Protein 6ZYG (pdb70)

Nearest PDB structures (foldseek):
  6zyg-assembly1_A  TM=9.357E-01  e=1.491E-21  Serratia proteamaculans
  4hx2-assembly1_D  TM=3.472E-01  e=1.015E+00  Streptomyces caespitosus
  4hx3-assembly1_D  TM=3.682E-01  e=3.840E+00  Streptomyces caespitosus
  1y8c-assembly1_A  TM=4.693E-01  e=6.792E+00  Clostridium acetobutylicum ATCC 824
  2gza-assembly1_C  TM=2.537E-01  e=3.840E+00  Brucella suis 1330

Structure (mmCIF, N/CA/C/O backbone):
data_6ZYG
#
_entry.id   6ZYG
#
loop_
_atom_site.group_PDB
_atom_site.id
_atom_site.type_symbol
_atom_site.label_atom_id
_atom_site.label_alt_id
_atom_site.label_comp_id
_atom_site.label_asym_id
_atom_site.label_entity_id
_atom_site.label_seq_id
_atom_site.pdbx_PDB_ins_code
_atom_site.Cartn_x
_atom_site.Cartn_y
_atom_site.Cartn_z
_atom_site.occupancy
_atom_site.B_iso_or_equiv
_atom_site.auth_seq_id
_atom_site.auth_comp_id
_atom_site.auth_asym_id
_atom_site.auth_atom_id
_atom_site.pdbx_PDB_model_num
ATOM 1 N N . MET A 1 1 ? 1.329 0.000 0.000 1.00 0.00 1 MET A N 1
ATOM 2 C CA . MET A 1 1 ? 2.093 -0.001 -1.242 1.00 52.33 1 MET A CA 1
ATOM 3 C C . MET A 1 1 ? 1.305 0.667 -2.365 1.00 4.50 1 MET A C 1
ATOM 4 O O . MET A 1 1 ? 0.113 0.412 -2.538 1.00 45.45 1 MET A O 1
ATOM 18 N N . LYS A 1 2 ? 1.979 1.524 -3.125 1.00 52.31 2 LYS A N 1
ATOM 19 C CA . LYS A 1 2 ? 1.343 2.229 -4.232 1.00 42.01 2 LYS A CA 1
ATOM 20 C C . LYS A 1 2 ? 2.217 2.181 -5.481 1.00 61.54 2 LYS A C 1
ATOM 21 O O . LYS A 1 2 ? 2.761 3.191 -5.927 1.00 40.02 2 LYS A O 1
ATOM 40 N N . PRO A 1 3 ? 2.355 0.979 -6.062 1.00 1.22 3 PRO A N 1
ATOM 41 C CA . PRO A 1 3 ? 3.160 0.771 -7.269 1.00 3.20 3 PRO A CA 1
ATOM 42 C C . PRO A 1 3 ? 2.854 1.798 -8.354 1.00 43.00 3 PRO A C 1
ATOM 43 O O . PRO A 1 3 ? 1.887 2.554 -8.253 1.00 3.24 3 PRO A O 1
ATOM 54 N N . LEU A 1 4 ? 3.683 1.820 -9.392 1.00 21.31 4 LEU A N 1
ATOM 55 C CA . LEU A 1 4 ? 3.501 2.754 -10.497 1.00 53.13 4 LEU A CA 1
ATOM 56 C C . LEU A 1 4 ? 2.071 2.699 -11.027 1.00 2.14 4 LEU A C 1
ATOM 57 O O . LEU A 1 4 ? 1.343 1.729 -10.817 1.00 55.12 4 LEU A O 1
ATOM 73 N N . PRO A 1 5 ? 1.659 3.764 -11.731 1.00 64.41 5 PRO A N 1
ATOM 74 C CA . PRO A 1 5 ? 0.315 3.859 -12.308 1.00 0.44 5 PRO A CA 1
ATOM 75 C C . PRO A 1 5 ? 0.111 2.890 -13.467 1.00 0.20 5 PRO A C 1
ATOM 76 O O . PRO A 1 5 ? 0.609 3.113 -14.571 1.00 23.25 5 PRO A O 1
ATOM 87 N N . VAL A 1 6 ? -0.625 1.814 -13.210 1.00 31.41 6 VAL A N 1
ATOM 88 C CA . VAL A 1 6 ? -0.896 0.811 -14.233 1.00 34.21 6 VAL A CA 1
ATOM 89 C C . VAL A 1 6 ? -1.415 1.457 -15.512 1.00 51.44 6 VAL A C 1
ATOM 90 O O . VAL A 1 6 ? -2.036 2.521 -15.476 1.00 61.33 6 VAL A O 1
ATOM 103 N N . LEU A 1 7 ? -1.157 0.809 -16.643 1.00 32.13 7 LEU A N 1
ATOM 104 C CA . LEU A 1 7 ? -1.599 1.320 -17.936 1.00 4.12 7 LEU A CA 1
ATOM 105 C C . LEU A 1 7 ? -3.121 1.328 -18.027 1.00 72.55 7 LEU A C 1
ATOM 106 O O . LEU A 1 7 ? -3.751 0.277 -18.136 1.00 72.42 7 LEU A O 1
ATOM 122 N N . ASN A 1 8 ? -3.706 2.520 -17.985 1.00 4.42 8 ASN A N 1
ATOM 123 C CA . ASN A 1 8 ? -5.155 2.665 -18.065 1.00 23.12 8 ASN A CA 1
ATOM 124 C C . ASN A 1 8 ? -5.545 3.617 -19.192 1.00 31.54 8 ASN A C 1
ATOM 125 O O . ASN A 1 8 ? -4.708 4.005 -20.006 1.00 55.01 8 ASN A O 1
ATOM 136 N N . GLN A 1 9 ? -6.821 3.988 -19.230 1.00 22.40 9 GLN A N 1
ATOM 137 C CA . GLN A 1 9 ? -7.322 4.894 -20.257 1.00 23.42 9 GLN A CA 1
ATOM 138 C C . GLN A 1 9 ? -6.816 6.313 -20.024 1.00 11.43 9 GLN A C 1
ATOM 139 O O . GLN A 1 9 ? -7.068 7.212 -20.827 1.00 1.15 9 GLN A O 1
ATOM 153 N N . ASP A 1 10 ? -6.102 6.508 -18.920 1.00 54.13 10 ASP A N 1
ATOM 154 C CA . ASP A 1 10 ? -5.561 7.819 -18.582 1.00 25.14 10 ASP A CA 1
ATOM 155 C C . ASP A 1 10 ? -4.065 7.731 -18.295 1.00 2.02 10 ASP A C 1
ATOM 156 O O . ASP A 1 10 ? -3.536 8.471 -17.465 1.00 3.03 10 ASP A O 1
ATOM 165 N N . THR A 1 11 ? -3.387 6.820 -18.987 1.00 12.05 11 THR A N 1
ATOM 166 C CA . THR A 1 11 ? -1.953 6.633 -18.805 1.00 12.31 11 THR A CA 1
ATOM 167 C C . THR A 1 11 ? -1.182 7.056 -20.050 1.00 23.11 11 THR A C 1
ATOM 168 O O . THR A 1 11 ? -1.620 6.817 -21.175 1.00 70.42 11 THR A O 1
ATOM 179 N N . VAL A 1 12 ? -0.030 7.685 -19.841 1.00 45.23 12 VAL A N 1
ATOM 180 C CA . VAL A 1 12 ? 0.805 8.140 -20.948 1.00 35.45 12 VAL A CA 1
ATOM 181 C C . VAL A 1 12 ? 2.285 8.000 -20.613 1.00 3.13 12 VAL A C 1
ATOM 182 O O . VAL A 1 12 ? 2.810 8.720 -19.762 1.00 61.53 12 VAL A O 1
ATOM 195 N N . ILE A 1 13 ? 2.954 7.070 -21.287 1.00 15.40 13 ILE A N 1
ATOM 196 C CA . ILE A 1 13 ? 4.375 6.838 -21.062 1.00 73.20 13 ILE A CA 1
ATOM 197 C C . ILE A 1 13 ? 5.212 7.401 -22.205 1.00 53.14 13 ILE A C 1
ATOM 198 O O . ILE A 1 13 ? 4.960 7.109 -23.374 1.00 14.41 13 ILE A O 1
ATOM 214 N N . GLU A 1 14 ? 6.210 8.208 -21.859 1.00 54.43 14 GLU A N 1
ATOM 215 C CA . GLU A 1 14 ? 7.085 8.812 -22.858 1.00 33.34 14 GLU A CA 1
ATOM 216 C C . GLU A 1 14 ? 8.538 8.788 -22.393 1.00 11.43 14 GLU A C 1
ATOM 217 O O . GLU A 1 14 ? 8.902 9.453 -21.421 1.00 73.24 14 GLU A O 1
ATOM 229 N N . LEU A 1 15 ? 9.364 8.019 -23.092 1.00 62.42 15 LEU A N 1
ATOM 230 C CA . LEU A 1 15 ? 10.778 7.907 -22.752 1.00 4.11 15 LEU A CA 1
ATOM 231 C C . LEU A 1 15 ? 11.655 8.379 -23.907 1.00 43.32 15 LEU A C 1
ATOM 232 O O . LEU A 1 15 ? 11.341 8.145 -25.074 1.00 24.23 15 LEU A O 1
ATOM 248 N N . ALA A 1 16 ? 12.757 9.044 -23.574 1.00 12.11 16 ALA A N 1
ATOM 249 C CA . ALA A 1 16 ? 13.681 9.545 -24.583 1.00 44.31 16 ALA A CA 1
ATOM 250 C C . ALA A 1 16 ? 15.118 9.518 -24.073 1.00 63.12 16 ALA A C 1
ATOM 251 O O . ALA A 1 16 ? 15.392 9.914 -22.940 1.00 44.02 16 ALA A O 1
ATOM 258 N N . ARG A 1 17 ? 16.032 9.048 -24.916 1.00 74.53 17 ARG A N 1
ATOM 259 C CA . ARG A 1 17 ? 17.440 8.967 -24.550 1.00 23.15 17 ARG A CA 1
ATOM 260 C C . ARG A 1 17 ? 18.261 10.003 -25.312 1.00 13.43 17 ARG A C 1
ATOM 261 O O . ARG A 1 17 ? 18.083 10.186 -26.516 1.00 22.44 17 ARG A O 1
ATOM 282 N N . GLU A 1 18 ? 19.158 10.679 -24.601 1.00 41.41 18 GLU A N 1
ATOM 283 C CA . GLU A 1 18 ? 20.004 11.698 -25.211 1.00 43.21 18 GLU A CA 1
ATOM 284 C C . GLU A 1 18 ? 21.380 11.729 -24.552 1.00 64.32 18 GLU A C 1
ATOM 285 O O . GLU A 1 18 ? 21.591 11.126 -23.501 1.00 35.15 18 GLU A O 1
ATOM 297 N N . GLY A 1 19 ? 22.315 12.435 -25.180 1.00 44.51 19 GLY A N 1
ATOM 298 C CA . GLY A 1 19 ? 23.660 12.531 -24.641 1.00 55.35 19 GLY A CA 1
ATOM 299 C C . GLY A 1 19 ? 24.723 12.250 -25.684 1.00 43.01 19 GLY A C 1
ATOM 300 O O . GLY A 1 19 ? 24.705 12.826 -26.771 1.00 72.10 19 GLY A O 1
ATOM 304 N N . GLY A 1 20 ? 25.656 11.362 -25.352 1.00 35.02 20 GLY A N 1
ATOM 305 C CA . GLY A 1 20 ? 26.720 11.023 -26.278 1.00 22.53 20 GLY A CA 1
ATOM 306 C C . GLY A 1 20 ? 27.760 12.120 -26.394 1.00 34.24 20 GLY A C 1
ATOM 307 O O . GLY A 1 20 ? 28.406 12.479 -25.409 1.00 62.24 20 GLY A O 1
ATOM 311 N N . PHE A 1 21 ? 27.922 12.653 -27.600 1.00 4.33 21 PHE A N 1
ATOM 312 C CA . PHE A 1 21 ? 28.893 13.715 -27.842 1.00 31.44 21 PHE A CA 1
ATOM 313 C C . PHE A 1 21 ? 28.411 14.652 -28.945 1.00 35.31 21 PHE A C 1
ATOM 314 O O . PHE A 1 21 ? 28.542 15.871 -28.840 1.00 64.33 21 PHE A O 1
ATOM 331 N N . ALA A 1 22 ? 27.851 14.072 -30.002 1.00 45.54 22 ALA A N 1
ATOM 332 C CA . ALA A 1 22 ? 27.348 14.855 -31.125 1.00 30.43 22 ALA A CA 1
ATOM 333 C C . ALA A 1 22 ? 25.852 14.634 -31.320 1.00 12.30 22 ALA A C 1
ATOM 334 O O . ALA A 1 22 ? 25.362 13.508 -31.226 1.00 45.45 22 ALA A O 1
ATOM 341 N N . PHE A 1 23 ? 25.130 15.716 -31.591 1.00 15.30 23 PHE A N 1
ATOM 342 C CA . PHE A 1 23 ? 23.688 15.641 -31.798 1.00 11.22 23 PHE A CA 1
ATOM 343 C C . PHE A 1 23 ? 23.363 14.934 -33.110 1.00 71.02 23 PHE A C 1
ATOM 344 O O . PHE A 1 23 ? 23.476 15.519 -34.188 1.00 5.45 23 PHE A O 1
ATOM 361 N N . ILE A 1 24 ? 22.959 13.672 -33.011 1.00 11.10 24 ILE A N 1
ATOM 362 C CA . ILE A 1 24 ? 22.617 12.885 -34.189 1.00 40.13 24 ILE A CA 1
ATOM 363 C C . ILE A 1 24 ? 21.250 12.227 -34.033 1.00 41.54 24 ILE A C 1
ATOM 364 O O . ILE A 1 24 ? 20.933 11.633 -33.003 1.00 2.54 24 ILE A O 1
ATOM 380 N N . PRO A 1 25 ? 20.420 12.333 -35.081 1.00 53.25 25 PRO A N 1
ATOM 381 C CA . PRO A 1 25 ? 19.074 11.753 -35.087 1.00 34.14 25 PRO A CA 1
ATOM 382 C C . PRO A 1 25 ? 19.065 10.305 -34.609 1.00 72.44 25 PRO A C 1
ATOM 383 O O . PRO A 1 25 ? 18.199 9.901 -33.833 1.00 74.22 25 PRO A O 1
ATOM 394 N N . LYS A 1 26 ? 20.034 9.526 -35.078 1.00 5.31 26 LYS A N 1
ATOM 395 C CA . LYS A 1 26 ? 20.140 8.123 -34.698 1.00 63.41 26 LYS A CA 1
ATOM 396 C C . LYS A 1 26 ? 20.254 7.976 -33.184 1.00 65.42 26 LYS A C 1
ATOM 397 O O . LYS A 1 26 ? 19.920 6.930 -32.625 1.00 11.53 26 LYS A O 1
ATOM 416 N N . LEU A 1 27 ? 20.727 9.028 -32.526 1.00 41.42 27 LEU A N 1
ATOM 417 C CA . LEU A 1 27 ? 20.884 9.017 -31.076 1.00 13.11 27 LEU A CA 1
ATOM 418 C C . LEU A 1 27 ? 19.618 9.518 -30.388 1.00 2.54 27 LEU A C 1
ATOM 419 O O . LEU A 1 27 ? 19.641 9.880 -29.211 1.00 61.35 27 LEU A O 1
ATOM 435 N N . ALA A 1 28 ? 18.515 9.536 -31.129 1.00 21.45 28 ALA A N 1
ATOM 436 C CA . ALA A 1 28 ? 17.239 9.988 -30.588 1.00 41.35 28 ALA A CA 1
ATOM 437 C C . ALA A 1 28 ? 16.624 8.933 -29.675 1.00 5.53 28 ALA A C 1
ATOM 438 O O . ALA A 1 28 ? 16.563 9.111 -28.459 1.00 25.31 28 ALA A O 1
ATOM 445 N N . GLY A 1 29 ? 16.169 7.835 -30.269 1.00 71.22 29 GLY A N 1
ATOM 446 C CA . GLY A 1 29 ? 15.564 6.768 -29.493 1.00 70.03 29 GLY A CA 1
ATOM 447 C C . GLY A 1 29 ? 14.436 7.262 -28.609 1.00 61.12 29 GLY A C 1
ATOM 448 O O . GLY A 1 29 ? 14.409 6.979 -27.412 1.00 2.22 29 GLY A O 1
ATOM 452 N N . GLN A 1 30 ? 13.504 8.003 -29.200 1.00 62.21 30 GLN A N 1
ATOM 453 C CA . GLN A 1 30 ? 12.370 8.539 -28.457 1.00 23.04 30 GLN A CA 1
ATOM 454 C C . GLN A 1 30 ? 11.140 7.654 -28.627 1.00 70.11 30 GLN A C 1
ATOM 455 O O . GLN A 1 30 ? 10.903 7.104 -29.703 1.00 25.23 30 GLN A O 1
ATOM 469 N N . ARG A 1 31 ? 10.360 7.521 -27.559 1.00 42.02 31 ARG A N 1
ATOM 470 C CA . ARG A 1 31 ? 9.155 6.701 -27.591 1.00 11.34 31 ARG A CA 1
ATOM 471 C C . ARG A 1 31 ? 8.065 7.303 -26.709 1.00 12.42 31 ARG A C 1
ATOM 472 O O . ARG A 1 31 ? 8.147 7.252 -25.481 1.00 74.05 31 ARG A O 1
ATOM 493 N N . ARG A 1 32 ? 7.046 7.874 -27.343 1.00 51.10 32 ARG A N 1
ATOM 494 C CA . ARG A 1 32 ? 5.941 8.487 -26.617 1.00 13.55 32 ARG A CA 1
ATOM 495 C C . ARG A 1 32 ? 4.623 7.790 -26.941 1.00 20.42 32 ARG A C 1
ATOM 496 O O . ARG A 1 32 ? 4.090 7.930 -28.042 1.00 14.13 32 ARG A O 1
ATOM 517 N N . ILE A 1 33 ? 4.105 7.038 -25.976 1.00 34.33 33 ILE A N 1
ATOM 518 C CA . ILE A 1 33 ? 2.850 6.319 -26.159 1.00 31.04 33 ILE A CA 1
ATOM 519 C C . ILE A 1 33 ? 1.778 6.833 -25.204 1.00 33.11 33 ILE A C 1
ATOM 520 O O . ILE A 1 33 ? 1.937 6.774 -23.985 1.00 64.21 33 ILE A O 1
ATOM 536 N N . ALA A 1 34 ? 0.684 7.336 -25.767 1.00 33.43 34 ALA A N 1
ATOM 537 C CA . ALA A 1 34 ? -0.417 7.856 -24.966 1.00 12.33 34 ALA A CA 1
ATOM 538 C C . ALA A 1 34 ? -1.675 7.013 -25.147 1.00 3.03 34 ALA A C 1
ATOM 539 O O . ALA A 1 34 ? -2.303 7.036 -26.206 1.00 63.32 34 ALA A O 1
ATOM 546 N N . LEU A 1 35 ? -2.037 6.269 -24.107 1.00 51.25 35 LEU A N 1
ATOM 547 C CA . LEU A 1 35 ? -3.220 5.417 -24.152 1.00 14.10 35 LEU A CA 1
ATOM 548 C C . LEU A 1 35 ? -4.483 6.249 -24.353 1.00 70.24 35 LEU A C 1
ATOM 549 O O . LEU A 1 35 ? -5.425 5.814 -25.015 1.00 15.23 35 LEU A O 1
ATOM 565 N N . ALA A 1 36 ? -4.493 7.448 -23.780 1.00 73.14 36 ALA A N 1
ATOM 566 C CA . ALA A 1 36 ? -5.638 8.342 -23.901 1.00 1.24 36 ALA A CA 1
ATOM 567 C C . ALA A 1 36 ? -5.764 8.885 -25.320 1.00 61.12 36 ALA A C 1
ATOM 568 O O . ALA A 1 36 ? -6.766 9.509 -25.670 1.00 30.23 36 ALA A O 1
ATOM 575 N N . ASP A 1 37 ? -4.741 8.644 -26.133 1.00 55.04 37 ASP A N 1
ATOM 576 C CA . ASP A 1 37 ? -4.738 9.109 -27.516 1.00 31.53 37 ASP A CA 1
ATOM 577 C C . ASP A 1 37 ? -5.088 7.972 -28.472 1.00 14.44 37 ASP A C 1
ATOM 578 O O . ASP A 1 37 ? -5.001 8.125 -29.690 1.00 61.44 37 ASP A O 1
ATOM 587 N N . ILE A 1 38 ? -5.484 6.835 -27.911 1.00 22.35 38 ILE A N 1
ATOM 588 C CA . ILE A 1 38 ? -5.847 5.674 -28.713 1.00 60.52 38 ILE A CA 1
ATOM 589 C C . ILE A 1 38 ? -7.127 5.026 -28.196 1.00 53.41 38 ILE A C 1
ATOM 590 O O . ILE A 1 38 ? -7.726 5.495 -27.227 1.00 72.13 38 ILE A O 1
ATOM 606 N N . THR A 1 39 ? -7.542 3.944 -28.848 1.00 12.42 39 THR A N 1
ATOM 607 C CA . THR A 1 39 ? -8.751 3.232 -28.454 1.00 62.41 39 THR A CA 1
ATOM 608 C C . THR A 1 39 ? -8.434 2.118 -27.463 1.00 31.04 39 THR A C 1
ATOM 609 O O . THR A 1 39 ? -7.309 1.623 -27.386 1.00 52.41 39 THR A O 1
ATOM 620 N N . PRO A 1 40 ? -9.448 1.712 -26.684 1.00 61.41 40 PRO A N 1
ATOM 621 C CA . PRO A 1 40 ? -9.302 0.650 -25.684 1.00 4.34 40 PRO A CA 1
ATOM 622 C C . PRO A 1 40 ? -8.601 -0.583 -26.244 1.00 51.45 40 PRO A C 1
ATOM 623 O O . PRO A 1 40 ? -7.622 -1.063 -25.675 1.00 61.42 40 PRO A O 1
ATOM 634 N N . GLU A 1 41 ? -9.109 -1.089 -27.364 1.00 13.42 41 GLU A N 1
ATOM 635 C CA . GLU A 1 41 ? -8.531 -2.266 -28.001 1.00 32.15 41 GLU A CA 1
ATOM 636 C C . GLU A 1 41 ? -7.092 -2.000 -28.432 1.00 50.34 41 GLU A C 1
ATOM 637 O O . GLU A 1 41 ? -6.227 -2.867 -28.312 1.00 11.23 41 GLU A O 1
ATOM 649 N N . GLN A 1 42 ? -6.845 -0.795 -28.936 1.00 50.13 42 GLN A N 1
ATOM 650 C CA . GLN A 1 42 ? -5.512 -0.415 -29.387 1.00 44.33 42 GLN A CA 1
ATOM 651 C C . GLN A 1 42 ? -4.507 -0.493 -28.243 1.00 23.52 42 GLN A C 1
ATOM 652 O O . GLN A 1 42 ? -3.378 -0.950 -28.425 1.00 42.43 42 GLN A O 1
ATOM 666 N N . ARG A 1 43 ? -4.925 -0.046 -27.063 1.00 45.12 43 ARG A N 1
ATOM 667 C CA . ARG A 1 43 ? -4.060 -0.064 -25.889 1.00 72.33 43 ARG A CA 1
ATOM 668 C C . ARG A 1 43 ? -3.721 -1.496 -25.486 1.00 61.45 43 ARG A C 1
ATOM 669 O O . ARG A 1 43 ? -2.550 -1.862 -25.387 1.00 1.20 43 ARG A O 1
ATOM 690 N N . GLN A 1 44 ? -4.753 -2.301 -25.256 1.00 32.22 44 GLN A N 1
ATOM 691 C CA . GLN A 1 44 ? -4.564 -3.692 -24.863 1.00 24.53 44 GLN A CA 1
ATOM 692 C C . GLN A 1 44 ? -3.660 -4.420 -25.853 1.00 54.21 44 GLN A C 1
ATOM 693 O O . GLN A 1 44 ? -2.703 -5.087 -25.461 1.00 3.43 44 GLN A O 1
ATOM 707 N N . ARG A 1 45 ? -3.972 -4.287 -27.138 1.00 61.12 45 ARG A N 1
ATOM 708 C CA . ARG A 1 45 ? -3.189 -4.933 -28.185 1.00 31.22 45 ARG A CA 1
ATOM 709 C C . ARG A 1 45 ? -1.753 -4.419 -28.185 1.00 45.22 45 ARG A C 1
ATOM 710 O O . ARG A 1 45 ? -0.812 -5.173 -28.435 1.00 25.41 45 ARG A O 1
ATOM 731 N N . LEU A 1 46 ? -1.591 -3.130 -27.905 1.00 20.54 46 LEU A N 1
ATOM 732 C CA . LEU A 1 46 ? -0.269 -2.514 -27.873 1.00 31.22 46 LEU A CA 1
ATOM 733 C C . LEU A 1 46 ? 0.592 -3.130 -26.775 1.00 4.33 46 LEU A C 1
ATOM 734 O O . LEU A 1 46 ? 1.685 -3.631 -27.037 1.00 11.30 46 LEU A O 1
ATOM 750 N N . ASN A 1 47 ? 0.091 -3.090 -25.544 1.00 43.24 47 ASN A N 1
ATOM 751 C CA . ASN A 1 47 ? 0.814 -3.645 -24.406 1.00 65.32 47 ASN A CA 1
ATOM 752 C C . ASN A 1 47 ? 1.155 -5.114 -24.642 1.00 42.42 47 ASN A C 1
ATOM 753 O O . ASN A 1 47 ? 2.301 -5.529 -24.472 1.00 71.44 47 ASN A O 1
ATOM 764 N N . GLN A 1 48 ? 0.152 -5.892 -25.035 1.00 23.31 48 GLN A N 1
ATOM 765 C CA . GLN A 1 48 ? 0.346 -7.314 -25.294 1.00 62.12 48 GLN A CA 1
ATOM 766 C C . GLN A 1 48 ? 1.325 -7.529 -26.444 1.00 23.35 48 GLN A C 1
ATOM 767 O O . GLN A 1 48 ? 2.103 -8.485 -26.440 1.00 10.51 48 GLN A O 1
ATOM 781 N N . LEU A 1 49 ? 1.282 -6.636 -27.426 1.00 72.30 49 LEU A N 1
ATOM 782 C CA . LEU A 1 49 ? 2.165 -6.728 -28.583 1.00 63.52 49 LEU A CA 1
ATOM 783 C C . LEU A 1 49 ? 3.627 -6.609 -28.163 1.00 52.44 49 LEU A C 1
ATOM 784 O O . LEU A 1 49 ? 4.419 -7.530 -28.364 1.00 62.10 49 LEU A O 1
ATOM 800 N N . LEU A 1 50 ? 3.977 -5.469 -27.578 1.00 42.31 50 LEU A N 1
ATOM 801 C CA . LEU A 1 50 ? 5.344 -5.229 -27.127 1.00 54.41 50 LEU A CA 1
ATOM 802 C C . LEU A 1 50 ? 5.810 -6.337 -26.188 1.00 53.41 50 LEU A C 1
ATOM 803 O O . LEU A 1 50 ? 6.906 -6.873 -26.341 1.00 60.14 50 LEU A O 1
ATOM 819 N N . ASN A 1 51 ? 4.968 -6.675 -25.217 1.00 32.30 51 ASN A N 1
ATOM 820 C CA . ASN A 1 51 ? 5.293 -7.721 -24.254 1.00 30.02 51 ASN A CA 1
ATOM 821 C C . ASN A 1 51 ? 5.537 -9.052 -24.958 1.00 33.41 51 ASN A C 1
ATOM 822 O O . ASN A 1 51 ? 6.495 -9.761 -24.652 1.00 3.35 51 ASN A O 1
ATOM 833 N N . GLN A 1 52 ? 4.663 -9.385 -25.902 1.00 53.35 52 GLN A N 1
ATOM 834 C CA . GLN A 1 52 ? 4.783 -10.631 -26.650 1.00 4.12 52 GLN A CA 1
ATOM 835 C C . GLN A 1 52 ? 6.033 -10.622 -27.525 1.00 35.22 52 GLN A C 1
ATOM 836 O O . GLN A 1 52 ? 6.449 -11.659 -28.042 1.00 70.23 52 GLN A O 1
ATOM 850 N N . THR A 1 53 ? 6.627 -9.444 -27.687 1.00 63.32 53 THR A N 1
ATOM 851 C CA . THR A 1 53 ? 7.828 -9.300 -28.501 1.00 12.13 53 THR A CA 1
ATOM 852 C C . THR A 1 53 ? 9.086 -9.525 -27.670 1.00 34.45 53 THR A C 1
ATOM 853 O O . THR A 1 53 ? 10.135 -9.892 -28.200 1.00 21.32 53 THR A O 1
ATOM 864 N N . LEU A 1 54 ? 8.974 -9.305 -26.364 1.00 51.44 54 LEU A N 1
ATOM 865 C CA . LEU A 1 54 ? 10.103 -9.485 -25.459 1.00 2.34 54 LEU A CA 1
ATOM 866 C C . LEU A 1 54 ? 10.724 -10.867 -25.631 1.00 20.35 54 LEU A C 1
ATOM 867 O O . LEU A 1 54 ? 11.910 -11.010 -25.929 1.00 51.52 54 LEU A O 1
ATOM 883 N N . PRO A 1 55 ? 9.905 -11.912 -25.440 1.00 73.10 55 PRO A N 1
ATOM 884 C CA . PRO A 1 55 ? 10.351 -13.302 -25.571 1.00 72.25 55 PRO A CA 1
ATOM 885 C C . PRO A 1 55 ? 10.655 -13.679 -27.017 1.00 70.24 55 PRO A C 1
ATOM 886 O O . PRO A 1 55 ? 11.159 -14.768 -27.292 1.00 61.33 55 PRO A O 1
ATOM 897 N N . TYR A 1 56 ? 10.346 -12.772 -27.938 1.00 21.44 56 TYR A N 1
ATOM 898 C CA . TYR A 1 56 ? 10.585 -13.011 -29.356 1.00 51.01 56 TYR A CA 1
ATOM 899 C C . TYR A 1 56 ? 11.638 -12.051 -29.900 1.00 50.44 56 TYR A C 1
ATOM 900 O O . TYR A 1 56 ? 11.831 -11.945 -31.111 1.00 51.41 56 TYR A O 1
ATOM 918 N N . ALA A 1 57 ? 12.317 -11.353 -28.996 1.00 21.13 57 ALA A N 1
ATOM 919 C CA . ALA A 1 57 ? 13.353 -10.403 -29.383 1.00 74.31 57 ALA A CA 1
ATOM 920 C C . ALA A 1 57 ? 14.709 -10.808 -28.816 1.00 60.31 57 ALA A C 1
ATOM 921 O O . ALA A 1 57 ? 14.803 -11.735 -28.012 1.00 23.11 57 ALA A O 1
ATOM 928 N N . GLN A 1 58 ? 15.756 -10.108 -29.241 1.00 71.31 58 GLN A N 1
ATOM 929 C CA . GLN A 1 58 ? 17.107 -10.397 -28.776 1.00 22.22 58 GLN A CA 1
ATOM 930 C C . GLN A 1 58 ? 17.229 -10.157 -27.275 1.00 30.04 58 GLN A C 1
ATOM 931 O O . GLN A 1 58 ? 16.282 -9.707 -26.630 1.00 61.42 58 GLN A O 1
ATOM 945 N N . GLU A 1 59 ? 18.401 -10.460 -26.725 1.00 33.42 59 GLU A N 1
ATOM 946 C CA . GLU A 1 59 ? 18.645 -10.278 -25.299 1.00 33.22 59 GLU A CA 1
ATOM 947 C C . GLU A 1 59 ? 19.212 -8.890 -25.017 1.00 3.00 59 GLU A C 1
ATOM 948 O O . GLU A 1 59 ? 19.791 -8.255 -25.898 1.00 10.12 59 GLU A O 1
ATOM 960 N N . GLU A 1 60 ? 19.041 -8.426 -23.783 1.00 31.31 60 GLU A N 1
ATOM 961 C CA . GLU A 1 60 ? 19.535 -7.113 -23.386 1.00 33.14 60 GLU A CA 1
ATOM 962 C C . GLU A 1 60 ? 21.035 -7.157 -23.108 1.00 34.04 60 GLU A C 1
ATOM 963 O O . GLU A 1 60 ? 21.590 -8.211 -22.801 1.00 75.43 60 GLU A O 1
ATOM 975 N N . GLY A 1 61 ? 21.685 -6.003 -23.218 1.00 2.42 61 GLY A N 1
ATOM 976 C CA . GLY A 1 61 ? 23.114 -5.931 -22.976 1.00 43.52 61 GLY A CA 1
ATOM 977 C C . GLY A 1 61 ? 23.448 -5.214 -21.683 1.00 22.55 61 GLY A C 1
ATOM 978 O O . GLY A 1 61 ? 24.130 -4.190 -21.692 1.00 20.03 61 GLY A O 1
ATOM 982 N N . GLN A 1 62 ? 22.965 -5.754 -20.568 1.00 4.22 62 GLN A N 1
ATOM 983 C CA . GLN A 1 62 ? 23.215 -5.157 -19.261 1.00 21.31 62 GLN A CA 1
ATOM 984 C C . GLN A 1 62 ? 22.584 -3.772 -19.165 1.00 33.40 62 GLN A C 1
ATOM 985 O O . GLN A 1 62 ? 22.318 -3.113 -20.170 1.00 64.35 62 GLN A O 1
ATOM 999 N N . PRO A 1 63 ? 22.336 -3.319 -17.927 1.00 41.22 63 PRO A N 1
ATOM 1000 C CA . PRO A 1 63 ? 21.733 -2.008 -17.670 1.00 51.35 63 PRO A CA 1
ATOM 1001 C C . PRO A 1 63 ? 22.406 -0.894 -18.466 1.00 31.22 63 PRO A C 1
ATOM 1002 O O . PRO A 1 63 ? 21.773 0.103 -18.813 1.00 3.43 63 PRO A O 1
ATOM 1013 N N . ASP A 1 64 ? 23.691 -1.071 -18.752 1.00 30.44 64 ASP A N 1
ATOM 1014 C CA . ASP A 1 64 ? 24.450 -0.082 -19.508 1.00 14.32 64 ASP A CA 1
ATOM 1015 C C . ASP A 1 64 ? 25.396 -0.760 -20.494 1.00 10.34 64 ASP A C 1
ATOM 1016 O O . ASP A 1 64 ? 26.460 -1.248 -20.113 1.00 11.35 64 ASP A O 1
ATOM 1025 N N . SER A 1 65 ? 25.001 -0.787 -21.762 1.00 75.13 65 SER A N 1
ATOM 1026 C CA . SER A 1 65 ? 25.811 -1.410 -22.802 1.00 41.34 65 SER A CA 1
ATOM 1027 C C . SER A 1 65 ? 26.821 -0.417 -23.371 1.00 71.40 65 SER A C 1
ATOM 1028 O O . SER A 1 65 ? 26.641 0.799 -23.302 1.00 23.41 65 SER A O 1
ATOM 1036 N N . PRO A 1 66 ? 27.910 -0.948 -23.947 1.00 52.55 66 PRO A N 1
ATOM 1037 C CA . PRO A 1 66 ? 28.970 -0.127 -24.540 1.00 64.32 66 PRO A CA 1
ATOM 1038 C C . PRO A 1 66 ? 28.516 0.574 -25.816 1.00 4.02 66 PRO A C 1
ATOM 1039 O O . PRO A 1 66 ? 27.421 0.325 -26.316 1.00 75.03 66 PRO A O 1
ATOM 1050 N N . GLY A 1 67 ? 29.367 1.453 -26.338 1.00 22.52 67 GLY A N 1
ATOM 1051 C CA . GLY A 1 67 ? 29.035 2.176 -27.551 1.00 51.01 67 GLY A CA 1
ATOM 1052 C C . GLY A 1 67 ? 29.649 3.562 -27.586 1.00 75.33 67 GLY A C 1
ATOM 1053 O O . GLY A 1 67 ? 30.348 3.962 -26.656 1.00 14.23 67 GLY A O 1
ATOM 1057 N N . SER A 1 68 ? 29.388 4.295 -28.664 1.00 2.32 68 SER A N 1
ATOM 1058 C CA . SER A 1 68 ? 29.925 5.642 -28.819 1.00 54.32 68 SER A CA 1
ATOM 1059 C C . SER A 1 68 ? 29.325 6.589 -27.784 1.00 33.33 68 SER A C 1
ATOM 1060 O O . SER A 1 68 ? 28.480 6.194 -26.981 1.00 41.01 68 SER A O 1
ATOM 1068 N N . GLY A 1 69 ? 29.769 7.842 -27.809 1.00 32.22 69 GLY A N 1
ATOM 1069 C CA . GLY A 1 69 ? 29.266 8.826 -26.868 1.00 61.02 69 GLY A CA 1
ATOM 1070 C C . GLY A 1 69 ? 30.139 8.948 -25.635 1.00 32.22 69 GLY A C 1
ATOM 1071 O O . GLY A 1 69 ? 30.957 8.071 -25.356 1.00 11.12 69 GLY A O 1
ATOM 1075 N N . ASP A 1 70 ? 29.966 10.038 -24.895 1.00 63.15 70 ASP A N 1
ATOM 1076 C CA . ASP A 1 70 ? 30.745 10.272 -23.685 1.00 43.01 70 ASP A CA 1
ATOM 1077 C C . ASP A 1 70 ? 29.834 10.397 -22.468 1.00 60.40 70 ASP A C 1
ATOM 1078 O O . ASP A 1 70 ? 30.117 9.835 -21.410 1.00 12.41 70 ASP A O 1
ATOM 1087 N N . GLN A 1 71 ? 28.741 11.136 -22.627 1.00 2.24 71 GLN A N 1
ATOM 1088 C CA . GLN A 1 71 ? 27.790 11.335 -21.540 1.00 11.44 71 GLN A CA 1
ATOM 1089 C C . GLN A 1 71 ? 26.367 11.039 -22.001 1.00 14.33 71 GLN A C 1
ATOM 1090 O O . GLN A 1 71 ? 25.737 11.859 -22.669 1.00 41.40 71 GLN A O 1
ATOM 1104 N N . ARG A 1 72 ? 25.866 9.862 -21.640 1.00 12.54 72 ARG A N 1
ATOM 1105 C CA . ARG A 1 72 ? 24.517 9.458 -22.018 1.00 22.42 72 ARG A CA 1
ATOM 1106 C C . ARG A 1 72 ? 23.578 9.505 -20.816 1.00 22.10 72 ARG A C 1
ATOM 1107 O O . ARG A 1 72 ? 23.990 9.251 -19.684 1.00 35.14 72 ARG A O 1
ATOM 1128 N N . TYR A 1 73 ? 22.316 9.832 -21.070 1.00 62.15 73 TYR A N 1
ATOM 1129 C CA . TYR A 1 73 ? 21.319 9.915 -20.010 1.00 5.44 73 TYR A CA 1
ATOM 1130 C C . TYR A 1 73 ? 19.938 9.527 -20.528 1.00 41.31 73 TYR A C 1
ATOM 1131 O O . TYR A 1 73 ? 19.622 9.733 -21.700 1.00 34.10 73 TYR A O 1
ATOM 1149 N N . PHE A 1 74 ? 19.119 8.965 -19.646 1.00 32.12 74 PHE A N 1
ATOM 1150 C CA . PHE A 1 74 ? 17.771 8.547 -20.013 1.00 32.14 74 PHE A CA 1
ATOM 1151 C C . PHE A 1 74 ? 16.725 9.425 -19.332 1.00 11.10 74 PHE A C 1
ATOM 1152 O O . PHE A 1 74 ? 16.878 9.805 -18.171 1.00 45.32 74 PHE A O 1
ATOM 1169 N N . ARG A 1 75 ? 15.662 9.744 -20.063 1.00 70.24 75 ARG A N 1
ATOM 1170 C CA . ARG A 1 75 ? 14.591 10.578 -19.532 1.00 3.50 75 ARG A CA 1
ATOM 1171 C C . ARG A 1 75 ? 13.241 9.882 -19.667 1.00 74.41 75 ARG A C 1
ATOM 1172 O O . ARG A 1 75 ? 12.725 9.713 -20.772 1.00 53.32 75 ARG A O 1
ATOM 1193 N N . VAL A 1 76 ? 12.673 9.478 -18.535 1.00 70.50 76 VAL A N 1
ATOM 1194 C CA . VAL A 1 76 ? 11.382 8.799 -18.527 1.00 3.45 76 VAL A CA 1
ATOM 1195 C C . VAL A 1 76 ? 10.295 9.695 -17.945 1.00 55.41 76 VAL A C 1
ATOM 1196 O O . VAL A 1 76 ? 10.362 10.096 -16.783 1.00 64.34 76 VAL A O 1
ATOM 1209 N N . GLN A 1 77 ? 9.292 10.006 -18.761 1.00 63.31 77 GLN A N 1
ATOM 1210 C CA . GLN A 1 77 ? 8.189 10.855 -18.327 1.00 45.11 77 GLN A CA 1
ATOM 1211 C C . GLN A 1 77 ? 6.883 10.069 -18.279 1.00 43.23 77 GLN A C 1
ATOM 1212 O O . GLN A 1 77 ? 6.273 9.798 -19.314 1.00 12.12 77 GLN A O 1
ATOM 1226 N N . ILE A 1 78 ? 6.461 9.706 -17.073 1.00 52.20 78 ILE A N 1
ATOM 1227 C CA . ILE A 1 78 ? 5.227 8.952 -16.891 1.00 53.13 78 ILE A CA 1
ATOM 1228 C C . ILE A 1 78 ? 4.074 9.870 -16.499 1.00 3.35 78 ILE A C 1
ATOM 1229 O O . ILE A 1 78 ? 4.005 10.347 -15.366 1.00 21.23 78 ILE A O 1
ATOM 1245 N N . SER A 1 79 ? 3.170 10.113 -17.442 1.00 61.22 79 SER A N 1
ATOM 1246 C CA . SER A 1 79 ? 2.021 10.976 -17.196 1.00 34.43 79 SER A CA 1
ATOM 1247 C C . SER A 1 79 ? 0.783 10.149 -16.859 1.00 62.13 79 SER A C 1
ATOM 1248 O O . SER A 1 79 ? 0.249 9.437 -17.710 1.00 33.34 79 SER A O 1
ATOM 1256 N N . TYR A 1 80 ? 0.333 10.249 -15.614 1.00 5.35 80 TYR A N 1
ATOM 1257 C CA . TYR A 1 80 ? -0.839 9.510 -15.162 1.00 73.34 80 TYR A CA 1
ATOM 1258 C C . TYR A 1 80 ? -1.892 10.454 -14.589 1.00 44.00 80 TYR A C 1
ATOM 1259 O O . TYR A 1 80 ? -1.596 11.280 -13.725 1.00 33.44 80 TYR A O 1
ATOM 1277 N N . TYR A 1 81 ? -3.121 10.325 -15.076 1.00 45.33 81 TYR A N 1
ATOM 1278 C CA . TYR A 1 81 ? -4.218 11.167 -14.615 1.00 3.41 81 TYR A CA 1
ATOM 1279 C C . TYR A 1 81 ? -5.317 10.327 -13.972 1.00 63.32 81 TYR A C 1
ATOM 1280 O O . TYR A 1 81 ? -6.019 9.578 -14.652 1.00 24.22 81 TYR A O 1
ATOM 1298 N N . SER A 1 82 ? -5.460 10.457 -12.657 1.00 41.12 82 SER A N 1
ATOM 1299 C CA . SER A 1 82 ? -6.471 9.708 -11.920 1.00 62.23 82 SER A CA 1
ATOM 1300 C C . SER A 1 82 ? -7.441 10.652 -11.217 1.00 32.23 82 SER A C 1
ATOM 1301 O O . SER A 1 82 ? -7.469 11.850 -11.495 1.00 42.22 82 SER A O 1
ATOM 1309 N N . GLN A 1 83 ? -8.235 10.101 -10.304 1.00 54.41 83 GLN A N 1
ATOM 1310 C CA . GLN A 1 83 ? -9.208 10.894 -9.561 1.00 20.41 83 GLN A CA 1
ATOM 1311 C C . GLN A 1 83 ? -8.562 11.546 -8.343 1.00 50.11 83 GLN A C 1
ATOM 1312 O O . GLN A 1 83 ? -8.807 12.717 -8.049 1.00 63.30 83 GLN A O 1
ATOM 1326 N N . THR A 1 84 ? -7.735 10.781 -7.637 1.00 15.25 84 THR A N 1
ATOM 1327 C CA . THR A 1 84 ? -7.055 11.284 -6.450 1.00 14.03 84 THR A CA 1
ATOM 1328 C C . THR A 1 84 ? -5.698 11.879 -6.805 1.00 4.23 84 THR A C 1
ATOM 1329 O O . THR A 1 84 ? -5.268 12.870 -6.211 1.00 71.45 84 THR A O 1
ATOM 1340 N N . LEU A 1 85 ? -5.026 11.270 -7.776 1.00 2.44 85 LEU A N 1
ATOM 1341 C CA . LEU A 1 85 ? -3.715 11.741 -8.211 1.00 14.22 85 LEU A CA 1
ATOM 1342 C C . LEU A 1 85 ? -3.701 11.999 -9.714 1.00 51.01 85 LEU A C 1
ATOM 1343 O O . LEU A 1 85 ? -3.804 11.069 -10.514 1.00 55.24 85 LEU A O 1
ATOM 1359 N N . ARG A 1 86 ? -3.570 13.267 -10.091 1.00 32.24 86 ARG A N 1
ATOM 1360 C CA . ARG A 1 86 ? -3.541 13.647 -11.498 1.00 31.22 86 ARG A CA 1
ATOM 1361 C C . ARG A 1 86 ? -2.339 14.539 -11.795 1.00 73.23 86 ARG A C 1
ATOM 1362 O O . ARG A 1 86 ? -2.371 15.744 -11.546 1.00 30.32 86 ARG A O 1
ATOM 1383 N N . SER A 1 87 ? -1.281 13.938 -12.330 1.00 23.05 87 SER A N 1
ATOM 1384 C CA . SER A 1 87 ? -0.067 14.677 -12.657 1.00 61.30 87 SER A CA 1
ATOM 1385 C C . SER A 1 87 ? 0.907 13.801 -13.440 1.00 3.34 87 SER A C 1
ATOM 1386 O O . SER A 1 87 ? 0.606 12.652 -13.758 1.00 71.34 87 SER A O 1
ATOM 1394 N N . GLU A 1 88 ? 2.076 14.355 -13.745 1.00 44.34 88 GLU A N 1
ATOM 1395 C CA . GLU A 1 88 ? 3.095 13.625 -14.491 1.00 52.54 88 GLU A CA 1
ATOM 1396 C C . GLU A 1 88 ? 4.355 13.438 -13.651 1.00 72.32 88 GLU A C 1
ATOM 1397 O O . GLU A 1 88 ? 4.599 14.186 -12.704 1.00 42.14 88 GLU A O 1
ATOM 1409 N N . ILE A 1 89 ? 5.150 12.434 -14.004 1.00 60.44 89 ILE A N 1
ATOM 1410 C CA . ILE A 1 89 ? 6.384 12.148 -13.284 1.00 24.41 89 ILE A CA 1
ATOM 1411 C C . ILE A 1 89 ? 7.557 11.988 -14.245 1.00 65.50 89 ILE A C 1
ATOM 1412 O O . ILE A 1 89 ? 7.637 11.008 -14.987 1.00 4.14 89 ILE A O 1
ATOM 1428 N N . VAL A 1 90 ? 8.468 12.956 -14.226 1.00 13.13 90 VAL A N 1
ATOM 1429 C CA . VAL A 1 90 ? 9.639 12.922 -15.093 1.00 61.21 90 VAL A CA 1
ATOM 1430 C C . VAL A 1 90 ? 10.891 12.542 -14.311 1.00 4.42 90 VAL A C 1
ATOM 1431 O O . VAL A 1 90 ? 11.093 12.994 -13.183 1.00 35.25 90 VAL A O 1
ATOM 1444 N N . LEU A 1 91 ? 11.731 11.711 -14.917 1.00 24.31 91 LEU A N 1
ATOM 1445 C CA . LEU A 1 91 ? 12.966 11.270 -14.277 1.00 44.05 91 LEU A CA 1
ATOM 1446 C C . LEU A 1 91 ? 14.121 11.258 -15.274 1.00 3.53 91 LEU A C 1
ATOM 1447 O O . LEU A 1 91 ? 14.034 10.639 -16.335 1.00 11.01 91 LEU A O 1
ATOM 1463 N N . LEU A 1 92 ? 15.204 11.945 -14.925 1.00 14.13 92 LEU A N 1
ATOM 1464 C CA . LEU A 1 92 ? 16.378 12.012 -15.787 1.00 42.32 92 LEU A CA 1
ATOM 1465 C C . LEU A 1 92 ? 17.634 11.591 -15.031 1.00 70.30 92 LEU A C 1
ATOM 1466 O O . LEU A 1 92 ? 18.049 12.253 -14.080 1.00 3.31 92 LEU A O 1
ATOM 1482 N N . ILE A 1 93 ? 18.235 10.486 -15.461 1.00 53.44 93 ILE A N 1
ATOM 1483 C CA . ILE A 1 93 ? 19.445 9.979 -14.827 1.00 32.11 93 ILE A CA 1
ATOM 1484 C C . ILE A 1 93 ? 20.392 9.372 -15.856 1.00 61.13 93 ILE A C 1
ATOM 1485 O O . ILE A 1 93 ? 19.993 8.587 -16.717 1.00 22.12 93 ILE A O 1
ATOM 1501 N N . PRO A 1 94 ? 21.678 9.741 -15.767 1.00 4.31 94 PRO A N 1
ATOM 1502 C CA . PRO A 1 94 ? 22.710 9.243 -16.681 1.00 44.21 94 PRO A CA 1
ATOM 1503 C C . PRO A 1 94 ? 22.655 7.729 -16.848 1.00 71.42 94 PRO A C 1
ATOM 1504 O O . PRO A 1 94 ? 22.256 7.009 -15.933 1.00 64.21 94 PRO A O 1
ATOM 1515 N N . GLU A 1 95 ? 23.057 7.252 -18.022 1.00 44.01 95 GLU A N 1
ATOM 1516 C CA . GLU A 1 95 ? 23.052 5.822 -18.308 1.00 4.13 95 GLU A CA 1
ATOM 1517 C C . GLU A 1 95 ? 23.968 5.072 -17.345 1.00 24.10 95 GLU A C 1
ATOM 1518 O O . GLU A 1 95 ? 23.685 3.938 -16.956 1.00 1.45 95 GLU A O 1
ATOM 1530 N N . THR A 1 96 ? 25.070 5.712 -16.965 1.00 14.43 96 THR A N 1
ATOM 1531 C CA . THR A 1 96 ? 26.029 5.107 -16.050 1.00 33.44 96 THR A CA 1
ATOM 1532 C C . THR A 1 96 ? 25.360 4.703 -14.740 1.00 42.05 96 THR A C 1
ATOM 1533 O O . THR A 1 96 ? 25.857 3.838 -14.020 1.00 21.24 96 THR A O 1
ATOM 1544 N N . SER A 1 97 ? 24.230 5.335 -14.439 1.00 61.40 97 SER A N 1
ATOM 1545 C CA . SER A 1 97 ? 23.495 5.043 -13.214 1.00 73.01 97 SER A CA 1
ATOM 1546 C C . SER A 1 97 ? 22.082 4.560 -13.530 1.00 44.12 97 SER A C 1
ATOM 1547 O O . SER A 1 97 ? 21.300 4.263 -12.628 1.00 52.12 97 SER A O 1
ATOM 1555 N N . ALA A 1 98 ? 21.764 4.485 -14.818 1.00 62.34 98 ALA A N 1
ATOM 1556 C CA . ALA A 1 98 ? 20.448 4.036 -15.255 1.00 52.40 98 ALA A CA 1
ATOM 1557 C C . ALA A 1 98 ? 20.071 2.715 -14.594 1.00 73.11 98 ALA A C 1
ATOM 1558 O O . ALA A 1 98 ? 20.620 1.658 -14.906 1.00 51.12 98 ALA A O 1
ATOM 1565 N N . PRO A 1 99 ? 19.112 2.773 -13.658 1.00 72.11 99 PRO A N 1
ATOM 1566 C CA . PRO A 1 99 ? 18.640 1.589 -12.934 1.00 3.05 99 PRO A CA 1
ATOM 1567 C C . PRO A 1 99 ? 17.848 0.640 -13.826 1.00 51.34 99 PRO A C 1
ATOM 1568 O O . PRO A 1 99 ? 17.389 1.025 -14.902 1.00 33.45 99 PRO A O 1
ATOM 1579 N N . GLN A 1 100 ? 17.692 -0.599 -13.373 1.00 73.43 100 GLN A N 1
ATOM 1580 C CA . GLN A 1 100 ? 16.954 -1.602 -14.133 1.00 25.54 100 GLN A CA 1
ATOM 1581 C C . GLN A 1 100 ? 15.593 -1.067 -14.562 1.00 74.45 100 GLN A C 1
ATOM 1582 O O . GLN A 1 100 ? 15.105 -1.384 -15.647 1.00 52.21 100 GLN A O 1
ATOM 1596 N N . ALA A 1 101 ? 14.984 -0.255 -13.705 1.00 34.55 101 ALA A N 1
ATOM 1597 C CA . ALA A 1 101 ? 13.679 0.325 -13.996 1.00 73.35 101 ALA A CA 1
ATOM 1598 C C . ALA A 1 101 ? 13.731 1.189 -15.252 1.00 13.24 101 ALA A C 1
ATOM 1599 O O . ALA A 1 101 ? 12.801 1.185 -16.060 1.00 22.11 101 ALA A O 1
ATOM 1606 N N . LEU A 1 102 ? 14.822 1.930 -15.409 1.00 12.52 102 LEU A N 1
ATOM 1607 C CA . LEU A 1 102 ? 14.995 2.802 -16.566 1.00 73.52 102 LEU A CA 1
ATOM 1608 C C . LEU A 1 102 ? 15.212 1.984 -17.835 1.00 75.15 102 LEU A C 1
ATOM 1609 O O . LEU A 1 102 ? 14.523 2.179 -18.837 1.00 62.23 102 LEU A O 1
ATOM 1625 N N . VAL A 1 103 ? 16.172 1.066 -17.785 1.00 52.03 103 VAL A N 1
ATOM 1626 C CA . VAL A 1 103 ? 16.477 0.216 -18.930 1.00 23.13 103 VAL A CA 1
ATOM 1627 C C . VAL A 1 103 ? 15.291 -0.673 -19.286 1.00 23.31 103 VAL A C 1
ATOM 1628 O O . VAL A 1 103 ? 15.125 -1.071 -20.439 1.00 54.21 103 VAL A O 1
ATOM 1641 N N . ASP A 1 104 ? 14.470 -0.981 -18.289 1.00 34.43 104 ASP A N 1
ATOM 1642 C CA . ASP A 1 104 ? 13.297 -1.823 -18.497 1.00 12.14 104 ASP A CA 1
ATOM 1643 C C . ASP A 1 104 ? 12.100 -0.987 -18.940 1.00 20.11 104 ASP A C 1
ATOM 1644 O O . ASP A 1 104 ? 11.208 -1.479 -19.632 1.00 71.12 104 ASP A O 1
ATOM 1653 N N . LEU A 1 105 ? 12.087 0.278 -18.536 1.00 14.32 105 LEU A N 1
ATOM 1654 C CA . LEU A 1 105 ? 10.999 1.183 -18.890 1.00 54.14 105 LEU A CA 1
ATOM 1655 C C . LEU A 1 105 ? 11.081 1.584 -20.360 1.00 10.43 105 LEU A C 1
ATOM 1656 O O . LEU A 1 105 ? 10.059 1.767 -21.022 1.00 22.44 105 LEU A O 1
ATOM 1672 N N . TRP A 1 106 ? 12.303 1.718 -20.863 1.00 54.11 106 TRP A N 1
ATOM 1673 C CA . TRP A 1 106 ? 12.518 2.096 -22.255 1.00 61.44 106 TRP A CA 1
ATOM 1674 C C . TRP A 1 106 ? 12.370 0.889 -23.176 1.00 13.22 106 TRP A C 1
ATOM 1675 O O . TRP A 1 106 ? 12.095 1.034 -24.367 1.00 54.30 106 TRP A O 1
ATOM 1696 N N . LYS A 1 107 ? 12.553 -0.302 -22.617 1.00 22.22 107 LYS A N 1
ATOM 1697 C CA . LYS A 1 107 ? 12.438 -1.535 -23.387 1.00 22.03 107 LYS A CA 1
ATOM 1698 C C . LYS A 1 107 ? 11.014 -2.079 -23.334 1.00 1.23 107 LYS A C 1
ATOM 1699 O O . LYS A 1 107 ? 10.359 -2.236 -24.365 1.00 22.22 107 LYS A O 1
ATOM 1718 N N . THR A 1 108 ? 10.539 -2.364 -22.125 1.00 54.52 108 THR A N 1
ATOM 1719 C CA . THR A 1 108 ? 9.192 -2.889 -21.938 1.00 22.11 108 THR A CA 1
ATOM 1720 C C . THR A 1 108 ? 8.218 -1.781 -21.556 1.00 55.04 108 THR A C 1
ATOM 1721 O O . THR A 1 108 ? 7.109 -1.706 -22.086 1.00 25.04 108 THR A O 1
ATOM 1732 N N . GLY A 1 109 ? 8.638 -0.921 -20.634 1.00 1.41 109 GLY A N 1
ATOM 1733 C CA . GLY A 1 109 ? 7.790 0.173 -20.198 1.00 13.12 109 GLY A CA 1
ATOM 1734 C C . GLY A 1 109 ? 6.748 -0.268 -19.189 1.00 21.02 109 GLY A C 1
ATOM 1735 O O . GLY A 1 109 ? 5.760 0.429 -18.963 1.00 54.55 109 GLY A O 1
ATOM 1739 N N . GLN A 1 110 ? 6.969 -1.430 -18.582 1.00 0.42 110 GLN A N 1
ATOM 1740 C CA . GLN A 1 110 ? 6.040 -1.963 -17.593 1.00 75.33 110 GLN A CA 1
ATOM 1741 C C . GLN A 1 110 ? 6.657 -1.942 -16.199 1.00 35.13 110 GLN A C 1
ATOM 1742 O O . GLN A 1 110 ? 7.878 -1.987 -16.048 1.00 35.20 110 GLN A O 1
ATOM 1756 N N . VAL A 1 111 ? 5.804 -1.873 -15.181 1.00 4.51 111 VAL A N 1
ATOM 1757 C CA . VAL A 1 111 ? 6.266 -1.846 -13.798 1.00 53.10 111 VAL A CA 1
ATOM 1758 C C . VAL A 1 111 ? 7.246 -2.981 -13.524 1.00 34.13 111 VAL A C 1
ATOM 1759 O O . VAL A 1 111 ? 6.982 -4.137 -13.857 1.00 0.42 111 VAL A O 1
ATOM 1772 N N . ASP A 1 112 ? 8.377 -2.644 -12.914 1.00 72.21 112 ASP A N 1
ATOM 1773 C CA . ASP A 1 112 ? 9.397 -3.636 -12.593 1.00 11.42 112 ASP A CA 1
ATOM 1774 C C . ASP A 1 112 ? 9.100 -4.306 -11.255 1.00 64.52 112 ASP A C 1
ATOM 1775 O O . ASP A 1 112 ? 8.755 -3.641 -10.280 1.00 13.31 112 ASP A O 1
ATOM 1784 N N . GLU A 1 113 ? 9.237 -5.628 -11.219 1.00 24.34 113 GLU A N 1
ATOM 1785 C CA . GLU A 1 113 ? 8.982 -6.389 -10.001 1.00 1.43 113 GLU A CA 1
ATOM 1786 C C . GLU A 1 113 ? 9.317 -7.864 -10.200 1.00 41.11 113 GLU A C 1
ATOM 1787 O O . GLU A 1 113 ? 9.521 -8.600 -9.235 1.00 41.23 113 GLU A O 1
ATOM 1799 N N . MET A 1 1 ? 2.044 1.103 -0.118 1.00 50.24 1 MET A N 2
ATOM 1800 C CA . MET A 1 1 ? 2.065 0.213 -1.273 1.00 50.14 1 MET A CA 2
ATOM 1801 C C . MET A 1 1 ? 1.385 0.864 -2.474 1.00 11.03 1 MET A C 2
ATOM 1802 O O . MET A 1 1 ? 0.199 0.645 -2.723 1.00 64.52 1 MET A O 2
ATOM 1816 N N . LYS A 1 2 ? 2.142 1.666 -3.214 1.00 44.02 2 LYS A N 2
ATOM 1817 C CA . LYS A 1 2 ? 1.614 2.349 -4.389 1.00 71.43 2 LYS A CA 2
ATOM 1818 C C . LYS A 1 2 ? 2.477 2.069 -5.615 1.00 45.22 2 LYS A C 2
ATOM 1819 O O . LYS A 1 2 ? 3.230 2.924 -6.082 1.00 51.42 2 LYS A O 2
ATOM 1838 N N . PRO A 1 3 ? 2.367 0.844 -6.151 1.00 5.41 3 PRO A N 2
ATOM 1839 C CA . PRO A 1 3 ? 3.130 0.425 -7.331 1.00 15.31 3 PRO A CA 2
ATOM 1840 C C . PRO A 1 3 ? 3.065 1.451 -8.457 1.00 40.23 3 PRO A C 2
ATOM 1841 O O . PRO A 1 3 ? 2.276 2.396 -8.406 1.00 62.10 3 PRO A O 2
ATOM 1852 N N . LEU A 1 4 ? 3.898 1.260 -9.474 1.00 25.22 4 LEU A N 2
ATOM 1853 C CA . LEU A 1 4 ? 3.936 2.169 -10.614 1.00 72.12 4 LEU A CA 2
ATOM 1854 C C . LEU A 1 4 ? 2.536 2.394 -11.177 1.00 61.01 4 LEU A C 2
ATOM 1855 O O . LEU A 1 4 ? 1.616 1.607 -10.953 1.00 62.11 4 LEU A O 2
ATOM 1871 N N . PRO A 1 5 ? 2.370 3.493 -11.928 1.00 33.11 5 PRO A N 2
ATOM 1872 C CA . PRO A 1 5 ? 1.086 3.846 -12.541 1.00 72.31 5 PRO A CA 2
ATOM 1873 C C . PRO A 1 5 ? 0.703 2.896 -13.671 1.00 52.43 5 PRO A C 2
ATOM 1874 O O . PRO A 1 5 ? 1.251 2.971 -14.771 1.00 3.01 5 PRO A O 2
ATOM 1885 N N . VAL A 1 6 ? -0.242 2.004 -13.394 1.00 34.02 6 VAL A N 2
ATOM 1886 C CA . VAL A 1 6 ? -0.700 1.041 -14.388 1.00 60.30 6 VAL A CA 2
ATOM 1887 C C . VAL A 1 6 ? -1.060 1.732 -15.698 1.00 52.21 6 VAL A C 2
ATOM 1888 O O . VAL A 1 6 ? -1.472 2.893 -15.707 1.00 75.14 6 VAL A O 2
ATOM 1901 N N . LEU A 1 7 ? -0.903 1.012 -16.803 1.00 44.33 7 LEU A N 2
ATOM 1902 C CA . LEU A 1 7 ? -1.212 1.556 -18.121 1.00 41.12 7 LEU A CA 2
ATOM 1903 C C . LEU A 1 7 ? -2.719 1.610 -18.348 1.00 13.42 7 LEU A C 2
ATOM 1904 O O . LEU A 1 7 ? -3.365 0.581 -18.540 1.00 53.31 7 LEU A O 2
ATOM 1920 N N . ASN A 1 8 ? -3.273 2.819 -18.326 1.00 23.43 8 ASN A N 2
ATOM 1921 C CA . ASN A 1 8 ? -4.704 3.007 -18.530 1.00 53.44 8 ASN A CA 2
ATOM 1922 C C . ASN A 1 8 ? -4.966 4.038 -19.624 1.00 51.41 8 ASN A C 2
ATOM 1923 O O . ASN A 1 8 ? -4.033 4.573 -20.222 1.00 62.01 8 ASN A O 2
ATOM 1934 N N . GLN A 1 9 ? -6.242 4.312 -19.879 1.00 5.24 9 GLN A N 2
ATOM 1935 C CA . GLN A 1 9 ? -6.626 5.279 -20.900 1.00 43.11 9 GLN A CA 2
ATOM 1936 C C . GLN A 1 9 ? -6.143 6.679 -20.534 1.00 64.41 9 GLN A C 2
ATOM 1937 O O . GLN A 1 9 ? -6.132 7.581 -21.372 1.00 22.04 9 GLN A O 2
ATOM 1951 N N . ASP A 1 10 ? -5.744 6.852 -19.279 1.00 33.02 10 ASP A N 2
ATOM 1952 C CA . ASP A 1 10 ? -5.259 8.142 -18.802 1.00 32.13 10 ASP A CA 2
ATOM 1953 C C . ASP A 1 10 ? -3.770 8.077 -18.480 1.00 25.03 10 ASP A C 2
ATOM 1954 O O . ASP A 1 10 ? -3.283 8.781 -17.594 1.00 41.23 10 ASP A O 2
ATOM 1963 N N . THR A 1 11 ? -3.049 7.226 -19.204 1.00 31.13 11 THR A N 2
ATOM 1964 C CA . THR A 1 11 ? -1.616 7.067 -18.994 1.00 63.20 11 THR A CA 2
ATOM 1965 C C . THR A 1 11 ? -0.826 7.539 -20.210 1.00 35.32 11 THR A C 2
ATOM 1966 O O . THR A 1 11 ? -1.161 7.206 -21.347 1.00 52.40 11 THR A O 2
ATOM 1977 N N . VAL A 1 12 ? 0.224 8.315 -19.963 1.00 30.00 12 VAL A N 2
ATOM 1978 C CA . VAL A 1 12 ? 1.063 8.831 -21.038 1.00 54.21 12 VAL A CA 2
ATOM 1979 C C . VAL A 1 12 ? 2.542 8.674 -20.705 1.00 11.53 12 VAL A C 2
ATOM 1980 O O . VAL A 1 12 ? 3.057 9.329 -19.797 1.00 73.33 12 VAL A O 2
ATOM 1993 N N . ILE A 1 13 ? 3.220 7.804 -21.444 1.00 64.15 13 ILE A N 2
ATOM 1994 C CA . ILE A 1 13 ? 4.642 7.563 -21.228 1.00 75.42 13 ILE A CA 2
ATOM 1995 C C . ILE A 1 13 ? 5.488 8.312 -22.251 1.00 43.40 13 ILE A C 2
ATOM 1996 O O . ILE A 1 13 ? 5.116 8.420 -23.419 1.00 4.30 13 ILE A O 2
ATOM 2012 N N . GLU A 1 14 ? 6.629 8.827 -21.803 1.00 64.14 14 GLU A N 2
ATOM 2013 C CA . GLU A 1 14 ? 7.530 9.566 -22.681 1.00 34.21 14 GLU A CA 2
ATOM 2014 C C . GLU A 1 14 ? 8.987 9.308 -22.308 1.00 34.24 14 GLU A C 2
ATOM 2015 O O . GLU A 1 14 ? 9.452 9.729 -21.248 1.00 12.23 14 GLU A O 2
ATOM 2027 N N . LEU A 1 15 ? 9.702 8.613 -23.185 1.00 74.50 15 LEU A N 2
ATOM 2028 C CA . LEU A 1 15 ? 11.106 8.297 -22.949 1.00 2.03 15 LEU A CA 2
ATOM 2029 C C . LEU A 1 15 ? 11.969 8.738 -24.127 1.00 20.12 15 LEU A C 2
ATOM 2030 O O . LEU A 1 15 ? 11.546 8.666 -25.280 1.00 14.50 15 LEU A O 2
ATOM 2046 N N . ALA A 1 16 ? 13.182 9.192 -23.828 1.00 71.31 16 ALA A N 2
ATOM 2047 C CA . ALA A 1 16 ? 14.106 9.640 -24.862 1.00 71.14 16 ALA A CA 2
ATOM 2048 C C . ALA A 1 16 ? 15.550 9.561 -24.380 1.00 3.33 16 ALA A C 2
ATOM 2049 O O . ALA A 1 16 ? 15.904 10.143 -23.354 1.00 23.31 16 ALA A O 2
ATOM 2056 N N . ARG A 1 17 ? 16.380 8.839 -25.125 1.00 71.41 17 ARG A N 2
ATOM 2057 C CA . ARG A 1 17 ? 17.786 8.683 -24.772 1.00 33.35 17 ARG A CA 2
ATOM 2058 C C . ARG A 1 17 ? 18.637 9.758 -25.441 1.00 21.33 17 ARG A C 2
ATOM 2059 O O . ARG A 1 17 ? 18.549 9.969 -26.650 1.00 34.04 17 ARG A O 2
ATOM 2080 N N . GLU A 1 18 ? 19.460 10.434 -24.645 1.00 63.43 18 GLU A N 2
ATOM 2081 C CA . GLU A 1 18 ? 20.326 11.487 -25.161 1.00 41.43 18 GLU A CA 2
ATOM 2082 C C . GLU A 1 18 ? 21.682 11.469 -24.461 1.00 51.32 18 GLU A C 2
ATOM 2083 O O . GLU A 1 18 ? 21.871 10.767 -23.469 1.00 11.33 18 GLU A O 2
ATOM 2095 N N . GLY A 1 19 ? 22.624 12.247 -24.987 1.00 75.01 19 GLY A N 2
ATOM 2096 C CA . GLY A 1 19 ? 23.950 12.305 -24.401 1.00 51.52 19 GLY A CA 2
ATOM 2097 C C . GLY A 1 19 ? 24.985 11.577 -25.236 1.00 10.53 19 GLY A C 2
ATOM 2098 O O . GLY A 1 19 ? 24.704 11.156 -26.357 1.00 1.31 19 GLY A O 2
ATOM 2102 N N . GLY A 1 20 ? 26.188 11.430 -24.688 1.00 13.20 20 GLY A N 2
ATOM 2103 C CA . GLY A 1 20 ? 27.251 10.750 -25.404 1.00 74.42 20 GLY A CA 2
ATOM 2104 C C . GLY A 1 20 ? 28.388 11.680 -25.775 1.00 41.31 20 GLY A C 2
ATOM 2105 O O . GLY A 1 20 ? 29.030 12.266 -24.903 1.00 51.40 20 GLY A O 2
ATOM 2109 N N . PHE A 1 21 ? 28.640 11.816 -27.073 1.00 25.13 21 PHE A N 2
ATOM 2110 C CA . PHE A 1 21 ? 29.711 12.680 -27.557 1.00 74.12 21 PHE A CA 2
ATOM 2111 C C . PHE A 1 21 ? 29.375 13.241 -28.936 1.00 34.20 21 PHE A C 2
ATOM 2112 O O . PHE A 1 21 ? 29.415 14.452 -29.152 1.00 33.32 21 PHE A O 2
ATOM 2129 N N . ALA A 1 22 ? 29.044 12.351 -29.866 1.00 21.32 22 ALA A N 2
ATOM 2130 C CA . ALA A 1 22 ? 28.700 12.756 -31.223 1.00 32.30 22 ALA A CA 2
ATOM 2131 C C . ALA A 1 22 ? 27.204 13.023 -31.353 1.00 61.24 22 ALA A C 2
ATOM 2132 O O . ALA A 1 22 ? 26.391 12.412 -30.659 1.00 4.22 22 ALA A O 2
ATOM 2139 N N . PHE A 1 23 ? 26.847 13.939 -32.247 1.00 42.22 23 PHE A N 2
ATOM 2140 C CA . PHE A 1 23 ? 25.449 14.288 -32.467 1.00 55.42 23 PHE A CA 2
ATOM 2141 C C . PHE A 1 23 ? 24.679 13.108 -33.052 1.00 34.34 23 PHE A C 2
ATOM 2142 O O . PHE A 1 23 ? 25.078 12.533 -34.065 1.00 10.20 23 PHE A O 2
ATOM 2159 N N . ILE A 1 24 ? 23.574 12.751 -32.405 1.00 51.32 24 ILE A N 2
ATOM 2160 C CA . ILE A 1 24 ? 22.748 11.640 -32.860 1.00 52.14 24 ILE A CA 2
ATOM 2161 C C . ILE A 1 24 ? 21.282 12.049 -32.959 1.00 30.13 24 ILE A C 2
ATOM 2162 O O . ILE A 1 24 ? 20.729 12.688 -32.064 1.00 13.14 24 ILE A O 2
ATOM 2178 N N . PRO A 1 25 ? 20.636 11.671 -34.071 1.00 74.34 25 PRO A N 2
ATOM 2179 C CA . PRO A 1 25 ? 19.224 11.985 -34.313 1.00 22.05 25 PRO A CA 2
ATOM 2180 C C . PRO A 1 25 ? 18.344 11.660 -33.110 1.00 63.33 25 PRO A C 2
ATOM 2181 O O . PRO A 1 25 ? 17.987 10.503 -32.883 1.00 44.44 25 PRO A O 2
ATOM 2192 N N . LYS A 1 26 ? 17.997 12.687 -32.342 1.00 72.23 26 LYS A N 2
ATOM 2193 C CA . LYS A 1 26 ? 17.157 12.512 -31.163 1.00 72.55 26 LYS A CA 2
ATOM 2194 C C . LYS A 1 26 ? 15.890 11.735 -31.509 1.00 11.33 26 LYS A C 2
ATOM 2195 O O . LYS A 1 26 ? 15.429 10.901 -30.728 1.00 54.34 26 LYS A O 2
ATOM 2214 N N . LEU A 1 27 ? 15.332 12.013 -32.682 1.00 5.40 27 LEU A N 2
ATOM 2215 C CA . LEU A 1 27 ? 14.119 11.340 -33.131 1.00 61.25 27 LEU A CA 2
ATOM 2216 C C . LEU A 1 27 ? 14.257 9.826 -33.002 1.00 51.23 27 LEU A C 2
ATOM 2217 O O . LEU A 1 27 ? 13.267 9.115 -32.835 1.00 73.12 27 LEU A O 2
ATOM 2233 N N . ALA A 1 28 ? 15.492 9.341 -33.079 1.00 32.02 28 ALA A N 2
ATOM 2234 C CA . ALA A 1 28 ? 15.760 7.913 -32.966 1.00 74.41 28 ALA A CA 2
ATOM 2235 C C . ALA A 1 28 ? 16.022 7.516 -31.517 1.00 73.22 28 ALA A C 2
ATOM 2236 O O . ALA A 1 28 ? 16.874 8.099 -30.848 1.00 73.21 28 ALA A O 2
ATOM 2243 N N . GLY A 1 29 ? 15.282 6.520 -31.038 1.00 64.10 29 GLY A N 2
ATOM 2244 C CA . GLY A 1 29 ? 15.450 6.063 -29.671 1.00 13.12 29 GLY A CA 2
ATOM 2245 C C . GLY A 1 29 ? 14.353 6.567 -28.753 1.00 65.40 29 GLY A C 2
ATOM 2246 O O . GLY A 1 29 ? 14.157 6.034 -27.661 1.00 50.21 29 GLY A O 2
ATOM 2250 N N . GLN A 1 30 ? 13.639 7.596 -29.196 1.00 43.22 30 GLN A N 2
ATOM 2251 C CA . GLN A 1 30 ? 12.559 8.173 -28.405 1.00 32.21 30 GLN A CA 2
ATOM 2252 C C . GLN A 1 30 ? 11.253 7.419 -28.635 1.00 41.04 30 GLN A C 2
ATOM 2253 O O . GLN A 1 30 ? 10.930 7.048 -29.764 1.00 41.41 30 GLN A O 2
ATOM 2267 N N . ARG A 1 31 ? 10.507 7.195 -27.559 1.00 12.22 31 ARG A N 2
ATOM 2268 C CA . ARG A 1 31 ? 9.237 6.484 -27.644 1.00 10.12 31 ARG A CA 2
ATOM 2269 C C . ARG A 1 31 ? 8.227 7.055 -26.653 1.00 55.44 31 ARG A C 2
ATOM 2270 O O . ARG A 1 31 ? 8.498 7.144 -25.456 1.00 3.41 31 ARG A O 2
ATOM 2291 N N . ARG A 1 32 ? 7.061 7.441 -27.162 1.00 12.34 32 ARG A N 2
ATOM 2292 C CA . ARG A 1 32 ? 6.011 8.006 -26.322 1.00 73.43 32 ARG A CA 2
ATOM 2293 C C . ARG A 1 32 ? 4.720 7.202 -26.453 1.00 52.51 32 ARG A C 2
ATOM 2294 O O . ARG A 1 32 ? 4.184 7.044 -27.551 1.00 3.34 32 ARG A O 2
ATOM 2315 N N . ILE A 1 33 ? 4.227 6.698 -25.327 1.00 75.23 33 ILE A N 2
ATOM 2316 C CA . ILE A 1 33 ? 2.999 5.912 -25.316 1.00 71.05 33 ILE A CA 2
ATOM 2317 C C . ILE A 1 33 ? 1.809 6.758 -24.876 1.00 32.51 33 ILE A C 2
ATOM 2318 O O . ILE A 1 33 ? 1.667 7.082 -23.697 1.00 64.03 33 ILE A O 2
ATOM 2334 N N . ALA A 1 34 ? 0.954 7.110 -25.831 1.00 23.21 34 ALA A N 2
ATOM 2335 C CA . ALA A 1 34 ? -0.226 7.914 -25.541 1.00 51.20 34 ALA A CA 2
ATOM 2336 C C . ALA A 1 34 ? -1.491 7.062 -25.566 1.00 43.31 34 ALA A C 2
ATOM 2337 O O . ALA A 1 34 ? -2.104 6.874 -26.618 1.00 22.33 34 ALA A O 2
ATOM 2344 N N . LEU A 1 35 ? -1.876 6.549 -24.403 1.00 2.21 35 LEU A N 2
ATOM 2345 C CA . LEU A 1 35 ? -3.068 5.716 -24.291 1.00 70.05 35 LEU A CA 2
ATOM 2346 C C . LEU A 1 35 ? -4.321 6.507 -24.652 1.00 12.41 35 LEU A C 2
ATOM 2347 O O . LEU A 1 35 ? -5.249 5.976 -25.262 1.00 4.41 35 LEU A O 2
ATOM 2363 N N . ALA A 1 36 ? -4.340 7.781 -24.272 1.00 71.11 36 ALA A N 2
ATOM 2364 C CA . ALA A 1 36 ? -5.477 8.647 -24.559 1.00 30.21 36 ALA A CA 2
ATOM 2365 C C . ALA A 1 36 ? -5.583 8.937 -26.052 1.00 72.22 36 ALA A C 2
ATOM 2366 O O . ALA A 1 36 ? -6.577 9.495 -26.517 1.00 11.54 36 ALA A O 2
ATOM 2373 N N . ASP A 1 37 ? -4.553 8.555 -26.799 1.00 31.40 37 ASP A N 2
ATOM 2374 C CA . ASP A 1 37 ? -4.531 8.773 -28.241 1.00 1.44 37 ASP A CA 2
ATOM 2375 C C . ASP A 1 37 ? -4.853 7.485 -28.991 1.00 21.21 37 ASP A C 2
ATOM 2376 O O . ASP A 1 37 ? -4.692 7.408 -30.209 1.00 62.13 37 ASP A O 2
ATOM 2385 N N . ILE A 1 38 ? -5.307 6.476 -28.255 1.00 60.34 38 ILE A N 2
ATOM 2386 C CA . ILE A 1 38 ? -5.651 5.191 -28.852 1.00 32.14 38 ILE A CA 2
ATOM 2387 C C . ILE A 1 38 ? -6.947 4.642 -28.264 1.00 60.14 38 ILE A C 2
ATOM 2388 O O . ILE A 1 38 ? -7.447 5.143 -27.257 1.00 21.15 38 ILE A O 2
ATOM 2404 N N . THR A 1 39 ? -7.487 3.607 -28.901 1.00 22.24 39 THR A N 2
ATOM 2405 C CA . THR A 1 39 ? -8.724 2.988 -28.442 1.00 11.34 39 THR A CA 2
ATOM 2406 C C . THR A 1 39 ? -8.440 1.828 -27.494 1.00 54.13 39 THR A C 2
ATOM 2407 O O . THR A 1 39 ? -7.359 1.239 -27.502 1.00 53.00 39 THR A O 2
ATOM 2418 N N . PRO A 1 40 ? -9.433 1.490 -26.658 1.00 60.42 40 PRO A N 2
ATOM 2419 C CA . PRO A 1 40 ? -9.314 0.396 -25.690 1.00 23.42 40 PRO A CA 2
ATOM 2420 C C . PRO A 1 40 ? -8.759 -0.878 -26.319 1.00 3.30 40 PRO A C 2
ATOM 2421 O O . PRO A 1 40 ? -7.936 -1.569 -25.719 1.00 40.14 40 PRO A O 2
ATOM 2432 N N . GLU A 1 41 ? -9.214 -1.181 -27.531 1.00 12.15 41 GLU A N 2
ATOM 2433 C CA . GLU A 1 41 ? -8.762 -2.372 -28.240 1.00 33.12 41 GLU A CA 2
ATOM 2434 C C . GLU A 1 41 ? -7.331 -2.198 -28.739 1.00 3.13 41 GLU A C 2
ATOM 2435 O O . GLU A 1 41 ? -6.536 -3.138 -28.715 1.00 54.44 41 GLU A O 2
ATOM 2447 N N . GLN A 1 42 ? -7.010 -0.989 -29.190 1.00 35.42 42 GLN A N 2
ATOM 2448 C CA . GLN A 1 42 ? -5.676 -0.692 -29.696 1.00 25.34 42 GLN A CA 2
ATOM 2449 C C . GLN A 1 42 ? -4.633 -0.823 -28.590 1.00 50.21 42 GLN A C 2
ATOM 2450 O O . GLN A 1 42 ? -3.560 -1.390 -28.799 1.00 14.31 42 GLN A O 2
ATOM 2464 N N . ARG A 1 43 ? -4.955 -0.294 -27.414 1.00 75.31 43 ARG A N 2
ATOM 2465 C CA . ARG A 1 43 ? -4.046 -0.350 -26.276 1.00 60.40 43 ARG A CA 2
ATOM 2466 C C . ARG A 1 43 ? -3.910 -1.780 -25.759 1.00 3.40 43 ARG A C 2
ATOM 2467 O O . ARG A 1 43 ? -2.812 -2.227 -25.427 1.00 74.12 43 ARG A O 2
ATOM 2488 N N . GLN A 1 44 ? -5.032 -2.489 -25.693 1.00 63.02 44 GLN A N 2
ATOM 2489 C CA . GLN A 1 44 ? -5.037 -3.867 -25.215 1.00 41.43 44 GLN A CA 2
ATOM 2490 C C . GLN A 1 44 ? -4.128 -4.743 -26.070 1.00 44.14 44 GLN A C 2
ATOM 2491 O O . GLN A 1 44 ? -3.300 -5.491 -25.549 1.00 14.22 44 GLN A O 2
ATOM 2505 N N . ARG A 1 45 ? -4.287 -4.646 -27.386 1.00 51.52 45 ARG A N 2
ATOM 2506 C CA . ARG A 1 45 ? -3.481 -5.431 -28.314 1.00 15.34 45 ARG A CA 2
ATOM 2507 C C . ARG A 1 45 ? -2.033 -4.952 -28.315 1.00 43.22 45 ARG A C 2
ATOM 2508 O O . ARG A 1 45 ? -1.103 -5.751 -28.439 1.00 35.04 45 ARG A O 2
ATOM 2529 N N . LEU A 1 46 ? -1.847 -3.644 -28.178 1.00 54.40 46 LEU A N 2
ATOM 2530 C CA . LEU A 1 46 ? -0.512 -3.057 -28.164 1.00 24.30 46 LEU A CA 2
ATOM 2531 C C . LEU A 1 46 ? 0.275 -3.525 -26.944 1.00 3.43 46 LEU A C 2
ATOM 2532 O O . LEU A 1 46 ? 1.421 -3.958 -27.060 1.00 53.04 46 LEU A O 2
ATOM 2548 N N . ASN A 1 47 ? -0.349 -3.435 -25.774 1.00 22.13 47 ASN A N 2
ATOM 2549 C CA . ASN A 1 47 ? 0.293 -3.850 -24.532 1.00 32.45 47 ASN A CA 2
ATOM 2550 C C . ASN A 1 47 ? 0.600 -5.345 -24.551 1.00 43.42 47 ASN A C 2
ATOM 2551 O O . ASN A 1 47 ? 1.720 -5.761 -24.255 1.00 33.23 47 ASN A O 2
ATOM 2562 N N . GLN A 1 48 ? -0.401 -6.145 -24.903 1.00 40.31 48 GLN A N 2
ATOM 2563 C CA . GLN A 1 48 ? -0.237 -7.592 -24.961 1.00 71.44 48 GLN A CA 2
ATOM 2564 C C . GLN A 1 48 ? 0.850 -7.977 -25.959 1.00 63.40 48 GLN A C 2
ATOM 2565 O O . GLN A 1 48 ? 1.774 -8.724 -25.630 1.00 55.51 48 GLN A O 2
ATOM 2579 N N . LEU A 1 49 ? 0.735 -7.464 -27.179 1.00 62.50 49 LEU A N 2
ATOM 2580 C CA . LEU A 1 49 ? 1.709 -7.755 -28.226 1.00 12.20 49 LEU A CA 2
ATOM 2581 C C . LEU A 1 49 ? 3.093 -7.243 -27.840 1.00 13.32 49 LEU A C 2
ATOM 2582 O O . LEU A 1 49 ? 4.108 -7.858 -28.168 1.00 21.23 49 LEU A O 2
ATOM 2598 N N . LEU A 1 50 ? 3.126 -6.114 -27.140 1.00 20.22 50 LEU A N 2
ATOM 2599 C CA . LEU A 1 50 ? 4.386 -5.520 -26.706 1.00 53.22 50 LEU A CA 2
ATOM 2600 C C . LEU A 1 50 ? 5.139 -6.461 -25.772 1.00 62.54 50 LEU A C 2
ATOM 2601 O O . LEU A 1 50 ? 6.274 -6.848 -26.048 1.00 42.21 50 LEU A O 2
ATOM 2617 N N . ASN A 1 51 ? 4.498 -6.829 -24.667 1.00 45.43 51 ASN A N 2
ATOM 2618 C CA . ASN A 1 51 ? 5.108 -7.727 -23.693 1.00 53.12 51 ASN A CA 2
ATOM 2619 C C . ASN A 1 51 ? 5.401 -9.088 -24.317 1.00 45.34 51 ASN A C 2
ATOM 2620 O O . ASN A 1 51 ? 6.381 -9.744 -23.965 1.00 33.24 51 ASN A O 2
ATOM 2631 N N . GLN A 1 52 ? 4.547 -9.503 -25.246 1.00 73.44 52 GLN A N 2
ATOM 2632 C CA . GLN A 1 52 ? 4.715 -10.786 -25.919 1.00 51.15 52 GLN A CA 2
ATOM 2633 C C . GLN A 1 52 ? 5.999 -10.805 -26.742 1.00 2.23 52 GLN A C 2
ATOM 2634 O O . GLN A 1 52 ? 6.466 -11.865 -27.161 1.00 0.35 52 GLN A O 2
ATOM 2648 N N . THR A 1 53 ? 6.567 -9.625 -26.970 1.00 42.35 53 THR A N 2
ATOM 2649 C CA . THR A 1 53 ? 7.797 -9.505 -27.744 1.00 33.31 53 THR A CA 2
ATOM 2650 C C . THR A 1 53 ? 9.019 -9.807 -26.884 1.00 13.51 53 THR A C 2
ATOM 2651 O O . THR A 1 53 ? 10.043 -10.273 -27.384 1.00 41.22 53 THR A O 2
ATOM 2662 N N . LEU A 1 54 ? 8.905 -9.538 -25.588 1.00 33.31 54 LEU A N 2
ATOM 2663 C CA . LEU A 1 54 ? 10.001 -9.782 -24.657 1.00 2.31 54 LEU A CA 2
ATOM 2664 C C . LEU A 1 54 ? 10.527 -11.207 -24.796 1.00 2.33 54 LEU A C 2
ATOM 2665 O O . LEU A 1 54 ? 11.705 -11.436 -25.071 1.00 2.33 54 LEU A O 2
ATOM 2681 N N . PRO A 1 55 ? 9.634 -12.189 -24.603 1.00 41.23 55 PRO A N 2
ATOM 2682 C CA . PRO A 1 55 ? 9.985 -13.609 -24.705 1.00 13.53 55 PRO A CA 2
ATOM 2683 C C . PRO A 1 55 ? 10.286 -14.030 -26.139 1.00 22.23 55 PRO A C 2
ATOM 2684 O O . PRO A 1 55 ? 10.717 -15.157 -26.387 1.00 51.43 55 PRO A O 2
ATOM 2695 N N . TYR A 1 56 ? 10.058 -13.120 -27.079 1.00 13.35 56 TYR A N 2
ATOM 2696 C CA . TYR A 1 56 ? 10.303 -13.398 -28.488 1.00 63.45 56 TYR A CA 2
ATOM 2697 C C . TYR A 1 56 ? 11.458 -12.553 -29.018 1.00 31.42 56 TYR A C 2
ATOM 2698 O O . TYR A 1 56 ? 11.720 -12.523 -30.220 1.00 34.31 56 TYR A O 2
ATOM 2716 N N . ALA A 1 57 ? 12.146 -11.868 -28.110 1.00 73.32 57 ALA A N 2
ATOM 2717 C CA . ALA A 1 57 ? 13.274 -11.025 -28.484 1.00 2.44 57 ALA A CA 2
ATOM 2718 C C . ALA A 1 57 ? 14.562 -11.507 -27.825 1.00 10.15 57 ALA A C 2
ATOM 2719 O O . ALA A 1 57 ? 14.538 -12.391 -26.969 1.00 71.42 57 ALA A O 2
ATOM 2726 N N . GLN A 1 58 ? 15.684 -10.920 -28.229 1.00 71.41 58 GLN A N 2
ATOM 2727 C CA . GLN A 1 58 ? 16.982 -11.292 -27.678 1.00 34.51 58 GLN A CA 2
ATOM 2728 C C . GLN A 1 58 ? 17.204 -10.637 -26.319 1.00 32.12 58 GLN A C 2
ATOM 2729 O O . GLN A 1 58 ? 16.368 -9.867 -25.847 1.00 43.43 58 GLN A O 2
ATOM 2743 N N . GLU A 1 59 ? 18.335 -10.949 -25.695 1.00 23.44 59 GLU A N 2
ATOM 2744 C CA . GLU A 1 59 ? 18.666 -10.391 -24.389 1.00 13.03 59 GLU A CA 2
ATOM 2745 C C . GLU A 1 59 ? 19.142 -8.947 -24.519 1.00 54.01 59 GLU A C 2
ATOM 2746 O O . GLU A 1 59 ? 19.619 -8.533 -25.575 1.00 74.43 59 GLU A O 2
ATOM 2758 N N . GLU A 1 60 ? 19.007 -8.186 -23.438 1.00 2.25 60 GLU A N 2
ATOM 2759 C CA . GLU A 1 60 ? 19.422 -6.788 -23.432 1.00 1.13 60 GLU A CA 2
ATOM 2760 C C . GLU A 1 60 ? 20.935 -6.670 -23.270 1.00 30.02 60 GLU A C 2
ATOM 2761 O O . GLU A 1 60 ? 21.586 -7.573 -22.747 1.00 4.04 60 GLU A O 2
ATOM 2773 N N . GLY A 1 61 ? 21.487 -5.549 -23.724 1.00 24.01 61 GLY A N 2
ATOM 2774 C CA . GLY A 1 61 ? 22.919 -5.333 -23.621 1.00 72.14 61 GLY A CA 2
ATOM 2775 C C . GLY A 1 61 ? 23.328 -4.791 -22.266 1.00 32.50 61 GLY A C 2
ATOM 2776 O O . GLY A 1 61 ? 23.956 -3.737 -22.176 1.00 64.34 61 GLY A O 2
ATOM 2780 N N . GLN A 1 62 ? 22.969 -5.513 -21.209 1.00 71.32 62 GLN A N 2
ATOM 2781 C CA . GLN A 1 62 ? 23.301 -5.097 -19.852 1.00 0.11 62 GLN A CA 2
ATOM 2782 C C . GLN A 1 62 ? 22.618 -3.778 -19.505 1.00 22.14 62 GLN A C 2
ATOM 2783 O O . GLN A 1 62 ? 22.240 -2.998 -20.379 1.00 13.13 62 GLN A O 2
ATOM 2797 N N . PRO A 1 63 ? 22.456 -3.521 -18.198 1.00 74.42 63 PRO A N 2
ATOM 2798 C CA . PRO A 1 63 ? 21.818 -2.297 -17.705 1.00 53.15 63 PRO A CA 2
ATOM 2799 C C . PRO A 1 63 ? 22.370 -1.045 -18.377 1.00 45.52 63 PRO A C 2
ATOM 2800 O O . PRO A 1 63 ? 21.675 -0.036 -18.501 1.00 33.42 63 PRO A O 2
ATOM 2811 N N . ASP A 1 64 ? 23.624 -1.115 -18.810 1.00 25.52 64 ASP A N 2
ATOM 2812 C CA . ASP A 1 64 ? 24.270 0.013 -19.471 1.00 22.42 64 ASP A CA 2
ATOM 2813 C C . ASP A 1 64 ? 24.769 -0.383 -20.857 1.00 42.11 64 ASP A C 2
ATOM 2814 O O . ASP A 1 64 ? 25.810 -1.026 -20.993 1.00 10.00 64 ASP A O 2
ATOM 2823 N N . SER A 1 65 ? 24.019 0.005 -21.884 1.00 1.25 65 SER A N 2
ATOM 2824 C CA . SER A 1 65 ? 24.382 -0.313 -23.259 1.00 65.14 65 SER A CA 2
ATOM 2825 C C . SER A 1 65 ? 25.832 0.071 -23.541 1.00 20.40 65 SER A C 2
ATOM 2826 O O . SER A 1 65 ? 26.441 0.866 -22.825 1.00 52.11 65 SER A O 2
ATOM 2834 N N . PRO A 1 66 ? 26.399 -0.508 -24.610 1.00 24.13 66 PRO A N 2
ATOM 2835 C CA . PRO A 1 66 ? 27.784 -0.242 -25.012 1.00 72.51 66 PRO A CA 2
ATOM 2836 C C . PRO A 1 66 ? 27.968 1.170 -25.556 1.00 64.14 66 PRO A C 2
ATOM 2837 O O . PRO A 1 66 ? 26.996 1.875 -25.822 1.00 1.41 66 PRO A O 2
ATOM 2848 N N . GLY A 1 67 ? 29.224 1.577 -25.721 1.00 34.31 67 GLY A N 2
ATOM 2849 C CA . GLY A 1 67 ? 29.512 2.903 -26.233 1.00 44.43 67 GLY A CA 2
ATOM 2850 C C . GLY A 1 67 ? 30.422 3.695 -25.314 1.00 70.54 67 GLY A C 2
ATOM 2851 O O . GLY A 1 67 ? 30.283 3.637 -24.093 1.00 0.44 67 GLY A O 2
ATOM 2855 N N . SER A 1 68 ? 31.357 4.434 -25.903 1.00 31.23 68 SER A N 2
ATOM 2856 C CA . SER A 1 68 ? 32.297 5.236 -25.128 1.00 71.32 68 SER A CA 2
ATOM 2857 C C . SER A 1 68 ? 31.739 6.633 -24.875 1.00 42.13 68 SER A C 2
ATOM 2858 O O . SER A 1 68 ? 31.359 6.968 -23.754 1.00 52.55 68 SER A O 2
ATOM 2866 N N . GLY A 1 69 ? 31.694 7.445 -25.927 1.00 70.14 69 GLY A N 2
ATOM 2867 C CA . GLY A 1 69 ? 31.182 8.797 -25.800 1.00 31.22 69 GLY A CA 2
ATOM 2868 C C . GLY A 1 69 ? 31.802 9.544 -24.636 1.00 13.12 69 GLY A C 2
ATOM 2869 O O . GLY A 1 69 ? 32.930 9.258 -24.236 1.00 24.01 69 GLY A O 2
ATOM 2873 N N . ASP A 1 70 ? 31.064 10.505 -24.092 1.00 14.15 70 ASP A N 2
ATOM 2874 C CA . ASP A 1 70 ? 31.548 11.297 -22.966 1.00 74.35 70 ASP A CA 2
ATOM 2875 C C . ASP A 1 70 ? 30.623 11.151 -21.762 1.00 22.12 70 ASP A C 2
ATOM 2876 O O . ASP A 1 70 ? 31.065 10.798 -20.669 1.00 33.33 70 ASP A O 2
ATOM 2885 N N . GLN A 1 71 ? 29.340 11.426 -21.970 1.00 52.33 71 GLN A N 2
ATOM 2886 C CA . GLN A 1 71 ? 28.354 11.327 -20.900 1.00 41.24 71 GLN A CA 2
ATOM 2887 C C . GLN A 1 71 ? 26.958 11.088 -21.467 1.00 3.45 71 GLN A C 2
ATOM 2888 O O . GLN A 1 71 ? 26.328 12.003 -21.998 1.00 4.34 71 GLN A O 2
ATOM 2902 N N . ARG A 1 72 ? 26.481 9.854 -21.350 1.00 21.42 72 ARG A N 2
ATOM 2903 C CA . ARG A 1 72 ? 25.160 9.494 -21.852 1.00 2.34 72 ARG A CA 2
ATOM 2904 C C . ARG A 1 72 ? 24.158 9.374 -20.707 1.00 41.12 72 ARG A C 2
ATOM 2905 O O . ARG A 1 72 ? 24.516 8.994 -19.592 1.00 63.43 72 ARG A O 2
ATOM 2926 N N . TYR A 1 73 ? 22.902 9.701 -20.991 1.00 3.33 73 TYR A N 2
ATOM 2927 C CA . TYR A 1 73 ? 21.849 9.633 -19.985 1.00 30.11 73 TYR A CA 2
ATOM 2928 C C . TYR A 1 73 ? 20.497 9.345 -20.631 1.00 21.25 73 TYR A C 2
ATOM 2929 O O . TYR A 1 73 ? 20.324 9.513 -21.838 1.00 12.32 73 TYR A O 2
ATOM 2947 N N . PHE A 1 74 ? 19.541 8.910 -19.817 1.00 31.53 74 PHE A N 2
ATOM 2948 C CA . PHE A 1 74 ? 18.203 8.597 -20.307 1.00 5.12 74 PHE A CA 2
ATOM 2949 C C . PHE A 1 74 ? 17.163 9.516 -19.672 1.00 63.51 74 PHE A C 2
ATOM 2950 O O . PHE A 1 74 ? 17.260 9.860 -18.494 1.00 43.32 74 PHE A O 2
ATOM 2967 N N . ARG A 1 75 ? 16.169 9.908 -20.462 1.00 1.33 75 ARG A N 2
ATOM 2968 C CA . ARG A 1 75 ? 15.112 10.788 -19.979 1.00 13.05 75 ARG A CA 2
ATOM 2969 C C . ARG A 1 75 ? 13.799 10.026 -19.823 1.00 71.22 75 ARG A C 2
ATOM 2970 O O . ARG A 1 75 ? 13.232 9.540 -20.802 1.00 35.34 75 ARG A O 2
ATOM 2991 N N . VAL A 1 76 ? 13.322 9.925 -18.587 1.00 31.15 76 VAL A N 2
ATOM 2992 C CA . VAL A 1 76 ? 12.076 9.223 -18.303 1.00 21.44 76 VAL A CA 2
ATOM 2993 C C . VAL A 1 76 ? 10.988 10.192 -17.855 1.00 42.40 76 VAL A C 2
ATOM 2994 O O . VAL A 1 76 ? 11.158 10.922 -16.878 1.00 75.34 76 VAL A O 2
ATOM 3007 N N . GLN A 1 77 ? 9.872 10.194 -18.576 1.00 14.20 77 GLN A N 2
ATOM 3008 C CA . GLN A 1 77 ? 8.756 11.075 -18.253 1.00 14.04 77 GLN A CA 2
ATOM 3009 C C . GLN A 1 77 ? 7.431 10.321 -18.314 1.00 43.04 77 GLN A C 2
ATOM 3010 O O . GLN A 1 77 ? 6.915 10.042 -19.397 1.00 21.11 77 GLN A O 2
ATOM 3024 N N . ILE A 1 78 ? 6.887 9.994 -17.147 1.00 64.01 78 ILE A N 2
ATOM 3025 C CA . ILE A 1 78 ? 5.623 9.273 -17.069 1.00 60.13 78 ILE A CA 2
ATOM 3026 C C . ILE A 1 78 ? 4.517 10.161 -16.510 1.00 50.32 78 ILE A C 2
ATOM 3027 O O . ILE A 1 78 ? 4.551 10.552 -15.343 1.00 52.04 78 ILE A O 2
ATOM 3043 N N . SER A 1 79 ? 3.536 10.475 -17.350 1.00 41.55 79 SER A N 2
ATOM 3044 C CA . SER A 1 79 ? 2.420 11.320 -16.941 1.00 72.30 79 SER A CA 2
ATOM 3045 C C . SER A 1 79 ? 1.148 10.494 -16.770 1.00 63.14 79 SER A C 2
ATOM 3046 O O . SER A 1 79 ? 0.645 9.904 -17.727 1.00 14.42 79 SER A O 2
ATOM 3054 N N . TYR A 1 80 ? 0.635 10.456 -15.546 1.00 11.40 80 TYR A N 2
ATOM 3055 C CA . TYR A 1 80 ? -0.576 9.701 -15.248 1.00 13.42 80 TYR A CA 2
ATOM 3056 C C . TYR A 1 80 ? -1.592 10.569 -14.511 1.00 3.34 80 TYR A C 2
ATOM 3057 O O . TYR A 1 80 ? -1.290 11.146 -13.465 1.00 62.15 80 TYR A O 2
ATOM 3075 N N . TYR A 1 81 ? -2.797 10.656 -15.063 1.00 3.54 81 TYR A N 2
ATOM 3076 C CA . TYR A 1 81 ? -3.858 11.455 -14.460 1.00 25.21 81 TYR A CA 2
ATOM 3077 C C . TYR A 1 81 ? -5.095 10.604 -14.194 1.00 35.22 81 TYR A C 2
ATOM 3078 O O . TYR A 1 81 ? -5.778 10.174 -15.123 1.00 74.31 81 TYR A O 2
ATOM 3096 N N . SER A 1 82 ? -5.378 10.366 -12.917 1.00 75.41 82 SER A N 2
ATOM 3097 C CA . SER A 1 82 ? -6.532 9.564 -12.527 1.00 30.35 82 SER A CA 2
ATOM 3098 C C . SER A 1 82 ? -7.717 10.455 -12.169 1.00 14.12 82 SER A C 2
ATOM 3099 O O . SER A 1 82 ? -7.742 11.638 -12.509 1.00 75.51 82 SER A O 2
ATOM 3107 N N . GLN A 1 83 ? -8.697 9.878 -11.480 1.00 51.25 83 GLN A N 2
ATOM 3108 C CA . GLN A 1 83 ? -9.886 10.620 -11.077 1.00 60.30 83 GLN A CA 2
ATOM 3109 C C . GLN A 1 83 ? -9.546 11.653 -10.008 1.00 52.44 83 GLN A C 2
ATOM 3110 O O . GLN A 1 83 ? -9.944 12.815 -10.103 1.00 73.04 83 GLN A O 2
ATOM 3124 N N . THR A 1 84 ? -8.808 11.224 -8.990 1.00 25.21 84 THR A N 2
ATOM 3125 C CA . THR A 1 84 ? -8.415 12.111 -7.902 1.00 54.13 84 THR A CA 2
ATOM 3126 C C . THR A 1 84 ? -6.904 12.305 -7.868 1.00 63.45 84 THR A C 2
ATOM 3127 O O . THR A 1 84 ? -6.413 13.394 -7.570 1.00 14.50 84 THR A O 2
ATOM 3138 N N . LEU A 1 85 ? -6.169 11.242 -8.177 1.00 20.45 85 LEU A N 2
ATOM 3139 C CA . LEU A 1 85 ? -4.711 11.295 -8.182 1.00 71.32 85 LEU A CA 2
ATOM 3140 C C . LEU A 1 85 ? -4.184 11.626 -9.575 1.00 3.35 85 LEU A C 2
ATOM 3141 O O . LEU A 1 85 ? -4.199 10.783 -10.472 1.00 4.43 85 LEU A O 2
ATOM 3157 N N . ARG A 1 86 ? -3.716 12.858 -9.747 1.00 14.54 86 ARG A N 2
ATOM 3158 C CA . ARG A 1 86 ? -3.183 13.301 -11.029 1.00 51.03 86 ARG A CA 2
ATOM 3159 C C . ARG A 1 86 ? -1.804 13.931 -10.857 1.00 20.24 86 ARG A C 2
ATOM 3160 O O . ARG A 1 86 ? -1.665 14.983 -10.232 1.00 64.53 86 ARG A O 2
ATOM 3181 N N . SER A 1 87 ? -0.788 13.280 -11.413 1.00 62.44 87 SER A N 2
ATOM 3182 C CA . SER A 1 87 ? 0.581 13.773 -11.317 1.00 40.24 87 SER A CA 2
ATOM 3183 C C . SER A 1 87 ? 1.454 13.170 -12.414 1.00 1.33 87 SER A C 2
ATOM 3184 O O . SER A 1 87 ? 0.990 12.360 -13.215 1.00 24.31 87 SER A O 2
ATOM 3192 N N . GLU A 1 88 ? 2.721 13.573 -12.442 1.00 13.35 88 GLU A N 2
ATOM 3193 C CA . GLU A 1 88 ? 3.659 13.074 -13.440 1.00 33.42 88 GLU A CA 2
ATOM 3194 C C . GLU A 1 88 ? 5.053 12.907 -12.841 1.00 54.34 88 GLU A C 2
ATOM 3195 O O . GLU A 1 88 ? 5.387 13.536 -11.837 1.00 3.10 88 GLU A O 2
ATOM 3207 N N . ILE A 1 89 ? 5.860 12.056 -13.465 1.00 41.23 89 ILE A N 2
ATOM 3208 C CA . ILE A 1 89 ? 7.217 11.807 -12.995 1.00 42.42 89 ILE A CA 2
ATOM 3209 C C . ILE A 1 89 ? 8.232 11.999 -14.118 1.00 15.54 89 ILE A C 2
ATOM 3210 O O . ILE A 1 89 ? 8.288 11.210 -15.060 1.00 71.51 89 ILE A O 2
ATOM 3226 N N . VAL A 1 90 ? 9.033 13.054 -14.009 1.00 5.10 90 VAL A N 2
ATOM 3227 C CA . VAL A 1 90 ? 10.049 13.349 -15.013 1.00 12.00 90 VAL A CA 2
ATOM 3228 C C . VAL A 1 90 ? 11.428 13.482 -14.377 1.00 60.13 90 VAL A C 2
ATOM 3229 O O . VAL A 1 90 ? 11.711 14.456 -13.679 1.00 13.32 90 VAL A O 2
ATOM 3242 N N . LEU A 1 91 ? 12.284 12.497 -14.624 1.00 22.42 91 LEU A N 2
ATOM 3243 C CA . LEU A 1 91 ? 13.636 12.503 -14.076 1.00 22.21 91 LEU A CA 2
ATOM 3244 C C . LEU A 1 91 ? 14.625 11.882 -15.058 1.00 34.01 91 LEU A C 2
ATOM 3245 O O . LEU A 1 91 ? 14.254 11.048 -15.885 1.00 54.44 91 LEU A O 2
ATOM 3261 N N . LEU A 1 92 ? 15.884 12.292 -14.960 1.00 24.45 92 LEU A N 2
ATOM 3262 C CA . LEU A 1 92 ? 16.928 11.774 -15.838 1.00 20.03 92 LEU A CA 2
ATOM 3263 C C . LEU A 1 92 ? 17.920 10.916 -15.058 1.00 53.32 92 LEU A C 2
ATOM 3264 O O . LEU A 1 92 ? 18.219 11.197 -13.897 1.00 62.22 92 LEU A O 2
ATOM 3280 N N . ILE A 1 93 ? 18.427 9.872 -15.705 1.00 10.22 93 ILE A N 2
ATOM 3281 C CA . ILE A 1 93 ? 19.387 8.976 -15.073 1.00 45.11 93 ILE A CA 2
ATOM 3282 C C . ILE A 1 93 ? 20.478 8.560 -16.054 1.00 22.40 93 ILE A C 2
ATOM 3283 O O . ILE A 1 93 ? 20.231 7.855 -17.033 1.00 42.10 93 ILE A O 2
ATOM 3299 N N . PRO A 1 94 ? 21.715 9.003 -15.786 1.00 65.12 94 PRO A N 2
ATOM 3300 C CA . PRO A 1 94 ? 22.870 8.686 -16.632 1.00 41.52 94 PRO A CA 2
ATOM 3301 C C . PRO A 1 94 ? 22.953 7.201 -16.969 1.00 12.55 94 PRO A C 2
ATOM 3302 O O . PRO A 1 94 ? 22.572 6.352 -16.164 1.00 75.01 94 PRO A O 2
ATOM 3313 N N . GLU A 1 95 ? 23.454 6.897 -18.162 1.00 34.54 95 GLU A N 2
ATOM 3314 C CA . GLU A 1 95 ? 23.585 5.513 -18.603 1.00 44.01 95 GLU A CA 2
ATOM 3315 C C . GLU A 1 95 ? 24.476 4.720 -17.650 1.00 54.32 95 GLU A C 2
ATOM 3316 O O . GLU A 1 95 ? 24.200 3.560 -17.344 1.00 74.23 95 GLU A O 2
ATOM 3328 N N . THR A 1 96 ? 25.547 5.355 -17.184 1.00 15.31 96 THR A N 2
ATOM 3329 C CA . THR A 1 96 ? 26.479 4.711 -16.268 1.00 33.42 96 THR A CA 2
ATOM 3330 C C . THR A 1 96 ? 25.773 4.255 -14.996 1.00 0.03 96 THR A C 2
ATOM 3331 O O . THR A 1 96 ? 26.260 3.375 -14.285 1.00 52.44 96 THR A O 2
ATOM 3342 N N . SER A 1 97 ? 24.623 4.859 -14.714 1.00 32.31 97 SER A N 2
ATOM 3343 C CA . SER A 1 97 ? 23.851 4.517 -13.525 1.00 23.33 97 SER A CA 2
ATOM 3344 C C . SER A 1 97 ? 22.447 4.054 -13.903 1.00 3.45 97 SER A C 2
ATOM 3345 O O . SER A 1 97 ? 21.584 3.888 -13.041 1.00 51.55 97 SER A O 2
ATOM 3353 N N . ALA A 1 98 ? 22.227 3.848 -15.197 1.00 3.41 98 ALA A N 2
ATOM 3354 C CA . ALA A 1 98 ? 20.930 3.404 -15.690 1.00 33.51 98 ALA A CA 2
ATOM 3355 C C . ALA A 1 98 ? 20.443 2.177 -14.925 1.00 51.33 98 ALA A C 2
ATOM 3356 O O . ALA A 1 98 ? 20.960 1.071 -15.084 1.00 3.44 98 ALA A O 2
ATOM 3363 N N . PRO A 1 99 ? 19.425 2.375 -14.075 1.00 75.10 99 PRO A N 2
ATOM 3364 C CA . PRO A 1 99 ? 18.846 1.296 -13.269 1.00 11.14 99 PRO A CA 2
ATOM 3365 C C . PRO A 1 99 ? 18.073 0.290 -14.115 1.00 12.52 99 PRO A C 2
ATOM 3366 O O . PRO A 1 99 ? 17.652 0.598 -15.229 1.00 53.34 99 PRO A O 2
ATOM 3377 N N . GLN A 1 100 ? 17.890 -0.911 -13.578 1.00 31.44 100 GLN A N 2
ATOM 3378 C CA . GLN A 1 100 ? 17.167 -1.962 -14.285 1.00 2.21 100 GLN A CA 2
ATOM 3379 C C . GLN A 1 100 ? 15.755 -1.507 -14.640 1.00 23.14 100 GLN A C 2
ATOM 3380 O O . GLN A 1 100 ? 15.199 -1.915 -15.659 1.00 2.02 100 GLN A O 2
ATOM 3394 N N . ALA A 1 101 ? 15.181 -0.660 -13.791 1.00 60.44 101 ALA A N 2
ATOM 3395 C CA . ALA A 1 101 ? 13.835 -0.149 -14.016 1.00 73.14 101 ALA A CA 2
ATOM 3396 C C . ALA A 1 101 ? 13.767 0.673 -15.299 1.00 71.10 101 ALA A C 2
ATOM 3397 O O . ALA A 1 101 ? 12.833 0.533 -16.090 1.00 14.14 101 ALA A O 2
ATOM 3404 N N . LEU A 1 102 ? 14.761 1.530 -15.500 1.00 3.53 102 LEU A N 2
ATOM 3405 C CA . LEU A 1 102 ? 14.814 2.376 -16.687 1.00 43.31 102 LEU A CA 2
ATOM 3406 C C . LEU A 1 102 ? 15.037 1.539 -17.943 1.00 14.14 102 LEU A C 2
ATOM 3407 O O . LEU A 1 102 ? 14.306 1.668 -18.925 1.00 41.31 102 LEU A O 2
ATOM 3423 N N . VAL A 1 103 ? 16.049 0.679 -17.902 1.00 61.24 103 VAL A N 2
ATOM 3424 C CA . VAL A 1 103 ? 16.366 -0.183 -19.035 1.00 51.43 103 VAL A CA 2
ATOM 3425 C C . VAL A 1 103 ? 15.162 -1.029 -19.436 1.00 5.42 103 VAL A C 2
ATOM 3426 O O . VAL A 1 103 ? 14.967 -1.331 -20.613 1.00 43.42 103 VAL A O 2
ATOM 3439 N N . ASP A 1 104 ? 14.358 -1.408 -18.449 1.00 2.42 104 ASP A N 2
ATOM 3440 C CA . ASP A 1 104 ? 13.172 -2.218 -18.698 1.00 33.11 104 ASP A CA 2
ATOM 3441 C C . ASP A 1 104 ? 11.977 -1.338 -19.054 1.00 24.24 104 ASP A C 2
ATOM 3442 O O . ASP A 1 104 ? 11.033 -1.788 -19.704 1.00 31.12 104 ASP A O 2
ATOM 3451 N N . LEU A 1 105 ? 12.025 -0.083 -18.622 1.00 40.44 105 LEU A N 2
ATOM 3452 C CA . LEU A 1 105 ? 10.946 0.861 -18.894 1.00 44.22 105 LEU A CA 2
ATOM 3453 C C . LEU A 1 105 ? 11.012 1.364 -20.333 1.00 21.40 105 LEU A C 2
ATOM 3454 O O . LEU A 1 105 ? 9.997 1.746 -20.914 1.00 75.12 105 LEU A O 2
ATOM 3470 N N . TRP A 1 106 ? 12.212 1.358 -20.902 1.00 22.24 106 TRP A N 2
ATOM 3471 C CA . TRP A 1 106 ? 12.410 1.811 -22.274 1.00 12.02 106 TRP A CA 2
ATOM 3472 C C . TRP A 1 106 ? 12.074 0.704 -23.267 1.00 21.45 106 TRP A C 2
ATOM 3473 O O . TRP A 1 106 ? 11.639 0.971 -24.387 1.00 24.10 106 TRP A O 2
ATOM 3494 N N . LYS A 1 107 ? 12.278 -0.541 -22.849 1.00 20.20 107 LYS A N 2
ATOM 3495 C CA . LYS A 1 107 ? 11.996 -1.690 -23.701 1.00 34.42 107 LYS A CA 2
ATOM 3496 C C . LYS A 1 107 ? 10.590 -2.225 -23.445 1.00 22.13 107 LYS A C 2
ATOM 3497 O O . LYS A 1 107 ? 9.758 -2.273 -24.351 1.00 72.11 107 LYS A O 2
ATOM 3516 N N . THR A 1 108 ? 10.331 -2.625 -22.204 1.00 30.43 108 THR A N 2
ATOM 3517 C CA . THR A 1 108 ? 9.027 -3.156 -21.829 1.00 35.05 108 THR A CA 2
ATOM 3518 C C . THR A 1 108 ? 8.066 -2.035 -21.447 1.00 21.51 108 THR A C 2
ATOM 3519 O O . THR A 1 108 ? 6.904 -2.037 -21.850 1.00 13.14 108 THR A O 2
ATOM 3530 N N . GLY A 1 109 ? 8.560 -1.078 -20.667 1.00 63.25 109 GLY A N 2
ATOM 3531 C CA . GLY A 1 109 ? 7.732 0.036 -20.245 1.00 70.01 109 GLY A CA 2
ATOM 3532 C C . GLY A 1 109 ? 6.628 -0.389 -19.297 1.00 42.20 109 GLY A C 2
ATOM 3533 O O . GLY A 1 109 ? 5.612 0.294 -19.173 1.00 73.43 109 GLY A O 2
ATOM 3537 N N . GLN A 1 110 ? 6.828 -1.520 -18.628 1.00 11.43 110 GLN A N 2
ATOM 3538 C CA . GLN A 1 110 ? 5.839 -2.035 -17.688 1.00 24.21 110 GLN A CA 2
ATOM 3539 C C . GLN A 1 110 ? 6.369 -1.986 -16.259 1.00 4.13 110 GLN A C 2
ATOM 3540 O O . GLN A 1 110 ? 7.576 -1.882 -16.036 1.00 52.42 110 GLN A O 2
ATOM 3554 N N . VAL A 1 111 ? 5.460 -2.061 -15.292 1.00 73.24 111 VAL A N 2
ATOM 3555 C CA . VAL A 1 111 ? 5.836 -2.026 -13.884 1.00 54.01 111 VAL A CA 2
ATOM 3556 C C . VAL A 1 111 ? 6.930 -3.044 -13.582 1.00 12.43 111 VAL A C 2
ATOM 3557 O O . VAL A 1 111 ? 6.766 -4.239 -13.829 1.00 12.54 111 VAL A O 2
ATOM 3570 N N . ASP A 1 112 ? 8.046 -2.562 -13.045 1.00 73.35 112 ASP A N 2
ATOM 3571 C CA . ASP A 1 112 ? 9.168 -3.430 -12.707 1.00 73.22 112 ASP A CA 2
ATOM 3572 C C . ASP A 1 112 ? 8.992 -4.028 -11.315 1.00 1.44 112 ASP A C 2
ATOM 3573 O O . ASP A 1 112 ? 8.183 -3.548 -10.521 1.00 42.21 112 ASP A O 2
ATOM 3582 N N . GLU A 1 113 ? 9.755 -5.078 -11.026 1.00 13.41 113 GLU A N 2
ATOM 3583 C CA . GLU A 1 113 ? 9.681 -5.741 -9.730 1.00 30.05 113 GLU A CA 2
ATOM 3584 C C . GLU A 1 113 ? 8.264 -6.233 -9.450 1.00 13.33 113 GLU A C 2
ATOM 3585 O O . GLU A 1 113 ? 7.597 -6.770 -10.333 1.00 62.24 113 GLU A O 2
ATOM 3597 N N . MET A 1 1 ? 1.865 -1.758 -1.753 1.00 1.03 1 MET A N 3
ATOM 3598 C CA . MET A 1 1 ? 2.681 -0.553 -1.657 1.00 22.20 1 MET A CA 3
ATOM 3599 C C . MET A 1 1 ? 2.288 0.456 -2.731 1.00 2.42 1 MET A C 3
ATOM 3600 O O . MET A 1 1 ? 3.099 1.285 -3.145 1.00 10.32 1 MET A O 3
ATOM 3614 N N . LYS A 1 2 ? 1.040 0.381 -3.179 1.00 15.35 2 LYS A N 3
ATOM 3615 C CA . LYS A 1 2 ? 0.538 1.289 -4.204 1.00 32.34 2 LYS A CA 3
ATOM 3616 C C . LYS A 1 2 ? 1.437 1.268 -5.436 1.00 10.34 2 LYS A C 3
ATOM 3617 O O . LYS A 1 2 ? 2.127 2.239 -5.746 1.00 4.30 2 LYS A O 3
ATOM 3636 N N . PRO A 1 3 ? 1.429 0.137 -6.156 1.00 41.24 3 PRO A N 3
ATOM 3637 C CA . PRO A 1 3 ? 2.237 -0.036 -7.367 1.00 41.42 3 PRO A CA 3
ATOM 3638 C C . PRO A 1 3 ? 2.109 1.146 -8.323 1.00 71.52 3 PRO A C 3
ATOM 3639 O O . PRO A 1 3 ? 1.235 1.998 -8.160 1.00 32.14 3 PRO A O 3
ATOM 3650 N N . LEU A 1 4 ? 2.984 1.190 -9.321 1.00 43.34 4 LEU A N 3
ATOM 3651 C CA . LEU A 1 4 ? 2.969 2.268 -10.305 1.00 34.40 4 LEU A CA 3
ATOM 3652 C C . LEU A 1 4 ? 1.575 2.441 -10.901 1.00 22.50 4 LEU A C 3
ATOM 3653 O O . LEU A 1 4 ? 0.727 1.551 -10.827 1.00 12.41 4 LEU A O 3
ATOM 3669 N N . PRO A 1 5 ? 1.332 3.611 -11.509 1.00 4.33 5 PRO A N 3
ATOM 3670 C CA . PRO A 1 5 ? 0.044 3.927 -12.132 1.00 51.41 5 PRO A CA 3
ATOM 3671 C C . PRO A 1 5 ? -0.206 3.109 -13.394 1.00 62.21 5 PRO A C 3
ATOM 3672 O O . PRO A 1 5 ? 0.372 3.380 -14.447 1.00 13.52 5 PRO A O 3
ATOM 3683 N N . VAL A 1 6 ? -1.070 2.105 -13.282 1.00 14.33 6 VAL A N 3
ATOM 3684 C CA . VAL A 1 6 ? -1.398 1.248 -14.415 1.00 22.25 6 VAL A CA 3
ATOM 3685 C C . VAL A 1 6 ? -1.795 2.074 -15.633 1.00 10.25 6 VAL A C 3
ATOM 3686 O O . VAL A 1 6 ? -2.295 3.192 -15.502 1.00 0.32 6 VAL A O 3
ATOM 3699 N N . LEU A 1 7 ? -1.570 1.517 -16.817 1.00 40.03 7 LEU A N 3
ATOM 3700 C CA . LEU A 1 7 ? -1.905 2.202 -18.061 1.00 10.11 7 LEU A CA 3
ATOM 3701 C C . LEU A 1 7 ? -3.414 2.215 -18.286 1.00 44.21 7 LEU A C 3
ATOM 3702 O O . LEU A 1 7 ? -4.012 1.190 -18.609 1.00 64.20 7 LEU A O 3
ATOM 3718 N N . ASN A 1 8 ? -4.022 3.384 -18.115 1.00 51.42 8 ASN A N 3
ATOM 3719 C CA . ASN A 1 8 ? -5.461 3.532 -18.301 1.00 71.55 8 ASN A CA 3
ATOM 3720 C C . ASN A 1 8 ? -5.768 4.593 -19.353 1.00 43.51 8 ASN A C 3
ATOM 3721 O O . ASN A 1 8 ? -4.862 5.126 -19.993 1.00 64.14 8 ASN A O 3
ATOM 3732 N N . GLN A 1 9 ? -7.051 4.896 -19.524 1.00 65.12 9 GLN A N 3
ATOM 3733 C CA . GLN A 1 9 ? -7.476 5.894 -20.498 1.00 52.11 9 GLN A CA 3
ATOM 3734 C C . GLN A 1 9 ? -6.976 7.282 -20.110 1.00 21.53 9 GLN A C 3
ATOM 3735 O O . GLN A 1 9 ? -7.052 8.223 -20.899 1.00 50.12 9 GLN A O 3
ATOM 3749 N N . ASP A 1 10 ? -6.465 7.400 -18.889 1.00 51.42 10 ASP A N 3
ATOM 3750 C CA . ASP A 1 10 ? -5.951 8.673 -18.396 1.00 14.00 10 ASP A CA 3
ATOM 3751 C C . ASP A 1 10 ? -4.461 8.574 -18.087 1.00 43.32 10 ASP A C 3
ATOM 3752 O O . ASP A 1 10 ? -3.958 9.238 -17.180 1.00 43.52 10 ASP A O 3
ATOM 3761 N N . THR A 1 11 ? -3.758 7.740 -18.847 1.00 20.21 11 THR A N 3
ATOM 3762 C CA . THR A 1 11 ? -2.326 7.552 -18.653 1.00 42.04 11 THR A CA 3
ATOM 3763 C C . THR A 1 11 ? -1.537 8.065 -19.853 1.00 30.40 11 THR A C 3
ATOM 3764 O O . THR A 1 11 ? -1.971 7.932 -20.997 1.00 74.42 11 THR A O 3
ATOM 3775 N N . VAL A 1 12 ? -0.375 8.651 -19.584 1.00 64.24 12 VAL A N 3
ATOM 3776 C CA . VAL A 1 12 ? 0.476 9.182 -20.643 1.00 23.04 12 VAL A CA 3
ATOM 3777 C C . VAL A 1 12 ? 1.948 8.914 -20.351 1.00 4.25 12 VAL A C 3
ATOM 3778 O O . VAL A 1 12 ? 2.518 9.477 -19.415 1.00 43.14 12 VAL A O 3
ATOM 3791 N N . ILE A 1 13 ? 2.558 8.052 -21.157 1.00 24.03 13 ILE A N 3
ATOM 3792 C CA . ILE A 1 13 ? 3.965 7.711 -20.986 1.00 22.15 13 ILE A CA 3
ATOM 3793 C C . ILE A 1 13 ? 4.839 8.467 -21.980 1.00 62.04 13 ILE A C 3
ATOM 3794 O O . ILE A 1 13 ? 4.506 8.570 -23.160 1.00 62.35 13 ILE A O 3
ATOM 3810 N N . GLU A 1 14 ? 5.960 8.993 -21.495 1.00 74.12 14 GLU A N 3
ATOM 3811 C CA . GLU A 1 14 ? 6.882 9.739 -22.343 1.00 61.11 14 GLU A CA 3
ATOM 3812 C C . GLU A 1 14 ? 8.329 9.483 -21.930 1.00 14.54 14 GLU A C 3
ATOM 3813 O O . GLU A 1 14 ? 8.745 9.846 -20.828 1.00 73.42 14 GLU A O 3
ATOM 3825 N N . LEU A 1 15 ? 9.090 8.857 -22.820 1.00 2.13 15 LEU A N 3
ATOM 3826 C CA . LEU A 1 15 ? 10.491 8.552 -22.548 1.00 73.15 15 LEU A CA 3
ATOM 3827 C C . LEU A 1 15 ? 11.385 9.042 -23.683 1.00 55.21 15 LEU A C 3
ATOM 3828 O O . LEU A 1 15 ? 10.974 9.069 -24.843 1.00 14.02 15 LEU A O 3
ATOM 3844 N N . ALA A 1 16 ? 12.609 9.427 -23.340 1.00 45.24 16 ALA A N 3
ATOM 3845 C CA . ALA A 1 16 ? 13.563 9.912 -24.331 1.00 11.25 16 ALA A CA 3
ATOM 3846 C C . ALA A 1 16 ? 14.995 9.787 -23.821 1.00 53.22 16 ALA A C 3
ATOM 3847 O O . ALA A 1 16 ? 15.297 10.169 -22.691 1.00 11.34 16 ALA A O 3
ATOM 3854 N N . ARG A 1 17 ? 15.872 9.250 -24.662 1.00 62.52 17 ARG A N 3
ATOM 3855 C CA . ARG A 1 17 ? 17.272 9.073 -24.296 1.00 22.43 17 ARG A CA 3
ATOM 3856 C C . ARG A 1 17 ? 18.174 9.961 -25.148 1.00 72.43 17 ARG A C 3
ATOM 3857 O O . ARG A 1 17 ? 18.270 9.780 -26.362 1.00 23.35 17 ARG A O 3
ATOM 3878 N N . GLU A 1 18 ? 18.831 10.920 -24.504 1.00 51.12 18 GLU A N 3
ATOM 3879 C CA . GLU A 1 18 ? 19.723 11.837 -25.204 1.00 61.54 18 GLU A CA 3
ATOM 3880 C C . GLU A 1 18 ? 20.875 12.270 -24.302 1.00 53.51 18 GLU A C 3
ATOM 3881 O O . GLU A 1 18 ? 20.933 11.900 -23.130 1.00 42.14 18 GLU A O 3
ATOM 3893 N N . GLY A 1 19 ? 21.790 13.058 -24.858 1.00 42.41 19 GLY A N 3
ATOM 3894 C CA . GLY A 1 19 ? 22.928 13.530 -24.091 1.00 23.52 19 GLY A CA 3
ATOM 3895 C C . GLY A 1 19 ? 24.074 13.984 -24.973 1.00 1.32 19 GLY A C 3
ATOM 3896 O O . GLY A 1 19 ? 23.897 14.196 -26.172 1.00 4.53 19 GLY A O 3
ATOM 3900 N N . GLY A 1 20 ? 25.253 14.136 -24.377 1.00 43.14 20 GLY A N 3
ATOM 3901 C CA . GLY A 1 20 ? 26.415 14.570 -25.132 1.00 32.32 20 GLY A CA 3
ATOM 3902 C C . GLY A 1 20 ? 26.879 13.528 -26.131 1.00 1.43 20 GLY A C 3
ATOM 3903 O O . GLY A 1 20 ? 27.753 12.715 -25.830 1.00 1.22 20 GLY A O 3
ATOM 3907 N N . PHE A 1 21 ? 26.292 13.551 -27.323 1.00 2.32 21 PHE A N 3
ATOM 3908 C CA . PHE A 1 21 ? 26.649 12.600 -28.369 1.00 0.01 21 PHE A CA 3
ATOM 3909 C C . PHE A 1 21 ? 26.580 13.254 -29.746 1.00 12.43 21 PHE A C 3
ATOM 3910 O O . PHE A 1 21 ? 26.284 14.443 -29.866 1.00 32.24 21 PHE A O 3
ATOM 3927 N N . ALA A 1 22 ? 26.856 12.469 -30.782 1.00 13.31 22 ALA A N 3
ATOM 3928 C CA . ALA A 1 22 ? 26.824 12.971 -32.150 1.00 74.21 22 ALA A CA 3
ATOM 3929 C C . ALA A 1 22 ? 25.420 12.874 -32.737 1.00 54.24 22 ALA A C 3
ATOM 3930 O O . ALA A 1 22 ? 24.451 12.624 -32.019 1.00 63.03 22 ALA A O 3
ATOM 3937 N N . PHE A 1 23 ? 25.316 13.075 -34.047 1.00 31.11 23 PHE A N 3
ATOM 3938 C CA . PHE A 1 23 ? 24.029 13.012 -34.731 1.00 4.15 23 PHE A CA 3
ATOM 3939 C C . PHE A 1 23 ? 23.756 11.603 -35.247 1.00 63.44 23 PHE A C 3
ATOM 3940 O O . PHE A 1 23 ? 24.198 11.233 -36.336 1.00 14.10 23 PHE A O 3
ATOM 3957 N N . ILE A 1 24 ? 23.027 10.821 -34.459 1.00 30.34 24 ILE A N 3
ATOM 3958 C CA . ILE A 1 24 ? 22.695 9.453 -34.836 1.00 74.31 24 ILE A CA 3
ATOM 3959 C C . ILE A 1 24 ? 21.190 9.214 -34.770 1.00 11.22 24 ILE A C 3
ATOM 3960 O O . ILE A 1 24 ? 20.516 9.602 -33.815 1.00 43.42 24 ILE A O 3
ATOM 3976 N N . PRO A 1 25 ? 20.649 8.559 -35.807 1.00 75.51 25 PRO A N 3
ATOM 3977 C CA . PRO A 1 25 ? 19.218 8.251 -35.889 1.00 74.14 25 PRO A CA 3
ATOM 3978 C C . PRO A 1 25 ? 18.681 7.639 -34.600 1.00 21.11 25 PRO A C 3
ATOM 3979 O O . PRO A 1 25 ? 17.488 7.727 -34.308 1.00 4.35 25 PRO A O 3
ATOM 3990 N N . LYS A 1 26 ? 19.569 7.018 -33.831 1.00 2.32 26 LYS A N 3
ATOM 3991 C CA . LYS A 1 26 ? 19.186 6.393 -32.571 1.00 22.43 26 LYS A CA 3
ATOM 3992 C C . LYS A 1 26 ? 18.598 7.421 -31.609 1.00 63.44 26 LYS A C 3
ATOM 3993 O O . LYS A 1 26 ? 17.935 7.065 -30.634 1.00 50.51 26 LYS A O 3
ATOM 4012 N N . LEU A 1 27 ? 18.844 8.695 -31.891 1.00 1.31 27 LEU A N 3
ATOM 4013 C CA . LEU A 1 27 ? 18.337 9.776 -31.052 1.00 25.34 27 LEU A CA 3
ATOM 4014 C C . LEU A 1 27 ? 16.814 9.833 -31.098 1.00 71.24 27 LEU A C 3
ATOM 4015 O O . LEU A 1 27 ? 16.184 10.521 -30.296 1.00 32.32 27 LEU A O 3
ATOM 4031 N N . ALA A 1 28 ? 16.228 9.103 -32.042 1.00 43.55 28 ALA A N 3
ATOM 4032 C CA . ALA A 1 28 ? 14.779 9.068 -32.191 1.00 73.20 28 ALA A CA 3
ATOM 4033 C C . ALA A 1 28 ? 14.171 7.933 -31.374 1.00 31.04 28 ALA A C 3
ATOM 4034 O O . ALA A 1 28 ? 13.093 7.433 -31.693 1.00 63.21 28 ALA A O 3
ATOM 4041 N N . GLY A 1 29 ? 14.870 7.530 -30.317 1.00 2.32 29 GLY A N 3
ATOM 4042 C CA . GLY A 1 29 ? 14.384 6.456 -29.471 1.00 15.44 29 GLY A CA 3
ATOM 4043 C C . GLY A 1 29 ? 13.294 6.914 -28.522 1.00 12.53 29 GLY A C 3
ATOM 4044 O O . GLY A 1 29 ? 12.757 6.117 -27.753 1.00 55.34 29 GLY A O 3
ATOM 4048 N N . GLN A 1 30 ? 12.968 8.202 -28.574 1.00 45.10 30 GLN A N 3
ATOM 4049 C CA . GLN A 1 30 ? 11.937 8.765 -27.710 1.00 63.41 30 GLN A CA 3
ATOM 4050 C C . GLN A 1 30 ? 10.617 8.021 -27.883 1.00 51.23 30 GLN A C 3
ATOM 4051 O O . GLN A 1 30 ? 10.025 8.031 -28.962 1.00 55.54 30 GLN A O 3
ATOM 4065 N N . ARG A 1 31 ? 10.162 7.377 -26.814 1.00 32.32 31 ARG A N 3
ATOM 4066 C CA . ARG A 1 31 ? 8.912 6.627 -26.848 1.00 61.43 31 ARG A CA 3
ATOM 4067 C C . ARG A 1 31 ? 7.835 7.327 -26.025 1.00 73.14 31 ARG A C 3
ATOM 4068 O O . ARG A 1 31 ? 7.868 7.306 -24.795 1.00 33.30 31 ARG A O 3
ATOM 4089 N N . ARG A 1 32 ? 6.882 7.947 -26.713 1.00 74.04 32 ARG A N 3
ATOM 4090 C CA . ARG A 1 32 ? 5.796 8.655 -26.047 1.00 14.15 32 ARG A CA 3
ATOM 4091 C C . ARG A 1 32 ? 4.439 8.132 -26.510 1.00 65.53 32 ARG A C 3
ATOM 4092 O O . ARG A 1 32 ? 4.050 8.323 -27.663 1.00 3.43 32 ARG A O 3
ATOM 4113 N N . ILE A 1 33 ? 3.726 7.470 -25.606 1.00 32.22 33 ILE A N 3
ATOM 4114 C CA . ILE A 1 33 ? 2.414 6.919 -25.922 1.00 53.53 33 ILE A CA 3
ATOM 4115 C C . ILE A 1 33 ? 1.332 7.538 -25.044 1.00 14.20 33 ILE A C 3
ATOM 4116 O O . ILE A 1 33 ? 1.423 7.511 -23.817 1.00 72.21 33 ILE A O 3
ATOM 4132 N N . ALA A 1 34 ? 0.306 8.095 -25.681 1.00 64.51 34 ALA A N 3
ATOM 4133 C CA . ALA A 1 34 ? -0.796 8.717 -24.958 1.00 23.30 34 ALA A CA 3
ATOM 4134 C C . ALA A 1 34 ? -2.073 7.895 -25.092 1.00 54.21 34 ALA A C 3
ATOM 4135 O O . ALA A 1 34 ? -2.679 7.840 -26.163 1.00 42.25 34 ALA A O 3
ATOM 4142 N N . LEU A 1 35 ? -2.479 7.258 -23.999 1.00 64.45 35 LEU A N 3
ATOM 4143 C CA . LEU A 1 35 ? -3.685 6.438 -23.995 1.00 72.42 35 LEU A CA 3
ATOM 4144 C C . LEU A 1 35 ? -4.897 7.250 -24.441 1.00 61.43 35 LEU A C 3
ATOM 4145 O O . LEU A 1 35 ? -5.781 6.738 -25.127 1.00 72.50 35 LEU A O 3
ATOM 4161 N N . ALA A 1 36 ? -4.929 8.519 -24.049 1.00 32.10 36 ALA A N 3
ATOM 4162 C CA . ALA A 1 36 ? -6.030 9.403 -24.412 1.00 22.10 36 ALA A CA 3
ATOM 4163 C C . ALA A 1 36 ? -6.053 9.662 -25.915 1.00 33.24 36 ALA A C 3
ATOM 4164 O O . ALA A 1 36 ? -7.034 10.180 -26.450 1.00 4.25 36 ALA A O 3
ATOM 4171 N N . ASP A 1 37 ? -4.968 9.299 -26.590 1.00 35.43 37 ASP A N 3
ATOM 4172 C CA . ASP A 1 37 ? -4.865 9.491 -28.032 1.00 1.45 37 ASP A CA 3
ATOM 4173 C C . ASP A 1 37 ? -5.197 8.203 -28.777 1.00 71.33 37 ASP A C 3
ATOM 4174 O O . ASP A 1 37 ? -5.335 8.200 -30.001 1.00 1.30 37 ASP A O 3
ATOM 4183 N N . ILE A 1 38 ? -5.323 7.110 -28.032 1.00 71.34 38 ILE A N 3
ATOM 4184 C CA . ILE A 1 38 ? -5.639 5.815 -28.623 1.00 41.34 38 ILE A CA 3
ATOM 4185 C C . ILE A 1 38 ? -6.872 5.199 -27.971 1.00 52.54 38 ILE A C 3
ATOM 4186 O O . ILE A 1 38 ? -7.326 5.655 -26.921 1.00 74.31 38 ILE A O 3
ATOM 4202 N N . THR A 1 39 ? -7.410 4.159 -28.600 1.00 53.13 39 THR A N 3
ATOM 4203 C CA . THR A 1 39 ? -8.591 3.479 -28.082 1.00 4.42 39 THR A CA 3
ATOM 4204 C C . THR A 1 39 ? -8.202 2.301 -27.197 1.00 30.51 39 THR A C 3
ATOM 4205 O O . THR A 1 39 ? -7.122 1.724 -27.329 1.00 32.05 39 THR A O 3
ATOM 4216 N N . PRO A 1 40 ? -9.102 1.931 -26.273 1.00 45.30 40 PRO A N 3
ATOM 4217 C CA . PRO A 1 40 ? -8.875 0.816 -25.349 1.00 1.22 40 PRO A CA 3
ATOM 4218 C C . PRO A 1 40 ? -8.375 -0.436 -26.062 1.00 54.41 40 PRO A C 3
ATOM 4219 O O . PRO A 1 40 ? -7.441 -1.091 -25.603 1.00 2.04 40 PRO A O 3
ATOM 4230 N N . GLU A 1 41 ? -9.004 -0.761 -27.187 1.00 55.02 41 GLU A N 3
ATOM 4231 C CA . GLU A 1 41 ? -8.623 -1.935 -27.963 1.00 23.21 41 GLU A CA 3
ATOM 4232 C C . GLU A 1 41 ? -7.193 -1.804 -28.481 1.00 13.12 41 GLU A C 3
ATOM 4233 O O . GLU A 1 41 ? -6.349 -2.663 -28.226 1.00 54.41 41 GLU A O 3
ATOM 4245 N N . GLN A 1 42 ? -6.931 -0.724 -29.209 1.00 40.51 42 GLN A N 3
ATOM 4246 C CA . GLN A 1 42 ? -5.605 -0.481 -29.764 1.00 4.50 42 GLN A CA 3
ATOM 4247 C C . GLN A 1 42 ? -4.535 -0.583 -28.682 1.00 63.40 42 GLN A C 3
ATOM 4248 O O . GLN A 1 42 ? -3.424 -1.051 -28.936 1.00 15.02 42 GLN A O 3
ATOM 4262 N N . ARG A 1 43 ? -4.876 -0.143 -27.475 1.00 71.24 43 ARG A N 3
ATOM 4263 C CA . ARG A 1 43 ? -3.944 -0.184 -26.355 1.00 70.42 43 ARG A CA 3
ATOM 4264 C C . ARG A 1 43 ? -3.646 -1.625 -25.948 1.00 55.41 43 ARG A C 3
ATOM 4265 O O . ARG A 1 43 ? -2.491 -2.049 -25.934 1.00 75.15 43 ARG A O 3
ATOM 4286 N N . GLN A 1 44 ? -4.696 -2.369 -25.617 1.00 73.40 44 GLN A N 3
ATOM 4287 C CA . GLN A 1 44 ? -4.547 -3.761 -25.208 1.00 65.15 44 GLN A CA 3
ATOM 4288 C C . GLN A 1 44 ? -3.682 -4.530 -26.202 1.00 75.24 44 GLN A C 3
ATOM 4289 O O . GLN A 1 44 ? -2.757 -5.243 -25.814 1.00 34.45 44 GLN A O 3
ATOM 4303 N N . ARG A 1 45 ? -3.991 -4.381 -27.486 1.00 43.35 45 ARG A N 3
ATOM 4304 C CA . ARG A 1 45 ? -3.243 -5.063 -28.536 1.00 52.30 45 ARG A CA 3
ATOM 4305 C C . ARG A 1 45 ? -1.781 -4.627 -28.533 1.00 2.11 45 ARG A C 3
ATOM 4306 O O . ARG A 1 45 ? -0.876 -5.451 -28.674 1.00 40.32 45 ARG A O 3
ATOM 4327 N N . LEU A 1 46 ? -1.557 -3.328 -28.371 1.00 44.44 46 LEU A N 3
ATOM 4328 C CA . LEU A 1 46 ? -0.204 -2.781 -28.350 1.00 70.42 46 LEU A CA 3
ATOM 4329 C C . LEU A 1 46 ? 0.607 -3.379 -27.205 1.00 14.04 46 LEU A C 3
ATOM 4330 O O . LEU A 1 46 ? 1.637 -4.014 -27.425 1.00 41.45 46 LEU A O 3
ATOM 4346 N N . ASN A 1 47 ? 0.132 -3.173 -25.980 1.00 42.13 47 ASN A N 3
ATOM 4347 C CA . ASN A 1 47 ? 0.812 -3.693 -24.800 1.00 2.25 47 ASN A CA 3
ATOM 4348 C C . ASN A 1 47 ? 1.095 -5.185 -24.947 1.00 51.24 47 ASN A C 3
ATOM 4349 O O . ASN A 1 47 ? 2.194 -5.650 -24.647 1.00 72.33 47 ASN A O 3
ATOM 4360 N N . GLN A 1 48 ? 0.096 -5.928 -25.412 1.00 54.42 48 GLN A N 3
ATOM 4361 C CA . GLN A 1 48 ? 0.237 -7.367 -25.600 1.00 2.42 48 GLN A CA 3
ATOM 4362 C C . GLN A 1 48 ? 1.300 -7.677 -26.648 1.00 44.02 48 GLN A C 3
ATOM 4363 O O . GLN A 1 48 ? 2.162 -8.532 -26.440 1.00 4.25 48 GLN A O 3
ATOM 4377 N N . LEU A 1 49 ? 1.234 -6.978 -27.776 1.00 33.01 49 LEU A N 3
ATOM 4378 C CA . LEU A 1 49 ? 2.191 -7.179 -28.858 1.00 51.03 49 LEU A CA 3
ATOM 4379 C C . LEU A 1 49 ? 3.616 -6.922 -28.380 1.00 2.14 49 LEU A C 3
ATOM 4380 O O . LEU A 1 49 ? 4.483 -7.791 -28.482 1.00 2.11 49 LEU A O 3
ATOM 4396 N N . LEU A 1 50 ? 3.851 -5.724 -27.855 1.00 24.40 50 LEU A N 3
ATOM 4397 C CA . LEU A 1 50 ? 5.172 -5.353 -27.357 1.00 55.05 50 LEU A CA 3
ATOM 4398 C C . LEU A 1 50 ? 5.711 -6.412 -26.402 1.00 21.14 50 LEU A C 3
ATOM 4399 O O . LEU A 1 50 ? 6.848 -6.863 -26.537 1.00 13.12 50 LEU A O 3
ATOM 4415 N N . ASN A 1 51 ? 4.886 -6.806 -25.437 1.00 24.23 51 ASN A N 3
ATOM 4416 C CA . ASN A 1 51 ? 5.280 -7.814 -24.459 1.00 22.11 51 ASN A CA 3
ATOM 4417 C C . ASN A 1 51 ? 5.655 -9.123 -25.148 1.00 12.14 51 ASN A C 3
ATOM 4418 O O . ASN A 1 51 ? 6.671 -9.737 -24.824 1.00 0.34 51 ASN A O 3
ATOM 4429 N N . GLN A 1 52 ? 4.827 -9.543 -26.099 1.00 41.30 52 GLN A N 3
ATOM 4430 C CA . GLN A 1 52 ? 5.072 -10.778 -26.833 1.00 72.52 52 GLN A CA 3
ATOM 4431 C C . GLN A 1 52 ? 6.321 -10.659 -27.699 1.00 45.11 52 GLN A C 3
ATOM 4432 O O . GLN A 1 52 ? 6.841 -11.657 -28.200 1.00 42.32 52 GLN A O 3
ATOM 4446 N N . THR A 1 53 ? 6.800 -9.431 -27.872 1.00 43.33 53 THR A N 3
ATOM 4447 C CA . THR A 1 53 ? 7.988 -9.180 -28.679 1.00 30.21 53 THR A CA 3
ATOM 4448 C C . THR A 1 53 ? 9.255 -9.277 -27.837 1.00 30.11 53 THR A C 3
ATOM 4449 O O . THR A 1 53 ? 10.339 -9.548 -28.356 1.00 74.21 53 THR A O 3
ATOM 4460 N N . LEU A 1 54 ? 9.113 -9.055 -26.535 1.00 12.10 54 LEU A N 3
ATOM 4461 C CA . LEU A 1 54 ? 10.247 -9.118 -25.620 1.00 31.24 54 LEU A CA 3
ATOM 4462 C C . LEU A 1 54 ? 10.999 -10.436 -25.775 1.00 31.24 54 LEU A C 3
ATOM 4463 O O . LEU A 1 54 ? 12.194 -10.467 -26.070 1.00 12.54 54 LEU A O 3
ATOM 4479 N N . PRO A 1 55 ? 10.284 -11.553 -25.573 1.00 53.04 55 PRO A N 3
ATOM 4480 C CA . PRO A 1 55 ? 10.862 -12.895 -25.688 1.00 44.11 55 PRO A CA 3
ATOM 4481 C C . PRO A 1 55 ? 11.206 -13.257 -27.129 1.00 74.01 55 PRO A C 3
ATOM 4482 O O . PRO A 1 55 ? 11.817 -14.293 -27.390 1.00 62.21 55 PRO A O 3
ATOM 4493 N N . TYR A 1 56 ? 10.809 -12.397 -28.061 1.00 33.34 56 TYR A N 3
ATOM 4494 C CA . TYR A 1 56 ? 11.073 -12.628 -29.476 1.00 31.11 56 TYR A CA 3
ATOM 4495 C C . TYR A 1 56 ? 12.111 -11.643 -30.004 1.00 2.10 56 TYR A C 3
ATOM 4496 O O . TYR A 1 56 ? 12.415 -11.623 -31.196 1.00 75.44 56 TYR A O 3
ATOM 4514 N N . ALA A 1 57 ? 12.653 -10.827 -29.106 1.00 40.51 57 ALA A N 3
ATOM 4515 C CA . ALA A 1 57 ? 13.659 -9.840 -29.479 1.00 63.23 57 ALA A CA 3
ATOM 4516 C C . ALA A 1 57 ? 15.016 -10.183 -28.873 1.00 33.22 57 ALA A C 3
ATOM 4517 O O . ALA A 1 57 ? 15.125 -11.089 -28.047 1.00 74.54 57 ALA A O 3
ATOM 4524 N N . GLN A 1 58 ? 16.046 -9.454 -29.288 1.00 40.42 58 GLN A N 3
ATOM 4525 C CA . GLN A 1 58 ? 17.396 -9.683 -28.786 1.00 14.21 58 GLN A CA 3
ATOM 4526 C C . GLN A 1 58 ? 17.591 -9.017 -27.428 1.00 23.12 58 GLN A C 3
ATOM 4527 O O . GLN A 1 58 ? 16.899 -8.057 -27.092 1.00 34.35 58 GLN A O 3
ATOM 4541 N N . GLU A 1 59 ? 18.539 -9.534 -26.652 1.00 1.21 59 GLU A N 3
ATOM 4542 C CA . GLU A 1 59 ? 18.824 -8.989 -25.330 1.00 21.14 59 GLU A CA 3
ATOM 4543 C C . GLU A 1 59 ? 20.074 -8.114 -25.359 1.00 62.55 59 GLU A C 3
ATOM 4544 O O . GLU A 1 59 ? 20.985 -8.343 -26.155 1.00 33.10 59 GLU A O 3
ATOM 4556 N N . GLU A 1 60 ? 20.109 -7.112 -24.487 1.00 20.10 60 GLU A N 3
ATOM 4557 C CA . GLU A 1 60 ? 21.246 -6.202 -24.415 1.00 24.44 60 GLU A CA 3
ATOM 4558 C C . GLU A 1 60 ? 22.406 -6.841 -23.655 1.00 40.43 60 GLU A C 3
ATOM 4559 O O . GLU A 1 60 ? 22.207 -7.733 -22.832 1.00 62.02 60 GLU A O 3
ATOM 4571 N N . GLY A 1 61 ? 23.619 -6.376 -23.939 1.00 41.23 61 GLY A N 3
ATOM 4572 C CA . GLY A 1 61 ? 24.793 -6.912 -23.276 1.00 61.20 61 GLY A CA 3
ATOM 4573 C C . GLY A 1 61 ? 24.746 -6.725 -21.773 1.00 32.35 61 GLY A C 3
ATOM 4574 O O . GLY A 1 61 ? 24.817 -7.695 -21.018 1.00 73.12 61 GLY A O 3
ATOM 4578 N N . GLN A 1 62 ? 24.627 -5.475 -21.337 1.00 24.34 62 GLN A N 3
ATOM 4579 C CA . GLN A 1 62 ? 24.573 -5.165 -19.913 1.00 25.21 62 GLN A CA 3
ATOM 4580 C C . GLN A 1 62 ? 23.724 -3.925 -19.658 1.00 12.42 62 GLN A C 3
ATOM 4581 O O . GLN A 1 62 ? 23.447 -3.135 -20.561 1.00 62.23 62 GLN A O 3
ATOM 4595 N N . PRO A 1 63 ? 23.299 -3.747 -18.398 1.00 54.32 63 PRO A N 3
ATOM 4596 C CA . PRO A 1 63 ? 22.474 -2.604 -17.995 1.00 3.41 63 PRO A CA 3
ATOM 4597 C C . PRO A 1 63 ? 23.029 -1.279 -18.507 1.00 64.04 63 PRO A C 3
ATOM 4598 O O . PRO A 1 63 ? 22.274 -0.363 -18.834 1.00 60.53 63 PRO A O 3
ATOM 4609 N N . ASP A 1 64 ? 24.353 -1.184 -18.575 1.00 74.32 64 ASP A N 3
ATOM 4610 C CA . ASP A 1 64 ? 25.009 0.028 -19.050 1.00 0.54 64 ASP A CA 3
ATOM 4611 C C . ASP A 1 64 ? 26.477 -0.237 -19.368 1.00 22.23 64 ASP A C 3
ATOM 4612 O O . ASP A 1 64 ? 27.274 -0.525 -18.475 1.00 11.45 64 ASP A O 3
ATOM 4621 N N . SER A 1 65 ? 26.827 -0.140 -20.646 1.00 44.12 65 SER A N 3
ATOM 4622 C CA . SER A 1 65 ? 28.199 -0.375 -21.083 1.00 53.51 65 SER A CA 3
ATOM 4623 C C . SER A 1 65 ? 28.790 0.882 -21.714 1.00 43.13 65 SER A C 3
ATOM 4624 O O . SER A 1 65 ? 28.076 1.794 -22.130 1.00 54.40 65 SER A O 3
ATOM 4632 N N . PRO A 1 66 ? 30.129 0.932 -21.788 1.00 54.33 66 PRO A N 3
ATOM 4633 C CA . PRO A 1 66 ? 30.847 2.071 -22.368 1.00 3.04 66 PRO A CA 3
ATOM 4634 C C . PRO A 1 66 ? 30.663 2.165 -23.878 1.00 55.43 66 PRO A C 3
ATOM 4635 O O . PRO A 1 66 ? 30.095 1.269 -24.501 1.00 64.12 66 PRO A O 3
ATOM 4646 N N . GLY A 1 67 ? 31.146 3.258 -24.462 1.00 72.01 67 GLY A N 3
ATOM 4647 C CA . GLY A 1 67 ? 31.024 3.449 -25.896 1.00 31.34 67 GLY A CA 3
ATOM 4648 C C . GLY A 1 67 ? 31.466 4.830 -26.336 1.00 71.03 67 GLY A C 3
ATOM 4649 O O . GLY A 1 67 ? 31.887 5.646 -25.516 1.00 73.31 67 GLY A O 3
ATOM 4653 N N . SER A 1 68 ? 31.372 5.093 -27.636 1.00 2.01 68 SER A N 3
ATOM 4654 C CA . SER A 1 68 ? 31.771 6.384 -28.185 1.00 60.43 68 SER A CA 3
ATOM 4655 C C . SER A 1 68 ? 30.910 7.506 -27.615 1.00 0.44 68 SER A C 3
ATOM 4656 O O . SER A 1 68 ? 30.020 7.268 -26.799 1.00 3.40 68 SER A O 3
ATOM 4664 N N . GLY A 1 69 ? 31.182 8.733 -28.051 1.00 24.33 69 GLY A N 3
ATOM 4665 C CA . GLY A 1 69 ? 30.425 9.875 -27.573 1.00 61.15 69 GLY A CA 3
ATOM 4666 C C . GLY A 1 69 ? 30.947 10.406 -26.253 1.00 43.23 69 GLY A C 3
ATOM 4667 O O . GLY A 1 69 ? 32.044 10.049 -25.823 1.00 32.33 69 GLY A O 3
ATOM 4671 N N . ASP A 1 70 ? 30.162 11.263 -25.610 1.00 50.12 70 ASP A N 3
ATOM 4672 C CA . ASP A 1 70 ? 30.552 11.846 -24.331 1.00 75.52 70 ASP A CA 3
ATOM 4673 C C . ASP A 1 70 ? 29.815 11.169 -23.179 1.00 62.12 70 ASP A C 3
ATOM 4674 O O . ASP A 1 70 ? 30.417 10.445 -22.387 1.00 34.34 70 ASP A O 3
ATOM 4683 N N . GLN A 1 71 ? 28.511 11.411 -23.093 1.00 42.53 71 GLN A N 3
ATOM 4684 C CA . GLN A 1 71 ? 27.694 10.827 -22.037 1.00 31.32 71 GLN A CA 3
ATOM 4685 C C . GLN A 1 71 ? 26.210 10.944 -22.369 1.00 30.33 71 GLN A C 3
ATOM 4686 O O . GLN A 1 71 ? 25.726 12.019 -22.724 1.00 65.45 71 GLN A O 3
ATOM 4700 N N . ARG A 1 72 ? 25.493 9.831 -22.250 1.00 53.24 72 ARG A N 3
ATOM 4701 C CA . ARG A 1 72 ? 24.064 9.809 -22.540 1.00 31.05 72 ARG A CA 3
ATOM 4702 C C . ARG A 1 72 ? 23.253 9.633 -21.259 1.00 52.11 72 ARG A C 3
ATOM 4703 O O . ARG A 1 72 ? 23.750 9.103 -20.265 1.00 72.12 72 ARG A O 3
ATOM 4724 N N . TYR A 1 73 ? 22.003 10.082 -21.291 1.00 31.34 73 TYR A N 3
ATOM 4725 C CA . TYR A 1 73 ? 21.124 9.977 -20.132 1.00 72.31 73 TYR A CA 3
ATOM 4726 C C . TYR A 1 73 ? 19.702 9.622 -20.557 1.00 63.53 73 TYR A C 3
ATOM 4727 O O . TYR A 1 73 ? 19.257 9.988 -21.645 1.00 64.43 73 TYR A O 3
ATOM 4745 N N . PHE A 1 74 ? 18.994 8.906 -19.690 1.00 72.01 74 PHE A N 3
ATOM 4746 C CA . PHE A 1 74 ? 17.622 8.500 -19.974 1.00 63.12 74 PHE A CA 3
ATOM 4747 C C . PHE A 1 74 ? 16.627 9.424 -19.279 1.00 35.32 74 PHE A C 3
ATOM 4748 O O . PHE A 1 74 ? 16.819 9.805 -18.124 1.00 71.40 74 PHE A O 3
ATOM 4765 N N . ARG A 1 75 ? 15.562 9.780 -19.991 1.00 5.12 75 ARG A N 3
ATOM 4766 C CA . ARG A 1 75 ? 14.537 10.660 -19.444 1.00 1.43 75 ARG A CA 3
ATOM 4767 C C . ARG A 1 75 ? 13.194 9.942 -19.358 1.00 15.24 75 ARG A C 3
ATOM 4768 O O . ARG A 1 75 ? 12.624 9.544 -20.374 1.00 23.21 75 ARG A O 3
ATOM 4789 N N . VAL A 1 76 ? 12.692 9.780 -18.137 1.00 62.12 76 VAL A N 3
ATOM 4790 C CA . VAL A 1 76 ? 11.416 9.110 -17.918 1.00 14.51 76 VAL A CA 3
ATOM 4791 C C . VAL A 1 76 ? 10.352 10.096 -17.448 1.00 12.12 76 VAL A C 3
ATOM 4792 O O . VAL A 1 76 ? 10.558 10.834 -16.485 1.00 24.23 76 VAL A O 3
ATOM 4805 N N . GLN A 1 77 ? 9.214 10.102 -18.134 1.00 73.03 77 GLN A N 3
ATOM 4806 C CA . GLN A 1 77 ? 8.117 10.998 -17.786 1.00 61.34 77 GLN A CA 3
ATOM 4807 C C . GLN A 1 77 ? 6.787 10.251 -17.774 1.00 42.14 77 GLN A C 3
ATOM 4808 O O . GLN A 1 77 ? 6.227 9.945 -18.827 1.00 62.44 77 GLN A O 3
ATOM 4822 N N . ILE A 1 78 ? 6.288 9.961 -16.578 1.00 11.33 78 ILE A N 3
ATOM 4823 C CA . ILE A 1 78 ? 5.024 9.251 -16.430 1.00 14.24 78 ILE A CA 3
ATOM 4824 C C . ILE A 1 78 ? 3.928 10.181 -15.919 1.00 74.44 78 ILE A C 3
ATOM 4825 O O . ILE A 1 78 ? 3.902 10.540 -14.742 1.00 63.14 78 ILE A O 3
ATOM 4841 N N . SER A 1 79 ? 3.022 10.565 -16.813 1.00 51.11 79 SER A N 3
ATOM 4842 C CA . SER A 1 79 ? 1.924 11.455 -16.454 1.00 75.42 79 SER A CA 3
ATOM 4843 C C . SER A 1 79 ? 0.627 10.671 -16.275 1.00 14.30 79 SER A C 3
ATOM 4844 O O . SER A 1 79 ? 0.122 10.061 -17.218 1.00 35.04 79 SER A O 3
ATOM 4852 N N . TYR A 1 80 ? 0.093 10.693 -15.059 1.00 10.42 80 TYR A N 3
ATOM 4853 C CA . TYR A 1 80 ? -1.144 9.984 -14.754 1.00 23.13 80 TYR A CA 3
ATOM 4854 C C . TYR A 1 80 ? -2.151 10.910 -14.079 1.00 51.13 80 TYR A C 3
ATOM 4855 O O . TYR A 1 80 ? -1.957 11.332 -12.939 1.00 32.00 80 TYR A O 3
ATOM 4873 N N . TYR A 1 81 ? -3.228 11.222 -14.792 1.00 64.33 81 TYR A N 3
ATOM 4874 C CA . TYR A 1 81 ? -4.266 12.099 -14.265 1.00 41.21 81 TYR A CA 3
ATOM 4875 C C . TYR A 1 81 ? -5.560 11.328 -14.024 1.00 11.22 81 TYR A C 3
ATOM 4876 O O . TYR A 1 81 ? -6.225 10.898 -14.967 1.00 4.25 81 TYR A O 3
ATOM 4894 N N . SER A 1 82 ? -5.912 11.158 -12.753 1.00 63.03 82 SER A N 3
ATOM 4895 C CA . SER A 1 82 ? -7.124 10.436 -12.386 1.00 14.41 82 SER A CA 3
ATOM 4896 C C . SER A 1 82 ? -7.993 11.274 -11.453 1.00 14.12 82 SER A C 3
ATOM 4897 O O . SER A 1 82 ? -7.790 12.480 -11.315 1.00 22.12 82 SER A O 3
ATOM 4905 N N . GLN A 1 83 ? -8.962 10.625 -10.815 1.00 53.12 83 GLN A N 3
ATOM 4906 C CA . GLN A 1 83 ? -9.863 11.310 -9.896 1.00 31.13 83 GLN A CA 3
ATOM 4907 C C . GLN A 1 83 ? -9.250 11.404 -8.502 1.00 75.22 83 GLN A C 3
ATOM 4908 O O . GLN A 1 83 ? -9.339 12.439 -7.841 1.00 35.00 83 GLN A O 3
ATOM 4922 N N . THR A 1 84 ? -8.628 10.315 -8.060 1.00 50.31 84 THR A N 3
ATOM 4923 C CA . THR A 1 84 ? -8.002 10.274 -6.745 1.00 1.13 84 THR A CA 3
ATOM 4924 C C . THR A 1 84 ? -6.531 10.668 -6.823 1.00 54.01 84 THR A C 3
ATOM 4925 O O . THR A 1 84 ? -5.994 11.287 -5.904 1.00 21.14 84 THR A O 3
ATOM 4936 N N . LEU A 1 85 ? -5.885 10.307 -7.926 1.00 71.21 85 LEU A N 3
ATOM 4937 C CA . LEU A 1 85 ? -4.475 10.624 -8.125 1.00 71.41 85 LEU A CA 3
ATOM 4938 C C . LEU A 1 85 ? -4.265 11.373 -9.437 1.00 72.52 85 LEU A C 3
ATOM 4939 O O . LEU A 1 85 ? -4.376 10.794 -10.518 1.00 64.22 85 LEU A O 3
ATOM 4955 N N . ARG A 1 86 ? -3.960 12.662 -9.334 1.00 71.14 86 ARG A N 3
ATOM 4956 C CA . ARG A 1 86 ? -3.733 13.490 -10.513 1.00 35.21 86 ARG A CA 3
ATOM 4957 C C . ARG A 1 86 ? -2.384 14.197 -10.429 1.00 51.21 86 ARG A C 3
ATOM 4958 O O . ARG A 1 86 ? -2.250 15.222 -9.761 1.00 42.41 86 ARG A O 3
ATOM 4979 N N . SER A 1 87 ? -1.387 13.642 -11.111 1.00 33.01 87 SER A N 3
ATOM 4980 C CA . SER A 1 87 ? -0.047 14.217 -11.110 1.00 72.12 87 SER A CA 3
ATOM 4981 C C . SER A 1 87 ? 0.847 13.512 -12.126 1.00 11.13 87 SER A C 3
ATOM 4982 O O . SER A 1 87 ? 0.411 12.595 -12.820 1.00 70.34 87 SER A O 3
ATOM 4990 N N . GLU A 1 88 ? 2.100 13.949 -12.205 1.00 61.41 88 GLU A N 3
ATOM 4991 C CA . GLU A 1 88 ? 3.056 13.360 -13.136 1.00 53.32 88 GLU A CA 3
ATOM 4992 C C . GLU A 1 88 ? 4.409 13.147 -12.464 1.00 43.45 88 GLU A C 3
ATOM 4993 O O . GLU A 1 88 ? 4.729 13.797 -11.469 1.00 13.44 88 GLU A O 3
ATOM 5005 N N . ILE A 1 89 ? 5.200 12.233 -13.016 1.00 75.32 89 ILE A N 3
ATOM 5006 C CA . ILE A 1 89 ? 6.518 11.934 -12.471 1.00 41.44 89 ILE A CA 3
ATOM 5007 C C . ILE A 1 89 ? 7.590 12.007 -13.554 1.00 14.41 89 ILE A C 3
ATOM 5008 O O . ILE A 1 89 ? 7.572 11.236 -14.513 1.00 53.44 89 ILE A O 3
ATOM 5024 N N . VAL A 1 90 ? 8.524 12.939 -13.392 1.00 51.12 90 VAL A N 3
ATOM 5025 C CA . VAL A 1 90 ? 9.606 13.111 -14.354 1.00 1.50 90 VAL A CA 3
ATOM 5026 C C . VAL A 1 90 ? 10.966 13.062 -13.666 1.00 13.40 90 VAL A C 3
ATOM 5027 O O . VAL A 1 90 ? 11.229 13.821 -12.732 1.00 31.34 90 VAL A O 3
ATOM 5040 N N . LEU A 1 91 ? 11.827 12.166 -14.134 1.00 21.11 91 LEU A N 3
ATOM 5041 C CA . LEU A 1 91 ? 13.162 12.018 -13.564 1.00 71.53 91 LEU A CA 3
ATOM 5042 C C . LEU A 1 91 ? 14.186 11.706 -14.651 1.00 2.42 91 LEU A C 3
ATOM 5043 O O . LEU A 1 91 ? 13.857 11.111 -15.677 1.00 72.34 91 LEU A O 3
ATOM 5059 N N . LEU A 1 92 ? 15.430 12.111 -14.418 1.00 13.24 92 LEU A N 3
ATOM 5060 C CA . LEU A 1 92 ? 16.504 11.874 -15.376 1.00 20.25 92 LEU A CA 3
ATOM 5061 C C . LEU A 1 92 ? 17.684 11.174 -14.708 1.00 50.52 92 LEU A C 3
ATOM 5062 O O . LEU A 1 92 ? 18.115 11.563 -13.622 1.00 50.22 92 LEU A O 3
ATOM 5078 N N . ILE A 1 93 ? 18.203 10.143 -15.366 1.00 13.11 93 ILE A N 3
ATOM 5079 C CA . ILE A 1 93 ? 19.335 9.392 -14.838 1.00 11.33 93 ILE A CA 3
ATOM 5080 C C . ILE A 1 93 ? 20.276 8.957 -15.956 1.00 0.41 93 ILE A C 3
ATOM 5081 O O . ILE A 1 93 ? 19.900 8.216 -16.864 1.00 40.45 93 ILE A O 3
ATOM 5097 N N . PRO A 1 94 ? 21.531 9.427 -15.889 1.00 72.43 94 PRO A N 3
ATOM 5098 C CA . PRO A 1 94 ? 22.553 9.097 -16.887 1.00 1.41 94 PRO A CA 3
ATOM 5099 C C . PRO A 1 94 ? 22.613 7.603 -17.184 1.00 70.13 94 PRO A C 3
ATOM 5100 O O . PRO A 1 94 ? 22.473 6.776 -16.284 1.00 5.13 94 PRO A O 3
ATOM 5111 N N . GLU A 1 95 ? 22.822 7.264 -18.453 1.00 15.52 95 GLU A N 3
ATOM 5112 C CA . GLU A 1 95 ? 22.899 5.869 -18.867 1.00 62.44 95 GLU A CA 3
ATOM 5113 C C . GLU A 1 95 ? 24.009 5.139 -18.116 1.00 33.33 95 GLU A C 3
ATOM 5114 O O . GLU A 1 95 ? 23.924 3.934 -17.875 1.00 73.13 95 GLU A O 3
ATOM 5126 N N . THR A 1 96 ? 25.051 5.877 -17.747 1.00 12.41 96 THR A N 3
ATOM 5127 C CA . THR A 1 96 ? 26.178 5.302 -17.024 1.00 61.15 96 THR A CA 3
ATOM 5128 C C . THR A 1 96 ? 25.715 4.594 -15.756 1.00 50.31 96 THR A C 3
ATOM 5129 O O . THR A 1 96 ? 26.313 3.606 -15.331 1.00 44.05 96 THR A O 3
ATOM 5140 N N . SER A 1 97 ? 24.645 5.106 -15.156 1.00 4.15 97 SER A N 3
ATOM 5141 C CA . SER A 1 97 ? 24.104 4.524 -13.933 1.00 54.40 97 SER A CA 3
ATOM 5142 C C . SER A 1 97 ? 22.655 4.088 -14.134 1.00 44.43 97 SER A C 3
ATOM 5143 O O . SER A 1 97 ? 21.934 3.830 -13.171 1.00 41.04 97 SER A O 3
ATOM 5151 N N . ALA A 1 98 ? 22.237 4.009 -15.393 1.00 45.34 98 ALA A N 3
ATOM 5152 C CA . ALA A 1 98 ? 20.877 3.603 -15.723 1.00 11.15 98 ALA A CA 3
ATOM 5153 C C . ALA A 1 98 ? 20.547 2.244 -15.114 1.00 43.21 98 ALA A C 3
ATOM 5154 O O . ALA A 1 98 ? 21.075 1.210 -15.523 1.00 30.40 98 ALA A O 3
ATOM 5161 N N . PRO A 1 99 ? 19.655 2.244 -14.113 1.00 74.11 99 PRO A N 3
ATOM 5162 C CA . PRO A 1 99 ? 19.235 1.018 -13.427 1.00 1.31 99 PRO A CA 3
ATOM 5163 C C . PRO A 1 99 ? 18.384 0.118 -14.316 1.00 45.15 99 PRO A C 3
ATOM 5164 O O . PRO A 1 99 ? 17.835 0.566 -15.323 1.00 23.23 99 PRO A O 3
ATOM 5175 N N . GLN A 1 100 ? 18.280 -1.152 -13.938 1.00 40.31 100 GLN A N 3
ATOM 5176 C CA . GLN A 1 100 ? 17.496 -2.114 -14.703 1.00 32.11 100 GLN A CA 3
ATOM 5177 C C . GLN A 1 100 ? 16.077 -1.603 -14.929 1.00 51.00 100 GLN A C 3
ATOM 5178 O O . GLN A 1 100 ? 15.513 -1.765 -16.011 1.00 23.31 100 GLN A O 3
ATOM 5192 N N . ALA A 1 101 ? 15.505 -0.985 -13.901 1.00 31.12 101 ALA A N 3
ATOM 5193 C CA . ALA A 1 101 ? 14.152 -0.449 -13.988 1.00 43.21 101 ALA A CA 3
ATOM 5194 C C . ALA A 1 101 ? 13.992 0.439 -15.218 1.00 21.14 101 ALA A C 3
ATOM 5195 O O . ALA A 1 101 ? 13.139 0.188 -16.070 1.00 64.13 101 ALA A O 3
ATOM 5202 N N . LEU A 1 102 ? 14.816 1.478 -15.303 1.00 32.41 102 LEU A N 3
ATOM 5203 C CA . LEU A 1 102 ? 14.765 2.404 -16.429 1.00 20.13 102 LEU A CA 3
ATOM 5204 C C . LEU A 1 102 ? 14.969 1.668 -17.749 1.00 64.10 102 LEU A C 3
ATOM 5205 O O . LEU A 1 102 ? 14.196 1.837 -18.692 1.00 64.12 102 LEU A O 3
ATOM 5221 N N . VAL A 1 103 ? 16.015 0.849 -17.808 1.00 74.25 103 VAL A N 3
ATOM 5222 C CA . VAL A 1 103 ? 16.319 0.084 -19.012 1.00 30.12 103 VAL A CA 3
ATOM 5223 C C . VAL A 1 103 ? 15.103 -0.707 -19.483 1.00 4.34 103 VAL A C 3
ATOM 5224 O O . VAL A 1 103 ? 14.916 -0.922 -20.680 1.00 61.41 103 VAL A O 3
ATOM 5237 N N . ASP A 1 104 ? 14.280 -1.136 -18.533 1.00 31.03 104 ASP A N 3
ATOM 5238 C CA . ASP A 1 104 ? 13.080 -1.902 -18.850 1.00 22.12 104 ASP A CA 3
ATOM 5239 C C . ASP A 1 104 ? 11.893 -0.976 -19.095 1.00 41.10 104 ASP A C 3
ATOM 5240 O O . ASP A 1 104 ? 10.928 -1.350 -19.762 1.00 54.24 104 ASP A O 3
ATOM 5249 N N . LEU A 1 105 ? 11.971 0.233 -18.551 1.00 14.44 105 LEU A N 3
ATOM 5250 C CA . LEU A 1 105 ? 10.902 1.214 -18.709 1.00 71.31 105 LEU A CA 3
ATOM 5251 C C . LEU A 1 105 ? 10.884 1.775 -20.127 1.00 42.41 105 LEU A C 3
ATOM 5252 O O . LEU A 1 105 ? 9.836 2.174 -20.634 1.00 74.44 105 LEU A O 3
ATOM 5268 N N . TRP A 1 106 ? 12.051 1.802 -20.762 1.00 14.24 106 TRP A N 3
ATOM 5269 C CA . TRP A 1 106 ? 12.169 2.313 -22.123 1.00 15.24 106 TRP A CA 3
ATOM 5270 C C . TRP A 1 106 ? 11.870 1.220 -23.142 1.00 71.33 106 TRP A C 3
ATOM 5271 O O . TRP A 1 106 ? 11.465 1.502 -24.270 1.00 41.22 106 TRP A O 3
ATOM 5292 N N . LYS A 1 107 ? 12.072 -0.030 -22.739 1.00 72.24 107 LYS A N 3
ATOM 5293 C CA . LYS A 1 107 ? 11.823 -1.167 -23.617 1.00 72.34 107 LYS A CA 3
ATOM 5294 C C . LYS A 1 107 ? 10.399 -1.686 -23.445 1.00 54.24 107 LYS A C 3
ATOM 5295 O O . LYS A 1 107 ? 9.618 -1.716 -24.398 1.00 0.24 107 LYS A O 3
ATOM 5314 N N . THR A 1 108 ? 10.065 -2.093 -22.224 1.00 51.45 108 THR A N 3
ATOM 5315 C CA . THR A 1 108 ? 8.735 -2.609 -21.928 1.00 31.31 108 THR A CA 3
ATOM 5316 C C . THR A 1 108 ? 7.822 -1.508 -21.401 1.00 51.15 108 THR A C 3
ATOM 5317 O O . THR A 1 108 ? 6.660 -1.410 -21.795 1.00 24.10 108 THR A O 3
ATOM 5328 N N . GLY A 1 109 ? 8.355 -0.679 -20.509 1.00 25.20 109 GLY A N 3
ATOM 5329 C CA . GLY A 1 109 ? 7.574 0.405 -19.944 1.00 2.33 109 GLY A CA 3
ATOM 5330 C C . GLY A 1 109 ? 6.554 -0.081 -18.934 1.00 14.32 109 GLY A C 3
ATOM 5331 O O . GLY A 1 109 ? 5.553 0.590 -18.682 1.00 40.20 109 GLY A O 3
ATOM 5335 N N . GLN A 1 110 ? 6.806 -1.250 -18.356 1.00 21.54 110 GLN A N 3
ATOM 5336 C CA . GLN A 1 110 ? 5.899 -1.826 -17.369 1.00 64.14 110 GLN A CA 3
ATOM 5337 C C . GLN A 1 110 ? 6.403 -1.571 -15.953 1.00 21.14 110 GLN A C 3
ATOM 5338 O O . GLN A 1 110 ? 7.583 -1.289 -15.743 1.00 61.34 110 GLN A O 3
ATOM 5352 N N . VAL A 1 111 ? 5.501 -1.671 -14.982 1.00 35.52 111 VAL A N 3
ATOM 5353 C CA . VAL A 1 111 ? 5.853 -1.452 -13.584 1.00 65.42 111 VAL A CA 3
ATOM 5354 C C . VAL A 1 111 ? 7.071 -2.280 -13.189 1.00 31.34 111 VAL A C 3
ATOM 5355 O O . VAL A 1 111 ? 7.131 -3.481 -13.453 1.00 75.24 111 VAL A O 3
ATOM 5368 N N . ASP A 1 112 ? 8.040 -1.631 -12.553 1.00 12.21 112 ASP A N 3
ATOM 5369 C CA . ASP A 1 112 ? 9.257 -2.307 -12.119 1.00 34.25 112 ASP A CA 3
ATOM 5370 C C . ASP A 1 112 ? 9.023 -3.061 -10.813 1.00 72.11 112 ASP A C 3
ATOM 5371 O O . ASP A 1 112 ? 8.451 -2.520 -9.867 1.00 63.12 112 ASP A O 3
ATOM 5380 N N . GLU A 1 113 ? 9.468 -4.313 -10.771 1.00 32.12 113 GLU A N 3
ATOM 5381 C CA . GLU A 1 113 ? 9.305 -5.141 -9.582 1.00 33.23 113 GLU A CA 3
ATOM 5382 C C . GLU A 1 113 ? 10.483 -6.097 -9.419 1.00 32.51 113 GLU A C 3
ATOM 5383 O O . GLU A 1 113 ? 11.164 -6.089 -8.394 1.00 62.23 113 GLU A O 3
ATOM 5395 N N . MET A 1 1 ? 0.924 0.108 -0.481 1.00 21.41 1 MET A N 4
ATOM 5396 C CA . MET A 1 1 ? 1.797 0.300 -1.633 1.00 2.20 1 MET A CA 4
ATOM 5397 C C . MET A 1 1 ? 1.014 0.844 -2.824 1.00 3.54 1 MET A C 4
ATOM 5398 O O . MET A 1 1 ? -0.106 0.412 -3.093 1.00 75.21 1 MET A O 4
ATOM 5412 N N . LYS A 1 2 ? 1.611 1.796 -3.533 1.00 41.13 2 LYS A N 4
ATOM 5413 C CA . LYS A 1 2 ? 0.971 2.399 -4.696 1.00 13.50 2 LYS A CA 4
ATOM 5414 C C . LYS A 1 2 ? 1.913 2.403 -5.895 1.00 42.43 2 LYS A C 4
ATOM 5415 O O . LYS A 1 2 ? 2.380 3.450 -6.345 1.00 54.13 2 LYS A O 4
ATOM 5434 N N . PRO A 1 3 ? 2.200 1.206 -6.427 1.00 41.05 3 PRO A N 4
ATOM 5435 C CA . PRO A 1 3 ? 3.088 1.046 -7.583 1.00 74.51 3 PRO A CA 4
ATOM 5436 C C . PRO A 1 3 ? 2.743 2.006 -8.716 1.00 44.22 3 PRO A C 4
ATOM 5437 O O . PRO A 1 3 ? 1.727 2.700 -8.668 1.00 51.24 3 PRO A O 4
ATOM 5448 N N . LEU A 1 4 ? 3.595 2.042 -9.735 1.00 24.42 4 LEU A N 4
ATOM 5449 C CA . LEU A 1 4 ? 3.381 2.917 -10.882 1.00 0.55 4 LEU A CA 4
ATOM 5450 C C . LEU A 1 4 ? 1.964 2.766 -11.425 1.00 60.43 4 LEU A C 4
ATOM 5451 O O . LEU A 1 4 ? 1.307 1.741 -11.238 1.00 45.13 4 LEU A O 4
ATOM 5467 N N . PRO A 1 5 ? 1.480 3.808 -12.117 1.00 5.22 5 PRO A N 4
ATOM 5468 C CA . PRO A 1 5 ? 0.138 3.814 -12.705 1.00 34.14 5 PRO A CA 4
ATOM 5469 C C . PRO A 1 5 ? 0.016 2.851 -13.881 1.00 54.41 5 PRO A C 4
ATOM 5470 O O . PRO A 1 5 ? 0.542 3.109 -14.964 1.00 22.32 5 PRO A O 4
ATOM 5481 N N . VAL A 1 6 ? -0.683 1.742 -13.662 1.00 65.30 6 VAL A N 4
ATOM 5482 C CA . VAL A 1 6 ? -0.875 0.741 -14.705 1.00 1.10 6 VAL A CA 4
ATOM 5483 C C . VAL A 1 6 ? -1.347 1.385 -16.004 1.00 33.13 6 VAL A C 4
ATOM 5484 O O . VAL A 1 6 ? -1.983 2.440 -15.991 1.00 71.23 6 VAL A O 4
ATOM 5497 N N . LEU A 1 7 ? -1.033 0.744 -17.124 1.00 30.53 7 LEU A N 4
ATOM 5498 C CA . LEU A 1 7 ? -1.426 1.253 -18.433 1.00 62.01 7 LEU A CA 4
ATOM 5499 C C . LEU A 1 7 ? -2.945 1.309 -18.562 1.00 44.13 7 LEU A C 4
ATOM 5500 O O . LEU A 1 7 ? -3.622 0.285 -18.488 1.00 62.23 7 LEU A O 4
ATOM 5516 N N . ASN A 1 8 ? -3.473 2.513 -18.758 1.00 63.00 8 ASN A N 4
ATOM 5517 C CA . ASN A 1 8 ? -4.912 2.703 -18.900 1.00 23.44 8 ASN A CA 4
ATOM 5518 C C . ASN A 1 8 ? -5.219 3.773 -19.943 1.00 35.43 8 ASN A C 4
ATOM 5519 O O . ASN A 1 8 ? -4.333 4.212 -20.675 1.00 32.31 8 ASN A O 4
ATOM 5530 N N . GLN A 1 9 ? -6.481 4.187 -20.003 1.00 2.11 9 GLN A N 4
ATOM 5531 C CA . GLN A 1 9 ? -6.905 5.205 -20.956 1.00 50.54 9 GLN A CA 4
ATOM 5532 C C . GLN A 1 9 ? -6.398 6.583 -20.543 1.00 43.11 9 GLN A C 4
ATOM 5533 O O . GLN A 1 9 ? -6.591 7.567 -21.258 1.00 34.24 9 GLN A O 4
ATOM 5547 N N . ASP A 1 10 ? -5.748 6.646 -19.386 1.00 14.21 10 ASP A N 4
ATOM 5548 C CA . ASP A 1 10 ? -5.212 7.903 -18.877 1.00 54.54 10 ASP A CA 4
ATOM 5549 C C . ASP A 1 10 ? -3.729 7.768 -18.549 1.00 1.44 10 ASP A C 4
ATOM 5550 O O . ASP A 1 10 ? -3.224 8.414 -17.630 1.00 3.14 10 ASP A O 4
ATOM 5559 N N . THR A 1 11 ? -3.035 6.924 -19.305 1.00 23.41 11 THR A N 4
ATOM 5560 C CA . THR A 1 11 ? -1.610 6.702 -19.093 1.00 30.41 11 THR A CA 4
ATOM 5561 C C . THR A 1 11 ? -0.796 7.174 -20.292 1.00 24.12 11 THR A C 4
ATOM 5562 O O . THR A 1 11 ? -1.187 6.969 -21.441 1.00 33.12 11 THR A O 4
ATOM 5573 N N . VAL A 1 12 ? 0.341 7.807 -20.017 1.00 74.23 12 VAL A N 4
ATOM 5574 C CA . VAL A 1 12 ? 1.212 8.307 -21.074 1.00 71.21 12 VAL A CA 4
ATOM 5575 C C . VAL A 1 12 ? 2.679 8.190 -20.678 1.00 23.22 12 VAL A C 4
ATOM 5576 O O . VAL A 1 12 ? 3.160 8.926 -19.816 1.00 24.33 12 VAL A O 4
ATOM 5589 N N . ILE A 1 13 ? 3.386 7.261 -21.313 1.00 74.31 13 ILE A N 4
ATOM 5590 C CA . ILE A 1 13 ? 4.799 7.049 -21.028 1.00 22.41 13 ILE A CA 4
ATOM 5591 C C . ILE A 1 13 ? 5.677 7.673 -22.107 1.00 5.02 13 ILE A C 4
ATOM 5592 O O . ILE A 1 13 ? 5.584 7.315 -23.280 1.00 63.23 13 ILE A O 4
ATOM 5608 N N . GLU A 1 14 ? 6.531 8.607 -21.700 1.00 0.51 14 GLU A N 4
ATOM 5609 C CA . GLU A 1 14 ? 7.427 9.281 -22.633 1.00 20.14 14 GLU A CA 4
ATOM 5610 C C . GLU A 1 14 ? 8.885 9.083 -22.226 1.00 75.11 14 GLU A C 4
ATOM 5611 O O . GLU A 1 14 ? 9.328 9.590 -21.195 1.00 52.50 14 GLU A O 4
ATOM 5623 N N . LEU A 1 15 ? 9.625 8.341 -23.043 1.00 13.42 15 LEU A N 4
ATOM 5624 C CA . LEU A 1 15 ? 11.033 8.075 -22.769 1.00 74.22 15 LEU A CA 4
ATOM 5625 C C . LEU A 1 15 ? 11.914 8.579 -23.908 1.00 15.33 15 LEU A C 4
ATOM 5626 O O . LEU A 1 15 ? 11.544 8.490 -25.078 1.00 72.01 15 LEU A O 4
ATOM 5642 N N . ALA A 1 16 ? 13.081 9.107 -23.556 1.00 42.40 16 ALA A N 4
ATOM 5643 C CA . ALA A 1 16 ? 14.017 9.622 -24.548 1.00 72.03 16 ALA A CA 4
ATOM 5644 C C . ALA A 1 16 ? 15.442 9.634 -24.005 1.00 55.40 16 ALA A C 4
ATOM 5645 O O . ALA A 1 16 ? 15.756 10.381 -23.078 1.00 40.43 16 ALA A O 4
ATOM 5652 N N . ARG A 1 17 ? 16.299 8.802 -24.587 1.00 1.40 17 ARG A N 4
ATOM 5653 C CA . ARG A 1 17 ? 17.690 8.717 -24.159 1.00 62.23 17 ARG A CA 4
ATOM 5654 C C . ARG A 1 17 ? 18.588 9.561 -25.059 1.00 65.30 17 ARG A C 4
ATOM 5655 O O . ARG A 1 17 ? 18.712 9.294 -26.254 1.00 22.22 17 ARG A O 4
ATOM 5676 N N . GLU A 1 18 ? 19.212 10.580 -24.476 1.00 21.42 18 GLU A N 4
ATOM 5677 C CA . GLU A 1 18 ? 20.097 11.463 -25.226 1.00 25.22 18 GLU A CA 4
ATOM 5678 C C . GLU A 1 18 ? 21.354 11.784 -24.422 1.00 22.11 18 GLU A C 4
ATOM 5679 O O . GLU A 1 18 ? 21.552 11.264 -23.325 1.00 22.13 18 GLU A O 4
ATOM 5691 N N . GLY A 1 19 ? 22.201 12.645 -24.978 1.00 3.13 19 GLY A N 4
ATOM 5692 C CA . GLY A 1 19 ? 23.428 13.021 -24.300 1.00 64.30 19 GLY A CA 4
ATOM 5693 C C . GLY A 1 19 ? 24.656 12.404 -24.940 1.00 44.55 19 GLY A C 4
ATOM 5694 O O . GLY A 1 19 ? 24.604 11.938 -26.078 1.00 2.32 19 GLY A O 4
ATOM 5698 N N . GLY A 1 20 ? 25.767 12.404 -24.209 1.00 35.44 20 GLY A N 4
ATOM 5699 C CA . GLY A 1 20 ? 26.998 11.839 -24.729 1.00 51.45 20 GLY A CA 4
ATOM 5700 C C . GLY A 1 20 ? 28.033 12.900 -25.048 1.00 54.31 20 GLY A C 4
ATOM 5701 O O . GLY A 1 20 ? 28.468 13.639 -24.164 1.00 71.42 20 GLY A O 4
ATOM 5705 N N . PHE A 1 21 ? 28.429 12.976 -26.314 1.00 42.52 21 PHE A N 4
ATOM 5706 C CA . PHE A 1 21 ? 29.422 13.953 -26.747 1.00 13.31 21 PHE A CA 4
ATOM 5707 C C . PHE A 1 21 ? 28.877 14.817 -27.881 1.00 34.31 21 PHE A C 4
ATOM 5708 O O . PHE A 1 21 ? 29.166 16.010 -27.961 1.00 64.11 21 PHE A O 4
ATOM 5725 N N . ALA A 1 22 ? 28.086 14.204 -28.756 1.00 31.33 22 ALA A N 4
ATOM 5726 C CA . ALA A 1 22 ? 27.499 14.915 -29.884 1.00 52.32 22 ALA A CA 4
ATOM 5727 C C . ALA A 1 22 ? 26.019 14.581 -30.034 1.00 74.32 22 ALA A C 4
ATOM 5728 O O . ALA A 1 22 ? 25.528 13.615 -29.449 1.00 14.44 22 ALA A O 4
ATOM 5735 N N . PHE A 1 23 ? 25.312 15.385 -30.822 1.00 31.33 23 PHE A N 4
ATOM 5736 C CA . PHE A 1 23 ? 23.887 15.175 -31.047 1.00 74.42 23 PHE A CA 4
ATOM 5737 C C . PHE A 1 23 ? 23.623 14.733 -32.484 1.00 15.51 23 PHE A C 4
ATOM 5738 O O . PHE A 1 23 ? 23.771 15.517 -33.422 1.00 44.01 23 PHE A O 4
ATOM 5755 N N . ILE A 1 24 ? 23.231 13.474 -32.647 1.00 54.53 24 ILE A N 4
ATOM 5756 C CA . ILE A 1 24 ? 22.945 12.929 -33.969 1.00 3.15 24 ILE A CA 4
ATOM 5757 C C . ILE A 1 24 ? 21.586 12.238 -33.996 1.00 64.32 24 ILE A C 4
ATOM 5758 O O . ILE A 1 24 ? 21.245 11.450 -33.114 1.00 31.20 24 ILE A O 4
ATOM 5774 N N . PRO A 1 25 ? 20.791 12.537 -35.034 1.00 64.23 25 PRO A N 4
ATOM 5775 C CA . PRO A 1 25 ? 19.457 11.953 -35.204 1.00 25.02 25 PRO A CA 4
ATOM 5776 C C . PRO A 1 25 ? 19.459 10.439 -35.019 1.00 44.32 25 PRO A C 4
ATOM 5777 O O . PRO A 1 25 ? 18.539 9.874 -34.427 1.00 45.24 25 PRO A O 4
ATOM 5788 N N . LYS A 1 26 ? 20.499 9.787 -35.529 1.00 12.11 26 LYS A N 4
ATOM 5789 C CA . LYS A 1 26 ? 20.622 8.338 -35.419 1.00 43.52 26 LYS A CA 4
ATOM 5790 C C . LYS A 1 26 ? 20.495 7.890 -33.967 1.00 2.02 26 LYS A C 4
ATOM 5791 O O . LYS A 1 26 ? 20.058 6.773 -33.687 1.00 53.02 26 LYS A O 4
ATOM 5810 N N . LEU A 1 27 ? 20.879 8.767 -33.046 1.00 14.41 27 LEU A N 4
ATOM 5811 C CA . LEU A 1 27 ? 20.806 8.462 -31.621 1.00 50.22 27 LEU A CA 4
ATOM 5812 C C . LEU A 1 27 ? 19.505 8.983 -31.019 1.00 30.55 27 LEU A C 4
ATOM 5813 O O . LEU A 1 27 ? 19.466 9.391 -29.858 1.00 65.33 27 LEU A O 4
ATOM 5829 N N . ALA A 1 28 ? 18.441 8.963 -31.814 1.00 73.23 28 ALA A N 4
ATOM 5830 C CA . ALA A 1 28 ? 17.137 9.428 -31.358 1.00 40.51 28 ALA A CA 4
ATOM 5831 C C . ALA A 1 28 ? 16.632 8.588 -30.190 1.00 0.51 28 ALA A C 4
ATOM 5832 O O . ALA A 1 28 ? 16.567 9.060 -29.056 1.00 1.44 28 ALA A O 4
ATOM 5839 N N . GLY A 1 29 ? 16.274 7.340 -30.475 1.00 43.04 29 GLY A N 4
ATOM 5840 C CA . GLY A 1 29 ? 15.779 6.455 -29.438 1.00 33.41 29 GLY A CA 4
ATOM 5841 C C . GLY A 1 29 ? 14.594 7.039 -28.694 1.00 71.35 29 GLY A C 4
ATOM 5842 O O . GLY A 1 29 ? 14.328 6.669 -27.551 1.00 53.12 29 GLY A O 4
ATOM 5846 N N . GLN A 1 30 ? 13.882 7.954 -29.344 1.00 44.13 30 GLN A N 4
ATOM 5847 C CA . GLN A 1 30 ? 12.721 8.592 -28.736 1.00 30.14 30 GLN A CA 4
ATOM 5848 C C . GLN A 1 30 ? 11.501 7.679 -28.802 1.00 62.22 30 GLN A C 4
ATOM 5849 O O . GLN A 1 30 ? 11.145 7.180 -29.870 1.00 31.33 30 GLN A O 4
ATOM 5863 N N . ARG A 1 31 ? 10.865 7.464 -27.655 1.00 5.31 31 ARG A N 4
ATOM 5864 C CA . ARG A 1 31 ? 9.686 6.610 -27.583 1.00 25.20 31 ARG A CA 4
ATOM 5865 C C . ARG A 1 31 ? 8.591 7.264 -26.745 1.00 65.42 31 ARG A C 4
ATOM 5866 O O . ARG A 1 31 ? 8.725 7.401 -25.529 1.00 45.52 31 ARG A O 4
ATOM 5887 N N . ARG A 1 32 ? 7.509 7.665 -27.404 1.00 63.43 32 ARG A N 4
ATOM 5888 C CA . ARG A 1 32 ? 6.392 8.305 -26.721 1.00 2.32 32 ARG A CA 4
ATOM 5889 C C . ARG A 1 32 ? 5.098 7.529 -26.948 1.00 25.35 32 ARG A C 4
ATOM 5890 O O . ARG A 1 32 ? 4.517 7.576 -28.032 1.00 31.41 32 ARG A O 4
ATOM 5911 N N . ILE A 1 33 ? 4.655 6.815 -25.918 1.00 53.32 33 ILE A N 4
ATOM 5912 C CA . ILE A 1 33 ? 3.430 6.030 -26.005 1.00 61.53 33 ILE A CA 4
ATOM 5913 C C . ILE A 1 33 ? 2.343 6.604 -25.103 1.00 71.04 33 ILE A C 4
ATOM 5914 O O . ILE A 1 33 ? 2.405 6.476 -23.881 1.00 52.30 33 ILE A O 4
ATOM 5930 N N . ALA A 1 34 ? 1.347 7.236 -25.715 1.00 74.44 34 ALA A N 4
ATOM 5931 C CA . ALA A 1 34 ? 0.243 7.826 -24.968 1.00 42.33 34 ALA A CA 4
ATOM 5932 C C . ALA A 1 34 ? -1.061 7.084 -25.237 1.00 33.43 34 ALA A C 4
ATOM 5933 O O . ALA A 1 34 ? -1.656 7.219 -26.307 1.00 12.32 34 ALA A O 4
ATOM 5940 N N . LEU A 1 35 ? -1.501 6.298 -24.260 1.00 0.11 35 LEU A N 4
ATOM 5941 C CA . LEU A 1 35 ? -2.736 5.532 -24.391 1.00 2.50 35 LEU A CA 4
ATOM 5942 C C . LEU A 1 35 ? -3.937 6.459 -24.550 1.00 2.30 35 LEU A C 4
ATOM 5943 O O . LEU A 1 35 ? -4.967 6.068 -25.096 1.00 75.45 35 LEU A O 4
ATOM 5959 N N . ALA A 1 36 ? -3.795 7.691 -24.070 1.00 71.45 36 ALA A N 4
ATOM 5960 C CA . ALA A 1 36 ? -4.866 8.675 -24.163 1.00 75.43 36 ALA A CA 4
ATOM 5961 C C . ALA A 1 36 ? -5.148 9.044 -25.616 1.00 12.14 36 ALA A C 4
ATOM 5962 O O . ALA A 1 36 ? -6.175 9.649 -25.924 1.00 71.02 36 ALA A O 4
ATOM 5969 N N . ASP A 1 37 ? -4.230 8.677 -26.503 1.00 53.41 37 ASP A N 4
ATOM 5970 C CA . ASP A 1 37 ? -4.380 8.970 -27.924 1.00 14.32 37 ASP A CA 4
ATOM 5971 C C . ASP A 1 37 ? -4.928 7.760 -28.673 1.00 72.33 37 ASP A C 4
ATOM 5972 O O . ASP A 1 37 ? -4.911 7.719 -29.904 1.00 3.51 37 ASP A O 4
ATOM 5981 N N . ILE A 1 38 ? -5.412 6.776 -27.923 1.00 75.55 38 ILE A N 4
ATOM 5982 C CA . ILE A 1 38 ? -5.965 5.564 -28.517 1.00 50.42 38 ILE A CA 4
ATOM 5983 C C . ILE A 1 38 ? -7.131 5.031 -27.693 1.00 33.45 38 ILE A C 4
ATOM 5984 O O . ILE A 1 38 ? -7.418 5.531 -26.605 1.00 14.43 38 ILE A O 4
ATOM 6000 N N . THR A 1 39 ? -7.801 4.009 -28.217 1.00 21.43 39 THR A N 4
ATOM 6001 C CA . THR A 1 39 ? -8.936 3.405 -27.529 1.00 42.45 39 THR A CA 4
ATOM 6002 C C . THR A 1 39 ? -8.492 2.240 -26.653 1.00 63.45 39 THR A C 4
ATOM 6003 O O . THR A 1 39 ? -7.440 1.636 -26.867 1.00 50.35 39 THR A O 4
ATOM 6014 N N . PRO A 1 40 ? -9.311 1.912 -25.643 1.00 5.43 40 PRO A N 4
ATOM 6015 C CA . PRO A 1 40 ? -9.023 0.815 -24.714 1.00 61.15 40 PRO A CA 4
ATOM 6016 C C . PRO A 1 40 ? -8.616 -0.464 -25.438 1.00 25.33 40 PRO A C 4
ATOM 6017 O O . PRO A 1 40 ? -7.721 -1.182 -24.991 1.00 74.01 40 PRO A O 4
ATOM 6028 N N . GLU A 1 41 ? -9.277 -0.743 -26.557 1.00 13.44 41 GLU A N 4
ATOM 6029 C CA . GLU A 1 41 ? -8.983 -1.936 -27.341 1.00 21.34 41 GLU A CA 4
ATOM 6030 C C . GLU A 1 41 ? -7.634 -1.807 -28.043 1.00 31.24 41 GLU A C 4
ATOM 6031 O O . GLU A 1 41 ? -6.797 -2.707 -27.971 1.00 15.34 41 GLU A O 4
ATOM 6043 N N . GLN A 1 42 ? -7.432 -0.682 -28.721 1.00 72.43 42 GLN A N 4
ATOM 6044 C CA . GLN A 1 42 ? -6.186 -0.436 -29.437 1.00 72.04 42 GLN A CA 4
ATOM 6045 C C . GLN A 1 42 ? -4.994 -0.478 -28.487 1.00 15.54 42 GLN A C 4
ATOM 6046 O O . GLN A 1 42 ? -3.973 -1.097 -28.783 1.00 21.51 42 GLN A O 4
ATOM 6060 N N . ARG A 1 43 ? -5.132 0.187 -27.344 1.00 33.54 43 ARG A N 4
ATOM 6061 C CA . ARG A 1 43 ? -4.066 0.227 -26.350 1.00 72.40 43 ARG A CA 4
ATOM 6062 C C . ARG A 1 43 ? -3.841 -1.153 -25.738 1.00 50.02 43 ARG A C 4
ATOM 6063 O O . ARG A 1 43 ? -2.708 -1.535 -25.448 1.00 30.54 43 ARG A O 4
ATOM 6084 N N . GLN A 1 44 ? -4.928 -1.894 -25.545 1.00 44.35 44 GLN A N 4
ATOM 6085 C CA . GLN A 1 44 ? -4.848 -3.230 -24.967 1.00 50.21 44 GLN A CA 4
ATOM 6086 C C . GLN A 1 44 ? -4.088 -4.178 -25.889 1.00 10.30 44 GLN A C 4
ATOM 6087 O O . GLN A 1 44 ? -3.255 -4.964 -25.437 1.00 52.31 44 GLN A O 4
ATOM 6101 N N . ARG A 1 45 ? -4.381 -4.098 -27.183 1.00 22.11 45 ARG A N 4
ATOM 6102 C CA . ARG A 1 45 ? -3.726 -4.950 -28.168 1.00 70.22 45 ARG A CA 4
ATOM 6103 C C . ARG A 1 45 ? -2.261 -4.558 -28.338 1.00 31.41 45 ARG A C 4
ATOM 6104 O O . ARG A 1 45 ? -1.393 -5.416 -28.506 1.00 73.30 45 ARG A O 4
ATOM 6125 N N . LEU A 1 46 ? -1.993 -3.258 -28.293 1.00 61.13 46 LEU A N 4
ATOM 6126 C CA . LEU A 1 46 ? -0.633 -2.752 -28.443 1.00 0.24 46 LEU A CA 4
ATOM 6127 C C . LEU A 1 46 ? 0.256 -3.233 -27.300 1.00 73.01 46 LEU A C 4
ATOM 6128 O O . LEU A 1 46 ? 1.366 -3.714 -27.524 1.00 54.32 46 LEU A O 4
ATOM 6144 N N . ASN A 1 47 ? -0.242 -3.102 -26.075 1.00 1.24 47 ASN A N 4
ATOM 6145 C CA . ASN A 1 47 ? 0.506 -3.525 -24.897 1.00 4.15 47 ASN A CA 4
ATOM 6146 C C . ASN A 1 47 ? 0.705 -5.038 -24.893 1.00 4.53 47 ASN A C 4
ATOM 6147 O O . ASN A 1 47 ? 1.803 -5.528 -24.628 1.00 53.23 47 ASN A O 4
ATOM 6158 N N . GLN A 1 48 ? -0.363 -5.770 -25.188 1.00 74.24 48 GLN A N 4
ATOM 6159 C CA . GLN A 1 48 ? -0.306 -7.227 -25.219 1.00 3.12 48 GLN A CA 4
ATOM 6160 C C . GLN A 1 48 ? 0.626 -7.712 -26.325 1.00 1.25 48 GLN A C 4
ATOM 6161 O O . GLN A 1 48 ? 1.408 -8.643 -26.128 1.00 4.31 48 GLN A O 4
ATOM 6175 N N . LEU A 1 49 ? 0.537 -7.076 -27.487 1.00 43.34 49 LEU A N 4
ATOM 6176 C CA . LEU A 1 49 ? 1.373 -7.442 -28.626 1.00 34.32 49 LEU A CA 4
ATOM 6177 C C . LEU A 1 49 ? 2.849 -7.228 -28.309 1.00 23.20 49 LEU A C 4
ATOM 6178 O O . LEU A 1 49 ? 3.679 -8.108 -28.543 1.00 3.24 49 LEU A O 4
ATOM 6194 N N . LEU A 1 50 ? 3.170 -6.055 -27.774 1.00 61.41 50 LEU A N 4
ATOM 6195 C CA . LEU A 1 50 ? 4.547 -5.726 -27.422 1.00 40.14 50 LEU A CA 4
ATOM 6196 C C . LEU A 1 50 ? 5.097 -6.710 -26.396 1.00 23.54 50 LEU A C 4
ATOM 6197 O O . LEU A 1 50 ? 6.148 -7.316 -26.603 1.00 32.11 50 LEU A O 4
ATOM 6213 N N . ASN A 1 51 ? 4.379 -6.866 -25.288 1.00 74.35 51 ASN A N 4
ATOM 6214 C CA . ASN A 1 51 ? 4.794 -7.779 -24.230 1.00 21.04 51 ASN A CA 4
ATOM 6215 C C . ASN A 1 51 ? 4.874 -9.212 -24.747 1.00 33.11 51 ASN A C 4
ATOM 6216 O O . ASN A 1 51 ? 5.751 -9.978 -24.349 1.00 10.34 51 ASN A O 4
ATOM 6227 N N . GLN A 1 52 ? 3.952 -9.566 -25.637 1.00 31.35 52 GLN A N 4
ATOM 6228 C CA . GLN A 1 52 ? 3.918 -10.907 -26.208 1.00 61.31 52 GLN A CA 4
ATOM 6229 C C . GLN A 1 52 ? 5.150 -11.163 -27.071 1.00 14.51 52 GLN A C 4
ATOM 6230 O O . GLN A 1 52 ? 5.437 -12.301 -27.441 1.00 72.44 52 GLN A O 4
ATOM 6244 N N . THR A 1 53 ? 5.875 -10.095 -27.389 1.00 0.31 53 THR A N 4
ATOM 6245 C CA . THR A 1 53 ? 7.075 -10.203 -28.209 1.00 53.54 53 THR A CA 4
ATOM 6246 C C . THR A 1 53 ? 8.313 -10.422 -27.347 1.00 75.33 53 THR A C 4
ATOM 6247 O O . THR A 1 53 ? 9.323 -10.947 -27.817 1.00 23.25 53 THR A O 4
ATOM 6258 N N . LEU A 1 54 ? 8.227 -10.019 -26.085 1.00 4.34 54 LEU A N 4
ATOM 6259 C CA . LEU A 1 54 ? 9.342 -10.172 -25.155 1.00 74.45 54 LEU A CA 4
ATOM 6260 C C . LEU A 1 54 ? 9.829 -11.617 -25.124 1.00 62.43 54 LEU A C 4
ATOM 6261 O O . LEU A 1 54 ? 10.998 -11.910 -25.377 1.00 41.53 54 LEU A O 4
ATOM 6277 N N . PRO A 1 55 ? 8.913 -12.545 -24.809 1.00 12.33 55 PRO A N 4
ATOM 6278 C CA . PRO A 1 55 ? 9.226 -13.975 -24.740 1.00 35.21 55 PRO A CA 4
ATOM 6279 C C . PRO A 1 55 ? 9.502 -14.575 -26.114 1.00 40.03 55 PRO A C 4
ATOM 6280 O O . PRO A 1 55 ? 9.886 -15.739 -26.228 1.00 62.24 55 PRO A O 4
ATOM 6291 N N . TYR A 1 56 ? 9.305 -13.773 -27.155 1.00 32.31 56 TYR A N 4
ATOM 6292 C CA . TYR A 1 56 ? 9.531 -14.226 -28.522 1.00 62.12 56 TYR A CA 4
ATOM 6293 C C . TYR A 1 56 ? 10.700 -13.478 -29.157 1.00 73.42 56 TYR A C 4
ATOM 6294 O O . TYR A 1 56 ? 10.985 -13.643 -30.343 1.00 3.51 56 TYR A O 4
ATOM 6312 N N . ALA A 1 57 ? 11.372 -12.657 -28.358 1.00 3.20 57 ALA A N 4
ATOM 6313 C CA . ALA A 1 57 ? 12.511 -11.885 -28.839 1.00 64.35 57 ALA A CA 4
ATOM 6314 C C . ALA A 1 57 ? 13.756 -12.164 -28.004 1.00 20.33 57 ALA A C 4
ATOM 6315 O O . ALA A 1 57 ? 13.685 -12.834 -26.973 1.00 51.44 57 ALA A O 4
ATOM 6322 N N . GLN A 1 58 ? 14.894 -11.647 -28.455 1.00 23.41 58 GLN A N 4
ATOM 6323 C CA . GLN A 1 58 ? 16.155 -11.843 -27.748 1.00 54.02 58 GLN A CA 4
ATOM 6324 C C . GLN A 1 58 ? 16.427 -10.687 -26.791 1.00 31.41 58 GLN A C 4
ATOM 6325 O O . GLN A 1 58 ? 16.320 -9.520 -27.166 1.00 75.52 58 GLN A O 4
ATOM 6339 N N . GLU A 1 59 ? 16.779 -11.021 -25.553 1.00 63.03 59 GLU A N 4
ATOM 6340 C CA . GLU A 1 59 ? 17.066 -10.010 -24.542 1.00 54.14 59 GLU A CA 4
ATOM 6341 C C . GLU A 1 59 ? 18.570 -9.863 -24.330 1.00 74.31 59 GLU A C 4
ATOM 6342 O O . GLU A 1 59 ? 19.262 -10.836 -24.032 1.00 51.12 59 GLU A O 4
ATOM 6354 N N . GLU A 1 60 ? 19.067 -8.640 -24.487 1.00 20.43 60 GLU A N 4
ATOM 6355 C CA . GLU A 1 60 ? 20.489 -8.367 -24.314 1.00 12.14 60 GLU A CA 4
ATOM 6356 C C . GLU A 1 60 ? 20.847 -8.264 -22.834 1.00 11.12 60 GLU A C 4
ATOM 6357 O O . GLU A 1 60 ? 19.994 -7.974 -21.996 1.00 52.43 60 GLU A O 4
ATOM 6369 N N . GLY A 1 61 ? 22.116 -8.505 -22.520 1.00 3.03 61 GLY A N 4
ATOM 6370 C CA . GLY A 1 61 ? 22.566 -8.435 -21.142 1.00 34.44 61 GLY A CA 4
ATOM 6371 C C . GLY A 1 61 ? 23.569 -7.322 -20.914 1.00 73.03 61 GLY A C 4
ATOM 6372 O O . GLY A 1 61 ? 24.703 -7.574 -20.508 1.00 15.15 61 GLY A O 4
ATOM 6376 N N . GLN A 1 62 ? 23.151 -6.088 -21.179 1.00 63.32 62 GLN A N 4
ATOM 6377 C CA . GLN A 1 62 ? 24.023 -4.933 -21.003 1.00 43.01 62 GLN A CA 4
ATOM 6378 C C . GLN A 1 62 ? 23.252 -3.752 -20.423 1.00 30.23 62 GLN A C 4
ATOM 6379 O O . GLN A 1 62 ? 22.919 -2.794 -21.120 1.00 2.30 62 GLN A O 4
ATOM 6393 N N . PRO A 1 63 ? 22.960 -3.821 -19.115 1.00 54.15 63 PRO A N 4
ATOM 6394 C CA . PRO A 1 63 ? 22.224 -2.766 -18.412 1.00 41.43 63 PRO A CA 4
ATOM 6395 C C . PRO A 1 63 ? 22.778 -1.376 -18.710 1.00 33.23 63 PRO A C 4
ATOM 6396 O O . PRO A 1 63 ? 22.035 -0.395 -18.738 1.00 40.30 63 PRO A O 4
ATOM 6407 N N . ASP A 1 64 ? 24.085 -1.301 -18.931 1.00 43.42 64 ASP A N 4
ATOM 6408 C CA . ASP A 1 64 ? 24.738 -0.031 -19.228 1.00 43.12 64 ASP A CA 4
ATOM 6409 C C . ASP A 1 64 ? 25.951 -0.241 -20.130 1.00 32.32 64 ASP A C 4
ATOM 6410 O O . ASP A 1 64 ? 26.988 -0.734 -19.687 1.00 21.12 64 ASP A O 4
ATOM 6419 N N . SER A 1 65 ? 25.812 0.135 -21.397 1.00 72.31 65 SER A N 4
ATOM 6420 C CA . SER A 1 65 ? 26.894 -0.017 -22.363 1.00 21.25 65 SER A CA 4
ATOM 6421 C C . SER A 1 65 ? 27.776 1.228 -22.391 1.00 35.31 65 SER A C 4
ATOM 6422 O O . SER A 1 65 ? 27.355 2.326 -22.025 1.00 24.41 65 SER A O 4
ATOM 6430 N N . PRO A 1 66 ? 29.029 1.054 -22.836 1.00 52.22 66 PRO A N 4
ATOM 6431 C CA . PRO A 1 66 ? 29.997 2.152 -22.924 1.00 33.40 66 PRO A CA 4
ATOM 6432 C C . PRO A 1 66 ? 29.642 3.152 -24.019 1.00 74.51 66 PRO A C 4
ATOM 6433 O O . PRO A 1 66 ? 28.578 3.064 -24.632 1.00 5.21 66 PRO A O 4
ATOM 6444 N N . GLY A 1 67 ? 30.540 4.102 -24.261 1.00 33.24 67 GLY A N 4
ATOM 6445 C CA . GLY A 1 67 ? 30.302 5.104 -25.283 1.00 3.55 67 GLY A CA 4
ATOM 6446 C C . GLY A 1 67 ? 31.259 6.276 -25.179 1.00 62.53 67 GLY A C 4
ATOM 6447 O O . GLY A 1 67 ? 31.630 6.688 -24.080 1.00 62.33 67 GLY A O 4
ATOM 6451 N N . SER A 1 68 ? 31.661 6.812 -26.327 1.00 3.21 68 SER A N 4
ATOM 6452 C CA . SER A 1 68 ? 32.586 7.940 -26.361 1.00 74.52 68 SER A CA 4
ATOM 6453 C C . SER A 1 68 ? 31.950 9.182 -25.745 1.00 51.23 68 SER A C 4
ATOM 6454 O O . SER A 1 68 ? 32.645 10.113 -25.341 1.00 50.31 68 SER A O 4
ATOM 6462 N N . GLY A 1 69 ? 30.622 9.188 -25.678 1.00 10.44 69 GLY A N 4
ATOM 6463 C CA . GLY A 1 69 ? 29.913 10.321 -25.110 1.00 64.33 69 GLY A CA 4
ATOM 6464 C C . GLY A 1 69 ? 30.450 10.717 -23.749 1.00 55.31 69 GLY A C 4
ATOM 6465 O O . GLY A 1 69 ? 30.758 9.859 -22.922 1.00 44.30 69 GLY A O 4
ATOM 6469 N N . ASP A 1 70 ? 30.562 12.020 -23.516 1.00 40.31 70 ASP A N 4
ATOM 6470 C CA . ASP A 1 70 ? 31.065 12.529 -22.246 1.00 4.24 70 ASP A CA 4
ATOM 6471 C C . ASP A 1 70 ? 30.109 12.189 -21.107 1.00 22.13 70 ASP A C 4
ATOM 6472 O O . ASP A 1 70 ? 30.527 11.693 -20.061 1.00 1.12 70 ASP A O 4
ATOM 6481 N N . GLN A 1 71 ? 28.825 12.460 -21.318 1.00 3.01 71 GLN A N 4
ATOM 6482 C CA . GLN A 1 71 ? 27.811 12.184 -20.308 1.00 34.02 71 GLN A CA 4
ATOM 6483 C C . GLN A 1 71 ? 26.434 12.033 -20.946 1.00 52.23 71 GLN A C 4
ATOM 6484 O O . GLN A 1 71 ? 25.905 12.977 -21.534 1.00 34.22 71 GLN A O 4
ATOM 6498 N N . ARG A 1 72 ? 25.859 10.841 -20.827 1.00 63.34 72 ARG A N 4
ATOM 6499 C CA . ARG A 1 72 ? 24.545 10.566 -21.394 1.00 54.04 72 ARG A CA 4
ATOM 6500 C C . ARG A 1 72 ? 23.461 10.654 -20.323 1.00 43.04 72 ARG A C 4
ATOM 6501 O O . ARG A 1 72 ? 23.658 10.216 -19.190 1.00 1.14 72 ARG A O 4
ATOM 6522 N N . TYR A 1 73 ? 22.319 11.223 -20.691 1.00 34.04 73 TYR A N 4
ATOM 6523 C CA . TYR A 1 73 ? 21.205 11.371 -19.761 1.00 2.22 73 TYR A CA 4
ATOM 6524 C C . TYR A 1 73 ? 19.950 10.694 -20.302 1.00 53.31 73 TYR A C 4
ATOM 6525 O O . TYR A 1 73 ? 19.680 10.729 -21.503 1.00 31.02 73 TYR A O 4
ATOM 6543 N N . PHE A 1 74 ? 19.184 10.079 -19.407 1.00 25.04 74 PHE A N 4
ATOM 6544 C CA . PHE A 1 74 ? 17.957 9.393 -19.792 1.00 52.04 74 PHE A CA 4
ATOM 6545 C C . PHE A 1 74 ? 16.731 10.143 -19.281 1.00 13.52 74 PHE A C 4
ATOM 6546 O O . PHE A 1 74 ? 16.603 10.402 -18.084 1.00 35.21 74 PHE A O 4
ATOM 6563 N N . ARG A 1 75 ? 15.832 10.491 -20.197 1.00 24.15 75 ARG A N 4
ATOM 6564 C CA . ARG A 1 75 ? 14.617 11.213 -19.839 1.00 44.23 75 ARG A CA 4
ATOM 6565 C C . ARG A 1 75 ? 13.458 10.248 -19.610 1.00 25.53 75 ARG A C 4
ATOM 6566 O O . ARG A 1 75 ? 13.049 9.525 -20.518 1.00 41.05 75 ARG A O 4
ATOM 6587 N N . VAL A 1 76 ? 12.934 10.240 -18.388 1.00 40.32 76 VAL A N 4
ATOM 6588 C CA . VAL A 1 76 ? 11.822 9.364 -18.039 1.00 2.32 76 VAL A CA 4
ATOM 6589 C C . VAL A 1 76 ? 10.608 10.170 -17.591 1.00 74.22 76 VAL A C 4
ATOM 6590 O O . VAL A 1 76 ? 10.595 10.736 -16.499 1.00 21.15 76 VAL A O 4
ATOM 6603 N N . GLN A 1 77 ? 9.588 10.216 -18.443 1.00 24.21 77 GLN A N 4
ATOM 6604 C CA . GLN A 1 77 ? 8.368 10.953 -18.135 1.00 25.45 77 GLN A CA 4
ATOM 6605 C C . GLN A 1 77 ? 7.165 10.017 -18.088 1.00 13.31 77 GLN A C 4
ATOM 6606 O O . GLN A 1 77 ? 6.931 9.244 -19.017 1.00 62.12 77 GLN A O 4
ATOM 6620 N N . ILE A 1 78 ? 6.404 10.093 -17.001 1.00 5.32 78 ILE A N 4
ATOM 6621 C CA . ILE A 1 78 ? 5.225 9.254 -16.834 1.00 74.22 78 ILE A CA 4
ATOM 6622 C C . ILE A 1 78 ? 4.011 10.085 -16.430 1.00 25.41 78 ILE A C 4
ATOM 6623 O O . ILE A 1 78 ? 3.882 10.492 -15.276 1.00 2.43 78 ILE A O 4
ATOM 6639 N N . SER A 1 79 ? 3.124 10.330 -17.388 1.00 15.40 79 SER A N 4
ATOM 6640 C CA . SER A 1 79 ? 1.921 11.114 -17.133 1.00 12.43 79 SER A CA 4
ATOM 6641 C C . SER A 1 79 ? 0.723 10.204 -16.878 1.00 50.43 79 SER A C 4
ATOM 6642 O O . SER A 1 79 ? 0.292 9.464 -17.763 1.00 42.51 79 SER A O 4
ATOM 6650 N N . TYR A 1 80 ? 0.190 10.265 -15.663 1.00 72.12 80 TYR A N 4
ATOM 6651 C CA . TYR A 1 80 ? -0.957 9.445 -15.290 1.00 3.11 80 TYR A CA 4
ATOM 6652 C C . TYR A 1 80 ? -2.040 10.292 -14.629 1.00 0.11 80 TYR A C 4
ATOM 6653 O O . TYR A 1 80 ? -1.749 11.167 -13.813 1.00 25.44 80 TYR A O 4
ATOM 6671 N N . TYR A 1 81 ? -3.291 10.025 -14.987 1.00 41.54 81 TYR A N 4
ATOM 6672 C CA . TYR A 1 81 ? -4.419 10.763 -14.432 1.00 0.34 81 TYR A CA 4
ATOM 6673 C C . TYR A 1 81 ? -5.340 9.837 -13.643 1.00 2.44 81 TYR A C 4
ATOM 6674 O O . TYR A 1 81 ? -6.029 8.994 -14.215 1.00 75.13 81 TYR A O 4
ATOM 6692 N N . SER A 1 82 ? -5.345 10.002 -12.324 1.00 12.53 82 SER A N 4
ATOM 6693 C CA . SER A 1 82 ? -6.178 9.180 -11.454 1.00 13.41 82 SER A CA 4
ATOM 6694 C C . SER A 1 82 ? -7.470 9.907 -11.093 1.00 52.44 82 SER A C 4
ATOM 6695 O O . SER A 1 82 ? -7.832 10.901 -11.723 1.00 63.24 82 SER A O 4
ATOM 6703 N N . GLN A 1 83 ? -8.161 9.404 -10.076 1.00 21.15 83 GLN A N 4
ATOM 6704 C CA . GLN A 1 83 ? -9.413 10.004 -9.631 1.00 50.52 83 GLN A CA 4
ATOM 6705 C C . GLN A 1 83 ? -9.163 11.353 -8.963 1.00 73.35 83 GLN A C 4
ATOM 6706 O O . GLN A 1 83 ? -9.823 12.345 -9.276 1.00 63.32 83 GLN A O 4
ATOM 6720 N N . THR A 1 84 ? -8.206 11.383 -8.041 1.00 35.41 84 THR A N 4
ATOM 6721 C CA . THR A 1 84 ? -7.871 12.608 -7.328 1.00 5.34 84 THR A CA 4
ATOM 6722 C C . THR A 1 84 ? -6.457 13.070 -7.664 1.00 13.32 84 THR A C 4
ATOM 6723 O O . THR A 1 84 ? -6.193 14.269 -7.769 1.00 34.10 84 THR A O 4
ATOM 6734 N N . LEU A 1 85 ? -5.551 12.113 -7.832 1.00 55.31 85 LEU A N 4
ATOM 6735 C CA . LEU A 1 85 ? -4.163 12.422 -8.158 1.00 15.42 85 LEU A CA 4
ATOM 6736 C C . LEU A 1 85 ? -3.938 12.393 -9.666 1.00 74.41 85 LEU A C 4
ATOM 6737 O O . LEU A 1 85 ? -3.888 11.324 -10.275 1.00 64.11 85 LEU A O 4
ATOM 6753 N N . ARG A 1 86 ? -3.802 13.573 -10.262 1.00 71.42 86 ARG A N 4
ATOM 6754 C CA . ARG A 1 86 ? -3.581 13.682 -11.699 1.00 72.42 86 ARG A CA 4
ATOM 6755 C C . ARG A 1 86 ? -2.351 14.534 -11.997 1.00 52.20 86 ARG A C 4
ATOM 6756 O O . ARG A 1 86 ? -2.368 15.751 -11.813 1.00 4.14 86 ARG A O 4
ATOM 6777 N N . SER A 1 87 ? -1.286 13.886 -12.458 1.00 51.30 87 SER A N 4
ATOM 6778 C CA . SER A 1 87 ? -0.046 14.584 -12.777 1.00 50.02 87 SER A CA 4
ATOM 6779 C C . SER A 1 87 ? 0.935 13.653 -13.484 1.00 13.13 87 SER A C 4
ATOM 6780 O O . SER A 1 87 ? 0.622 12.493 -13.751 1.00 42.54 87 SER A O 4
ATOM 6788 N N . GLU A 1 88 ? 2.122 14.171 -13.782 1.00 61.04 88 GLU A N 4
ATOM 6789 C CA . GLU A 1 88 ? 3.149 13.387 -14.459 1.00 34.45 88 GLU A CA 4
ATOM 6790 C C . GLU A 1 88 ? 4.453 13.400 -13.667 1.00 43.42 88 GLU A C 4
ATOM 6791 O O . GLU A 1 88 ? 4.693 14.300 -12.861 1.00 71.11 88 GLU A O 4
ATOM 6803 N N . ILE A 1 89 ? 5.292 12.397 -13.903 1.00 40.20 89 ILE A N 4
ATOM 6804 C CA . ILE A 1 89 ? 6.572 12.294 -13.213 1.00 71.03 89 ILE A CA 4
ATOM 6805 C C . ILE A 1 89 ? 7.732 12.312 -14.202 1.00 45.33 89 ILE A C 4
ATOM 6806 O O . ILE A 1 89 ? 7.944 11.354 -14.946 1.00 11.12 89 ILE A O 4
ATOM 6822 N N . VAL A 1 90 ? 8.484 13.409 -14.205 1.00 32.15 90 VAL A N 4
ATOM 6823 C CA . VAL A 1 90 ? 9.626 13.552 -15.100 1.00 34.41 90 VAL A CA 4
ATOM 6824 C C . VAL A 1 90 ? 10.931 13.637 -14.317 1.00 32.32 90 VAL A C 4
ATOM 6825 O O . VAL A 1 90 ? 11.095 14.501 -13.454 1.00 71.41 90 VAL A O 4
ATOM 6838 N N . LEU A 1 91 ? 11.858 12.736 -14.623 1.00 34.43 91 LEU A N 4
ATOM 6839 C CA . LEU A 1 91 ? 13.151 12.708 -13.948 1.00 14.42 91 LEU A CA 4
ATOM 6840 C C . LEU A 1 91 ? 14.263 12.323 -14.918 1.00 20.24 91 LEU A C 4
ATOM 6841 O O . LEU A 1 91 ? 14.034 11.596 -15.885 1.00 74.31 91 LEU A O 4
ATOM 6857 N N . LEU A 1 92 ? 15.469 12.812 -14.651 1.00 51.53 92 LEU A N 4
ATOM 6858 C CA . LEU A 1 92 ? 16.619 12.517 -15.499 1.00 52.41 92 LEU A CA 4
ATOM 6859 C C . LEU A 1 92 ? 17.560 11.531 -14.816 1.00 23.02 92 LEU A C 4
ATOM 6860 O O . LEU A 1 92 ? 17.938 11.718 -13.659 1.00 11.22 92 LEU A O 4
ATOM 6876 N N . ILE A 1 93 ? 17.937 10.482 -15.540 1.00 10.35 93 ILE A N 4
ATOM 6877 C CA . ILE A 1 93 ? 18.837 9.469 -15.004 1.00 21.41 93 ILE A CA 4
ATOM 6878 C C . ILE A 1 93 ? 19.965 9.162 -15.983 1.00 50.13 93 ILE A C 4
ATOM 6879 O O . ILE A 1 93 ? 19.759 8.558 -17.036 1.00 63.11 93 ILE A O 4
ATOM 6895 N N . PRO A 1 94 ? 21.187 9.586 -15.630 1.00 3.43 94 PRO A N 4
ATOM 6896 C CA . PRO A 1 94 ? 22.373 9.367 -16.463 1.00 23.52 94 PRO A CA 4
ATOM 6897 C C . PRO A 1 94 ? 22.485 7.924 -16.943 1.00 73.34 94 PRO A C 4
ATOM 6898 O O . PRO A 1 94 ? 22.519 6.993 -16.139 1.00 14.31 94 PRO A O 4
ATOM 6909 N N . GLU A 1 95 ? 22.542 7.746 -18.260 1.00 34.13 95 GLU A N 4
ATOM 6910 C CA . GLU A 1 95 ? 22.649 6.415 -18.846 1.00 51.21 95 GLU A CA 4
ATOM 6911 C C . GLU A 1 95 ? 23.836 5.656 -18.260 1.00 42.51 95 GLU A C 4
ATOM 6912 O O . GLU A 1 95 ? 23.847 4.425 -18.227 1.00 52.43 95 GLU A O 4
ATOM 6924 N N . THR A 1 96 ? 24.837 6.400 -17.798 1.00 53.21 96 THR A N 4
ATOM 6925 C CA . THR A 1 96 ? 26.030 5.800 -17.215 1.00 74.50 96 THR A CA 4
ATOM 6926 C C . THR A 1 96 ? 25.667 4.835 -16.092 1.00 74.31 96 THR A C 4
ATOM 6927 O O . THR A 1 96 ? 26.322 3.809 -15.906 1.00 11.54 96 THR A O 4
ATOM 6938 N N . SER A 1 97 ? 24.618 5.169 -15.347 1.00 1.03 97 SER A N 4
ATOM 6939 C CA . SER A 1 97 ? 24.170 4.333 -14.239 1.00 73.03 97 SER A CA 4
ATOM 6940 C C . SER A 1 97 ? 22.727 3.882 -14.448 1.00 63.05 97 SER A C 4
ATOM 6941 O O . SER A 1 97 ? 22.047 3.483 -13.504 1.00 22.51 97 SER A O 4
ATOM 6949 N N . ALA A 1 98 ? 22.268 3.949 -15.694 1.00 14.44 98 ALA A N 4
ATOM 6950 C CA . ALA A 1 98 ? 20.907 3.547 -16.029 1.00 24.44 98 ALA A CA 4
ATOM 6951 C C . ALA A 1 98 ? 20.587 2.169 -15.460 1.00 20.44 98 ALA A C 4
ATOM 6952 O O . ALA A 1 98 ? 21.089 1.146 -15.926 1.00 74.34 98 ALA A O 4
ATOM 6959 N N . PRO A 1 99 ? 19.732 2.138 -14.426 1.00 42.34 99 PRO A N 4
ATOM 6960 C CA . PRO A 1 99 ? 19.326 0.891 -13.771 1.00 41.34 99 PRO A CA 4
ATOM 6961 C C . PRO A 1 99 ? 18.434 0.033 -14.661 1.00 70.24 99 PRO A C 4
ATOM 6962 O O . PRO A 1 99 ? 17.844 0.525 -15.623 1.00 1.23 99 PRO A O 4
ATOM 6973 N N . GLN A 1 100 ? 18.340 -1.252 -14.334 1.00 41.11 100 GLN A N 4
ATOM 6974 C CA . GLN A 1 100 ? 17.519 -2.178 -15.105 1.00 64.22 100 GLN A CA 4
ATOM 6975 C C . GLN A 1 100 ? 16.076 -1.692 -15.183 1.00 1.41 100 GLN A C 4
ATOM 6976 O O . GLN A 1 100 ? 15.352 -2.014 -16.124 1.00 41.23 100 GLN A O 4
ATOM 6990 N N . ALA A 1 101 ? 15.664 -0.914 -14.187 1.00 25.34 101 ALA A N 4
ATOM 6991 C CA . ALA A 1 101 ? 14.308 -0.382 -14.143 1.00 42.02 101 ALA A CA 4
ATOM 6992 C C . ALA A 1 101 ? 14.032 0.516 -15.344 1.00 44.41 101 ALA A C 4
ATOM 6993 O O . ALA A 1 101 ? 13.081 0.294 -16.093 1.00 75.35 101 ALA A O 4
ATOM 7000 N N . LEU A 1 102 ? 14.870 1.532 -15.521 1.00 54.45 102 LEU A N 4
ATOM 7001 C CA . LEU A 1 102 ? 14.716 2.466 -16.632 1.00 34.11 102 LEU A CA 4
ATOM 7002 C C . LEU A 1 102 ? 14.860 1.749 -17.970 1.00 72.53 102 LEU A C 4
ATOM 7003 O O . LEU A 1 102 ? 14.039 1.922 -18.871 1.00 71.22 102 LEU A O 4
ATOM 7019 N N . VAL A 1 103 ? 15.908 0.940 -18.093 1.00 1.32 103 VAL A N 4
ATOM 7020 C CA . VAL A 1 103 ? 16.158 0.194 -19.320 1.00 24.53 103 VAL A CA 4
ATOM 7021 C C . VAL A 1 103 ? 15.004 -0.752 -19.632 1.00 64.45 103 VAL A C 4
ATOM 7022 O O . VAL A 1 103 ? 14.741 -1.064 -20.794 1.00 62.20 103 VAL A O 4
ATOM 7035 N N . ASP A 1 104 ? 14.319 -1.205 -18.589 1.00 32.42 104 ASP A N 4
ATOM 7036 C CA . ASP A 1 104 ? 13.191 -2.115 -18.752 1.00 32.25 104 ASP A CA 4
ATOM 7037 C C . ASP A 1 104 ? 11.942 -1.359 -19.195 1.00 3.02 104 ASP A C 4
ATOM 7038 O O . ASP A 1 104 ? 11.149 -1.862 -19.992 1.00 43.43 104 ASP A O 4
ATOM 7047 N N . LEU A 1 105 ? 11.773 -0.149 -18.672 1.00 71.44 105 LEU A N 4
ATOM 7048 C CA . LEU A 1 105 ? 10.620 0.677 -19.013 1.00 71.32 105 LEU A CA 4
ATOM 7049 C C . LEU A 1 105 ? 10.688 1.133 -20.467 1.00 11.50 105 LEU A C 4
ATOM 7050 O O . LEU A 1 105 ? 9.675 1.168 -21.165 1.00 35.10 105 LEU A O 4
ATOM 7066 N N . TRP A 1 106 ? 11.888 1.481 -20.917 1.00 22.14 106 TRP A N 4
ATOM 7067 C CA . TRP A 1 106 ? 12.089 1.933 -22.289 1.00 13.44 106 TRP A CA 4
ATOM 7068 C C . TRP A 1 106 ? 11.963 0.772 -23.269 1.00 12.33 106 TRP A C 4
ATOM 7069 O O . TRP A 1 106 ? 11.696 0.973 -24.454 1.00 34.23 106 TRP A O 4
ATOM 7090 N N . LYS A 1 107 ? 12.157 -0.443 -22.768 1.00 14.04 107 LYS A N 4
ATOM 7091 C CA . LYS A 1 107 ? 12.063 -1.638 -23.598 1.00 43.54 107 LYS A CA 4
ATOM 7092 C C . LYS A 1 107 ? 10.641 -2.190 -23.600 1.00 4.41 107 LYS A C 4
ATOM 7093 O O . LYS A 1 107 ? 9.996 -2.269 -24.646 1.00 33.04 107 LYS A O 4
ATOM 7112 N N . THR A 1 108 ? 10.157 -2.569 -22.421 1.00 64.22 108 THR A N 4
ATOM 7113 C CA . THR A 1 108 ? 8.812 -3.113 -22.287 1.00 20.23 108 THR A CA 4
ATOM 7114 C C . THR A 1 108 ? 7.839 -2.055 -21.778 1.00 64.33 108 THR A C 4
ATOM 7115 O O . THR A 1 108 ? 6.730 -1.920 -22.292 1.00 32.00 108 THR A O 4
ATOM 7126 N N . GLY A 1 109 ? 8.264 -1.306 -20.765 1.00 53.22 109 GLY A N 4
ATOM 7127 C CA . GLY A 1 109 ? 7.418 -0.269 -20.205 1.00 14.45 109 GLY A CA 4
ATOM 7128 C C . GLY A 1 109 ? 6.458 -0.804 -19.161 1.00 33.50 109 GLY A C 4
ATOM 7129 O O . GLY A 1 109 ? 5.403 -0.217 -18.920 1.00 23.54 109 GLY A O 4
ATOM 7133 N N . GLN A 1 110 ? 6.823 -1.923 -18.542 1.00 55.24 110 GLN A N 4
ATOM 7134 C CA . GLN A 1 110 ? 5.984 -2.539 -17.521 1.00 11.42 110 GLN A CA 4
ATOM 7135 C C . GLN A 1 110 ? 6.639 -2.440 -16.147 1.00 32.40 110 GLN A C 4
ATOM 7136 O O . GLN A 1 110 ? 7.779 -1.993 -16.022 1.00 12.13 110 GLN A O 4
ATOM 7150 N N . VAL A 1 111 ? 5.910 -2.861 -15.118 1.00 21.30 111 VAL A N 4
ATOM 7151 C CA . VAL A 1 111 ? 6.420 -2.821 -13.753 1.00 23.43 111 VAL A CA 4
ATOM 7152 C C . VAL A 1 111 ? 7.481 -3.893 -13.531 1.00 64.41 111 VAL A C 4
ATOM 7153 O O . VAL A 1 111 ? 7.260 -5.070 -13.819 1.00 52.33 111 VAL A O 4
ATOM 7166 N N . ASP A 1 112 ? 8.634 -3.479 -13.017 1.00 62.41 112 ASP A N 4
ATOM 7167 C CA . ASP A 1 112 ? 9.731 -4.405 -12.755 1.00 15.42 112 ASP A CA 4
ATOM 7168 C C . ASP A 1 112 ? 9.577 -5.054 -11.383 1.00 2.22 112 ASP A C 4
ATOM 7169 O O . ASP A 1 112 ? 9.071 -4.436 -10.447 1.00 11.10 112 ASP A O 4
ATOM 7178 N N . GLU A 1 113 ? 10.017 -6.303 -11.273 1.00 21.45 113 GLU A N 4
ATOM 7179 C CA . GLU A 1 113 ? 9.926 -7.036 -10.015 1.00 64.31 113 GLU A CA 4
ATOM 7180 C C . GLU A 1 113 ? 11.190 -6.845 -9.181 1.00 51.53 113 GLU A C 4
ATOM 7181 O O . GLU A 1 113 ? 12.285 -7.213 -9.603 1.00 64.51 113 GLU A O 4
ATOM 7193 N N . MET A 1 1 ? -2.445 -1.874 -4.638 1.00 1.32 1 MET A N 5
ATOM 7194 C CA . MET A 1 1 ? -2.220 -2.914 -5.635 1.00 4.22 1 MET A CA 5
ATOM 7195 C C . MET A 1 1 ? -1.777 -2.307 -6.963 1.00 35.32 1 MET A C 5
ATOM 7196 O O . MET A 1 1 ? -2.177 -1.197 -7.314 1.00 11.13 1 MET A O 5
ATOM 7210 N N . LYS A 1 2 ? -0.950 -3.043 -7.698 1.00 11.33 2 LYS A N 5
ATOM 7211 C CA . LYS A 1 2 ? -0.454 -2.578 -8.988 1.00 21.42 2 LYS A CA 5
ATOM 7212 C C . LYS A 1 2 ? 0.316 -1.270 -8.836 1.00 31.41 2 LYS A C 5
ATOM 7213 O O . LYS A 1 2 ? -0.158 -0.197 -9.208 1.00 43.34 2 LYS A O 5
ATOM 7232 N N . PRO A 1 3 ? 1.532 -1.360 -8.277 1.00 40.22 3 PRO A N 5
ATOM 7233 C CA . PRO A 1 3 ? 2.394 -0.193 -8.066 1.00 14.14 3 PRO A CA 5
ATOM 7234 C C . PRO A 1 3 ? 2.498 0.684 -9.309 1.00 21.21 3 PRO A C 5
ATOM 7235 O O . PRO A 1 3 ? 2.218 0.236 -10.422 1.00 3.41 3 PRO A O 5
ATOM 7246 N N . LEU A 1 4 ? 2.903 1.934 -9.113 1.00 74.12 4 LEU A N 5
ATOM 7247 C CA . LEU A 1 4 ? 3.045 2.874 -10.220 1.00 13.15 4 LEU A CA 5
ATOM 7248 C C . LEU A 1 4 ? 1.707 3.100 -10.917 1.00 64.04 4 LEU A C 5
ATOM 7249 O O . LEU A 1 4 ? 0.768 2.316 -10.781 1.00 60.14 4 LEU A O 5
ATOM 7265 N N . PRO A 1 5 ? 1.618 4.196 -11.685 1.00 51.30 5 PRO A N 5
ATOM 7266 C CA . PRO A 1 5 ? 0.401 4.549 -12.422 1.00 50.41 5 PRO A CA 5
ATOM 7267 C C . PRO A 1 5 ? 0.128 3.596 -13.581 1.00 11.43 5 PRO A C 5
ATOM 7268 O O . PRO A 1 5 ? 0.677 3.755 -14.671 1.00 3.01 5 PRO A O 5
ATOM 7279 N N . VAL A 1 6 ? -0.725 2.606 -13.338 1.00 21.00 6 VAL A N 5
ATOM 7280 C CA . VAL A 1 6 ? -1.072 1.628 -14.362 1.00 72.00 6 VAL A CA 5
ATOM 7281 C C . VAL A 1 6 ? -1.501 2.314 -15.654 1.00 51.02 6 VAL A C 5
ATOM 7282 O O . VAL A 1 6 ? -1.997 3.441 -15.636 1.00 55.25 6 VAL A O 5
ATOM 7295 N N . LEU A 1 7 ? -1.307 1.627 -16.775 1.00 13.15 7 LEU A N 5
ATOM 7296 C CA . LEU A 1 7 ? -1.675 2.170 -18.078 1.00 22.31 7 LEU A CA 5
ATOM 7297 C C . LEU A 1 7 ? -3.191 2.261 -18.222 1.00 5.41 7 LEU A C 5
ATOM 7298 O O . LEU A 1 7 ? -3.873 1.248 -18.364 1.00 23.43 7 LEU A O 5
ATOM 7314 N N . ASN A 1 8 ? -3.710 3.484 -18.186 1.00 52.24 8 ASN A N 5
ATOM 7315 C CA . ASN A 1 8 ? -5.146 3.709 -18.315 1.00 24.44 8 ASN A CA 5
ATOM 7316 C C . ASN A 1 8 ? -5.444 4.690 -19.444 1.00 1.11 8 ASN A C 5
ATOM 7317 O O . ASN A 1 8 ? -4.549 5.077 -20.195 1.00 11.01 8 ASN A O 5
ATOM 7328 N N . GLN A 1 9 ? -6.707 5.088 -19.556 1.00 40.41 9 GLN A N 5
ATOM 7329 C CA . GLN A 1 9 ? -7.123 6.025 -20.594 1.00 21.44 9 GLN A CA 5
ATOM 7330 C C . GLN A 1 9 ? -6.557 7.416 -20.330 1.00 12.12 9 GLN A C 5
ATOM 7331 O O . GLN A 1 9 ? -6.683 8.316 -21.161 1.00 23.22 9 GLN A O 5
ATOM 7345 N N . ASP A 1 10 ? -5.935 7.586 -19.169 1.00 22.35 10 ASP A N 5
ATOM 7346 C CA . ASP A 1 10 ? -5.349 8.868 -18.795 1.00 61.12 10 ASP A CA 5
ATOM 7347 C C . ASP A 1 10 ? -3.868 8.713 -18.464 1.00 62.22 10 ASP A C 5
ATOM 7348 O O . ASP A 1 10 ? -3.338 9.408 -17.597 1.00 23.24 10 ASP A O 5
ATOM 7357 N N . THR A 1 11 ? -3.204 7.795 -19.161 1.00 2.35 11 THR A N 5
ATOM 7358 C CA . THR A 1 11 ? -1.785 7.547 -18.939 1.00 61.25 11 THR A CA 5
ATOM 7359 C C . THR A 1 11 ? -0.950 8.048 -20.112 1.00 3.20 11 THR A C 5
ATOM 7360 O O . THR A 1 11 ? -1.350 7.926 -21.270 1.00 13.43 11 THR A O 5
ATOM 7371 N N . VAL A 1 12 ? 0.214 8.612 -19.805 1.00 42.32 12 VAL A N 5
ATOM 7372 C CA . VAL A 1 12 ? 1.107 9.131 -20.834 1.00 64.24 12 VAL A CA 5
ATOM 7373 C C . VAL A 1 12 ? 2.568 8.910 -20.457 1.00 12.03 12 VAL A C 5
ATOM 7374 O O . VAL A 1 12 ? 3.076 9.523 -19.517 1.00 71.13 12 VAL A O 5
ATOM 7387 N N . ILE A 1 13 ? 3.238 8.031 -21.195 1.00 13.51 13 ILE A N 5
ATOM 7388 C CA . ILE A 1 13 ? 4.641 7.731 -20.938 1.00 53.13 13 ILE A CA 5
ATOM 7389 C C . ILE A 1 13 ? 5.531 8.274 -22.051 1.00 25.42 13 ILE A C 5
ATOM 7390 O O . ILE A 1 13 ? 5.189 8.188 -23.230 1.00 4.43 13 ILE A O 5
ATOM 7406 N N . GLU A 1 14 ? 6.676 8.830 -21.667 1.00 22.22 14 GLU A N 5
ATOM 7407 C CA . GLU A 1 14 ? 7.617 9.385 -22.633 1.00 13.21 14 GLU A CA 5
ATOM 7408 C C . GLU A 1 14 ? 9.057 9.120 -22.204 1.00 41.04 14 GLU A C 5
ATOM 7409 O O . GLU A 1 14 ? 9.524 9.649 -21.195 1.00 31.04 14 GLU A O 5
ATOM 7421 N N . LEU A 1 15 ? 9.756 8.297 -22.978 1.00 42.22 15 LEU A N 5
ATOM 7422 C CA . LEU A 1 15 ? 11.144 7.960 -22.680 1.00 12.33 15 LEU A CA 5
ATOM 7423 C C . LEU A 1 15 ? 12.062 8.366 -23.828 1.00 71.34 15 LEU A C 5
ATOM 7424 O O . LEU A 1 15 ? 11.794 8.056 -24.989 1.00 2.11 15 LEU A O 5
ATOM 7440 N N . ALA A 1 16 ? 13.146 9.058 -23.496 1.00 43.51 16 ALA A N 5
ATOM 7441 C CA . ALA A 1 16 ? 14.106 9.502 -24.499 1.00 42.41 16 ALA A CA 5
ATOM 7442 C C . ALA A 1 16 ? 15.537 9.352 -23.994 1.00 1.52 16 ALA A C 5
ATOM 7443 O O . ALA A 1 16 ? 15.911 9.939 -22.978 1.00 64.11 16 ALA A O 5
ATOM 7450 N N . ARG A 1 17 ? 16.332 8.563 -24.708 1.00 45.25 17 ARG A N 5
ATOM 7451 C CA . ARG A 1 17 ? 17.722 8.335 -24.331 1.00 30.12 17 ARG A CA 5
ATOM 7452 C C . ARG A 1 17 ? 18.670 9.063 -25.279 1.00 51.03 17 ARG A C 5
ATOM 7453 O O . ARG A 1 17 ? 18.792 8.700 -26.449 1.00 14.52 17 ARG A O 5
ATOM 7474 N N . GLU A 1 18 ? 19.338 10.091 -24.766 1.00 51.52 18 GLU A N 5
ATOM 7475 C CA . GLU A 1 18 ? 20.273 10.871 -25.569 1.00 24.34 18 GLU A CA 5
ATOM 7476 C C . GLU A 1 18 ? 21.524 11.216 -24.765 1.00 33.24 18 GLU A C 5
ATOM 7477 O O . GLU A 1 18 ? 21.602 10.938 -23.569 1.00 23.13 18 GLU A O 5
ATOM 7489 N N . GLY A 1 19 ? 22.500 11.824 -25.432 1.00 23.44 19 GLY A N 5
ATOM 7490 C CA . GLY A 1 19 ? 23.734 12.196 -24.764 1.00 50.35 19 GLY A CA 5
ATOM 7491 C C . GLY A 1 19 ? 24.960 11.906 -25.608 1.00 14.31 19 GLY A C 5
ATOM 7492 O O . GLY A 1 19 ? 25.033 12.309 -26.768 1.00 72.42 19 GLY A O 5
ATOM 7496 N N . GLY A 1 20 ? 25.927 11.206 -25.023 1.00 0.53 20 GLY A N 5
ATOM 7497 C CA . GLY A 1 20 ? 27.143 10.877 -25.742 1.00 64.32 20 GLY A CA 5
ATOM 7498 C C . GLY A 1 20 ? 28.061 12.072 -25.909 1.00 35.01 20 GLY A C 5
ATOM 7499 O O . GLY A 1 20 ? 28.526 12.649 -24.926 1.00 33.23 20 GLY A O 5
ATOM 7503 N N . PHE A 1 21 ? 28.323 12.445 -27.157 1.00 62.32 21 PHE A N 5
ATOM 7504 C CA . PHE A 1 21 ? 29.193 13.578 -27.450 1.00 24.33 21 PHE A CA 5
ATOM 7505 C C . PHE A 1 21 ? 28.497 14.575 -28.371 1.00 32.02 21 PHE A C 5
ATOM 7506 O O . PHE A 1 21 ? 28.653 15.787 -28.223 1.00 31.42 21 PHE A O 5
ATOM 7523 N N . ALA A 1 22 ? 27.728 14.055 -29.322 1.00 50.42 22 ALA A N 5
ATOM 7524 C CA . ALA A 1 22 ? 27.006 14.899 -30.267 1.00 21.14 22 ALA A CA 5
ATOM 7525 C C . ALA A 1 22 ? 25.516 14.574 -30.265 1.00 1.41 22 ALA A C 5
ATOM 7526 O O . ALA A 1 22 ? 25.111 13.472 -29.895 1.00 41.04 22 ALA A O 5
ATOM 7533 N N . PHE A 1 23 ? 24.704 15.541 -30.679 1.00 43.43 23 PHE A N 5
ATOM 7534 C CA . PHE A 1 23 ? 23.258 15.359 -30.724 1.00 22.22 23 PHE A CA 5
ATOM 7535 C C . PHE A 1 23 ? 22.760 15.310 -32.165 1.00 42.54 23 PHE A C 5
ATOM 7536 O O . PHE A 1 23 ? 22.774 16.319 -32.872 1.00 21.10 23 PHE A O 5
ATOM 7553 N N . ILE A 1 24 ? 22.322 14.132 -32.594 1.00 74.12 24 ILE A N 5
ATOM 7554 C CA . ILE A 1 24 ? 21.819 13.952 -33.951 1.00 31.25 24 ILE A CA 5
ATOM 7555 C C . ILE A 1 24 ? 20.459 13.262 -33.946 1.00 30.13 24 ILE A C 5
ATOM 7556 O O . ILE A 1 24 ? 20.246 12.260 -33.262 1.00 52.15 24 ILE A O 5
ATOM 7572 N N . PRO A 1 25 ? 19.516 13.808 -34.727 1.00 53.13 25 PRO A N 5
ATOM 7573 C CA . PRO A 1 25 ? 18.160 13.260 -34.833 1.00 1.13 25 PRO A CA 5
ATOM 7574 C C . PRO A 1 25 ? 18.160 11.752 -35.060 1.00 45.33 25 PRO A C 5
ATOM 7575 O O . PRO A 1 25 ? 17.333 11.030 -34.504 1.00 60.44 25 PRO A O 5
ATOM 7586 N N . LYS A 1 26 ? 19.094 11.283 -35.881 1.00 22.32 26 LYS A N 5
ATOM 7587 C CA . LYS A 1 26 ? 19.204 9.860 -36.181 1.00 42.22 26 LYS A CA 5
ATOM 7588 C C . LYS A 1 26 ? 19.290 9.038 -34.899 1.00 55.21 26 LYS A C 5
ATOM 7589 O O . LYS A 1 26 ? 18.848 7.889 -34.856 1.00 1.13 26 LYS A O 5
ATOM 7608 N N . LEU A 1 27 ? 19.858 9.634 -33.857 1.00 20.02 27 LEU A N 5
ATOM 7609 C CA . LEU A 1 27 ? 20.000 8.957 -32.572 1.00 54.22 27 LEU A CA 5
ATOM 7610 C C . LEU A 1 27 ? 18.842 9.306 -31.642 1.00 41.52 27 LEU A C 5
ATOM 7611 O O . LEU A 1 27 ? 19.014 9.392 -30.427 1.00 13.43 27 LEU A O 5
ATOM 7627 N N . ALA A 1 28 ? 17.663 9.505 -32.222 1.00 71.43 28 ALA A N 5
ATOM 7628 C CA . ALA A 1 28 ? 16.476 9.840 -31.445 1.00 41.03 28 ALA A CA 5
ATOM 7629 C C . ALA A 1 28 ? 16.272 8.853 -30.301 1.00 3.23 28 ALA A C 5
ATOM 7630 O O . ALA A 1 28 ? 16.310 9.229 -29.130 1.00 4.11 28 ALA A O 5
ATOM 7637 N N . GLY A 1 29 ? 16.055 7.588 -30.647 1.00 40.15 29 GLY A N 5
ATOM 7638 C CA . GLY A 1 29 ? 15.847 6.567 -29.637 1.00 45.22 29 GLY A CA 5
ATOM 7639 C C . GLY A 1 29 ? 14.789 6.959 -28.625 1.00 41.44 29 GLY A C 5
ATOM 7640 O O . GLY A 1 29 ? 14.831 6.525 -27.475 1.00 21.12 29 GLY A O 5
ATOM 7644 N N . GLN A 1 30 ? 13.839 7.784 -29.054 1.00 42.15 30 GLN A N 5
ATOM 7645 C CA . GLN A 1 30 ? 12.767 8.236 -28.176 1.00 0.50 30 GLN A CA 5
ATOM 7646 C C . GLN A 1 30 ? 11.490 7.440 -28.421 1.00 72.12 30 GLN A C 5
ATOM 7647 O O . GLN A 1 30 ? 11.245 6.967 -29.531 1.00 63.41 30 GLN A O 5
ATOM 7661 N N . ARG A 1 31 ? 10.679 7.296 -27.378 1.00 71.42 31 ARG A N 5
ATOM 7662 C CA . ARG A 1 31 ? 9.427 6.555 -27.480 1.00 63.23 31 ARG A CA 5
ATOM 7663 C C . ARG A 1 31 ? 8.355 7.174 -26.589 1.00 31.13 31 ARG A C 5
ATOM 7664 O O . ARG A 1 31 ? 8.417 7.071 -25.363 1.00 41.34 31 ARG A O 5
ATOM 7685 N N . ARG A 1 32 ? 7.373 7.817 -27.212 1.00 71.42 32 ARG A N 5
ATOM 7686 C CA . ARG A 1 32 ? 6.288 8.454 -26.476 1.00 20.35 32 ARG A CA 5
ATOM 7687 C C . ARG A 1 32 ? 4.957 7.767 -26.766 1.00 73.02 32 ARG A C 5
ATOM 7688 O O . ARG A 1 32 ? 4.568 7.609 -27.924 1.00 43.51 32 ARG A O 5
ATOM 7709 N N . ILE A 1 33 ? 4.263 7.360 -25.708 1.00 42.43 33 ILE A N 5
ATOM 7710 C CA . ILE A 1 33 ? 2.976 6.692 -25.850 1.00 70.54 33 ILE A CA 5
ATOM 7711 C C . ILE A 1 33 ? 1.883 7.436 -25.092 1.00 12.32 33 ILE A C 5
ATOM 7712 O O . ILE A 1 33 ? 1.976 7.631 -23.880 1.00 44.44 33 ILE A O 5
ATOM 7728 N N . ALA A 1 34 ? 0.845 7.849 -25.813 1.00 64.40 34 ALA A N 5
ATOM 7729 C CA . ALA A 1 34 ? -0.268 8.568 -25.208 1.00 11.44 34 ALA A CA 5
ATOM 7730 C C . ALA A 1 34 ? -1.561 7.766 -25.309 1.00 62.05 34 ALA A C 5
ATOM 7731 O O . ALA A 1 34 ? -2.150 7.652 -26.385 1.00 40.43 34 ALA A O 5
ATOM 7738 N N . LEU A 1 35 ? -1.997 7.210 -24.184 1.00 41.44 35 LEU A N 5
ATOM 7739 C CA . LEU A 1 35 ? -3.221 6.417 -24.147 1.00 43.21 35 LEU A CA 5
ATOM 7740 C C . LEU A 1 35 ? -4.422 7.249 -24.583 1.00 15.32 35 LEU A C 5
ATOM 7741 O O . LEU A 1 35 ? -5.339 6.743 -25.229 1.00 71.11 35 LEU A O 5
ATOM 7757 N N . ALA A 1 36 ? -4.410 8.530 -24.226 1.00 61.50 36 ALA A N 5
ATOM 7758 C CA . ALA A 1 36 ? -5.496 9.433 -24.584 1.00 34.12 36 ALA A CA 5
ATOM 7759 C C . ALA A 1 36 ? -5.560 9.645 -26.093 1.00 21.15 36 ALA A C 5
ATOM 7760 O O . ALA A 1 36 ? -6.544 10.170 -26.614 1.00 61.44 36 ALA A O 5
ATOM 7767 N N . ASP A 1 37 ? -4.505 9.235 -26.788 1.00 21.53 37 ASP A N 5
ATOM 7768 C CA . ASP A 1 37 ? -4.441 9.379 -28.237 1.00 51.34 37 ASP A CA 5
ATOM 7769 C C . ASP A 1 37 ? -4.822 8.075 -28.931 1.00 64.00 37 ASP A C 5
ATOM 7770 O O . ASP A 1 37 ? -5.017 8.041 -30.146 1.00 41.14 37 ASP A O 5
ATOM 7779 N N . ILE A 1 38 ? -4.924 7.004 -28.151 1.00 41.11 38 ILE A N 5
ATOM 7780 C CA . ILE A 1 38 ? -5.281 5.698 -28.691 1.00 21.02 38 ILE A CA 5
ATOM 7781 C C . ILE A 1 38 ? -6.477 5.106 -27.953 1.00 11.51 38 ILE A C 5
ATOM 7782 O O . ILE A 1 38 ? -6.934 5.653 -26.949 1.00 13.34 38 ILE A O 5
ATOM 7798 N N . THR A 1 39 ? -6.980 3.983 -28.456 1.00 50.54 39 THR A N 5
ATOM 7799 C CA . THR A 1 39 ? -8.123 3.316 -27.845 1.00 44.44 39 THR A CA 5
ATOM 7800 C C . THR A 1 39 ? -7.671 2.248 -26.856 1.00 52.11 39 THR A C 5
ATOM 7801 O O . THR A 1 39 ? -6.579 1.690 -26.963 1.00 42.43 39 THR A O 5
ATOM 7812 N N . PRO A 1 40 ? -8.530 1.954 -25.869 1.00 31.12 40 PRO A N 5
ATOM 7813 C CA . PRO A 1 40 ? -8.241 0.949 -24.841 1.00 72.15 40 PRO A CA 5
ATOM 7814 C C . PRO A 1 40 ? -7.726 -0.357 -25.437 1.00 31.12 40 PRO A C 5
ATOM 7815 O O . PRO A 1 40 ? -6.744 -0.923 -24.958 1.00 2.42 40 PRO A O 5
ATOM 7826 N N . GLU A 1 41 ? -8.396 -0.830 -26.483 1.00 44.25 41 GLU A N 5
ATOM 7827 C CA . GLU A 1 41 ? -8.004 -2.070 -27.143 1.00 52.11 41 GLU A CA 5
ATOM 7828 C C . GLU A 1 41 ? -6.626 -1.934 -27.783 1.00 25.20 41 GLU A C 5
ATOM 7829 O O . GLU A 1 41 ? -5.781 -2.821 -27.655 1.00 54.52 41 GLU A O 5
ATOM 7841 N N . GLN A 1 42 ? -6.407 -0.819 -28.472 1.00 5.33 42 GLN A N 5
ATOM 7842 C CA . GLN A 1 42 ? -5.131 -0.568 -29.133 1.00 13.54 42 GLN A CA 5
ATOM 7843 C C . GLN A 1 42 ? -3.970 -0.750 -28.161 1.00 64.05 42 GLN A C 5
ATOM 7844 O O . GLN A 1 42 ? -3.006 -1.457 -28.457 1.00 71.10 42 GLN A O 5
ATOM 7858 N N . ARG A 1 43 ? -4.067 -0.108 -27.002 1.00 55.31 43 ARG A N 5
ATOM 7859 C CA . ARG A 1 43 ? -3.024 -0.198 -25.988 1.00 62.12 43 ARG A CA 5
ATOM 7860 C C . ARG A 1 43 ? -2.974 -1.598 -25.383 1.00 4.11 43 ARG A C 5
ATOM 7861 O O . ARG A 1 43 ? -1.900 -2.109 -25.066 1.00 42.41 43 ARG A O 5
ATOM 7882 N N . GLN A 1 44 ? -4.142 -2.211 -25.225 1.00 72.13 44 GLN A N 5
ATOM 7883 C CA . GLN A 1 44 ? -4.231 -3.551 -24.657 1.00 2.11 44 GLN A CA 5
ATOM 7884 C C . GLN A 1 44 ? -3.494 -4.562 -25.529 1.00 60.11 44 GLN A C 5
ATOM 7885 O O . GLN A 1 44 ? -2.711 -5.372 -25.032 1.00 12.44 44 GLN A O 5
ATOM 7899 N N . ARG A 1 45 ? -3.750 -4.510 -26.832 1.00 52.21 45 ARG A N 5
ATOM 7900 C CA . ARG A 1 45 ? -3.112 -5.422 -27.773 1.00 73.44 45 ARG A CA 5
ATOM 7901 C C . ARG A 1 45 ? -1.616 -5.142 -27.873 1.00 23.20 45 ARG A C 5
ATOM 7902 O O . ARG A 1 45 ? -0.803 -6.066 -27.933 1.00 41.34 45 ARG A O 5
ATOM 7923 N N . LEU A 1 46 ? -1.259 -3.863 -27.890 1.00 44.22 46 LEU A N 5
ATOM 7924 C CA . LEU A 1 46 ? 0.140 -3.460 -27.983 1.00 25.10 46 LEU A CA 5
ATOM 7925 C C . LEU A 1 46 ? 0.919 -3.909 -26.751 1.00 22.23 46 LEU A C 5
ATOM 7926 O O . LEU A 1 46 ? 2.045 -4.393 -26.858 1.00 71.54 46 LEU A O 5
ATOM 7942 N N . ASN A 1 47 ? 0.310 -3.747 -25.581 1.00 4.55 47 ASN A N 5
ATOM 7943 C CA . ASN A 1 47 ? 0.946 -4.137 -24.327 1.00 42.14 47 ASN A CA 5
ATOM 7944 C C . ASN A 1 47 ? 1.126 -5.650 -24.257 1.00 30.21 47 ASN A C 5
ATOM 7945 O O . ASN A 1 47 ? 2.220 -6.142 -23.981 1.00 73.42 47 ASN A O 5
ATOM 7956 N N . GLN A 1 48 ? 0.045 -6.381 -24.509 1.00 30.44 48 GLN A N 5
ATOM 7957 C CA . GLN A 1 48 ? 0.084 -7.839 -24.473 1.00 52.45 48 GLN A CA 5
ATOM 7958 C C . GLN A 1 48 ? 1.022 -8.384 -25.545 1.00 71.12 48 GLN A C 5
ATOM 7959 O O . GLN A 1 48 ? 1.795 -9.310 -25.296 1.00 32.23 48 GLN A O 5
ATOM 7973 N N . LEU A 1 49 ? 0.949 -7.805 -26.738 1.00 71.15 49 LEU A N 5
ATOM 7974 C CA . LEU A 1 49 ? 1.792 -8.233 -27.850 1.00 33.45 49 LEU A CA 5
ATOM 7975 C C . LEU A 1 49 ? 3.269 -8.113 -27.490 1.00 22.50 49 LEU A C 5
ATOM 7976 O O . LEU A 1 49 ? 4.007 -9.099 -27.515 1.00 23.31 49 LEU A O 5
ATOM 7992 N N . LEU A 1 50 ? 3.694 -6.901 -27.154 1.00 2.41 50 LEU A N 5
ATOM 7993 C CA . LEU A 1 50 ? 5.084 -6.652 -26.786 1.00 51.53 50 LEU A CA 5
ATOM 7994 C C . LEU A 1 50 ? 5.523 -7.578 -25.657 1.00 71.10 50 LEU A C 5
ATOM 7995 O O . LEU A 1 50 ? 6.585 -8.195 -25.725 1.00 32.31 50 LEU A O 5
ATOM 8011 N N . ASN A 1 51 ? 4.697 -7.672 -24.620 1.00 53.51 51 ASN A N 5
ATOM 8012 C CA . ASN A 1 51 ? 4.999 -8.524 -23.476 1.00 70.44 51 ASN A CA 5
ATOM 8013 C C . ASN A 1 51 ? 5.347 -9.939 -23.930 1.00 31.13 51 ASN A C 5
ATOM 8014 O O . ASN A 1 51 ? 6.421 -10.454 -23.619 1.00 52.43 51 ASN A O 5
ATOM 8025 N N . GLN A 1 52 ? 4.431 -10.561 -24.666 1.00 3.23 52 GLN A N 5
ATOM 8026 C CA . GLN A 1 52 ? 4.642 -11.916 -25.161 1.00 52.25 52 GLN A CA 5
ATOM 8027 C C . GLN A 1 52 ? 5.785 -11.955 -26.170 1.00 51.13 52 GLN A C 5
ATOM 8028 O O . GLN A 1 52 ? 6.281 -13.026 -26.522 1.00 51.22 52 GLN A O 5
ATOM 8042 N N . THR A 1 53 ? 6.199 -10.780 -26.634 1.00 4.34 53 THR A N 5
ATOM 8043 C CA . THR A 1 53 ? 7.283 -10.679 -27.603 1.00 71.51 53 THR A CA 5
ATOM 8044 C C . THR A 1 53 ? 8.633 -10.545 -26.907 1.00 74.54 53 THR A C 5
ATOM 8045 O O . THR A 1 53 ? 9.672 -10.883 -27.476 1.00 31.32 53 THR A O 5
ATOM 8056 N N . LEU A 1 54 ? 8.611 -10.051 -25.675 1.00 31.45 54 LEU A N 5
ATOM 8057 C CA . LEU A 1 54 ? 9.834 -9.873 -24.900 1.00 22.51 54 LEU A CA 5
ATOM 8058 C C . LEU A 1 54 ? 10.651 -11.161 -24.868 1.00 70.35 54 LEU A C 5
ATOM 8059 O O . LEU A 1 54 ? 11.812 -11.199 -25.278 1.00 35.42 54 LEU A O 5
ATOM 8075 N N . PRO A 1 55 ? 10.032 -12.243 -24.373 1.00 72.12 55 PRO A N 5
ATOM 8076 C CA . PRO A 1 55 ? 10.682 -13.554 -24.279 1.00 51.42 55 PRO A CA 5
ATOM 8077 C C . PRO A 1 55 ? 10.908 -14.188 -25.647 1.00 73.23 55 PRO A C 5
ATOM 8078 O O . PRO A 1 55 ? 11.559 -15.227 -25.761 1.00 12.03 55 PRO A O 5
ATOM 8089 N N . TYR A 1 56 ? 10.366 -13.557 -26.683 1.00 64.33 56 TYR A N 5
ATOM 8090 C CA . TYR A 1 56 ? 10.507 -14.062 -28.044 1.00 44.30 56 TYR A CA 5
ATOM 8091 C C . TYR A 1 56 ? 11.409 -13.151 -28.872 1.00 54.21 56 TYR A C 5
ATOM 8092 O O . TYR A 1 56 ? 11.576 -13.352 -30.075 1.00 2.54 56 TYR A O 5
ATOM 8110 N N . ALA A 1 57 ? 11.987 -12.149 -28.218 1.00 41.22 57 ALA A N 5
ATOM 8111 C CA . ALA A 1 57 ? 12.874 -11.208 -28.892 1.00 14.13 57 ALA A CA 5
ATOM 8112 C C . ALA A 1 57 ? 14.272 -11.240 -28.284 1.00 70.23 57 ALA A C 5
ATOM 8113 O O . ALA A 1 57 ? 14.496 -11.875 -27.254 1.00 12.20 57 ALA A O 5
ATOM 8120 N N . GLN A 1 58 ? 15.209 -10.553 -28.930 1.00 54.10 58 GLN A N 5
ATOM 8121 C CA . GLN A 1 58 ? 16.586 -10.505 -28.453 1.00 14.10 58 GLN A CA 5
ATOM 8122 C C . GLN A 1 58 ? 16.731 -9.507 -27.309 1.00 32.34 58 GLN A C 5
ATOM 8123 O O . GLN A 1 58 ? 16.441 -8.322 -27.466 1.00 43.24 58 GLN A O 5
ATOM 8137 N N . GLU A 1 59 ? 17.181 -9.996 -26.157 1.00 74.21 59 GLU A N 5
ATOM 8138 C CA . GLU A 1 59 ? 17.363 -9.146 -24.986 1.00 74.42 59 GLU A CA 5
ATOM 8139 C C . GLU A 1 59 ? 18.836 -8.801 -24.788 1.00 72.41 59 GLU A C 5
ATOM 8140 O O . GLU A 1 59 ? 19.717 -9.611 -25.075 1.00 51.13 59 GLU A O 5
ATOM 8152 N N . GLU A 1 60 ? 19.094 -7.594 -24.296 1.00 12.22 60 GLU A N 5
ATOM 8153 C CA . GLU A 1 60 ? 20.460 -7.141 -24.061 1.00 31.22 60 GLU A CA 5
ATOM 8154 C C . GLU A 1 60 ? 21.015 -7.735 -22.769 1.00 50.42 60 GLU A C 5
ATOM 8155 O O . GLU A 1 60 ? 20.262 -8.109 -21.871 1.00 51.22 60 GLU A O 5
ATOM 8167 N N . GLY A 1 61 ? 22.339 -7.818 -22.684 1.00 44.20 61 GLY A N 5
ATOM 8168 C CA . GLY A 1 61 ? 22.974 -8.367 -21.500 1.00 14.11 61 GLY A CA 5
ATOM 8169 C C . GLY A 1 61 ? 23.177 -7.327 -20.416 1.00 45.22 61 GLY A C 5
ATOM 8170 O O . GLY A 1 61 ? 22.684 -7.481 -19.299 1.00 42.14 61 GLY A O 5
ATOM 8174 N N . GLN A 1 62 ? 23.908 -6.266 -20.746 1.00 34.30 62 GLN A N 5
ATOM 8175 C CA . GLN A 1 62 ? 24.177 -5.198 -19.791 1.00 23.23 62 GLN A CA 5
ATOM 8176 C C . GLN A 1 62 ? 23.312 -3.976 -20.082 1.00 24.22 62 GLN A C 5
ATOM 8177 O O . GLN A 1 62 ? 23.135 -3.570 -21.231 1.00 25.15 62 GLN A O 5
ATOM 8191 N N . PRO A 1 63 ? 22.760 -3.375 -19.018 1.00 14.11 63 PRO A N 5
ATOM 8192 C CA . PRO A 1 63 ? 21.904 -2.190 -19.134 1.00 71.31 63 PRO A CA 5
ATOM 8193 C C . PRO A 1 63 ? 22.516 -1.118 -20.029 1.00 24.20 63 PRO A C 5
ATOM 8194 O O . PRO A 1 63 ? 21.905 -0.689 -21.007 1.00 73.14 63 PRO A O 5
ATOM 8205 N N . ASP A 1 64 ? 23.727 -0.690 -19.688 1.00 33.22 64 ASP A N 5
ATOM 8206 C CA . ASP A 1 64 ? 24.423 0.331 -20.462 1.00 11.14 64 ASP A CA 5
ATOM 8207 C C . ASP A 1 64 ? 25.923 0.057 -20.497 1.00 42.44 64 ASP A C 5
ATOM 8208 O O . ASP A 1 64 ? 26.633 0.303 -19.522 1.00 15.41 64 ASP A O 5
ATOM 8217 N N . SER A 1 65 ? 26.399 -0.454 -21.628 1.00 25.20 65 SER A N 5
ATOM 8218 C CA . SER A 1 65 ? 27.815 -0.766 -21.789 1.00 72.22 65 SER A CA 5
ATOM 8219 C C . SER A 1 65 ? 28.601 0.474 -22.205 1.00 35.31 65 SER A C 5
ATOM 8220 O O . SER A 1 65 ? 28.058 1.423 -22.770 1.00 12.50 65 SER A O 5
ATOM 8228 N N . PRO A 1 66 ? 29.911 0.466 -21.919 1.00 11.22 66 PRO A N 5
ATOM 8229 C CA . PRO A 1 66 ? 30.801 1.582 -22.254 1.00 72.10 66 PRO A CA 5
ATOM 8230 C C . PRO A 1 66 ? 31.030 1.710 -23.756 1.00 74.22 66 PRO A C 5
ATOM 8231 O O . PRO A 1 66 ? 30.409 1.004 -24.551 1.00 4.33 66 PRO A O 5
ATOM 8242 N N . GLY A 1 67 ? 31.925 2.615 -24.139 1.00 40.10 67 GLY A N 5
ATOM 8243 C CA . GLY A 1 67 ? 32.220 2.818 -25.545 1.00 52.44 67 GLY A CA 5
ATOM 8244 C C . GLY A 1 67 ? 32.172 4.281 -25.942 1.00 64.52 67 GLY A C 5
ATOM 8245 O O . GLY A 1 67 ? 32.695 5.140 -25.233 1.00 44.44 67 GLY A O 5
ATOM 8249 N N . SER A 1 68 ? 31.545 4.563 -27.080 1.00 2.45 68 SER A N 5
ATOM 8250 C CA . SER A 1 68 ? 31.436 5.931 -27.573 1.00 5.44 68 SER A CA 5
ATOM 8251 C C . SER A 1 68 ? 30.701 6.814 -26.569 1.00 20.13 68 SER A C 5
ATOM 8252 O O . SER A 1 68 ? 30.292 6.354 -25.504 1.00 34.23 68 SER A O 5
ATOM 8260 N N . GLY A 1 69 ? 30.537 8.087 -26.917 1.00 63.43 69 GLY A N 5
ATOM 8261 C CA . GLY A 1 69 ? 29.852 9.015 -26.037 1.00 32.40 69 GLY A CA 5
ATOM 8262 C C . GLY A 1 69 ? 30.601 9.244 -24.740 1.00 2.15 69 GLY A C 5
ATOM 8263 O O . GLY A 1 69 ? 31.404 8.409 -24.322 1.00 41.25 69 GLY A O 5
ATOM 8267 N N . ASP A 1 70 ? 30.341 10.379 -24.101 1.00 15.25 70 ASP A N 5
ATOM 8268 C CA . ASP A 1 70 ? 30.997 10.717 -22.843 1.00 30.22 70 ASP A CA 5
ATOM 8269 C C . ASP A 1 70 ? 29.972 10.904 -21.728 1.00 44.23 70 ASP A C 5
ATOM 8270 O O . ASP A 1 70 ? 30.174 10.446 -20.604 1.00 70.53 70 ASP A O 5
ATOM 8279 N N . GLN A 1 71 ? 28.875 11.582 -22.048 1.00 73.24 71 GLN A N 5
ATOM 8280 C CA . GLN A 1 71 ? 27.820 11.831 -21.073 1.00 11.10 71 GLN A CA 5
ATOM 8281 C C . GLN A 1 71 ? 26.460 11.416 -21.624 1.00 53.21 71 GLN A C 5
ATOM 8282 O O . GLN A 1 71 ? 25.878 12.112 -22.457 1.00 30.03 71 GLN A O 5
ATOM 8296 N N . ARG A 1 72 ? 25.959 10.278 -21.154 1.00 55.55 72 ARG A N 5
ATOM 8297 C CA . ARG A 1 72 ? 24.667 9.770 -21.602 1.00 3.23 72 ARG A CA 5
ATOM 8298 C C . ARG A 1 72 ? 23.594 10.004 -20.542 1.00 44.12 72 ARG A C 5
ATOM 8299 O O . ARG A 1 72 ? 23.723 9.553 -19.404 1.00 32.21 72 ARG A O 5
ATOM 8320 N N . TYR A 1 73 ? 22.538 10.712 -20.924 1.00 54.25 73 TYR A N 5
ATOM 8321 C CA . TYR A 1 73 ? 21.444 11.009 -20.007 1.00 72.20 73 TYR A CA 5
ATOM 8322 C C . TYR A 1 73 ? 20.134 10.407 -20.508 1.00 3.30 73 TYR A C 5
ATOM 8323 O O . TYR A 1 73 ? 19.820 10.476 -21.696 1.00 43.34 73 TYR A O 5
ATOM 8341 N N . PHE A 1 74 ? 19.373 9.818 -19.592 1.00 62.51 74 PHE A N 5
ATOM 8342 C CA . PHE A 1 74 ? 18.097 9.203 -19.939 1.00 61.10 74 PHE A CA 5
ATOM 8343 C C . PHE A 1 74 ? 16.932 10.017 -19.382 1.00 64.44 74 PHE A C 5
ATOM 8344 O O . PHE A 1 74 ? 16.850 10.258 -18.178 1.00 53.21 74 PHE A O 5
ATOM 8361 N N . ARG A 1 75 ? 16.035 10.437 -20.268 1.00 62.32 75 ARG A N 5
ATOM 8362 C CA . ARG A 1 75 ? 14.876 11.225 -19.867 1.00 21.42 75 ARG A CA 5
ATOM 8363 C C . ARG A 1 75 ? 13.662 10.329 -19.639 1.00 60.33 75 ARG A C 5
ATOM 8364 O O . ARG A 1 75 ? 13.246 9.590 -20.532 1.00 25.20 75 ARG A O 5
ATOM 8385 N N . VAL A 1 76 ? 13.098 10.399 -18.438 1.00 14.42 76 VAL A N 5
ATOM 8386 C CA . VAL A 1 76 ? 11.931 9.596 -18.093 1.00 21.33 76 VAL A CA 5
ATOM 8387 C C . VAL A 1 76 ? 10.756 10.478 -17.687 1.00 2.31 76 VAL A C 5
ATOM 8388 O O . VAL A 1 76 ? 10.785 11.122 -16.639 1.00 12.34 76 VAL A O 5
ATOM 8401 N N . GLN A 1 77 ? 9.724 10.502 -18.524 1.00 42.21 77 GLN A N 5
ATOM 8402 C CA . GLN A 1 77 ? 8.539 11.306 -18.252 1.00 52.50 77 GLN A CA 5
ATOM 8403 C C . GLN A 1 77 ? 7.295 10.429 -18.161 1.00 53.04 77 GLN A C 5
ATOM 8404 O O . GLN A 1 77 ? 6.963 9.707 -19.102 1.00 60.10 77 GLN A O 5
ATOM 8418 N N . ILE A 1 78 ? 6.611 10.496 -17.024 1.00 53.52 78 ILE A N 5
ATOM 8419 C CA . ILE A 1 78 ? 5.403 9.709 -16.812 1.00 30.41 78 ILE A CA 5
ATOM 8420 C C . ILE A 1 78 ? 4.265 10.577 -16.286 1.00 42.35 78 ILE A C 5
ATOM 8421 O O . ILE A 1 78 ? 4.243 10.945 -15.112 1.00 34.11 78 ILE A O 5
ATOM 8437 N N . SER A 1 79 ? 3.321 10.901 -17.164 1.00 71.33 79 SER A N 5
ATOM 8438 C CA . SER A 1 79 ? 2.180 11.728 -16.790 1.00 0.03 79 SER A CA 5
ATOM 8439 C C . SER A 1 79 ? 0.967 10.864 -16.461 1.00 74.51 79 SER A C 5
ATOM 8440 O O . SER A 1 79 ? 0.579 9.995 -17.243 1.00 40.11 79 SER A O 5
ATOM 8448 N N . TYR A 1 80 ? 0.372 11.108 -15.299 1.00 34.10 80 TYR A N 5
ATOM 8449 C CA . TYR A 1 80 ? -0.796 10.351 -14.864 1.00 54.13 80 TYR A CA 5
ATOM 8450 C C . TYR A 1 80 ? -1.924 11.286 -14.438 1.00 3.34 80 TYR A C 5
ATOM 8451 O O . TYR A 1 80 ? -1.786 12.046 -13.478 1.00 71.14 80 TYR A O 5
ATOM 8469 N N . TYR A 1 81 ? -3.039 11.224 -15.157 1.00 2.42 81 TYR A N 5
ATOM 8470 C CA . TYR A 1 81 ? -4.190 12.066 -14.855 1.00 55.22 81 TYR A CA 5
ATOM 8471 C C . TYR A 1 81 ? -5.303 11.253 -14.201 1.00 74.13 81 TYR A C 5
ATOM 8472 O O . TYR A 1 81 ? -5.936 10.416 -14.845 1.00 14.11 81 TYR A O 5
ATOM 8490 N N . SER A 1 82 ? -5.536 11.506 -12.917 1.00 52.14 82 SER A N 5
ATOM 8491 C CA . SER A 1 82 ? -6.570 10.796 -12.174 1.00 12.35 82 SER A CA 5
ATOM 8492 C C . SER A 1 82 ? -7.143 11.675 -11.065 1.00 45.14 82 SER A C 5
ATOM 8493 O O . SER A 1 82 ? -6.422 12.455 -10.444 1.00 1.13 82 SER A O 5
ATOM 8501 N N . GLN A 1 83 ? -8.443 11.542 -10.825 1.00 61.32 83 GLN A N 5
ATOM 8502 C CA . GLN A 1 83 ? -9.113 12.324 -9.793 1.00 23.11 83 GLN A CA 5
ATOM 8503 C C . GLN A 1 83 ? -8.361 12.235 -8.469 1.00 1.11 83 GLN A C 5
ATOM 8504 O O . GLN A 1 83 ? -8.173 13.239 -7.780 1.00 72.41 83 GLN A O 5
ATOM 8518 N N . THR A 1 84 ? -7.932 11.027 -8.117 1.00 71.22 84 THR A N 5
ATOM 8519 C CA . THR A 1 84 ? -7.202 10.806 -6.875 1.00 52.32 84 THR A CA 5
ATOM 8520 C C . THR A 1 84 ? -5.728 11.160 -7.034 1.00 10.34 84 THR A C 5
ATOM 8521 O O . THR A 1 84 ? -5.098 11.671 -6.106 1.00 54.02 84 THR A O 5
ATOM 8532 N N . LEU A 1 85 ? -5.182 10.887 -8.214 1.00 13.05 85 LEU A N 5
ATOM 8533 C CA . LEU A 1 85 ? -3.781 11.178 -8.494 1.00 25.30 85 LEU A CA 5
ATOM 8534 C C . LEU A 1 85 ? -3.639 11.988 -9.778 1.00 41.42 85 LEU A C 5
ATOM 8535 O O . LEU A 1 85 ? -3.791 11.458 -10.879 1.00 23.13 85 LEU A O 5
ATOM 8551 N N . ARG A 1 86 ? -3.345 13.276 -9.630 1.00 32.02 86 ARG A N 5
ATOM 8552 C CA . ARG A 1 86 ? -3.182 14.160 -10.778 1.00 22.32 86 ARG A CA 5
ATOM 8553 C C . ARG A 1 86 ? -1.817 14.841 -10.749 1.00 41.24 86 ARG A C 5
ATOM 8554 O O . ARG A 1 86 ? -1.629 15.849 -10.068 1.00 31.01 86 ARG A O 5
ATOM 8575 N N . SER A 1 87 ? -0.867 14.284 -11.494 1.00 32.43 87 SER A N 5
ATOM 8576 C CA . SER A 1 87 ? 0.482 14.835 -11.551 1.00 33.34 87 SER A CA 5
ATOM 8577 C C . SER A 1 87 ? 1.326 14.099 -12.587 1.00 12.11 87 SER A C 5
ATOM 8578 O O . SER A 1 87 ? 0.846 13.186 -13.257 1.00 64.45 87 SER A O 5
ATOM 8586 N N . GLU A 1 88 ? 2.586 14.505 -12.711 1.00 54.31 88 GLU A N 5
ATOM 8587 C CA . GLU A 1 88 ? 3.497 13.886 -13.666 1.00 74.52 88 GLU A CA 5
ATOM 8588 C C . GLU A 1 88 ? 4.886 13.713 -13.060 1.00 2.34 88 GLU A C 5
ATOM 8589 O O . GLU A 1 88 ? 5.264 14.431 -12.133 1.00 35.12 88 GLU A O 5
ATOM 8601 N N . ILE A 1 89 ? 5.642 12.757 -13.589 1.00 11.12 89 ILE A N 5
ATOM 8602 C CA . ILE A 1 89 ? 6.989 12.491 -13.100 1.00 61.34 89 ILE A CA 5
ATOM 8603 C C . ILE A 1 89 ? 8.015 12.614 -14.222 1.00 71.00 89 ILE A C 5
ATOM 8604 O O . ILE A 1 89 ? 8.078 11.770 -15.116 1.00 23.54 89 ILE A O 5
ATOM 8620 N N . VAL A 1 90 ? 8.818 13.672 -14.168 1.00 65.51 90 VAL A N 5
ATOM 8621 C CA . VAL A 1 90 ? 9.844 13.904 -15.178 1.00 2.53 90 VAL A CA 5
ATOM 8622 C C . VAL A 1 90 ? 11.213 14.100 -14.535 1.00 60.15 90 VAL A C 5
ATOM 8623 O O . VAL A 1 90 ? 11.473 15.124 -13.902 1.00 24.42 90 VAL A O 5
ATOM 8636 N N . LEU A 1 91 ? 12.085 13.112 -14.703 1.00 45.35 91 LEU A N 5
ATOM 8637 C CA . LEU A 1 91 ? 13.430 13.175 -14.141 1.00 11.14 91 LEU A CA 5
ATOM 8638 C C . LEU A 1 91 ? 14.443 12.523 -15.076 1.00 51.44 91 LEU A C 5
ATOM 8639 O O . LEU A 1 91 ? 14.100 11.635 -15.858 1.00 45.10 91 LEU A O 5
ATOM 8655 N N . LEU A 1 92 ? 15.692 12.969 -14.990 1.00 74.43 92 LEU A N 5
ATOM 8656 C CA . LEU A 1 92 ? 16.756 12.427 -15.828 1.00 3.22 92 LEU A CA 5
ATOM 8657 C C . LEU A 1 92 ? 17.621 11.446 -15.043 1.00 33.41 92 LEU A C 5
ATOM 8658 O O . LEU A 1 92 ? 17.858 11.630 -13.849 1.00 1.02 92 LEU A O 5
ATOM 8674 N N . ILE A 1 93 ? 18.090 10.404 -15.722 1.00 53.40 93 ILE A N 5
ATOM 8675 C CA . ILE A 1 93 ? 18.931 9.396 -15.089 1.00 14.01 93 ILE A CA 5
ATOM 8676 C C . ILE A 1 93 ? 20.013 8.904 -16.044 1.00 0.42 93 ILE A C 5
ATOM 8677 O O . ILE A 1 93 ? 19.754 8.145 -16.978 1.00 13.23 93 ILE A O 5
ATOM 8693 N N . PRO A 1 94 ? 21.257 9.345 -15.805 1.00 62.11 94 PRO A N 5
ATOM 8694 C CA . PRO A 1 94 ? 22.405 8.961 -16.632 1.00 23.54 94 PRO A CA 5
ATOM 8695 C C . PRO A 1 94 ? 22.466 7.457 -16.877 1.00 34.33 94 PRO A C 5
ATOM 8696 O O . PRO A 1 94 ? 22.328 6.662 -15.948 1.00 34.24 94 PRO A O 5
ATOM 8707 N N . GLU A 1 95 ? 22.673 7.074 -18.133 1.00 11.21 95 GLU A N 5
ATOM 8708 C CA . GLU A 1 95 ? 22.751 5.665 -18.499 1.00 31.24 95 GLU A CA 5
ATOM 8709 C C . GLU A 1 95 ? 23.813 4.946 -17.671 1.00 52.03 95 GLU A C 5
ATOM 8710 O O . GLU A 1 95 ? 23.672 3.766 -17.348 1.00 14.24 95 GLU A O 5
ATOM 8722 N N . THR A 1 96 ? 24.878 5.666 -17.332 1.00 71.21 96 THR A N 5
ATOM 8723 C CA . THR A 1 96 ? 25.965 5.098 -16.545 1.00 11.04 96 THR A CA 5
ATOM 8724 C C . THR A 1 96 ? 25.447 4.505 -15.239 1.00 52.52 96 THR A C 5
ATOM 8725 O O . THR A 1 96 ? 25.959 3.494 -14.759 1.00 53.21 96 THR A O 5
ATOM 8736 N N . SER A 1 97 ? 24.428 5.141 -14.669 1.00 51.14 97 SER A N 5
ATOM 8737 C CA . SER A 1 97 ? 23.842 4.678 -13.417 1.00 23.02 97 SER A CA 5
ATOM 8738 C C . SER A 1 97 ? 22.359 4.369 -13.592 1.00 55.14 97 SER A C 5
ATOM 8739 O O . SER A 1 97 ? 21.606 4.312 -12.620 1.00 40.14 97 SER A O 5
ATOM 8747 N N . ALA A 1 98 ? 21.946 4.171 -14.840 1.00 35.41 98 ALA A N 5
ATOM 8748 C CA . ALA A 1 98 ? 20.553 3.866 -15.144 1.00 61.51 98 ALA A CA 5
ATOM 8749 C C . ALA A 1 98 ? 20.225 2.413 -14.816 1.00 70.10 98 ALA A C 5
ATOM 8750 O O . ALA A 1 98 ? 20.714 1.481 -15.456 1.00 13.25 98 ALA A O 5
ATOM 8757 N N . PRO A 1 99 ? 19.378 2.213 -13.795 1.00 62.43 99 PRO A N 5
ATOM 8758 C CA . PRO A 1 99 ? 18.966 0.875 -13.359 1.00 42.12 99 PRO A CA 5
ATOM 8759 C C . PRO A 1 99 ? 18.059 0.188 -14.375 1.00 4.15 99 PRO A C 5
ATOM 8760 O O . PRO A 1 99 ? 17.502 0.836 -15.260 1.00 14.14 99 PRO A O 5
ATOM 8771 N N . GLN A 1 100 ? 17.917 -1.126 -14.240 1.00 30.53 100 GLN A N 5
ATOM 8772 C CA . GLN A 1 100 ? 17.077 -1.900 -15.146 1.00 64.45 100 GLN A CA 5
ATOM 8773 C C . GLN A 1 100 ? 15.663 -1.331 -15.198 1.00 63.41 100 GLN A C 5
ATOM 8774 O O . GLN A 1 100 ? 14.955 -1.493 -16.191 1.00 72.12 100 GLN A O 5
ATOM 8788 N N . ALA A 1 101 ? 15.259 -0.665 -14.122 1.00 22.14 101 ALA A N 5
ATOM 8789 C CA . ALA A 1 101 ? 13.930 -0.071 -14.045 1.00 45.21 101 ALA A CA 5
ATOM 8790 C C . ALA A 1 101 ? 13.647 0.799 -15.265 1.00 71.55 101 ALA A C 5
ATOM 8791 O O . ALA A 1 101 ? 12.707 0.542 -16.018 1.00 75.25 101 ALA A O 5
ATOM 8798 N N . LEU A 1 102 ? 14.465 1.828 -15.455 1.00 54.13 102 LEU A N 5
ATOM 8799 C CA . LEU A 1 102 ? 14.301 2.737 -16.585 1.00 22.31 102 LEU A CA 5
ATOM 8800 C C . LEU A 1 102 ? 14.545 2.013 -17.905 1.00 53.24 102 LEU A C 5
ATOM 8801 O O . LEU A 1 102 ? 13.777 2.160 -18.856 1.00 72.54 102 LEU A O 5
ATOM 8817 N N . VAL A 1 103 ? 15.618 1.230 -17.956 1.00 53.12 103 VAL A N 5
ATOM 8818 C CA . VAL A 1 103 ? 15.961 0.481 -19.159 1.00 31.43 103 VAL A CA 5
ATOM 8819 C C . VAL A 1 103 ? 14.807 -0.415 -19.596 1.00 24.21 103 VAL A C 5
ATOM 8820 O O . VAL A 1 103 ? 14.658 -0.719 -20.780 1.00 13.24 103 VAL A O 5
ATOM 8833 N N . ASP A 1 104 ? 13.994 -0.835 -18.633 1.00 40.01 104 ASP A N 5
ATOM 8834 C CA . ASP A 1 104 ? 12.852 -1.695 -18.918 1.00 73.42 104 ASP A CA 5
ATOM 8835 C C . ASP A 1 104 ? 11.612 -0.865 -19.236 1.00 61.24 104 ASP A C 5
ATOM 8836 O O . ASP A 1 104 ? 10.698 -1.331 -19.919 1.00 2.33 104 ASP A O 5
ATOM 8845 N N . LEU A 1 105 ? 11.587 0.366 -18.737 1.00 73.43 105 LEU A N 5
ATOM 8846 C CA . LEU A 1 105 ? 10.458 1.261 -18.967 1.00 44.43 105 LEU A CA 5
ATOM 8847 C C . LEU A 1 105 ? 10.451 1.769 -20.406 1.00 13.14 105 LEU A C 5
ATOM 8848 O O . LEU A 1 105 ? 9.391 2.021 -20.980 1.00 21.54 105 LEU A O 5
ATOM 8864 N N . TRP A 1 106 ? 11.638 1.915 -20.982 1.00 1.40 106 TRP A N 5
ATOM 8865 C CA . TRP A 1 106 ? 11.768 2.391 -22.355 1.00 12.13 106 TRP A CA 5
ATOM 8866 C C . TRP A 1 106 ? 11.474 1.273 -23.348 1.00 75.24 106 TRP A C 5
ATOM 8867 O O . TRP A 1 106 ? 11.052 1.526 -24.477 1.00 44.22 106 TRP A O 5
ATOM 8888 N N . LYS A 1 107 ? 11.697 0.034 -22.922 1.00 44.32 107 LYS A N 5
ATOM 8889 C CA . LYS A 1 107 ? 11.455 -1.124 -23.774 1.00 32.02 107 LYS A CA 5
ATOM 8890 C C . LYS A 1 107 ? 10.057 -1.689 -23.539 1.00 44.33 107 LYS A C 5
ATOM 8891 O O . LYS A 1 107 ? 9.227 -1.718 -24.449 1.00 22.15 107 LYS A O 5
ATOM 8910 N N . THR A 1 108 ? 9.802 -2.136 -22.313 1.00 45.54 108 THR A N 5
ATOM 8911 C CA . THR A 1 108 ? 8.506 -2.699 -21.959 1.00 53.25 108 THR A CA 5
ATOM 8912 C C . THR A 1 108 ? 7.545 -1.613 -21.489 1.00 32.24 108 THR A C 5
ATOM 8913 O O . THR A 1 108 ? 6.387 -1.572 -21.904 1.00 25.21 108 THR A O 5
ATOM 8924 N N . GLY A 1 109 ? 8.033 -0.734 -20.619 1.00 13.41 109 GLY A N 5
ATOM 8925 C CA . GLY A 1 109 ? 7.203 0.341 -20.106 1.00 43.35 109 GLY A CA 5
ATOM 8926 C C . GLY A 1 109 ? 6.242 -0.129 -19.033 1.00 25.33 109 GLY A C 5
ATOM 8927 O O . GLY A 1 109 ? 5.252 0.541 -18.741 1.00 24.23 109 GLY A O 5
ATOM 8931 N N . GLN A 1 110 ? 6.534 -1.285 -18.445 1.00 61.21 110 GLN A N 5
ATOM 8932 C CA . GLN A 1 110 ? 5.686 -1.845 -17.399 1.00 64.33 110 GLN A CA 5
ATOM 8933 C C . GLN A 1 110 ? 6.406 -1.841 -16.055 1.00 21.23 110 GLN A C 5
ATOM 8934 O O . GLN A 1 110 ? 7.630 -1.725 -15.994 1.00 42.14 110 GLN A O 5
ATOM 8948 N N . VAL A 1 111 ? 5.638 -1.968 -14.977 1.00 72.54 111 VAL A N 5
ATOM 8949 C CA . VAL A 1 111 ? 6.202 -1.980 -13.633 1.00 61.20 111 VAL A CA 5
ATOM 8950 C C . VAL A 1 111 ? 7.335 -2.994 -13.521 1.00 61.14 111 VAL A C 5
ATOM 8951 O O . VAL A 1 111 ? 7.282 -4.068 -14.120 1.00 72.44 111 VAL A O 5
ATOM 8964 N N . ASP A 1 112 ? 8.359 -2.646 -12.751 1.00 3.25 112 ASP A N 5
ATOM 8965 C CA . ASP A 1 112 ? 9.506 -3.526 -12.558 1.00 72.33 112 ASP A CA 5
ATOM 8966 C C . ASP A 1 112 ? 9.132 -4.724 -11.691 1.00 73.21 112 ASP A C 5
ATOM 8967 O O . ASP A 1 112 ? 8.314 -4.610 -10.779 1.00 74.20 112 ASP A O 5
ATOM 8976 N N . GLU A 1 113 ? 9.736 -5.872 -11.983 1.00 52.23 113 GLU A N 5
ATOM 8977 C CA . GLU A 1 113 ? 9.464 -7.091 -11.231 1.00 13.23 113 GLU A CA 5
ATOM 8978 C C . GLU A 1 113 ? 7.983 -7.453 -11.299 1.00 31.13 113 GLU A C 5
ATOM 8979 O O . GLU A 1 113 ? 7.583 -8.331 -12.063 1.00 24.14 113 GLU A O 5
ATOM 8991 N N . MET A 1 1 ? 1.309 -0.564 -0.134 1.00 72.12 1 MET A N 6
ATOM 8992 C CA . MET A 1 1 ? 2.132 -0.498 -1.336 1.00 73.53 1 MET A CA 6
ATOM 8993 C C . MET A 1 1 ? 1.429 0.294 -2.434 1.00 11.43 1 MET A C 6
ATOM 8994 O O . MET A 1 1 ? 0.226 0.146 -2.648 1.00 15.14 1 MET A O 6
ATOM 9008 N N . LYS A 1 2 ? 2.187 1.137 -3.127 1.00 2.13 2 LYS A N 6
ATOM 9009 C CA . LYS A 1 2 ? 1.638 1.953 -4.203 1.00 1.30 2 LYS A CA 6
ATOM 9010 C C . LYS A 1 2 ? 2.482 1.826 -5.467 1.00 40.02 2 LYS A C 6
ATOM 9011 O O . LYS A 1 2 ? 3.159 2.764 -5.887 1.00 43.44 2 LYS A O 6
ATOM 9030 N N . PRO A 1 3 ? 2.441 0.639 -6.090 1.00 61.21 3 PRO A N 6
ATOM 9031 C CA . PRO A 1 3 ? 3.195 0.362 -7.317 1.00 32.05 3 PRO A CA 6
ATOM 9032 C C . PRO A 1 3 ? 3.026 1.460 -8.361 1.00 60.01 3 PRO A C 6
ATOM 9033 O O . PRO A 1 3 ? 2.172 2.336 -8.223 1.00 14.50 3 PRO A O 6
ATOM 9044 N N . LEU A 1 4 ? 3.845 1.407 -9.406 1.00 34.21 4 LEU A N 6
ATOM 9045 C CA . LEU A 1 4 ? 3.785 2.397 -10.475 1.00 45.34 4 LEU A CA 6
ATOM 9046 C C . LEU A 1 4 ? 2.362 2.544 -11.004 1.00 21.04 4 LEU A C 6
ATOM 9047 O O . LEU A 1 4 ? 1.515 1.668 -10.829 1.00 23.45 4 LEU A O 6
ATOM 9063 N N . PRO A 1 5 ? 2.091 3.677 -11.668 1.00 41.21 5 PRO A N 6
ATOM 9064 C CA . PRO A 1 5 ? 0.771 3.964 -12.238 1.00 44.32 5 PRO A CA 6
ATOM 9065 C C . PRO A 1 5 ? 0.449 3.072 -13.432 1.00 20.22 5 PRO A C 6
ATOM 9066 O O . PRO A 1 5 ? 0.982 3.263 -14.525 1.00 2.12 5 PRO A O 6
ATOM 9077 N N . VAL A 1 6 ? -0.427 2.096 -13.216 1.00 15.03 6 VAL A N 6
ATOM 9078 C CA . VAL A 1 6 ? -0.822 1.175 -14.274 1.00 73.35 6 VAL A CA 6
ATOM 9079 C C . VAL A 1 6 ? -1.238 1.929 -15.533 1.00 21.15 6 VAL A C 6
ATOM 9080 O O . VAL A 1 6 ? -1.707 3.066 -15.462 1.00 33.52 6 VAL A O 6
ATOM 9093 N N . LEU A 1 7 ? -1.063 1.289 -16.684 1.00 11.43 7 LEU A N 6
ATOM 9094 C CA . LEU A 1 7 ? -1.421 1.899 -17.960 1.00 3.43 7 LEU A CA 6
ATOM 9095 C C . LEU A 1 7 ? -2.935 1.944 -18.137 1.00 31.04 7 LEU A C 6
ATOM 9096 O O . LEU A 1 7 ? -3.572 0.920 -18.381 1.00 44.02 7 LEU A O 6
ATOM 9112 N N . ASN A 1 8 ? -3.505 3.138 -18.013 1.00 52.21 8 ASN A N 6
ATOM 9113 C CA . ASN A 1 8 ? -4.945 3.317 -18.161 1.00 31.30 8 ASN A CA 6
ATOM 9114 C C . ASN A 1 8 ? -5.259 4.301 -19.284 1.00 23.40 8 ASN A C 6
ATOM 9115 O O . ASN A 1 8 ? -4.367 4.720 -20.022 1.00 32.54 8 ASN A O 6
ATOM 9126 N N . GLN A 1 9 ? -6.531 4.665 -19.406 1.00 31.10 9 GLN A N 6
ATOM 9127 C CA . GLN A 1 9 ? -6.962 5.599 -20.439 1.00 0.40 9 GLN A CA 6
ATOM 9128 C C . GLN A 1 9 ? -6.384 6.989 -20.191 1.00 15.00 9 GLN A C 6
ATOM 9129 O O . GLN A 1 9 ? -6.463 7.867 -21.051 1.00 21.05 9 GLN A O 6
ATOM 9143 N N . ASP A 1 10 ? -5.805 7.182 -19.011 1.00 72.51 10 ASP A N 6
ATOM 9144 C CA . ASP A 1 10 ? -5.214 8.465 -18.650 1.00 64.40 10 ASP A CA 6
ATOM 9145 C C . ASP A 1 10 ? -3.727 8.311 -18.346 1.00 23.15 10 ASP A C 6
ATOM 9146 O O . ASP A 1 10 ? -3.184 8.999 -17.480 1.00 51.45 10 ASP A O 6
ATOM 9155 N N . THR A 1 11 ? -3.072 7.402 -19.062 1.00 1.13 11 THR A N 6
ATOM 9156 C CA . THR A 1 11 ? -1.649 7.156 -18.867 1.00 3.11 11 THR A CA 6
ATOM 9157 C C . THR A 1 11 ? -0.848 7.553 -20.102 1.00 71.41 11 THR A C 6
ATOM 9158 O O . THR A 1 11 ? -1.299 7.367 -21.233 1.00 22.25 11 THR A O 6
ATOM 9169 N N . VAL A 1 12 ? 0.343 8.100 -19.879 1.00 72.53 12 VAL A N 6
ATOM 9170 C CA . VAL A 1 12 ? 1.208 8.521 -20.975 1.00 34.21 12 VAL A CA 6
ATOM 9171 C C . VAL A 1 12 ? 2.674 8.259 -20.650 1.00 31.05 12 VAL A C 6
ATOM 9172 O O . VAL A 1 12 ? 3.248 8.899 -19.768 1.00 62.21 12 VAL A O 6
ATOM 9185 N N . ILE A 1 13 ? 3.274 7.315 -21.367 1.00 11.21 13 ILE A N 6
ATOM 9186 C CA . ILE A 1 13 ? 4.674 6.970 -21.155 1.00 62.04 13 ILE A CA 6
ATOM 9187 C C . ILE A 1 13 ? 5.542 7.462 -22.309 1.00 11.02 13 ILE A C 6
ATOM 9188 O O . ILE A 1 13 ? 5.233 7.224 -23.476 1.00 32.13 13 ILE A O 6
ATOM 9204 N N . GLU A 1 14 ? 6.630 8.148 -21.973 1.00 30.01 14 GLU A N 6
ATOM 9205 C CA . GLU A 1 14 ? 7.543 8.672 -22.981 1.00 42.55 14 GLU A CA 6
ATOM 9206 C C . GLU A 1 14 ? 8.995 8.492 -22.547 1.00 70.05 14 GLU A C 6
ATOM 9207 O O . GLU A 1 14 ? 9.433 9.067 -21.550 1.00 32.22 14 GLU A O 6
ATOM 9219 N N . LEU A 1 15 ? 9.737 7.690 -23.303 1.00 75.40 15 LEU A N 6
ATOM 9220 C CA . LEU A 1 15 ? 11.140 7.432 -22.997 1.00 75.24 15 LEU A CA 6
ATOM 9221 C C . LEU A 1 15 ? 12.045 7.966 -24.103 1.00 34.30 15 LEU A C 6
ATOM 9222 O O . LEU A 1 15 ? 11.894 7.605 -25.270 1.00 3.40 15 LEU A O 6
ATOM 9238 N N . ALA A 1 16 ? 12.986 8.825 -23.727 1.00 11.24 16 ALA A N 6
ATOM 9239 C CA . ALA A 1 16 ? 13.918 9.405 -24.685 1.00 41.32 16 ALA A CA 6
ATOM 9240 C C . ALA A 1 16 ? 15.323 9.497 -24.099 1.00 33.33 16 ALA A C 6
ATOM 9241 O O . ALA A 1 16 ? 15.505 9.944 -22.966 1.00 52.33 16 ALA A O 6
ATOM 9248 N N . ARG A 1 17 ? 16.312 9.069 -24.876 1.00 5.32 17 ARG A N 6
ATOM 9249 C CA . ARG A 1 17 ? 17.701 9.101 -24.432 1.00 12.41 17 ARG A CA 6
ATOM 9250 C C . ARG A 1 17 ? 18.439 10.290 -25.041 1.00 30.02 17 ARG A C 6
ATOM 9251 O O . ARG A 1 17 ? 18.547 10.406 -26.261 1.00 53.20 17 ARG A O 6
ATOM 9272 N N . GLU A 1 18 ? 18.944 11.169 -24.182 1.00 5.54 18 GLU A N 6
ATOM 9273 C CA . GLU A 1 18 ? 19.671 12.349 -24.636 1.00 11.40 18 GLU A CA 6
ATOM 9274 C C . GLU A 1 18 ? 20.962 12.532 -23.844 1.00 23.23 18 GLU A C 6
ATOM 9275 O O . GLU A 1 18 ? 21.092 12.037 -22.725 1.00 10.33 18 GLU A O 6
ATOM 9287 N N . GLY A 1 19 ? 21.916 13.246 -24.434 1.00 22.30 19 GLY A N 6
ATOM 9288 C CA . GLY A 1 19 ? 23.185 13.481 -23.770 1.00 62.42 19 GLY A CA 6
ATOM 9289 C C . GLY A 1 19 ? 23.781 14.830 -24.119 1.00 61.14 19 GLY A C 6
ATOM 9290 O O . GLY A 1 19 ? 23.058 15.811 -24.288 1.00 61.23 19 GLY A O 6
ATOM 9294 N N . GLY A 1 20 ? 25.106 14.881 -24.226 1.00 75.44 20 GLY A N 6
ATOM 9295 C CA . GLY A 1 20 ? 25.776 16.125 -24.555 1.00 61.12 20 GLY A CA 6
ATOM 9296 C C . GLY A 1 20 ? 27.051 15.905 -25.345 1.00 41.31 20 GLY A C 6
ATOM 9297 O O . GLY A 1 20 ? 27.834 15.007 -25.037 1.00 22.34 20 GLY A O 6
ATOM 9301 N N . PHE A 1 21 ? 27.260 16.727 -26.368 1.00 61.25 21 PHE A N 6
ATOM 9302 C CA . PHE A 1 21 ? 28.448 16.616 -27.207 1.00 50.42 21 PHE A CA 6
ATOM 9303 C C . PHE A 1 21 ? 28.467 15.284 -27.951 1.00 30.04 21 PHE A C 6
ATOM 9304 O O . PHE A 1 21 ? 29.466 14.565 -27.932 1.00 54.14 21 PHE A O 6
ATOM 9321 N N . ALA A 1 22 ? 27.355 14.961 -28.603 1.00 41.52 22 ALA A N 6
ATOM 9322 C CA . ALA A 1 22 ? 27.244 13.717 -29.354 1.00 14.10 22 ALA A CA 6
ATOM 9323 C C . ALA A 1 22 ? 27.546 13.939 -30.832 1.00 74.22 22 ALA A C 6
ATOM 9324 O O . ALA A 1 22 ? 27.928 15.036 -31.240 1.00 65.52 22 ALA A O 6
ATOM 9331 N N . PHE A 1 23 ? 27.372 12.891 -31.630 1.00 72.25 23 PHE A N 6
ATOM 9332 C CA . PHE A 1 23 ? 27.628 12.971 -33.064 1.00 34.11 23 PHE A CA 6
ATOM 9333 C C . PHE A 1 23 ? 26.410 12.512 -33.860 1.00 74.12 23 PHE A C 6
ATOM 9334 O O . PHE A 1 23 ? 25.728 13.319 -34.493 1.00 1.44 23 PHE A O 6
ATOM 9351 N N . ILE A 1 24 ? 26.143 11.211 -33.824 1.00 71.35 24 ILE A N 6
ATOM 9352 C CA . ILE A 1 24 ? 25.008 10.644 -34.542 1.00 14.22 24 ILE A CA 6
ATOM 9353 C C . ILE A 1 24 ? 23.704 10.891 -33.790 1.00 52.24 24 ILE A C 6
ATOM 9354 O O . ILE A 1 24 ? 23.614 10.708 -32.576 1.00 51.42 24 ILE A O 6
ATOM 9370 N N . PRO A 1 25 ? 22.667 11.315 -34.528 1.00 50.31 25 PRO A N 6
ATOM 9371 C CA . PRO A 1 25 ? 21.348 11.594 -33.953 1.00 12.10 25 PRO A CA 6
ATOM 9372 C C . PRO A 1 25 ? 20.863 10.471 -33.042 1.00 4.31 25 PRO A C 6
ATOM 9373 O O . PRO A 1 25 ? 20.398 9.433 -33.512 1.00 61.12 25 PRO A O 6
ATOM 9384 N N . LYS A 1 26 ? 20.975 10.686 -31.735 1.00 40.05 26 LYS A N 6
ATOM 9385 C CA . LYS A 1 26 ? 20.547 9.693 -30.757 1.00 50.31 26 LYS A CA 6
ATOM 9386 C C . LYS A 1 26 ? 19.075 9.877 -30.404 1.00 15.00 26 LYS A C 6
ATOM 9387 O O . LYS A 1 26 ? 18.444 8.980 -29.842 1.00 54.44 26 LYS A O 6
ATOM 9406 N N . LEU A 1 27 ? 18.532 11.043 -30.737 1.00 61.13 27 LEU A N 6
ATOM 9407 C CA . LEU A 1 27 ? 17.132 11.344 -30.457 1.00 24.34 27 LEU A CA 6
ATOM 9408 C C . LEU A 1 27 ? 16.209 10.387 -31.204 1.00 64.14 27 LEU A C 6
ATOM 9409 O O . LEU A 1 27 ? 15.027 10.273 -30.884 1.00 74.15 27 LEU A O 6
ATOM 9425 N N . ALA A 1 28 ? 16.759 9.700 -32.200 1.00 60.23 28 ALA A N 6
ATOM 9426 C CA . ALA A 1 28 ? 15.986 8.750 -32.991 1.00 23.44 28 ALA A CA 6
ATOM 9427 C C . ALA A 1 28 ? 15.350 7.686 -32.102 1.00 50.01 28 ALA A C 6
ATOM 9428 O O . ALA A 1 28 ? 14.372 7.046 -32.487 1.00 25.43 28 ALA A O 6
ATOM 9435 N N . GLY A 1 29 ? 15.912 7.503 -30.911 1.00 70.51 29 GLY A N 6
ATOM 9436 C CA . GLY A 1 29 ? 15.386 6.515 -29.987 1.00 63.41 29 GLY A CA 6
ATOM 9437 C C . GLY A 1 29 ? 14.298 7.077 -29.095 1.00 33.13 29 GLY A C 6
ATOM 9438 O O . GLY A 1 29 ? 14.283 6.826 -27.890 1.00 64.30 29 GLY A O 6
ATOM 9442 N N . GLN A 1 30 ? 13.385 7.841 -29.687 1.00 22.34 30 GLN A N 6
ATOM 9443 C CA . GLN A 1 30 ? 12.289 8.442 -28.936 1.00 24.04 30 GLN A CA 6
ATOM 9444 C C . GLN A 1 30 ? 11.031 7.586 -29.030 1.00 33.11 30 GLN A C 6
ATOM 9445 O O . GLN A 1 30 ? 10.588 7.234 -30.123 1.00 65.44 30 GLN A O 6
ATOM 9459 N N . ARG A 1 31 ? 10.459 7.255 -27.877 1.00 33.51 31 ARG A N 6
ATOM 9460 C CA . ARG A 1 31 ? 9.252 6.438 -27.830 1.00 13.23 31 ARG A CA 6
ATOM 9461 C C . ARG A 1 31 ? 8.193 7.084 -26.941 1.00 10.23 31 ARG A C 6
ATOM 9462 O O . ARG A 1 31 ? 8.316 7.090 -25.716 1.00 20.52 31 ARG A O 6
ATOM 9483 N N . ARG A 1 32 ? 7.154 7.628 -27.566 1.00 61.12 32 ARG A N 6
ATOM 9484 C CA . ARG A 1 32 ? 6.075 8.278 -26.832 1.00 61.03 32 ARG A CA 6
ATOM 9485 C C . ARG A 1 32 ? 4.749 7.561 -27.067 1.00 32.21 32 ARG A C 6
ATOM 9486 O O . ARG A 1 32 ? 4.220 7.561 -28.179 1.00 64.12 32 ARG A O 6
ATOM 9507 N N . ILE A 1 33 ? 4.218 6.951 -26.013 1.00 35.31 33 ILE A N 6
ATOM 9508 C CA . ILE A 1 33 ? 2.953 6.231 -26.105 1.00 25.35 33 ILE A CA 6
ATOM 9509 C C . ILE A 1 33 ? 1.880 6.892 -25.247 1.00 5.54 33 ILE A C 6
ATOM 9510 O O . ILE A 1 33 ? 2.014 6.981 -24.026 1.00 61.15 33 ILE A O 6
ATOM 9526 N N . ALA A 1 34 ? 0.815 7.355 -25.893 1.00 63.52 34 ALA A N 6
ATOM 9527 C CA . ALA A 1 34 ? -0.283 8.005 -25.189 1.00 71.32 34 ALA A CA 6
ATOM 9528 C C . ALA A 1 34 ? -1.557 7.170 -25.269 1.00 2.01 34 ALA A C 6
ATOM 9529 O O . ALA A 1 34 ? -2.138 7.007 -26.342 1.00 55.13 34 ALA A O 6
ATOM 9536 N N . LEU A 1 35 ? -1.985 6.643 -24.127 1.00 71.44 35 LEU A N 6
ATOM 9537 C CA . LEU A 1 35 ? -3.191 5.823 -24.068 1.00 3.31 35 LEU A CA 6
ATOM 9538 C C . LEU A 1 35 ? -4.417 6.628 -24.485 1.00 52.23 35 LEU A C 6
ATOM 9539 O O . LEU A 1 35 ? -5.339 6.097 -25.103 1.00 54.33 35 LEU A O 6
ATOM 9555 N N . ALA A 1 36 ? -4.419 7.913 -24.145 1.00 34.12 36 ALA A N 6
ATOM 9556 C CA . ALA A 1 36 ? -5.530 8.792 -24.488 1.00 12.21 36 ALA A CA 6
ATOM 9557 C C . ALA A 1 36 ? -5.617 9.005 -25.995 1.00 61.55 36 ALA A C 6
ATOM 9558 O O . ALA A 1 36 ? -6.604 9.539 -26.501 1.00 31.01 36 ALA A O 6
ATOM 9565 N N . ASP A 1 37 ? -4.578 8.584 -26.708 1.00 61.41 37 ASP A N 6
ATOM 9566 C CA . ASP A 1 37 ? -4.537 8.727 -28.159 1.00 0.53 37 ASP A CA 6
ATOM 9567 C C . ASP A 1 37 ? -4.884 7.410 -28.845 1.00 43.25 37 ASP A C 6
ATOM 9568 O O . ASP A 1 37 ? -4.666 7.249 -30.047 1.00 2.23 37 ASP A O 6
ATOM 9577 N N . ILE A 1 38 ? -5.423 6.471 -28.075 1.00 50.43 38 ILE A N 6
ATOM 9578 C CA . ILE A 1 38 ? -5.799 5.169 -28.610 1.00 35.42 38 ILE A CA 6
ATOM 9579 C C . ILE A 1 38 ? -7.104 4.677 -27.992 1.00 21.13 38 ILE A C 6
ATOM 9580 O O . ILE A 1 38 ? -7.567 5.211 -26.983 1.00 51.35 38 ILE A O 6
ATOM 9596 N N . THR A 1 39 ? -7.693 3.653 -28.602 1.00 24.21 39 THR A N 6
ATOM 9597 C CA . THR A 1 39 ? -8.943 3.088 -28.112 1.00 33.42 39 THR A CA 6
ATOM 9598 C C . THR A 1 39 ? -8.686 1.926 -27.159 1.00 4.02 39 THR A C 6
ATOM 9599 O O . THR A 1 39 ? -7.626 1.300 -27.177 1.00 61.45 39 THR A O 6
ATOM 9610 N N . PRO A 1 40 ? -9.677 1.629 -26.305 1.00 44.10 40 PRO A N 6
ATOM 9611 C CA . PRO A 1 40 ? -9.581 0.540 -25.329 1.00 24.40 40 PRO A CA 6
ATOM 9612 C C . PRO A 1 40 ? -9.080 -0.757 -25.955 1.00 63.42 40 PRO A C 6
ATOM 9613 O O . PRO A 1 40 ? -8.095 -1.337 -25.499 1.00 31.32 40 PRO A O 6
ATOM 9624 N N . GLU A 1 41 ? -9.764 -1.206 -27.003 1.00 21.20 41 GLU A N 6
ATOM 9625 C CA . GLU A 1 41 ? -9.387 -2.436 -27.691 1.00 11.52 41 GLU A CA 6
ATOM 9626 C C . GLU A 1 41 ? -7.945 -2.363 -28.185 1.00 10.54 41 GLU A C 6
ATOM 9627 O O . GLU A 1 41 ? -7.181 -3.317 -28.043 1.00 33.01 41 GLU A O 6
ATOM 9639 N N . GLN A 1 42 ? -7.581 -1.223 -28.765 1.00 34.41 42 GLN A N 6
ATOM 9640 C CA . GLN A 1 42 ? -6.232 -1.026 -29.281 1.00 20.21 42 GLN A CA 6
ATOM 9641 C C . GLN A 1 42 ? -5.203 -1.103 -28.158 1.00 30.32 42 GLN A C 6
ATOM 9642 O O . GLN A 1 42 ? -4.070 -1.537 -28.369 1.00 75.12 42 GLN A O 6
ATOM 9656 N N . ARG A 1 43 ? -5.605 -0.679 -26.964 1.00 24.40 43 ARG A N 6
ATOM 9657 C CA . ARG A 1 43 ? -4.717 -0.699 -25.808 1.00 3.02 43 ARG A CA 6
ATOM 9658 C C . ARG A 1 43 ? -4.444 -2.131 -25.356 1.00 41.30 43 ARG A C 6
ATOM 9659 O O . ARG A 1 43 ? -3.331 -2.461 -24.949 1.00 24.02 43 ARG A O 6
ATOM 9680 N N . GLN A 1 44 ? -5.468 -2.975 -25.431 1.00 1.31 44 GLN A N 6
ATOM 9681 C CA . GLN A 1 44 ? -5.338 -4.370 -25.028 1.00 72.14 44 GLN A CA 6
ATOM 9682 C C . GLN A 1 44 ? -4.466 -5.142 -26.013 1.00 41.20 44 GLN A C 6
ATOM 9683 O O . GLN A 1 44 ? -3.540 -5.849 -25.615 1.00 32.20 44 GLN A O 6
ATOM 9697 N N . ARG A 1 45 ? -4.768 -5.001 -27.300 1.00 22.14 45 ARG A N 6
ATOM 9698 C CA . ARG A 1 45 ? -4.012 -5.687 -28.341 1.00 51.51 45 ARG A CA 6
ATOM 9699 C C . ARG A 1 45 ? -2.576 -5.175 -28.396 1.00 44.25 45 ARG A C 6
ATOM 9700 O O . ARG A 1 45 ? -1.645 -5.934 -28.672 1.00 10.43 45 ARG A O 6
ATOM 9721 N N . LEU A 1 46 ? -2.402 -3.884 -28.134 1.00 74.20 46 LEU A N 6
ATOM 9722 C CA . LEU A 1 46 ? -1.079 -3.270 -28.154 1.00 72.23 46 LEU A CA 6
ATOM 9723 C C . LEU A 1 46 ? -0.225 -3.779 -26.998 1.00 20.14 46 LEU A C 6
ATOM 9724 O O . LEU A 1 46 ? 0.844 -4.351 -27.207 1.00 50.33 46 LEU A O 6
ATOM 9740 N N . ASN A 1 47 ? -0.706 -3.569 -25.776 1.00 43.25 47 ASN A N 6
ATOM 9741 C CA . ASN A 1 47 ? 0.013 -4.008 -24.586 1.00 3.10 47 ASN A CA 6
ATOM 9742 C C . ASN A 1 47 ? 0.318 -5.501 -24.654 1.00 75.41 47 ASN A C 6
ATOM 9743 O O . ASN A 1 47 ? 1.404 -5.941 -24.278 1.00 52.31 47 ASN A O 6
ATOM 9754 N N . GLN A 1 48 ? -0.649 -6.275 -25.137 1.00 33.21 48 GLN A N 6
ATOM 9755 C CA . GLN A 1 48 ? -0.484 -7.719 -25.254 1.00 74.22 48 GLN A CA 6
ATOM 9756 C C . GLN A 1 48 ? 0.611 -8.062 -26.258 1.00 23.30 48 GLN A C 6
ATOM 9757 O O . GLN A 1 48 ? 1.506 -8.858 -25.969 1.00 31.22 48 GLN A O 6
ATOM 9771 N N . LEU A 1 49 ? 0.536 -7.458 -27.438 1.00 55.24 49 LEU A N 6
ATOM 9772 C CA . LEU A 1 49 ? 1.521 -7.699 -28.486 1.00 62.34 49 LEU A CA 6
ATOM 9773 C C . LEU A 1 49 ? 2.911 -7.260 -28.038 1.00 43.23 49 LEU A C 6
ATOM 9774 O O . LEU A 1 49 ? 3.867 -8.035 -28.093 1.00 41.12 49 LEU A O 6
ATOM 9790 N N . LEU A 1 50 ? 3.017 -6.013 -27.593 1.00 52.31 50 LEU A N 6
ATOM 9791 C CA . LEU A 1 50 ? 4.290 -5.470 -27.133 1.00 1.24 50 LEU A CA 6
ATOM 9792 C C . LEU A 1 50 ? 4.940 -6.397 -26.110 1.00 73.25 50 LEU A C 6
ATOM 9793 O O . LEU A 1 50 ? 6.073 -6.840 -26.292 1.00 1.23 50 LEU A O 6
ATOM 9809 N N . ASN A 1 51 ? 4.212 -6.688 -25.037 1.00 22.40 51 ASN A N 6
ATOM 9810 C CA . ASN A 1 51 ? 4.717 -7.565 -23.986 1.00 41.04 51 ASN A CA 6
ATOM 9811 C C . ASN A 1 51 ? 4.995 -8.963 -24.531 1.00 43.31 51 ASN A C 6
ATOM 9812 O O . ASN A 1 51 ? 5.956 -9.617 -24.126 1.00 53.10 51 ASN A O 6
ATOM 9823 N N . GLN A 1 52 ? 4.149 -9.412 -25.452 1.00 35.55 52 GLN A N 6
ATOM 9824 C CA . GLN A 1 52 ? 4.304 -10.732 -26.051 1.00 75.45 52 GLN A CA 6
ATOM 9825 C C . GLN A 1 52 ? 5.592 -10.814 -26.863 1.00 4.42 52 GLN A C 6
ATOM 9826 O O . GLN A 1 52 ? 6.048 -11.901 -27.218 1.00 60.13 52 GLN A O 6
ATOM 9840 N N . THR A 1 53 ? 6.177 -9.655 -27.154 1.00 31.43 53 THR A N 6
ATOM 9841 C CA . THR A 1 53 ? 7.412 -9.595 -27.924 1.00 63.14 53 THR A CA 6
ATOM 9842 C C . THR A 1 53 ? 8.628 -9.825 -27.034 1.00 32.33 53 THR A C 6
ATOM 9843 O O . THR A 1 53 ? 9.666 -10.303 -27.494 1.00 32.25 53 THR A O 6
ATOM 9854 N N . LEU A 1 54 ? 8.493 -9.484 -25.757 1.00 50.51 54 LEU A N 6
ATOM 9855 C CA . LEU A 1 54 ? 9.581 -9.654 -24.800 1.00 41.14 54 LEU A CA 6
ATOM 9856 C C . LEU A 1 54 ? 10.117 -11.082 -24.834 1.00 0.41 54 LEU A C 6
ATOM 9857 O O . LEU A 1 54 ? 11.301 -11.321 -25.074 1.00 74.01 54 LEU A O 6
ATOM 9873 N N . PRO A 1 55 ? 9.226 -12.054 -24.590 1.00 23.24 55 PRO A N 6
ATOM 9874 C CA . PRO A 1 55 ? 9.586 -13.475 -24.589 1.00 22.31 55 PRO A CA 6
ATOM 9875 C C . PRO A 1 55 ? 9.913 -13.991 -25.986 1.00 62.11 55 PRO A C 6
ATOM 9876 O O . PRO A 1 55 ? 10.356 -15.128 -26.151 1.00 34.32 55 PRO A O 6
ATOM 9887 N N . TYR A 1 56 ? 9.693 -13.148 -26.989 1.00 64.51 56 TYR A N 6
ATOM 9888 C CA . TYR A 1 56 ? 9.963 -13.520 -28.373 1.00 21.51 56 TYR A CA 6
ATOM 9889 C C . TYR A 1 56 ? 11.093 -12.676 -28.954 1.00 24.14 56 TYR A C 6
ATOM 9890 O O . TYR A 1 56 ? 11.338 -12.691 -30.160 1.00 32.24 56 TYR A O 6
ATOM 9908 N N . ALA A 1 57 ? 11.780 -11.941 -28.085 1.00 51.33 57 ALA A N 6
ATOM 9909 C CA . ALA A 1 57 ? 12.886 -11.092 -28.510 1.00 2.32 57 ALA A CA 6
ATOM 9910 C C . ALA A 1 57 ? 14.186 -11.501 -27.826 1.00 62.41 57 ALA A C 6
ATOM 9911 O O . ALA A 1 57 ? 14.185 -12.333 -26.919 1.00 61.44 57 ALA A O 6
ATOM 9918 N N . GLN A 1 58 ? 15.293 -10.912 -28.268 1.00 32.23 58 GLN A N 6
ATOM 9919 C CA . GLN A 1 58 ? 16.600 -11.218 -27.698 1.00 72.02 58 GLN A CA 6
ATOM 9920 C C . GLN A 1 58 ? 16.664 -10.808 -26.231 1.00 14.03 58 GLN A C 6
ATOM 9921 O O . GLN A 1 58 ? 15.942 -9.911 -25.796 1.00 22.13 58 GLN A O 6
ATOM 9935 N N . GLU A 1 59 ? 17.532 -11.471 -25.473 1.00 74.31 59 GLU A N 6
ATOM 9936 C CA . GLU A 1 59 ? 17.688 -11.176 -24.054 1.00 12.42 59 GLU A CA 6
ATOM 9937 C C . GLU A 1 59 ? 18.679 -10.035 -23.842 1.00 24.35 59 GLU A C 6
ATOM 9938 O O . GLU A 1 59 ? 19.581 -9.825 -24.652 1.00 51.11 59 GLU A O 6
ATOM 9950 N N . GLU A 1 60 ? 18.504 -9.303 -22.746 1.00 44.20 60 GLU A N 6
ATOM 9951 C CA . GLU A 1 60 ? 19.383 -8.183 -22.428 1.00 71.21 60 GLU A CA 6
ATOM 9952 C C . GLU A 1 60 ? 20.700 -8.676 -21.835 1.00 33.20 60 GLU A C 6
ATOM 9953 O O . GLU A 1 60 ? 20.725 -9.265 -20.755 1.00 73.53 60 GLU A O 6
ATOM 9965 N N . GLY A 1 61 ? 21.793 -8.431 -22.551 1.00 2.35 61 GLY A N 6
ATOM 9966 C CA . GLY A 1 61 ? 23.098 -8.856 -22.080 1.00 65.43 61 GLY A CA 6
ATOM 9967 C C . GLY A 1 61 ? 23.954 -7.695 -21.615 1.00 64.02 61 GLY A C 6
ATOM 9968 O O . GLY A 1 61 ? 24.935 -7.888 -20.898 1.00 4.23 61 GLY A O 6
ATOM 9972 N N . GLN A 1 62 ? 23.583 -6.487 -22.026 1.00 43.31 62 GLN A N 6
ATOM 9973 C CA . GLN A 1 62 ? 24.326 -5.290 -21.648 1.00 64.44 62 GLN A CA 6
ATOM 9974 C C . GLN A 1 62 ? 23.382 -4.188 -21.182 1.00 11.42 62 GLN A C 6
ATOM 9975 O O . GLN A 1 62 ? 23.122 -3.217 -21.893 1.00 72.14 62 GLN A O 6
ATOM 9989 N N . PRO A 1 63 ? 22.855 -4.338 -19.958 1.00 12.04 63 PRO A N 6
ATOM 9990 C CA . PRO A 1 63 ? 21.931 -3.364 -19.368 1.00 72.34 63 PRO A CA 6
ATOM 9991 C C . PRO A 1 63 ? 22.435 -1.932 -19.503 1.00 2.51 63 PRO A C 6
ATOM 9992 O O . PRO A 1 63 ? 21.646 -0.989 -19.571 1.00 32.24 63 PRO A O 6
ATOM 10003 N N . ASP A 1 64 ? 23.754 -1.775 -19.541 1.00 53.34 64 ASP A N 6
ATOM 10004 C CA . ASP A 1 64 ? 24.364 -0.456 -19.669 1.00 75.25 64 ASP A CA 6
ATOM 10005 C C . ASP A 1 64 ? 25.693 -0.542 -20.412 1.00 61.34 64 ASP A C 6
ATOM 10006 O O . ASP A 1 64 ? 26.688 -1.023 -19.871 1.00 23.14 64 ASP A O 6
ATOM 10015 N N . SER A 1 65 ? 25.701 -0.074 -21.656 1.00 65.04 65 SER A N 6
ATOM 10016 C CA . SER A 1 65 ? 26.907 -0.103 -22.476 1.00 3.52 65 SER A CA 6
ATOM 10017 C C . SER A 1 65 ? 27.365 1.312 -22.819 1.00 14.02 65 SER A C 6
ATOM 10018 O O . SER A 1 65 ? 26.573 2.254 -22.866 1.00 72.40 65 SER A O 6
ATOM 10026 N N . PRO A 1 66 ? 28.674 1.466 -23.064 1.00 42.42 66 PRO A N 6
ATOM 10027 C CA . PRO A 1 66 ? 29.268 2.762 -23.408 1.00 31.13 66 PRO A CA 6
ATOM 10028 C C . PRO A 1 66 ? 28.852 3.241 -24.794 1.00 74.02 66 PRO A C 6
ATOM 10029 O O . PRO A 1 66 ? 28.057 2.592 -25.473 1.00 53.30 66 PRO A O 6
ATOM 10040 N N . GLY A 1 67 ? 29.395 4.381 -25.209 1.00 50.44 67 GLY A N 6
ATOM 10041 C CA . GLY A 1 67 ? 29.068 4.927 -26.514 1.00 12.44 67 GLY A CA 6
ATOM 10042 C C . GLY A 1 67 ? 29.576 6.344 -26.693 1.00 40.11 67 GLY A C 6
ATOM 10043 O O . GLY A 1 67 ? 30.161 6.922 -25.777 1.00 20.31 67 GLY A O 6
ATOM 10047 N N . SER A 1 68 ? 29.354 6.905 -27.877 1.00 41.24 68 SER A N 6
ATOM 10048 C CA . SER A 1 68 ? 29.799 8.261 -28.176 1.00 52.51 68 SER A CA 6
ATOM 10049 C C . SER A 1 68 ? 29.111 9.272 -27.264 1.00 15.23 68 SER A C 6
ATOM 10050 O O . SER A 1 68 ? 28.309 8.906 -26.405 1.00 62.42 68 SER A O 6
ATOM 10058 N N . GLY A 1 69 ? 29.430 10.548 -27.457 1.00 2.41 69 GLY A N 6
ATOM 10059 C CA . GLY A 1 69 ? 28.835 11.593 -26.645 1.00 12.33 69 GLY A CA 6
ATOM 10060 C C . GLY A 1 69 ? 29.588 11.821 -25.349 1.00 62.12 69 GLY A C 6
ATOM 10061 O O . GLY A 1 69 ? 29.970 10.868 -24.670 1.00 21.13 69 GLY A O 6
ATOM 10065 N N . ASP A 1 70 ? 29.804 13.086 -25.007 1.00 1.12 70 ASP A N 6
ATOM 10066 C CA . ASP A 1 70 ? 30.518 13.436 -23.784 1.00 53.22 70 ASP A CA 6
ATOM 10067 C C . ASP A 1 70 ? 29.816 12.857 -22.560 1.00 75.52 70 ASP A C 6
ATOM 10068 O O . ASP A 1 70 ? 30.441 12.203 -21.726 1.00 63.54 70 ASP A O 6
ATOM 10077 N N . GLN A 1 71 ? 28.513 13.102 -22.460 1.00 2.34 71 GLN A N 6
ATOM 10078 C CA . GLN A 1 71 ? 27.727 12.606 -21.336 1.00 62.13 71 GLN A CA 6
ATOM 10079 C C . GLN A 1 71 ? 26.306 12.268 -21.774 1.00 13.23 71 GLN A C 6
ATOM 10080 O O . GLN A 1 71 ? 25.539 13.150 -22.161 1.00 50.10 71 GLN A O 6
ATOM 10094 N N . ARG A 1 72 ? 25.961 10.986 -21.709 1.00 51.34 72 ARG A N 6
ATOM 10095 C CA . ARG A 1 72 ? 24.632 10.532 -22.100 1.00 51.05 72 ARG A CA 6
ATOM 10096 C C . ARG A 1 72 ? 23.772 10.247 -20.873 1.00 13.12 72 ARG A C 6
ATOM 10097 O O . ARG A 1 72 ? 24.285 9.892 -19.811 1.00 51.53 72 ARG A O 6
ATOM 10118 N N . TYR A 1 73 ? 22.462 10.405 -21.025 1.00 53.23 73 TYR A N 6
ATOM 10119 C CA . TYR A 1 73 ? 21.530 10.168 -19.929 1.00 4.02 73 TYR A CA 6
ATOM 10120 C C . TYR A 1 73 ? 20.166 9.736 -20.457 1.00 32.22 73 TYR A C 6
ATOM 10121 O O . TYR A 1 73 ? 19.803 10.038 -21.594 1.00 12.23 73 TYR A O 6
ATOM 10139 N N . PHE A 1 74 ? 19.413 9.027 -19.622 1.00 63.31 74 PHE A N 6
ATOM 10140 C CA . PHE A 1 74 ? 18.088 8.552 -20.003 1.00 63.41 74 PHE A CA 6
ATOM 10141 C C . PHE A 1 74 ? 16.999 9.400 -19.354 1.00 12.12 74 PHE A C 6
ATOM 10142 O O . PHE A 1 74 ? 17.079 9.733 -18.171 1.00 53.13 74 PHE A O 6
ATOM 10159 N N . ARG A 1 75 ? 15.982 9.747 -20.136 1.00 70.53 75 ARG A N 6
ATOM 10160 C CA . ARG A 1 75 ? 14.877 10.557 -19.639 1.00 41.51 75 ARG A CA 6
ATOM 10161 C C . ARG A 1 75 ? 13.561 9.789 -19.715 1.00 23.53 75 ARG A C 6
ATOM 10162 O O . ARG A 1 75 ? 13.048 9.521 -20.801 1.00 61.31 75 ARG A O 6
ATOM 10183 N N . VAL A 1 76 ? 13.020 9.436 -18.553 1.00 25.42 76 VAL A N 6
ATOM 10184 C CA . VAL A 1 76 ? 11.765 8.698 -18.487 1.00 15.02 76 VAL A CA 6
ATOM 10185 C C . VAL A 1 76 ? 10.658 9.551 -17.878 1.00 14.13 76 VAL A C 6
ATOM 10186 O O . VAL A 1 76 ? 10.764 9.999 -16.736 1.00 55.24 76 VAL A O 6
ATOM 10199 N N . GLN A 1 77 ? 9.596 9.771 -18.647 1.00 22.22 77 GLN A N 6
ATOM 10200 C CA . GLN A 1 77 ? 8.469 10.571 -18.182 1.00 61.22 77 GLN A CA 6
ATOM 10201 C C . GLN A 1 77 ? 7.206 9.722 -18.076 1.00 4.25 77 GLN A C 6
ATOM 10202 O O . GLN A 1 77 ? 6.795 9.081 -19.043 1.00 32.54 77 GLN A O 6
ATOM 10216 N N . ILE A 1 78 ? 6.597 9.723 -16.895 1.00 11.31 78 ILE A N 6
ATOM 10217 C CA . ILE A 1 78 ? 5.381 8.954 -16.663 1.00 32.11 78 ILE A CA 6
ATOM 10218 C C . ILE A 1 78 ? 4.230 9.859 -16.237 1.00 2.51 78 ILE A C 6
ATOM 10219 O O . ILE A 1 78 ? 4.134 10.252 -15.074 1.00 53.44 78 ILE A O 6
ATOM 10235 N N . SER A 1 79 ? 3.358 10.186 -17.186 1.00 25.41 79 SER A N 6
ATOM 10236 C CA . SER A 1 79 ? 2.215 11.047 -16.910 1.00 35.33 79 SER A CA 6
ATOM 10237 C C . SER A 1 79 ? 0.992 10.219 -16.525 1.00 1.14 79 SER A C 6
ATOM 10238 O O . SER A 1 79 ? 0.345 9.613 -17.379 1.00 32.23 79 SER A O 6
ATOM 10246 N N . TYR A 1 80 ? 0.682 10.199 -15.233 1.00 43.01 80 TYR A N 6
ATOM 10247 C CA . TYR A 1 80 ? -0.461 9.444 -14.733 1.00 4.42 80 TYR A CA 6
ATOM 10248 C C . TYR A 1 80 ? -1.533 10.380 -14.183 1.00 40.14 80 TYR A C 6
ATOM 10249 O O . TYR A 1 80 ? -1.251 11.249 -13.357 1.00 73.34 80 TYR A O 6
ATOM 10267 N N . TYR A 1 81 ? -2.764 10.196 -14.648 1.00 23.32 81 TYR A N 6
ATOM 10268 C CA . TYR A 1 81 ? -3.880 11.023 -14.205 1.00 44.54 81 TYR A CA 6
ATOM 10269 C C . TYR A 1 81 ? -4.913 10.189 -13.455 1.00 71.00 81 TYR A C 6
ATOM 10270 O O . TYR A 1 81 ? -5.602 9.357 -14.045 1.00 14.02 81 TYR A O 6
ATOM 10288 N N . SER A 1 82 ? -5.015 10.419 -12.150 1.00 22.22 82 SER A N 6
ATOM 10289 C CA . SER A 1 82 ? -5.961 9.687 -11.316 1.00 74.13 82 SER A CA 6
ATOM 10290 C C . SER A 1 82 ? -7.211 10.521 -11.052 1.00 40.43 82 SER A C 6
ATOM 10291 O O . SER A 1 82 ? -7.441 11.537 -11.708 1.00 74.24 82 SER A O 6
ATOM 10299 N N . GLN A 1 83 ? -8.014 10.085 -10.087 1.00 64.42 83 GLN A N 6
ATOM 10300 C CA . GLN A 1 83 ? -9.240 10.791 -9.737 1.00 33.54 83 GLN A CA 6
ATOM 10301 C C . GLN A 1 83 ? -8.929 12.151 -9.122 1.00 2.11 83 GLN A C 6
ATOM 10302 O O . GLN A 1 83 ? -9.478 13.172 -9.536 1.00 14.51 83 GLN A O 6
ATOM 10316 N N . THR A 1 84 ? -8.043 12.158 -8.130 1.00 51.44 84 THR A N 6
ATOM 10317 C CA . THR A 1 84 ? -7.659 13.393 -7.457 1.00 74.14 84 THR A CA 6
ATOM 10318 C C . THR A 1 84 ? -6.197 13.731 -7.721 1.00 43.23 84 THR A C 6
ATOM 10319 O O . THR A 1 84 ? -5.826 14.902 -7.812 1.00 53.45 84 THR A O 6
ATOM 10330 N N . LEU A 1 85 ? -5.369 12.700 -7.844 1.00 24.32 85 LEU A N 6
ATOM 10331 C CA . LEU A 1 85 ? -3.945 12.888 -8.099 1.00 24.25 85 LEU A CA 6
ATOM 10332 C C . LEU A 1 85 ? -3.636 12.761 -9.587 1.00 31.41 85 LEU A C 6
ATOM 10333 O O . LEU A 1 85 ? -3.632 11.660 -10.138 1.00 62.12 85 LEU A O 6
ATOM 10349 N N . ARG A 1 86 ? -3.377 13.894 -10.231 1.00 65.20 86 ARG A N 6
ATOM 10350 C CA . ARG A 1 86 ? -3.066 13.909 -11.655 1.00 62.04 86 ARG A CA 6
ATOM 10351 C C . ARG A 1 86 ? -1.774 14.677 -11.922 1.00 34.11 86 ARG A C 6
ATOM 10352 O O . ARG A 1 86 ? -1.751 15.907 -11.875 1.00 62.31 86 ARG A O 6
ATOM 10373 N N . SER A 1 87 ? -0.702 13.943 -12.201 1.00 32.41 87 SER A N 6
ATOM 10374 C CA . SER A 1 87 ? 0.594 14.554 -12.471 1.00 31.04 87 SER A CA 6
ATOM 10375 C C . SER A 1 87 ? 1.496 13.596 -13.243 1.00 3.24 87 SER A C 6
ATOM 10376 O O . SER A 1 87 ? 1.086 12.492 -13.598 1.00 24.31 87 SER A O 6
ATOM 10384 N N . GLU A 1 88 ? 2.727 14.029 -13.498 1.00 60.12 88 GLU A N 6
ATOM 10385 C CA . GLU A 1 88 ? 3.687 13.210 -14.229 1.00 5.42 88 GLU A CA 6
ATOM 10386 C C . GLU A 1 88 ? 5.003 13.102 -13.463 1.00 62.24 88 GLU A C 6
ATOM 10387 O O . GLU A 1 88 ? 5.314 13.944 -12.621 1.00 4.12 88 GLU A O 6
ATOM 10399 N N . ILE A 1 89 ? 5.770 12.059 -13.763 1.00 5.13 89 ILE A N 6
ATOM 10400 C CA . ILE A 1 89 ? 7.052 11.840 -13.104 1.00 1.42 89 ILE A CA 6
ATOM 10401 C C . ILE A 1 89 ? 8.183 11.739 -14.121 1.00 42.25 89 ILE A C 6
ATOM 10402 O O . ILE A 1 89 ? 8.192 10.847 -14.970 1.00 31.03 89 ILE A O 6
ATOM 10418 N N . VAL A 1 90 ? 9.138 12.659 -14.030 1.00 43.30 90 VAL A N 6
ATOM 10419 C CA . VAL A 1 90 ? 10.277 12.673 -14.941 1.00 32.52 90 VAL A CA 6
ATOM 10420 C C . VAL A 1 90 ? 11.569 12.325 -14.210 1.00 71.33 90 VAL A C 6
ATOM 10421 O O . VAL A 1 90 ? 11.852 12.860 -13.137 1.00 60.25 90 VAL A O 6
ATOM 10434 N N . LEU A 1 91 ? 12.350 11.425 -14.798 1.00 4.51 91 LEU A N 6
ATOM 10435 C CA . LEU A 1 91 ? 13.615 11.006 -14.203 1.00 72.45 91 LEU A CA 6
ATOM 10436 C C . LEU A 1 91 ? 14.753 11.113 -15.213 1.00 22.51 91 LEU A C 6
ATOM 10437 O O . LEU A 1 91 ? 14.620 10.690 -16.362 1.00 61.22 91 LEU A O 6
ATOM 10453 N N . LEU A 1 92 ? 15.873 11.678 -14.776 1.00 51.31 92 LEU A N 6
ATOM 10454 C CA . LEU A 1 92 ? 17.037 11.839 -15.641 1.00 31.12 92 LEU A CA 6
ATOM 10455 C C . LEU A 1 92 ? 18.280 11.233 -14.998 1.00 44.01 92 LEU A C 6
ATOM 10456 O O . LEU A 1 92 ? 18.842 11.796 -14.058 1.00 42.21 92 LEU A O 6
ATOM 10472 N N . ILE A 1 93 ? 18.706 10.084 -15.513 1.00 11.25 93 ILE A N 6
ATOM 10473 C CA . ILE A 1 93 ? 19.885 9.404 -14.991 1.00 11.32 93 ILE A CA 6
ATOM 10474 C C . ILE A 1 93 ? 20.824 8.988 -16.118 1.00 54.32 93 ILE A C 6
ATOM 10475 O O . ILE A 1 93 ? 20.405 8.438 -17.137 1.00 11.20 93 ILE A O 6
ATOM 10491 N N . PRO A 1 94 ? 22.125 9.255 -15.933 1.00 61.22 94 PRO A N 6
ATOM 10492 C CA . PRO A 1 94 ? 23.151 8.914 -16.923 1.00 43.41 94 PRO A CA 6
ATOM 10493 C C . PRO A 1 94 ? 23.020 7.480 -17.425 1.00 11.43 94 PRO A C 6
ATOM 10494 O O . PRO A 1 94 ? 22.657 6.580 -16.669 1.00 23.05 94 PRO A O 6
ATOM 10505 N N . GLU A 1 95 ? 23.317 7.276 -18.704 1.00 44.22 95 GLU A N 6
ATOM 10506 C CA . GLU A 1 95 ? 23.232 5.951 -19.306 1.00 34.43 95 GLU A CA 6
ATOM 10507 C C . GLU A 1 95 ? 24.152 4.967 -18.589 1.00 0.25 95 GLU A C 6
ATOM 10508 O O . GLU A 1 95 ? 23.839 3.782 -18.465 1.00 1.53 95 GLU A O 6
ATOM 10520 N N . THR A 1 96 ? 25.290 5.467 -18.117 1.00 65.25 96 THR A N 6
ATOM 10521 C CA . THR A 1 96 ? 26.258 4.634 -17.415 1.00 32.35 96 THR A CA 6
ATOM 10522 C C . THR A 1 96 ? 25.680 4.105 -16.107 1.00 23.14 96 THR A C 6
ATOM 10523 O O . THR A 1 96 ? 26.222 3.175 -15.509 1.00 12.01 96 THR A O 6
ATOM 10534 N N . SER A 1 97 ? 24.577 4.703 -15.667 1.00 64.15 97 SER A N 6
ATOM 10535 C CA . SER A 1 97 ? 23.928 4.294 -14.428 1.00 32.43 97 SER A CA 6
ATOM 10536 C C . SER A 1 97 ? 22.495 3.841 -14.689 1.00 75.12 97 SER A C 6
ATOM 10537 O O . SER A 1 97 ? 21.731 3.592 -13.757 1.00 13.21 97 SER A O 6
ATOM 10545 N N . ALA A 1 98 ? 22.137 3.737 -15.965 1.00 21.40 98 ALA A N 6
ATOM 10546 C CA . ALA A 1 98 ? 20.797 3.312 -16.351 1.00 0.24 98 ALA A CA 6
ATOM 10547 C C . ALA A 1 98 ? 20.403 2.023 -15.638 1.00 62.21 98 ALA A C 6
ATOM 10548 O O . ALA A 1 98 ? 20.914 0.942 -15.933 1.00 35.35 98 ALA A O 6
ATOM 10555 N N . PRO A 1 99 ? 19.474 2.137 -14.677 1.00 61.44 99 PRO A N 6
ATOM 10556 C CA . PRO A 1 99 ? 18.992 0.989 -13.903 1.00 14.41 99 PRO A CA 6
ATOM 10557 C C . PRO A 1 99 ? 18.147 0.037 -14.743 1.00 24.24 99 PRO A C 6
ATOM 10558 O O . PRO A 1 99 ? 17.613 0.420 -15.783 1.00 1.43 99 PRO A O 6
ATOM 10569 N N . GLN A 1 100 ? 18.032 -1.205 -14.284 1.00 32.22 100 GLN A N 6
ATOM 10570 C CA . GLN A 1 100 ? 17.252 -2.212 -14.994 1.00 41.02 100 GLN A CA 6
ATOM 10571 C C . GLN A 1 100 ? 15.850 -1.697 -15.302 1.00 32.44 100 GLN A C 6
ATOM 10572 O O . GLN A 1 100 ? 15.295 -1.976 -16.364 1.00 41.23 100 GLN A O 6
ATOM 10586 N N . ALA A 1 101 ? 15.282 -0.946 -14.364 1.00 51.22 101 ALA A N 6
ATOM 10587 C CA . ALA A 1 101 ? 13.945 -0.391 -14.536 1.00 31.01 101 ALA A CA 6
ATOM 10588 C C . ALA A 1 101 ? 13.885 0.532 -15.748 1.00 41.12 101 ALA A C 6
ATOM 10589 O O . ALA A 1 101 ? 12.930 0.492 -16.525 1.00 50.51 101 ALA A O 6
ATOM 10596 N N . LEU A 1 102 ? 14.910 1.363 -15.904 1.00 71.24 102 LEU A N 6
ATOM 10597 C CA . LEU A 1 102 ? 14.974 2.297 -17.023 1.00 14.32 102 LEU A CA 6
ATOM 10598 C C . LEU A 1 102 ? 15.001 1.553 -18.354 1.00 33.33 102 LEU A C 6
ATOM 10599 O O . LEU A 1 102 ? 14.209 1.838 -19.253 1.00 25.22 102 LEU A O 6
ATOM 10615 N N . VAL A 1 103 ? 15.915 0.595 -18.472 1.00 3.31 103 VAL A N 6
ATOM 10616 C CA . VAL A 1 103 ? 16.043 -0.193 -19.692 1.00 24.14 103 VAL A CA 6
ATOM 10617 C C . VAL A 1 103 ? 14.765 -0.973 -19.979 1.00 24.25 103 VAL A C 6
ATOM 10618 O O . VAL A 1 103 ? 14.474 -1.307 -21.127 1.00 40.53 103 VAL A O 6
ATOM 10631 N N . ASP A 1 104 ? 14.006 -1.261 -18.927 1.00 40.13 104 ASP A N 6
ATOM 10632 C CA . ASP A 1 104 ? 12.757 -2.001 -19.066 1.00 1.12 104 ASP A CA 6
ATOM 10633 C C . ASP A 1 104 ? 11.598 -1.058 -19.375 1.00 64.23 104 ASP A C 6
ATOM 10634 O O . ASP A 1 104 ? 10.602 -1.459 -19.978 1.00 72.12 104 ASP A O 6
ATOM 10643 N N . LEU A 1 105 ? 11.735 0.196 -18.958 1.00 61.43 105 LEU A N 6
ATOM 10644 C CA . LEU A 1 105 ? 10.699 1.196 -19.190 1.00 0.20 105 LEU A CA 6
ATOM 10645 C C . LEU A 1 105 ? 10.727 1.685 -20.635 1.00 23.04 105 LEU A C 6
ATOM 10646 O O . LEU A 1 105 ? 9.694 2.043 -21.199 1.00 73.23 105 LEU A O 6
ATOM 10662 N N . TRP A 1 106 ? 11.916 1.695 -21.227 1.00 11.22 106 TRP A N 6
ATOM 10663 C CA . TRP A 1 106 ? 12.078 2.138 -22.607 1.00 62.10 106 TRP A CA 6
ATOM 10664 C C . TRP A 1 106 ? 11.754 1.011 -23.582 1.00 12.32 106 TRP A C 6
ATOM 10665 O O . TRP A 1 106 ? 11.352 1.257 -24.719 1.00 44.25 106 TRP A O 6
ATOM 10686 N N . LYS A 1 107 ? 11.930 -0.226 -23.129 1.00 54.45 107 LYS A N 6
ATOM 10687 C CA . LYS A 1 107 ? 11.654 -1.391 -23.961 1.00 20.20 107 LYS A CA 6
ATOM 10688 C C . LYS A 1 107 ? 10.232 -1.895 -23.738 1.00 14.23 107 LYS A C 6
ATOM 10689 O O . LYS A 1 107 ? 9.431 -1.961 -24.671 1.00 41.23 107 LYS A O 6
ATOM 10708 N N . THR A 1 108 ? 9.922 -2.248 -22.494 1.00 70.20 108 THR A N 6
ATOM 10709 C CA . THR A 1 108 ? 8.596 -2.745 -22.148 1.00 63.33 108 THR A CA 6
ATOM 10710 C C . THR A 1 108 ? 7.664 -1.603 -21.762 1.00 41.34 108 THR A C 6
ATOM 10711 O O . THR A 1 108 ? 6.511 -1.559 -22.188 1.00 54.21 108 THR A O 6
ATOM 10722 N N . GLY A 1 109 ? 8.172 -0.678 -20.953 1.00 41.23 109 GLY A N 6
ATOM 10723 C CA . GLY A 1 109 ? 7.371 0.453 -20.524 1.00 53.52 109 GLY A CA 6
ATOM 10724 C C . GLY A 1 109 ? 6.255 0.049 -19.581 1.00 4.23 109 GLY A C 6
ATOM 10725 O O . GLY A 1 109 ? 5.251 0.750 -19.462 1.00 75.31 109 GLY A O 6
ATOM 10729 N N . GLN A 1 110 ? 6.432 -1.084 -18.909 1.00 71.34 110 GLN A N 6
ATOM 10730 C CA . GLN A 1 110 ? 5.430 -1.581 -17.974 1.00 23.24 110 GLN A CA 6
ATOM 10731 C C . GLN A 1 110 ? 6.045 -1.831 -16.600 1.00 53.23 110 GLN A C 6
ATOM 10732 O O . GLN A 1 110 ? 7.253 -2.035 -16.477 1.00 15.12 110 GLN A O 6
ATOM 10746 N N . VAL A 1 111 ? 5.205 -1.813 -15.570 1.00 4.24 111 VAL A N 6
ATOM 10747 C CA . VAL A 1 111 ? 5.666 -2.038 -14.205 1.00 12.23 111 VAL A CA 6
ATOM 10748 C C . VAL A 1 111 ? 6.511 -3.303 -14.111 1.00 71.24 111 VAL A C 6
ATOM 10749 O O . VAL A 1 111 ? 6.061 -4.391 -14.473 1.00 41.43 111 VAL A O 6
ATOM 10762 N N . ASP A 1 112 ? 7.737 -3.154 -13.623 1.00 64.04 112 ASP A N 6
ATOM 10763 C CA . ASP A 1 112 ? 8.646 -4.285 -13.481 1.00 24.44 112 ASP A CA 6
ATOM 10764 C C . ASP A 1 112 ? 8.415 -5.004 -12.155 1.00 62.20 112 ASP A C 6
ATOM 10765 O O . ASP A 1 112 ? 8.042 -4.385 -11.159 1.00 45.44 112 ASP A O 6
ATOM 10774 N N . GLU A 1 113 ? 8.638 -6.315 -12.151 1.00 50.25 113 GLU A N 6
ATOM 10775 C CA . GLU A 1 113 ? 8.452 -7.117 -10.948 1.00 73.44 113 GLU A CA 6
ATOM 10776 C C . GLU A 1 113 ? 9.654 -8.026 -10.709 1.00 1.01 113 GLU A C 6
ATOM 10777 O O . GLU A 1 113 ? 9.892 -8.968 -11.463 1.00 61.44 113 GLU A O 6
ATOM 10789 N N . MET A 1 1 ? 9.195 -2.052 -4.790 1.00 42.01 1 MET A N 7
ATOM 10790 C CA . MET A 1 1 ? 10.135 -0.953 -4.983 1.00 31.45 1 MET A CA 7
ATOM 10791 C C . MET A 1 1 ? 9.465 0.217 -5.696 1.00 34.44 1 MET A C 7
ATOM 10792 O O . MET A 1 1 ? 9.801 0.537 -6.836 1.00 13.22 1 MET A O 7
ATOM 10806 N N . LYS A 1 2 ? 8.515 0.851 -5.017 1.00 54.33 2 LYS A N 7
ATOM 10807 C CA . LYS A 1 2 ? 7.797 1.987 -5.585 1.00 21.32 2 LYS A CA 7
ATOM 10808 C C . LYS A 1 2 ? 7.227 1.640 -6.957 1.00 24.24 2 LYS A C 7
ATOM 10809 O O . LYS A 1 2 ? 7.661 2.159 -7.985 1.00 1.50 2 LYS A O 7
ATOM 10828 N N . PRO A 1 3 ? 6.231 0.742 -6.975 1.00 24.43 3 PRO A N 7
ATOM 10829 C CA . PRO A 1 3 ? 5.580 0.307 -8.214 1.00 13.21 3 PRO A CA 7
ATOM 10830 C C . PRO A 1 3 ? 5.186 1.481 -9.104 1.00 62.03 3 PRO A C 7
ATOM 10831 O O . PRO A 1 3 ? 5.265 2.639 -8.693 1.00 12.32 3 PRO A O 7
ATOM 10842 N N . LEU A 1 4 ? 4.762 1.175 -10.325 1.00 62.14 4 LEU A N 7
ATOM 10843 C CA . LEU A 1 4 ? 4.355 2.205 -11.275 1.00 4.23 4 LEU A CA 7
ATOM 10844 C C . LEU A 1 4 ? 2.842 2.204 -11.464 1.00 71.12 4 LEU A C 7
ATOM 10845 O O . LEU A 1 4 ? 2.152 1.236 -11.143 1.00 62.10 4 LEU A O 7
ATOM 10861 N N . PRO A 1 5 ? 2.311 3.313 -12.000 1.00 44.14 5 PRO A N 7
ATOM 10862 C CA . PRO A 1 5 ? 0.874 3.464 -12.248 1.00 24.44 5 PRO A CA 7
ATOM 10863 C C . PRO A 1 5 ? 0.383 2.565 -13.377 1.00 62.32 5 PRO A C 7
ATOM 10864 O O . PRO A 1 5 ? 0.861 2.654 -14.508 1.00 43.41 5 PRO A O 7
ATOM 10875 N N . VAL A 1 6 ? -0.575 1.698 -13.064 1.00 2.13 6 VAL A N 7
ATOM 10876 C CA . VAL A 1 6 ? -1.132 0.784 -14.053 1.00 71.41 6 VAL A CA 7
ATOM 10877 C C . VAL A 1 6 ? -1.535 1.526 -15.322 1.00 53.11 6 VAL A C 7
ATOM 10878 O O . VAL A 1 6 ? -1.886 2.706 -15.279 1.00 51.13 6 VAL A O 7
ATOM 10891 N N . LEU A 1 7 ? -1.484 0.828 -16.451 1.00 21.20 7 LEU A N 7
ATOM 10892 C CA . LEU A 1 7 ? -1.845 1.420 -17.734 1.00 44.43 7 LEU A CA 7
ATOM 10893 C C . LEU A 1 7 ? -3.359 1.456 -17.911 1.00 72.21 7 LEU A C 7
ATOM 10894 O O . LEU A 1 7 ? -3.996 0.421 -18.102 1.00 30.44 7 LEU A O 7
ATOM 10910 N N . ASN A 1 8 ? -3.929 2.655 -17.849 1.00 33.23 8 ASN A N 7
ATOM 10911 C CA . ASN A 1 8 ? -5.369 2.825 -18.004 1.00 14.43 8 ASN A CA 7
ATOM 10912 C C . ASN A 1 8 ? -5.684 3.766 -19.163 1.00 71.53 8 ASN A C 7
ATOM 10913 O O . ASN A 1 8 ? -4.789 4.180 -19.899 1.00 62.21 8 ASN A O 7
ATOM 10924 N N . GLN A 1 9 ? -6.962 4.098 -19.319 1.00 24.23 9 GLN A N 7
ATOM 10925 C CA . GLN A 1 9 ? -7.394 4.989 -20.389 1.00 21.13 9 GLN A CA 7
ATOM 10926 C C . GLN A 1 9 ? -6.859 6.401 -20.171 1.00 34.50 9 GLN A C 7
ATOM 10927 O O . GLN A 1 9 ? -6.953 7.253 -21.054 1.00 45.21 9 GLN A O 7
ATOM 10941 N N . ASP A 1 10 ? -6.300 6.640 -18.990 1.00 51.21 10 ASP A N 7
ATOM 10942 C CA . ASP A 1 10 ? -5.750 7.949 -18.656 1.00 63.23 10 ASP A CA 7
ATOM 10943 C C . ASP A 1 10 ? -4.265 7.844 -18.320 1.00 54.42 10 ASP A C 7
ATOM 10944 O O . ASP A 1 10 ? -3.758 8.571 -17.465 1.00 51.44 10 ASP A O 7
ATOM 10953 N N . THR A 1 11 ? -3.573 6.934 -18.998 1.00 21.01 11 THR A N 7
ATOM 10954 C CA . THR A 1 11 ? -2.148 6.732 -18.770 1.00 44.40 11 THR A CA 7
ATOM 10955 C C . THR A 1 11 ? -1.330 7.177 -19.977 1.00 5.20 11 THR A C 7
ATOM 10956 O O . THR A 1 11 ? -1.698 6.912 -21.121 1.00 51.03 11 THR A O 7
ATOM 10967 N N . VAL A 1 12 ? -0.216 7.855 -19.714 1.00 74.35 12 VAL A N 7
ATOM 10968 C CA . VAL A 1 12 ? 0.655 8.335 -20.780 1.00 25.02 12 VAL A CA 7
ATOM 10969 C C . VAL A 1 12 ? 2.116 8.324 -20.342 1.00 33.11 12 VAL A C 7
ATOM 10970 O O . VAL A 1 12 ? 2.515 9.083 -19.459 1.00 10.53 12 VAL A O 7
ATOM 10983 N N . ILE A 1 13 ? 2.908 7.459 -20.965 1.00 60.53 13 ILE A N 7
ATOM 10984 C CA . ILE A 1 13 ? 4.325 7.350 -20.641 1.00 31.12 13 ILE A CA 7
ATOM 10985 C C . ILE A 1 13 ? 5.191 7.908 -21.765 1.00 73.23 13 ILE A C 7
ATOM 10986 O O . ILE A 1 13 ? 4.865 7.762 -22.943 1.00 14.32 13 ILE A O 7
ATOM 11002 N N . GLU A 1 14 ? 6.296 8.545 -21.393 1.00 43.30 14 GLU A N 7
ATOM 11003 C CA . GLU A 1 14 ? 7.210 9.124 -22.371 1.00 52.03 14 GLU A CA 7
ATOM 11004 C C . GLU A 1 14 ? 8.662 8.909 -21.954 1.00 33.02 14 GLU A C 7
ATOM 11005 O O . GLU A 1 14 ? 9.116 9.449 -20.944 1.00 40.44 14 GLU A O 7
ATOM 11017 N N . LEU A 1 15 ? 9.385 8.116 -22.737 1.00 32.14 15 LEU A N 7
ATOM 11018 C CA . LEU A 1 15 ? 10.786 7.828 -22.449 1.00 73.12 15 LEU A CA 7
ATOM 11019 C C . LEU A 1 15 ? 11.665 8.143 -23.655 1.00 71.01 15 LEU A C 7
ATOM 11020 O O . LEU A 1 15 ? 11.291 7.874 -24.796 1.00 35.40 15 LEU A O 7
ATOM 11036 N N . ALA A 1 16 ? 12.837 8.713 -23.394 1.00 14.22 16 ALA A N 7
ATOM 11037 C CA . ALA A 1 16 ? 13.771 9.061 -24.457 1.00 60.11 16 ALA A CA 7
ATOM 11038 C C . ALA A 1 16 ? 15.199 9.145 -23.928 1.00 34.54 16 ALA A C 7
ATOM 11039 O O . ALA A 1 16 ? 15.436 9.660 -22.835 1.00 23.50 16 ALA A O 7
ATOM 11046 N N . ARG A 1 17 ? 16.145 8.634 -24.709 1.00 3.44 17 ARG A N 7
ATOM 11047 C CA . ARG A 1 17 ? 17.549 8.650 -24.317 1.00 5.01 17 ARG A CA 7
ATOM 11048 C C . ARG A 1 17 ? 18.339 9.645 -25.163 1.00 31.22 17 ARG A C 7
ATOM 11049 O O . ARG A 1 17 ? 18.622 9.391 -26.333 1.00 61.20 17 ARG A O 7
ATOM 11070 N N . GLU A 1 18 ? 18.690 10.777 -24.562 1.00 0.33 18 GLU A N 7
ATOM 11071 C CA . GLU A 1 18 ? 19.445 11.810 -25.261 1.00 3.20 18 GLU A CA 7
ATOM 11072 C C . GLU A 1 18 ? 20.797 12.043 -24.592 1.00 12.23 18 GLU A C 7
ATOM 11073 O O . GLU A 1 18 ? 21.173 11.330 -23.662 1.00 54.13 18 GLU A O 7
ATOM 11085 N N . GLY A 1 19 ? 21.524 13.047 -25.073 1.00 14.44 19 GLY A N 7
ATOM 11086 C CA . GLY A 1 19 ? 22.825 13.357 -24.510 1.00 63.35 19 GLY A CA 7
ATOM 11087 C C . GLY A 1 19 ? 23.844 13.719 -25.573 1.00 2.45 19 GLY A C 7
ATOM 11088 O O . GLY A 1 19 ? 23.567 14.527 -26.458 1.00 5.40 19 GLY A O 7
ATOM 11092 N N . GLY A 1 20 ? 25.028 13.121 -25.483 1.00 44.25 20 GLY A N 7
ATOM 11093 C CA . GLY A 1 20 ? 26.075 13.400 -26.449 1.00 51.15 20 GLY A CA 7
ATOM 11094 C C . GLY A 1 20 ? 27.089 12.278 -26.546 1.00 71.40 20 GLY A C 7
ATOM 11095 O O . GLY A 1 20 ? 27.726 11.920 -25.555 1.00 44.22 20 GLY A O 7
ATOM 11099 N N . PHE A 1 21 ? 27.238 11.719 -27.742 1.00 62.53 21 PHE A N 7
ATOM 11100 C CA . PHE A 1 21 ? 28.180 10.628 -27.964 1.00 62.41 21 PHE A CA 7
ATOM 11101 C C . PHE A 1 21 ? 28.354 10.354 -29.455 1.00 73.42 21 PHE A C 7
ATOM 11102 O O . PHE A 1 21 ? 27.794 11.057 -30.296 1.00 33.24 21 PHE A O 7
ATOM 11119 N N . ALA A 1 22 ? 29.134 9.327 -29.775 1.00 22.40 22 ALA A N 7
ATOM 11120 C CA . ALA A 1 22 ? 29.381 8.958 -31.163 1.00 50.05 22 ALA A CA 7
ATOM 11121 C C . ALA A 1 22 ? 28.091 8.984 -31.976 1.00 33.31 22 ALA A C 7
ATOM 11122 O O . ALA A 1 22 ? 27.868 9.891 -32.778 1.00 22.11 22 ALA A O 7
ATOM 11129 N N . PHE A 1 23 ? 27.243 7.982 -31.764 1.00 5.12 23 PHE A N 7
ATOM 11130 C CA . PHE A 1 23 ? 25.976 7.889 -32.478 1.00 55.11 23 PHE A CA 7
ATOM 11131 C C . PHE A 1 23 ? 25.233 9.222 -32.445 1.00 24.13 23 PHE A C 7
ATOM 11132 O O . PHE A 1 23 ? 25.195 9.897 -31.416 1.00 3.42 23 PHE A O 7
ATOM 11149 N N . ILE A 1 24 ? 24.646 9.594 -33.577 1.00 30.40 24 ILE A N 7
ATOM 11150 C CA . ILE A 1 24 ? 23.905 10.845 -33.678 1.00 32.34 24 ILE A CA 7
ATOM 11151 C C . ILE A 1 24 ? 22.637 10.802 -32.831 1.00 41.22 24 ILE A C 7
ATOM 11152 O O . ILE A 1 24 ? 21.876 9.835 -32.857 1.00 73.00 24 ILE A O 7
ATOM 11168 N N . PRO A 1 25 ? 22.402 11.876 -32.063 1.00 42.40 25 PRO A N 7
ATOM 11169 C CA . PRO A 1 25 ? 21.226 11.987 -31.196 1.00 14.42 25 PRO A CA 7
ATOM 11170 C C . PRO A 1 25 ? 19.935 11.622 -31.921 1.00 14.05 25 PRO A C 7
ATOM 11171 O O . PRO A 1 25 ? 18.958 11.204 -31.298 1.00 70.45 25 PRO A O 7
ATOM 11182 N N . LYS A 1 26 ? 19.936 11.782 -33.240 1.00 5.25 26 LYS A N 7
ATOM 11183 C CA . LYS A 1 26 ? 18.766 11.468 -34.051 1.00 23.34 26 LYS A CA 7
ATOM 11184 C C . LYS A 1 26 ? 18.262 10.059 -33.754 1.00 55.13 26 LYS A C 7
ATOM 11185 O O . LYS A 1 26 ? 17.058 9.799 -33.791 1.00 40.35 26 LYS A O 7
ATOM 11204 N N . LEU A 1 27 ? 19.188 9.154 -33.459 1.00 34.21 27 LEU A N 7
ATOM 11205 C CA . LEU A 1 27 ? 18.836 7.771 -33.154 1.00 42.13 27 LEU A CA 7
ATOM 11206 C C . LEU A 1 27 ? 18.723 7.557 -31.648 1.00 53.23 27 LEU A C 7
ATOM 11207 O O . LEU A 1 27 ? 19.041 6.483 -31.138 1.00 53.42 27 LEU A O 7
ATOM 11223 N N . ALA A 1 28 ? 18.265 8.586 -30.942 1.00 44.35 28 ALA A N 7
ATOM 11224 C CA . ALA A 1 28 ? 18.106 8.510 -29.496 1.00 33.43 28 ALA A CA 7
ATOM 11225 C C . ALA A 1 28 ? 17.243 7.315 -29.101 1.00 43.42 28 ALA A C 7
ATOM 11226 O O . ALA A 1 28 ? 17.697 6.416 -28.395 1.00 62.23 28 ALA A O 7
ATOM 11233 N N . GLY A 1 29 ? 15.996 7.314 -29.561 1.00 52.04 29 GLY A N 7
ATOM 11234 C CA . GLY A 1 29 ? 15.090 6.226 -29.245 1.00 74.41 29 GLY A CA 7
ATOM 11235 C C . GLY A 1 29 ? 13.857 6.696 -28.498 1.00 24.41 29 GLY A C 7
ATOM 11236 O O . GLY A 1 29 ? 13.451 6.082 -27.512 1.00 32.13 29 GLY A O 7
ATOM 11240 N N . GLN A 1 30 ? 13.263 7.788 -28.968 1.00 22.25 30 GLN A N 7
ATOM 11241 C CA . GLN A 1 30 ? 12.071 8.341 -28.335 1.00 25.52 30 GLN A CA 7
ATOM 11242 C C . GLN A 1 30 ? 10.913 7.351 -28.399 1.00 14.23 30 GLN A C 7
ATOM 11243 O O . GLN A 1 30 ? 10.575 6.844 -29.469 1.00 12.34 30 GLN A O 7
ATOM 11257 N N . ARG A 1 31 ? 10.308 7.081 -27.247 1.00 33.43 31 ARG A N 7
ATOM 11258 C CA . ARG A 1 31 ? 9.188 6.150 -27.172 1.00 14.51 31 ARG A CA 7
ATOM 11259 C C . ARG A 1 31 ? 8.152 6.627 -26.157 1.00 24.40 31 ARG A C 7
ATOM 11260 O O . ARG A 1 31 ? 8.374 6.552 -24.948 1.00 74.22 31 ARG A O 7
ATOM 11281 N N . ARG A 1 32 ? 7.023 7.116 -26.657 1.00 53.52 32 ARG A N 7
ATOM 11282 C CA . ARG A 1 32 ? 5.954 7.606 -25.795 1.00 4.44 32 ARG A CA 7
ATOM 11283 C C . ARG A 1 32 ? 4.625 6.944 -26.145 1.00 64.04 32 ARG A C 7
ATOM 11284 O O . ARG A 1 32 ? 4.212 6.935 -27.305 1.00 42.34 32 ARG A O 7
ATOM 11305 N N . ILE A 1 33 ? 3.962 6.390 -25.136 1.00 53.13 33 ILE A N 7
ATOM 11306 C CA . ILE A 1 33 ? 2.680 5.726 -25.338 1.00 50.24 33 ILE A CA 7
ATOM 11307 C C . ILE A 1 33 ? 1.566 6.437 -24.577 1.00 44.31 33 ILE A C 7
ATOM 11308 O O . ILE A 1 33 ? 1.543 6.436 -23.347 1.00 3.53 33 ILE A O 7
ATOM 11324 N N . ALA A 1 34 ? 0.644 7.042 -25.318 1.00 15.23 34 ALA A N 7
ATOM 11325 C CA . ALA A 1 34 ? -0.476 7.754 -24.713 1.00 25.12 34 ALA A CA 7
ATOM 11326 C C . ALA A 1 34 ? -1.794 7.038 -24.986 1.00 23.43 34 ALA A C 7
ATOM 11327 O O . ALA A 1 34 ? -2.354 7.142 -26.077 1.00 74.25 34 ALA A O 7
ATOM 11334 N N . LEU A 1 35 ? -2.284 6.310 -23.988 1.00 64.21 35 LEU A N 7
ATOM 11335 C CA . LEU A 1 35 ? -3.537 5.575 -24.121 1.00 22.21 35 LEU A CA 7
ATOM 11336 C C . LEU A 1 35 ? -4.698 6.524 -24.400 1.00 22.03 35 LEU A C 7
ATOM 11337 O O . LEU A 1 35 ? -5.624 6.187 -25.136 1.00 53.44 35 LEU A O 7
ATOM 11353 N N . ALA A 1 36 ? -4.639 7.712 -23.807 1.00 53.23 36 ALA A N 7
ATOM 11354 C CA . ALA A 1 36 ? -5.684 8.712 -23.995 1.00 65.33 36 ALA A CA 7
ATOM 11355 C C . ALA A 1 36 ? -5.671 9.258 -25.419 1.00 22.10 36 ALA A C 7
ATOM 11356 O O . ALA A 1 36 ? -6.592 9.962 -25.832 1.00 74.12 36 ALA A O 7
ATOM 11363 N N . ASP A 1 37 ? -4.621 8.930 -26.164 1.00 71.30 37 ASP A N 7
ATOM 11364 C CA . ASP A 1 37 ? -4.489 9.387 -27.542 1.00 43.33 37 ASP A CA 7
ATOM 11365 C C . ASP A 1 37 ? -4.857 8.277 -28.521 1.00 62.14 37 ASP A C 7
ATOM 11366 O O . ASP A 1 37 ? -4.623 8.394 -29.725 1.00 1.34 37 ASP A O 7
ATOM 11375 N N . ILE A 1 38 ? -5.432 7.200 -27.997 1.00 73.04 38 ILE A N 7
ATOM 11376 C CA . ILE A 1 38 ? -5.832 6.069 -28.825 1.00 72.03 38 ILE A CA 7
ATOM 11377 C C . ILE A 1 38 ? -7.177 5.507 -28.376 1.00 23.00 38 ILE A C 7
ATOM 11378 O O . ILE A 1 38 ? -7.747 5.952 -27.379 1.00 51.24 38 ILE A O 7
ATOM 11394 N N . THR A 1 39 ? -7.679 4.524 -29.117 1.00 25.21 39 THR A N 7
ATOM 11395 C CA . THR A 1 39 ? -8.956 3.900 -28.795 1.00 65.40 39 THR A CA 7
ATOM 11396 C C . THR A 1 39 ? -8.761 2.676 -27.907 1.00 11.24 39 THR A C 7
ATOM 11397 O O . THR A 1 39 ? -7.684 2.083 -27.853 1.00 63.32 39 THR A O 7
ATOM 11408 N N . PRO A 1 40 ? -9.828 2.287 -27.192 1.00 5.40 40 PRO A N 7
ATOM 11409 C CA . PRO A 1 40 ? -9.799 1.130 -26.293 1.00 62.54 40 PRO A CA 7
ATOM 11410 C C . PRO A 1 40 ? -9.186 -0.101 -26.953 1.00 74.32 40 PRO A C 7
ATOM 11411 O O . PRO A 1 40 ? -8.359 -0.789 -26.356 1.00 60.12 40 PRO A O 7
ATOM 11422 N N . GLU A 1 41 ? -9.599 -0.372 -28.188 1.00 25.23 41 GLU A N 7
ATOM 11423 C CA . GLU A 1 41 ? -9.090 -1.521 -28.927 1.00 65.23 41 GLU A CA 7
ATOM 11424 C C . GLU A 1 41 ? -7.586 -1.397 -29.158 1.00 72.12 41 GLU A C 7
ATOM 11425 O O . GLU A 1 41 ? -6.828 -2.327 -28.886 1.00 61.30 41 GLU A O 7
ATOM 11437 N N . GLN A 1 42 ? -7.164 -0.242 -29.662 1.00 53.12 42 GLN A N 7
ATOM 11438 C CA . GLN A 1 42 ? -5.752 0.003 -29.931 1.00 53.40 42 GLN A CA 7
ATOM 11439 C C . GLN A 1 42 ? -4.943 -0.001 -28.638 1.00 53.21 42 GLN A C 7
ATOM 11440 O O . GLN A 1 42 ? -3.750 -0.303 -28.642 1.00 60.42 42 GLN A O 7
ATOM 11454 N N . ARG A 1 43 ? -5.601 0.337 -27.534 1.00 5.34 43 ARG A N 7
ATOM 11455 C CA . ARG A 1 43 ? -4.942 0.374 -26.234 1.00 23.04 43 ARG A CA 7
ATOM 11456 C C . ARG A 1 43 ? -4.534 -1.028 -25.791 1.00 20.31 43 ARG A C 7
ATOM 11457 O O . ARG A 1 43 ? -3.354 -1.301 -25.571 1.00 13.35 43 ARG A O 7
ATOM 11478 N N . GLN A 1 44 ? -5.518 -1.912 -25.663 1.00 31.32 44 GLN A N 7
ATOM 11479 C CA . GLN A 1 44 ? -5.261 -3.286 -25.245 1.00 52.53 44 GLN A CA 7
ATOM 11480 C C . GLN A 1 44 ? -4.326 -3.986 -26.225 1.00 60.51 44 GLN A C 7
ATOM 11481 O O . GLN A 1 44 ? -3.403 -4.693 -25.820 1.00 5.43 44 GLN A O 7
ATOM 11495 N N . ARG A 1 45 ? -4.572 -3.787 -27.516 1.00 22.02 45 ARG A N 7
ATOM 11496 C CA . ARG A 1 45 ? -3.753 -4.401 -28.553 1.00 65.45 45 ARG A CA 7
ATOM 11497 C C . ARG A 1 45 ? -2.315 -3.895 -28.482 1.00 22.21 45 ARG A C 7
ATOM 11498 O O . ARG A 1 45 ? -1.367 -4.651 -28.702 1.00 34.14 45 ARG A O 7
ATOM 11519 N N . LEU A 1 46 ? -2.160 -2.612 -28.174 1.00 24.30 46 LEU A N 7
ATOM 11520 C CA . LEU A 1 46 ? -0.837 -2.004 -28.074 1.00 34.12 46 LEU A CA 7
ATOM 11521 C C . LEU A 1 46 ? -0.043 -2.614 -26.923 1.00 72.13 46 LEU A C 7
ATOM 11522 O O . LEU A 1 46 ? 1.093 -3.049 -27.103 1.00 24.11 46 LEU A O 7
ATOM 11538 N N . ASN A 1 47 ? -0.651 -2.644 -25.742 1.00 31.22 47 ASN A N 7
ATOM 11539 C CA . ASN A 1 47 ? -0.001 -3.203 -24.562 1.00 12.22 47 ASN A CA 7
ATOM 11540 C C . ASN A 1 47 ? 0.386 -4.660 -24.793 1.00 22.32 47 ASN A C 7
ATOM 11541 O O . ASN A 1 47 ? 1.520 -5.060 -24.528 1.00 74.24 47 ASN A O 7
ATOM 11552 N N . GLN A 1 48 ? -0.563 -5.448 -25.288 1.00 10.20 48 GLN A N 7
ATOM 11553 C CA . GLN A 1 48 ? -0.321 -6.861 -25.554 1.00 43.35 48 GLN A CA 7
ATOM 11554 C C . GLN A 1 48 ? 0.748 -7.037 -26.628 1.00 42.31 48 GLN A C 7
ATOM 11555 O O . GLN A 1 48 ? 1.730 -7.754 -26.430 1.00 72.12 48 GLN A O 7
ATOM 11569 N N . LEU A 1 49 ? 0.551 -6.378 -27.765 1.00 25.40 49 LEU A N 7
ATOM 11570 C CA . LEU A 1 49 ? 1.499 -6.462 -28.871 1.00 73.13 49 LEU A CA 7
ATOM 11571 C C . LEU A 1 49 ? 2.890 -6.016 -28.432 1.00 73.30 49 LEU A C 7
ATOM 11572 O O . LEU A 1 49 ? 3.899 -6.541 -28.903 1.00 64.52 49 LEU A O 7
ATOM 11588 N N . LEU A 1 50 ? 2.936 -5.046 -27.526 1.00 35.34 50 LEU A N 7
ATOM 11589 C CA . LEU A 1 50 ? 4.203 -4.531 -27.020 1.00 41.30 50 LEU A CA 7
ATOM 11590 C C . LEU A 1 50 ? 4.937 -5.592 -26.206 1.00 52.12 50 LEU A C 7
ATOM 11591 O O . LEU A 1 50 ? 6.065 -5.963 -26.526 1.00 4.33 50 LEU A O 7
ATOM 11607 N N . ASN A 1 51 ? 4.286 -6.078 -25.154 1.00 42.01 51 ASN A N 7
ATOM 11608 C CA . ASN A 1 51 ? 4.876 -7.098 -24.295 1.00 63.21 51 ASN A CA 7
ATOM 11609 C C . ASN A 1 51 ? 5.148 -8.379 -25.079 1.00 0.40 51 ASN A C 7
ATOM 11610 O O . ASN A 1 51 ? 6.106 -9.098 -24.798 1.00 2.11 51 ASN A O 7
ATOM 11621 N N . GLN A 1 52 ? 4.298 -8.655 -26.063 1.00 23.22 52 GLN A N 7
ATOM 11622 C CA . GLN A 1 52 ? 4.447 -9.849 -26.887 1.00 41.21 52 GLN A CA 7
ATOM 11623 C C . GLN A 1 52 ? 5.742 -9.797 -27.691 1.00 61.11 52 GLN A C 7
ATOM 11624 O O . GLN A 1 52 ? 6.191 -10.808 -28.231 1.00 64.44 52 GLN A O 7
ATOM 11638 N N . THR A 1 53 ? 6.339 -8.611 -27.767 1.00 72.52 53 THR A N 7
ATOM 11639 C CA . THR A 1 53 ? 7.581 -8.427 -28.506 1.00 62.25 53 THR A CA 7
ATOM 11640 C C . THR A 1 53 ? 8.783 -8.875 -27.682 1.00 50.52 53 THR A C 7
ATOM 11641 O O . THR A 1 53 ? 9.810 -9.277 -28.231 1.00 0.44 53 THR A O 7
ATOM 11652 N N . LEU A 1 54 ? 8.649 -8.803 -26.362 1.00 52.05 54 LEU A N 7
ATOM 11653 C CA . LEU A 1 54 ? 9.724 -9.202 -25.461 1.00 45.23 54 LEU A CA 7
ATOM 11654 C C . LEU A 1 54 ? 10.228 -10.601 -25.801 1.00 4.14 54 LEU A C 7
ATOM 11655 O O . LEU A 1 54 ? 11.408 -10.811 -26.085 1.00 12.31 54 LEU A O 7
ATOM 11671 N N . PRO A 1 55 ? 9.314 -11.582 -25.773 1.00 25.34 55 PRO A N 7
ATOM 11672 C CA . PRO A 1 55 ? 9.642 -12.978 -26.077 1.00 63.22 55 PRO A CA 7
ATOM 11673 C C . PRO A 1 55 ? 9.967 -13.189 -27.552 1.00 54.12 55 PRO A C 7
ATOM 11674 O O . PRO A 1 55 ? 10.381 -14.275 -27.958 1.00 34.33 55 PRO A O 7
ATOM 11685 N N . TYR A 1 56 ? 9.776 -12.144 -28.350 1.00 24.01 56 TYR A N 7
ATOM 11686 C CA . TYR A 1 56 ? 10.047 -12.216 -29.781 1.00 1.41 56 TYR A CA 7
ATOM 11687 C C . TYR A 1 56 ? 11.207 -11.301 -30.162 1.00 64.43 56 TYR A C 7
ATOM 11688 O O . TYR A 1 56 ? 11.470 -11.073 -31.343 1.00 25.54 56 TYR A O 7
ATOM 11706 N N . ALA A 1 57 ? 11.898 -10.781 -29.153 1.00 64.04 57 ALA A N 7
ATOM 11707 C CA . ALA A 1 57 ? 13.032 -9.894 -29.381 1.00 43.13 57 ALA A CA 7
ATOM 11708 C C . ALA A 1 57 ? 14.297 -10.440 -28.727 1.00 71.34 57 ALA A C 7
ATOM 11709 O O . ALA A 1 57 ? 14.247 -11.417 -27.980 1.00 1.30 57 ALA A O 7
ATOM 11716 N N . GLN A 1 58 ? 15.428 -9.805 -29.015 1.00 2.42 58 GLN A N 7
ATOM 11717 C CA . GLN A 1 58 ? 16.706 -10.229 -28.455 1.00 72.20 58 GLN A CA 7
ATOM 11718 C C . GLN A 1 58 ? 16.887 -9.688 -27.041 1.00 5.41 58 GLN A C 7
ATOM 11719 O O . GLN A 1 58 ? 16.200 -8.752 -26.632 1.00 23.51 58 GLN A O 7
ATOM 11733 N N . GLU A 1 59 ? 17.817 -10.282 -26.300 1.00 30.35 59 GLU A N 7
ATOM 11734 C CA . GLU A 1 59 ? 18.087 -9.859 -24.930 1.00 61.34 59 GLU A CA 7
ATOM 11735 C C . GLU A 1 59 ? 19.270 -8.897 -24.882 1.00 4.12 59 GLU A C 7
ATOM 11736 O O . GLU A 1 59 ? 20.210 -9.013 -25.668 1.00 53.42 59 GLU A O 7
ATOM 11748 N N . GLU A 1 60 ? 19.216 -7.947 -23.953 1.00 33.51 60 GLU A N 7
ATOM 11749 C CA . GLU A 1 60 ? 20.282 -6.964 -23.803 1.00 21.32 60 GLU A CA 7
ATOM 11750 C C . GLU A 1 60 ? 21.472 -7.562 -23.057 1.00 51.30 60 GLU A C 7
ATOM 11751 O O . GLU A 1 60 ? 21.327 -8.523 -22.303 1.00 72.13 60 GLU A O 7
ATOM 11763 N N . GLY A 1 61 ? 22.650 -6.984 -23.274 1.00 73.12 61 GLY A N 7
ATOM 11764 C CA . GLY A 1 61 ? 23.848 -7.472 -22.617 1.00 32.42 61 GLY A CA 7
ATOM 11765 C C . GLY A 1 61 ? 23.980 -6.959 -21.197 1.00 3.21 61 GLY A C 7
ATOM 11766 O O . GLY A 1 61 ? 24.056 -7.743 -20.252 1.00 35.14 61 GLY A O 7
ATOM 11770 N N . GLN A 1 62 ? 24.011 -5.638 -21.047 1.00 74.52 62 GLN A N 7
ATOM 11771 C CA . GLN A 1 62 ? 24.138 -5.022 -19.732 1.00 13.00 62 GLN A CA 7
ATOM 11772 C C . GLN A 1 62 ? 23.396 -3.690 -19.681 1.00 71.30 62 GLN A C 7
ATOM 11773 O O . GLN A 1 62 ? 23.122 -3.065 -20.706 1.00 3.35 62 GLN A O 7
ATOM 11787 N N . PRO A 1 63 ? 23.062 -3.245 -18.461 1.00 35.02 63 PRO A N 7
ATOM 11788 C CA . PRO A 1 63 ? 22.347 -1.983 -18.247 1.00 71.01 63 PRO A CA 7
ATOM 11789 C C . PRO A 1 63 ? 22.963 -0.828 -19.029 1.00 63.10 63 PRO A C 7
ATOM 11790 O O . PRO A 1 63 ? 22.284 -0.163 -19.811 1.00 12.54 63 PRO A O 7
ATOM 11801 N N . ASP A 1 64 ? 24.253 -0.596 -18.814 1.00 25.13 64 ASP A N 7
ATOM 11802 C CA . ASP A 1 64 ? 24.962 0.478 -19.500 1.00 1.11 64 ASP A CA 7
ATOM 11803 C C . ASP A 1 64 ? 26.452 0.168 -19.601 1.00 43.02 64 ASP A C 7
ATOM 11804 O O . ASP A 1 64 ? 27.171 0.194 -18.602 1.00 61.42 64 ASP A O 7
ATOM 11813 N N . SER A 1 65 ? 26.909 -0.126 -20.814 1.00 43.33 65 SER A N 7
ATOM 11814 C CA . SER A 1 65 ? 28.313 -0.446 -21.045 1.00 41.25 65 SER A CA 7
ATOM 11815 C C . SER A 1 65 ? 29.120 0.819 -21.323 1.00 70.12 65 SER A C 7
ATOM 11816 O O . SER A 1 65 ? 28.579 1.865 -21.684 1.00 21.52 65 SER A O 7
ATOM 11824 N N . PRO A 1 66 ? 30.447 0.723 -21.152 1.00 32.24 66 PRO A N 7
ATOM 11825 C CA . PRO A 1 66 ? 31.358 1.849 -21.378 1.00 71.54 66 PRO A CA 7
ATOM 11826 C C . PRO A 1 66 ? 31.476 2.210 -22.855 1.00 65.11 66 PRO A C 7
ATOM 11827 O O . PRO A 1 66 ? 30.818 1.613 -23.705 1.00 73.42 66 PRO A O 7
ATOM 11838 N N . GLY A 1 67 ? 32.322 3.192 -23.153 1.00 53.15 67 GLY A N 7
ATOM 11839 C CA . GLY A 1 67 ? 32.511 3.616 -24.529 1.00 21.45 67 GLY A CA 7
ATOM 11840 C C . GLY A 1 67 ? 32.772 5.104 -24.646 1.00 41.20 67 GLY A C 7
ATOM 11841 O O . GLY A 1 67 ? 32.940 5.793 -23.640 1.00 14.22 67 GLY A O 7
ATOM 11845 N N . SER A 1 68 ? 32.808 5.602 -25.878 1.00 64.41 68 SER A N 7
ATOM 11846 C CA . SER A 1 68 ? 33.057 7.017 -26.124 1.00 14.42 68 SER A CA 7
ATOM 11847 C C . SER A 1 68 ? 31.804 7.844 -25.850 1.00 52.02 68 SER A C 7
ATOM 11848 O O . SER A 1 68 ? 31.205 8.407 -26.766 1.00 64.20 68 SER A O 7
ATOM 11856 N N . GLY A 1 69 ? 31.413 7.912 -24.581 1.00 54.12 69 GLY A N 7
ATOM 11857 C CA . GLY A 1 69 ? 30.233 8.671 -24.208 1.00 44.41 69 GLY A CA 7
ATOM 11858 C C . GLY A 1 69 ? 30.578 9.977 -23.520 1.00 24.04 69 GLY A C 7
ATOM 11859 O O . GLY A 1 69 ? 31.268 9.986 -22.500 1.00 63.40 69 GLY A O 7
ATOM 11863 N N . ASP A 1 70 ? 30.099 11.083 -24.078 1.00 62.11 70 ASP A N 7
ATOM 11864 C CA . ASP A 1 70 ? 30.361 12.401 -23.512 1.00 23.14 70 ASP A CA 7
ATOM 11865 C C . ASP A 1 70 ? 29.437 12.678 -22.330 1.00 50.21 70 ASP A C 7
ATOM 11866 O O . ASP A 1 70 ? 29.896 12.893 -21.209 1.00 0.13 70 ASP A O 7
ATOM 11875 N N . GLN A 1 71 ? 28.134 12.673 -22.591 1.00 33.52 71 GLN A N 7
ATOM 11876 C CA . GLN A 1 71 ? 27.146 12.925 -21.549 1.00 14.33 71 GLN A CA 7
ATOM 11877 C C . GLN A 1 71 ? 25.771 12.415 -21.967 1.00 33.01 71 GLN A C 7
ATOM 11878 O O . GLN A 1 71 ? 25.067 13.062 -22.743 1.00 64.01 71 GLN A O 7
ATOM 11892 N N . ARG A 1 72 ? 25.394 11.251 -21.448 1.00 30.01 72 ARG A N 7
ATOM 11893 C CA . ARG A 1 72 ? 24.104 10.653 -21.769 1.00 14.11 72 ARG A CA 7
ATOM 11894 C C . ARG A 1 72 ? 23.100 10.889 -20.644 1.00 22.33 72 ARG A C 7
ATOM 11895 O O . ARG A 1 72 ? 23.420 10.717 -19.467 1.00 71.11 72 ARG A O 7
ATOM 11916 N N . TYR A 1 73 ? 21.887 11.283 -21.013 1.00 51.22 73 TYR A N 7
ATOM 11917 C CA . TYR A 1 73 ? 20.838 11.545 -20.035 1.00 54.43 73 TYR A CA 7
ATOM 11918 C C . TYR A 1 73 ? 19.586 10.732 -20.348 1.00 75.25 73 TYR A C 7
ATOM 11919 O O . TYR A 1 73 ? 19.190 10.600 -21.507 1.00 10.21 73 TYR A O 7
ATOM 11937 N N . PHE A 1 74 ? 18.965 10.188 -19.306 1.00 44.05 74 PHE A N 7
ATOM 11938 C CA . PHE A 1 74 ? 17.758 9.387 -19.468 1.00 71.44 74 PHE A CA 7
ATOM 11939 C C . PHE A 1 74 ? 16.534 10.135 -18.947 1.00 45.02 74 PHE A C 7
ATOM 11940 O O . PHE A 1 74 ? 16.438 10.435 -17.757 1.00 75.02 74 PHE A O 7
ATOM 11957 N N . ARG A 1 75 ? 15.603 10.434 -19.847 1.00 63.32 75 ARG A N 7
ATOM 11958 C CA . ARG A 1 75 ? 14.387 11.148 -19.480 1.00 11.54 75 ARG A CA 7
ATOM 11959 C C . ARG A 1 75 ? 13.169 10.234 -19.576 1.00 1.25 75 ARG A C 7
ATOM 11960 O O . ARG A 1 75 ? 12.802 9.784 -20.661 1.00 33.32 75 ARG A O 7
ATOM 11981 N N . VAL A 1 76 ? 12.547 9.964 -18.432 1.00 60.43 76 VAL A N 7
ATOM 11982 C CA . VAL A 1 76 ? 11.370 9.104 -18.387 1.00 64.21 76 VAL A CA 7
ATOM 11983 C C . VAL A 1 76 ? 10.240 9.760 -17.602 1.00 61.11 76 VAL A C 7
ATOM 11984 O O . VAL A 1 76 ? 10.288 9.837 -16.375 1.00 12.02 76 VAL A O 7
ATOM 11997 N N . GLN A 1 77 ? 9.225 10.230 -18.319 1.00 13.50 77 GLN A N 7
ATOM 11998 C CA . GLN A 1 77 ? 8.082 10.881 -17.689 1.00 32.54 77 GLN A CA 7
ATOM 11999 C C . GLN A 1 77 ? 6.833 10.011 -17.796 1.00 44.04 77 GLN A C 7
ATOM 12000 O O . GLN A 1 77 ? 6.379 9.694 -18.896 1.00 63.12 77 GLN A O 7
ATOM 12014 N N . ILE A 1 78 ? 6.284 9.629 -16.649 1.00 31.24 78 ILE A N 7
ATOM 12015 C CA . ILE A 1 78 ? 5.088 8.797 -16.615 1.00 33.43 78 ILE A CA 7
ATOM 12016 C C . ILE A 1 78 ? 3.900 9.564 -16.044 1.00 21.04 78 ILE A C 7
ATOM 12017 O O . ILE A 1 78 ? 3.821 9.797 -14.838 1.00 13.54 78 ILE A O 7
ATOM 12033 N N . SER A 1 79 ? 2.978 9.952 -16.918 1.00 54.42 79 SER A N 7
ATOM 12034 C CA . SER A 1 79 ? 1.794 10.695 -16.502 1.00 1.44 79 SER A CA 7
ATOM 12035 C C . SER A 1 79 ? 0.649 9.747 -16.160 1.00 62.45 79 SER A C 7
ATOM 12036 O O . SER A 1 79 ? 0.270 8.897 -16.967 1.00 44.35 79 SER A O 7
ATOM 12044 N N . TYR A 1 80 ? 0.102 9.898 -14.959 1.00 63.54 80 TYR A N 7
ATOM 12045 C CA . TYR A 1 80 ? -0.998 9.053 -14.509 1.00 2.31 80 TYR A CA 7
ATOM 12046 C C . TYR A 1 80 ? -2.157 9.899 -13.991 1.00 1.23 80 TYR A C 7
ATOM 12047 O O . TYR A 1 80 ? -2.005 10.663 -13.037 1.00 32.12 80 TYR A O 7
ATOM 12065 N N . TYR A 1 81 ? -3.315 9.757 -14.626 1.00 23.21 81 TYR A N 7
ATOM 12066 C CA . TYR A 1 81 ? -4.500 10.508 -14.232 1.00 13.24 81 TYR A CA 7
ATOM 12067 C C . TYR A 1 81 ? -5.532 9.594 -13.577 1.00 4.55 81 TYR A C 7
ATOM 12068 O O . TYR A 1 81 ? -6.138 8.751 -14.236 1.00 61.44 81 TYR A O 7
ATOM 12086 N N . SER A 1 82 ? -5.725 9.770 -12.273 1.00 52.23 82 SER A N 7
ATOM 12087 C CA . SER A 1 82 ? -6.680 8.960 -11.526 1.00 54.34 82 SER A CA 7
ATOM 12088 C C . SER A 1 82 ? -8.104 9.210 -12.016 1.00 22.15 82 SER A C 7
ATOM 12089 O O . SER A 1 82 ? -8.312 9.784 -13.084 1.00 62.20 82 SER A O 7
ATOM 12097 N N . GLN A 1 83 ? -9.079 8.774 -11.225 1.00 74.11 83 GLN A N 7
ATOM 12098 C CA . GLN A 1 83 ? -10.483 8.949 -11.578 1.00 13.13 83 GLN A CA 7
ATOM 12099 C C . GLN A 1 83 ? -10.861 10.427 -11.589 1.00 75.40 83 GLN A C 7
ATOM 12100 O O . GLN A 1 83 ? -11.444 10.922 -12.554 1.00 52.50 83 GLN A O 7
ATOM 12114 N N . THR A 1 84 ? -10.527 11.127 -10.509 1.00 64.54 84 THR A N 7
ATOM 12115 C CA . THR A 1 84 ? -10.832 12.547 -10.394 1.00 72.13 84 THR A CA 7
ATOM 12116 C C . THR A 1 84 ? -9.558 13.376 -10.278 1.00 32.34 84 THR A C 7
ATOM 12117 O O . THR A 1 84 ? -9.492 14.504 -10.768 1.00 31.23 84 THR A O 7
ATOM 12128 N N . LEU A 1 85 ? -8.548 12.810 -9.627 1.00 2.15 85 LEU A N 7
ATOM 12129 C CA . LEU A 1 85 ? -7.274 13.497 -9.446 1.00 44.21 85 LEU A CA 7
ATOM 12130 C C . LEU A 1 85 ? -6.317 13.181 -10.591 1.00 71.53 85 LEU A C 7
ATOM 12131 O O . LEU A 1 85 ? -6.359 12.092 -11.165 1.00 51.22 85 LEU A O 7
ATOM 12147 N N . ARG A 1 86 ? -5.455 14.138 -10.917 1.00 23.20 86 ARG A N 7
ATOM 12148 C CA . ARG A 1 86 ? -4.487 13.961 -11.993 1.00 21.52 86 ARG A CA 7
ATOM 12149 C C . ARG A 1 86 ? -3.075 14.285 -11.513 1.00 52.31 86 ARG A C 7
ATOM 12150 O O . ARG A 1 86 ? -2.865 15.251 -10.779 1.00 70.03 86 ARG A O 7
ATOM 12171 N N . SER A 1 87 ? -2.111 13.472 -11.933 1.00 34.25 87 SER A N 7
ATOM 12172 C CA . SER A 1 87 ? -0.720 13.670 -11.542 1.00 73.34 87 SER A CA 7
ATOM 12173 C C . SER A 1 87 ? 0.226 13.104 -12.597 1.00 55.04 87 SER A C 7
ATOM 12174 O O . SER A 1 87 ? -0.204 12.431 -13.534 1.00 20.14 87 SER A O 7
ATOM 12182 N N . GLU A 1 88 ? 1.515 13.383 -12.438 1.00 4.35 88 GLU A N 7
ATOM 12183 C CA . GLU A 1 88 ? 2.522 12.903 -13.377 1.00 3.14 88 GLU A CA 7
ATOM 12184 C C . GLU A 1 88 ? 3.867 12.709 -12.681 1.00 15.12 88 GLU A C 7
ATOM 12185 O O . GLU A 1 88 ? 4.130 13.310 -11.639 1.00 44.21 88 GLU A O 7
ATOM 12197 N N . ILE A 1 89 ? 4.712 11.866 -13.264 1.00 35.30 89 ILE A N 7
ATOM 12198 C CA . ILE A 1 89 ? 6.028 11.593 -12.701 1.00 30.40 89 ILE A CA 7
ATOM 12199 C C . ILE A 1 89 ? 7.129 11.867 -13.720 1.00 21.33 89 ILE A C 7
ATOM 12200 O O . ILE A 1 89 ? 6.948 11.652 -14.918 1.00 42.44 89 ILE A O 7
ATOM 12216 N N . VAL A 1 90 ? 8.272 12.340 -13.234 1.00 44.42 90 VAL A N 7
ATOM 12217 C CA . VAL A 1 90 ? 9.405 12.641 -14.102 1.00 0.13 90 VAL A CA 7
ATOM 12218 C C . VAL A 1 90 ? 10.690 12.025 -13.561 1.00 23.13 90 VAL A C 7
ATOM 12219 O O . VAL A 1 90 ? 10.989 12.130 -12.370 1.00 70.43 90 VAL A O 7
ATOM 12232 N N . LEU A 1 91 ? 11.448 11.383 -14.442 1.00 64.53 91 LEU A N 7
ATOM 12233 C CA . LEU A 1 91 ? 12.704 10.749 -14.054 1.00 32.10 91 LEU A CA 7
ATOM 12234 C C . LEU A 1 91 ? 13.848 11.212 -14.950 1.00 53.33 91 LEU A C 7
ATOM 12235 O O . LEU A 1 91 ? 13.884 10.898 -16.141 1.00 25.23 91 LEU A O 7
ATOM 12251 N N . LEU A 1 92 ? 14.781 11.959 -14.371 1.00 11.31 92 LEU A N 7
ATOM 12252 C CA . LEU A 1 92 ? 15.928 12.465 -15.117 1.00 25.55 92 LEU A CA 7
ATOM 12253 C C . LEU A 1 92 ? 17.237 12.020 -14.470 1.00 75.53 92 LEU A C 7
ATOM 12254 O O . LEU A 1 92 ? 17.636 12.544 -13.430 1.00 71.30 92 LEU A O 7
ATOM 12270 N N . ILE A 1 93 ? 17.900 11.052 -15.094 1.00 75.23 93 ILE A N 7
ATOM 12271 C CA . ILE A 1 93 ? 19.164 10.539 -14.582 1.00 10.35 93 ILE A CA 7
ATOM 12272 C C . ILE A 1 93 ? 20.099 10.144 -15.719 1.00 41.35 93 ILE A C 7
ATOM 12273 O O . ILE A 1 93 ? 19.701 9.492 -16.685 1.00 43.10 93 ILE A O 7
ATOM 12289 N N . PRO A 1 94 ? 21.374 10.546 -15.605 1.00 15.43 94 PRO A N 7
ATOM 12290 C CA . PRO A 1 94 ? 22.393 10.244 -16.614 1.00 20.34 94 PRO A CA 7
ATOM 12291 C C . PRO A 1 94 ? 22.386 8.774 -17.022 1.00 5.52 94 PRO A C 7
ATOM 12292 O O . PRO A 1 94 ? 22.523 7.887 -16.180 1.00 51.15 94 PRO A O 7
ATOM 12303 N N . GLU A 1 95 ? 22.227 8.526 -18.318 1.00 64.10 95 GLU A N 7
ATOM 12304 C CA . GLU A 1 95 ? 22.203 7.163 -18.836 1.00 51.14 95 GLU A CA 7
ATOM 12305 C C . GLU A 1 95 ? 23.430 6.383 -18.374 1.00 44.13 95 GLU A C 7
ATOM 12306 O O . GLU A 1 95 ? 23.398 5.156 -18.270 1.00 45.40 95 GLU A O 7
ATOM 12318 N N . THR A 1 96 ? 24.513 7.104 -18.099 1.00 21.24 96 THR A N 7
ATOM 12319 C CA . THR A 1 96 ? 25.752 6.481 -17.650 1.00 32.04 96 THR A CA 7
ATOM 12320 C C . THR A 1 96 ? 25.510 5.585 -16.440 1.00 51.12 96 THR A C 7
ATOM 12321 O O . THR A 1 96 ? 26.149 4.544 -16.289 1.00 74.34 96 THR A O 7
ATOM 12332 N N . SER A 1 97 ? 24.583 5.996 -15.581 1.00 1.52 97 SER A N 7
ATOM 12333 C CA . SER A 1 97 ? 24.259 5.232 -14.382 1.00 71.11 97 SER A CA 7
ATOM 12334 C C . SER A 1 97 ? 22.806 4.766 -14.411 1.00 65.13 97 SER A C 7
ATOM 12335 O O . SER A 1 97 ? 22.255 4.354 -13.391 1.00 54.43 97 SER A O 7
ATOM 12343 N N . ALA A 1 98 ? 22.193 4.834 -15.588 1.00 43.04 98 ALA A N 7
ATOM 12344 C CA . ALA A 1 98 ? 20.806 4.418 -15.752 1.00 61.34 98 ALA A CA 7
ATOM 12345 C C . ALA A 1 98 ? 20.595 2.997 -15.240 1.00 40.10 98 ALA A C 7
ATOM 12346 O O . ALA A 1 98 ? 21.068 2.023 -15.826 1.00 44.30 98 ALA A O 7
ATOM 12353 N N . PRO A 1 99 ? 19.868 2.873 -14.120 1.00 2.25 99 PRO A N 7
ATOM 12354 C CA . PRO A 1 99 ? 19.578 1.575 -13.504 1.00 3.05 99 PRO A CA 7
ATOM 12355 C C . PRO A 1 99 ? 18.614 0.740 -14.338 1.00 73.34 99 PRO A C 7
ATOM 12356 O O . PRO A 1 99 ? 17.948 1.257 -15.235 1.00 32.50 99 PRO A O 7
ATOM 12367 N N . GLN A 1 100 ? 18.544 -0.553 -14.037 1.00 41.11 100 GLN A N 7
ATOM 12368 C CA . GLN A 1 100 ? 17.660 -1.459 -14.761 1.00 63.01 100 GLN A CA 7
ATOM 12369 C C . GLN A 1 100 ? 16.231 -0.926 -14.780 1.00 24.54 100 GLN A C 7
ATOM 12370 O O . GLN A 1 100 ? 15.446 -1.260 -15.666 1.00 52.02 100 GLN A O 7
ATOM 12384 N N . ALA A 1 101 ? 15.901 -0.097 -13.795 1.00 23.31 101 ALA A N 7
ATOM 12385 C CA . ALA A 1 101 ? 14.567 0.483 -13.699 1.00 65.42 101 ALA A CA 7
ATOM 12386 C C . ALA A 1 101 ? 14.185 1.195 -14.992 1.00 13.21 101 ALA A C 7
ATOM 12387 O O . ALA A 1 101 ? 13.180 0.862 -15.622 1.00 42.25 101 ALA A O 7
ATOM 12394 N N . LEU A 1 102 ? 14.990 2.177 -15.381 1.00 40.24 102 LEU A N 7
ATOM 12395 C CA . LEU A 1 102 ? 14.735 2.938 -16.600 1.00 22.03 102 LEU A CA 7
ATOM 12396 C C . LEU A 1 102 ? 14.917 2.063 -17.836 1.00 45.40 102 LEU A C 7
ATOM 12397 O O . LEU A 1 102 ? 14.111 2.108 -18.765 1.00 60.42 102 LEU A O 7
ATOM 12413 N N . VAL A 1 103 ? 15.982 1.267 -17.840 1.00 12.04 103 VAL A N 7
ATOM 12414 C CA . VAL A 1 103 ? 16.268 0.379 -18.960 1.00 5.11 103 VAL A CA 7
ATOM 12415 C C . VAL A 1 103 ? 15.146 -0.633 -19.160 1.00 24.43 103 VAL A C 7
ATOM 12416 O O . VAL A 1 103 ? 14.977 -1.180 -20.250 1.00 35.13 103 VAL A O 7
ATOM 12429 N N . ASP A 1 104 ? 14.383 -0.878 -18.101 1.00 33.32 104 ASP A N 7
ATOM 12430 C CA . ASP A 1 104 ? 13.275 -1.825 -18.160 1.00 14.53 104 ASP A CA 7
ATOM 12431 C C . ASP A 1 104 ? 12.002 -1.141 -18.650 1.00 60.25 104 ASP A C 7
ATOM 12432 O O . ASP A 1 104 ? 11.224 -1.724 -19.407 1.00 33.04 104 ASP A O 7
ATOM 12441 N N . LEU A 1 105 ? 11.796 0.097 -18.215 1.00 71.20 105 LEU A N 7
ATOM 12442 C CA . LEU A 1 105 ? 10.617 0.860 -18.609 1.00 52.01 105 LEU A CA 7
ATOM 12443 C C . LEU A 1 105 ? 10.661 1.203 -20.095 1.00 24.32 105 LEU A C 7
ATOM 12444 O O . LEU A 1 105 ? 9.657 1.092 -20.798 1.00 30.52 105 LEU A O 7
ATOM 12460 N N . TRP A 1 106 ? 11.832 1.617 -20.566 1.00 12.22 106 TRP A N 7
ATOM 12461 C CA . TRP A 1 106 ? 12.008 1.974 -21.969 1.00 73.11 106 TRP A CA 7
ATOM 12462 C C . TRP A 1 106 ? 11.902 0.742 -22.861 1.00 40.12 106 TRP A C 7
ATOM 12463 O O . TRP A 1 106 ? 11.626 0.850 -24.056 1.00 43.23 106 TRP A O 7
ATOM 12484 N N . LYS A 1 107 ? 12.123 -0.429 -22.274 1.00 34.21 107 LYS A N 7
ATOM 12485 C CA . LYS A 1 107 ? 12.051 -1.683 -23.015 1.00 54.20 107 LYS A CA 7
ATOM 12486 C C . LYS A 1 107 ? 10.636 -2.253 -22.983 1.00 64.41 107 LYS A C 7
ATOM 12487 O O . LYS A 1 107 ? 10.011 -2.450 -24.026 1.00 30.34 107 LYS A O 7
ATOM 12506 N N . THR A 1 108 ? 10.136 -2.516 -21.780 1.00 20.33 108 THR A N 7
ATOM 12507 C CA . THR A 1 108 ? 8.796 -3.064 -21.612 1.00 52.31 108 THR A CA 7
ATOM 12508 C C . THR A 1 108 ? 7.830 -2.005 -21.092 1.00 44.32 108 THR A C 7
ATOM 12509 O O . THR A 1 108 ? 6.703 -1.890 -21.571 1.00 41.42 108 THR A O 7
ATOM 12520 N N . GLY A 1 109 ? 8.281 -1.231 -20.109 1.00 32.54 109 GLY A N 7
ATOM 12521 C CA . GLY A 1 109 ? 7.444 -0.191 -19.540 1.00 73.04 109 GLY A CA 7
ATOM 12522 C C . GLY A 1 109 ? 6.598 -0.693 -18.387 1.00 54.12 109 GLY A C 7
ATOM 12523 O O . GLY A 1 109 ? 5.573 -0.097 -18.057 1.00 34.23 109 GLY A O 7
ATOM 12527 N N . GLN A 1 110 ? 7.026 -1.792 -17.775 1.00 4.10 110 GLN A N 7
ATOM 12528 C CA . GLN A 1 110 ? 6.299 -2.374 -16.654 1.00 33.53 110 GLN A CA 7
ATOM 12529 C C . GLN A 1 110 ? 7.081 -2.213 -15.354 1.00 71.24 110 GLN A C 7
ATOM 12530 O O . GLN A 1 110 ? 8.230 -1.771 -15.360 1.00 53.41 110 GLN A O 7
ATOM 12544 N N . VAL A 1 111 ? 6.451 -2.575 -14.241 1.00 52.22 111 VAL A N 7
ATOM 12545 C CA . VAL A 1 111 ? 7.088 -2.471 -12.934 1.00 11.01 111 VAL A CA 7
ATOM 12546 C C . VAL A 1 111 ? 8.230 -3.471 -12.798 1.00 64.24 111 VAL A C 7
ATOM 12547 O O . VAL A 1 111 ? 8.086 -4.645 -13.142 1.00 12.44 111 VAL A O 7
ATOM 12560 N N . ASP A 1 112 ? 9.366 -2.999 -12.295 1.00 72.35 112 ASP A N 7
ATOM 12561 C CA . ASP A 1 112 ? 10.534 -3.853 -12.113 1.00 1.35 112 ASP A CA 7
ATOM 12562 C C . ASP A 1 112 ? 10.407 -4.682 -10.838 1.00 41.14 112 ASP A C 7
ATOM 12563 O O . ASP A 1 112 ? 10.113 -4.151 -9.768 1.00 42.31 112 ASP A O 7
ATOM 12572 N N . GLU A 1 113 ? 10.630 -5.987 -10.963 1.00 13.32 113 GLU A N 7
ATOM 12573 C CA . GLU A 1 113 ? 10.538 -6.889 -9.821 1.00 11.22 113 GLU A CA 7
ATOM 12574 C C . GLU A 1 113 ? 11.917 -7.151 -9.223 1.00 20.43 113 GLU A C 7
ATOM 12575 O O . GLU A 1 113 ? 12.930 -6.694 -9.750 1.00 42.31 113 GLU A O 7
ATOM 12587 N N . MET A 1 1 ? 0.922 5.147 -1.876 1.00 22.31 1 MET A N 8
ATOM 12588 C CA . MET A 1 1 ? 1.943 5.068 -2.915 1.00 14.23 1 MET A CA 8
ATOM 12589 C C . MET A 1 1 ? 1.594 3.994 -3.940 1.00 33.45 1 MET A C 8
ATOM 12590 O O . MET A 1 1 ? 1.188 4.299 -5.061 1.00 63.13 1 MET A O 8
ATOM 12604 N N . LYS A 1 2 ? 1.754 2.734 -3.547 1.00 51.24 2 LYS A N 8
ATOM 12605 C CA . LYS A 1 2 ? 1.455 1.613 -4.431 1.00 1.41 2 LYS A CA 8
ATOM 12606 C C . LYS A 1 2 ? 2.378 1.617 -5.646 1.00 13.24 2 LYS A C 8
ATOM 12607 O O . LYS A 1 2 ? 2.941 2.644 -6.024 1.00 40.41 2 LYS A O 8
ATOM 12626 N N . PRO A 1 3 ? 2.536 0.442 -6.273 1.00 41.42 3 PRO A N 8
ATOM 12627 C CA . PRO A 1 3 ? 3.388 0.285 -7.456 1.00 10.13 3 PRO A CA 8
ATOM 12628 C C . PRO A 1 3 ? 3.127 1.360 -8.505 1.00 44.41 3 PRO A C 8
ATOM 12629 O O . PRO A 1 3 ? 2.180 2.139 -8.389 1.00 3.31 3 PRO A O 8
ATOM 12640 N N . LEU A 1 4 ? 3.973 1.398 -9.529 1.00 75.23 4 LEU A N 8
ATOM 12641 C CA . LEU A 1 4 ? 3.833 2.378 -10.601 1.00 2.13 4 LEU A CA 8
ATOM 12642 C C . LEU A 1 4 ? 2.400 2.417 -11.121 1.00 33.35 4 LEU A C 8
ATOM 12643 O O . LEU A 1 4 ? 1.610 1.497 -10.904 1.00 50.24 4 LEU A O 8
ATOM 12659 N N . PRO A 1 5 ? 2.054 3.505 -11.825 1.00 24.15 5 PRO A N 8
ATOM 12660 C CA . PRO A 1 5 ? 0.715 3.688 -12.392 1.00 44.34 5 PRO A CA 8
ATOM 12661 C C . PRO A 1 5 ? 0.440 2.733 -13.548 1.00 61.34 5 PRO A C 8
ATOM 12662 O O . PRO A 1 5 ? 0.937 2.925 -14.658 1.00 41.31 5 PRO A O 8
ATOM 12673 N N . VAL A 1 6 ? -0.355 1.702 -13.281 1.00 73.34 6 VAL A N 8
ATOM 12674 C CA . VAL A 1 6 ? -0.698 0.717 -14.300 1.00 71.42 6 VAL A CA 8
ATOM 12675 C C . VAL A 1 6 ? -1.180 1.393 -15.579 1.00 11.14 6 VAL A C 8
ATOM 12676 O O . VAL A 1 6 ? -1.811 2.450 -15.535 1.00 11.01 6 VAL A O 8
ATOM 12689 N N . LEU A 1 7 ? -0.879 0.777 -16.717 1.00 15.25 7 LEU A N 8
ATOM 12690 C CA . LEU A 1 7 ? -1.283 1.319 -18.010 1.00 4.35 7 LEU A CA 8
ATOM 12691 C C . LEU A 1 7 ? -2.801 1.307 -18.156 1.00 1.35 7 LEU A C 8
ATOM 12692 O O . LEU A 1 7 ? -3.412 0.250 -18.302 1.00 22.44 7 LEU A O 8
ATOM 12708 N N . ASN A 1 8 ? -3.403 2.491 -18.117 1.00 13.51 8 ASN A N 8
ATOM 12709 C CA . ASN A 1 8 ? -4.850 2.617 -18.247 1.00 14.44 8 ASN A CA 8
ATOM 12710 C C . ASN A 1 8 ? -5.214 3.590 -19.365 1.00 22.23 8 ASN A C 8
ATOM 12711 O O . ASN A 1 8 ? -4.352 4.017 -20.133 1.00 33.22 8 ASN A O 8
ATOM 12722 N N . GLN A 1 9 ? -6.495 3.935 -19.448 1.00 44.03 9 GLN A N 8
ATOM 12723 C CA . GLN A 1 9 ? -6.971 4.857 -20.472 1.00 75.14 9 GLN A CA 8
ATOM 12724 C C . GLN A 1 9 ? -6.514 6.282 -20.178 1.00 30.31 9 GLN A C 8
ATOM 12725 O O . GLN A 1 9 ? -6.754 7.197 -20.966 1.00 33.51 9 GLN A O 8
ATOM 12739 N N . ASP A 1 10 ? -5.854 6.462 -19.039 1.00 54.41 10 ASP A N 8
ATOM 12740 C CA . ASP A 1 10 ? -5.362 7.776 -18.641 1.00 14.13 10 ASP A CA 8
ATOM 12741 C C . ASP A 1 10 ? -3.873 7.722 -18.313 1.00 54.32 10 ASP A C 8
ATOM 12742 O O . ASP A 1 10 ? -3.388 8.461 -17.456 1.00 45.31 10 ASP A O 8
ATOM 12751 N N . THR A 1 11 ? -3.153 6.842 -19.001 1.00 23.32 11 THR A N 8
ATOM 12752 C CA . THR A 1 11 ? -1.720 6.690 -18.782 1.00 21.51 11 THR A CA 8
ATOM 12753 C C . THR A 1 11 ? -0.926 7.137 -20.004 1.00 14.50 11 THR A C 8
ATOM 12754 O O . THR A 1 11 ? -1.270 6.802 -21.137 1.00 73.34 11 THR A O 8
ATOM 12765 N N . VAL A 1 12 ? 0.138 7.898 -19.767 1.00 21.53 12 VAL A N 8
ATOM 12766 C CA . VAL A 1 12 ? 0.982 8.390 -20.849 1.00 2.24 12 VAL A CA 8
ATOM 12767 C C . VAL A 1 12 ? 2.460 8.251 -20.500 1.00 33.12 12 VAL A C 8
ATOM 12768 O O . VAL A 1 12 ? 2.966 8.938 -19.612 1.00 53.43 12 VAL A O 8
ATOM 12781 N N . ILE A 1 13 ? 3.146 7.358 -21.204 1.00 65.21 13 ILE A N 8
ATOM 12782 C CA . ILE A 1 13 ? 4.567 7.130 -20.970 1.00 31.41 13 ILE A CA 8
ATOM 12783 C C . ILE A 1 13 ? 5.416 7.806 -22.041 1.00 2.25 13 ILE A C 8
ATOM 12784 O O . ILE A 1 13 ? 5.244 7.556 -23.233 1.00 31.42 13 ILE A O 8
ATOM 12800 N N . GLU A 1 14 ? 6.335 8.663 -21.606 1.00 13.34 14 GLU A N 8
ATOM 12801 C CA . GLU A 1 14 ? 7.212 9.375 -22.528 1.00 12.13 14 GLU A CA 8
ATOM 12802 C C . GLU A 1 14 ? 8.665 9.292 -22.070 1.00 21.02 14 GLU A C 8
ATOM 12803 O O . GLU A 1 14 ? 9.033 9.844 -21.032 1.00 25.31 14 GLU A O 8
ATOM 12815 N N . LEU A 1 15 ? 9.486 8.598 -22.850 1.00 42.54 15 LEU A N 8
ATOM 12816 C CA . LEU A 1 15 ? 10.900 8.442 -22.526 1.00 71.31 15 LEU A CA 8
ATOM 12817 C C . LEU A 1 15 ? 11.779 9.028 -23.626 1.00 62.21 15 LEU A C 8
ATOM 12818 O O . LEU A 1 15 ? 11.577 8.753 -24.808 1.00 52.15 15 LEU A O 8
ATOM 12834 N N . ALA A 1 16 ? 12.757 9.835 -23.228 1.00 21.22 16 ALA A N 8
ATOM 12835 C CA . ALA A 1 16 ? 13.670 10.456 -24.179 1.00 41.02 16 ALA A CA 8
ATOM 12836 C C . ALA A 1 16 ? 15.103 10.439 -23.657 1.00 34.22 16 ALA A C 8
ATOM 12837 O O . ALA A 1 16 ? 15.362 10.824 -22.517 1.00 22.13 16 ALA A O 8
ATOM 12844 N N . ARG A 1 17 ? 16.029 9.989 -24.497 1.00 53.44 17 ARG A N 8
ATOM 12845 C CA . ARG A 1 17 ? 17.435 9.920 -24.119 1.00 40.41 17 ARG A CA 8
ATOM 12846 C C . ARG A 1 17 ? 18.245 10.995 -24.839 1.00 20.31 17 ARG A C 8
ATOM 12847 O O . ARG A 1 17 ? 18.090 11.200 -26.042 1.00 71.22 17 ARG A O 8
ATOM 12868 N N . GLU A 1 18 ? 19.108 11.677 -24.093 1.00 23.01 18 GLU A N 8
ATOM 12869 C CA . GLU A 1 18 ? 19.941 12.731 -24.660 1.00 61.14 18 GLU A CA 8
ATOM 12870 C C . GLU A 1 18 ? 21.332 12.723 -24.032 1.00 13.31 18 GLU A C 8
ATOM 12871 O O . GLU A 1 18 ? 21.616 11.927 -23.138 1.00 45.41 18 GLU A O 8
ATOM 12883 N N . GLY A 1 19 ? 22.195 13.616 -24.507 1.00 54.23 19 GLY A N 8
ATOM 12884 C CA . GLY A 1 19 ? 23.545 13.696 -23.982 1.00 30.42 19 GLY A CA 8
ATOM 12885 C C . GLY A 1 19 ? 24.521 12.835 -24.759 1.00 21.32 19 GLY A C 8
ATOM 12886 O O . GLY A 1 19 ? 24.116 11.946 -25.508 1.00 4.45 19 GLY A O 8
ATOM 12890 N N . GLY A 1 20 ? 25.812 13.099 -24.582 1.00 1.11 20 GLY A N 8
ATOM 12891 C CA . GLY A 1 20 ? 26.829 12.334 -25.280 1.00 55.24 20 GLY A CA 8
ATOM 12892 C C . GLY A 1 20 ? 28.019 13.182 -25.681 1.00 4.33 20 GLY A C 8
ATOM 12893 O O . GLY A 1 20 ? 28.705 13.746 -24.827 1.00 34.31 20 GLY A O 8
ATOM 12897 N N . PHE A 1 21 ? 28.269 13.273 -26.983 1.00 35.41 21 PHE A N 8
ATOM 12898 C CA . PHE A 1 21 ? 29.387 14.056 -27.495 1.00 31.02 21 PHE A CA 8
ATOM 12899 C C . PHE A 1 21 ? 29.095 14.564 -28.904 1.00 24.12 21 PHE A C 8
ATOM 12900 O O . PHE A 1 21 ? 28.941 15.765 -29.123 1.00 4.04 21 PHE A O 8
ATOM 12917 N N . ALA A 1 22 ? 29.022 13.640 -29.856 1.00 70.31 22 ALA A N 8
ATOM 12918 C CA . ALA A 1 22 ? 28.748 13.993 -31.243 1.00 72.55 22 ALA A CA 8
ATOM 12919 C C . ALA A 1 22 ? 27.308 13.659 -31.621 1.00 25.33 22 ALA A C 8
ATOM 12920 O O . ALA A 1 22 ? 26.486 13.350 -30.758 1.00 71.34 22 ALA A O 8
ATOM 12927 N N . PHE A 1 23 ? 27.010 13.724 -32.914 1.00 64.21 23 PHE A N 8
ATOM 12928 C CA . PHE A 1 23 ? 25.669 13.430 -33.405 1.00 41.03 23 PHE A CA 8
ATOM 12929 C C . PHE A 1 23 ? 25.557 11.972 -33.841 1.00 33.12 23 PHE A C 8
ATOM 12930 O O . PHE A 1 23 ? 26.314 11.508 -34.693 1.00 64.42 23 PHE A O 8
ATOM 12947 N N . ILE A 1 24 ? 24.607 11.256 -33.249 1.00 73.32 24 ILE A N 8
ATOM 12948 C CA . ILE A 1 24 ? 24.394 9.851 -33.576 1.00 5.11 24 ILE A CA 8
ATOM 12949 C C . ILE A 1 24 ? 22.916 9.558 -33.808 1.00 42.14 24 ILE A C 8
ATOM 12950 O O . ILE A 1 24 ? 22.048 9.968 -33.038 1.00 12.10 24 ILE A O 8
ATOM 12966 N N . PRO A 1 25 ? 22.621 8.830 -34.895 1.00 63.44 25 PRO A N 8
ATOM 12967 C CA . PRO A 1 25 ? 21.248 8.463 -35.254 1.00 30.22 25 PRO A CA 8
ATOM 12968 C C . PRO A 1 25 ? 20.471 7.897 -34.070 1.00 2.33 25 PRO A C 8
ATOM 12969 O O . PRO A 1 25 ? 19.251 8.041 -33.988 1.00 41.13 25 PRO A O 8
ATOM 12980 N N . LYS A 1 26 ? 21.185 7.254 -33.153 1.00 24.34 26 LYS A N 8
ATOM 12981 C CA . LYS A 1 26 ? 20.564 6.667 -31.971 1.00 41.30 26 LYS A CA 8
ATOM 12982 C C . LYS A 1 26 ? 19.807 7.724 -31.173 1.00 41.32 26 LYS A C 8
ATOM 12983 O O . LYS A 1 26 ? 18.922 7.402 -30.380 1.00 74.10 26 LYS A O 8
ATOM 13002 N N . LEU A 1 27 ? 20.160 8.987 -31.389 1.00 74.31 27 LEU A N 8
ATOM 13003 C CA . LEU A 1 27 ? 19.512 10.092 -30.691 1.00 71.10 27 LEU A CA 8
ATOM 13004 C C . LEU A 1 27 ? 17.995 10.009 -30.829 1.00 41.10 27 LEU A C 8
ATOM 13005 O O . LEU A 1 27 ? 17.257 10.504 -29.978 1.00 74.21 27 LEU A O 8
ATOM 13021 N N . ALA A 1 28 ? 17.538 9.378 -31.906 1.00 13.43 28 ALA A N 8
ATOM 13022 C CA . ALA A 1 28 ? 16.109 9.227 -32.153 1.00 22.31 28 ALA A CA 8
ATOM 13023 C C . ALA A 1 28 ? 15.511 8.141 -31.265 1.00 72.43 28 ALA A C 8
ATOM 13024 O O . ALA A 1 28 ? 14.968 7.153 -31.757 1.00 74.44 28 ALA A O 8
ATOM 13031 N N . GLY A 1 29 ? 15.615 8.331 -29.953 1.00 71.44 29 GLY A N 8
ATOM 13032 C CA . GLY A 1 29 ? 15.080 7.358 -29.018 1.00 41.23 29 GLY A CA 8
ATOM 13033 C C . GLY A 1 29 ? 13.898 7.895 -28.236 1.00 40.31 29 GLY A C 8
ATOM 13034 O O . GLY A 1 29 ? 13.485 7.303 -27.240 1.00 21.24 29 GLY A O 8
ATOM 13038 N N . GLN A 1 30 ? 13.354 9.021 -28.687 1.00 70.23 30 GLN A N 8
ATOM 13039 C CA . GLN A 1 30 ? 12.214 9.638 -28.021 1.00 12.55 30 GLN A CA 8
ATOM 13040 C C . GLN A 1 30 ? 10.914 8.942 -28.408 1.00 55.15 30 GLN A C 8
ATOM 13041 O O . GLN A 1 30 ? 10.613 8.782 -29.591 1.00 60.35 30 GLN A O 8
ATOM 13055 N N . ARG A 1 31 ? 10.146 8.530 -27.404 1.00 43.35 31 ARG A N 8
ATOM 13056 C CA . ARG A 1 31 ? 8.879 7.850 -27.641 1.00 31.41 31 ARG A CA 8
ATOM 13057 C C . ARG A 1 31 ? 7.855 8.221 -26.572 1.00 71.52 31 ARG A C 8
ATOM 13058 O O . ARG A 1 31 ? 8.091 8.030 -25.379 1.00 62.42 31 ARG A O 8
ATOM 13079 N N . ARG A 1 32 ? 6.718 8.752 -27.009 1.00 33.12 32 ARG A N 8
ATOM 13080 C CA . ARG A 1 32 ? 5.659 9.151 -26.090 1.00 13.32 32 ARG A CA 8
ATOM 13081 C C . ARG A 1 32 ? 4.343 8.466 -26.446 1.00 32.42 32 ARG A C 8
ATOM 13082 O O . ARG A 1 32 ? 3.689 8.826 -27.425 1.00 11.11 32 ARG A O 8
ATOM 13103 N N . ILE A 1 33 ? 3.962 7.476 -25.645 1.00 53.20 33 ILE A N 8
ATOM 13104 C CA . ILE A 1 33 ? 2.724 6.741 -25.876 1.00 3.15 33 ILE A CA 8
ATOM 13105 C C . ILE A 1 33 ? 1.593 7.285 -25.010 1.00 75.13 33 ILE A C 8
ATOM 13106 O O . ILE A 1 33 ? 1.721 7.381 -23.790 1.00 63.52 33 ILE A O 8
ATOM 13122 N N . ALA A 1 34 ? 0.483 7.638 -25.651 1.00 11.24 34 ALA A N 8
ATOM 13123 C CA . ALA A 1 34 ? -0.674 8.169 -24.939 1.00 64.34 34 ALA A CA 8
ATOM 13124 C C . ALA A 1 34 ? -1.868 7.227 -25.054 1.00 3.24 34 ALA A C 8
ATOM 13125 O O . ALA A 1 34 ? -2.576 7.225 -26.062 1.00 4.23 34 ALA A O 8
ATOM 13132 N N . LEU A 1 35 ? -2.086 6.428 -24.016 1.00 21.45 35 LEU A N 8
ATOM 13133 C CA . LEU A 1 35 ? -3.195 5.480 -24.000 1.00 21.14 35 LEU A CA 8
ATOM 13134 C C . LEU A 1 35 ? -4.533 6.207 -24.081 1.00 35.24 35 LEU A C 8
ATOM 13135 O O . LEU A 1 35 ? -5.529 5.646 -24.537 1.00 70.40 35 LEU A O 8
ATOM 13151 N N . ALA A 1 36 ? -4.549 7.459 -23.636 1.00 43.35 36 ALA A N 8
ATOM 13152 C CA . ALA A 1 36 ? -5.764 8.264 -23.663 1.00 5.42 36 ALA A CA 8
ATOM 13153 C C . ALA A 1 36 ? -6.123 8.670 -25.088 1.00 63.32 36 ALA A C 8
ATOM 13154 O O . ALA A 1 36 ? -7.193 9.227 -25.334 1.00 44.03 36 ALA A O 8
ATOM 13161 N N . ASP A 1 37 ? -5.222 8.387 -26.023 1.00 54.22 37 ASP A N 8
ATOM 13162 C CA . ASP A 1 37 ? -5.445 8.722 -27.425 1.00 2.30 37 ASP A CA 8
ATOM 13163 C C . ASP A 1 37 ? -5.849 7.486 -28.222 1.00 25.31 37 ASP A C 8
ATOM 13164 O O . ASP A 1 37 ? -5.999 7.544 -29.443 1.00 23.13 37 ASP A O 8
ATOM 13173 N N . ILE A 1 38 ? -6.021 6.369 -27.524 1.00 34.44 38 ILE A N 8
ATOM 13174 C CA . ILE A 1 38 ? -6.407 5.119 -28.166 1.00 74.42 38 ILE A CA 8
ATOM 13175 C C . ILE A 1 38 ? -7.640 4.516 -27.500 1.00 65.41 38 ILE A C 8
ATOM 13176 O O . ILE A 1 38 ? -8.094 4.993 -26.460 1.00 1.41 38 ILE A O 8
ATOM 13192 N N . THR A 1 39 ? -8.176 3.461 -28.106 1.00 34.35 39 THR A N 8
ATOM 13193 C CA . THR A 1 39 ? -9.356 2.791 -27.571 1.00 45.15 39 THR A CA 8
ATOM 13194 C C . THR A 1 39 ? -8.966 1.686 -26.596 1.00 1.40 39 THR A C 8
ATOM 13195 O O . THR A 1 39 ? -7.852 1.163 -26.626 1.00 71.44 39 THR A O 8
ATOM 13206 N N . PRO A 1 40 ? -9.903 1.321 -25.709 1.00 14.30 40 PRO A N 8
ATOM 13207 C CA . PRO A 1 40 ? -9.681 0.274 -24.708 1.00 60.40 40 PRO A CA 8
ATOM 13208 C C . PRO A 1 40 ? -9.074 -0.987 -25.314 1.00 21.33 40 PRO A C 8
ATOM 13209 O O . PRO A 1 40 ? -8.063 -1.495 -24.829 1.00 14.34 40 PRO A O 8
ATOM 13220 N N . GLU A 1 41 ? -9.697 -1.487 -26.376 1.00 72.22 41 GLU A N 8
ATOM 13221 C CA . GLU A 1 41 ? -9.217 -2.690 -27.047 1.00 11.40 41 GLU A CA 8
ATOM 13222 C C . GLU A 1 41 ? -7.825 -2.468 -27.631 1.00 41.30 41 GLU A C 8
ATOM 13223 O O . GLU A 1 41 ? -6.954 -3.331 -27.529 1.00 43.11 41 GLU A O 8
ATOM 13235 N N . GLN A 1 42 ? -7.625 -1.305 -28.243 1.00 42.01 42 GLN A N 8
ATOM 13236 C CA . GLN A 1 42 ? -6.339 -0.970 -28.845 1.00 35.14 42 GLN A CA 8
ATOM 13237 C C . GLN A 1 42 ? -5.233 -0.961 -27.795 1.00 30.41 42 GLN A C 8
ATOM 13238 O O . GLN A 1 42 ? -4.103 -1.367 -28.067 1.00 42.40 42 GLN A O 8
ATOM 13252 N N . ARG A 1 43 ? -5.566 -0.497 -26.595 1.00 50.42 43 ARG A N 8
ATOM 13253 C CA . ARG A 1 43 ? -4.600 -0.434 -25.505 1.00 41.31 43 ARG A CA 8
ATOM 13254 C C . ARG A 1 43 ? -4.236 -1.834 -25.020 1.00 44.20 43 ARG A C 8
ATOM 13255 O O . ARG A 1 43 ? -3.060 -2.156 -24.854 1.00 23.41 43 ARG A O 8
ATOM 13276 N N . GLN A 1 44 ? -5.252 -2.660 -24.795 1.00 14.43 44 GLN A N 8
ATOM 13277 C CA . GLN A 1 44 ? -5.039 -4.024 -24.328 1.00 25.25 44 GLN A CA 8
ATOM 13278 C C . GLN A 1 44 ? -4.282 -4.844 -25.368 1.00 52.40 44 GLN A C 8
ATOM 13279 O O . GLN A 1 44 ? -3.329 -5.551 -25.042 1.00 1.00 44 GLN A O 8
ATOM 13293 N N . ARG A 1 45 ? -4.714 -4.743 -26.621 1.00 31.31 45 ARG A N 8
ATOM 13294 C CA . ARG A 1 45 ? -4.079 -5.477 -27.709 1.00 44.50 45 ARG A CA 8
ATOM 13295 C C . ARG A 1 45 ? -2.653 -4.982 -27.938 1.00 72.40 45 ARG A C 8
ATOM 13296 O O . ARG A 1 45 ? -1.756 -5.766 -28.251 1.00 43.20 45 ARG A O 8
ATOM 13317 N N . LEU A 1 46 ? -2.452 -3.679 -27.781 1.00 12.35 46 LEU A N 8
ATOM 13318 C CA . LEU A 1 46 ? -1.136 -3.079 -27.970 1.00 60.14 46 LEU A CA 8
ATOM 13319 C C . LEU A 1 46 ? -0.136 -3.629 -26.958 1.00 61.15 46 LEU A C 8
ATOM 13320 O O . LEU A 1 46 ? 0.896 -4.186 -27.331 1.00 1.43 46 LEU A O 8
ATOM 13336 N N . ASN A 1 47 ? -0.451 -3.471 -25.677 1.00 2.20 47 ASN A N 8
ATOM 13337 C CA . ASN A 1 47 ? 0.420 -3.953 -24.611 1.00 34.22 47 ASN A CA 8
ATOM 13338 C C . ASN A 1 47 ? 0.666 -5.453 -24.747 1.00 4.44 47 ASN A C 8
ATOM 13339 O O . ASN A 1 47 ? 1.807 -5.911 -24.688 1.00 10.02 47 ASN A O 8
ATOM 13350 N N . GLN A 1 48 ? -0.411 -6.210 -24.929 1.00 5.11 48 GLN A N 8
ATOM 13351 C CA . GLN A 1 48 ? -0.310 -7.657 -25.073 1.00 73.40 48 GLN A CA 8
ATOM 13352 C C . GLN A 1 48 ? 0.523 -8.026 -26.296 1.00 20.41 48 GLN A C 8
ATOM 13353 O O . GLN A 1 48 ? 1.286 -8.993 -26.272 1.00 3.24 48 GLN A O 8
ATOM 13367 N N . LEU A 1 49 ? 0.372 -7.252 -27.364 1.00 52.53 49 LEU A N 8
ATOM 13368 C CA . LEU A 1 49 ? 1.110 -7.497 -28.598 1.00 45.21 49 LEU A CA 8
ATOM 13369 C C . LEU A 1 49 ? 2.613 -7.382 -28.365 1.00 25.52 49 LEU A C 8
ATOM 13370 O O . LEU A 1 49 ? 3.356 -8.348 -28.546 1.00 20.51 49 LEU A O 8
ATOM 13386 N N . LEU A 1 50 ? 3.055 -6.197 -27.960 1.00 45.12 50 LEU A N 8
ATOM 13387 C CA . LEU A 1 50 ? 4.470 -5.956 -27.699 1.00 65.22 50 LEU A CA 8
ATOM 13388 C C . LEU A 1 50 ? 5.033 -7.001 -26.740 1.00 14.50 50 LEU A C 8
ATOM 13389 O O . LEU A 1 50 ? 6.091 -7.578 -26.986 1.00 12.51 50 LEU A O 8
ATOM 13405 N N . ASN A 1 51 ? 4.315 -7.239 -25.647 1.00 23.41 51 ASN A N 8
ATOM 13406 C CA . ASN A 1 51 ? 4.742 -8.216 -24.651 1.00 52.11 51 ASN A CA 8
ATOM 13407 C C . ASN A 1 51 ? 4.945 -9.588 -25.287 1.00 2.22 51 ASN A C 8
ATOM 13408 O O . ASN A 1 51 ? 5.967 -10.238 -25.069 1.00 1.24 51 ASN A O 8
ATOM 13419 N N . GLN A 1 52 ? 3.965 -10.020 -26.074 1.00 24.42 52 GLN A N 8
ATOM 13420 C CA . GLN A 1 52 ? 4.037 -11.315 -26.741 1.00 3.10 52 GLN A CA 8
ATOM 13421 C C . GLN A 1 52 ? 5.155 -11.331 -27.778 1.00 62.33 52 GLN A C 8
ATOM 13422 O O . GLN A 1 52 ? 5.543 -12.390 -28.273 1.00 71.40 52 GLN A O 8
ATOM 13436 N N . THR A 1 53 ? 5.671 -10.150 -28.105 1.00 34.13 53 THR A N 8
ATOM 13437 C CA . THR A 1 53 ? 6.743 -10.028 -29.084 1.00 72.33 53 THR A CA 8
ATOM 13438 C C . THR A 1 53 ? 8.110 -10.094 -28.414 1.00 22.43 53 THR A C 8
ATOM 13439 O O . THR A 1 53 ? 9.110 -10.426 -29.051 1.00 64.34 53 THR A O 8
ATOM 13450 N N . LEU A 1 54 ? 8.147 -9.777 -27.124 1.00 64.33 54 LEU A N 8
ATOM 13451 C CA . LEU A 1 54 ? 9.394 -9.802 -26.366 1.00 55.41 54 LEU A CA 8
ATOM 13452 C C . LEU A 1 54 ? 10.094 -11.149 -26.512 1.00 54.20 54 LEU A C 8
ATOM 13453 O O . LEU A 1 54 ? 11.245 -11.235 -26.941 1.00 14.14 54 LEU A O 8
ATOM 13469 N N . PRO A 1 55 ? 9.383 -12.227 -26.150 1.00 24.44 55 PRO A N 8
ATOM 13470 C CA . PRO A 1 55 ? 9.916 -13.591 -26.234 1.00 14.32 55 PRO A CA 8
ATOM 13471 C C . PRO A 1 55 ? 10.079 -14.061 -27.675 1.00 70.11 55 PRO A C 8
ATOM 13472 O O . PRO A 1 55 ? 10.624 -15.136 -27.930 1.00 11.54 55 PRO A O 8
ATOM 13483 N N . TYR A 1 56 ? 9.604 -13.251 -28.614 1.00 44.43 56 TYR A N 8
ATOM 13484 C CA . TYR A 1 56 ? 9.696 -13.585 -30.030 1.00 63.45 56 TYR A CA 8
ATOM 13485 C C . TYR A 1 56 ? 10.635 -12.627 -30.757 1.00 25.31 56 TYR A C 8
ATOM 13486 O O . TYR A 1 56 ? 10.758 -12.669 -31.981 1.00 21.24 56 TYR A O 8
ATOM 13504 N N . ALA A 1 57 ? 11.297 -11.764 -29.993 1.00 31.44 57 ALA A N 8
ATOM 13505 C CA . ALA A 1 57 ? 12.227 -10.797 -30.561 1.00 63.24 57 ALA A CA 8
ATOM 13506 C C . ALA A 1 57 ? 13.615 -10.942 -29.945 1.00 73.35 57 ALA A C 8
ATOM 13507 O O . ALA A 1 57 ? 13.802 -11.689 -28.985 1.00 72.04 57 ALA A O 8
ATOM 13514 N N . GLN A 1 58 ? 14.583 -10.224 -30.505 1.00 24.33 58 GLN A N 8
ATOM 13515 C CA . GLN A 1 58 ? 15.954 -10.275 -30.010 1.00 61.32 58 GLN A CA 8
ATOM 13516 C C . GLN A 1 58 ? 16.038 -9.747 -28.582 1.00 54.41 58 GLN A C 8
ATOM 13517 O O . GLN A 1 58 ? 15.374 -8.771 -28.232 1.00 62.12 58 GLN A O 8
ATOM 13531 N N . GLU A 1 59 ? 16.857 -10.398 -27.762 1.00 53.30 59 GLU A N 8
ATOM 13532 C CA . GLU A 1 59 ? 17.025 -9.993 -26.371 1.00 41.24 59 GLU A CA 8
ATOM 13533 C C . GLU A 1 59 ? 18.281 -9.144 -26.200 1.00 44.32 59 GLU A C 8
ATOM 13534 O O . GLU A 1 59 ? 19.283 -9.355 -26.883 1.00 52.13 59 GLU A O 8
ATOM 13546 N N . GLU A 1 60 ? 18.219 -8.183 -25.284 1.00 11.23 60 GLU A N 8
ATOM 13547 C CA . GLU A 1 60 ? 19.351 -7.301 -25.024 1.00 31.11 60 GLU A CA 8
ATOM 13548 C C . GLU A 1 60 ? 20.394 -7.996 -24.153 1.00 74.44 60 GLU A C 8
ATOM 13549 O O . GLU A 1 60 ? 20.081 -8.935 -23.422 1.00 65.33 60 GLU A O 8
ATOM 13561 N N . GLY A 1 61 ? 21.635 -7.528 -24.239 1.00 1.34 61 GLY A N 8
ATOM 13562 C CA . GLY A 1 61 ? 22.705 -8.116 -23.455 1.00 4.23 61 GLY A CA 8
ATOM 13563 C C . GLY A 1 61 ? 22.854 -7.463 -22.095 1.00 21.23 61 GLY A C 8
ATOM 13564 O O . GLY A 1 61 ? 22.771 -8.133 -21.066 1.00 33.31 61 GLY A O 8
ATOM 13568 N N . GLN A 1 62 ? 23.076 -6.153 -22.090 1.00 3.21 62 GLN A N 8
ATOM 13569 C CA . GLN A 1 62 ? 23.239 -5.411 -20.845 1.00 44.45 62 GLN A CA 8
ATOM 13570 C C . GLN A 1 62 ? 22.390 -4.144 -20.852 1.00 34.35 62 GLN A C 8
ATOM 13571 O O . GLN A 1 62 ? 21.926 -3.683 -21.895 1.00 21.41 62 GLN A O 8
ATOM 13585 N N . PRO A 1 63 ? 22.179 -3.567 -19.659 1.00 55.03 63 PRO A N 8
ATOM 13586 C CA . PRO A 1 63 ? 21.383 -2.346 -19.501 1.00 4.32 63 PRO A CA 8
ATOM 13587 C C . PRO A 1 63 ? 21.781 -1.262 -20.497 1.00 53.12 63 PRO A C 8
ATOM 13588 O O . PRO A 1 63 ? 20.924 -0.631 -21.117 1.00 62.22 63 PRO A O 8
ATOM 13599 N N . ASP A 1 64 ? 23.084 -1.051 -20.646 1.00 53.12 64 ASP A N 8
ATOM 13600 C CA . ASP A 1 64 ? 23.595 -0.044 -21.569 1.00 14.21 64 ASP A CA 8
ATOM 13601 C C . ASP A 1 64 ? 25.084 -0.250 -21.828 1.00 53.03 64 ASP A C 8
ATOM 13602 O O . ASP A 1 64 ? 25.883 -0.315 -20.895 1.00 4.42 64 ASP A O 8
ATOM 13611 N N . SER A 1 65 ? 25.449 -0.354 -23.102 1.00 55.42 65 SER A N 8
ATOM 13612 C CA . SER A 1 65 ? 26.841 -0.558 -23.484 1.00 51.45 65 SER A CA 8
ATOM 13613 C C . SER A 1 65 ? 27.611 0.759 -23.455 1.00 53.35 65 SER A C 8
ATOM 13614 O O . SER A 1 65 ? 27.034 1.846 -23.504 1.00 42.14 65 SER A O 8
ATOM 13622 N N . PRO A 1 66 ? 28.946 0.661 -23.374 1.00 11.52 66 PRO A N 8
ATOM 13623 C CA . PRO A 1 66 ? 29.825 1.834 -23.337 1.00 12.12 66 PRO A CA 8
ATOM 13624 C C . PRO A 1 66 ? 29.862 2.573 -24.670 1.00 64.34 66 PRO A C 8
ATOM 13625 O O . PRO A 1 66 ? 29.095 2.267 -25.582 1.00 42.02 66 PRO A O 8
ATOM 13636 N N . GLY A 1 67 ? 30.761 3.547 -24.777 1.00 61.23 67 GLY A N 8
ATOM 13637 C CA . GLY A 1 67 ? 30.882 4.313 -26.004 1.00 11.45 67 GLY A CA 8
ATOM 13638 C C . GLY A 1 67 ? 31.961 5.375 -25.920 1.00 15.13 67 GLY A C 8
ATOM 13639 O O . GLY A 1 67 ? 32.965 5.196 -25.230 1.00 54.55 67 GLY A O 8
ATOM 13643 N N . SER A 1 68 ? 31.754 6.483 -26.625 1.00 3.04 68 SER A N 8
ATOM 13644 C CA . SER A 1 68 ? 32.720 7.576 -26.631 1.00 60.43 68 SER A CA 8
ATOM 13645 C C . SER A 1 68 ? 32.084 8.866 -26.124 1.00 11.04 68 SER A C 8
ATOM 13646 O O . SER A 1 68 ? 32.770 9.862 -25.896 1.00 73.30 68 SER A O 8
ATOM 13654 N N . GLY A 1 69 ? 30.766 8.840 -25.948 1.00 61.12 69 GLY A N 8
ATOM 13655 C CA . GLY A 1 69 ? 30.058 10.013 -25.469 1.00 22.51 69 GLY A CA 8
ATOM 13656 C C . GLY A 1 69 ? 30.683 10.596 -24.217 1.00 61.40 69 GLY A C 8
ATOM 13657 O O . GLY A 1 69 ? 31.223 9.865 -23.386 1.00 62.25 69 GLY A O 8
ATOM 13661 N N . ASP A 1 70 ? 30.611 11.915 -24.082 1.00 4.24 70 ASP A N 8
ATOM 13662 C CA . ASP A 1 70 ? 31.175 12.596 -22.922 1.00 43.51 70 ASP A CA 8
ATOM 13663 C C . ASP A 1 70 ? 30.256 12.462 -21.712 1.00 54.14 70 ASP A C 8
ATOM 13664 O O . ASP A 1 70 ? 30.681 12.026 -20.643 1.00 63.55 70 ASP A O 8
ATOM 13673 N N . GLN A 1 71 ? 28.994 12.841 -21.890 1.00 1.35 71 GLN A N 8
ATOM 13674 C CA . GLN A 1 71 ? 28.015 12.764 -20.811 1.00 44.54 71 GLN A CA 8
ATOM 13675 C C . GLN A 1 71 ? 26.617 12.509 -21.363 1.00 53.02 71 GLN A C 8
ATOM 13676 O O . GLN A 1 71 ? 25.964 13.420 -21.872 1.00 53.20 71 GLN A O 8
ATOM 13690 N N . ARG A 1 72 ? 26.163 11.264 -21.259 1.00 42.12 72 ARG A N 8
ATOM 13691 C CA . ARG A 1 72 ? 24.843 10.889 -21.749 1.00 75.44 72 ARG A CA 8
ATOM 13692 C C . ARG A 1 72 ? 23.901 10.576 -20.590 1.00 61.50 72 ARG A C 8
ATOM 13693 O O . ARG A 1 72 ? 24.310 9.994 -19.585 1.00 0.45 72 ARG A O 8
ATOM 13714 N N . TYR A 1 73 ? 22.640 10.965 -20.738 1.00 32.05 73 TYR A N 8
ATOM 13715 C CA . TYR A 1 73 ? 21.641 10.729 -19.702 1.00 31.31 73 TYR A CA 8
ATOM 13716 C C . TYR A 1 73 ? 20.275 10.441 -20.318 1.00 22.31 73 TYR A C 8
ATOM 13717 O O . TYR A 1 73 ? 20.071 10.625 -21.518 1.00 12.51 73 TYR A O 8
ATOM 13735 N N . PHE A 1 74 ? 19.342 9.987 -19.487 1.00 4.30 74 PHE A N 8
ATOM 13736 C CA . PHE A 1 74 ? 17.995 9.673 -19.948 1.00 62.21 74 PHE A CA 8
ATOM 13737 C C . PHE A 1 74 ? 16.951 10.433 -19.136 1.00 10.12 74 PHE A C 8
ATOM 13738 O O . PHE A 1 74 ? 17.131 10.672 -17.942 1.00 23.14 74 PHE A O 8
ATOM 13755 N N . ARG A 1 75 ? 15.859 10.811 -19.793 1.00 3.13 75 ARG A N 8
ATOM 13756 C CA . ARG A 1 75 ? 14.787 11.546 -19.133 1.00 73.21 75 ARG A CA 8
ATOM 13757 C C . ARG A 1 75 ? 13.469 10.781 -19.221 1.00 63.25 75 ARG A C 8
ATOM 13758 O O . ARG A 1 75 ? 12.809 10.779 -20.260 1.00 55.42 75 ARG A O 8
ATOM 13779 N N . VAL A 1 76 ? 13.094 10.131 -18.125 1.00 33.44 76 VAL A N 8
ATOM 13780 C CA . VAL A 1 76 ? 11.856 9.362 -18.078 1.00 15.25 76 VAL A CA 8
ATOM 13781 C C . VAL A 1 76 ? 10.725 10.179 -17.462 1.00 20.24 76 VAL A C 8
ATOM 13782 O O . VAL A 1 76 ? 10.867 10.727 -16.369 1.00 41.32 76 VAL A O 8
ATOM 13795 N N . GLN A 1 77 ? 9.603 10.254 -18.170 1.00 11.11 77 GLN A N 8
ATOM 13796 C CA . GLN A 1 77 ? 8.448 11.004 -17.692 1.00 55.42 77 GLN A CA 8
ATOM 13797 C C . GLN A 1 77 ? 7.184 10.151 -17.746 1.00 44.53 77 GLN A C 8
ATOM 13798 O O . GLN A 1 77 ? 6.876 9.546 -18.773 1.00 40.55 77 GLN A O 8
ATOM 13812 N N . ILE A 1 78 ? 6.458 10.108 -16.635 1.00 20.35 78 ILE A N 8
ATOM 13813 C CA . ILE A 1 78 ? 5.228 9.329 -16.556 1.00 41.33 78 ILE A CA 8
ATOM 13814 C C . ILE A 1 78 ? 4.031 10.222 -16.248 1.00 40.35 78 ILE A C 8
ATOM 13815 O O . ILE A 1 78 ? 3.877 10.707 -15.127 1.00 71.24 78 ILE A O 8
ATOM 13831 N N . SER A 1 79 ? 3.185 10.435 -17.251 1.00 74.42 79 SER A N 8
ATOM 13832 C CA . SER A 1 79 ? 2.001 11.271 -17.089 1.00 3.14 79 SER A CA 8
ATOM 13833 C C . SER A 1 79 ? 0.766 10.418 -16.815 1.00 64.01 79 SER A C 8
ATOM 13834 O O . SER A 1 79 ? 0.289 9.698 -17.692 1.00 72.02 79 SER A O 8
ATOM 13842 N N . TYR A 1 80 ? 0.255 10.504 -15.592 1.00 54.54 80 TYR A N 8
ATOM 13843 C CA . TYR A 1 80 ? -0.923 9.739 -15.201 1.00 12.21 80 TYR A CA 8
ATOM 13844 C C . TYR A 1 80 ? -1.965 10.641 -14.546 1.00 75.50 80 TYR A C 8
ATOM 13845 O O . TYR A 1 80 ? -1.679 11.331 -13.568 1.00 11.13 80 TYR A O 8
ATOM 13863 N N . TYR A 1 81 ? -3.176 10.628 -15.093 1.00 31.44 81 TYR A N 8
ATOM 13864 C CA . TYR A 1 81 ? -4.262 11.444 -14.564 1.00 51.30 81 TYR A CA 8
ATOM 13865 C C . TYR A 1 81 ? -5.448 10.576 -14.155 1.00 23.30 81 TYR A C 8
ATOM 13866 O O . TYR A 1 81 ? -6.152 10.028 -15.003 1.00 14.31 81 TYR A O 8
ATOM 13884 N N . SER A 1 82 ? -5.662 10.455 -12.849 1.00 23.03 82 SER A N 8
ATOM 13885 C CA . SER A 1 82 ? -6.760 9.651 -12.325 1.00 64.10 82 SER A CA 8
ATOM 13886 C C . SER A 1 82 ? -7.985 10.517 -12.052 1.00 55.22 82 SER A C 8
ATOM 13887 O O . SER A 1 82 ? -8.092 11.636 -12.555 1.00 23.44 82 SER A O 8
ATOM 13895 N N . GLN A 1 83 ? -8.908 9.991 -11.253 1.00 50.20 83 GLN A N 8
ATOM 13896 C CA . GLN A 1 83 ? -10.127 10.716 -10.914 1.00 31.33 83 GLN A CA 8
ATOM 13897 C C . GLN A 1 83 ? -9.825 11.879 -9.974 1.00 75.33 83 GLN A C 8
ATOM 13898 O O . GLN A 1 83 ? -10.290 12.999 -10.186 1.00 53.33 83 GLN A O 8
ATOM 13912 N N . THR A 1 84 ? -9.044 11.606 -8.934 1.00 31.50 84 THR A N 8
ATOM 13913 C CA . THR A 1 84 ? -8.682 12.628 -7.961 1.00 5.20 84 THR A CA 8
ATOM 13914 C C . THR A 1 84 ? -7.187 12.927 -8.008 1.00 75.11 84 THR A C 8
ATOM 13915 O O . THR A 1 84 ? -6.768 14.075 -7.854 1.00 72.12 84 THR A O 8
ATOM 13926 N N . LEU A 1 85 ? -6.388 11.888 -8.222 1.00 42.02 85 LEU A N 8
ATOM 13927 C CA . LEU A 1 85 ? -4.938 12.039 -8.291 1.00 14.54 85 LEU A CA 8
ATOM 13928 C C . LEU A 1 85 ? -4.476 12.210 -9.734 1.00 72.02 85 LEU A C 8
ATOM 13929 O O . LEU A 1 85 ? -4.455 11.252 -10.507 1.00 23.33 85 LEU A O 8
ATOM 13945 N N . ARG A 1 86 ? -4.105 13.435 -10.090 1.00 53.44 86 ARG A N 8
ATOM 13946 C CA . ARG A 1 86 ? -3.642 13.731 -11.441 1.00 13.22 86 ARG A CA 8
ATOM 13947 C C . ARG A 1 86 ? -2.310 14.475 -11.408 1.00 54.12 86 ARG A C 8
ATOM 13948 O O . ARG A 1 86 ? -2.222 15.589 -10.891 1.00 34.42 86 ARG A O 8
ATOM 13969 N N . SER A 1 87 ? -1.276 13.851 -11.964 1.00 13.44 87 SER A N 8
ATOM 13970 C CA . SER A 1 87 ? 0.052 14.452 -11.994 1.00 41.13 87 SER A CA 8
ATOM 13971 C C . SER A 1 87 ? 1.001 13.627 -12.858 1.00 5.21 87 SER A C 8
ATOM 13972 O O . SER A 1 87 ? 0.611 12.610 -13.429 1.00 62.32 87 SER A O 8
ATOM 13980 N N . GLU A 1 88 ? 2.250 14.075 -12.947 1.00 61.23 88 GLU A N 8
ATOM 13981 C CA . GLU A 1 88 ? 3.255 13.379 -13.742 1.00 23.32 88 GLU A CA 8
ATOM 13982 C C . GLU A 1 88 ? 4.543 13.188 -12.945 1.00 15.13 88 GLU A C 8
ATOM 13983 O O . GLU A 1 88 ? 4.800 13.909 -11.980 1.00 43.24 88 GLU A O 8
ATOM 13995 N N . ILE A 1 89 ? 5.346 12.212 -13.354 1.00 51.22 89 ILE A N 8
ATOM 13996 C CA . ILE A 1 89 ? 6.606 11.927 -12.679 1.00 71.12 89 ILE A CA 8
ATOM 13997 C C . ILE A 1 89 ? 7.771 11.934 -13.663 1.00 74.34 89 ILE A C 8
ATOM 13998 O O . ILE A 1 89 ? 7.889 11.046 -14.508 1.00 24.32 89 ILE A O 8
ATOM 14014 N N . VAL A 1 90 ? 8.630 12.941 -13.548 1.00 1.22 90 VAL A N 8
ATOM 14015 C CA . VAL A 1 90 ? 9.788 13.063 -14.425 1.00 61.24 90 VAL A CA 8
ATOM 14016 C C . VAL A 1 90 ? 11.085 12.829 -13.659 1.00 62.11 90 VAL A C 8
ATOM 14017 O O . VAL A 1 90 ? 11.249 13.303 -12.534 1.00 34.31 90 VAL A O 8
ATOM 14030 N N . LEU A 1 91 ? 12.006 12.096 -14.275 1.00 72.04 91 LEU A N 8
ATOM 14031 C CA . LEU A 1 91 ? 13.291 11.799 -13.652 1.00 32.12 91 LEU A CA 8
ATOM 14032 C C . LEU A 1 91 ? 14.410 11.794 -14.688 1.00 25.34 91 LEU A C 8
ATOM 14033 O O . LEU A 1 91 ? 14.244 11.281 -15.795 1.00 51.02 91 LEU A O 8
ATOM 14049 N N . LEU A 1 92 ? 15.552 12.365 -14.320 1.00 51.30 92 LEU A N 8
ATOM 14050 C CA . LEU A 1 92 ? 16.701 12.425 -15.217 1.00 22.25 92 LEU A CA 8
ATOM 14051 C C . LEU A 1 92 ? 17.945 11.849 -14.547 1.00 13.04 92 LEU A C 8
ATOM 14052 O O . LEU A 1 92 ? 18.385 12.340 -13.507 1.00 32.15 92 LEU A O 8
ATOM 14068 N N . ILE A 1 93 ? 18.507 10.808 -15.150 1.00 61.43 93 ILE A N 8
ATOM 14069 C CA . ILE A 1 93 ? 19.702 10.168 -14.614 1.00 32.33 93 ILE A CA 8
ATOM 14070 C C . ILE A 1 93 ? 20.601 9.656 -15.734 1.00 22.44 93 ILE A C 8
ATOM 14071 O O . ILE A 1 93 ? 20.142 9.067 -16.712 1.00 72.43 93 ILE A O 8
ATOM 14087 N N . PRO A 1 94 ? 21.915 9.883 -15.588 1.00 21.41 94 PRO A N 8
ATOM 14088 C CA . PRO A 1 94 ? 22.908 9.450 -16.576 1.00 54.12 94 PRO A CA 8
ATOM 14089 C C . PRO A 1 94 ? 22.714 7.997 -16.995 1.00 35.31 94 PRO A C 8
ATOM 14090 O O . PRO A 1 94 ? 22.350 7.150 -16.179 1.00 42.12 94 PRO A O 8
ATOM 14101 N N . GLU A 1 95 ? 22.959 7.715 -18.271 1.00 14.41 95 GLU A N 8
ATOM 14102 C CA . GLU A 1 95 ? 22.810 6.363 -18.797 1.00 11.45 95 GLU A CA 8
ATOM 14103 C C . GLU A 1 95 ? 23.784 5.405 -18.117 1.00 41.32 95 GLU A C 8
ATOM 14104 O O . GLU A 1 95 ? 23.551 4.197 -18.065 1.00 41.14 95 GLU A O 8
ATOM 14116 N N . THR A 1 96 ? 24.878 5.953 -17.597 1.00 1.20 96 THR A N 8
ATOM 14117 C CA . THR A 1 96 ? 25.889 5.149 -16.922 1.00 60.25 96 THR A CA 8
ATOM 14118 C C . THR A 1 96 ? 25.314 4.467 -15.686 1.00 62.23 96 THR A C 8
ATOM 14119 O O . THR A 1 96 ? 25.864 3.479 -15.199 1.00 14.15 96 THR A O 8
ATOM 14130 N N . SER A 1 97 ? 24.205 5.000 -15.184 1.00 72.41 97 SER A N 8
ATOM 14131 C CA . SER A 1 97 ? 23.557 4.443 -14.002 1.00 51.50 97 SER A CA 8
ATOM 14132 C C . SER A 1 97 ? 22.138 3.984 -14.325 1.00 44.44 97 SER A C 8
ATOM 14133 O O . SER A 1 97 ? 21.331 3.749 -13.427 1.00 74.13 97 SER A O 8
ATOM 14141 N N . ALA A 1 98 ? 21.843 3.860 -15.615 1.00 61.31 98 ALA A N 8
ATOM 14142 C CA . ALA A 1 98 ? 20.524 3.427 -16.058 1.00 54.14 98 ALA A CA 8
ATOM 14143 C C . ALA A 1 98 ? 20.149 2.085 -15.439 1.00 11.23 98 ALA A C 8
ATOM 14144 O O . ALA A 1 98 ? 20.716 1.043 -15.766 1.00 65.21 98 ALA A O 8
ATOM 14151 N N . PRO A 1 99 ? 19.171 2.109 -14.521 1.00 71.31 99 PRO A N 8
ATOM 14152 C CA . PRO A 1 99 ? 18.699 0.902 -13.836 1.00 71.31 99 PRO A CA 8
ATOM 14153 C C . PRO A 1 99 ? 17.936 -0.033 -14.768 1.00 55.14 99 PRO A C 8
ATOM 14154 O O . PRO A 1 99 ? 17.473 0.379 -15.832 1.00 3.21 99 PRO A O 8
ATOM 14165 N N . GLN A 1 100 ? 17.807 -1.292 -14.362 1.00 3.22 100 GLN A N 8
ATOM 14166 C CA . GLN A 1 100 ? 17.100 -2.284 -15.162 1.00 73.12 100 GLN A CA 8
ATOM 14167 C C . GLN A 1 100 ? 15.638 -1.890 -15.350 1.00 63.40 100 GLN A C 8
ATOM 14168 O O . GLN A 1 100 ? 15.064 -2.091 -16.420 1.00 31.13 100 GLN A O 8
ATOM 14182 N N . ALA A 1 101 ? 15.042 -1.329 -14.303 1.00 25.31 101 ALA A N 8
ATOM 14183 C CA . ALA A 1 101 ? 13.649 -0.906 -14.353 1.00 54.03 101 ALA A CA 8
ATOM 14184 C C . ALA A 1 101 ? 13.392 -0.004 -15.556 1.00 32.31 101 ALA A C 8
ATOM 14185 O O . ALA A 1 101 ? 12.582 -0.328 -16.426 1.00 12.43 101 ALA A O 8
ATOM 14192 N N . LEU A 1 102 ? 14.085 1.128 -15.599 1.00 64.12 102 LEU A N 8
ATOM 14193 C CA . LEU A 1 102 ? 13.932 2.078 -16.696 1.00 30.32 102 LEU A CA 8
ATOM 14194 C C . LEU A 1 102 ? 14.315 1.439 -18.027 1.00 3.10 102 LEU A C 8
ATOM 14195 O O . LEU A 1 102 ? 13.588 1.552 -19.014 1.00 43.10 102 LEU A O 8
ATOM 14211 N N . VAL A 1 103 ? 15.461 0.766 -18.046 1.00 64.13 103 VAL A N 8
ATOM 14212 C CA . VAL A 1 103 ? 15.940 0.106 -19.255 1.00 61.10 103 VAL A CA 8
ATOM 14213 C C . VAL A 1 103 ? 14.896 -0.859 -19.805 1.00 34.13 103 VAL A C 8
ATOM 14214 O O . VAL A 1 103 ? 14.844 -1.115 -21.008 1.00 12.41 103 VAL A O 8
ATOM 14227 N N . ASP A 1 104 ? 14.065 -1.392 -18.916 1.00 13.14 104 ASP A N 8
ATOM 14228 C CA . ASP A 1 104 ? 13.019 -2.328 -19.311 1.00 62.34 104 ASP A CA 8
ATOM 14229 C C . ASP A 1 104 ? 11.756 -1.585 -19.735 1.00 61.22 104 ASP A C 8
ATOM 14230 O O . ASP A 1 104 ? 10.962 -2.091 -20.529 1.00 71.51 104 ASP A O 8
ATOM 14239 N N . LEU A 1 105 ? 11.576 -0.383 -19.200 1.00 51.32 105 LEU A N 8
ATOM 14240 C CA . LEU A 1 105 ? 10.408 0.431 -19.522 1.00 23.40 105 LEU A CA 8
ATOM 14241 C C . LEU A 1 105 ? 10.503 0.982 -20.941 1.00 21.00 105 LEU A C 8
ATOM 14242 O O . LEU A 1 105 ? 9.517 1.001 -21.677 1.00 15.00 105 LEU A O 8
ATOM 14258 N N . TRP A 1 106 ? 11.696 1.427 -21.318 1.00 51.33 106 TRP A N 8
ATOM 14259 C CA . TRP A 1 106 ? 11.920 1.977 -22.651 1.00 12.14 106 TRP A CA 8
ATOM 14260 C C . TRP A 1 106 ? 11.729 0.907 -23.720 1.00 42.31 106 TRP A C 8
ATOM 14261 O O . TRP A 1 106 ? 11.431 1.215 -24.874 1.00 62.14 106 TRP A O 8
ATOM 14282 N N . LYS A 1 107 ? 11.903 -0.351 -23.330 1.00 15.12 107 LYS A N 8
ATOM 14283 C CA . LYS A 1 107 ? 11.748 -1.468 -24.255 1.00 1.45 107 LYS A CA 8
ATOM 14284 C C . LYS A 1 107 ? 10.332 -2.030 -24.197 1.00 35.25 107 LYS A C 8
ATOM 14285 O O . LYS A 1 107 ? 9.614 -2.039 -25.197 1.00 53.42 107 LYS A O 8
ATOM 14304 N N . THR A 1 108 ? 9.933 -2.499 -23.018 1.00 4.12 108 THR A N 8
ATOM 14305 C CA . THR A 1 108 ? 8.603 -3.063 -22.829 1.00 52.33 108 THR A CA 8
ATOM 14306 C C . THR A 1 108 ? 7.639 -2.022 -22.270 1.00 71.43 108 THR A C 8
ATOM 14307 O O . THR A 1 108 ? 6.518 -1.876 -22.756 1.00 30.34 108 THR A O 8
ATOM 14318 N N . GLY A 1 109 ? 8.083 -1.300 -21.246 1.00 64.21 109 GLY A N 8
ATOM 14319 C CA . GLY A 1 109 ? 7.247 -0.282 -20.638 1.00 42.34 109 GLY A CA 8
ATOM 14320 C C . GLY A 1 109 ? 6.362 -0.837 -19.540 1.00 65.31 109 GLY A C 8
ATOM 14321 O O . GLY A 1 109 ? 5.309 -0.276 -19.240 1.00 42.01 109 GLY A O 8
ATOM 14325 N N . GLN A 1 110 ? 6.790 -1.944 -18.941 1.00 2.23 110 GLN A N 8
ATOM 14326 C CA . GLN A 1 110 ? 6.027 -2.576 -17.871 1.00 62.43 110 GLN A CA 8
ATOM 14327 C C . GLN A 1 110 ? 6.738 -2.423 -16.531 1.00 4.21 110 GLN A C 8
ATOM 14328 O O . GLN A 1 110 ? 7.968 -2.401 -16.467 1.00 53.34 110 GLN A O 8
ATOM 14342 N N . VAL A 1 111 ? 5.957 -2.316 -15.461 1.00 21.43 111 VAL A N 8
ATOM 14343 C CA . VAL A 1 111 ? 6.512 -2.165 -14.121 1.00 20.41 111 VAL A CA 8
ATOM 14344 C C . VAL A 1 111 ? 7.493 -3.288 -13.803 1.00 21.23 111 VAL A C 8
ATOM 14345 O O . VAL A 1 111 ? 7.132 -4.465 -13.818 1.00 72.02 111 VAL A O 8
ATOM 14358 N N . ASP A 1 112 ? 8.735 -2.917 -13.514 1.00 3.50 112 ASP A N 8
ATOM 14359 C CA . ASP A 1 112 ? 9.770 -3.892 -13.190 1.00 75.31 112 ASP A CA 8
ATOM 14360 C C . ASP A 1 112 ? 9.745 -4.237 -11.704 1.00 70.33 112 ASP A C 8
ATOM 14361 O O . ASP A 1 112 ? 9.379 -3.409 -10.872 1.00 1.45 112 ASP A O 8
ATOM 14370 N N . GLU A 1 113 ? 10.136 -5.466 -11.381 1.00 11.14 113 GLU A N 8
ATOM 14371 C CA . GLU A 1 113 ? 10.156 -5.920 -9.995 1.00 64.21 113 GLU A CA 8
ATOM 14372 C C . GLU A 1 113 ? 11.209 -5.163 -9.190 1.00 32.21 113 GLU A C 8
ATOM 14373 O O . GLU A 1 113 ? 11.001 -4.851 -8.018 1.00 42.31 113 GLU A O 8
ATOM 14385 N N . MET A 1 1 ? 3.161 -0.250 0.126 1.00 65.34 1 MET A N 9
ATOM 14386 C CA . MET A 1 1 ? 1.941 -0.558 -0.611 1.00 21.52 1 MET A CA 9
ATOM 14387 C C . MET A 1 1 ? 1.806 0.337 -1.839 1.00 22.35 1 MET A C 9
ATOM 14388 O O . MET A 1 1 ? 2.657 1.189 -2.095 1.00 10.03 1 MET A O 9
ATOM 14402 N N . LYS A 1 2 ? 0.732 0.138 -2.595 1.00 63.22 2 LYS A N 9
ATOM 14403 C CA . LYS A 1 2 ? 0.485 0.927 -3.796 1.00 12.22 2 LYS A CA 9
ATOM 14404 C C . LYS A 1 2 ? 1.580 0.698 -4.833 1.00 11.43 2 LYS A C 9
ATOM 14405 O O . LYS A 1 2 ? 2.405 1.572 -5.103 1.00 31.54 2 LYS A O 9
ATOM 14424 N N . PRO A 1 3 ? 1.589 -0.503 -5.430 1.00 0.41 3 PRO A N 9
ATOM 14425 C CA . PRO A 1 3 ? 2.576 -0.873 -6.448 1.00 44.12 3 PRO A CA 9
ATOM 14426 C C . PRO A 1 3 ? 2.733 0.199 -7.521 1.00 11.41 3 PRO A C 9
ATOM 14427 O O . PRO A 1 3 ? 1.969 1.165 -7.564 1.00 44.11 3 PRO A O 9
ATOM 14438 N N . LEU A 1 4 ? 3.726 0.024 -8.386 1.00 0.05 4 LEU A N 9
ATOM 14439 C CA . LEU A 1 4 ? 3.983 0.977 -9.460 1.00 15.12 4 LEU A CA 9
ATOM 14440 C C . LEU A 1 4 ? 2.699 1.301 -10.218 1.00 3.51 4 LEU A C 9
ATOM 14441 O O . LEU A 1 4 ? 1.717 0.561 -10.169 1.00 54.43 4 LEU A O 9
ATOM 14457 N N . PRO A 1 5 ? 2.707 2.433 -10.938 1.00 11.34 5 PRO A N 9
ATOM 14458 C CA . PRO A 1 5 ? 1.552 2.880 -11.722 1.00 42.14 5 PRO A CA 9
ATOM 14459 C C . PRO A 1 5 ? 1.299 1.994 -12.937 1.00 33.30 5 PRO A C 9
ATOM 14460 O O . PRO A 1 5 ? 2.236 1.498 -13.563 1.00 32.13 5 PRO A O 9
ATOM 14471 N N . VAL A 1 6 ? 0.026 1.798 -13.266 1.00 54.40 6 VAL A N 9
ATOM 14472 C CA . VAL A 1 6 ? -0.351 0.973 -14.407 1.00 70.22 6 VAL A CA 9
ATOM 14473 C C . VAL A 1 6 ? -0.850 1.830 -15.565 1.00 1.11 6 VAL A C 9
ATOM 14474 O O . VAL A 1 6 ? -1.237 2.984 -15.376 1.00 3.23 6 VAL A O 9
ATOM 14487 N N . LEU A 1 7 ? -0.839 1.259 -16.764 1.00 73.11 7 LEU A N 9
ATOM 14488 C CA . LEU A 1 7 ? -1.292 1.970 -17.955 1.00 4.54 7 LEU A CA 9
ATOM 14489 C C . LEU A 1 7 ? -2.815 2.005 -18.023 1.00 30.34 7 LEU A C 9
ATOM 14490 O O . LEU A 1 7 ? -3.458 0.983 -18.260 1.00 55.53 7 LEU A O 9
ATOM 14506 N N . ASN A 1 8 ? -3.385 3.187 -17.814 1.00 51.13 8 ASN A N 9
ATOM 14507 C CA . ASN A 1 8 ? -4.833 3.355 -17.854 1.00 33.14 8 ASN A CA 9
ATOM 14508 C C . ASN A 1 8 ? -5.245 4.259 -19.012 1.00 21.14 8 ASN A C 9
ATOM 14509 O O . ASN A 1 8 ? -4.433 4.580 -19.879 1.00 13.41 8 ASN A O 9
ATOM 14520 N N . GLN A 1 9 ? -6.510 4.665 -19.017 1.00 55.01 9 GLN A N 9
ATOM 14521 C CA . GLN A 1 9 ? -7.029 5.532 -20.068 1.00 74.15 9 GLN A CA 9
ATOM 14522 C C . GLN A 1 9 ? -6.553 6.968 -19.875 1.00 22.31 9 GLN A C 9
ATOM 14523 O O . GLN A 1 9 ? -6.851 7.846 -20.685 1.00 33.33 9 GLN A O 9
ATOM 14537 N N . ASP A 1 10 ? -5.811 7.199 -18.797 1.00 53.33 10 ASP A N 9
ATOM 14538 C CA . ASP A 1 10 ? -5.293 8.529 -18.497 1.00 64.25 10 ASP A CA 9
ATOM 14539 C C . ASP A 1 10 ? -3.798 8.474 -18.196 1.00 71.22 10 ASP A C 9
ATOM 14540 O O . ASP A 1 10 ? -3.293 9.229 -17.365 1.00 24.32 10 ASP A O 9
ATOM 14549 N N . THR A 1 11 ? -3.095 7.574 -18.877 1.00 61.00 11 THR A N 9
ATOM 14550 C CA . THR A 1 11 ? -1.659 7.418 -18.681 1.00 52.40 11 THR A CA 9
ATOM 14551 C C . THR A 1 11 ? -0.888 7.800 -19.939 1.00 60.24 11 THR A C 9
ATOM 14552 O O . THR A 1 11 ? -1.274 7.437 -21.050 1.00 73.45 11 THR A O 9
ATOM 14563 N N . VAL A 1 12 ? 0.205 8.534 -19.758 1.00 63.12 12 VAL A N 9
ATOM 14564 C CA . VAL A 1 12 ? 1.032 8.963 -20.880 1.00 5.14 12 VAL A CA 9
ATOM 14565 C C . VAL A 1 12 ? 2.513 8.758 -20.580 1.00 42.14 12 VAL A C 9
ATOM 14566 O O . VAL A 1 12 ? 3.081 9.428 -19.717 1.00 33.43 12 VAL A O 9
ATOM 14579 N N . ILE A 1 13 ? 3.133 7.829 -21.300 1.00 4.11 13 ILE A N 9
ATOM 14580 C CA . ILE A 1 13 ? 4.549 7.537 -21.112 1.00 41.14 13 ILE A CA 9
ATOM 14581 C C . ILE A 1 13 ? 5.398 8.228 -22.174 1.00 62.01 13 ILE A C 9
ATOM 14582 O O . ILE A 1 13 ? 5.092 8.165 -23.364 1.00 65.04 13 ILE A O 9
ATOM 14598 N N . GLU A 1 14 ? 6.467 8.885 -21.734 1.00 54.32 14 GLU A N 9
ATOM 14599 C CA . GLU A 1 14 ? 7.361 9.587 -22.648 1.00 14.12 14 GLU A CA 9
ATOM 14600 C C . GLU A 1 14 ? 8.814 9.441 -22.206 1.00 60.12 14 GLU A C 9
ATOM 14601 O O . GLU A 1 14 ? 9.220 9.984 -21.178 1.00 41.20 14 GLU A O 9
ATOM 14613 N N . LEU A 1 15 ? 9.593 8.703 -22.990 1.00 13.21 15 LEU A N 9
ATOM 14614 C CA . LEU A 1 15 ? 11.001 8.484 -22.681 1.00 4.03 15 LEU A CA 9
ATOM 14615 C C . LEU A 1 15 ? 11.884 8.866 -23.864 1.00 65.45 15 LEU A C 9
ATOM 14616 O O . LEU A 1 15 ? 11.539 8.608 -25.017 1.00 42.53 15 LEU A O 9
ATOM 14632 N N . ALA A 1 16 ? 13.027 9.479 -23.571 1.00 35.52 16 ALA A N 9
ATOM 14633 C CA . ALA A 1 16 ? 13.961 9.891 -24.610 1.00 41.44 16 ALA A CA 9
ATOM 14634 C C . ALA A 1 16 ? 15.369 10.059 -24.048 1.00 73.22 16 ALA A C 9
ATOM 14635 O O . ALA A 1 16 ? 15.591 10.851 -23.133 1.00 5.32 16 ALA A O 9
ATOM 14642 N N . ARG A 1 17 ? 16.315 9.307 -24.601 1.00 50.23 17 ARG A N 9
ATOM 14643 C CA . ARG A 1 17 ? 17.701 9.371 -24.153 1.00 52.32 17 ARG A CA 9
ATOM 14644 C C . ARG A 1 17 ? 18.545 10.203 -25.114 1.00 40.31 17 ARG A C 9
ATOM 14645 O O . ARG A 1 17 ? 18.763 9.813 -26.261 1.00 14.14 17 ARG A O 9
ATOM 14666 N N . GLU A 1 18 ? 19.017 11.351 -24.638 1.00 13.34 18 GLU A N 9
ATOM 14667 C CA . GLU A 1 18 ? 19.835 12.238 -25.456 1.00 5.24 18 GLU A CA 9
ATOM 14668 C C . GLU A 1 18 ? 21.149 12.568 -24.753 1.00 1.44 18 GLU A C 9
ATOM 14669 O O . GLU A 1 18 ? 21.378 12.157 -23.616 1.00 61.21 18 GLU A O 9
ATOM 14681 N N . GLY A 1 19 ? 22.010 13.314 -25.439 1.00 13.42 19 GLY A N 9
ATOM 14682 C CA . GLY A 1 19 ? 23.290 13.687 -24.866 1.00 32.14 19 GLY A CA 9
ATOM 14683 C C . GLY A 1 19 ? 24.461 13.130 -25.651 1.00 53.31 19 GLY A C 9
ATOM 14684 O O . GLY A 1 19 ? 24.414 13.055 -26.878 1.00 63.22 19 GLY A O 9
ATOM 14688 N N . GLY A 1 20 ? 25.516 12.741 -24.942 1.00 33.52 20 GLY A N 9
ATOM 14689 C CA . GLY A 1 20 ? 26.690 12.195 -25.597 1.00 72.14 20 GLY A CA 9
ATOM 14690 C C . GLY A 1 20 ? 27.729 13.255 -25.902 1.00 2.32 20 GLY A C 9
ATOM 14691 O O . GLY A 1 20 ? 28.243 13.910 -24.995 1.00 12.25 20 GLY A O 9
ATOM 14695 N N . PHE A 1 21 ? 28.042 13.425 -27.182 1.00 71.33 21 PHE A N 9
ATOM 14696 C CA . PHE A 1 21 ? 29.029 14.411 -27.604 1.00 44.40 21 PHE A CA 9
ATOM 14697 C C . PHE A 1 21 ? 28.486 15.274 -28.739 1.00 72.14 21 PHE A C 9
ATOM 14698 O O . PHE A 1 21 ? 28.721 16.481 -28.784 1.00 22.14 21 PHE A O 9
ATOM 14715 N N . ALA A 1 22 ? 27.758 14.645 -29.656 1.00 71.41 22 ALA A N 9
ATOM 14716 C CA . ALA A 1 22 ? 27.179 15.353 -30.791 1.00 4.31 22 ALA A CA 9
ATOM 14717 C C . ALA A 1 22 ? 25.746 14.901 -31.048 1.00 0.01 22 ALA A C 9
ATOM 14718 O O . ALA A 1 22 ? 25.320 13.850 -30.568 1.00 5.22 22 ALA A O 9
ATOM 14725 N N . PHE A 1 23 ? 25.005 15.701 -31.807 1.00 42.24 23 PHE A N 9
ATOM 14726 C CA . PHE A 1 23 ? 23.618 15.384 -32.127 1.00 22.33 23 PHE A CA 9
ATOM 14727 C C . PHE A 1 23 ? 23.539 14.206 -33.094 1.00 34.14 23 PHE A C 9
ATOM 14728 O O . PHE A 1 23 ? 24.136 14.231 -34.170 1.00 3.41 23 PHE A O 9
ATOM 14745 N N . ILE A 1 24 ? 22.797 13.175 -32.701 1.00 44.33 24 ILE A N 9
ATOM 14746 C CA . ILE A 1 24 ? 22.639 11.989 -33.533 1.00 20.53 24 ILE A CA 9
ATOM 14747 C C . ILE A 1 24 ? 21.170 11.601 -33.664 1.00 10.13 24 ILE A C 9
ATOM 14748 O O . ILE A 1 24 ? 20.652 10.772 -32.915 1.00 53.42 24 ILE A O 9
ATOM 14764 N N . PRO A 1 25 ? 20.482 12.213 -34.639 1.00 35.21 25 PRO A N 9
ATOM 14765 C CA . PRO A 1 25 ? 19.063 11.946 -34.893 1.00 53.22 25 PRO A CA 9
ATOM 14766 C C . PRO A 1 25 ? 18.754 10.454 -34.949 1.00 21.10 25 PRO A C 9
ATOM 14767 O O . PRO A 1 25 ? 17.783 9.987 -34.354 1.00 13.34 25 PRO A O 9
ATOM 14778 N N . LYS A 1 26 ? 19.587 9.709 -35.668 1.00 20.34 26 LYS A N 9
ATOM 14779 C CA . LYS A 1 26 ? 19.405 8.268 -35.800 1.00 41.13 26 LYS A CA 9
ATOM 14780 C C . LYS A 1 26 ? 19.418 7.590 -34.434 1.00 55.00 26 LYS A C 9
ATOM 14781 O O . LYS A 1 26 ? 18.787 6.549 -34.240 1.00 44.53 26 LYS A O 9
ATOM 14800 N N . LEU A 1 27 ? 20.137 8.186 -33.490 1.00 32.15 27 LEU A N 9
ATOM 14801 C CA . LEU A 1 27 ? 20.230 7.640 -32.140 1.00 12.01 27 LEU A CA 9
ATOM 14802 C C . LEU A 1 27 ? 19.188 8.273 -31.223 1.00 50.43 27 LEU A C 9
ATOM 14803 O O . LEU A 1 27 ? 19.434 8.477 -30.035 1.00 2.11 27 LEU A O 9
ATOM 14819 N N . ALA A 1 28 ? 18.023 8.581 -31.784 1.00 32.31 28 ALA A N 9
ATOM 14820 C CA . ALA A 1 28 ? 16.942 9.187 -31.016 1.00 60.33 28 ALA A CA 9
ATOM 14821 C C . ALA A 1 28 ? 16.612 8.355 -29.782 1.00 31.43 28 ALA A C 9
ATOM 14822 O O . ALA A 1 28 ? 16.810 8.798 -28.651 1.00 60.33 28 ALA A O 9
ATOM 14829 N N . GLY A 1 29 ? 16.106 7.145 -30.006 1.00 43.53 29 GLY A N 9
ATOM 14830 C CA . GLY A 1 29 ? 15.756 6.271 -28.902 1.00 51.13 29 GLY A CA 9
ATOM 14831 C C . GLY A 1 29 ? 14.630 6.830 -28.055 1.00 22.11 29 GLY A C 9
ATOM 14832 O O . GLY A 1 29 ? 14.506 6.493 -26.878 1.00 14.12 29 GLY A O 9
ATOM 14836 N N . GLN A 1 30 ? 13.810 7.687 -28.654 1.00 72.01 30 GLN A N 9
ATOM 14837 C CA . GLN A 1 30 ? 12.690 8.295 -27.945 1.00 4.21 30 GLN A CA 9
ATOM 14838 C C . GLN A 1 30 ? 11.394 7.542 -28.225 1.00 63.14 30 GLN A C 9
ATOM 14839 O O . GLN A 1 30 ? 10.996 7.381 -29.379 1.00 54.30 30 GLN A O 9
ATOM 14853 N N . ARG A 1 31 ? 10.741 7.082 -27.163 1.00 64.32 31 ARG A N 9
ATOM 14854 C CA . ARG A 1 31 ? 9.491 6.344 -27.296 1.00 20.34 31 ARG A CA 9
ATOM 14855 C C . ARG A 1 31 ? 8.412 6.936 -26.394 1.00 50.30 31 ARG A C 9
ATOM 14856 O O . ARG A 1 31 ? 8.543 6.937 -25.170 1.00 23.30 31 ARG A O 9
ATOM 14877 N N . ARG A 1 32 ? 7.346 7.440 -27.008 1.00 4.21 32 ARG A N 9
ATOM 14878 C CA . ARG A 1 32 ? 6.246 8.037 -26.261 1.00 53.31 32 ARG A CA 9
ATOM 14879 C C . ARG A 1 32 ? 4.913 7.415 -26.666 1.00 71.25 32 ARG A C 9
ATOM 14880 O O . ARG A 1 32 ? 4.635 7.237 -27.853 1.00 22.22 32 ARG A O 9
ATOM 14901 N N . ILE A 1 33 ? 4.093 7.086 -25.674 1.00 23.22 33 ILE A N 9
ATOM 14902 C CA . ILE A 1 33 ? 2.790 6.484 -25.927 1.00 62.13 33 ILE A CA 9
ATOM 14903 C C . ILE A 1 33 ? 1.700 7.168 -25.110 1.00 1.35 33 ILE A C 9
ATOM 14904 O O . ILE A 1 33 ? 1.834 7.340 -23.898 1.00 42.24 33 ILE A O 9
ATOM 14920 N N . ALA A 1 34 ? 0.620 7.555 -25.780 1.00 51.30 34 ALA A N 9
ATOM 14921 C CA . ALA A 1 34 ? -0.496 8.217 -25.115 1.00 44.21 34 ALA A CA 9
ATOM 14922 C C . ALA A 1 34 ? -1.736 7.330 -25.109 1.00 41.22 34 ALA A C 9
ATOM 14923 O O . ALA A 1 34 ? -2.417 7.191 -26.126 1.00 13.32 34 ALA A O 9
ATOM 14930 N N . LEU A 1 35 ? -2.023 6.731 -23.959 1.00 14.01 35 LEU A N 9
ATOM 14931 C CA . LEU A 1 35 ? -3.182 5.856 -23.821 1.00 33.11 35 LEU A CA 9
ATOM 14932 C C . LEU A 1 35 ? -4.463 6.580 -24.224 1.00 43.13 35 LEU A C 9
ATOM 14933 O O . LEU A 1 35 ? -5.319 6.016 -24.904 1.00 61.44 35 LEU A O 9
ATOM 14949 N N . ALA A 1 36 ? -4.585 7.834 -23.802 1.00 12.21 36 ALA A N 9
ATOM 14950 C CA . ALA A 1 36 ? -5.759 8.637 -24.123 1.00 4.23 36 ALA A CA 9
ATOM 14951 C C . ALA A 1 36 ? -5.804 8.973 -25.610 1.00 35.34 36 ALA A C 9
ATOM 14952 O O . ALA A 1 36 ? -6.815 9.463 -26.114 1.00 62.11 36 ALA A O 9
ATOM 14959 N N . ASP A 1 37 ? -4.705 8.706 -26.305 1.00 43.44 37 ASP A N 9
ATOM 14960 C CA . ASP A 1 37 ? -4.620 8.980 -27.735 1.00 63.13 37 ASP A CA 9
ATOM 14961 C C . ASP A 1 37 ? -4.852 7.709 -28.546 1.00 53.05 37 ASP A C 9
ATOM 14962 O O . ASP A 1 37 ? -4.654 7.692 -29.762 1.00 21.34 37 ASP A O 9
ATOM 14971 N N . ILE A 1 38 ? -5.273 6.648 -27.866 1.00 63.13 38 ILE A N 9
ATOM 14972 C CA . ILE A 1 38 ? -5.532 5.373 -28.524 1.00 50.20 38 ILE A CA 9
ATOM 14973 C C . ILE A 1 38 ? -6.845 4.764 -28.045 1.00 15.52 38 ILE A C 9
ATOM 14974 O O . ILE A 1 38 ? -7.395 5.172 -27.021 1.00 20.13 38 ILE A O 9
ATOM 14990 N N . THR A 1 39 ? -7.344 3.784 -28.791 1.00 54.14 39 THR A N 9
ATOM 14991 C CA . THR A 1 39 ? -8.593 3.118 -28.443 1.00 61.21 39 THR A CA 9
ATOM 14992 C C . THR A 1 39 ? -8.339 1.896 -27.567 1.00 44.41 39 THR A C 9
ATOM 14993 O O . THR A 1 39 ? -7.275 1.279 -27.615 1.00 64.10 39 THR A O 9
ATOM 15004 N N . PRO A 1 40 ? -9.337 1.537 -26.747 1.00 53.01 40 PRO A N 9
ATOM 15005 C CA . PRO A 1 40 ? -9.245 0.385 -25.845 1.00 54.12 40 PRO A CA 9
ATOM 15006 C C . PRO A 1 40 ? -8.729 -0.864 -26.551 1.00 3.00 40 PRO A C 9
ATOM 15007 O O . PRO A 1 40 ? -7.815 -1.529 -26.064 1.00 74.50 40 PRO A O 9
ATOM 15018 N N . GLU A 1 41 ? -9.319 -1.175 -27.701 1.00 20.53 41 GLU A N 9
ATOM 15019 C CA . GLU A 1 41 ? -8.917 -2.346 -28.472 1.00 51.45 41 GLU A CA 9
ATOM 15020 C C . GLU A 1 41 ? -7.437 -2.274 -28.838 1.00 74.14 41 GLU A C 9
ATOM 15021 O O . GLU A 1 41 ? -6.692 -3.234 -28.642 1.00 14.44 41 GLU A O 9
ATOM 15033 N N . GLN A 1 42 ? -7.021 -1.131 -29.372 1.00 45.52 42 GLN A N 9
ATOM 15034 C CA . GLN A 1 42 ? -5.631 -0.934 -29.767 1.00 23.20 42 GLN A CA 9
ATOM 15035 C C . GLN A 1 42 ? -4.726 -0.838 -28.543 1.00 44.12 42 GLN A C 9
ATOM 15036 O O . GLN A 1 42 ? -3.524 -1.092 -28.626 1.00 61.24 42 GLN A O 9
ATOM 15050 N N . ARG A 1 43 ? -5.311 -0.469 -27.408 1.00 65.03 43 ARG A N 9
ATOM 15051 C CA . ARG A 1 43 ? -4.556 -0.338 -26.168 1.00 13.34 43 ARG A CA 9
ATOM 15052 C C . ARG A 1 43 ? -4.105 -1.704 -25.659 1.00 10.55 43 ARG A C 9
ATOM 15053 O O . ARG A 1 43 ? -2.909 -1.964 -25.530 1.00 11.31 43 ARG A O 9
ATOM 15074 N N . GLN A 1 44 ? -5.070 -2.570 -25.370 1.00 74.44 44 GLN A N 9
ATOM 15075 C CA . GLN A 1 44 ? -4.772 -3.909 -24.874 1.00 44.42 44 GLN A CA 9
ATOM 15076 C C . GLN A 1 44 ? -4.006 -4.717 -25.916 1.00 70.23 44 GLN A C 9
ATOM 15077 O O . GLN A 1 44 ? -3.051 -5.422 -25.590 1.00 71.50 44 GLN A O 9
ATOM 15091 N N . ARG A 1 45 ? -4.432 -4.610 -27.171 1.00 24.32 45 ARG A N 9
ATOM 15092 C CA . ARG A 1 45 ? -3.787 -5.333 -28.261 1.00 1.05 45 ARG A CA 9
ATOM 15093 C C . ARG A 1 45 ? -2.316 -4.945 -28.375 1.00 4.21 45 ARG A C 9
ATOM 15094 O O . ARG A 1 45 ? -1.441 -5.806 -28.473 1.00 61.42 45 ARG A O 9
ATOM 15115 N N . LEU A 1 46 ? -2.050 -3.643 -28.362 1.00 20.30 46 LEU A N 9
ATOM 15116 C CA . LEU A 1 46 ? -0.685 -3.140 -28.465 1.00 24.03 46 LEU A CA 9
ATOM 15117 C C . LEU A 1 46 ? 0.165 -3.627 -27.295 1.00 14.22 46 LEU A C 9
ATOM 15118 O O . LEU A 1 46 ? 1.249 -4.175 -27.488 1.00 72.11 46 LEU A O 9
ATOM 15134 N N . ASN A 1 47 ? -0.338 -3.424 -26.081 1.00 65.01 47 ASN A N 9
ATOM 15135 C CA . ASN A 1 47 ? 0.374 -3.844 -24.879 1.00 44.15 47 ASN A CA 9
ATOM 15136 C C . ASN A 1 47 ? 0.783 -5.311 -24.974 1.00 10.21 47 ASN A C 9
ATOM 15137 O O . ASN A 1 47 ? 1.941 -5.658 -24.743 1.00 34.35 47 ASN A O 9
ATOM 15148 N N . GLN A 1 48 ? -0.176 -6.166 -25.316 1.00 3.43 48 GLN A N 9
ATOM 15149 C CA . GLN A 1 48 ? 0.085 -7.595 -25.441 1.00 12.25 48 GLN A CA 9
ATOM 15150 C C . GLN A 1 48 ? 1.000 -7.880 -26.626 1.00 44.35 48 GLN A C 9
ATOM 15151 O O . GLN A 1 48 ? 1.825 -8.794 -26.582 1.00 53.14 48 GLN A O 9
ATOM 15165 N N . LEU A 1 49 ? 0.850 -7.092 -27.686 1.00 25.13 49 LEU A N 9
ATOM 15166 C CA . LEU A 1 49 ? 1.664 -7.260 -28.885 1.00 0.31 49 LEU A CA 9
ATOM 15167 C C . LEU A 1 49 ? 3.150 -7.164 -28.553 1.00 13.11 49 LEU A C 9
ATOM 15168 O O . LEU A 1 49 ? 3.940 -8.025 -28.941 1.00 23.35 49 LEU A O 9
ATOM 15184 N N . LEU A 1 50 ? 3.523 -6.113 -27.832 1.00 14.44 50 LEU A N 9
ATOM 15185 C CA . LEU A 1 50 ? 4.914 -5.905 -27.445 1.00 12.05 50 LEU A CA 9
ATOM 15186 C C . LEU A 1 50 ? 5.339 -6.911 -26.380 1.00 71.41 50 LEU A C 9
ATOM 15187 O O . LEU A 1 50 ? 6.443 -7.451 -26.428 1.00 44.11 50 LEU A O 9
ATOM 15203 N N . ASN A 1 51 ? 4.453 -7.160 -25.421 1.00 70.52 51 ASN A N 9
ATOM 15204 C CA . ASN A 1 51 ? 4.736 -8.104 -24.346 1.00 11.25 51 ASN A CA 9
ATOM 15205 C C . ASN A 1 51 ? 5.034 -9.492 -24.904 1.00 30.02 51 ASN A C 9
ATOM 15206 O O . ASN A 1 51 ? 5.980 -10.153 -24.476 1.00 72.13 51 ASN A O 9
ATOM 15217 N N . GLN A 1 52 ? 4.221 -9.926 -25.861 1.00 74.02 52 GLN A N 9
ATOM 15218 C CA . GLN A 1 52 ? 4.397 -11.235 -26.478 1.00 25.53 52 GLN A CA 9
ATOM 15219 C C . GLN A 1 52 ? 5.697 -11.291 -27.275 1.00 13.15 52 GLN A C 9
ATOM 15220 O O . GLN A 1 52 ? 6.154 -12.366 -27.664 1.00 72.11 52 GLN A O 9
ATOM 15234 N N . THR A 1 53 ? 6.288 -10.125 -27.515 1.00 4.24 53 THR A N 9
ATOM 15235 C CA . THR A 1 53 ? 7.534 -10.040 -28.266 1.00 61.22 53 THR A CA 9
ATOM 15236 C C . THR A 1 53 ? 8.742 -10.122 -27.340 1.00 31.52 53 THR A C 9
ATOM 15237 O O . THR A 1 53 ? 9.836 -10.501 -27.761 1.00 51.52 53 THR A O 9
ATOM 15248 N N . LEU A 1 54 ? 8.538 -9.767 -26.076 1.00 75.32 54 LEU A N 9
ATOM 15249 C CA . LEU A 1 54 ? 9.611 -9.802 -25.089 1.00 13.24 54 LEU A CA 9
ATOM 15250 C C . LEU A 1 54 ? 10.299 -11.163 -25.080 1.00 11.04 54 LEU A C 9
ATOM 15251 O O . LEU A 1 54 ? 11.506 -11.277 -25.294 1.00 31.21 54 LEU A O 9
ATOM 15267 N N . PRO A 1 55 ? 9.514 -12.221 -24.828 1.00 23.40 55 PRO A N 9
ATOM 15268 C CA . PRO A 1 55 ? 10.026 -13.594 -24.788 1.00 21.50 55 PRO A CA 9
ATOM 15269 C C . PRO A 1 55 ? 10.434 -14.101 -26.167 1.00 24.30 55 PRO A C 9
ATOM 15270 O O . PRO A 1 55 ? 11.006 -15.184 -26.297 1.00 4.12 55 PRO A O 9
ATOM 15281 N N . TYR A 1 56 ? 10.138 -13.313 -27.194 1.00 15.43 56 TYR A N 9
ATOM 15282 C CA . TYR A 1 56 ? 10.472 -13.683 -28.564 1.00 3.23 56 TYR A CA 9
ATOM 15283 C C . TYR A 1 56 ? 11.517 -12.735 -29.145 1.00 12.45 56 TYR A C 9
ATOM 15284 O O . TYR A 1 56 ? 11.774 -12.738 -30.348 1.00 73.30 56 TYR A O 9
ATOM 15302 N N . ALA A 1 57 ? 12.116 -11.923 -28.279 1.00 63.52 57 ALA A N 9
ATOM 15303 C CA . ALA A 1 57 ? 13.135 -10.971 -28.704 1.00 72.31 57 ALA A CA 9
ATOM 15304 C C . ALA A 1 57 ? 14.501 -11.337 -28.133 1.00 74.10 57 ALA A C 9
ATOM 15305 O O . ALA A 1 57 ? 14.612 -12.224 -27.287 1.00 52.11 57 ALA A O 9
ATOM 15312 N N . GLN A 1 58 ? 15.537 -10.649 -28.602 1.00 15.22 58 GLN A N 9
ATOM 15313 C CA . GLN A 1 58 ? 16.895 -10.903 -28.138 1.00 22.42 58 GLN A CA 9
ATOM 15314 C C . GLN A 1 58 ? 17.227 -10.040 -26.926 1.00 3.45 58 GLN A C 9
ATOM 15315 O O . GLN A 1 58 ? 16.710 -8.932 -26.781 1.00 65.31 58 GLN A O 9
ATOM 15329 N N . GLU A 1 59 ? 18.092 -10.554 -26.057 1.00 65.33 59 GLU A N 9
ATOM 15330 C CA . GLU A 1 59 ? 18.492 -9.829 -24.857 1.00 32.22 59 GLU A CA 9
ATOM 15331 C C . GLU A 1 59 ? 19.860 -9.180 -25.043 1.00 42.03 59 GLU A C 9
ATOM 15332 O O . GLU A 1 59 ? 20.772 -9.782 -25.610 1.00 34.13 59 GLU A O 9
ATOM 15344 N N . GLU A 1 60 ? 19.995 -7.948 -24.563 1.00 15.22 60 GLU A N 9
ATOM 15345 C CA . GLU A 1 60 ? 21.251 -7.216 -24.678 1.00 32.40 60 GLU A CA 9
ATOM 15346 C C . GLU A 1 60 ? 22.262 -7.706 -23.645 1.00 13.42 60 GLU A C 9
ATOM 15347 O O . GLU A 1 60 ? 21.890 -8.246 -22.604 1.00 60.53 60 GLU A O 9
ATOM 15359 N N . GLY A 1 61 ? 23.543 -7.511 -23.941 1.00 63.32 61 GLY A N 9
ATOM 15360 C CA . GLY A 1 61 ? 24.589 -7.939 -23.030 1.00 15.44 61 GLY A CA 9
ATOM 15361 C C . GLY A 1 61 ? 24.378 -7.419 -21.621 1.00 51.54 61 GLY A C 9
ATOM 15362 O O . GLY A 1 61 ? 24.331 -8.195 -20.668 1.00 5.45 61 GLY A O 9
ATOM 15366 N N . GLN A 1 62 ? 24.252 -6.102 -21.491 1.00 52.22 62 GLN A N 9
ATOM 15367 C CA . GLN A 1 62 ? 24.048 -5.480 -20.188 1.00 54.34 62 GLN A CA 9
ATOM 15368 C C . GLN A 1 62 ? 22.805 -4.596 -20.196 1.00 35.11 62 GLN A C 9
ATOM 15369 O O . GLN A 1 62 ? 22.292 -4.213 -21.248 1.00 35.43 62 GLN A O 9
ATOM 15383 N N . PRO A 1 63 ? 22.307 -4.264 -18.996 1.00 11.25 63 PRO A N 9
ATOM 15384 C CA . PRO A 1 63 ? 21.118 -3.421 -18.837 1.00 73.33 63 PRO A CA 9
ATOM 15385 C C . PRO A 1 63 ? 21.179 -2.164 -19.698 1.00 61.10 63 PRO A C 9
ATOM 15386 O O . PRO A 1 63 ? 20.149 -1.640 -20.122 1.00 41.31 63 PRO A O 9
ATOM 15397 N N . ASP A 1 64 ? 22.392 -1.686 -19.953 1.00 1.13 64 ASP A N 9
ATOM 15398 C CA . ASP A 1 64 ? 22.588 -0.490 -20.765 1.00 33.53 64 ASP A CA 9
ATOM 15399 C C . ASP A 1 64 ? 23.970 -0.493 -21.411 1.00 13.54 64 ASP A C 9
ATOM 15400 O O . ASP A 1 64 ? 24.982 -0.315 -20.734 1.00 24.13 64 ASP A O 9
ATOM 15409 N N . SER A 1 65 ? 24.003 -0.695 -22.724 1.00 23.42 65 SER A N 9
ATOM 15410 C CA . SER A 1 65 ? 25.261 -0.726 -23.461 1.00 3.43 65 SER A CA 9
ATOM 15411 C C . SER A 1 65 ? 26.094 0.518 -23.164 1.00 63.35 65 SER A C 9
ATOM 15412 O O . SER A 1 65 ? 25.588 1.539 -22.699 1.00 23.24 65 SER A O 9
ATOM 15420 N N . PRO A 1 66 ? 27.404 0.431 -23.441 1.00 10.02 66 PRO A N 9
ATOM 15421 C CA . PRO A 1 66 ? 28.336 1.539 -23.213 1.00 2.11 66 PRO A CA 9
ATOM 15422 C C . PRO A 1 66 ? 28.109 2.696 -24.180 1.00 12.23 66 PRO A C 9
ATOM 15423 O O . PRO A 1 66 ? 27.232 2.635 -25.041 1.00 4.21 66 PRO A O 9
ATOM 15434 N N . GLY A 1 67 ? 28.905 3.751 -24.031 1.00 70.23 67 GLY A N 9
ATOM 15435 C CA . GLY A 1 67 ? 28.774 4.907 -24.899 1.00 23.21 67 GLY A CA 9
ATOM 15436 C C . GLY A 1 67 ? 30.113 5.410 -25.400 1.00 64.44 67 GLY A C 9
ATOM 15437 O O . GLY A 1 67 ? 31.158 4.845 -25.075 1.00 14.01 67 GLY A O 9
ATOM 15441 N N . SER A 1 68 ? 30.084 6.474 -26.197 1.00 32.53 68 SER A N 9
ATOM 15442 C CA . SER A 1 68 ? 31.304 7.049 -26.749 1.00 44.10 68 SER A CA 9
ATOM 15443 C C . SER A 1 68 ? 31.361 8.552 -26.492 1.00 22.13 68 SER A C 9
ATOM 15444 O O . SER A 1 68 ? 32.409 9.094 -26.145 1.00 3.55 68 SER A O 9
ATOM 15452 N N . GLY A 1 69 ? 30.224 9.219 -26.665 1.00 42.12 69 GLY A N 9
ATOM 15453 C CA . GLY A 1 69 ? 30.165 10.653 -26.448 1.00 31.20 69 GLY A CA 9
ATOM 15454 C C . GLY A 1 69 ? 30.572 11.043 -25.041 1.00 50.41 69 GLY A C 9
ATOM 15455 O O . GLY A 1 69 ? 31.006 10.200 -24.256 1.00 62.15 69 GLY A O 9
ATOM 15459 N N . ASP A 1 70 ? 30.433 12.325 -24.721 1.00 44.33 70 ASP A N 9
ATOM 15460 C CA . ASP A 1 70 ? 30.791 12.826 -23.399 1.00 54.43 70 ASP A CA 9
ATOM 15461 C C . ASP A 1 70 ? 29.977 12.127 -22.315 1.00 11.12 70 ASP A C 9
ATOM 15462 O O . ASP A 1 70 ? 30.526 11.408 -21.481 1.00 3.02 70 ASP A O 9
ATOM 15471 N N . GLN A 1 71 ? 28.666 12.344 -22.333 1.00 51.51 71 GLN A N 9
ATOM 15472 C CA . GLN A 1 71 ? 27.777 11.736 -21.350 1.00 4.11 71 GLN A CA 9
ATOM 15473 C C . GLN A 1 71 ? 26.336 11.734 -21.847 1.00 15.12 71 GLN A C 9
ATOM 15474 O O . GLN A 1 71 ? 25.794 12.777 -22.215 1.00 22.21 71 GLN A O 9
ATOM 15488 N N . ARG A 1 72 ? 25.719 10.557 -21.855 1.00 22.32 72 ARG A N 9
ATOM 15489 C CA . ARG A 1 72 ? 24.340 10.419 -22.308 1.00 44.11 72 ARG A CA 9
ATOM 15490 C C . ARG A 1 72 ? 23.377 10.409 -21.125 1.00 4.45 72 ARG A C 9
ATOM 15491 O O . ARG A 1 72 ? 23.577 9.677 -20.155 1.00 13.00 72 ARG A O 9
ATOM 15512 N N . TYR A 1 73 ? 22.334 11.227 -21.211 1.00 2.02 73 TYR A N 9
ATOM 15513 C CA . TYR A 1 73 ? 21.342 11.315 -20.146 1.00 72.11 73 TYR A CA 9
ATOM 15514 C C . TYR A 1 73 ? 20.018 10.695 -20.583 1.00 21.44 73 TYR A C 9
ATOM 15515 O O . TYR A 1 73 ? 19.542 10.936 -21.692 1.00 70.41 73 TYR A O 9
ATOM 15533 N N . PHE A 1 74 ? 19.428 9.894 -19.701 1.00 0.42 74 PHE A N 9
ATOM 15534 C CA . PHE A 1 74 ? 18.159 9.238 -19.993 1.00 40.23 74 PHE A CA 9
ATOM 15535 C C . PHE A 1 74 ? 16.993 10.016 -19.390 1.00 71.32 74 PHE A C 9
ATOM 15536 O O . PHE A 1 74 ? 16.927 10.215 -18.177 1.00 71.31 74 PHE A O 9
ATOM 15553 N N . ARG A 1 75 ? 16.075 10.453 -20.246 1.00 44.24 75 ARG A N 9
ATOM 15554 C CA . ARG A 1 75 ? 14.913 11.210 -19.799 1.00 54.52 75 ARG A CA 9
ATOM 15555 C C . ARG A 1 75 ? 13.699 10.300 -19.641 1.00 33.44 75 ARG A C 9
ATOM 15556 O O . ARG A 1 75 ? 13.366 9.529 -20.541 1.00 30.42 75 ARG A O 9
ATOM 15577 N N . VAL A 1 76 ? 13.041 10.394 -18.489 1.00 70.23 76 VAL A N 9
ATOM 15578 C CA . VAL A 1 76 ? 11.864 9.579 -18.212 1.00 51.24 76 VAL A CA 9
ATOM 15579 C C . VAL A 1 76 ? 10.703 10.439 -17.725 1.00 20.33 76 VAL A C 9
ATOM 15580 O O . VAL A 1 76 ? 10.764 11.025 -16.644 1.00 52.14 76 VAL A O 9
ATOM 15593 N N . GLN A 1 77 ? 9.647 10.508 -18.528 1.00 53.04 77 GLN A N 9
ATOM 15594 C CA . GLN A 1 77 ? 8.471 11.297 -18.178 1.00 64.41 77 GLN A CA 9
ATOM 15595 C C . GLN A 1 77 ? 7.231 10.414 -18.089 1.00 13.15 77 GLN A C 9
ATOM 15596 O O . GLN A 1 77 ? 6.932 9.651 -19.008 1.00 4.21 77 GLN A O 9
ATOM 15610 N N . ILE A 1 78 ? 6.512 10.523 -16.976 1.00 42.31 78 ILE A N 9
ATOM 15611 C CA . ILE A 1 78 ? 5.304 9.736 -16.768 1.00 33.54 78 ILE A CA 9
ATOM 15612 C C . ILE A 1 78 ? 4.142 10.618 -16.324 1.00 10.10 78 ILE A C 9
ATOM 15613 O O . ILE A 1 78 ? 4.040 10.985 -15.154 1.00 12.54 78 ILE A O 9
ATOM 15629 N N . SER A 1 79 ? 3.267 10.954 -17.267 1.00 22.42 79 SER A N 9
ATOM 15630 C CA . SER A 1 79 ? 2.113 11.795 -16.974 1.00 33.01 79 SER A CA 9
ATOM 15631 C C . SER A 1 79 ? 0.916 10.948 -16.552 1.00 60.34 79 SER A C 9
ATOM 15632 O O . SER A 1 79 ? 0.454 10.089 -17.304 1.00 15.11 79 SER A O 9
ATOM 15640 N N . TYR A 1 80 ? 0.420 11.196 -15.346 1.00 33.45 80 TYR A N 9
ATOM 15641 C CA . TYR A 1 80 ? -0.722 10.455 -14.821 1.00 65.25 80 TYR A CA 9
ATOM 15642 C C . TYR A 1 80 ? -1.773 11.404 -14.254 1.00 70.52 80 TYR A C 9
ATOM 15643 O O . TYR A 1 80 ? -1.534 12.091 -13.261 1.00 52.22 80 TYR A O 9
ATOM 15661 N N . TYR A 1 81 ? -2.938 11.434 -14.892 1.00 2.30 81 TYR A N 9
ATOM 15662 C CA . TYR A 1 81 ? -4.027 12.299 -14.453 1.00 44.35 81 TYR A CA 9
ATOM 15663 C C . TYR A 1 81 ? -5.286 11.487 -14.167 1.00 2.15 81 TYR A C 9
ATOM 15664 O O . TYR A 1 81 ? -5.922 10.963 -15.081 1.00 22.11 81 TYR A O 9
ATOM 15682 N N . SER A 1 82 ? -5.640 11.388 -12.889 1.00 40.12 82 SER A N 9
ATOM 15683 C CA . SER A 1 82 ? -6.821 10.638 -12.479 1.00 71.44 82 SER A CA 9
ATOM 15684 C C . SER A 1 82 ? -7.831 11.549 -11.789 1.00 31.25 82 SER A C 9
ATOM 15685 O O . SER A 1 82 ? -7.730 12.773 -11.864 1.00 15.04 82 SER A O 9
ATOM 15693 N N . GLN A 1 83 ? -8.804 10.942 -11.116 1.00 64.53 83 GLN A N 9
ATOM 15694 C CA . GLN A 1 83 ? -9.833 11.698 -10.413 1.00 23.35 83 GLN A CA 9
ATOM 15695 C C . GLN A 1 83 ? -9.239 12.452 -9.228 1.00 11.44 83 GLN A C 9
ATOM 15696 O O . GLN A 1 83 ? -9.467 13.652 -9.064 1.00 23.52 83 GLN A O 9
ATOM 15710 N N . THR A 1 84 ? -8.476 11.742 -8.402 1.00 14.31 84 THR A N 9
ATOM 15711 C CA . THR A 1 84 ? -7.851 12.344 -7.231 1.00 52.21 84 THR A CA 9
ATOM 15712 C C . THR A 1 84 ? -6.334 12.380 -7.375 1.00 51.33 84 THR A C 9
ATOM 15713 O O . THR A 1 84 ? -5.677 13.309 -6.902 1.00 71.41 84 THR A O 9
ATOM 15724 N N . LEU A 1 85 ? -5.783 11.366 -8.032 1.00 23.43 85 LEU A N 9
ATOM 15725 C CA . LEU A 1 85 ? -4.341 11.282 -8.239 1.00 72.43 85 LEU A CA 9
ATOM 15726 C C . LEU A 1 85 ? -3.932 12.003 -9.519 1.00 54.44 85 LEU A C 9
ATOM 15727 O O . LEU A 1 85 ? -4.130 11.492 -10.622 1.00 4.41 85 LEU A O 9
ATOM 15743 N N . ARG A 1 86 ? -3.360 13.193 -9.365 1.00 33.02 86 ARG A N 9
ATOM 15744 C CA . ARG A 1 86 ? -2.923 13.985 -10.508 1.00 65.52 86 ARG A CA 9
ATOM 15745 C C . ARG A 1 86 ? -1.489 14.470 -10.317 1.00 25.44 86 ARG A C 9
ATOM 15746 O O . ARG A 1 86 ? -1.222 15.335 -9.483 1.00 44.43 86 ARG A O 9
ATOM 15767 N N . SER A 1 87 ? -0.569 13.905 -11.093 1.00 55.04 87 SER A N 9
ATOM 15768 C CA . SER A 1 87 ? 0.838 14.277 -11.006 1.00 71.44 87 SER A CA 9
ATOM 15769 C C . SER A 1 87 ? 1.630 13.680 -12.166 1.00 30.12 87 SER A C 9
ATOM 15770 O O . SER A 1 87 ? 1.074 12.991 -13.021 1.00 4.30 87 SER A O 9
ATOM 15778 N N . GLU A 1 88 ? 2.931 13.950 -12.186 1.00 45.13 88 GLU A N 9
ATOM 15779 C CA . GLU A 1 88 ? 3.800 13.441 -13.241 1.00 22.21 88 GLU A CA 9
ATOM 15780 C C . GLU A 1 88 ? 5.140 12.986 -12.670 1.00 20.43 88 GLU A C 9
ATOM 15781 O O . GLU A 1 88 ? 5.588 13.485 -11.637 1.00 42.02 88 GLU A O 9
ATOM 15793 N N . ILE A 1 89 ? 5.773 12.035 -13.348 1.00 63.32 89 ILE A N 9
ATOM 15794 C CA . ILE A 1 89 ? 7.061 11.512 -12.909 1.00 43.51 89 ILE A CA 9
ATOM 15795 C C . ILE A 1 89 ? 8.169 11.887 -13.888 1.00 71.41 89 ILE A C 9
ATOM 15796 O O . ILE A 1 89 ? 8.229 11.367 -15.003 1.00 11.04 89 ILE A O 9
ATOM 15812 N N . VAL A 1 90 ? 9.046 12.791 -13.464 1.00 20.34 90 VAL A N 9
ATOM 15813 C CA . VAL A 1 90 ? 10.154 13.233 -14.301 1.00 64.14 90 VAL A CA 9
ATOM 15814 C C . VAL A 1 90 ? 11.495 12.941 -13.637 1.00 44.54 90 VAL A C 9
ATOM 15815 O O . VAL A 1 90 ? 11.765 13.403 -12.528 1.00 13.43 90 VAL A O 9
ATOM 15828 N N . LEU A 1 91 ? 12.334 12.173 -14.323 1.00 61.13 91 LEU A N 9
ATOM 15829 C CA . LEU A 1 91 ? 13.649 11.819 -13.801 1.00 5.43 91 LEU A CA 9
ATOM 15830 C C . LEU A 1 91 ? 14.686 11.777 -14.919 1.00 21.53 91 LEU A C 9
ATOM 15831 O O . LEU A 1 91 ? 14.387 11.368 -16.042 1.00 3.02 91 LEU A O 9
ATOM 15847 N N . LEU A 1 92 ? 15.906 12.198 -14.604 1.00 12.40 92 LEU A N 9
ATOM 15848 C CA . LEU A 1 92 ? 16.989 12.206 -15.581 1.00 53.24 92 LEU A CA 9
ATOM 15849 C C . LEU A 1 92 ? 18.212 11.471 -15.044 1.00 45.12 92 LEU A C 9
ATOM 15850 O O . LEU A 1 92 ? 18.961 12.007 -14.226 1.00 34.31 92 LEU A O 9
ATOM 15866 N N . ILE A 1 93 ? 18.411 10.243 -15.511 1.00 51.23 93 ILE A N 9
ATOM 15867 C CA . ILE A 1 93 ? 19.546 9.436 -15.080 1.00 53.52 93 ILE A CA 9
ATOM 15868 C C . ILE A 1 93 ? 20.375 8.972 -16.273 1.00 13.02 93 ILE A C 9
ATOM 15869 O O . ILE A 1 93 ? 19.860 8.397 -17.232 1.00 60.10 93 ILE A O 9
ATOM 15885 N N . PRO A 1 94 ? 21.691 9.225 -16.213 1.00 74.20 94 PRO A N 9
ATOM 15886 C CA . PRO A 1 94 ? 22.620 8.839 -17.279 1.00 21.21 94 PRO A CA 9
ATOM 15887 C C . PRO A 1 94 ? 22.427 7.392 -17.721 1.00 1.14 94 PRO A 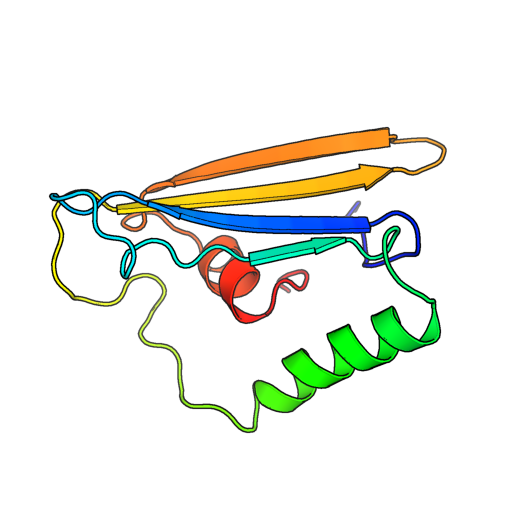C 9
ATOM 15888 O O . PRO A 1 94 ? 22.333 6.488 -16.891 1.00 41.20 94 PRO A O 9
ATOM 15899 N N . GLU A 1 95 ? 22.369 7.181 -19.032 1.00 5.02 95 GLU A N 9
ATOM 15900 C CA . GLU A 1 95 ? 22.187 5.843 -19.582 1.00 43.13 95 GLU A CA 9
ATOM 15901 C C . GLU A 1 95 ? 23.205 4.870 -18.994 1.00 74.40 95 GLU A C 9
ATOM 15902 O O . GLU A 1 95 ? 22.933 3.676 -18.857 1.00 13.34 95 GLU A O 9
ATOM 15914 N N . THR A 1 96 ? 24.379 5.387 -18.648 1.00 43.53 96 THR A N 9
ATOM 15915 C CA . THR A 1 96 ? 25.438 4.566 -18.077 1.00 25.42 96 THR A CA 9
ATOM 15916 C C . THR A 1 96 ? 24.992 3.926 -16.767 1.00 70.12 96 THR A C 9
ATOM 15917 O O . THR A 1 96 ? 25.362 2.793 -16.461 1.00 21.41 96 THR A O 9
ATOM 15928 N N . SER A 1 97 ? 24.194 4.659 -15.998 1.00 12.13 97 SER A N 9
ATOM 15929 C CA . SER A 1 97 ? 23.699 4.164 -14.719 1.00 20.15 97 SER A CA 9
ATOM 15930 C C . SER A 1 97 ? 22.227 3.775 -14.819 1.00 62.12 97 SER A C 9
ATOM 15931 O O . SER A 1 97 ? 21.551 3.594 -13.807 1.00 1.20 97 SER A O 9
ATOM 15939 N N . ALA A 1 98 ? 21.738 3.648 -16.048 1.00 60.13 98 ALA A N 9
ATOM 15940 C CA . ALA A 1 98 ? 20.348 3.279 -16.283 1.00 34.53 98 ALA A CA 9
ATOM 15941 C C . ALA A 1 98 ? 19.966 2.039 -15.481 1.00 63.41 98 ALA A C 9
ATOM 15942 O O . ALA A 1 98 ? 20.392 0.922 -15.778 1.00 44.44 98 ALA A O 9
ATOM 15949 N N . PRO A 1 99 ? 19.145 2.236 -14.439 1.00 70.02 99 PRO A N 9
ATOM 15950 C CA . PRO A 1 99 ? 18.689 1.145 -13.573 1.00 74.22 99 PRO A CA 9
ATOM 15951 C C . PRO A 1 99 ? 17.720 0.207 -14.285 1.00 32.52 99 PRO A C 9
ATOM 15952 O O . PRO A 1 99 ? 17.132 0.565 -15.305 1.00 20.31 99 PRO A O 9
ATOM 15963 N N . GLN A 1 100 ? 17.559 -0.995 -13.739 1.00 55.24 100 GLN A N 9
ATOM 15964 C CA . GLN A 1 100 ? 16.661 -1.984 -14.324 1.00 14.05 100 GLN A CA 9
ATOM 15965 C C . GLN A 1 100 ? 15.262 -1.405 -14.513 1.00 64.12 100 GLN A C 9
ATOM 15966 O O . GLN A 1 100 ? 14.550 -1.772 -15.447 1.00 51.42 100 GLN A O 9
ATOM 15980 N N . ALA A 1 101 ? 14.876 -0.499 -13.621 1.00 22.33 101 ALA A N 9
ATOM 15981 C CA . ALA A 1 101 ? 13.564 0.131 -13.691 1.00 50.30 101 ALA A CA 9
ATOM 15982 C C . ALA A 1 101 ? 13.434 0.989 -14.945 1.00 13.31 101 ALA A C 9
ATOM 15983 O O . ALA A 1 101 ? 12.499 0.822 -15.730 1.00 65.31 101 ALA A O 9
ATOM 15990 N N . LEU A 1 102 ? 14.375 1.909 -15.127 1.00 71.22 102 LEU A N 9
ATOM 15991 C CA . LEU A 1 102 ? 14.365 2.794 -16.286 1.00 41.54 102 LEU A CA 9
ATOM 15992 C C . LEU A 1 102 ? 14.375 1.993 -17.584 1.00 63.01 102 LEU A C 9
ATOM 15993 O O . LEU A 1 102 ? 13.561 2.227 -18.477 1.00 42.34 102 LEU A O 9
ATOM 16009 N N . VAL A 1 103 ? 15.302 1.044 -17.681 1.00 14.54 103 VAL A N 9
ATOM 16010 C CA . VAL A 1 103 ? 15.416 0.205 -18.867 1.00 40.45 103 VAL A CA 9
ATOM 16011 C C . VAL A 1 103 ? 14.160 -0.635 -19.069 1.00 65.51 103 VAL A C 9
ATOM 16012 O O . VAL A 1 103 ? 13.754 -0.902 -20.200 1.00 44.14 103 VAL A O 9
ATOM 16025 N N . ASP A 1 104 ? 13.550 -1.050 -17.965 1.00 35.31 104 ASP A N 9
ATOM 16026 C CA . ASP A 1 104 ? 12.338 -1.860 -18.020 1.00 21.34 104 ASP A CA 9
ATOM 16027 C C . ASP A 1 104 ? 11.181 -1.067 -18.619 1.00 71.52 104 ASP A C 9
ATOM 16028 O O . ASP A 1 104 ? 10.416 -1.585 -19.434 1.00 62.04 104 ASP A O 9
ATOM 16037 N N . LEU A 1 105 ? 11.057 0.190 -18.210 1.00 4.23 105 LEU A N 9
ATOM 16038 C CA . LEU A 1 105 ? 9.992 1.055 -18.705 1.00 44.24 105 LEU A CA 9
ATOM 16039 C C . LEU A 1 105 ? 10.185 1.362 -20.187 1.00 64.11 105 LEU A C 9
ATOM 16040 O O . LEU A 1 105 ? 9.222 1.403 -20.953 1.00 5.32 105 LEU A O 9
ATOM 16056 N N . TRP A 1 106 ? 11.435 1.574 -20.584 1.00 31.01 106 TRP A N 9
ATOM 16057 C CA . TRP A 1 106 ? 11.754 1.875 -21.975 1.00 22.31 106 TRP A CA 9
ATOM 16058 C C . TRP A 1 106 ? 11.669 0.620 -22.837 1.00 32.34 106 TRP A C 9
ATOM 16059 O O . TRP A 1 106 ? 11.518 0.700 -24.056 1.00 11.52 106 TRP A O 9
ATOM 16080 N N . LYS A 1 107 ? 11.766 -0.540 -22.196 1.00 71.30 107 LYS A N 9
ATOM 16081 C CA . LYS A 1 107 ? 11.698 -1.813 -22.903 1.00 60.54 107 LYS A CA 9
ATOM 16082 C C . LYS A 1 107 ? 10.255 -2.295 -23.020 1.00 43.34 107 LYS A C 9
ATOM 16083 O O . LYS A 1 107 ? 9.736 -2.472 -24.123 1.00 11.31 107 LYS A O 9
ATOM 16102 N N . THR A 1 108 ? 9.611 -2.504 -21.876 1.00 42.23 108 THR A N 9
ATOM 16103 C CA . THR A 1 108 ? 8.229 -2.964 -21.851 1.00 14.13 108 THR A CA 9
ATOM 16104 C C . THR A 1 108 ? 7.276 -1.824 -21.507 1.00 62.40 108 THR A C 9
ATOM 16105 O O . THR A 1 108 ? 6.225 -1.672 -22.128 1.00 31.53 108 THR A O 9
ATOM 16116 N N . GLY A 1 109 ? 7.652 -1.024 -20.514 1.00 32.23 109 GLY A N 9
ATOM 16117 C CA . GLY A 1 109 ? 6.819 0.092 -20.105 1.00 44.34 109 GLY A CA 9
ATOM 16118 C C . GLY A 1 109 ? 5.746 -0.316 -19.116 1.00 70.21 109 GLY A C 9
ATOM 16119 O O . GLY A 1 109 ? 4.712 0.342 -19.007 1.00 73.31 109 GLY A O 9
ATOM 16123 N N . GLN A 1 110 ? 5.991 -1.405 -18.395 1.00 64.52 110 GLN A N 9
ATOM 16124 C CA . GLN A 1 110 ? 5.036 -1.901 -17.412 1.00 33.50 110 GLN A CA 9
ATOM 16125 C C . GLN A 1 110 ? 5.708 -2.118 -16.060 1.00 62.24 110 GLN A C 9
ATOM 16126 O O . GLN A 1 110 ? 6.935 -2.122 -15.959 1.00 62.13 110 GLN A O 9
ATOM 16140 N N . VAL A 1 111 ? 4.897 -2.298 -15.023 1.00 74.01 111 VAL A N 9
ATOM 16141 C CA . VAL A 1 111 ? 5.413 -2.516 -13.677 1.00 70.21 111 VAL A CA 9
ATOM 16142 C C . VAL A 1 111 ? 6.437 -3.646 -13.658 1.00 13.34 111 VAL A C 9
ATOM 16143 O O . VAL A 1 111 ? 6.122 -4.788 -13.993 1.00 4.14 111 VAL A O 9
ATOM 16156 N N . ASP A 1 112 ? 7.662 -3.319 -13.263 1.00 2.02 112 ASP A N 9
ATOM 16157 C CA . ASP A 1 112 ? 8.733 -4.307 -13.198 1.00 3.43 112 ASP A CA 9
ATOM 16158 C C . ASP A 1 112 ? 8.594 -5.179 -11.954 1.00 15.52 112 ASP A C 9
ATOM 16159 O O . ASP A 1 112 ? 8.346 -4.677 -10.858 1.00 1.22 112 ASP A O 9
ATOM 16168 N N . GLU A 1 113 ? 8.753 -6.486 -12.133 1.00 32.12 113 GLU A N 9
ATOM 16169 C CA . GLU A 1 113 ? 8.642 -7.427 -11.025 1.00 22.35 113 GLU A CA 9
ATOM 16170 C C . GLU A 1 113 ? 9.784 -8.439 -11.054 1.00 4.23 113 GLU A C 9
ATOM 16171 O O . GLU A 1 113 ? 10.381 -8.685 -12.101 1.00 63.31 113 GLU A O 9
ATOM 16183 N N . MET A 1 1 ? 4.720 -2.413 -3.536 1.00 2.10 1 MET A N 10
ATOM 16184 C CA . MET A 1 1 ? 5.129 -1.078 -3.115 1.00 54.32 1 MET A CA 10
ATOM 16185 C C . MET A 1 1 ? 4.515 -0.012 -4.018 1.00 3.12 1 MET A C 10
ATOM 16186 O O . MET A 1 1 ? 5.229 0.748 -4.673 1.00 23.40 1 MET A O 10
ATOM 16200 N N . LYS A 1 2 ? 3.188 0.039 -4.048 1.00 51.10 2 LYS A N 10
ATOM 16201 C CA . LYS A 1 2 ? 2.478 1.012 -4.869 1.00 54.23 2 LYS A CA 10
ATOM 16202 C C . LYS A 1 2 ? 2.970 0.969 -6.312 1.00 43.32 2 LYS A C 10
ATOM 16203 O O . LYS A 1 2 ? 3.623 1.893 -6.798 1.00 54.45 2 LYS A O 10
ATOM 16222 N N . PRO A 1 3 ? 2.651 -0.128 -7.015 1.00 43.41 3 PRO A N 10
ATOM 16223 C CA . PRO A 1 3 ? 3.050 -0.316 -8.413 1.00 41.21 3 PRO A CA 10
ATOM 16224 C C . PRO A 1 3 ? 2.752 0.909 -9.271 1.00 3.31 3 PRO A C 10
ATOM 16225 O O . PRO A 1 3 ? 2.059 1.830 -8.837 1.00 1.33 3 PRO A O 10
ATOM 16236 N N . LEU A 1 4 ? 3.279 0.914 -10.490 1.00 45.32 4 LEU A N 10
ATOM 16237 C CA . LEU A 1 4 ? 3.069 2.027 -11.410 1.00 65.10 4 LEU A CA 10
ATOM 16238 C C . LEU A 1 4 ? 1.604 2.124 -11.822 1.00 11.15 4 LEU A C 10
ATOM 16239 O O . LEU A 1 4 ? 0.830 1.177 -11.682 1.00 23.51 4 LEU A O 10
ATOM 16255 N N . PRO A 1 5 ? 1.212 3.296 -12.343 1.00 71.13 5 PRO A N 10
ATOM 16256 C CA . PRO A 1 5 ? -0.162 3.544 -12.789 1.00 35.04 5 PRO A CA 10
ATOM 16257 C C . PRO A 1 5 ? -0.516 2.755 -14.044 1.00 73.25 5 PRO A C 10
ATOM 16258 O O . PRO A 1 5 ? -0.017 3.043 -15.132 1.00 64.31 5 PRO A O 10
ATOM 16269 N N . VAL A 1 6 ? -1.382 1.758 -13.887 1.00 64.04 6 VAL A N 10
ATOM 16270 C CA . VAL A 1 6 ? -1.804 0.928 -15.009 1.00 64.03 6 VAL A CA 10
ATOM 16271 C C . VAL A 1 6 ? -2.252 1.784 -16.188 1.00 41.23 6 VAL A C 10
ATOM 16272 O O . VAL A 1 6 ? -2.745 2.899 -16.009 1.00 32.55 6 VAL A O 10
ATOM 16285 N N . LEU A 1 7 ? -2.078 1.257 -17.395 1.00 71.11 7 LEU A N 10
ATOM 16286 C CA . LEU A 1 7 ? -2.466 1.973 -18.606 1.00 25.42 7 LEU A CA 10
ATOM 16287 C C . LEU A 1 7 ? -3.977 2.169 -18.662 1.00 71.12 7 LEU A C 10
ATOM 16288 O O . LEU A 1 7 ? -4.727 1.222 -18.894 1.00 35.02 7 LEU A O 10
ATOM 16304 N N . ASN A 1 8 ? -4.416 3.405 -18.451 1.00 14.32 8 ASN A N 10
ATOM 16305 C CA . ASN A 1 8 ? -5.839 3.726 -18.479 1.00 43.42 8 ASN A CA 10
ATOM 16306 C C . ASN A 1 8 ? -6.121 4.860 -19.461 1.00 20.13 8 ASN A C 10
ATOM 16307 O O . ASN A 1 8 ? -5.247 5.259 -20.230 1.00 12.22 8 ASN A O 10
ATOM 16318 N N . GLN A 1 9 ? -7.346 5.373 -19.427 1.00 15.22 9 GLN A N 10
ATOM 16319 C CA . GLN A 1 9 ? -7.743 6.461 -20.313 1.00 75.44 9 GLN A CA 10
ATOM 16320 C C . GLN A 1 9 ? -7.086 7.772 -19.895 1.00 60.42 9 GLN A C 10
ATOM 16321 O O . GLN A 1 9 ? -7.230 8.792 -20.569 1.00 1.13 9 GLN A O 10
ATOM 16335 N N . ASP A 1 10 ? -6.365 7.737 -18.780 1.00 61.41 10 ASP A N 10
ATOM 16336 C CA . ASP A 1 10 ? -5.684 8.922 -18.272 1.00 54.11 10 ASP A CA 10
ATOM 16337 C C . ASP A 1 10 ? -4.203 8.641 -18.042 1.00 2.34 10 ASP A C 10
ATOM 16338 O O . ASP A 1 10 ? -3.588 9.199 -17.132 1.00 23.32 10 ASP A O 10
ATOM 16347 N N . THR A 1 11 ? -3.634 7.772 -18.871 1.00 72.14 11 THR A N 10
ATOM 16348 C CA . THR A 1 11 ? -2.226 7.415 -18.757 1.00 42.01 11 THR A CA 10
ATOM 16349 C C . THR A 1 11 ? -1.445 7.857 -19.990 1.00 21.44 11 THR A C 10
ATOM 16350 O O . THR A 1 11 ? -1.902 7.688 -21.120 1.00 54.30 11 THR A O 10
ATOM 16361 N N . VAL A 1 12 ? -0.263 8.422 -19.765 1.00 12.25 12 VAL A N 10
ATOM 16362 C CA . VAL A 1 12 ? 0.583 8.886 -20.858 1.00 13.55 12 VAL A CA 10
ATOM 16363 C C . VAL A 1 12 ? 2.060 8.748 -20.506 1.00 72.13 12 VAL A C 10
ATOM 16364 O O . VAL A 1 12 ? 2.580 9.484 -19.668 1.00 3.04 12 VAL A O 10
ATOM 16377 N N . ILE A 1 13 ? 2.730 7.800 -21.153 1.00 54.35 13 ILE A N 10
ATOM 16378 C CA . ILE A 1 13 ? 4.148 7.566 -20.911 1.00 13.54 13 ILE A CA 10
ATOM 16379 C C . ILE A 1 13 ? 5.002 8.168 -22.021 1.00 62.54 13 ILE A C 10
ATOM 16380 O O . ILE A 1 13 ? 4.621 8.146 -23.191 1.00 51.01 13 ILE A O 10
ATOM 16396 N N . GLU A 1 14 ? 6.160 8.702 -21.646 1.00 64.45 14 GLU A N 10
ATOM 16397 C CA . GLU A 1 14 ? 7.070 9.308 -22.612 1.00 75.32 14 GLU A CA 10
ATOM 16398 C C . GLU A 1 14 ? 8.515 8.919 -22.317 1.00 22.13 14 GLU A C 10
ATOM 16399 O O . GLU A 1 14 ? 9.076 9.304 -21.290 1.00 44.10 14 GLU A O 10
ATOM 16411 N N . LEU A 1 15 ? 9.113 8.153 -23.223 1.00 35.01 15 LEU A N 10
ATOM 16412 C CA . LEU A 1 15 ? 10.493 7.711 -23.061 1.00 21.54 15 LEU A CA 10
ATOM 16413 C C . LEU A 1 15 ? 11.389 8.315 -24.137 1.00 52.01 15 LEU A C 10
ATOM 16414 O O . LEU A 1 15 ? 11.153 8.131 -25.331 1.00 34.44 15 LEU A O 10
ATOM 16430 N N . ALA A 1 16 ? 12.419 9.036 -23.706 1.00 70.24 16 ALA A N 10
ATOM 16431 C CA . ALA A 1 16 ? 13.353 9.664 -24.633 1.00 34.30 16 ALA A CA 10
ATOM 16432 C C . ALA A 1 16 ? 14.773 9.647 -24.077 1.00 55.11 16 ALA A C 10
ATOM 16433 O O . ALA A 1 16 ? 14.983 9.843 -22.880 1.00 32.41 16 ALA A O 10
ATOM 16440 N N . ARG A 1 17 ? 15.743 9.412 -24.954 1.00 5.04 17 ARG A N 10
ATOM 16441 C CA . ARG A 1 17 ? 17.144 9.368 -24.549 1.00 55.13 17 ARG A CA 10
ATOM 16442 C C . ARG A 1 17 ? 17.905 10.572 -25.096 1.00 23.12 17 ARG A C 10
ATOM 16443 O O . ARG A 1 17 ? 18.210 10.637 -26.286 1.00 55.03 17 ARG A O 10
ATOM 16464 N N . GLU A 1 18 ? 18.209 11.522 -24.217 1.00 42.23 18 GLU A N 10
ATOM 16465 C CA . GLU A 1 18 ? 18.934 12.724 -24.613 1.00 50.00 18 GLU A CA 10
ATOM 16466 C C . GLU A 1 18 ? 20.384 12.665 -24.142 1.00 21.24 18 GLU A C 10
ATOM 16467 O O . GLU A 1 18 ? 20.817 11.676 -23.552 1.00 34.33 18 GLU A O 10
ATOM 16479 N N . GLY A 1 19 ? 21.131 13.732 -24.407 1.00 51.54 19 GLY A N 10
ATOM 16480 C CA . GLY A 1 19 ? 22.524 13.782 -24.005 1.00 2.14 19 GLY A CA 10
ATOM 16481 C C . GLY A 1 19 ? 23.420 12.963 -24.913 1.00 13.11 19 GLY A C 10
ATOM 16482 O O . GLY A 1 19 ? 22.958 12.390 -25.899 1.00 22.44 19 GLY A O 10
ATOM 16486 N N . GLY A 1 20 ? 24.706 12.909 -24.581 1.00 43.22 20 GLY A N 10
ATOM 16487 C CA . GLY A 1 20 ? 25.649 12.154 -25.386 1.00 33.44 20 GLY A CA 10
ATOM 16488 C C . GLY A 1 20 ? 26.855 12.977 -25.791 1.00 63.40 20 GLY A C 10
ATOM 16489 O O . GLY A 1 20 ? 27.994 12.526 -25.664 1.00 2.54 20 GLY A O 10
ATOM 16493 N N . PHE A 1 21 ? 26.607 14.186 -26.283 1.00 34.13 21 PHE A N 10
ATOM 16494 C CA . PHE A 1 21 ? 27.682 15.073 -26.711 1.00 72.01 21 PHE A CA 10
ATOM 16495 C C . PHE A 1 21 ? 28.315 14.574 -28.007 1.00 12.12 21 PHE A C 10
ATOM 16496 O O . PHE A 1 21 ? 29.472 14.872 -28.299 1.00 64.23 21 PHE A O 10
ATOM 16513 N N . ALA A 1 22 ? 27.546 13.813 -28.779 1.00 23.42 22 ALA A N 10
ATOM 16514 C CA . ALA A 1 22 ? 28.030 13.273 -30.043 1.00 43.25 22 ALA A CA 10
ATOM 16515 C C . ALA A 1 22 ? 27.839 14.275 -31.177 1.00 12.21 22 ALA A C 10
ATOM 16516 O O . ALA A 1 22 ? 27.517 15.440 -30.941 1.00 75.14 22 ALA A O 10
ATOM 16523 N N . PHE A 1 23 ? 28.040 13.815 -32.407 1.00 51.33 23 PHE A N 10
ATOM 16524 C CA . PHE A 1 23 ? 27.891 14.672 -33.578 1.00 11.33 23 PHE A CA 10
ATOM 16525 C C . PHE A 1 23 ? 26.462 14.620 -34.112 1.00 5.33 23 PHE A C 10
ATOM 16526 O O . PHE A 1 23 ? 25.707 15.585 -33.989 1.00 21.15 23 PHE A O 10
ATOM 16543 N N . ILE A 1 24 ? 26.100 13.488 -34.705 1.00 41.02 24 ILE A N 10
ATOM 16544 C CA . ILE A 1 24 ? 24.763 13.310 -35.257 1.00 60.45 24 ILE A CA 10
ATOM 16545 C C . ILE A 1 24 ? 24.086 12.075 -34.671 1.00 42.40 24 ILE A C 10
ATOM 16546 O O . ILE A 1 24 ? 24.149 10.979 -35.227 1.00 64.23 24 ILE A O 10
ATOM 16562 N N . PRO A 1 25 ? 23.421 12.256 -33.521 1.00 34.03 25 PRO A N 10
ATOM 16563 C CA . PRO A 1 25 ? 22.716 11.169 -32.834 1.00 64.34 25 PRO A CA 10
ATOM 16564 C C . PRO A 1 25 ? 21.833 10.362 -33.780 1.00 64.03 25 PRO A C 10
ATOM 16565 O O . PRO A 1 25 ? 20.705 10.754 -34.079 1.00 42.03 25 PRO A O 10
ATOM 16576 N N . LYS A 1 26 ? 22.353 9.232 -34.248 1.00 42.45 26 LYS A N 10
ATOM 16577 C CA . LYS A 1 26 ? 21.612 8.368 -35.159 1.00 51.35 26 LYS A CA 10
ATOM 16578 C C . LYS A 1 26 ? 20.845 7.297 -34.390 1.00 40.35 26 LYS A C 10
ATOM 16579 O O . LYS A 1 26 ? 20.054 6.550 -34.968 1.00 12.50 26 LYS A O 10
ATOM 16598 N N . LEU A 1 27 ? 21.083 7.228 -33.085 1.00 52.23 27 LEU A N 10
ATOM 16599 C CA . LEU A 1 27 ? 20.413 6.249 -32.236 1.00 51.14 27 LEU A CA 10
ATOM 16600 C C . LEU A 1 27 ? 19.161 6.845 -31.602 1.00 14.15 27 LEU A C 10
ATOM 16601 O O . LEU A 1 27 ? 18.816 6.524 -30.464 1.00 44.44 27 LEU A O 10
ATOM 16617 N N . ALA A 1 28 ? 18.482 7.713 -32.345 1.00 70.32 28 ALA A N 10
ATOM 16618 C CA . ALA A 1 28 ? 17.266 8.350 -31.857 1.00 15.02 28 ALA A CA 10
ATOM 16619 C C . ALA A 1 28 ? 16.283 7.317 -31.316 1.00 24.51 28 ALA A C 10
ATOM 16620 O O . ALA A 1 28 ? 15.783 6.473 -32.059 1.00 13.32 28 ALA A O 10
ATOM 16627 N N . GLY A 1 29 ? 16.012 7.388 -30.016 1.00 64.41 29 GLY A N 10
ATOM 16628 C CA . GLY A 1 29 ? 15.092 6.452 -29.398 1.00 74.40 29 GLY A CA 10
ATOM 16629 C C . GLY A 1 29 ? 13.985 7.148 -28.631 1.00 71.21 29 GLY A C 10
ATOM 16630 O O . GLY A 1 29 ? 13.764 6.863 -27.454 1.00 54.54 29 GLY A O 10
ATOM 16634 N N . GLN A 1 30 ? 13.290 8.063 -29.299 1.00 13.04 30 GLN A N 10
ATOM 16635 C CA . GLN A 1 30 ? 12.202 8.803 -28.671 1.00 12.34 30 GLN A CA 10
ATOM 16636 C C . GLN A 1 30 ? 10.852 8.182 -29.013 1.00 33.33 30 GLN A C 10
ATOM 16637 O O . GLN A 1 30 ? 10.444 8.160 -30.174 1.00 53.41 30 GLN A O 10
ATOM 16651 N N . ARG A 1 31 ? 10.163 7.676 -27.994 1.00 44.43 31 ARG A N 10
ATOM 16652 C CA . ARG A 1 31 ? 8.860 7.053 -28.188 1.00 31.22 31 ARG A CA 10
ATOM 16653 C C . ARG A 1 31 ? 7.940 7.338 -27.005 1.00 13.15 31 ARG A C 10
ATOM 16654 O O . ARG A 1 31 ? 8.289 7.070 -25.855 1.00 3.11 31 ARG A O 10
ATOM 16675 N N . ARG A 1 32 ? 6.763 7.884 -27.295 1.00 20.53 32 ARG A N 10
ATOM 16676 C CA . ARG A 1 32 ? 5.794 8.207 -26.255 1.00 35.21 32 ARG A CA 10
ATOM 16677 C C . ARG A 1 32 ? 4.430 7.603 -26.576 1.00 73.24 32 ARG A C 10
ATOM 16678 O O . ARG A 1 32 ? 3.958 7.679 -27.712 1.00 24.45 32 ARG A O 10
ATOM 16699 N N . ILE A 1 33 ? 3.802 7.003 -25.570 1.00 51.44 33 ILE A N 10
ATOM 16700 C CA . ILE A 1 33 ? 2.493 6.387 -25.746 1.00 53.23 33 ILE A CA 10
ATOM 16701 C C . ILE A 1 33 ? 1.424 7.132 -24.953 1.00 72.34 33 ILE A C 10
ATOM 16702 O O . ILE A 1 33 ? 1.482 7.201 -23.726 1.00 45.02 33 ILE A O 10
ATOM 16718 N N . ALA A 1 34 ? 0.447 7.686 -25.664 1.00 35.35 34 ALA A N 10
ATOM 16719 C CA . ALA A 1 34 ? -0.638 8.422 -25.026 1.00 72.32 34 ALA A CA 10
ATOM 16720 C C . ALA A 1 34 ? -1.968 7.693 -25.192 1.00 4.11 34 ALA A C 10
ATOM 16721 O O . ALA A 1 34 ? -2.542 7.669 -26.281 1.00 73.41 34 ALA A O 10
ATOM 16728 N N . LEU A 1 35 ? -2.451 7.100 -24.106 1.00 11.10 35 LEU A N 10
ATOM 16729 C CA . LEU A 1 35 ? -3.714 6.370 -24.131 1.00 64.41 35 LEU A CA 10
ATOM 16730 C C . LEU A 1 35 ? -4.852 7.266 -24.609 1.00 22.42 35 LEU A C 10
ATOM 16731 O O . LEU A 1 35 ? -5.851 6.785 -25.143 1.00 42.21 35 LEU A O 10
ATOM 16747 N N . ALA A 1 36 ? -4.692 8.571 -24.414 1.00 71.43 36 ALA A N 10
ATOM 16748 C CA . ALA A 1 36 ? -5.704 9.534 -24.829 1.00 11.20 36 ALA A CA 10
ATOM 16749 C C . ALA A 1 36 ? -5.780 9.630 -26.349 1.00 14.30 36 ALA A C 10
ATOM 16750 O O . ALA A 1 36 ? -6.699 10.241 -26.897 1.00 24.15 36 ALA A O 10
ATOM 16757 N N . ASP A 1 37 ? -4.810 9.025 -27.025 1.00 32.33 37 ASP A N 10
ATOM 16758 C CA . ASP A 1 37 ? -4.768 9.042 -28.482 1.00 61.13 37 ASP A CA 10
ATOM 16759 C C . ASP A 1 37 ? -5.075 7.660 -29.051 1.00 53.22 37 ASP A C 10
ATOM 16760 O O . ASP A 1 37 ? -4.976 7.439 -30.259 1.00 14.54 37 ASP A O 10
ATOM 16769 N N . ILE A 1 38 ? -5.447 6.734 -28.174 1.00 0.21 38 ILE A N 10
ATOM 16770 C CA . ILE A 1 38 ? -5.769 5.374 -28.589 1.00 45.52 38 ILE A CA 10
ATOM 16771 C C . ILE A 1 38 ? -6.868 4.779 -27.717 1.00 31.33 38 ILE A C 10
ATOM 16772 O O . ILE A 1 38 ? -7.234 5.344 -26.686 1.00 4.34 38 ILE A O 10
ATOM 16788 N N . THR A 1 39 ? -7.392 3.631 -28.136 1.00 31.11 39 THR A N 10
ATOM 16789 C CA . THR A 1 39 ? -8.450 2.957 -27.393 1.00 45.10 39 THR A CA 10
ATOM 16790 C C . THR A 1 39 ? -7.877 1.887 -26.471 1.00 33.15 39 THR A C 10
ATOM 16791 O O . THR A 1 39 ? -6.848 1.274 -26.754 1.00 43.34 39 THR A O 10
ATOM 16802 N N . PRO A 1 40 ? -8.559 1.654 -25.339 1.00 23.10 40 PRO A N 10
ATOM 16803 C CA . PRO A 1 40 ? -8.137 0.656 -24.352 1.00 63.51 40 PRO A CA 10
ATOM 16804 C C . PRO A 1 40 ? -7.795 -0.685 -24.993 1.00 71.23 40 PRO A C 10
ATOM 16805 O O . PRO A 1 40 ? -6.818 -1.332 -24.617 1.00 13.11 40 PRO A O 10
ATOM 16816 N N . GLU A 1 41 ? -8.606 -1.096 -25.963 1.00 40.24 41 GLU A N 10
ATOM 16817 C CA . GLU A 1 41 ? -8.388 -2.360 -26.656 1.00 33.40 41 GLU A CA 10
ATOM 16818 C C . GLU A 1 41 ? -7.090 -2.326 -27.457 1.00 3.43 41 GLU A C 10
ATOM 16819 O O . GLU A 1 41 ? -6.235 -3.199 -27.310 1.00 10.25 41 GLU A O 10
ATOM 16831 N N . GLN A 1 42 ? -6.951 -1.311 -28.304 1.00 22.01 42 GLN A N 10
ATOM 16832 C CA . GLN A 1 42 ? -5.758 -1.163 -29.129 1.00 24.22 42 GLN A CA 10
ATOM 16833 C C . GLN A 1 42 ? -4.494 -1.271 -28.282 1.00 64.42 42 GLN A C 10
ATOM 16834 O O . GLN A 1 42 ? -3.580 -2.030 -28.608 1.00 0.34 42 GLN A O 10
ATOM 16848 N N . ARG A 1 43 ? -4.448 -0.508 -27.195 1.00 73.22 43 ARG A N 10
ATOM 16849 C CA . ARG A 1 43 ? -3.296 -0.517 -26.303 1.00 25.43 43 ARG A CA 10
ATOM 16850 C C . ARG A 1 43 ? -3.066 -1.911 -25.726 1.00 21.15 43 ARG A C 10
ATOM 16851 O O . ARG A 1 43 ? -1.958 -2.444 -25.789 1.00 14.04 43 ARG A O 10
ATOM 16872 N N . GLN A 1 44 ? -4.120 -2.494 -25.163 1.00 63.24 44 GLN A N 10
ATOM 16873 C CA . GLN A 1 44 ? -4.032 -3.825 -24.574 1.00 62.01 44 GLN A CA 10
ATOM 16874 C C . GLN A 1 44 ? -3.413 -4.815 -25.555 1.00 43.02 44 GLN A C 10
ATOM 16875 O O . GLN A 1 44 ? -2.391 -5.437 -25.263 1.00 52.20 44 GLN A O 10
ATOM 16889 N N . ARG A 1 45 ? -4.038 -4.956 -26.719 1.00 71.44 45 ARG A N 10
ATOM 16890 C CA . ARG A 1 45 ? -3.549 -5.872 -27.743 1.00 32.10 45 ARG A CA 10
ATOM 16891 C C . ARG A 1 45 ? -2.073 -5.621 -28.037 1.00 53.45 45 ARG A C 10
ATOM 16892 O O . ARG A 1 45 ? -1.288 -6.559 -28.175 1.00 62.33 45 ARG A O 10
ATOM 16913 N N . LEU A 1 46 ? -1.703 -4.348 -28.133 1.00 71.43 46 LEU A N 10
ATOM 16914 C CA . LEU A 1 46 ? -0.321 -3.973 -28.412 1.00 13.50 46 LEU A CA 10
ATOM 16915 C C . LEU A 1 46 ? 0.604 -4.428 -27.288 1.00 41.31 46 LEU A C 10
ATOM 16916 O O . LEU A 1 46 ? 1.687 -4.956 -27.538 1.00 14.01 46 LEU A O 10
ATOM 16932 N N . ASN A 1 47 ? 0.169 -4.220 -26.050 1.00 33.54 47 ASN A N 10
ATOM 16933 C CA . ASN A 1 47 ? 0.958 -4.611 -24.887 1.00 35.23 47 ASN A CA 10
ATOM 16934 C C . ASN A 1 47 ? 1.298 -6.098 -24.935 1.00 12.43 47 ASN A C 10
ATOM 16935 O O . ASN A 1 47 ? 2.456 -6.484 -24.783 1.00 44.30 47 ASN A O 10
ATOM 16946 N N . GLN A 1 48 ? 0.280 -6.926 -25.147 1.00 40.53 48 GLN A N 10
ATOM 16947 C CA . GLN A 1 48 ? 0.472 -8.369 -25.215 1.00 72.42 48 GLN A CA 10
ATOM 16948 C C . GLN A 1 48 ? 1.339 -8.748 -26.411 1.00 42.32 48 GLN A C 10
ATOM 16949 O O . GLN A 1 48 ? 2.187 -9.636 -26.320 1.00 64.22 48 GLN A O 10
ATOM 16963 N N . LEU A 1 49 ? 1.121 -8.069 -27.532 1.00 2.41 49 LEU A N 10
ATOM 16964 C CA . LEU A 1 49 ? 1.883 -8.334 -28.747 1.00 41.55 49 LEU A CA 10
ATOM 16965 C C . LEU A 1 49 ? 3.365 -8.044 -28.535 1.00 45.20 49 LEU A C 10
ATOM 16966 O O . LEU A 1 49 ? 4.213 -8.917 -28.726 1.00 43.31 49 LEU A O 10
ATOM 16982 N N . LEU A 1 50 ? 3.671 -6.814 -28.137 1.00 3.02 50 LEU A N 10
ATOM 16983 C CA . LEU A 1 50 ? 5.052 -6.409 -27.896 1.00 31.05 50 LEU A CA 10
ATOM 16984 C C . LEU A 1 50 ? 5.713 -7.316 -26.862 1.00 54.31 50 LEU A C 10
ATOM 16985 O O . LEU A 1 50 ? 6.769 -7.893 -27.114 1.00 22.31 50 LEU A O 10
ATOM 17001 N N . ASN A 1 51 ? 5.081 -7.437 -25.699 1.00 1.11 51 ASN A N 10
ATOM 17002 C CA . ASN A 1 51 ? 5.607 -8.275 -24.627 1.00 50.04 51 ASN A CA 10
ATOM 17003 C C . ASN A 1 51 ? 5.819 -9.706 -25.111 1.00 23.42 51 ASN A C 10
ATOM 17004 O O . ASN A 1 51 ? 6.766 -10.376 -24.699 1.00 33.42 51 ASN A O 10
ATOM 17015 N N . GLN A 1 52 ? 4.932 -10.167 -25.987 1.00 3.00 52 GLN A N 10
ATOM 17016 C CA . GLN A 1 52 ? 5.023 -11.519 -26.526 1.00 51.32 52 GLN A CA 10
ATOM 17017 C C . GLN A 1 52 ? 6.263 -11.674 -27.400 1.00 23.22 52 GLN A C 10
ATOM 17018 O O . GLN A 1 52 ? 6.649 -12.788 -27.758 1.00 14.31 52 GLN A O 10
ATOM 17032 N N . THR A 1 53 ? 6.886 -10.550 -27.741 1.00 32.01 53 THR A N 10
ATOM 17033 C CA . THR A 1 53 ? 8.082 -10.561 -28.574 1.00 33.02 53 THR A CA 10
ATOM 17034 C C . THR A 1 53 ? 9.342 -10.422 -27.728 1.00 22.31 53 THR A C 10
ATOM 17035 O O . THR A 1 53 ? 10.444 -10.737 -28.180 1.00 52.15 53 THR A O 10
ATOM 17046 N N . LEU A 1 54 ? 9.174 -9.950 -26.498 1.00 23.34 54 LEU A N 10
ATOM 17047 C CA . LEU A 1 54 ? 10.300 -9.771 -25.587 1.00 13.52 54 LEU A CA 10
ATOM 17048 C C . LEU A 1 54 ? 11.116 -11.054 -25.470 1.00 50.30 54 LEU A C 10
ATOM 17049 O O . LEU A 1 54 ? 12.316 -11.082 -25.743 1.00 22.01 54 LEU A O 10
ATOM 17065 N N . PRO A 1 55 ? 10.451 -12.143 -25.057 1.00 0.22 55 PRO A N 10
ATOM 17066 C CA . PRO A 1 55 ? 11.095 -13.450 -24.897 1.00 73.23 55 PRO A CA 10
ATOM 17067 C C . PRO A 1 55 ? 11.481 -14.073 -26.234 1.00 70.24 55 PRO A C 10
ATOM 17068 O O . PRO A 1 55 ? 12.129 -15.119 -26.279 1.00 22.13 55 PRO A O 10
ATOM 17079 N N . TYR A 1 56 ? 11.080 -13.424 -27.322 1.00 33.52 56 TYR A N 10
ATOM 17080 C CA . TYR A 1 56 ? 11.382 -13.916 -28.661 1.00 25.34 56 TYR A CA 10
ATOM 17081 C C . TYR A 1 56 ? 12.285 -12.940 -29.409 1.00 13.33 56 TYR A C 10
ATOM 17082 O O . TYR A 1 56 ? 12.496 -13.071 -30.614 1.00 13.21 56 TYR A O 10
ATOM 17100 N N . ALA A 1 57 ? 12.815 -11.960 -28.684 1.00 20.24 57 ALA A N 10
ATOM 17101 C CA . ALA A 1 57 ? 13.697 -10.962 -29.276 1.00 72.34 57 ALA A CA 10
ATOM 17102 C C . ALA A 1 57 ? 15.054 -10.947 -28.581 1.00 50.23 57 ALA A C 10
ATOM 17103 O O . ALA A 1 57 ? 15.243 -11.600 -27.555 1.00 52.44 57 ALA A O 10
ATOM 17110 N N . GLN A 1 58 ? 15.995 -10.198 -29.147 1.00 61.24 58 GLN A N 10
ATOM 17111 C CA . GLN A 1 58 ? 17.335 -10.100 -28.582 1.00 3.23 58 GLN A CA 10
ATOM 17112 C C . GLN A 1 58 ? 17.311 -9.356 -27.251 1.00 1.53 58 GLN A C 10
ATOM 17113 O O . GLN A 1 58 ? 16.625 -8.344 -27.107 1.00 73.43 58 GLN A O 10
ATOM 17127 N N . GLU A 1 59 ? 18.065 -9.863 -26.280 1.00 75.53 59 GLU A N 10
ATOM 17128 C CA . GLU A 1 59 ? 18.128 -9.246 -24.961 1.00 35.43 59 GLU A CA 10
ATOM 17129 C C . GLU A 1 59 ? 19.425 -8.461 -24.789 1.00 33.34 59 GLU A C 10
ATOM 17130 O O . GLU A 1 59 ? 20.490 -8.903 -25.217 1.00 43.43 59 GLU A O 10
ATOM 17142 N N . GLU A 1 60 ? 19.325 -7.295 -24.159 1.00 14.14 60 GLU A N 10
ATOM 17143 C CA . GLU A 1 60 ? 20.489 -6.448 -23.931 1.00 45.22 60 GLU A CA 10
ATOM 17144 C C . GLU A 1 60 ? 21.479 -7.126 -22.988 1.00 43.50 60 GLU A C 10
ATOM 17145 O O . GLU A 1 60 ? 21.108 -7.996 -22.202 1.00 11.44 60 GLU A O 10
ATOM 17157 N N . GLY A 1 61 ? 22.743 -6.720 -23.074 1.00 14.30 61 GLY A N 10
ATOM 17158 C CA . GLY A 1 61 ? 23.767 -7.298 -22.224 1.00 11.10 61 GLY A CA 10
ATOM 17159 C C . GLY A 1 61 ? 23.607 -6.899 -20.770 1.00 45.24 61 GLY A C 10
ATOM 17160 O O . GLY A 1 61 ? 23.480 -7.755 -19.896 1.00 73.41 61 GLY A O 10
ATOM 17164 N N . GLN A 1 62 ? 23.616 -5.595 -20.512 1.00 25.11 62 GLN A N 10
ATOM 17165 C CA . GLN A 1 62 ? 23.474 -5.085 -19.153 1.00 61.33 62 GLN A CA 10
ATOM 17166 C C . GLN A 1 62 ? 23.007 -3.634 -19.163 1.00 13.42 62 GLN A C 10
ATOM 17167 O O . GLN A 1 62 ? 23.093 -2.935 -20.173 1.00 4.43 62 GLN A O 10
ATOM 17181 N N . PRO A 1 63 ? 22.498 -3.167 -18.012 1.00 65.44 63 PRO A N 10
ATOM 17182 C CA . PRO A 1 63 ? 22.007 -1.794 -17.863 1.00 23.42 63 PRO A CA 10
ATOM 17183 C C . PRO A 1 63 ? 22.991 -0.764 -18.407 1.00 60.21 63 PRO A C 10
ATOM 17184 O O . PRO A 1 63 ? 22.591 0.291 -18.899 1.00 73.12 63 PRO A O 10
ATOM 17195 N N . ASP A 1 64 ? 24.279 -1.077 -18.316 1.00 32.11 64 ASP A N 10
ATOM 17196 C CA . ASP A 1 64 ? 25.320 -0.179 -18.801 1.00 2.21 64 ASP A CA 10
ATOM 17197 C C . ASP A 1 64 ? 25.061 0.221 -20.250 1.00 64.23 64 ASP A C 10
ATOM 17198 O O . ASP A 1 64 ? 25.456 1.302 -20.686 1.00 54.42 64 ASP A O 10
ATOM 17207 N N . SER A 1 65 ? 24.397 -0.660 -20.992 1.00 43.21 65 SER A N 10
ATOM 17208 C CA . SER A 1 65 ? 24.090 -0.401 -22.394 1.00 22.11 65 SER A CA 10
ATOM 17209 C C . SER A 1 65 ? 25.369 -0.291 -23.219 1.00 31.02 65 SER A C 10
ATOM 17210 O O . SER A 1 65 ? 26.447 0.005 -22.703 1.00 62.43 65 SER A O 10
ATOM 17218 N N . PRO A 1 66 ? 25.247 -0.535 -24.532 1.00 45.32 66 PRO A N 10
ATOM 17219 C CA . PRO A 1 66 ? 26.382 -0.469 -25.458 1.00 3.12 66 PRO A CA 10
ATOM 17220 C C . PRO A 1 66 ? 26.877 0.958 -25.668 1.00 55.25 66 PRO A C 10
ATOM 17221 O O . PRO A 1 66 ? 26.244 1.916 -25.227 1.00 13.32 66 PRO A O 10
ATOM 17232 N N . GLY A 1 67 ? 28.012 1.092 -26.347 1.00 41.52 67 GLY A N 10
ATOM 17233 C CA . GLY A 1 67 ? 28.571 2.407 -26.605 1.00 24.52 67 GLY A CA 10
ATOM 17234 C C . GLY A 1 67 ? 27.570 3.348 -27.245 1.00 21.43 67 GLY A C 10
ATOM 17235 O O . GLY A 1 67 ? 26.871 2.974 -28.186 1.00 74.10 67 GLY A O 10
ATOM 17239 N N . SER A 1 68 ? 27.500 4.572 -26.732 1.00 73.01 68 SER A N 10
ATOM 17240 C CA . SER A 1 68 ? 26.572 5.568 -27.256 1.00 64.12 68 SER A CA 10
ATOM 17241 C C . SER A 1 68 ? 26.782 6.917 -26.576 1.00 4.05 68 SER A C 10
ATOM 17242 O O . SER A 1 68 ? 26.353 7.127 -25.442 1.00 73.20 68 SER A O 10
ATOM 17250 N N . GLY A 1 69 ? 27.448 7.830 -27.277 1.00 74.23 69 GLY A N 10
ATOM 17251 C CA . GLY A 1 69 ? 27.704 9.147 -26.726 1.00 0.51 69 GLY A CA 10
ATOM 17252 C C . GLY A 1 69 ? 28.624 9.103 -25.522 1.00 11.20 69 GLY A C 10
ATOM 17253 O O . GLY A 1 69 ? 28.668 8.105 -24.802 1.00 51.42 69 GLY A O 10
ATOM 17257 N N . ASP A 1 70 ? 29.362 10.186 -25.303 1.00 54.01 70 ASP A N 10
ATOM 17258 C CA . ASP A 1 70 ? 30.286 10.267 -24.178 1.00 60.11 70 ASP A CA 10
ATOM 17259 C C . ASP A 1 70 ? 29.535 10.202 -22.852 1.00 31.01 70 ASP A C 10
ATOM 17260 O O . ASP A 1 70 ? 30.042 9.666 -21.867 1.00 1.42 70 ASP A O 10
ATOM 17269 N N . GLN A 1 71 ? 28.325 10.752 -22.835 1.00 70.34 71 GLN A N 10
ATOM 17270 C CA . GLN A 1 71 ? 27.505 10.757 -21.629 1.00 44.44 71 GLN A CA 10
ATOM 17271 C C . GLN A 1 71 ? 26.042 11.022 -21.967 1.00 71.00 71 GLN A C 10
ATOM 17272 O O . GLN A 1 71 ? 25.640 12.167 -22.176 1.00 62.22 71 GLN A O 10
ATOM 17286 N N . ARG A 1 72 ? 25.250 9.956 -22.019 1.00 13.22 72 ARG A N 10
ATOM 17287 C CA . ARG A 1 72 ? 23.831 10.073 -22.333 1.00 12.43 72 ARG A CA 10
ATOM 17288 C C . ARG A 1 72 ? 22.996 10.150 -21.058 1.00 23.35 72 ARG A C 10
ATOM 17289 O O . ARG A 1 72 ? 23.433 9.716 -19.991 1.00 11.30 72 ARG A O 10
ATOM 17310 N N . TYR A 1 73 ? 21.795 10.704 -21.175 1.00 72.44 73 TYR A N 10
ATOM 17311 C CA . TYR A 1 73 ? 20.900 10.839 -20.032 1.00 3.51 73 TYR A CA 10
ATOM 17312 C C . TYR A 1 73 ? 19.518 10.278 -20.352 1.00 2.33 73 TYR A C 10
ATOM 17313 O O . TYR A 1 73 ? 18.936 10.586 -21.392 1.00 15.33 73 TYR A O 10
ATOM 17331 N N . PHE A 1 74 ? 18.999 9.453 -19.449 1.00 73.21 74 PHE A N 10
ATOM 17332 C CA . PHE A 1 74 ? 17.685 8.847 -19.633 1.00 40.15 74 PHE A CA 10
ATOM 17333 C C . PHE A 1 74 ? 16.583 9.773 -19.127 1.00 2.31 74 PHE A C 10
ATOM 17334 O O . PHE A 1 74 ? 16.660 10.296 -18.015 1.00 53.31 74 PHE A O 10
ATOM 17351 N N . ARG A 1 75 ? 15.560 9.971 -19.951 1.00 53.42 75 ARG A N 10
ATOM 17352 C CA . ARG A 1 75 ? 14.443 10.836 -19.588 1.00 71.54 75 ARG A CA 10
ATOM 17353 C C . ARG A 1 75 ? 13.122 10.075 -19.661 1.00 13.54 75 ARG A C 10
ATOM 17354 O O . ARG A 1 75 ? 12.684 9.670 -20.738 1.00 3.43 75 ARG A O 10
ATOM 17375 N N . VAL A 1 76 ? 12.491 9.885 -18.506 1.00 74.03 76 VAL A N 10
ATOM 17376 C CA . VAL A 1 76 ? 11.219 9.174 -18.438 1.00 44.32 76 VAL A CA 10
ATOM 17377 C C . VAL A 1 76 ? 10.142 10.037 -17.791 1.00 34.31 76 VAL A C 10
ATOM 17378 O O . VAL A 1 76 ? 10.368 10.651 -16.749 1.00 0.01 76 VAL A O 10
ATOM 17391 N N . GLN A 1 77 ? 8.969 10.077 -18.416 1.00 22.23 77 GLN A N 10
ATOM 17392 C CA . GLN A 1 77 ? 7.856 10.865 -17.900 1.00 31.40 77 GLN A CA 10
ATOM 17393 C C . GLN A 1 77 ? 6.576 10.036 -17.857 1.00 24.31 77 GLN A C 10
ATOM 17394 O O . GLN A 1 77 ? 6.153 9.477 -18.869 1.00 40.13 77 GLN A O 10
ATOM 17408 N N . ILE A 1 78 ? 5.966 9.960 -16.679 1.00 52.12 78 ILE A N 10
ATOM 17409 C CA . ILE A 1 78 ? 4.734 9.200 -16.505 1.00 63.02 78 ILE A CA 10
ATOM 17410 C C . ILE A 1 78 ? 3.574 10.113 -16.122 1.00 63.32 78 ILE A C 10
ATOM 17411 O O . ILE A 1 78 ? 3.430 10.497 -14.962 1.00 21.34 78 ILE A O 10
ATOM 17427 N N . SER A 1 79 ? 2.748 10.455 -17.106 1.00 3.13 79 SER A N 10
ATOM 17428 C CA . SER A 1 79 ? 1.601 11.325 -16.873 1.00 21.54 79 SER A CA 10
ATOM 17429 C C . SER A 1 79 ? 0.365 10.507 -16.510 1.00 52.24 79 SER A C 10
ATOM 17430 O O . SER A 1 79 ? -0.164 9.762 -17.336 1.00 14.33 79 SER A O 10
ATOM 17438 N N . TYR A 1 80 ? -0.090 10.652 -15.271 1.00 11.41 80 TYR A N 10
ATOM 17439 C CA . TYR A 1 80 ? -1.263 9.926 -14.797 1.00 45.51 80 TYR A CA 10
ATOM 17440 C C . TYR A 1 80 ? -2.251 10.871 -14.120 1.00 73.15 80 TYR A C 10
ATOM 17441 O O . TYR A 1 80 ? -1.865 11.724 -13.322 1.00 1.44 80 TYR A O 10
ATOM 17459 N N . TYR A 1 81 ? -3.529 10.711 -14.446 1.00 72.00 81 TYR A N 10
ATOM 17460 C CA . TYR A 1 81 ? -4.575 11.550 -13.872 1.00 62.51 81 TYR A CA 10
ATOM 17461 C C . TYR A 1 81 ? -5.502 10.730 -12.980 1.00 74.24 81 TYR A C 10
ATOM 17462 O O . TYR A 1 81 ? -6.266 9.893 -13.462 1.00 41.14 81 TYR A O 10
ATOM 17480 N N . SER A 1 82 ? -5.430 10.977 -11.676 1.00 52.44 82 SER A N 10
ATOM 17481 C CA . SER A 1 82 ? -6.260 10.261 -10.715 1.00 54.02 82 SER A CA 10
ATOM 17482 C C . SER A 1 82 ? -7.528 11.049 -10.399 1.00 21.14 82 SER A C 10
ATOM 17483 O O . SER A 1 82 ? -7.868 12.003 -11.097 1.00 52.31 82 SER A O 10
ATOM 17491 N N . GLN A 1 83 ? -8.222 10.641 -9.341 1.00 3.43 83 GLN A N 10
ATOM 17492 C CA . GLN A 1 83 ? -9.452 11.308 -8.932 1.00 10.44 83 GLN A CA 10
ATOM 17493 C C . GLN A 1 83 ? -9.168 12.727 -8.450 1.00 41.55 83 GLN A C 10
ATOM 17494 O O . GLN A 1 83 ? -9.809 13.684 -8.888 1.00 61.54 83 GLN A O 10
ATOM 17508 N N . THR A 1 84 ? -8.203 12.858 -7.546 1.00 4.33 84 THR A N 10
ATOM 17509 C CA . THR A 1 84 ? -7.834 14.160 -7.004 1.00 14.13 84 THR A CA 10
ATOM 17510 C C . THR A 1 84 ? -6.416 14.543 -7.409 1.00 42.32 84 THR A C 10
ATOM 17511 O O . THR A 1 84 ? -6.115 15.719 -7.620 1.00 14.21 84 THR A O 10
ATOM 17522 N N . LEU A 1 85 ? -5.546 13.545 -7.518 1.00 35.34 85 LEU A N 10
ATOM 17523 C CA . LEU A 1 85 ? -4.158 13.777 -7.899 1.00 42.22 85 LEU A CA 10
ATOM 17524 C C . LEU A 1 85 ? -3.959 13.551 -9.395 1.00 2.35 85 LEU A C 10
ATOM 17525 O O . LEU A 1 85 ? -3.961 12.414 -9.866 1.00 53.23 85 LEU A O 10
ATOM 17541 N N . ARG A 1 86 ? -3.785 14.641 -10.134 1.00 43.54 86 ARG A N 10
ATOM 17542 C CA . ARG A 1 86 ? -3.583 14.562 -11.576 1.00 52.21 86 ARG A CA 10
ATOM 17543 C C . ARG A 1 86 ? -2.302 15.283 -11.986 1.00 54.15 86 ARG A C 10
ATOM 17544 O O . ARG A 1 86 ? -2.276 16.509 -12.095 1.00 22.00 86 ARG A O 10
ATOM 17565 N N . SER A 1 87 ? -1.243 14.513 -12.213 1.00 3.43 87 SER A N 10
ATOM 17566 C CA . SER A 1 87 ? 0.042 15.079 -12.607 1.00 25.42 87 SER A CA 10
ATOM 17567 C C . SER A 1 87 ? 0.928 14.017 -13.251 1.00 25.42 87 SER A C 10
ATOM 17568 O O . SER A 1 87 ? 0.509 12.875 -13.440 1.00 2.33 87 SER A O 10
ATOM 17576 N N . GLU A 1 88 ? 2.156 14.402 -13.586 1.00 12.44 88 GLU A N 10
ATOM 17577 C CA . GLU A 1 88 ? 3.101 13.484 -14.209 1.00 61.24 88 GLU A CA 10
ATOM 17578 C C . GLU A 1 88 ? 4.348 13.316 -13.345 1.00 53.24 88 GLU A C 10
ATOM 17579 O O . GLU A 1 88 ? 4.665 14.175 -12.522 1.00 41.22 88 GLU A O 10
ATOM 17591 N N . ILE A 1 89 ? 5.049 12.205 -13.539 1.00 23.41 89 ILE A N 10
ATOM 17592 C CA . ILE A 1 89 ? 6.261 11.924 -12.778 1.00 52.45 89 ILE A CA 10
ATOM 17593 C C . ILE A 1 89 ? 7.501 12.037 -13.659 1.00 32.12 89 ILE A C 10
ATOM 17594 O O . ILE A 1 89 ? 7.635 11.326 -14.655 1.00 11.11 89 ILE A O 10
ATOM 17610 N N . VAL A 1 90 ? 8.407 12.934 -13.283 1.00 50.24 90 VAL A N 10
ATOM 17611 C CA . VAL A 1 90 ? 9.638 13.138 -14.037 1.00 5.32 90 VAL A CA 10
ATOM 17612 C C . VAL A 1 90 ? 10.779 12.306 -13.462 1.00 11.15 90 VAL A C 10
ATOM 17613 O O . VAL A 1 90 ? 11.197 12.510 -12.321 1.00 43.11 90 VAL A O 10
ATOM 17626 N N . LEU A 1 91 ? 11.279 11.367 -14.258 1.00 11.54 91 LEU A N 10
ATOM 17627 C CA . LEU A 1 91 ? 12.373 10.503 -13.828 1.00 51.23 91 LEU A CA 10
ATOM 17628 C C . LEU A 1 91 ? 13.555 10.604 -14.787 1.00 73.43 91 LEU A C 10
ATOM 17629 O O . LEU A 1 91 ? 13.478 10.158 -15.933 1.00 21.31 91 LEU A O 10
ATOM 17645 N N . LEU A 1 92 ? 14.648 11.190 -14.311 1.00 73.05 92 LEU A N 10
ATOM 17646 C CA . LEU A 1 92 ? 15.848 11.347 -15.126 1.00 12.12 92 LEU A CA 10
ATOM 17647 C C . LEU A 1 92 ? 17.068 10.769 -14.415 1.00 54.31 92 LEU A C 10
ATOM 17648 O O . LEU A 1 92 ? 17.340 11.100 -13.261 1.00 0.42 92 LEU A O 10
ATOM 17664 N N . ILE A 1 93 ? 17.799 9.907 -15.113 1.00 33.44 93 ILE A N 10
ATOM 17665 C CA . ILE A 1 93 ? 18.991 9.286 -14.549 1.00 62.12 93 ILE A CA 10
ATOM 17666 C C . ILE A 1 93 ? 20.050 9.055 -15.622 1.00 40.30 93 ILE A C 10
ATOM 17667 O O . ILE A 1 93 ? 19.764 8.572 -16.718 1.00 24.55 93 ILE A O 10
ATOM 17683 N N . PRO A 1 94 ? 21.304 9.408 -15.301 1.00 72.42 94 PRO A N 10
ATOM 17684 C CA . PRO A 1 94 ? 22.432 9.246 -16.223 1.00 50.13 94 PRO A CA 10
ATOM 17685 C C . PRO A 1 94 ? 22.469 7.860 -16.857 1.00 75.24 94 PRO A C 10
ATOM 17686 O O . PRO A 1 94 ? 22.178 6.860 -16.202 1.00 1.04 94 PRO A O 10
ATOM 17697 N N . GLU A 1 95 ? 22.828 7.808 -18.136 1.00 55.44 95 GLU A N 10
ATOM 17698 C CA . GLU A 1 95 ? 22.901 6.543 -18.858 1.00 42.51 95 GLU A CA 10
ATOM 17699 C C . GLU A 1 95 ? 23.916 5.606 -18.210 1.00 71.33 95 GLU A C 10
ATOM 17700 O O . GLU A 1 95 ? 23.710 4.393 -18.152 1.00 72.11 95 GLU A O 10
ATOM 17712 N N . THR A 1 96 ? 25.014 6.176 -17.724 1.00 40.11 96 THR A N 10
ATOM 17713 C CA . THR A 1 96 ? 26.062 5.393 -17.082 1.00 60.22 96 THR A CA 10
ATOM 17714 C C . THR A 1 96 ? 25.528 4.660 -15.857 1.00 3.24 96 THR A C 10
ATOM 17715 O O . THR A 1 96 ? 26.093 3.653 -15.429 1.00 13.31 96 THR A O 10
ATOM 17726 N N . SER A 1 97 ? 24.437 5.171 -15.296 1.00 11.41 97 SER A N 10
ATOM 17727 C CA . SER A 1 97 ? 23.829 4.567 -14.117 1.00 35.33 97 SER A CA 10
ATOM 17728 C C . SER A 1 97 ? 22.384 4.164 -14.397 1.00 31.11 97 SER A C 10
ATOM 17729 O O . SER A 1 97 ? 21.606 3.921 -13.475 1.00 12.20 97 SER A O 10
ATOM 17737 N N . ALA A 1 98 ? 22.033 4.095 -15.677 1.00 1.11 98 ALA A N 10
ATOM 17738 C CA . ALA A 1 98 ? 20.683 3.720 -16.080 1.00 45.10 98 ALA A CA 10
ATOM 17739 C C . ALA A 1 98 ? 20.243 2.432 -15.392 1.00 40.33 98 ALA A C 10
ATOM 17740 O O . ALA A 1 98 ? 20.724 1.341 -15.698 1.00 73.13 98 ALA A O 10
ATOM 17747 N N . PRO A 1 99 ? 19.307 2.559 -14.440 1.00 3.43 99 PRO A N 10
ATOM 17748 C CA . PRO A 1 99 ? 18.782 1.416 -13.689 1.00 32.54 99 PRO A CA 10
ATOM 17749 C C . PRO A 1 99 ? 17.919 0.502 -14.552 1.00 55.22 99 PRO A C 10
ATOM 17750 O O . PRO A 1 99 ? 17.358 0.934 -15.559 1.00 64.24 99 PRO A O 10
ATOM 17761 N N . GLN A 1 100 ? 17.816 -0.761 -14.151 1.00 13.44 100 GLN A N 10
ATOM 17762 C CA . GLN A 1 100 ? 17.020 -1.734 -14.889 1.00 61.12 100 GLN A CA 10
ATOM 17763 C C . GLN A 1 100 ? 15.590 -1.239 -15.076 1.00 52.10 100 GLN A C 10
ATOM 17764 O O . GLN A 1 100 ? 14.936 -1.561 -16.067 1.00 74.22 100 GLN A O 10
ATOM 17778 N N . ALA A 1 101 ? 15.111 -0.454 -14.116 1.00 75.15 101 ALA A N 10
ATOM 17779 C CA . ALA A 1 101 ? 13.758 0.087 -14.176 1.00 63.23 101 ALA A CA 10
ATOM 17780 C C . ALA A 1 101 ? 13.560 0.933 -15.430 1.00 24.34 101 ALA A C 10
ATOM 17781 O O . ALA A 1 101 ? 12.654 0.680 -16.225 1.00 10.44 101 ALA A O 10
ATOM 17788 N N . LEU A 1 102 ? 14.413 1.937 -15.600 1.00 53.23 102 LEU A N 10
ATOM 17789 C CA . LEU A 1 102 ? 14.331 2.822 -16.758 1.00 21.44 102 LEU A CA 10
ATOM 17790 C C . LEU A 1 102 ? 14.547 2.045 -18.053 1.00 1.24 102 LEU A C 10
ATOM 17791 O O . LEU A 1 102 ? 13.779 2.180 -19.005 1.00 43.44 102 LEU A O 10
ATOM 17807 N N . VAL A 1 103 ? 15.596 1.230 -18.080 1.00 25.44 103 VAL A N 10
ATOM 17808 C CA . VAL A 1 103 ? 15.912 0.428 -19.256 1.00 51.42 103 VAL A CA 10
ATOM 17809 C C . VAL A 1 103 ? 14.772 -0.527 -19.592 1.00 25.21 103 VAL A C 10
ATOM 17810 O O . VAL A 1 103 ? 14.571 -0.885 -20.752 1.00 75.53 103 VAL A O 10
ATOM 17823 N N . ASP A 1 104 ? 14.030 -0.936 -18.569 1.00 61.20 104 ASP A N 10
ATOM 17824 C CA . ASP A 1 104 ? 12.909 -1.850 -18.755 1.00 53.21 104 ASP A CA 10
ATOM 17825 C C . ASP A 1 104 ? 11.694 -1.113 -19.312 1.00 23.14 104 ASP A C 10
ATOM 17826 O O . ASP A 1 104 ? 10.973 -1.637 -20.162 1.00 0.31 104 ASP A O 10
ATOM 17835 N N . LEU A 1 105 ? 11.473 0.103 -18.826 1.00 41.40 105 LEU A N 10
ATOM 17836 C CA . LEU A 1 105 ? 10.345 0.913 -19.274 1.00 31.51 105 LEU A CA 10
ATOM 17837 C C . LEU A 1 105 ? 10.545 1.377 -20.713 1.00 4.42 105 LEU A C 10
ATOM 17838 O O . LEU A 1 105 ? 9.586 1.503 -21.474 1.00 1.10 105 LEU A O 10
ATOM 17854 N N . TRP A 1 106 ? 11.797 1.629 -21.079 1.00 20.35 106 TRP A N 10
ATOM 17855 C CA . TRP A 1 106 ? 12.123 2.077 -22.427 1.00 44.54 106 TRP A CA 10
ATOM 17856 C C . TRP A 1 106 ? 12.096 0.912 -23.410 1.00 45.22 106 TRP A C 10
ATOM 17857 O O . TRP A 1 106 ? 11.919 1.105 -24.613 1.00 42.22 106 TRP A O 10
ATOM 17878 N N . LYS A 1 107 ? 12.273 -0.298 -22.891 1.00 62.12 107 LYS A N 10
ATOM 17879 C CA . LYS A 1 107 ? 12.268 -1.496 -23.723 1.00 13.14 107 LYS A CA 10
ATOM 17880 C C . LYS A 1 107 ? 10.865 -2.089 -23.813 1.00 24.33 107 LYS A C 10
ATOM 17881 O O . LYS A 1 107 ? 10.294 -2.198 -24.898 1.00 40.13 107 LYS A O 10
ATOM 17900 N N . THR A 1 108 ? 10.314 -2.471 -22.665 1.00 22.03 108 THR A N 10
ATOM 17901 C CA . THR A 1 108 ? 8.979 -3.053 -22.614 1.00 52.32 108 THR A CA 10
ATOM 17902 C C . THR A 1 108 ? 7.933 -2.000 -22.265 1.00 42.34 108 THR A C 10
ATOM 17903 O O . THR A 1 108 ? 6.874 -1.933 -22.887 1.00 34.42 108 THR A O 10
ATOM 17914 N N . GLY A 1 109 ? 8.239 -1.177 -21.267 1.00 11.42 109 GLY A N 10
ATOM 17915 C CA . GLY A 1 109 ? 7.315 -0.137 -20.853 1.00 51.22 109 GLY A CA 10
ATOM 17916 C C . GLY A 1 109 ? 6.209 -0.665 -19.961 1.00 71.25 109 GLY A C 10
ATOM 17917 O O . GLY A 1 109 ? 5.179 -0.015 -19.789 1.00 55.32 109 GLY A O 10
ATOM 17921 N N . GLN A 1 110 ? 6.422 -1.848 -19.395 1.00 21.51 110 GLN A N 10
ATOM 17922 C CA . GLN A 1 110 ? 5.433 -2.464 -18.518 1.00 61.42 110 GLN A CA 10
ATOM 17923 C C . GLN A 1 110 ? 5.977 -2.609 -17.101 1.00 11.54 110 GLN A C 10
ATOM 17924 O O . GLN A 1 110 ? 7.179 -2.781 -16.900 1.00 63.14 110 GLN A O 10
ATOM 17938 N N . VAL A 1 111 ? 5.083 -2.536 -16.119 1.00 64.11 111 VAL A N 10
ATOM 17939 C CA . VAL A 1 111 ? 5.473 -2.659 -14.720 1.00 25.24 111 VAL A CA 10
ATOM 17940 C C . VAL A 1 111 ? 6.326 -3.903 -14.494 1.00 44.52 111 VAL A C 10
ATOM 17941 O O . VAL A 1 111 ? 5.917 -5.016 -14.822 1.00 22.40 111 VAL A O 10
ATOM 17954 N N . ASP A 1 112 ? 7.514 -3.705 -13.932 1.00 53.41 112 ASP A N 10
ATOM 17955 C CA . ASP A 1 112 ? 8.425 -4.810 -13.661 1.00 21.32 112 ASP A CA 10
ATOM 17956 C C . ASP A 1 112 ? 8.112 -5.455 -12.314 1.00 11.51 112 ASP A C 10
ATOM 17957 O O . ASP A 1 112 ? 7.707 -4.776 -11.370 1.00 62.24 112 ASP A O 10
ATOM 17966 N N . GLU A 1 113 ? 8.301 -6.768 -12.233 1.00 43.14 113 GLU A N 10
ATOM 17967 C CA . GLU A 1 113 ? 8.037 -7.503 -11.002 1.00 72.13 113 GLU A CA 10
ATOM 17968 C C . GLU A 1 113 ? 6.792 -6.964 -10.304 1.00 32.34 113 GLU A C 10
ATOM 17969 O O . GLU A 1 113 ? 5.733 -6.833 -10.916 1.00 13.40 113 GLU A O 10
ATOM 17981 N N . MET A 1 1 ? 0.637 -2.105 -0.541 1.00 24.22 1 MET A N 11
ATOM 17982 C CA . MET A 1 1 ? 1.489 -1.802 -1.685 1.00 63.40 1 MET A CA 11
ATOM 17983 C C . MET A 1 1 ? 0.752 -0.929 -2.695 1.00 44.33 1 MET A C 11
ATOM 17984 O O . MET A 1 1 ? -0.448 -1.092 -2.914 1.00 71.11 1 MET A O 11
ATOM 17998 N N . LYS A 1 2 ? 1.479 0.000 -3.308 1.00 74.25 2 LYS A N 11
ATOM 17999 C CA . LYS A 1 2 ? 0.895 0.899 -4.297 1.00 10.35 2 LYS A CA 11
ATOM 18000 C C . LYS A 1 2 ? 1.738 0.933 -5.567 1.00 63.11 2 LYS A C 11
ATOM 18001 O O . LYS A 1 2 ? 2.369 1.938 -5.896 1.00 31.01 2 LYS A O 11
ATOM 18020 N N . PRO A 1 3 ? 1.750 -0.190 -6.300 1.00 64.23 3 PRO A N 11
ATOM 18021 C CA . PRO A 1 3 ? 2.511 -0.313 -7.547 1.00 72.15 3 PRO A CA 11
ATOM 18022 C C . PRO A 1 3 ? 2.286 0.870 -8.483 1.00 0.23 3 PRO A C 11
ATOM 18023 O O . PRO A 1 3 ? 1.397 1.693 -8.257 1.00 63.33 3 PRO A O 11
ATOM 18034 N N . LEU A 1 4 ? 3.096 0.950 -9.533 1.00 13.43 4 LEU A N 11
ATOM 18035 C CA . LEU A 1 4 ? 2.985 2.034 -10.503 1.00 72.34 4 LEU A CA 11
ATOM 18036 C C . LEU A 1 4 ? 1.549 2.178 -10.997 1.00 73.40 4 LEU A C 11
ATOM 18037 O O . LEU A 1 4 ? 0.736 1.258 -10.895 1.00 2.30 4 LEU A O 11
ATOM 18053 N N . PRO A 1 5 ? 1.227 3.358 -11.547 1.00 64.13 5 PRO A N 11
ATOM 18054 C CA . PRO A 1 5 ? -0.111 3.649 -12.071 1.00 4.24 5 PRO A CA 11
ATOM 18055 C C . PRO A 1 5 ? -0.421 2.862 -13.339 1.00 40.22 5 PRO A C 11
ATOM 18056 O O . PRO A 1 5 ? 0.085 3.177 -14.416 1.00 64.34 5 PRO A O 11
ATOM 18067 N N . VAL A 1 6 ? -1.257 1.837 -13.205 1.00 1.40 6 VAL A N 11
ATOM 18068 C CA . VAL A 1 6 ? -1.636 1.006 -14.341 1.00 51.22 6 VAL A CA 11
ATOM 18069 C C . VAL A 1 6 ? -2.113 1.859 -15.511 1.00 42.23 6 VAL A C 11
ATOM 18070 O O . VAL A 1 6 ? -2.619 2.966 -15.321 1.00 73.15 6 VAL A O 11
ATOM 18083 N N . LEU A 1 7 ? -1.948 1.338 -16.722 1.00 32.20 7 LEU A N 11
ATOM 18084 C CA . LEU A 1 7 ? -2.362 2.051 -17.925 1.00 55.21 7 LEU A CA 11
ATOM 18085 C C . LEU A 1 7 ? -3.871 2.273 -17.934 1.00 55.50 7 LEU A C 11
ATOM 18086 O O . LEU A 1 7 ? -4.644 1.345 -18.168 1.00 0.12 7 LEU A O 11
ATOM 18102 N N . ASN A 1 8 ? -4.284 3.511 -17.680 1.00 4.22 8 ASN A N 11
ATOM 18103 C CA . ASN A 1 8 ? -5.701 3.856 -17.660 1.00 44.11 8 ASN A CA 11
ATOM 18104 C C . ASN A 1 8 ? -6.010 4.942 -18.686 1.00 75.44 8 ASN A C 11
ATOM 18105 O O . ASN A 1 8 ? -5.173 5.272 -19.526 1.00 15.22 8 ASN A O 11
ATOM 18116 N N . GLN A 1 9 ? -7.218 5.492 -18.611 1.00 60.12 9 GLN A N 11
ATOM 18117 C CA . GLN A 1 9 ? -7.638 6.540 -19.534 1.00 0.13 9 GLN A CA 11
ATOM 18118 C C . GLN A 1 9 ? -6.944 7.859 -19.211 1.00 50.32 9 GLN A C 11
ATOM 18119 O O . GLN A 1 9 ? -7.126 8.855 -19.912 1.00 10.23 9 GLN A O 11
ATOM 18133 N N . ASP A 1 10 ? -6.149 7.859 -18.147 1.00 21.00 10 ASP A N 11
ATOM 18134 C CA . ASP A 1 10 ? -5.427 9.056 -17.732 1.00 22.13 10 ASP A CA 11
ATOM 18135 C C . ASP A 1 10 ? -3.952 8.746 -17.496 1.00 43.33 10 ASP A C 11
ATOM 18136 O O . ASP A 1 10 ? -3.318 9.323 -16.612 1.00 1.30 10 ASP A O 11
ATOM 18145 N N . THR A 1 11 ? -3.410 7.830 -18.293 1.00 41.42 11 THR A N 11
ATOM 18146 C CA . THR A 1 11 ? -2.011 7.442 -18.171 1.00 5.14 11 THR A CA 11
ATOM 18147 C C . THR A 1 11 ? -1.231 7.790 -19.434 1.00 22.45 11 THR A C 11
ATOM 18148 O O . THR A 1 11 ? -1.716 7.595 -20.548 1.00 52.51 11 THR A O 11
ATOM 18159 N N . VAL A 1 12 ? -0.019 8.304 -19.252 1.00 45.03 12 VAL A N 11
ATOM 18160 C CA . VAL A 1 12 ? 0.830 8.677 -20.378 1.00 13.10 12 VAL A CA 11
ATOM 18161 C C . VAL A 1 12 ? 2.299 8.412 -20.070 1.00 42.03 12 VAL A C 11
ATOM 18162 O O . VAL A 1 12 ? 2.911 9.112 -19.262 1.00 55.05 12 VAL A O 11
ATOM 18175 N N . ILE A 1 13 ? 2.860 7.398 -20.720 1.00 23.44 13 ILE A N 11
ATOM 18176 C CA . ILE A 1 13 ? 4.259 7.041 -20.516 1.00 51.34 13 ILE A CA 11
ATOM 18177 C C . ILE A 1 13 ? 5.086 7.326 -21.765 1.00 50.54 13 ILE A C 11
ATOM 18178 O O . ILE A 1 13 ? 4.685 6.986 -22.878 1.00 21.33 13 ILE A O 11
ATOM 18194 N N . GLU A 1 14 ? 6.243 7.952 -21.572 1.00 51.24 14 GLU A N 11
ATOM 18195 C CA . GLU A 1 14 ? 7.127 8.282 -22.684 1.00 51.01 14 GLU A CA 11
ATOM 18196 C C . GLU A 1 14 ? 8.591 8.170 -22.267 1.00 54.40 14 GLU A C 11
ATOM 18197 O O . GLU A 1 14 ? 9.062 8.918 -21.409 1.00 22.31 14 GLU A O 11
ATOM 18209 N N . LEU A 1 15 ? 9.304 7.232 -22.880 1.00 1.25 15 LEU A N 11
ATOM 18210 C CA . LEU A 1 15 ? 10.715 7.021 -22.572 1.00 55.15 15 LEU A CA 11
ATOM 18211 C C . LEU A 1 15 ? 11.599 7.491 -23.723 1.00 54.31 15 LEU A C 11
ATOM 18212 O O . LEU A 1 15 ? 11.443 7.046 -24.860 1.00 4.51 15 LEU A O 11
ATOM 18228 N N . ALA A 1 16 ? 12.528 8.392 -23.419 1.00 35.21 16 ALA A N 11
ATOM 18229 C CA . ALA A 1 16 ? 13.439 8.919 -24.427 1.00 23.14 16 ALA A CA 11
ATOM 18230 C C . ALA A 1 16 ? 14.849 9.070 -23.866 1.00 3.13 16 ALA A C 11
ATOM 18231 O O . ALA A 1 16 ? 15.029 9.389 -22.690 1.00 50.44 16 ALA A O 11
ATOM 18238 N N . ARG A 1 17 ? 15.846 8.838 -24.713 1.00 43.23 17 ARG A N 11
ATOM 18239 C CA . ARG A 1 17 ? 17.240 8.947 -24.301 1.00 25.10 17 ARG A CA 11
ATOM 18240 C C . ARG A 1 17 ? 17.929 10.108 -25.013 1.00 30.32 17 ARG A C 11
ATOM 18241 O O . ARG A 1 17 ? 17.841 10.239 -26.233 1.00 43.21 17 ARG A O 11
ATOM 18262 N N . GLU A 1 18 ? 18.613 10.947 -24.241 1.00 32.31 18 GLU A N 11
ATOM 18263 C CA . GLU A 1 18 ? 19.315 12.097 -24.798 1.00 74.13 18 GLU A CA 11
ATOM 18264 C C . GLU A 1 18 ? 20.690 12.258 -24.157 1.00 52.30 18 GLU A C 11
ATOM 18265 O O . GLU A 1 18 ? 20.963 11.696 -23.098 1.00 34.25 18 GLU A O 11
ATOM 18277 N N . GLY A 1 19 ? 21.553 13.031 -24.809 1.00 4.31 19 GLY A N 11
ATOM 18278 C CA . GLY A 1 19 ? 22.890 13.253 -24.289 1.00 30.23 19 GLY A CA 11
ATOM 18279 C C . GLY A 1 19 ? 23.962 12.634 -25.163 1.00 44.12 19 GLY A C 11
ATOM 18280 O O . GLY A 1 19 ? 23.709 12.284 -26.315 1.00 54.41 19 GLY A O 11
ATOM 18284 N N . GLY A 1 20 ? 25.166 12.500 -24.615 1.00 64.12 20 GLY A N 11
ATOM 18285 C CA . GLY A 1 20 ? 26.264 11.921 -25.368 1.00 73.11 20 GLY A CA 11
ATOM 18286 C C . GLY A 1 20 ? 27.298 12.953 -25.772 1.00 21.14 20 GLY A C 11
ATOM 18287 O O . GLY A 1 20 ? 27.907 13.598 -24.918 1.00 43.54 20 GLY A O 11
ATOM 18291 N N . PHE A 1 21 ? 27.499 13.108 -27.076 1.00 51.30 21 PHE A N 11
ATOM 18292 C CA . PHE A 1 21 ? 28.469 14.067 -27.591 1.00 41.42 21 PHE A CA 11
ATOM 18293 C C . PHE A 1 21 ? 27.891 14.847 -28.768 1.00 54.33 21 PHE A C 11
ATOM 18294 O O . PHE A 1 21 ? 28.091 16.056 -28.884 1.00 74.01 21 PHE A O 11
ATOM 18311 N N . ALA A 1 22 ? 27.173 14.146 -29.640 1.00 32.14 22 ALA A N 11
ATOM 18312 C CA . ALA A 1 22 ? 26.564 14.772 -30.807 1.00 31.52 22 ALA A CA 11
ATOM 18313 C C . ALA A 1 22 ? 25.062 14.511 -30.849 1.00 21.33 22 ALA A C 11
ATOM 18314 O O . ALA A 1 22 ? 24.505 13.883 -29.947 1.00 44.43 22 ALA A O 11
ATOM 18321 N N . PHE A 1 23 ? 24.411 14.997 -31.900 1.00 71.53 23 PHE A N 11
ATOM 18322 C CA . PHE A 1 23 ? 22.972 14.817 -32.059 1.00 4.25 23 PHE A CA 11
ATOM 18323 C C . PHE A 1 23 ? 22.661 13.995 -33.305 1.00 72.34 23 PHE A C 11
ATOM 18324 O O . PHE A 1 23 ? 22.887 14.443 -34.430 1.00 32.21 23 PHE A O 11
ATOM 18341 N N . ILE A 1 24 ? 22.141 12.790 -33.097 1.00 63.42 24 ILE A N 11
ATOM 18342 C CA . ILE A 1 24 ? 21.798 11.905 -34.203 1.00 62.44 24 ILE A CA 11
ATOM 18343 C C . ILE A 1 24 ? 20.375 11.375 -34.063 1.00 23.24 24 ILE A C 11
ATOM 18344 O O . ILE A 1 24 ? 20.140 10.290 -33.530 1.00 62.22 24 ILE A O 11
ATOM 18360 N N . PRO A 1 25 ? 19.402 12.157 -34.552 1.00 74.42 25 PRO A N 11
ATOM 18361 C CA . PRO A 1 25 ? 17.985 11.786 -34.495 1.00 75.30 25 PRO A CA 11
ATOM 18362 C C . PRO A 1 25 ? 17.740 10.357 -34.969 1.00 55.33 25 PRO A C 11
ATOM 18363 O O . PRO A 1 25 ? 16.879 9.654 -34.438 1.00 44.51 25 PRO A O 11
ATOM 18374 N N . LYS A 1 26 ? 18.501 9.933 -35.972 1.00 20.00 26 LYS A N 11
ATOM 18375 C CA . LYS A 1 26 ? 18.369 8.587 -36.518 1.00 15.34 26 LYS A CA 11
ATOM 18376 C C . LYS A 1 26 ? 18.435 7.542 -35.409 1.00 33.20 26 LYS A C 11
ATOM 18377 O O . LYS A 1 26 ? 17.670 6.576 -35.406 1.00 15.44 26 LYS A O 11
ATOM 18396 N N . LEU A 1 27 ? 19.352 7.740 -34.469 1.00 11.42 27 LEU A N 11
ATOM 18397 C CA . LEU A 1 27 ? 19.517 6.815 -33.353 1.00 53.11 27 LEU A CA 11
ATOM 18398 C C . LEU A 1 27 ? 18.770 7.312 -32.119 1.00 62.40 27 LEU A C 11
ATOM 18399 O O . LEU A 1 27 ? 19.211 7.104 -30.989 1.00 62.42 27 LEU A O 11
ATOM 18415 N N . ALA A 1 28 ? 17.636 7.967 -32.344 1.00 2.22 28 ALA A N 11
ATOM 18416 C CA . ALA A 1 28 ? 16.826 8.489 -31.250 1.00 42.43 28 ALA A CA 11
ATOM 18417 C C . ALA A 1 28 ? 15.688 7.535 -30.905 1.00 62.35 28 ALA A C 11
ATOM 18418 O O . ALA A 1 28 ? 14.638 7.549 -31.545 1.00 75.13 28 ALA A O 11
ATOM 18425 N N . GLY A 1 29 ? 15.905 6.705 -29.890 1.00 23.53 29 GLY A N 11
ATOM 18426 C CA . GLY A 1 29 ? 14.889 5.754 -29.478 1.00 71.24 29 GLY A CA 11
ATOM 18427 C C . GLY A 1 29 ? 13.782 6.401 -28.670 1.00 4.42 29 GLY A C 11
ATOM 18428 O O . GLY A 1 29 ? 13.556 6.040 -27.515 1.00 64.14 29 GLY A O 11
ATOM 18432 N N . GLN A 1 30 ? 13.093 7.362 -29.277 1.00 13.04 30 GLN A N 11
ATOM 18433 C CA . GLN A 1 30 ? 12.006 8.063 -28.604 1.00 35.25 30 GLN A CA 11
ATOM 18434 C C . GLN A 1 30 ? 10.705 7.273 -28.703 1.00 32.23 30 GLN A C 11
ATOM 18435 O O . GLN A 1 30 ? 10.181 7.056 -29.795 1.00 72.23 30 GLN A O 11
ATOM 18449 N N . ARG A 1 31 ? 10.189 6.845 -27.555 1.00 22.01 31 ARG A N 11
ATOM 18450 C CA . ARG A 1 31 ? 8.950 6.077 -27.513 1.00 4.52 31 ARG A CA 11
ATOM 18451 C C . ARG A 1 31 ? 7.954 6.706 -26.543 1.00 51.23 31 ARG A C 11
ATOM 18452 O O . ARG A 1 31 ? 8.147 6.669 -25.328 1.00 61.20 31 ARG A O 11
ATOM 18473 N N . ARG A 1 32 ? 6.889 7.284 -27.089 1.00 73.34 32 ARG A N 11
ATOM 18474 C CA . ARG A 1 32 ? 5.863 7.922 -26.273 1.00 41.13 32 ARG A CA 11
ATOM 18475 C C . ARG A 1 32 ? 4.495 7.297 -26.532 1.00 24.12 32 ARG A C 11
ATOM 18476 O O . ARG A 1 32 ? 3.989 7.330 -27.654 1.00 10.32 32 ARG A O 11
ATOM 18497 N N . ILE A 1 33 ? 3.904 6.727 -25.487 1.00 51.52 33 ILE A N 11
ATOM 18498 C CA . ILE A 1 33 ? 2.595 6.096 -25.601 1.00 64.45 33 ILE A CA 11
ATOM 18499 C C . ILE A 1 33 ? 1.572 6.785 -24.706 1.00 31.15 33 ILE A C 11
ATOM 18500 O O . ILE A 1 33 ? 1.719 6.811 -23.484 1.00 73.50 33 ILE A O 11
ATOM 18516 N N . ALA A 1 34 ? 0.534 7.341 -25.321 1.00 50.25 34 ALA A N 11
ATOM 18517 C CA . ALA A 1 34 ? -0.517 8.027 -24.580 1.00 5.43 34 ALA A CA 11
ATOM 18518 C C . ALA A 1 34 ? -1.838 7.273 -24.675 1.00 32.23 34 ALA A C 11
ATOM 18519 O O . ALA A 1 34 ? -2.388 7.098 -25.763 1.00 15.22 34 ALA A O 11
ATOM 18526 N N . LEU A 1 35 ? -2.343 6.827 -23.530 1.00 21.33 35 LEU A N 11
ATOM 18527 C CA . LEU A 1 35 ? -3.601 6.090 -23.484 1.00 21.53 35 LEU A CA 11
ATOM 18528 C C . LEU A 1 35 ? -4.739 6.918 -24.070 1.00 15.45 35 LEU A C 11
ATOM 18529 O O . LEU A 1 35 ? -5.550 6.416 -24.847 1.00 71.30 35 LEU A O 11
ATOM 18545 N N . ALA A 1 36 ? -4.792 8.192 -23.692 1.00 75.34 36 ALA A N 11
ATOM 18546 C CA . ALA A 1 36 ? -5.829 9.091 -24.184 1.00 3.45 36 ALA A CA 11
ATOM 18547 C C . ALA A 1 36 ? -5.617 9.420 -25.658 1.00 30.15 36 ALA A C 11
ATOM 18548 O O . ALA A 1 36 ? -6.468 10.043 -26.293 1.00 21.31 36 ALA A O 11
ATOM 18555 N N . ASP A 1 37 ? -4.478 8.998 -26.195 1.00 3.20 37 ASP A N 11
ATOM 18556 C CA . ASP A 1 37 ? -4.154 9.247 -27.595 1.00 14.50 37 ASP A CA 11
ATOM 18557 C C . ASP A 1 37 ? -4.514 8.042 -28.459 1.00 0.54 37 ASP A C 11
ATOM 18558 O O . ASP A 1 37 ? -4.402 8.089 -29.684 1.00 3.30 37 ASP A O 11
ATOM 18567 N N . ILE A 1 38 ? -4.945 6.965 -27.812 1.00 31.03 38 ILE A N 11
ATOM 18568 C CA . ILE A 1 38 ? -5.321 5.748 -28.521 1.00 2.21 38 ILE A CA 11
ATOM 18569 C C . ILE A 1 38 ? -6.546 5.098 -27.887 1.00 3.15 38 ILE A C 11
ATOM 18570 O O . ILE A 1 38 ? -6.920 5.420 -26.758 1.00 44.01 38 ILE A O 11
ATOM 18586 N N . THR A 1 39 ? -7.167 4.179 -28.619 1.00 32.12 39 THR A N 11
ATOM 18587 C CA . THR A 1 39 ? -8.350 3.482 -28.128 1.00 44.24 39 THR A CA 11
ATOM 18588 C C . THR A 1 39 ? -7.968 2.353 -27.178 1.00 42.10 39 THR A C 11
ATOM 18589 O O . THR A 1 39 ? -6.870 1.800 -27.242 1.00 62.11 39 THR A O 11
ATOM 18600 N N . PRO A 1 40 ? -8.894 2.001 -26.274 1.00 72.54 40 PRO A N 11
ATOM 18601 C CA . PRO A 1 40 ? -8.677 0.933 -25.294 1.00 34.32 40 PRO A CA 11
ATOM 18602 C C . PRO A 1 40 ? -8.119 -0.335 -25.931 1.00 74.22 40 PRO A C 11
ATOM 18603 O O . PRO A 1 40 ? -7.180 -0.938 -25.414 1.00 61.50 40 PRO A O 11
ATOM 18614 N N . GLU A 1 41 ? -8.704 -0.733 -27.057 1.00 11.10 41 GLU A N 11
ATOM 18615 C CA . GLU A 1 41 ? -8.264 -1.930 -27.764 1.00 10.11 41 GLU A CA 11
ATOM 18616 C C . GLU A 1 41 ? -6.799 -1.812 -28.174 1.00 22.02 41 GLU A C 11
ATOM 18617 O O . GLU A 1 41 ? -6.030 -2.764 -28.046 1.00 30.43 41 GLU A O 11
ATOM 18629 N N . GLN A 1 42 ? -6.421 -0.637 -28.667 1.00 73.13 42 GLN A N 11
ATOM 18630 C CA . GLN A 1 42 ? -5.049 -0.395 -29.097 1.00 72.13 42 GLN A CA 11
ATOM 18631 C C . GLN A 1 42 ? -4.083 -0.506 -27.922 1.00 50.14 42 GLN A C 11
ATOM 18632 O O . GLN A 1 42 ? -2.960 -0.987 -28.073 1.00 42.22 42 GLN A O 11
ATOM 18646 N N . ARG A 1 43 ? -4.527 -0.057 -26.753 1.00 34.41 43 ARG A N 11
ATOM 18647 C CA . ARG A 1 43 ? -3.701 -0.105 -25.553 1.00 12.24 43 ARG A CA 11
ATOM 18648 C C . ARG A 1 43 ? -3.297 -1.540 -25.228 1.00 5.35 43 ARG A C 11
ATOM 18649 O O . ARG A 1 43 ? -2.111 -1.867 -25.194 1.00 63.25 43 ARG A O 11
ATOM 18670 N N . GLN A 1 44 ? -4.290 -2.389 -24.988 1.00 30.50 44 GLN A N 11
ATOM 18671 C CA . GLN A 1 44 ? -4.037 -3.788 -24.664 1.00 63.43 44 GLN A CA 11
ATOM 18672 C C . GLN A 1 44 ? -3.312 -4.489 -25.808 1.00 63.35 44 GLN A C 11
ATOM 18673 O O . GLN A 1 44 ? -2.516 -5.402 -25.586 1.00 33.14 44 GLN A O 11
ATOM 18687 N N . ARG A 1 45 ? -3.592 -4.056 -27.033 1.00 60.43 45 ARG A N 11
ATOM 18688 C CA . ARG A 1 45 ? -2.968 -4.644 -28.213 1.00 4.43 45 ARG A CA 11
ATOM 18689 C C . ARG A 1 45 ? -1.472 -4.344 -28.242 1.00 43.10 45 ARG A C 11
ATOM 18690 O O . ARG A 1 45 ? -0.659 -5.217 -28.548 1.00 45.15 45 ARG A O 11
ATOM 18711 N N . LEU A 1 46 ? -1.116 -3.105 -27.922 1.00 44.21 46 LEU A N 11
ATOM 18712 C CA . LEU A 1 46 ? 0.283 -2.689 -27.912 1.00 54.00 46 LEU A CA 11
ATOM 18713 C C . LEU A 1 46 ? 1.036 -3.339 -26.756 1.00 71.51 46 LEU A C 11
ATOM 18714 O O . LEU A 1 46 ? 2.110 -3.909 -26.945 1.00 11.04 46 LEU A O 11
ATOM 18730 N N . ASN A 1 47 ? 0.463 -3.252 -25.560 1.00 25.02 47 ASN A N 11
ATOM 18731 C CA . ASN A 1 47 ? 1.080 -3.834 -24.373 1.00 41.31 47 ASN A CA 11
ATOM 18732 C C . ASN A 1 47 ? 1.288 -5.335 -24.548 1.00 51.04 47 ASN A C 11
ATOM 18733 O O . ASN A 1 47 ? 2.363 -5.860 -24.261 1.00 1.24 47 ASN A O 11
ATOM 18744 N N . GLN A 1 48 ? 0.252 -6.019 -25.023 1.00 14.23 48 GLN A N 11
ATOM 18745 C CA . GLN A 1 48 ? 0.321 -7.460 -25.236 1.00 50.52 48 GLN A CA 11
ATOM 18746 C C . GLN A 1 48 ? 1.352 -7.802 -26.307 1.00 34.21 48 GLN A C 11
ATOM 18747 O O . GLN A 1 48 ? 2.159 -8.717 -26.137 1.00 12.14 48 GLN A O 11
ATOM 18761 N N . LEU A 1 49 ? 1.319 -7.063 -27.410 1.00 72.24 49 LEU A N 11
ATOM 18762 C CA . LEU A 1 49 ? 2.250 -7.289 -28.510 1.00 42.22 49 LEU A CA 11
ATOM 18763 C C . LEU A 1 49 ? 3.694 -7.247 -28.019 1.00 14.23 49 LEU A C 11
ATOM 18764 O O . LEU A 1 49 ? 4.420 -8.238 -28.106 1.00 35.13 49 LEU A O 11
ATOM 18780 N N . LEU A 1 50 ? 4.103 -6.094 -27.500 1.00 61.34 50 LEU A N 11
ATOM 18781 C CA . LEU A 1 50 ? 5.460 -5.923 -26.992 1.00 72.11 50 LEU A CA 11
ATOM 18782 C C . LEU A 1 50 ? 5.817 -7.033 -26.008 1.00 54.31 50 LEU A C 11
ATOM 18783 O O . LEU A 1 50 ? 6.846 -7.692 -26.148 1.00 12.13 50 LEU A O 11
ATOM 18799 N N . ASN A 1 51 ? 4.957 -7.234 -25.014 1.00 64.23 51 ASN A N 11
ATOM 18800 C CA . ASN A 1 51 ? 5.181 -8.265 -24.008 1.00 23.53 51 ASN A CA 11
ATOM 18801 C C . ASN A 1 51 ? 5.439 -9.619 -24.663 1.00 42.34 51 ASN A C 11
ATOM 18802 O O . ASN A 1 51 ? 6.455 -10.262 -24.402 1.00 21.05 51 ASN A O 11
ATOM 18813 N N . GLN A 1 52 ? 4.513 -10.043 -25.516 1.00 55.15 52 GLN A N 11
ATOM 18814 C CA . GLN A 1 52 ? 4.640 -11.320 -26.209 1.00 51.44 52 GLN A CA 11
ATOM 18815 C C . GLN A 1 52 ? 5.817 -11.297 -27.180 1.00 35.35 52 GLN A C 11
ATOM 18816 O O . GLN A 1 52 ? 6.243 -12.339 -27.679 1.00 45.22 52 GLN A O 11
ATOM 18830 N N . THR A 1 53 ? 6.338 -10.103 -27.443 1.00 54.10 53 THR A N 11
ATOM 18831 C CA . THR A 1 53 ? 7.464 -9.945 -28.354 1.00 52.44 53 THR A CA 11
ATOM 18832 C C . THR A 1 53 ? 8.791 -10.035 -27.610 1.00 12.44 53 THR A C 11
ATOM 18833 O O . THR A 1 53 ? 9.821 -10.372 -28.194 1.00 61.22 53 THR A O 11
ATOM 18844 N N . LEU A 1 54 ? 8.760 -9.732 -26.317 1.00 13.44 54 LEU A N 11
ATOM 18845 C CA . LEU A 1 54 ? 9.961 -9.779 -25.490 1.00 62.15 54 LEU A CA 11
ATOM 18846 C C . LEU A 1 54 ? 10.671 -11.121 -25.638 1.00 72.32 54 LEU A C 11
ATOM 18847 O O . LEU A 1 54 ? 11.837 -11.195 -26.025 1.00 61.34 54 LEU A O 11
ATOM 18863 N N . PRO A 1 55 ? 9.951 -12.209 -25.325 1.00 2.01 55 PRO A N 11
ATOM 18864 C CA . PRO A 1 55 ? 10.491 -13.569 -25.418 1.00 11.24 55 PRO A CA 11
ATOM 18865 C C . PRO A 1 55 ? 10.709 -14.009 -26.861 1.00 42.32 55 PRO A C 11
ATOM 18866 O O . PRO A 1 55 ? 11.284 -15.067 -27.118 1.00 11.03 55 PRO A O 11
ATOM 18877 N N . TYR A 1 56 ? 10.248 -13.190 -27.800 1.00 72.32 56 TYR A N 11
ATOM 18878 C CA . TYR A 1 56 ? 10.391 -13.496 -29.219 1.00 21.45 56 TYR A CA 11
ATOM 18879 C C . TYR A 1 56 ? 11.431 -12.589 -29.869 1.00 71.33 56 TYR A C 11
ATOM 18880 O O . TYR A 1 56 ? 11.668 -12.663 -31.075 1.00 13.34 56 TYR A O 11
ATOM 18898 N N . ALA A 1 57 ? 12.049 -11.734 -29.061 1.00 62.32 57 ALA A N 11
ATOM 18899 C CA . ALA A 1 57 ? 13.066 -10.814 -29.556 1.00 73.21 57 ALA A CA 11
ATOM 18900 C C . ALA A 1 57 ? 14.460 -11.247 -29.115 1.00 73.42 57 ALA A C 11
ATOM 18901 O O . ALA A 1 57 ? 14.607 -12.163 -28.307 1.00 25.33 57 ALA A O 11
ATOM 18908 N N . GLN A 1 58 ? 15.478 -10.584 -29.653 1.00 2.35 58 GLN A N 11
ATOM 18909 C CA . GLN A 1 58 ? 16.860 -10.902 -29.315 1.00 23.34 58 GLN A CA 11
ATOM 18910 C C . GLN A 1 58 ? 17.143 -10.610 -27.845 1.00 14.24 58 GLN A C 11
ATOM 18911 O O . GLN A 1 58 ? 16.589 -9.672 -27.272 1.00 21.02 58 GLN A O 11
ATOM 18925 N N . GLU A 1 59 ? 18.007 -11.419 -27.241 1.00 30.34 59 GLU A N 11
ATOM 18926 C CA . GLU A 1 59 ? 18.361 -11.247 -25.837 1.00 1.14 59 GLU A CA 11
ATOM 18927 C C . GLU A 1 59 ? 19.466 -10.207 -25.678 1.00 2.30 59 GLU A C 11
ATOM 18928 O O . GLU A 1 59 ? 20.464 -10.232 -26.398 1.00 13.11 59 GLU A O 11
ATOM 18940 N N . GLU A 1 60 ? 19.279 -9.293 -24.730 1.00 64.15 60 GLU A N 11
ATOM 18941 C CA . GLU A 1 60 ? 20.260 -8.243 -24.478 1.00 74.45 60 GLU A CA 11
ATOM 18942 C C . GLU A 1 60 ? 21.437 -8.781 -23.671 1.00 23.33 60 GLU A C 11
ATOM 18943 O O . GLU A 1 60 ? 21.312 -9.775 -22.956 1.00 52.22 60 GLU A O 11
ATOM 18955 N N . GLY A 1 61 ? 22.583 -8.117 -23.791 1.00 13.42 61 GLY A N 11
ATOM 18956 C CA . GLY A 1 61 ? 23.767 -8.542 -23.068 1.00 33.35 61 GLY A CA 11
ATOM 18957 C C . GLY A 1 61 ? 23.863 -7.913 -21.692 1.00 21.12 61 GLY A C 11
ATOM 18958 O O . GLY A 1 61 ? 23.911 -8.617 -20.683 1.00 43.33 61 GLY A O 11
ATOM 18962 N N . GLN A 1 62 ? 23.893 -6.585 -21.651 1.00 11.00 62 GLN A N 11
ATOM 18963 C CA . GLN A 1 62 ? 23.987 -5.862 -20.388 1.00 51.02 62 GLN A CA 11
ATOM 18964 C C . GLN A 1 62 ? 22.954 -4.741 -20.324 1.00 64.34 62 GLN A C 11
ATOM 18965 O O . GLN A 1 62 ? 22.398 -4.319 -21.338 1.00 13.40 62 GLN A O 11
ATOM 18979 N N . PRO A 1 63 ? 22.691 -4.248 -19.105 1.00 52.45 63 PRO A N 11
ATOM 18980 C CA . PRO A 1 63 ? 21.724 -3.169 -18.880 1.00 73.14 63 PRO A CA 11
ATOM 18981 C C . PRO A 1 63 ? 21.924 -2.001 -19.840 1.00 71.21 63 PRO A C 11
ATOM 18982 O O . PRO A 1 63 ? 20.960 -1.455 -20.378 1.00 25.20 63 PRO A O 11
ATOM 18993 N N . ASP A 1 64 ? 23.180 -1.623 -20.051 1.00 31.33 64 ASP A N 11
ATOM 18994 C CA . ASP A 1 64 ? 23.507 -0.521 -20.947 1.00 54.43 64 ASP A CA 11
ATOM 18995 C C . ASP A 1 64 ? 24.955 -0.612 -21.416 1.00 64.31 64 ASP A C 11
ATOM 18996 O O . ASP A 1 64 ? 25.883 -0.350 -20.651 1.00 65.51 64 ASP A O 11
ATOM 19005 N N . SER A 1 65 ? 25.141 -0.987 -22.678 1.00 2.21 65 SER A N 11
ATOM 19006 C CA . SER A 1 65 ? 26.477 -1.118 -23.247 1.00 61.04 65 SER A CA 11
ATOM 19007 C C . SER A 1 65 ? 27.208 0.221 -23.231 1.00 65.14 65 SER A C 11
ATOM 19008 O O . SER A 1 65 ? 26.602 1.287 -23.123 1.00 44.14 65 SER A O 11
ATOM 19016 N N . PRO A 1 66 ? 28.544 0.166 -23.341 1.00 61.13 66 PRO A N 11
ATOM 19017 C CA . PRO A 1 66 ? 29.388 1.364 -23.343 1.00 3.34 66 PRO A CA 11
ATOM 19018 C C . PRO A 1 66 ? 29.220 2.191 -24.613 1.00 33.21 66 PRO A C 11
ATOM 19019 O O . PRO A 1 66 ? 29.185 1.650 -25.717 1.00 72.51 66 PRO A O 11
ATOM 19030 N N . GLY A 1 67 ? 29.116 3.506 -24.449 1.00 1.25 67 GLY A N 11
ATOM 19031 C CA . GLY A 1 67 ? 28.953 4.386 -25.591 1.00 72.10 67 GLY A CA 11
ATOM 19032 C C . GLY A 1 67 ? 30.208 5.178 -25.897 1.00 65.11 67 GLY A C 11
ATOM 19033 O O . GLY A 1 67 ? 31.286 4.867 -25.389 1.00 13.32 67 GLY A O 11
ATOM 19037 N N . SER A 1 68 ? 30.071 6.203 -26.732 1.00 11.23 68 SER A N 11
ATOM 19038 C CA . SER A 1 68 ? 31.205 7.039 -27.109 1.00 73.24 68 SER A CA 11
ATOM 19039 C C . SER A 1 68 ? 30.982 8.485 -26.677 1.00 30.24 68 SER A C 11
ATOM 19040 O O . SER A 1 68 ? 31.932 9.212 -26.389 1.00 52.05 68 SER A O 11
ATOM 19048 N N . GLY A 1 69 ? 29.718 8.895 -26.632 1.00 72.24 69 GLY A N 11
ATOM 19049 C CA . GLY A 1 69 ? 29.392 10.252 -26.234 1.00 75.41 69 GLY A CA 11
ATOM 19050 C C . GLY A 1 69 ? 30.036 10.641 -24.919 1.00 25.33 69 GLY A C 11
ATOM 19051 O O . GLY A 1 69 ? 30.516 9.783 -24.177 1.00 60.00 69 GLY A O 11
ATOM 19055 N N . ASP A 1 70 ? 30.050 11.937 -24.629 1.00 41.11 70 ASP A N 11
ATOM 19056 C CA . ASP A 1 70 ? 30.642 12.438 -23.394 1.00 51.41 70 ASP A CA 11
ATOM 19057 C C . ASP A 1 70 ? 29.844 11.971 -22.181 1.00 2.44 70 ASP A C 11
ATOM 19058 O O . ASP A 1 70 ? 30.393 11.362 -21.263 1.00 61.32 70 ASP A O 11
ATOM 19067 N N . GLN A 1 71 ? 28.548 12.263 -22.183 1.00 75.12 71 GLN A N 11
ATOM 19068 C CA . GLN A 1 71 ? 27.675 11.874 -21.081 1.00 44.03 71 GLN A CA 11
ATOM 19069 C C . GLN A 1 71 ? 26.219 11.821 -21.532 1.00 64.51 71 GLN A C 11
ATOM 19070 O O . GLN A 1 71 ? 25.648 12.832 -21.939 1.00 40.22 71 GLN A O 11
ATOM 19084 N N . ARG A 1 72 ? 25.625 10.634 -21.457 1.00 41.21 72 ARG A N 11
ATOM 19085 C CA . ARG A 1 72 ? 24.236 10.449 -21.859 1.00 70.21 72 ARG A CA 11
ATOM 19086 C C . ARG A 1 72 ? 23.334 10.284 -20.639 1.00 64.52 72 ARG A C 11
ATOM 19087 O O . ARG A 1 72 ? 23.789 9.878 -19.569 1.00 51.20 72 ARG A O 11
ATOM 19108 N N . TYR A 1 73 ? 22.056 10.600 -20.808 1.00 54.41 73 TYR A N 11
ATOM 19109 C CA . TYR A 1 73 ? 21.091 10.490 -19.720 1.00 53.05 73 TYR A CA 11
ATOM 19110 C C . TYR A 1 73 ? 19.733 10.028 -20.241 1.00 63.43 73 TYR A C 11
ATOM 19111 O O . TYR A 1 73 ? 19.337 10.362 -21.358 1.00 13.23 73 TYR A O 11
ATOM 19129 N N . PHE A 1 74 ? 19.025 9.256 -19.423 1.00 52.15 74 PHE A N 11
ATOM 19130 C CA . PHE A 1 74 ? 17.711 8.746 -19.800 1.00 5.21 74 PHE A CA 11
ATOM 19131 C C . PHE A 1 74 ? 16.602 9.583 -19.169 1.00 61.15 74 PHE A C 11
ATOM 19132 O O . PHE A 1 74 ? 16.682 9.959 -18.000 1.00 30.01 74 PHE A O 11
ATOM 19149 N N . ARG A 1 75 ? 15.568 9.871 -19.953 1.00 62.13 75 ARG A N 11
ATOM 19150 C CA . ARG A 1 75 ? 14.443 10.664 -19.473 1.00 42.44 75 ARG A CA 11
ATOM 19151 C C . ARG A 1 75 ? 13.162 9.836 -19.456 1.00 52.22 75 ARG A C 11
ATOM 19152 O O . ARG A 1 75 ? 12.699 9.367 -20.496 1.00 64.12 75 ARG A O 11
ATOM 19173 N N . VAL A 1 76 ? 12.593 9.660 -18.268 1.00 11.22 76 VAL A N 11
ATOM 19174 C CA . VAL A 1 76 ? 11.365 8.889 -18.115 1.00 12.33 76 VAL A CA 11
ATOM 19175 C C . VAL A 1 76 ? 10.225 9.766 -17.610 1.00 13.53 76 VAL A C 11
ATOM 19176 O O . VAL A 1 76 ? 10.185 10.134 -16.436 1.00 4.21 76 VAL A O 11
ATOM 19189 N N . GLN A 1 77 ? 9.299 10.097 -18.504 1.00 41.42 77 GLN A N 11
ATOM 19190 C CA . GLN A 1 77 ? 8.158 10.932 -18.149 1.00 34.05 77 GLN A CA 11
ATOM 19191 C C . GLN A 1 77 ? 6.885 10.098 -18.046 1.00 13.32 77 GLN A C 11
ATOM 19192 O O . GLN A 1 77 ? 6.432 9.515 -19.031 1.00 62.23 77 GLN A O 11
ATOM 19206 N N . ILE A 1 78 ? 6.312 10.047 -16.848 1.00 24.53 78 ILE A N 11
ATOM 19207 C CA . ILE A 1 78 ? 5.091 9.285 -16.617 1.00 63.43 78 ILE A CA 11
ATOM 19208 C C . ILE A 1 78 ? 3.983 10.176 -16.068 1.00 54.02 78 ILE A C 11
ATOM 19209 O O . ILE A 1 78 ? 3.985 10.533 -14.890 1.00 43.22 78 ILE A O 11
ATOM 19225 N N . SER A 1 79 ? 3.034 10.530 -16.930 1.00 5.53 79 SER A N 11
ATOM 19226 C CA . SER A 1 79 ? 1.920 11.382 -16.532 1.00 34.02 79 SER A CA 11
ATOM 19227 C C . SER A 1 79 ? 0.772 10.548 -15.970 1.00 62.34 79 SER A C 11
ATOM 19228 O O . SER A 1 79 ? 0.257 9.651 -16.639 1.00 13.32 79 SER A O 11
ATOM 19236 N N . TYR A 1 80 ? 0.378 10.849 -14.738 1.00 52.24 80 TYR A N 11
ATOM 19237 C CA . TYR A 1 80 ? -0.707 10.126 -14.085 1.00 2.43 80 TYR A CA 11
ATOM 19238 C C . TYR A 1 80 ? -1.719 11.094 -13.479 1.00 21.02 80 TYR A C 11
ATOM 19239 O O . TYR A 1 80 ? -1.394 11.864 -12.575 1.00 14.05 80 TYR A O 11
ATOM 19257 N N . TYR A 1 81 ? -2.947 11.048 -13.984 1.00 23.25 81 TYR A N 11
ATOM 19258 C CA . TYR A 1 81 ? -4.007 11.921 -13.495 1.00 33.34 81 TYR A CA 11
ATOM 19259 C C . TYR A 1 81 ? -4.997 11.145 -12.631 1.00 24.45 81 TYR A C 11
ATOM 19260 O O . TYR A 1 81 ? -5.728 10.286 -13.123 1.00 54.24 81 TYR A O 11
ATOM 19278 N N . SER A 1 82 ? -5.013 11.454 -11.338 1.00 23.01 82 SER A N 11
ATOM 19279 C CA . SER A 1 82 ? -5.909 10.784 -10.403 1.00 12.42 82 SER A CA 11
ATOM 19280 C C . SER A 1 82 ? -7.367 11.025 -10.781 1.00 54.23 82 SER A C 11
ATOM 19281 O O . SER A 1 82 ? -7.666 11.479 -11.886 1.00 24.32 82 SER A O 11
ATOM 19289 N N . GLN A 1 83 ? -8.271 10.718 -9.856 1.00 62.22 83 GLN A N 11
ATOM 19290 C CA . GLN A 1 83 ? -9.698 10.900 -10.093 1.00 31.24 83 GLN A CA 11
ATOM 19291 C C . GLN A 1 83 ? -10.032 12.374 -10.298 1.00 72.43 83 GLN A C 11
ATOM 19292 O O . GLN A 1 83 ? -10.692 12.742 -11.270 1.00 54.43 83 GLN A O 11
ATOM 19306 N N . THR A 1 84 ? -9.572 13.214 -9.376 1.00 74.13 84 THR A N 11
ATOM 19307 C CA . THR A 1 84 ? -9.824 14.647 -9.455 1.00 44.34 84 THR A CA 11
ATOM 19308 C C . THR A 1 84 ? -8.519 15.430 -9.553 1.00 22.42 84 THR A C 11
ATOM 19309 O O . THR A 1 84 ? -8.450 16.461 -10.223 1.00 63.31 84 THR A O 11
ATOM 19320 N N . LEU A 1 85 ? -7.486 14.934 -8.881 1.00 23.31 85 LEU A N 11
ATOM 19321 C CA . LEU A 1 85 ? -6.181 15.586 -8.892 1.00 51.44 85 LEU A CA 11
ATOM 19322 C C . LEU A 1 85 ? -5.324 15.071 -10.044 1.00 73.41 85 LEU A C 11
ATOM 19323 O O . LEU A 1 85 ? -5.468 13.926 -10.474 1.00 32.13 85 LEU A O 11
ATOM 19339 N N . ARG A 1 86 ? -4.432 15.922 -10.538 1.00 45.22 86 ARG A N 11
ATOM 19340 C CA . ARG A 1 86 ? -3.551 15.552 -11.639 1.00 44.13 86 ARG A CA 11
ATOM 19341 C C . ARG A 1 86 ? -2.089 15.790 -11.270 1.00 33.42 86 ARG A C 11
ATOM 19342 O O . ARG A 1 86 ? -1.749 16.807 -10.666 1.00 64.04 86 ARG A O 11
ATOM 19363 N N . SER A 1 87 ? -1.230 14.843 -11.636 1.00 14.43 87 SER A N 11
ATOM 19364 C CA . SER A 1 87 ? 0.194 14.947 -11.339 1.00 15.30 87 SER A CA 11
ATOM 19365 C C . SER A 1 87 ? 1.022 14.214 -12.390 1.00 2.54 87 SER A C 11
ATOM 19366 O O . SER A 1 87 ? 0.485 13.479 -13.216 1.00 74.24 87 SER A O 11
ATOM 19374 N N . GLU A 1 88 ? 2.335 14.422 -12.349 1.00 53.15 88 GLU A N 11
ATOM 19375 C CA . GLU A 1 88 ? 3.238 13.782 -13.298 1.00 40.05 88 GLU A CA 11
ATOM 19376 C C . GLU A 1 88 ? 4.517 13.320 -12.606 1.00 33.34 88 GLU A C 11
ATOM 19377 O O . GLU A 1 88 ? 5.169 14.093 -11.904 1.00 11.05 88 GLU A O 11
ATOM 19389 N N . ILE A 1 89 ? 4.868 12.054 -12.808 1.00 12.31 89 ILE A N 11
ATOM 19390 C CA . ILE A 1 89 ? 6.068 11.489 -12.204 1.00 13.14 89 ILE A CA 11
ATOM 19391 C C . ILE A 1 89 ? 7.172 11.308 -13.240 1.00 32.43 89 ILE A C 11
ATOM 19392 O O . ILE A 1 89 ? 7.073 10.459 -14.126 1.00 52.23 89 ILE A O 11
ATOM 19408 N N . VAL A 1 90 ? 8.225 12.110 -13.121 1.00 22.33 90 VAL A N 11
ATOM 19409 C CA . VAL A 1 90 ? 9.350 12.036 -14.045 1.00 4.11 90 VAL A CA 11
ATOM 19410 C C . VAL A 1 90 ? 10.594 11.487 -13.354 1.00 52.34 90 VAL A C 11
ATOM 19411 O O . VAL A 1 90 ? 10.784 11.676 -12.152 1.00 61.11 90 VAL A O 11
ATOM 19424 N N . LEU A 1 91 ? 11.439 10.808 -14.122 1.00 34.30 91 LEU A N 11
ATOM 19425 C CA . LEU A 1 91 ? 12.666 10.231 -13.585 1.00 21.04 91 LEU A CA 11
ATOM 19426 C C . LEU A 1 91 ? 13.805 10.336 -14.594 1.00 74.02 91 LEU A C 11
ATOM 19427 O O . LEU A 1 91 ? 13.792 9.672 -15.632 1.00 22.25 91 LEU A O 11
ATOM 19443 N N . LEU A 1 92 ? 14.789 11.172 -14.283 1.00 54.53 92 LEU A N 11
ATOM 19444 C CA . LEU A 1 92 ? 15.937 11.363 -15.162 1.00 42.04 92 LEU A CA 11
ATOM 19445 C C . LEU A 1 92 ? 17.227 10.923 -14.477 1.00 34.13 92 LEU A C 11
ATOM 19446 O O . LEU A 1 92 ? 17.596 11.453 -13.429 1.00 10.34 92 LEU A O 11
ATOM 19462 N N . ILE A 1 93 ? 17.908 9.952 -15.076 1.00 52.22 93 ILE A N 11
ATOM 19463 C CA . ILE A 1 93 ? 19.158 9.444 -14.525 1.00 34.32 93 ILE A CA 11
ATOM 19464 C C . ILE A 1 93 ? 20.144 9.092 -15.633 1.00 24.12 93 ILE A C 11
ATOM 19465 O O . ILE A 1 93 ? 19.798 8.455 -16.628 1.00 32.45 93 ILE A O 11
ATOM 19481 N N . PRO A 1 94 ? 21.405 9.515 -15.458 1.00 63.33 94 PRO A N 11
ATOM 19482 C CA . PRO A 1 94 ? 22.470 9.254 -16.432 1.00 74.30 94 PRO A CA 11
ATOM 19483 C C . PRO A 1 94 ? 22.508 7.794 -16.872 1.00 54.33 94 PRO A C 11
ATOM 19484 O O . PRO A 1 94 ? 22.390 6.886 -16.051 1.00 21.04 94 PRO A O 11
ATOM 19495 N N . GLU A 1 95 ? 22.673 7.577 -18.173 1.00 53.55 95 GLU A N 11
ATOM 19496 C CA . GLU A 1 95 ? 22.726 6.227 -18.722 1.00 15.35 95 GLU A CA 11
ATOM 19497 C C . GLU A 1 95 ? 23.864 5.429 -18.092 1.00 72.15 95 GLU A C 11
ATOM 19498 O O . GLU A 1 95 ? 23.791 4.205 -17.978 1.00 73.24 95 GLU A O 11
ATOM 19510 N N . THR A 1 96 ? 24.917 6.131 -17.686 1.00 31.15 96 THR A N 11
ATOM 19511 C CA . THR A 1 96 ? 26.072 5.489 -17.070 1.00 14.32 96 THR A CA 11
ATOM 19512 C C . THR A 1 96 ? 25.667 4.705 -15.827 1.00 31.10 96 THR A C 11
ATOM 19513 O O . THR A 1 96 ? 26.301 3.710 -15.475 1.00 43.40 96 THR A O 11
ATOM 19524 N N . SER A 1 97 ? 24.606 5.158 -15.166 1.00 5.10 97 SER A N 11
ATOM 19525 C CA . SER A 1 97 ? 24.119 4.500 -13.960 1.00 31.24 97 SER A CA 11
ATOM 19526 C C . SER A 1 97 ? 22.675 4.041 -14.137 1.00 14.41 97 SER A C 11
ATOM 19527 O O . SER A 1 97 ? 21.984 3.739 -13.164 1.00 61.12 97 SER A O 11
ATOM 19535 N N . ALA A 1 98 ? 22.225 3.993 -15.387 1.00 11.04 98 ALA A N 11
ATOM 19536 C CA . ALA A 1 98 ? 20.864 3.570 -15.693 1.00 1.10 98 ALA A CA 11
ATOM 19537 C C . ALA A 1 98 ? 20.539 2.239 -15.023 1.00 51.32 98 ALA A C 11
ATOM 19538 O O . ALA A 1 98 ? 21.043 1.184 -15.407 1.00 63.12 98 ALA A O 11
ATOM 19545 N N . PRO A 1 99 ? 19.677 2.288 -13.997 1.00 34.41 99 PRO A N 11
ATOM 19546 C CA . PRO A 1 99 ? 19.265 1.094 -13.252 1.00 2.01 99 PRO A CA 11
ATOM 19547 C C . PRO A 1 99 ? 18.379 0.170 -14.081 1.00 0.35 99 PRO A C 11
ATOM 19548 O O . PRO A 1 99 ? 17.841 0.573 -15.111 1.00 71.14 99 PRO A O 11
ATOM 19559 N N . GLN A 1 100 ? 18.232 -1.069 -13.623 1.00 0.34 100 GLN A N 11
ATOM 19560 C CA . GLN A 1 100 ? 17.411 -2.049 -14.323 1.00 73.00 100 GLN A CA 11
ATOM 19561 C C . GLN A 1 100 ? 16.039 -1.472 -14.655 1.00 15.02 100 GLN A C 11
ATOM 19562 O O . GLN A 1 100 ? 15.461 -1.779 -15.697 1.00 71.11 100 GLN A O 11
ATOM 19576 N N . ALA A 1 101 ? 15.522 -0.635 -13.761 1.00 43.21 101 ALA A N 11
ATOM 19577 C CA . ALA A 1 101 ? 14.219 -0.014 -13.960 1.00 53.40 101 ALA A CA 11
ATOM 19578 C C . ALA A 1 101 ? 14.202 0.832 -15.229 1.00 15.33 101 ALA A C 11
ATOM 19579 O O . ALA A 1 101 ? 13.317 0.686 -16.073 1.00 33.20 101 ALA A O 11
ATOM 19586 N N . LEU A 1 102 ? 15.183 1.718 -15.357 1.00 24.21 102 LEU A N 11
ATOM 19587 C CA . LEU A 1 102 ? 15.281 2.589 -16.523 1.00 71.42 102 LEU A CA 11
ATOM 19588 C C . LEU A 1 102 ? 15.384 1.771 -17.806 1.00 73.55 102 LEU A C 11
ATOM 19589 O O . LEU A 1 102 ? 14.627 1.984 -18.754 1.00 33.14 102 LEU A O 11
ATOM 19605 N N . VAL A 1 103 ? 16.324 0.831 -17.830 1.00 2.42 103 VAL A N 11
ATOM 19606 C CA . VAL A 1 103 ? 16.524 -0.022 -18.995 1.00 41.42 103 VAL A CA 11
ATOM 19607 C C . VAL A 1 103 ? 15.300 -0.893 -19.255 1.00 3.11 103 VAL A C 11
ATOM 19608 O O . VAL A 1 103 ? 15.046 -1.302 -20.388 1.00 22.42 103 VAL A O 11
ATOM 19621 N N . ASP A 1 104 ? 14.545 -1.172 -18.198 1.00 60.24 104 ASP A N 11
ATOM 19622 C CA . ASP A 1 104 ? 13.346 -1.994 -18.312 1.00 33.12 104 ASP A CA 11
ATOM 19623 C C . ASP A 1 104 ? 12.179 -1.180 -18.863 1.00 22.00 104 ASP A C 11
ATOM 19624 O O . ASP A 1 104 ? 11.360 -1.689 -19.629 1.00 31.20 104 ASP A O 11
ATOM 19633 N N . LEU A 1 105 ? 12.109 0.086 -18.468 1.00 4.32 105 LEU A N 11
ATOM 19634 C CA . LEU A 1 105 ? 11.042 0.972 -18.921 1.00 62.44 105 LEU A CA 11
ATOM 19635 C C . LEU A 1 105 ? 11.206 1.309 -20.400 1.00 4.43 105 LEU A C 11
ATOM 19636 O O . LEU A 1 105 ? 10.225 1.406 -21.137 1.00 3.00 105 LEU A O 11
ATOM 19652 N N . TRP A 1 106 ? 12.452 1.486 -20.826 1.00 33.40 106 TRP A N 11
ATOM 19653 C CA . TRP A 1 106 ? 12.744 1.810 -22.217 1.00 43.35 106 TRP A CA 11
ATOM 19654 C C . TRP A 1 106 ? 12.584 0.583 -23.108 1.00 53.32 106 TRP A C 11
ATOM 19655 O O . TRP A 1 106 ? 12.382 0.703 -24.317 1.00 33.02 106 TRP A O 11
ATOM 19676 N N . LYS A 1 107 ? 12.674 -0.597 -22.504 1.00 44.24 107 LYS A N 11
ATOM 19677 C CA . LYS A 1 107 ? 12.538 -1.847 -23.242 1.00 53.13 107 LYS A CA 11
ATOM 19678 C C . LYS A 1 107 ? 11.088 -2.320 -23.247 1.00 34.22 107 LYS A C 11
ATOM 19679 O O . LYS A 1 107 ? 10.471 -2.457 -24.304 1.00 41.11 107 LYS A O 11
ATOM 19698 N N . THR A 1 108 ? 10.547 -2.568 -22.058 1.00 31.02 108 THR A N 11
ATOM 19699 C CA . THR A 1 108 ? 9.170 -3.025 -21.925 1.00 35.50 108 THR A CA 11
ATOM 19700 C C . THR A 1 108 ? 8.233 -1.866 -21.605 1.00 5.32 108 THR A C 11
ATOM 19701 O O . THR A 1 108 ? 7.162 -1.738 -22.196 1.00 63.33 108 THR A O 11
ATOM 19712 N N . GLY A 1 109 ? 8.645 -1.021 -20.664 1.00 45.45 109 GLY A N 11
ATOM 19713 C CA . GLY A 1 109 ? 7.832 0.119 -20.283 1.00 34.43 109 GLY A CA 11
ATOM 19714 C C . GLY A 1 109 ? 6.722 -0.258 -19.321 1.00 0.10 109 GLY A C 11
ATOM 19715 O O . GLY A 1 109 ? 5.803 0.526 -19.087 1.00 1.40 109 GLY A O 11
ATOM 19719 N N . GLN A 1 110 ? 6.807 -1.462 -18.764 1.00 52.22 110 GLN A N 11
ATOM 19720 C CA . GLN A 1 110 ? 5.800 -1.941 -17.824 1.00 40.15 110 GLN A CA 11
ATOM 19721 C C . GLN A 1 110 ? 6.337 -1.926 -16.397 1.00 52.20 110 GLN A C 11
ATOM 19722 O O . GLN A 1 110 ? 7.542 -1.800 -16.177 1.00 35.20 110 GLN A O 11
ATOM 19736 N N . VAL A 1 111 ? 5.434 -2.054 -15.429 1.00 65.23 111 VAL A N 11
ATOM 19737 C CA . VAL A 1 111 ? 5.817 -2.056 -14.022 1.00 63.15 111 VAL A CA 11
ATOM 19738 C C . VAL A 1 111 ? 6.939 -3.054 -13.760 1.00 20.45 111 VAL A C 11
ATOM 19739 O O . VAL A 1 111 ? 6.991 -4.121 -14.372 1.00 35.44 111 VAL A O 11
ATOM 19752 N N . ASP A 1 112 ? 7.835 -2.701 -12.845 1.00 65.11 112 ASP A N 11
ATOM 19753 C CA . ASP A 1 112 ? 8.957 -3.567 -12.499 1.00 52.10 112 ASP A CA 11
ATOM 19754 C C . ASP A 1 112 ? 8.521 -4.656 -11.524 1.00 25.13 112 ASP A C 11
ATOM 19755 O O . ASP A 1 112 ? 7.574 -4.475 -10.759 1.00 45.12 112 ASP A O 11
ATOM 19764 N N . GLU A 1 113 ? 9.219 -5.787 -11.558 1.00 22.24 113 GLU A N 11
ATOM 19765 C CA . GLU A 1 113 ? 8.903 -6.906 -10.678 1.00 15.15 113 GLU A CA 11
ATOM 19766 C C . GLU A 1 113 ? 8.851 -6.454 -9.221 1.00 21.53 113 GLU A C 11
ATOM 19767 O O . GLU A 1 113 ? 9.873 -6.100 -8.634 1.00 41.45 113 GLU A O 11
ATOM 19779 N N . MET A 1 1 ? 3.130 0.003 -0.814 1.00 71.34 1 MET A N 12
ATOM 19780 C CA . MET A 1 1 ? 4.117 0.625 -1.690 1.00 34.24 1 MET A CA 12
ATOM 19781 C C . MET A 1 1 ? 3.435 1.405 -2.809 1.00 61.24 1 MET A C 12
ATOM 19782 O O . MET A 1 1 ? 2.209 1.507 -2.852 1.00 12.13 1 MET A O 12
ATOM 19796 N N . LYS A 1 2 ? 4.237 1.954 -3.715 1.00 63.11 2 LYS A N 12
ATOM 19797 C CA . LYS A 1 2 ? 3.712 2.724 -4.836 1.00 44.13 2 LYS A CA 12
ATOM 19798 C C . LYS A 1 2 ? 4.304 2.237 -6.155 1.00 75.04 2 LYS A C 12
ATOM 19799 O O . LYS A 1 2 ? 5.096 2.925 -6.800 1.00 32.43 2 LYS A O 12
ATOM 19818 N N . PRO A 1 3 ? 3.910 1.023 -6.569 1.00 12.31 3 PRO A N 12
ATOM 19819 C CA . PRO A 1 3 ? 4.387 0.419 -7.816 1.00 22.50 3 PRO A CA 12
ATOM 19820 C C . PRO A 1 3 ? 4.303 1.380 -8.996 1.00 53.43 3 PRO A C 12
ATOM 19821 O O . PRO A 1 3 ? 3.707 2.454 -8.894 1.00 72.44 3 PRO A O 12
ATOM 19832 N N . LEU A 1 4 ? 4.902 0.990 -10.116 1.00 32.33 4 LEU A N 12
ATOM 19833 C CA . LEU A 1 4 ? 4.894 1.818 -11.317 1.00 32.42 4 LEU A CA 12
ATOM 19834 C C . LEU A 1 4 ? 3.478 2.277 -11.652 1.00 64.44 4 LEU A C 12
ATOM 19835 O O . LEU A 1 4 ? 2.489 1.694 -11.208 1.00 12.42 4 LEU A O 12
ATOM 19851 N N . PRO A 1 5 ? 3.378 3.345 -12.458 1.00 33.44 5 PRO A N 12
ATOM 19852 C CA . PRO A 1 5 ? 2.088 3.904 -12.873 1.00 71.22 5 PRO A CA 12
ATOM 19853 C C . PRO A 1 5 ? 1.341 2.986 -13.835 1.00 31.23 5 PRO A C 12
ATOM 19854 O O . PRO A 1 5 ? 1.736 2.826 -14.990 1.00 13.52 5 PRO A O 12
ATOM 19865 N N . VAL A 1 6 ? 0.259 2.384 -13.351 1.00 30.12 6 VAL A N 12
ATOM 19866 C CA . VAL A 1 6 ? -0.545 1.483 -14.168 1.00 65.32 6 VAL A CA 12
ATOM 19867 C C . VAL A 1 6 ? -1.045 2.182 -15.427 1.00 64.45 6 VAL A C 12
ATOM 19868 O O . VAL A 1 6 ? -1.239 3.398 -15.440 1.00 73.12 6 VAL A O 12
ATOM 19881 N N . LEU A 1 7 ? -1.251 1.405 -16.486 1.00 13.55 7 LEU A N 12
ATOM 19882 C CA . LEU A 1 7 ? -1.730 1.950 -17.752 1.00 20.53 7 LEU A CA 12
ATOM 19883 C C . LEU A 1 7 ? -3.254 2.015 -17.775 1.00 63.51 7 LEU A C 12
ATOM 19884 O O . LEU A 1 7 ? -3.930 0.999 -17.620 1.00 34.00 7 LEU A O 12
ATOM 19900 N N . ASN A 1 8 ? -3.787 3.216 -17.972 1.00 43.04 8 ASN A N 12
ATOM 19901 C CA . ASN A 1 8 ? -5.231 3.413 -18.018 1.00 41.31 8 ASN A CA 12
ATOM 19902 C C . ASN A 1 8 ? -5.622 4.300 -19.197 1.00 22.51 8 ASN A C 12
ATOM 19903 O O . ASN A 1 8 ? -4.794 4.609 -20.054 1.00 15.13 8 ASN A O 12
ATOM 19914 N N . GLN A 1 9 ? -6.887 4.704 -19.232 1.00 14.11 9 GLN A N 12
ATOM 19915 C CA . GLN A 1 9 ? -7.388 5.555 -20.305 1.00 64.45 9 GLN A CA 12
ATOM 19916 C C . GLN A 1 9 ? -6.844 6.974 -20.174 1.00 34.43 9 GLN A C 12
ATOM 19917 O O . GLN A 1 9 ? -7.095 7.826 -21.026 1.00 4.11 9 GLN A O 12
ATOM 19931 N N . ASP A 1 10 ? -6.101 7.220 -19.101 1.00 24.40 10 ASP A N 12
ATOM 19932 C CA . ASP A 1 10 ? -5.521 8.536 -18.858 1.00 31.42 10 ASP A CA 12
ATOM 19933 C C . ASP A 1 10 ? -4.033 8.424 -18.543 1.00 45.23 10 ASP A C 12
ATOM 19934 O O . ASP A 1 10 ? -3.501 9.176 -17.726 1.00 11.43 10 ASP A O 12
ATOM 19943 N N . THR A 1 11 ? -3.364 7.479 -19.197 1.00 44.42 11 THR A N 12
ATOM 19944 C CA . THR A 1 11 ? -1.937 7.268 -18.986 1.00 73.40 11 THR A CA 12
ATOM 19945 C C . THR A 1 11 ? -1.137 7.635 -20.230 1.00 62.23 11 THR A C 12
ATOM 19946 O O . THR A 1 11 ? -1.499 7.262 -21.346 1.00 52.43 11 THR A O 12
ATOM 19957 N N . VAL A 1 12 ? -0.045 8.367 -20.031 1.00 54.24 12 VAL A N 12
ATOM 19958 C CA . VAL A 1 12 ? 0.808 8.783 -21.138 1.00 1.31 12 VAL A CA 12
ATOM 19959 C C . VAL A 1 12 ? 2.274 8.482 -20.845 1.00 35.00 12 VAL A C 12
ATOM 19960 O O . VAL A 1 12 ? 2.889 9.117 -19.988 1.00 33.54 12 VAL A O 12
ATOM 19973 N N . ILE A 1 13 ? 2.827 7.510 -21.563 1.00 11.42 13 ILE A N 12
ATOM 19974 C CA . ILE A 1 13 ? 4.221 7.126 -21.381 1.00 1.12 13 ILE A CA 12
ATOM 19975 C C . ILE A 1 13 ? 5.101 7.715 -22.478 1.00 4.22 13 ILE A C 12
ATOM 19976 O O . ILE A 1 13 ? 4.769 7.641 -23.660 1.00 51.21 13 ILE A O 12
ATOM 19992 N N . GLU A 1 14 ? 6.227 8.299 -22.077 1.00 33.43 14 GLU A N 12
ATOM 19993 C CA . GLU A 1 14 ? 7.155 8.899 -23.027 1.00 5.53 14 GLU A CA 12
ATOM 19994 C C . GLU A 1 14 ? 8.600 8.700 -22.576 1.00 13.53 14 GLU A C 12
ATOM 19995 O O . GLU A 1 14 ? 9.025 9.248 -21.558 1.00 4.41 14 GLU A O 12
ATOM 20007 N N . LEU A 1 15 ? 9.348 7.913 -23.339 1.00 63.45 15 LEU A N 12
ATOM 20008 C CA . LEU A 1 15 ? 10.745 7.640 -23.019 1.00 62.34 15 LEU A CA 12
ATOM 20009 C C . LEU A 1 15 ? 11.647 7.952 -24.209 1.00 64.52 15 LEU A C 12
ATOM 20010 O O . LEU A 1 15 ? 11.327 7.615 -25.349 1.00 22.44 15 LEU A O 12
ATOM 20026 N N . ALA A 1 16 ? 12.777 8.595 -23.936 1.00 5.24 16 ALA A N 12
ATOM 20027 C CA . ALA A 1 16 ? 13.728 8.948 -24.983 1.00 1.44 16 ALA A CA 12
ATOM 20028 C C . ALA A 1 16 ? 15.131 9.126 -24.413 1.00 24.31 16 ALA A C 12
ATOM 20029 O O . ALA A 1 16 ? 15.317 9.778 -23.386 1.00 14.44 16 ALA A O 12
ATOM 20036 N N . ARG A 1 17 ? 16.117 8.540 -25.086 1.00 14.22 17 ARG A N 12
ATOM 20037 C CA . ARG A 1 17 ? 17.503 8.632 -24.645 1.00 2.31 17 ARG A CA 12
ATOM 20038 C C . ARG A 1 17 ? 18.158 9.905 -25.173 1.00 42.30 17 ARG A C 12
ATOM 20039 O O . ARG A 1 17 ? 17.966 10.279 -26.329 1.00 40.24 17 ARG A O 12
ATOM 20060 N N . GLU A 1 18 ? 18.931 10.566 -24.317 1.00 25.21 18 GLU A N 12
ATOM 20061 C CA . GLU A 1 18 ? 19.613 11.797 -24.698 1.00 2.33 18 GLU A CA 12
ATOM 20062 C C . GLU A 1 18 ? 21.006 11.862 -24.078 1.00 64.24 18 GLU A C 12
ATOM 20063 O O . GLU A 1 18 ? 21.293 11.180 -23.095 1.00 53.21 18 GLU A O 12
ATOM 20075 N N . GLY A 1 19 ? 21.870 12.687 -24.663 1.00 31.02 19 GLY A N 12
ATOM 20076 C CA . GLY A 1 19 ? 23.223 12.825 -24.156 1.00 52.41 19 GLY A CA 12
ATOM 20077 C C . GLY A 1 19 ? 24.264 12.331 -25.141 1.00 10.04 19 GLY A C 12
ATOM 20078 O O . GLY A 1 19 ? 24.263 12.725 -26.306 1.00 2.21 19 GLY A O 12
ATOM 20082 N N . GLY A 1 20 ? 25.157 11.465 -24.670 1.00 40.35 20 GLY A N 12
ATOM 20083 C CA . GLY A 1 20 ? 26.197 10.932 -25.530 1.00 44.24 20 GLY A CA 12
ATOM 20084 C C . GLY A 1 20 ? 27.360 11.891 -25.696 1.00 70.34 20 GLY A C 12
ATOM 20085 O O . GLY A 1 20 ? 27.897 12.403 -24.714 1.00 22.51 20 GLY A O 12
ATOM 20089 N N . PHE A 1 21 ? 27.751 12.133 -26.943 1.00 3.50 21 PHE A N 12
ATOM 20090 C CA . PHE A 1 21 ? 28.860 13.035 -27.234 1.00 71.14 21 PHE A CA 12
ATOM 20091 C C . PHE A 1 21 ? 28.531 13.936 -28.421 1.00 73.11 21 PHE A C 12
ATOM 20092 O O . PHE A 1 21 ? 28.504 15.160 -28.296 1.00 60.11 21 PHE A O 12
ATOM 20109 N N . ALA A 1 22 ? 28.281 13.320 -29.572 1.00 42.53 22 ALA A N 12
ATOM 20110 C CA . ALA A 1 22 ? 27.952 14.066 -30.781 1.00 64.52 22 ALA A CA 12
ATOM 20111 C C . ALA A 1 22 ? 26.746 14.971 -30.557 1.00 3.20 22 ALA A C 12
ATOM 20112 O O . ALA A 1 22 ? 26.163 14.988 -29.473 1.00 1.32 22 ALA A O 12
ATOM 20119 N N . PHE A 1 23 ? 26.377 15.724 -31.588 1.00 63.44 23 PHE A N 12
ATOM 20120 C CA . PHE A 1 23 ? 25.241 16.634 -31.503 1.00 60.40 23 PHE A CA 12
ATOM 20121 C C . PHE A 1 23 ? 23.979 15.982 -32.062 1.00 4.20 23 PHE A C 12
ATOM 20122 O O . PHE A 1 23 ? 23.075 15.613 -31.313 1.00 31.44 23 PHE A O 12
ATOM 20139 N N . ILE A 1 24 ? 23.927 15.846 -33.383 1.00 34.14 24 ILE A N 12
ATOM 20140 C CA . ILE A 1 24 ? 22.777 15.239 -34.042 1.00 40.21 24 ILE A CA 12
ATOM 20141 C C . ILE A 1 24 ? 22.477 13.860 -33.465 1.00 62.34 24 ILE A C 12
ATOM 20142 O O . ILE A 1 24 ? 23.231 12.904 -33.652 1.00 50.30 24 ILE A O 12
ATOM 20158 N N . PRO A 1 25 ? 21.349 13.751 -32.749 1.00 32.44 25 PRO A N 12
ATOM 20159 C CA . PRO A 1 25 ? 20.921 12.491 -32.132 1.00 5.32 25 PRO A CA 12
ATOM 20160 C C . PRO A 1 25 ? 20.991 11.317 -33.103 1.00 12.44 25 PRO A C 12
ATOM 20161 O O . PRO A 1 25 ? 20.140 11.173 -33.981 1.00 11.23 25 PRO A O 12
ATOM 20172 N N . LYS A 1 26 ? 22.009 10.480 -32.939 1.00 61.20 26 LYS A N 12
ATOM 20173 C CA . LYS A 1 26 ? 22.189 9.317 -33.799 1.00 65.44 26 LYS A CA 12
ATOM 20174 C C . LYS A 1 26 ? 21.440 8.109 -33.246 1.00 23.23 26 LYS A C 12
ATOM 20175 O O . LYS A 1 26 ? 20.945 7.272 -34.002 1.00 53.51 26 LYS A O 12
ATOM 20194 N N . LEU A 1 27 ? 21.360 8.024 -31.922 1.00 51.14 27 LEU A N 12
ATOM 20195 C CA . LEU A 1 27 ? 20.669 6.919 -31.267 1.00 62.20 27 LEU A CA 12
ATOM 20196 C C . LEU A 1 27 ? 19.214 7.277 -30.985 1.00 75.02 27 LEU A C 12
ATOM 20197 O O . LEU A 1 27 ? 18.663 6.910 -29.947 1.00 65.14 27 LEU A O 12
ATOM 20213 N N . ALA A 1 28 ? 18.595 7.994 -31.917 1.00 51.34 28 ALA A N 12
ATOM 20214 C CA . ALA A 1 28 ? 17.202 8.398 -31.771 1.00 50.23 28 ALA A CA 12
ATOM 20215 C C . ALA A 1 28 ? 16.327 7.217 -31.366 1.00 25.45 28 ALA A C 12
ATOM 20216 O O . ALA A 1 28 ? 16.016 6.352 -32.184 1.00 3.22 28 ALA A O 12
ATOM 20223 N N . GLY A 1 29 ? 15.934 7.186 -30.096 1.00 22.43 29 GLY A N 12
ATOM 20224 C CA . GLY A 1 29 ? 15.100 6.105 -29.604 1.00 31.13 29 GLY A CA 12
ATOM 20225 C C . GLY A 1 29 ? 13.896 6.607 -28.832 1.00 0.34 29 GLY A C 12
ATOM 20226 O O . GLY A 1 29 ? 13.466 5.980 -27.865 1.00 32.45 29 GLY A O 12
ATOM 20230 N N . GLN A 1 30 ? 13.353 7.743 -29.259 1.00 31.34 30 GLN A N 12
ATOM 20231 C CA . GLN A 1 30 ? 12.193 8.330 -28.598 1.00 71.43 30 GLN A CA 12
ATOM 20232 C C . GLN A 1 30 ? 10.937 7.510 -28.874 1.00 32.31 30 GLN A C 12
ATOM 20233 O O . GLN A 1 30 ? 10.644 7.171 -30.021 1.00 0.32 30 GLN A O 12
ATOM 20247 N N . ARG A 1 31 ? 10.198 7.193 -27.815 1.00 45.31 31 ARG A N 12
ATOM 20248 C CA . ARG A 1 31 ? 8.975 6.411 -27.943 1.00 54.42 31 ARG A CA 12
ATOM 20249 C C . ARG A 1 31 ? 7.926 6.875 -26.937 1.00 34.14 31 ARG A C 12
ATOM 20250 O O . ARG A 1 31 ? 8.053 6.632 -25.736 1.00 51.34 31 ARG A O 12
ATOM 20271 N N . ARG A 1 32 ? 6.890 7.543 -27.434 1.00 41.02 32 ARG A N 12
ATOM 20272 C CA . ARG A 1 32 ? 5.820 8.042 -26.579 1.00 23.15 32 ARG A CA 12
ATOM 20273 C C . ARG A 1 32 ? 4.469 7.485 -27.017 1.00 21.43 32 ARG A C 12
ATOM 20274 O O . ARG A 1 32 ? 4.108 7.558 -28.192 1.00 11.24 32 ARG A O 12
ATOM 20295 N N . ILE A 1 33 ? 3.728 6.927 -26.065 1.00 1.31 33 ILE A N 12
ATOM 20296 C CA . ILE A 1 33 ? 2.417 6.358 -26.353 1.00 3.42 33 ILE A CA 12
ATOM 20297 C C . ILE A 1 33 ? 1.363 6.890 -25.387 1.00 63.34 33 ILE A C 12
ATOM 20298 O O . ILE A 1 33 ? 1.541 6.843 -24.171 1.00 24.53 33 ILE A O 12
ATOM 20314 N N . ALA A 1 34 ? 0.264 7.394 -25.939 1.00 22.22 34 ALA A N 12
ATOM 20315 C CA . ALA A 1 34 ? -0.821 7.930 -25.127 1.00 2.43 34 ALA A CA 12
ATOM 20316 C C . ALA A 1 34 ? -2.081 7.082 -25.264 1.00 5.13 34 ALA A C 12
ATOM 20317 O O . ALA A 1 34 ? -2.706 7.047 -26.325 1.00 4.35 34 ALA A O 12
ATOM 20324 N N . LEU A 1 35 ? -2.448 6.399 -24.185 1.00 60.25 35 LEU A N 12
ATOM 20325 C CA . LEU A 1 35 ? -3.634 5.549 -24.186 1.00 1.15 35 LEU A CA 12
ATOM 20326 C C . LEU A 1 35 ? -4.892 6.371 -24.446 1.00 34.33 35 LEU A C 12
ATOM 20327 O O . LEU A 1 35 ? -5.850 5.884 -25.046 1.00 51.20 35 LEU A O 12
ATOM 20343 N N . ALA A 1 36 ? -4.882 7.620 -23.991 1.00 61.35 36 ALA A N 12
ATOM 20344 C CA . ALA A 1 36 ? -6.020 8.510 -24.179 1.00 14.32 36 ALA A CA 12
ATOM 20345 C C . ALA A 1 36 ? -6.169 8.911 -25.643 1.00 32.43 36 ALA A C 12
ATOM 20346 O O . ALA A 1 36 ? -7.178 9.495 -26.037 1.00 14.43 36 ALA A O 12
ATOM 20353 N N . ASP A 1 37 ? -5.158 8.593 -26.444 1.00 32.13 37 ASP A N 12
ATOM 20354 C CA . ASP A 1 37 ? -5.177 8.919 -27.865 1.00 2.42 37 ASP A CA 12
ATOM 20355 C C . ASP A 1 37 ? -5.570 7.703 -28.697 1.00 34.32 37 ASP A C 12
ATOM 20356 O O . ASP A 1 37 ? -5.535 7.742 -29.927 1.00 1.20 37 ASP A O 12
ATOM 20365 N N . ILE A 1 38 ? -5.944 6.624 -28.017 1.00 60.34 38 ILE A N 12
ATOM 20366 C CA . ILE A 1 38 ? -6.344 5.396 -28.694 1.00 41.21 38 ILE A CA 12
ATOM 20367 C C . ILE A 1 38 ? -7.623 4.827 -28.089 1.00 63.33 38 ILE A C 12
ATOM 20368 O O . ILE A 1 38 ? -8.165 5.372 -27.127 1.00 63.31 38 ILE A O 12
ATOM 20384 N N . THR A 1 39 ? -8.101 3.724 -28.659 1.00 5.41 39 THR A N 12
ATOM 20385 C CA . THR A 1 39 ? -9.315 3.080 -28.176 1.00 71.32 39 THR A CA 12
ATOM 20386 C C . THR A 1 39 ? -8.994 2.003 -27.146 1.00 62.44 39 THR A C 12
ATOM 20387 O O . THR A 1 39 ? -7.883 1.474 -27.091 1.00 11.30 39 THR A O 12
ATOM 20398 N N . PRO A 1 40 ? -9.988 1.667 -26.310 1.00 64.25 40 PRO A N 12
ATOM 20399 C CA . PRO A 1 40 ? -9.834 0.648 -25.268 1.00 15.15 40 PRO A CA 12
ATOM 20400 C C . PRO A 1 40 ? -9.197 -0.632 -25.797 1.00 30.13 40 PRO A C 12
ATOM 20401 O O . PRO A 1 40 ? -8.222 -1.129 -25.234 1.00 0.31 40 PRO A O 12
ATOM 20412 N N . GLU A 1 41 ? -9.754 -1.161 -26.882 1.00 13.42 41 GLU A N 12
ATOM 20413 C CA . GLU A 1 41 ? -9.239 -2.384 -27.486 1.00 0.33 41 GLU A CA 12
ATOM 20414 C C . GLU A 1 41 ? -7.800 -2.193 -27.957 1.00 71.50 41 GLU A C 12
ATOM 20415 O O . GLU A 1 41 ? -6.957 -3.071 -27.777 1.00 23.31 41 GLU A O 12
ATOM 20427 N N . GLN A 1 42 ? -7.529 -1.041 -28.561 1.00 71.24 42 GLN A N 12
ATOM 20428 C CA . GLN A 1 42 ? -6.193 -0.736 -29.060 1.00 32.22 42 GLN A CA 12
ATOM 20429 C C . GLN A 1 42 ? -5.163 -0.813 -27.938 1.00 20.12 42 GLN A C 12
ATOM 20430 O O . GLN A 1 42 ? -4.073 -1.356 -28.119 1.00 41.21 42 GLN A O 12
ATOM 20444 N N . ARG A 1 43 ? -5.515 -0.266 -26.779 1.00 75.20 43 ARG A N 12
ATOM 20445 C CA . ARG A 1 43 ? -4.621 -0.272 -25.628 1.00 44.41 43 ARG A CA 12
ATOM 20446 C C . ARG A 1 43 ? -4.321 -1.699 -25.179 1.00 15.24 43 ARG A C 12
ATOM 20447 O O . ARG A 1 43 ? -3.165 -2.116 -25.137 1.00 25.14 43 ARG A O 12
ATOM 20468 N N . GLN A 1 44 ? -5.372 -2.441 -24.844 1.00 11.45 44 GLN A N 12
ATOM 20469 C CA . GLN A 1 44 ? -5.221 -3.820 -24.396 1.00 70.11 44 GLN A CA 12
ATOM 20470 C C . GLN A 1 44 ? -4.312 -4.602 -25.339 1.00 53.20 44 GLN A C 12
ATOM 20471 O O . GLN A 1 44 ? -3.376 -5.271 -24.902 1.00 34.45 44 GLN A O 12
ATOM 20485 N N . ARG A 1 45 ? -4.595 -4.512 -26.635 1.00 24.14 45 ARG A N 12
ATOM 20486 C CA . ARG A 1 45 ? -3.803 -5.212 -27.639 1.00 75.42 45 ARG A CA 12
ATOM 20487 C C . ARG A 1 45 ? -2.361 -4.715 -27.639 1.00 50.32 45 ARG A C 12
ATOM 20488 O O . ARG A 1 45 ? -1.426 -5.487 -27.858 1.00 15.23 45 ARG A O 12
ATOM 20509 N N . LEU A 1 46 ? -2.187 -3.421 -27.393 1.00 53.14 46 LEU A N 12
ATOM 20510 C CA . LEU A 1 46 ? -0.859 -2.819 -27.365 1.00 64.14 46 LEU A CA 12
ATOM 20511 C C . LEU A 1 46 ? 0.007 -3.461 -26.286 1.00 62.11 46 LEU A C 12
ATOM 20512 O O . LEU A 1 46 ? 1.131 -3.886 -26.550 1.00 2.03 46 LEU A O 12
ATOM 20528 N N . ASN A 1 47 ? -0.526 -3.530 -25.070 1.00 44.34 47 ASN A N 12
ATOM 20529 C CA . ASN A 1 47 ? 0.198 -4.122 -23.951 1.00 40.21 47 ASN A CA 12
ATOM 20530 C C . ASN A 1 47 ? 0.478 -5.600 -24.205 1.00 44.23 47 ASN A C 12
ATOM 20531 O O . ASN A 1 47 ? 1.606 -6.065 -24.039 1.00 53.44 47 ASN A O 12
ATOM 20542 N N . GLN A 1 48 ? -0.555 -6.332 -24.609 1.00 50.51 48 GLN A N 12
ATOM 20543 C CA . GLN A 1 48 ? -0.419 -7.757 -24.886 1.00 55.31 48 GLN A CA 12
ATOM 20544 C C . GLN A 1 48 ? 0.608 -8.002 -25.986 1.00 61.10 48 GLN A C 12
ATOM 20545 O O . GLN A 1 48 ? 1.424 -8.920 -25.894 1.00 72.55 48 GLN A O 12
ATOM 20559 N N . LEU A 1 49 ? 0.563 -7.176 -27.026 1.00 20.34 49 LEU A N 12
ATOM 20560 C CA . LEU A 1 49 ? 1.490 -7.304 -28.145 1.00 3.44 49 LEU A CA 12
ATOM 20561 C C . LEU A 1 49 ? 2.931 -7.115 -27.682 1.00 4.23 49 LEU A C 12
ATOM 20562 O O . LEU A 1 49 ? 3.754 -8.025 -27.791 1.00 2.02 49 LEU A O 12
ATOM 20578 N N . LEU A 1 50 ? 3.230 -5.929 -27.163 1.00 0.10 50 LEU A N 12
ATOM 20579 C CA . LEU A 1 50 ? 4.572 -5.621 -26.681 1.00 12.34 50 LEU A CA 12
ATOM 20580 C C . LEU A 1 50 ? 5.064 -6.695 -25.717 1.00 21.44 50 LEU A C 12
ATOM 20581 O O . LEU A 1 50 ? 6.174 -7.208 -25.857 1.00 13.40 50 LEU A O 12
ATOM 20597 N N . ASN A 1 51 ? 4.230 -7.033 -24.739 1.00 34.31 51 ASN A N 12
ATOM 20598 C CA . ASN A 1 51 ? 4.579 -8.049 -23.752 1.00 44.23 51 ASN A CA 12
ATOM 20599 C C . ASN A 1 51 ? 4.988 -9.351 -24.434 1.00 33.43 51 ASN A C 12
ATOM 20600 O O . ASN A 1 51 ? 6.005 -9.952 -24.087 1.00 53.52 51 ASN A O 12
ATOM 20611 N N . GLN A 1 52 ? 4.188 -9.781 -25.404 1.00 72.22 52 GLN A N 12
ATOM 20612 C CA . GLN A 1 52 ? 4.466 -11.012 -26.134 1.00 23.51 52 GLN A CA 12
ATOM 20613 C C . GLN A 1 52 ? 5.736 -10.876 -26.967 1.00 65.10 52 GLN A C 12
ATOM 20614 O O . GLN A 1 52 ? 6.281 -11.866 -27.456 1.00 73.55 52 GLN A O 12
ATOM 20628 N N . THR A 1 53 ?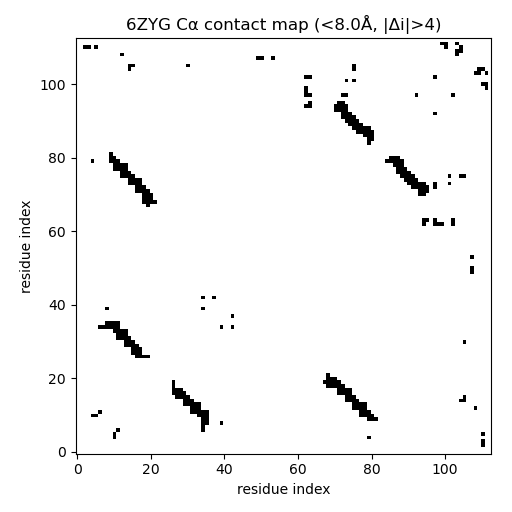 6.205 -9.642 -27.125 1.00 51.04 53 THR A N 12
ATOM 20629 C CA . THR A 1 53 ? 7.410 -9.375 -27.900 1.00 60.55 53 THR A CA 12
ATOM 20630 C C . THR A 1 53 ? 8.663 -9.583 -27.058 1.00 20.14 53 THR A C 12
ATOM 20631 O O . THR A 1 53 ? 9.772 -9.667 -27.586 1.00 64.42 53 THR A O 12
ATOM 20642 N N . LEU A 1 54 ? 8.480 -9.666 -25.744 1.00 50.54 54 LEU A N 12
ATOM 20643 C CA . LEU A 1 54 ? 9.597 -9.864 -24.827 1.00 72.52 54 LEU A CA 12
ATOM 20644 C C . LEU A 1 54 ? 10.442 -11.062 -25.250 1.00 11.11 54 LEU A C 12
ATOM 20645 O O . LEU A 1 54 ? 11.642 -10.949 -25.499 1.00 4.34 54 LEU A O 12
ATOM 20661 N N . PRO A 1 55 ? 9.802 -12.237 -25.336 1.00 32.53 55 PRO A N 12
ATOM 20662 C CA . PRO A 1 55 ? 10.475 -13.478 -25.731 1.00 71.22 55 PRO A CA 12
ATOM 20663 C C . PRO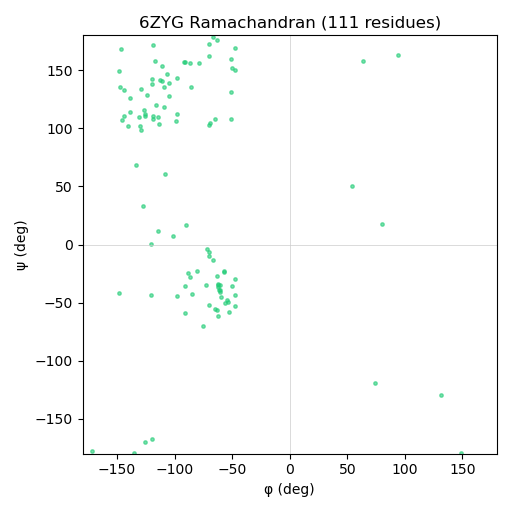 A 1 55 ? 10.875 -13.477 -27.203 1.00 33.13 55 PRO A C 12
ATOM 20664 O O . PRO A 1 55 ? 11.557 -14.389 -27.671 1.00 42.52 55 PRO A O 12
ATOM 20675 N N . TYR A 1 56 ? 10.446 -12.449 -27.927 1.00 22.15 56 TYR A N 12
ATOM 20676 C CA . TYR A 1 56 ? 10.758 -12.331 -29.346 1.00 1.21 56 TYR A CA 12
ATOM 20677 C C . TYR A 1 56 ? 11.644 -11.117 -29.610 1.00 13.22 56 TYR A C 12
ATOM 20678 O O . TYR A 1 56 ? 11.849 -10.722 -30.757 1.00 61.01 56 TYR A O 12
ATOM 20696 N N . ALA A 1 57 ? 12.166 -10.530 -28.538 1.00 41.41 57 ALA A N 12
ATOM 20697 C CA . ALA A 1 57 ? 13.032 -9.363 -28.652 1.00 52.52 57 ALA A CA 12
ATOM 20698 C C . ALA A 1 57 ? 14.468 -9.705 -28.269 1.00 53.43 57 ALA A C 12
ATOM 20699 O O . ALA A 1 57 ? 14.733 -10.769 -27.711 1.00 44.41 57 ALA A O 12
ATOM 20706 N N . GLN A 1 58 ? 15.389 -8.796 -28.574 1.00 32.13 58 GLN A N 12
ATOM 20707 C CA . GLN A 1 58 ? 16.798 -9.004 -28.262 1.00 40.41 58 GLN A CA 12
ATOM 20708 C C . GLN A 1 58 ? 17.214 -8.179 -27.048 1.00 63.15 58 GLN A C 12
ATOM 20709 O O . GLN A 1 58 ? 17.130 -6.952 -27.062 1.00 40.35 58 GLN A O 12
ATOM 20723 N N . GLU A 1 59 ? 17.663 -8.863 -26.000 1.00 42.24 59 GLU A N 12
ATOM 20724 C CA . GLU A 1 59 ? 18.091 -8.192 -24.778 1.00 62.33 59 GLU A CA 12
ATOM 20725 C C . GLU A 1 59 ? 19.604 -7.994 -24.768 1.00 23.22 59 GLU A C 12
ATOM 20726 O O . GLU A 1 59 ? 20.358 -8.874 -25.182 1.00 40.04 59 GLU A O 12
ATOM 20738 N N . GLU A 1 60 ? 20.040 -6.832 -24.291 1.00 71.12 60 GLU A N 12
ATOM 20739 C CA . GLU A 1 60 ? 21.462 -6.518 -24.228 1.00 64.11 60 GLU A CA 12
ATOM 20740 C C . GLU A 1 60 ? 22.124 -7.227 -23.050 1.00 3.32 60 GLU A C 12
ATOM 20741 O O . GLU A 1 60 ? 21.489 -7.479 -22.027 1.00 3.44 60 GLU A O 12
ATOM 20753 N N . GLY A 1 61 ? 23.406 -7.546 -23.203 1.00 31.32 61 GLY A N 12
ATOM 20754 C CA . GLY A 1 61 ? 24.133 -8.223 -22.145 1.00 20.31 61 GLY A CA 12
ATOM 20755 C C . GLY A 1 61 ? 24.019 -7.508 -20.813 1.00 73.13 61 GLY A C 12
ATOM 20756 O O . GLY A 1 61 ? 23.525 -8.074 -19.839 1.00 34.32 61 GLY A O 12
ATOM 20760 N N . GLN A 1 62 ? 24.478 -6.262 -20.771 1.00 41.34 62 GLN A N 12
ATOM 20761 C CA . GLN A 1 62 ? 24.427 -5.470 -19.548 1.00 52.11 62 GLN A CA 12
ATOM 20762 C C . GLN A 1 62 ? 23.446 -4.311 -19.691 1.00 10.34 62 GLN A C 12
ATOM 20763 O O . GLN A 1 62 ? 23.052 -3.931 -20.794 1.00 4.44 62 GLN A O 12
ATOM 20777 N N . PRO A 1 63 ? 23.040 -3.734 -18.549 1.00 63.44 63 PRO A N 12
ATOM 20778 C CA . PRO A 1 63 ? 22.100 -2.610 -18.521 1.00 3.11 63 PRO A CA 12
ATOM 20779 C C . PRO A 1 63 ? 22.481 -1.511 -19.507 1.00 4.44 63 PRO A C 12
ATOM 20780 O O . PRO A 1 63 ? 21.661 -1.078 -20.317 1.00 23.53 63 PRO A O 12
ATOM 20791 N N . ASP A 1 64 ? 23.730 -1.063 -19.432 1.00 51.14 64 ASP A N 12
ATOM 20792 C CA . ASP A 1 64 ? 24.220 -0.015 -20.320 1.00 2.53 64 ASP A CA 12
ATOM 20793 C C . ASP A 1 64 ? 25.745 0.030 -20.318 1.00 61.51 64 ASP A C 12
ATOM 20794 O O . ASP A 1 64 ? 26.360 0.548 -19.386 1.00 60.32 64 ASP A O 12
ATOM 20803 N N . SER A 1 65 ? 26.349 -0.519 -21.368 1.00 11.43 65 SER A N 12
ATOM 20804 C CA . SER A 1 65 ? 27.802 -0.546 -21.485 1.00 61.42 65 SER A CA 12
ATOM 20805 C C . SER A 1 65 ? 28.333 0.795 -21.982 1.00 73.15 65 SER A C 12
ATOM 20806 O O . SER A 1 65 ? 27.606 1.603 -22.560 1.00 52.25 65 SER A O 12
ATOM 20814 N N . PRO A 1 66 ? 29.632 1.038 -21.753 1.00 15.32 66 PRO A N 12
ATOM 20815 C CA . PRO A 1 66 ? 30.290 2.280 -22.169 1.00 51.03 66 PRO A CA 12
ATOM 20816 C C . PRO A 1 66 ? 30.439 2.378 -23.684 1.00 34.42 66 PRO A C 12
ATOM 20817 O O . PRO A 1 66 ? 30.379 1.372 -24.389 1.00 74.43 66 PRO A O 12
ATOM 20828 N N . GLY A 1 67 ? 30.633 3.597 -24.178 1.00 25.34 67 GLY A N 12
ATOM 20829 C CA . GLY A 1 67 ? 30.788 3.803 -25.606 1.00 21.42 67 GLY A CA 12
ATOM 20830 C C . GLY A 1 67 ? 31.500 5.101 -25.931 1.00 31.13 67 GLY A C 12
ATOM 20831 O O . GLY A 1 67 ? 32.390 5.529 -25.197 1.00 24.04 67 GLY A O 12
ATOM 20835 N N . SER A 1 68 ? 31.108 5.729 -27.035 1.00 30.41 68 SER A N 12
ATOM 20836 C CA . SER A 1 68 ? 31.719 6.983 -27.459 1.00 14.13 68 SER A CA 12
ATOM 20837 C C . SER A 1 68 ? 31.167 8.155 -26.653 1.00 1.32 68 SER A C 12
ATOM 20838 O O . SER A 1 68 ? 31.906 9.061 -26.268 1.00 74.11 68 SER A O 12
ATOM 20846 N N . GLY A 1 69 ? 29.862 8.130 -26.401 1.00 53.20 69 GLY A N 12
ATOM 20847 C CA . GLY A 1 69 ? 29.232 9.195 -25.643 1.00 11.33 69 GLY A CA 12
ATOM 20848 C C . GLY A 1 69 ? 29.924 9.452 -24.319 1.00 1.11 69 GLY A C 12
ATOM 20849 O O . GLY A 1 69 ? 30.509 8.543 -23.730 1.00 35.34 69 GLY A O 12
ATOM 20853 N N . ASP A 1 70 ? 29.860 10.694 -23.851 1.00 21.42 70 ASP A N 12
ATOM 20854 C CA . ASP A 1 70 ? 30.486 11.068 -22.588 1.00 64.11 70 ASP A CA 12
ATOM 20855 C C . ASP A 1 70 ? 29.460 11.096 -21.460 1.00 21.33 70 ASP A C 12
ATOM 20856 O O . ASP A 1 70 ? 29.705 10.572 -20.373 1.00 51.22 70 ASP A O 12
ATOM 20865 N N . GLN A 1 71 ? 28.312 11.711 -21.726 1.00 22.43 71 GLN A N 12
ATOM 20866 C CA . GLN A 1 71 ? 27.250 11.808 -20.732 1.00 21.15 71 GLN A CA 12
ATOM 20867 C C . GLN A 1 71 ? 25.927 11.301 -21.297 1.00 2.41 71 GLN A C 12
ATOM 20868 O O . GLN A 1 71 ? 25.222 12.028 -21.997 1.00 71.44 71 GLN A O 12
ATOM 20882 N N . ARG A 1 72 ? 25.597 10.052 -20.988 1.00 63.43 72 ARG A N 12
ATOM 20883 C CA . ARG A 1 72 ? 24.360 9.448 -21.467 1.00 72.42 72 ARG A CA 12
ATOM 20884 C C . ARG A 1 72 ? 23.344 9.318 -20.335 1.00 44.55 72 ARG A C 12
ATOM 20885 O O . ARG A 1 72 ? 23.678 8.874 -19.236 1.00 53.55 72 ARG A O 12
ATOM 20906 N N . TYR A 1 73 ? 22.106 9.710 -20.612 1.00 35.21 73 TYR A N 12
ATOM 20907 C CA . TYR A 1 73 ? 21.042 9.641 -19.617 1.00 22.34 73 TYR A CA 12
ATOM 20908 C C . TYR A 1 73 ? 19.706 9.300 -20.270 1.00 22.34 73 TYR A C 12
ATOM 20909 O O . TYR A 1 73 ? 19.436 9.697 -21.403 1.00 45.13 73 TYR A O 12
ATOM 20927 N N . PHE A 1 74 ? 18.872 8.561 -19.545 1.00 25.01 74 PHE A N 12
ATOM 20928 C CA . PHE A 1 74 ? 17.564 8.165 -20.052 1.00 52.11 74 PHE A CA 12
ATOM 20929 C C . PHE A 1 74 ? 16.482 9.132 -19.580 1.00 42.40 74 PHE A C 12
ATOM 20930 O O . PHE A 1 74 ? 16.392 9.448 -18.393 1.00 74.05 74 PHE A O 12
ATOM 20947 N N . ARG A 1 75 ? 15.665 9.600 -20.518 1.00 35.33 75 ARG A N 12
ATOM 20948 C CA . ARG A 1 75 ? 14.590 10.532 -20.199 1.00 2.30 75 ARG A CA 12
ATOM 20949 C C . ARG A 1 75 ? 13.265 9.796 -20.025 1.00 0.13 75 ARG A C 12
ATOM 20950 O O . ARG A 1 75 ? 12.618 9.421 -21.002 1.00 52.05 75 ARG A O 12
ATOM 20971 N N . VAL A 1 76 ? 12.867 9.592 -18.773 1.00 4.02 76 VAL A N 12
ATOM 20972 C CA . VAL A 1 76 ? 11.620 8.901 -18.470 1.00 14.41 76 VAL A CA 12
ATOM 20973 C C . VAL A 1 76 ? 10.519 9.891 -18.103 1.00 22.54 76 VAL A C 12
ATOM 20974 O O . VAL A 1 76 ? 10.586 10.551 -17.066 1.00 70.32 76 VAL A O 12
ATOM 20987 N N . GLN A 1 77 ? 9.508 9.987 -18.959 1.00 75.22 77 GLN A N 12
ATOM 20988 C CA . GLN A 1 77 ? 8.392 10.896 -18.724 1.00 42.13 77 GLN A CA 12
ATOM 20989 C C . GLN A 1 77 ? 7.064 10.148 -18.756 1.00 33.42 77 GLN A C 12
ATOM 20990 O O . GLN A 1 77 ? 6.558 9.807 -19.825 1.00 74.14 77 GLN A O 12
ATOM 21004 N N . ILE A 1 78 ? 6.505 9.895 -17.577 1.00 73.23 78 ILE A N 12
ATOM 21005 C CA . ILE A 1 78 ? 5.235 9.187 -17.471 1.00 12.33 78 ILE A CA 12
ATOM 21006 C C . ILE A 1 78 ? 4.160 10.076 -16.853 1.00 65.01 78 ILE A C 12
ATOM 21007 O O . ILE A 1 78 ? 4.210 10.392 -15.664 1.00 53.04 78 ILE A O 12
ATOM 21023 N N . SER A 1 79 ? 3.189 10.475 -17.668 1.00 62.43 79 SER A N 12
ATOM 21024 C CA . SER A 1 79 ? 2.103 11.329 -17.203 1.00 31.23 79 SER A CA 12
ATOM 21025 C C . SER A 1 79 ? 1.019 10.503 -16.515 1.00 44.54 79 SER A C 12
ATOM 21026 O O . SER A 1 79 ? 0.398 9.637 -17.132 1.00 1.42 79 SER A O 12
ATOM 21034 N N . TYR A 1 80 ? 0.798 10.778 -15.235 1.00 4.52 80 TYR A N 12
ATOM 21035 C CA . TYR A 1 80 ? -0.208 10.061 -14.461 1.00 61.35 80 TYR A CA 12
ATOM 21036 C C . TYR A 1 80 ? -1.470 10.902 -14.295 1.00 44.21 80 TYR A C 12
ATOM 21037 O O . TYR A 1 80 ? -1.565 11.726 -13.385 1.00 21.43 80 TYR A O 12
ATOM 21055 N N . TYR A 1 81 ? -2.436 10.688 -15.181 1.00 11.51 81 TYR A N 12
ATOM 21056 C CA . TYR A 1 81 ? -3.692 11.427 -15.135 1.00 12.51 81 TYR A CA 12
ATOM 21057 C C . TYR A 1 81 ? -4.851 10.509 -14.760 1.00 12.14 81 TYR A C 12
ATOM 21058 O O . TYR A 1 81 ? -4.897 9.350 -15.171 1.00 34.33 81 TYR A O 12
ATOM 21076 N N . SER A 1 82 ? -5.786 11.037 -13.976 1.00 72.02 82 SER A N 12
ATOM 21077 C CA . SER A 1 82 ? -6.945 10.265 -13.542 1.00 3.22 82 SER A CA 12
ATOM 21078 C C . SER A 1 82 ? -8.105 11.186 -13.176 1.00 2.01 82 SER A C 12
ATOM 21079 O O . SER A 1 82 ? -8.088 12.376 -13.489 1.00 73.02 82 SER A O 12
ATOM 21087 N N . GLN A 1 83 ? -9.110 10.626 -12.511 1.00 61.50 83 GLN A N 12
ATOM 21088 C CA . GLN A 1 83 ? -10.279 11.396 -12.103 1.00 22.42 83 GLN A CA 12
ATOM 21089 C C . GLN A 1 83 ? -9.901 12.451 -11.069 1.00 13.31 83 GLN A C 12
ATOM 21090 O O . GLN A 1 83 ? -10.264 13.621 -11.198 1.00 52.03 83 GLN A O 12
ATOM 21104 N N . THR A 1 84 ? -9.170 12.031 -10.041 1.00 51.20 84 THR A N 12
ATOM 21105 C CA . THR A 1 84 ? -8.745 12.940 -8.984 1.00 24.42 84 THR A CA 12
ATOM 21106 C C . THR A 1 84 ? -7.229 13.102 -8.976 1.00 1.24 84 THR A C 12
ATOM 21107 O O . THR A 1 84 ? -6.711 14.171 -8.650 1.00 44.21 84 THR A O 12
ATOM 21118 N N . LEU A 1 85 ? -6.522 12.037 -9.336 1.00 74.41 85 LEU A N 12
ATOM 21119 C CA . LEU A 1 85 ? -5.064 12.061 -9.371 1.00 52.41 85 LEU A CA 12
ATOM 21120 C C . LEU A 1 85 ? -4.561 12.716 -10.654 1.00 34.21 85 LEU A C 12
ATOM 21121 O O . LEU A 1 85 ? -4.701 12.158 -11.743 1.00 1.43 85 LEU A O 12
ATOM 21137 N N . ARG A 1 86 ? -3.975 13.900 -10.517 1.00 45.31 86 ARG A N 12
ATOM 21138 C CA . ARG A 1 86 ? -3.450 14.630 -11.665 1.00 2.11 86 ARG A CA 12
ATOM 21139 C C . ARG A 1 86 ? -2.000 15.044 -11.430 1.00 20.42 86 ARG A C 12
ATOM 21140 O O . ARG A 1 86 ? -1.729 16.039 -10.759 1.00 10.43 86 ARG A O 12
ATOM 21161 N N . SER A 1 87 ? -1.072 14.272 -11.986 1.00 70.34 87 SER A N 12
ATOM 21162 C CA . SER A 1 87 ? 0.350 14.555 -11.834 1.00 2.02 87 SER A CA 12
ATOM 21163 C C . SER A 1 87 ? 1.157 13.905 -12.954 1.00 11.12 87 SER A C 12
ATOM 21164 O O . SER A 1 87 ? 0.618 13.153 -13.765 1.00 33.02 87 SER A O 12
ATOM 21172 N N . GLU A 1 88 ? 2.452 14.202 -12.991 1.00 22.12 88 GLU A N 12
ATOM 21173 C CA . GLU A 1 88 ? 3.333 13.647 -14.012 1.00 4.33 88 GLU A CA 12
ATOM 21174 C C . GLU A 1 88 ? 4.695 13.294 -13.421 1.00 64.11 88 GLU A C 12
ATOM 21175 O O . GLU A 1 88 ? 5.257 14.054 -12.632 1.00 25.10 88 GLU A O 12
ATOM 21187 N N . ILE A 1 89 ? 5.219 12.136 -13.809 1.00 21.13 89 ILE A N 12
ATOM 21188 C CA . ILE A 1 89 ? 6.515 11.682 -13.319 1.00 34.25 89 ILE A CA 12
ATOM 21189 C C . ILE A 1 89 ? 7.588 11.822 -14.392 1.00 64.01 89 ILE A C 12
ATOM 21190 O O . ILE A 1 89 ? 7.603 11.077 -15.372 1.00 51.01 89 ILE A O 12
ATOM 21206 N N . VAL A 1 90 ? 8.488 12.781 -14.200 1.00 2.43 90 VAL A N 12
ATOM 21207 C CA . VAL A 1 90 ? 9.569 13.018 -15.150 1.00 34.12 90 VAL A CA 12
ATOM 21208 C C . VAL A 1 90 ? 10.920 13.066 -14.445 1.00 15.10 90 VAL A C 12
ATOM 21209 O O . VAL A 1 90 ? 11.191 13.976 -13.661 1.00 10.33 90 VAL A O 12
ATOM 21222 N N . LEU A 1 91 ? 11.764 12.081 -14.729 1.00 42.03 91 LEU A N 12
ATOM 21223 C CA . LEU A 1 91 ? 13.089 12.010 -14.123 1.00 42.40 91 LEU A CA 12
ATOM 21224 C C . LEU A 1 91 ? 14.104 11.423 -15.099 1.00 11.13 91 LEU A C 12
ATOM 21225 O O . LEU A 1 91 ? 13.749 10.653 -15.992 1.00 54.11 91 LEU A O 12
ATOM 21241 N N . LEU A 1 92 ? 15.368 11.789 -14.921 1.00 3.41 92 LEU A N 12
ATOM 21242 C CA . LEU A 1 92 ? 16.436 11.297 -15.784 1.00 42.02 92 LEU A CA 12
ATOM 21243 C C . LEU A 1 92 ? 17.301 10.276 -15.052 1.00 44.30 92 LEU A C 12
ATOM 21244 O O . LEU A 1 92 ? 17.533 10.394 -13.848 1.00 44.35 92 LEU A O 12
ATOM 21260 N N . ILE A 1 93 ? 17.777 9.276 -15.786 1.00 42.55 93 ILE A N 12
ATOM 21261 C CA . ILE A 1 93 ? 18.620 8.237 -15.207 1.00 55.43 93 ILE A CA 12
ATOM 21262 C C . ILE A 1 93 ? 19.838 7.966 -16.083 1.00 1.00 93 ILE A C 12
ATOM 21263 O O . ILE A 1 93 ? 19.749 7.335 -17.136 1.00 74.32 93 ILE A O 12
ATOM 21279 N N . PRO A 1 94 ? 21.006 8.452 -15.638 1.00 44.22 94 PRO A N 12
ATOM 21280 C CA . PRO A 1 94 ? 22.267 8.273 -16.365 1.00 73.40 94 PRO A CA 12
ATOM 21281 C C . PRO A 1 94 ? 22.482 6.828 -16.804 1.00 1.30 94 PRO A C 12
ATOM 21282 O O . PRO A 1 94 ? 22.549 5.922 -15.975 1.00 35.25 94 PRO A O 12
ATOM 21293 N N . GLU A 1 95 ? 22.591 6.622 -18.113 1.00 14.22 95 GLU A N 12
ATOM 21294 C CA . GLU A 1 95 ? 22.798 5.287 -18.661 1.00 22.14 95 GLU A CA 12
ATOM 21295 C C . GLU A 1 95 ? 23.963 4.588 -17.965 1.00 12.33 95 GLU A C 12
ATOM 21296 O O . GLU A 1 95 ? 23.947 3.372 -17.770 1.00 54.32 95 GLU A O 12
ATOM 21308 N N . THR A 1 96 ? 24.974 5.366 -17.592 1.00 3.35 96 THR A N 12
ATOM 21309 C CA . THR A 1 96 ? 26.148 4.824 -16.919 1.00 61.22 96 THR A CA 12
ATOM 21310 C C . THR A 1 96 ? 25.750 3.977 -15.716 1.00 60.41 96 THR A C 12
ATOM 21311 O O . THR A 1 96 ? 26.375 2.955 -15.430 1.00 1.41 96 THR A O 12
ATOM 21322 N N . SER A 1 97 ? 24.706 4.406 -15.015 1.00 11.42 97 SER A N 12
ATOM 21323 C CA . SER A 1 97 ? 24.226 3.688 -13.840 1.00 2.21 97 SER A CA 12
ATOM 21324 C C . SER A 1 97 ? 22.750 3.332 -13.986 1.00 51.10 97 SER A C 12
ATOM 21325 O O . SER A 1 97 ? 22.070 3.040 -13.003 1.00 24.15 97 SER A O 12
ATOM 21333 N N . ALA A 1 98 ? 22.261 3.359 -15.221 1.00 53.14 98 ALA A N 12
ATOM 21334 C CA . ALA A 1 98 ? 20.866 3.038 -15.498 1.00 22.40 98 ALA A CA 12
ATOM 21335 C C . ALA A 1 98 ? 20.549 1.596 -15.115 1.00 52.03 98 ALA A C 12
ATOM 21336 O O . ALA A 1 98 ? 21.023 0.645 -15.736 1.00 64.32 98 ALA A O 12
ATOM 21343 N N . PRO A 1 99 ? 19.728 1.428 -14.068 1.00 74.02 99 PRO A N 12
ATOM 21344 C CA . PRO A 1 99 ? 19.329 0.105 -13.579 1.00 71.23 99 PRO A CA 12
ATOM 21345 C C . PRO A 1 99 ? 18.399 -0.616 -14.549 1.00 53.43 99 PRO A C 12
ATOM 21346 O O . PRO A 1 99 ? 17.824 0.002 -15.446 1.00 22.34 99 PRO A O 12
ATOM 21357 N N . GLN A 1 100 ? 18.255 -1.924 -14.363 1.00 43.24 100 GLN A N 12
ATOM 21358 C CA . GLN A 1 100 ? 17.394 -2.727 -15.223 1.00 64.23 100 GLN A CA 12
ATOM 21359 C C . GLN A 1 100 ? 15.983 -2.151 -15.272 1.00 44.45 100 GLN A C 12
ATOM 21360 O O . GLN A 1 100 ? 15.251 -2.359 -16.239 1.00 33.01 100 GLN A O 12
ATOM 21374 N N . ALA A 1 101 ? 15.609 -1.425 -14.224 1.00 21.12 101 ALA A N 12
ATOM 21375 C CA . ALA A 1 101 ? 14.287 -0.817 -14.148 1.00 75.14 101 ALA A CA 12
ATOM 21376 C C . ALA A 1 101 ? 13.990 0.008 -15.396 1.00 13.00 101 ALA A C 12
ATOM 21377 O O . ALA A 1 101 ? 13.044 -0.278 -16.131 1.00 54.33 101 ALA A O 12
ATOM 21384 N N . LEU A 1 102 ? 14.802 1.033 -15.629 1.00 65.41 102 LEU A N 12
ATOM 21385 C CA . LEU A 1 102 ? 14.627 1.900 -16.788 1.00 55.44 102 LEU A CA 12
ATOM 21386 C C . LEU A 1 102 ? 14.849 1.129 -18.085 1.00 73.41 102 LEU A C 12
ATOM 21387 O O . LEU A 1 102 ? 14.078 1.257 -19.036 1.00 51.14 102 LEU A O 12
ATOM 21403 N N . VAL A 1 103 ? 15.907 0.325 -18.115 1.00 71.43 103 VAL A N 12
ATOM 21404 C CA . VAL A 1 103 ? 16.229 -0.471 -19.294 1.00 30.11 103 VAL A CA 12
ATOM 21405 C C . VAL A 1 103 ? 15.063 -1.372 -19.684 1.00 31.40 103 VAL A C 12
ATOM 21406 O O . VAL A 1 103 ? 14.885 -1.702 -20.857 1.00 10.12 103 VAL A O 12
ATOM 21419 N N . ASP A 1 104 ? 14.271 -1.767 -18.693 1.00 72.45 104 ASP A N 12
ATOM 21420 C CA . ASP A 1 104 ? 13.119 -2.630 -18.933 1.00 5.13 104 ASP A CA 12
ATOM 21421 C C . ASP A 1 104 ? 11.877 -1.803 -19.249 1.00 2.21 104 ASP A C 12
ATOM 21422 O O . ASP A 1 104 ? 10.949 -2.282 -19.901 1.00 73.01 104 ASP A O 12
ATOM 21431 N N . LEU A 1 105 ? 11.866 -0.559 -18.782 1.00 23.32 105 LEU A N 12
ATOM 21432 C CA . LEU A 1 105 ? 10.737 0.335 -19.014 1.00 3.14 105 LEU A CA 12
ATOM 21433 C C . LEU A 1 105 ? 10.738 0.853 -20.448 1.00 63.45 105 LEU A C 12
ATOM 21434 O O . LEU A 1 105 ? 9.685 1.143 -21.014 1.00 55.44 105 LEU A O 12
ATOM 21450 N N . TRP A 1 106 ? 11.927 0.963 -21.031 1.00 74.20 106 TRP A N 12
ATOM 21451 C CA . TRP A 1 106 ? 12.064 1.443 -22.401 1.00 42.13 106 TRP A CA 12
ATOM 21452 C C . TRP A 1 106 ? 11.809 0.320 -23.400 1.00 60.21 106 TRP A C 12
ATOM 21453 O O . TRP A 1 106 ? 11.348 0.560 -24.516 1.00 51.31 106 TRP A O 12
ATOM 21474 N N . LYS A 1 107 ? 12.111 -0.908 -22.993 1.00 23.32 107 LYS A N 12
ATOM 21475 C CA . LYS A 1 107 ? 11.913 -2.070 -23.851 1.00 63.13 107 LYS A CA 12
ATOM 21476 C C . LYS A 1 107 ? 10.547 -2.702 -23.606 1.00 13.53 107 LYS A C 12
ATOM 21477 O O . LYS A 1 107 ? 9.715 -2.780 -24.511 1.00 23.12 107 LYS A O 12
ATOM 21496 N N . THR A 1 108 ? 10.319 -3.150 -22.375 1.00 4.22 108 THR A N 12
ATOM 21497 C CA . THR A 1 108 ? 9.054 -3.774 -22.010 1.00 52.33 108 THR A CA 12
ATOM 21498 C C . THR A 1 108 ? 8.015 -2.726 -21.627 1.00 33.32 108 THR A C 12
ATOM 21499 O O . THR A 1 108 ? 6.858 -2.805 -22.039 1.00 21.45 108 THR A O 12
ATOM 21510 N N . GLY A 1 109 ? 8.435 -1.744 -20.836 1.00 3.23 109 GLY A N 12
ATOM 21511 C CA . GLY A 1 109 ? 7.528 -0.694 -20.411 1.00 1.14 109 GLY A CA 12
ATOM 21512 C C . GLY A 1 109 ? 6.420 -1.212 -19.516 1.00 33.40 109 GLY A C 12
ATOM 21513 O O . GLY A 1 109 ? 5.358 -0.598 -19.414 1.00 22.21 109 GLY A O 12
ATOM 21517 N N . GLN A 1 110 ? 6.666 -2.346 -18.868 1.00 60.51 110 GLN A N 12
ATOM 21518 C CA . GLN A 1 110 ? 5.679 -2.948 -17.980 1.00 34.12 110 GLN A CA 12
ATOM 21519 C C . GLN A 1 110 ? 6.216 -3.047 -16.556 1.00 63.50 110 GLN A C 12
ATOM 21520 O O . GLN A 1 110 ? 7.422 -3.173 -16.344 1.00 65.12 110 GLN A O 12
ATOM 21534 N N . VAL A 1 111 ? 5.313 -2.990 -15.582 1.00 62.03 111 VAL A N 12
ATOM 21535 C CA . VAL A 1 111 ? 5.697 -3.074 -14.178 1.00 74.31 111 VAL A CA 12
ATOM 21536 C C . VAL A 1 111 ? 6.593 -4.281 -13.925 1.00 3.13 111 VAL A C 12
ATOM 21537 O O . VAL A 1 111 ? 6.246 -5.409 -14.274 1.00 22.44 111 VAL A O 12
ATOM 21550 N N . ASP A 1 112 ? 7.748 -4.035 -13.315 1.00 72.32 112 ASP A N 12
ATOM 21551 C CA . ASP A 1 112 ? 8.695 -5.102 -13.013 1.00 30.10 112 ASP A CA 12
ATOM 21552 C C . ASP A 1 112 ? 8.354 -5.772 -11.686 1.00 14.14 112 ASP A C 12
ATOM 21553 O O . ASP A 1 112 ? 7.867 -5.123 -10.760 1.00 24.42 112 ASP A O 12
ATOM 21562 N N . GLU A 1 113 ? 8.611 -7.073 -11.602 1.00 21.52 113 GLU A N 12
ATOM 21563 C CA . GLU A 1 113 ? 8.329 -7.831 -10.388 1.00 52.30 113 GLU A CA 12
ATOM 21564 C C . GLU A 1 113 ? 6.854 -7.726 -10.012 1.00 14.41 113 GLU A C 12
ATOM 21565 O O . GLU A 1 113 ? 5.974 -7.951 -10.842 1.00 70.31 113 GLU A O 12
ATOM 21577 N N . MET A 1 1 ? 0.987 -2.299 -0.580 1.00 33.41 1 MET A N 13
ATOM 21578 C CA . MET A 1 1 ? 1.874 -1.915 -1.672 1.00 35.20 1 MET A CA 13
ATOM 21579 C C . MET A 1 1 ? 1.098 -1.210 -2.780 1.00 12.43 1 MET A C 13
ATOM 21580 O O . MET A 1 1 ? -0.028 -1.589 -3.102 1.00 71.33 1 MET A O 13
ATOM 21594 N N . LYS A 1 2 ? 1.707 -0.180 -3.359 1.00 74.51 2 LYS A N 13
ATOM 21595 C CA . LYS A 1 2 ? 1.074 0.578 -4.432 1.00 1.34 2 LYS A CA 13
ATOM 21596 C C . LYS A 1 2 ? 2.044 0.796 -5.589 1.00 12.43 2 LYS A C 13
ATOM 21597 O O . LYS A 1 2 ? 2.482 1.914 -5.860 1.00 44.33 2 LYS A O 13
ATOM 21616 N N . PRO A 1 3 ? 2.386 -0.295 -6.289 1.00 23.33 3 PRO A N 13
ATOM 21617 C CA . PRO A 1 3 ? 3.306 -0.248 -7.429 1.00 50.03 3 PRO A CA 13
ATOM 21618 C C . PRO A 1 3 ? 2.954 0.863 -8.412 1.00 51.52 3 PRO A C 13
ATOM 21619 O O . PRO A 1 3 ? 1.896 1.486 -8.309 1.00 20.15 3 PRO A O 13
ATOM 21630 N N . LEU A 1 4 ? 3.846 1.108 -9.366 1.00 31.03 4 LEU A N 13
ATOM 21631 C CA . LEU A 1 4 ? 3.629 2.145 -10.369 1.00 21.04 4 LEU A CA 13
ATOM 21632 C C . LEU A 1 4 ? 2.223 2.053 -10.952 1.00 34.13 4 LEU A C 13
ATOM 21633 O O . LEU A 1 4 ? 1.553 1.024 -10.861 1.00 15.11 4 LEU A O 13
ATOM 21649 N N . PRO A 1 5 ? 1.764 3.153 -11.567 1.00 72.22 5 PRO A N 13
ATOM 21650 C CA . PRO A 1 5 ? 0.434 3.220 -12.180 1.00 51.41 5 PRO A CA 13
ATOM 21651 C C . PRO A 1 5 ? 0.328 2.356 -13.432 1.00 50.52 5 PRO A C 13
ATOM 21652 O O . PRO A 1 5 ? 0.852 2.710 -14.489 1.00 21.24 5 PRO A O 13
ATOM 21663 N N . VAL A 1 6 ? -0.354 1.222 -13.307 1.00 41.21 6 VAL A N 13
ATOM 21664 C CA . VAL A 1 6 ? -0.530 0.308 -14.429 1.00 41.34 6 VAL A CA 13
ATOM 21665 C C . VAL A 1 6 ? -1.054 1.042 -15.659 1.00 4.22 6 VAL A C 13
ATOM 21666 O O . VAL A 1 6 ? -1.717 2.074 -15.544 1.00 71.30 6 VAL A O 13
ATOM 21679 N N . LEU A 1 7 ? -0.752 0.504 -16.835 1.00 60.02 7 LEU A N 13
ATOM 21680 C CA . LEU A 1 7 ? -1.193 1.107 -18.088 1.00 42.22 7 LEU A CA 13
ATOM 21681 C C . LEU A 1 7 ? -2.715 1.173 -18.155 1.00 33.02 7 LEU A C 13
ATOM 21682 O O . LEU A 1 7 ? -3.390 0.145 -18.180 1.00 72.25 7 LEU A O 13
ATOM 21698 N N . ASN A 1 8 ? -3.249 2.390 -18.185 1.00 31.25 8 ASN A N 13
ATOM 21699 C CA . ASN A 1 8 ? -4.692 2.590 -18.250 1.00 73.11 8 ASN A CA 13
ATOM 21700 C C . ASN A 1 8 ? -5.043 3.708 -19.227 1.00 44.11 8 ASN A C 13
ATOM 21701 O O . ASN A 1 8 ? -4.191 4.173 -19.984 1.00 61.44 8 ASN A O 13
ATOM 21712 N N . GLN A 1 9 ? -6.301 4.135 -19.203 1.00 30.01 9 GLN A N 13
ATOM 21713 C CA . GLN A 1 9 ? -6.764 5.199 -20.087 1.00 25.44 9 GLN A CA 13
ATOM 21714 C C . GLN A 1 9 ? -6.229 6.553 -19.634 1.00 41.31 9 GLN A C 13
ATOM 21715 O O . GLN A 1 9 ? -6.454 7.571 -20.289 1.00 72.15 9 GLN A O 13
ATOM 21729 N N . ASP A 1 10 ? -5.521 6.559 -18.510 1.00 64.23 10 ASP A N 13
ATOM 21730 C CA . ASP A 1 10 ? -4.953 7.789 -17.970 1.00 70.32 10 ASP A CA 13
ATOM 21731 C C . ASP A 1 10 ? -3.464 7.620 -17.685 1.00 1.52 10 ASP A C 13
ATOM 21732 O O . ASP A 1 10 ? -2.930 8.210 -16.745 1.00 2.23 10 ASP A O 13
ATOM 21741 N N . THR A 1 11 ? -2.798 6.811 -18.502 1.00 24.41 11 THR A N 13
ATOM 21742 C CA . THR A 1 11 ? -1.371 6.563 -18.336 1.00 70.43 11 THR A CA 13
ATOM 21743 C C . THR A 1 11 ? -0.576 7.125 -19.509 1.00 25.32 11 THR A C 13
ATOM 21744 O O . THR A 1 11 ? -0.949 6.945 -20.668 1.00 43.42 11 THR A O 13
ATOM 21755 N N . VAL A 1 12 ? 0.524 7.806 -19.200 1.00 73.41 12 VAL A N 13
ATOM 21756 C CA . VAL A 1 12 ? 1.374 8.393 -20.229 1.00 75.21 12 VAL A CA 13
ATOM 21757 C C . VAL A 1 12 ? 2.840 8.049 -19.993 1.00 31.11 12 VAL A C 13
ATOM 21758 O O . VAL A 1 12 ? 3.457 8.535 -19.045 1.00 11.42 12 VAL A O 13
ATOM 21771 N N . ILE A 1 13 ? 3.392 7.208 -20.861 1.00 51.22 13 ILE A N 13
ATOM 21772 C CA . ILE A 1 13 ? 4.787 6.801 -20.748 1.00 32.42 13 ILE A CA 13
ATOM 21773 C C . ILE A 1 13 ? 5.619 7.364 -21.895 1.00 20.12 13 ILE A C 13
ATOM 21774 O O . ILE A 1 13 ? 5.302 7.154 -23.065 1.00 42.31 13 ILE A O 13
ATOM 21790 N N . GLU A 1 14 ? 6.686 8.078 -21.550 1.00 13.24 14 GLU A N 13
ATOM 21791 C CA . GLU A 1 14 ? 7.564 8.671 -22.551 1.00 63.33 14 GLU A CA 13
ATOM 21792 C C . GLU A 1 14 ? 9.021 8.611 -22.101 1.00 0.32 14 GLU A C 13
ATOM 21793 O O . GLU A 1 14 ? 9.402 9.235 -21.110 1.00 2.45 14 GLU A O 13
ATOM 21805 N N . LEU A 1 15 ? 9.831 7.856 -22.835 1.00 52.50 15 LEU A N 13
ATOM 21806 C CA . LEU A 1 15 ? 11.246 7.714 -22.512 1.00 2.10 15 LEU A CA 13
ATOM 21807 C C . LEU A 1 15 ? 12.119 8.194 -23.667 1.00 3.01 15 LEU A C 13
ATOM 21808 O O . LEU A 1 15 ? 12.046 7.664 -24.775 1.00 50.22 15 LEU A O 13
ATOM 21824 N N . ALA A 1 16 ? 12.947 9.199 -23.399 1.00 34.14 16 ALA A N 13
ATOM 21825 C CA . ALA A 1 16 ? 13.837 9.747 -24.414 1.00 41.21 16 ALA A CA 13
ATOM 21826 C C . ALA A 1 16 ? 15.255 9.903 -23.875 1.00 30.32 16 ALA A C 13
ATOM 21827 O O . ALA A 1 16 ? 15.452 10.246 -22.709 1.00 54.21 16 ALA A O 13
ATOM 21834 N N . ARG A 1 17 ? 16.240 9.647 -24.730 1.00 34.10 17 ARG A N 13
ATOM 21835 C CA . ARG A 1 17 ? 17.640 9.757 -24.338 1.00 74.31 17 ARG A CA 13
ATOM 21836 C C . ARG A 1 17 ? 18.349 10.834 -25.153 1.00 2.33 17 ARG A C 13
ATOM 21837 O O . ARG A 1 17 ? 18.252 10.863 -26.379 1.00 61.10 17 ARG A O 13
ATOM 21858 N N . GLU A 1 18 ? 19.062 11.719 -24.461 1.00 74.44 18 GLU A N 13
ATOM 21859 C CA . GLU A 1 18 ? 19.786 12.798 -25.121 1.00 51.44 18 GLU A CA 13
ATOM 21860 C C . GLU A 1 18 ? 21.019 13.198 -24.316 1.00 40.22 18 GLU A C 13
ATOM 21861 O O . GLU A 1 18 ? 21.207 12.752 -23.185 1.00 53.21 18 GLU A O 13
ATOM 21873 N N . GLY A 1 19 ? 21.858 14.043 -24.909 1.00 72.51 19 GLY A N 13
ATOM 21874 C CA . GLY A 1 19 ? 23.063 14.488 -24.234 1.00 14.11 19 GLY A CA 13
ATOM 21875 C C . GLY A 1 19 ? 24.295 14.372 -25.109 1.00 55.24 19 GLY A C 13
ATOM 21876 O O . GLY A 1 19 ? 24.198 14.400 -26.336 1.00 21.04 19 GLY A O 13
ATOM 21880 N N . GLY A 1 20 ? 25.458 14.243 -24.478 1.00 53.41 20 GLY A N 13
ATOM 21881 C CA . GLY A 1 20 ? 26.697 14.127 -25.223 1.00 64.04 20 GLY A CA 13
ATOM 21882 C C . GLY A 1 20 ? 26.882 12.750 -25.830 1.00 2.12 20 GLY A C 13
ATOM 21883 O O . GLY A 1 20 ? 27.639 11.931 -25.309 1.00 23.22 20 GLY A O 13
ATOM 21887 N N . PHE A 1 21 ? 26.188 12.493 -26.933 1.00 54.12 21 PHE A N 13
ATOM 21888 C CA . PHE A 1 21 ? 26.277 11.204 -27.610 1.00 14.42 21 PHE A CA 13
ATOM 21889 C C . PHE A 1 21 ? 25.754 11.304 -29.040 1.00 63.21 21 PHE A C 13
ATOM 21890 O O . PHE A 1 21 ? 25.475 12.395 -29.536 1.00 35.05 21 PHE A O 13
ATOM 21907 N N . ALA A 1 22 ? 25.626 10.156 -29.698 1.00 44.31 22 ALA A N 13
ATOM 21908 C CA . ALA A 1 22 ? 25.137 10.113 -31.070 1.00 71.13 22 ALA A CA 13
ATOM 21909 C C . ALA A 1 22 ? 23.716 10.659 -31.164 1.00 3.41 22 ALA A C 13
ATOM 21910 O O . ALA A 1 22 ? 22.746 9.934 -30.946 1.00 73.00 22 ALA A O 13
ATOM 21917 N N . PHE A 1 23 ? 23.601 11.943 -31.489 1.00 23.14 23 PHE A N 13
ATOM 21918 C CA . PHE A 1 23 ? 22.299 12.587 -31.609 1.00 53.22 23 PHE A CA 13
ATOM 21919 C C . PHE A 1 23 ? 21.498 11.985 -32.760 1.00 63.51 23 PHE A C 13
ATOM 21920 O O . PHE A 1 23 ? 20.316 11.674 -32.612 1.00 51.11 23 PHE A O 13
ATOM 21937 N N . ILE A 1 24 ? 22.151 11.823 -33.906 1.00 24.21 24 ILE A N 13
ATOM 21938 C CA . ILE A 1 24 ? 21.502 11.257 -35.082 1.00 15.23 24 ILE A CA 13
ATOM 21939 C C . ILE A 1 24 ? 20.835 9.926 -34.754 1.00 72.52 24 ILE A C 13
ATOM 21940 O O . ILE A 1 24 ? 21.495 8.921 -34.490 1.00 62.54 24 ILE A O 13
ATOM 21956 N N . PRO A 1 25 ? 19.494 9.915 -34.772 1.00 54.04 25 PRO A N 13
ATOM 21957 C CA . PRO A 1 25 ? 18.707 8.712 -34.482 1.00 44.40 25 PRO A CA 13
ATOM 21958 C C . PRO A 1 25 ? 19.209 7.493 -35.248 1.00 30.12 25 PRO A C 13
ATOM 21959 O O . PRO A 1 25 ? 19.128 7.441 -36.475 1.00 62.13 25 PRO A O 13
ATOM 21970 N N . LYS A 1 26 ? 19.727 6.512 -34.516 1.00 1.41 26 LYS A N 13
ATOM 21971 C CA . LYS A 1 26 ? 20.241 5.291 -35.125 1.00 53.43 26 LYS A CA 13
ATOM 21972 C C . LYS A 1 26 ? 19.121 4.278 -35.340 1.00 23.23 26 LYS A C 13
ATOM 21973 O O . LYS A 1 26 ? 18.952 3.747 -36.438 1.00 43.24 26 LYS A O 13
ATOM 21992 N N . LEU A 1 27 ? 18.358 4.014 -34.285 1.00 2.13 27 LEU A N 13
ATOM 21993 C CA . LEU A 1 27 ? 17.253 3.065 -34.358 1.00 70.30 27 LEU A CA 13
ATOM 21994 C C . LEU A 1 27 ? 15.952 3.706 -33.885 1.00 23.20 27 LEU A C 13
ATOM 21995 O O . LEU A 1 27 ? 15.011 3.869 -34.661 1.00 30.52 27 LEU A O 13
ATOM 22011 N N . ALA A 1 28 ? 15.908 4.070 -32.608 1.00 23.45 28 ALA A N 13
ATOM 22012 C CA . ALA A 1 28 ? 14.725 4.697 -32.032 1.00 60.12 28 ALA A CA 13
ATOM 22013 C C . ALA A 1 28 ? 14.949 5.051 -30.566 1.00 22.20 28 ALA A C 13
ATOM 22014 O O . ALA A 1 28 ? 14.383 4.423 -29.672 1.00 50.12 28 ALA A O 13
ATOM 22021 N N . GLY A 1 29 ? 15.780 6.061 -30.326 1.00 23.31 29 GLY A N 13
ATOM 22022 C CA . GLY A 1 29 ? 16.065 6.480 -28.966 1.00 22.40 29 GLY A CA 13
ATOM 22023 C C . GLY A 1 29 ? 14.881 7.160 -28.309 1.00 33.23 29 GLY A C 13
ATOM 22024 O O . GLY A 1 29 ? 14.709 7.082 -27.093 1.00 23.25 29 GLY A O 13
ATOM 22028 N N . GLN A 1 30 ? 14.063 7.830 -29.114 1.00 71.53 30 GLN A N 13
ATOM 22029 C CA . GLN A 1 30 ? 12.890 8.528 -28.602 1.00 51.13 30 GLN A CA 13
ATOM 22030 C C . GLN A 1 30 ? 11.651 7.642 -28.681 1.00 21.01 30 GLN A C 13
ATOM 22031 O O . GLN A 1 30 ? 11.277 7.175 -29.757 1.00 3.21 30 GLN A O 13
ATOM 22045 N N . ARG A 1 31 ? 11.019 7.414 -27.534 1.00 50.13 31 ARG A N 13
ATOM 22046 C CA . ARG A 1 31 ? 9.823 6.582 -27.473 1.00 41.54 31 ARG A CA 13
ATOM 22047 C C . ARG A 1 31 ? 8.766 7.216 -26.574 1.00 74.11 31 ARG A C 13
ATOM 22048 O O . ARG A 1 31 ? 8.923 7.267 -25.354 1.00 64.42 31 ARG A O 13
ATOM 22069 N N . ARG A 1 32 ? 7.688 7.698 -27.185 1.00 44.11 32 ARG A N 13
ATOM 22070 C CA . ARG A 1 32 ? 6.606 8.330 -26.440 1.00 70.22 32 ARG A CA 13
ATOM 22071 C C . ARG A 1 32 ? 5.271 7.658 -26.746 1.00 73.34 32 ARG A C 13
ATOM 22072 O O . ARG A 1 32 ? 4.819 7.646 -27.892 1.00 10.01 32 ARG A O 13
ATOM 22093 N N . ILE A 1 33 ? 4.645 7.099 -25.716 1.00 4.13 33 ILE A N 13
ATOM 22094 C CA . ILE A 1 33 ? 3.362 6.426 -25.875 1.00 24.11 33 ILE A CA 13
ATOM 22095 C C . ILE A 1 33 ? 2.355 6.910 -24.838 1.00 10.34 33 ILE A C 13
ATOM 22096 O O . ILE A 1 33 ? 2.560 6.748 -23.635 1.00 60.32 33 ILE A O 13
ATOM 22112 N N . ALA A 1 34 ? 1.265 7.505 -25.312 1.00 20.31 34 ALA A N 13
ATOM 22113 C CA . ALA A 1 34 ? 0.223 8.009 -24.426 1.00 43.30 34 ALA A CA 13
ATOM 22114 C C . ALA A 1 34 ? -1.088 7.260 -24.637 1.00 63.33 34 ALA A C 13
ATOM 22115 O O . ALA A 1 34 ? -1.718 7.375 -25.689 1.00 61.54 34 ALA A O 13
ATOM 22122 N N . LEU A 1 35 ? -1.493 6.492 -23.632 1.00 71.41 35 LEU A N 13
ATOM 22123 C CA . LEU A 1 35 ? -2.730 5.722 -23.708 1.00 61.21 35 LEU A CA 13
ATOM 22124 C C . LEU A 1 35 ? -3.940 6.644 -23.816 1.00 2.30 35 LEU A C 13
ATOM 22125 O O . LEU A 1 35 ? -4.951 6.290 -24.421 1.00 32.31 35 LEU A O 13
ATOM 22141 N N . ALA A 1 36 ? -3.827 7.830 -23.227 1.00 15.40 36 ALA A N 13
ATOM 22142 C CA . ALA A 1 36 ? -4.910 8.806 -23.261 1.00 33.44 36 ALA A CA 13
ATOM 22143 C C . ALA A 1 36 ? -5.107 9.359 -24.668 1.00 33.12 36 ALA A C 13
ATOM 22144 O O . ALA A 1 36 ? -6.097 10.037 -24.946 1.00 23.24 36 ALA A O 13
ATOM 22151 N N . ASP A 1 37 ? -4.160 9.066 -25.552 1.00 3.15 37 ASP A N 13
ATOM 22152 C CA . ASP A 1 37 ? -4.230 9.534 -26.931 1.00 5.31 37 ASP A CA 13
ATOM 22153 C C . ASP A 1 37 ? -4.705 8.421 -27.859 1.00 53.11 37 ASP A C 13
ATOM 22154 O O . ASP A 1 37 ? -4.692 8.571 -29.081 1.00 61.23 37 ASP A O 13
ATOM 22163 N N . ILE A 1 38 ? -5.124 7.306 -27.271 1.00 22.31 38 ILE A N 13
ATOM 22164 C CA . ILE A 1 38 ? -5.603 6.168 -28.045 1.00 74.24 38 ILE A CA 13
ATOM 22165 C C . ILE A 1 38 ? -6.801 5.509 -27.370 1.00 31.42 38 ILE A C 13
ATOM 22166 O O . ILE A 1 38 ? -7.151 5.842 -26.237 1.00 51.01 38 ILE A O 13
ATOM 22182 N N . THR A 1 39 ? -7.427 4.569 -28.072 1.00 24.30 39 THR A N 13
ATOM 22183 C CA . THR A 1 39 ? -8.585 3.861 -27.541 1.00 2.43 39 THR A CA 13
ATOM 22184 C C . THR A 1 39 ? -8.159 2.690 -26.663 1.00 3.54 39 THR A C 13
ATOM 22185 O O . THR A 1 39 ? -7.050 2.167 -26.779 1.00 75.00 39 THR A O 13
ATOM 22196 N N . PRO A 1 40 ? -9.058 2.267 -25.762 1.00 11.31 40 PRO A N 13
ATOM 22197 C CA . PRO A 1 40 ? -8.798 1.152 -24.847 1.00 24.00 40 PRO A CA 13
ATOM 22198 C C . PRO A 1 40 ? -8.226 -0.066 -25.565 1.00 44.51 40 PRO A C 13
ATOM 22199 O O . PRO A 1 40 ? -7.284 -0.695 -25.084 1.00 44.54 40 PRO A O 13
ATOM 22210 N N . GLU A 1 41 ? -8.801 -0.391 -26.718 1.00 72.43 41 GLU A N 13
ATOM 22211 C CA . GLU A 1 41 ? -8.347 -1.535 -27.502 1.00 14.54 41 GLU A CA 13
ATOM 22212 C C . GLU A 1 41 ? -6.991 -1.252 -28.141 1.00 50.11 41 GLU A C 13
ATOM 22213 O O . GLU A 1 41 ? -6.136 -2.134 -28.222 1.00 12.55 41 GLU A O 13
ATOM 22225 N N . GLN A 1 42 ? -6.803 -0.017 -28.595 1.00 11.35 42 GLN A N 13
ATOM 22226 C CA . GLN A 1 42 ? -5.552 0.382 -29.228 1.00 63.31 42 GLN A CA 13
ATOM 22227 C C . GLN A 1 42 ? -4.397 0.330 -28.233 1.00 31.20 42 GLN A C 13
ATOM 22228 O O . GLN A 1 42 ? -3.314 -0.162 -28.550 1.00 3.44 42 GLN A O 13
ATOM 22242 N N . ARG A 1 43 ? -4.636 0.840 -27.029 1.00 53.24 43 ARG A N 13
ATOM 22243 C CA . ARG A 1 43 ? -3.616 0.853 -25.989 1.00 4.45 43 ARG A CA 13
ATOM 22244 C C . ARG A 1 43 ? -3.341 -0.558 -25.479 1.00 24.41 43 ARG A C 13
ATOM 22245 O O . ARG A 1 43 ? -2.197 -0.914 -25.197 1.00 22.21 43 ARG A O 13
ATOM 22266 N N . GLN A 1 44 ? -4.397 -1.357 -25.363 1.00 51.54 44 GLN A N 13
ATOM 22267 C CA . GLN A 1 44 ? -4.269 -2.729 -24.887 1.00 1.54 44 GLN A CA 13
ATOM 22268 C C . GLN A 1 44 ? -3.530 -3.592 -25.904 1.00 40.40 44 GLN A C 13
ATOM 22269 O O . GLN A 1 44 ? -2.661 -4.386 -25.544 1.00 35.40 44 GLN A O 13
ATOM 22283 N N . ARG A 1 45 ? -3.881 -3.430 -27.176 1.00 1.04 45 ARG A N 13
ATOM 22284 C CA . ARG A 1 45 ? -3.252 -4.196 -28.245 1.00 50.30 45 ARG A CA 13
ATOM 22285 C C . ARG A 1 45 ? -1.785 -3.807 -28.402 1.00 1.40 45 ARG A C 13
ATOM 22286 O O . ARG A 1 45 ? -0.920 -4.664 -28.586 1.00 32.43 45 ARG A O 13
ATOM 22307 N N . LEU A 1 46 ? -1.512 -2.509 -28.329 1.00 5.31 46 LEU A N 13
ATOM 22308 C CA . LEU A 1 46 ? -0.149 -2.005 -28.463 1.00 60.13 46 LEU A CA 13
ATOM 22309 C C . LEU A 1 46 ? 0.727 -2.491 -27.313 1.00 10.21 46 LEU A C 13
ATOM 22310 O O . LEU A 1 46 ? 1.855 -2.934 -27.523 1.00 60.22 46 LEU A O 13
ATOM 22326 N N . ASN A 1 47 ? 0.198 -2.405 -26.096 1.00 62.55 47 ASN A N 13
ATOM 22327 C CA . ASN A 1 47 ? 0.932 -2.838 -24.912 1.00 55.13 47 ASN A CA 13
ATOM 22328 C C . ASN A 1 47 ? 1.265 -4.325 -24.992 1.00 14.45 47 ASN A C 13
ATOM 22329 O O . ASN A 1 47 ? 2.419 -4.721 -24.833 1.00 11.22 47 ASN A O 13
ATOM 22340 N N . GLN A 1 48 ? 0.246 -5.141 -25.238 1.00 74.45 48 GLN A N 13
ATOM 22341 C CA . GLN A 1 48 ? 0.431 -6.584 -25.339 1.00 34.33 48 GLN A CA 13
ATOM 22342 C C . GLN A 1 48 ? 1.332 -6.937 -26.517 1.00 51.15 48 GLN A C 13
ATOM 22343 O O . GLN A 1 48 ? 2.207 -7.797 -26.408 1.00 2.31 48 GLN A O 13
ATOM 22357 N N . LEU A 1 49 ? 1.112 -6.269 -27.644 1.00 42.52 49 LEU A N 13
ATOM 22358 C CA . LEU A 1 49 ? 1.905 -6.511 -28.845 1.00 34.42 49 LEU A CA 13
ATOM 22359 C C . LEU A 1 49 ? 3.390 -6.303 -28.568 1.00 41.32 49 LEU A C 13
ATOM 22360 O O . LEU A 1 49 ? 4.208 -7.191 -28.810 1.00 45.13 49 LEU A O 13
ATOM 22376 N N . LEU A 1 50 ? 3.732 -5.125 -28.058 1.00 53.31 50 LEU A N 13
ATOM 22377 C CA . LEU A 1 50 ? 5.119 -4.799 -27.746 1.00 21.53 50 LEU A CA 13
ATOM 22378 C C . LEU A 1 50 ? 5.687 -5.770 -26.715 1.00 11.44 50 LEU A C 13
ATOM 22379 O O . LEU A 1 50 ? 6.836 -6.196 -26.816 1.00 44.31 50 LEU A O 13
ATOM 22395 N N . ASN A 1 51 ? 4.872 -6.116 -25.724 1.00 13.24 51 ASN A N 13
ATOM 22396 C CA . ASN A 1 51 ? 5.292 -7.037 -24.675 1.00 24.45 51 ASN A CA 13
ATOM 22397 C C . ASN A 1 51 ? 5.727 -8.374 -25.267 1.00 61.41 51 ASN A C 13
ATOM 22398 O O . ASN A 1 51 ? 6.753 -8.932 -24.878 1.00 72.01 51 ASN A O 13
ATOM 22409 N N . GLN A 1 52 ? 4.940 -8.881 -26.210 1.00 73.52 52 GLN A N 13
ATOM 22410 C CA . GLN A 1 52 ? 5.244 -10.153 -26.856 1.00 55.12 52 GLN A CA 13
ATOM 22411 C C . GLN A 1 52 ? 6.507 -10.045 -27.703 1.00 43.22 52 GLN A C 13
ATOM 22412 O O . GLN A 1 52 ? 7.064 -11.053 -28.139 1.00 23.01 52 GLN A O 13
ATOM 22426 N N . THR A 1 53 ? 6.956 -8.815 -27.934 1.00 11.31 53 THR A N 13
ATOM 22427 C CA . THR A 1 53 ? 8.153 -8.574 -28.730 1.00 32.41 53 THR A CA 13
ATOM 22428 C C . THR A 1 53 ? 9.413 -8.709 -27.882 1.00 52.25 53 THR A C 13
ATOM 22429 O O . THR A 1 53 ? 10.513 -8.877 -28.410 1.00 21.31 53 THR A O 13
ATOM 22440 N N . LEU A 1 54 ? 9.246 -8.634 -26.567 1.00 32.13 54 LEU A N 13
ATOM 22441 C CA . LEU A 1 54 ? 10.371 -8.748 -25.645 1.00 72.40 54 LEU A CA 13
ATOM 22442 C C . LEU A 1 54 ? 11.188 -10.003 -25.936 1.00 40.01 54 LEU A C 13
ATOM 22443 O O . LEU A 1 54 ? 12.389 -9.944 -26.203 1.00 15.33 54 LEU A O 13
ATOM 22459 N N . PRO A 1 55 ? 10.523 -11.167 -25.887 1.00 25.04 55 PRO A N 13
ATOM 22460 C CA . PRO A 1 55 ? 11.168 -12.458 -26.145 1.00 30.10 55 PRO A CA 13
ATOM 22461 C C . PRO A 1 55 ? 11.556 -12.629 -27.610 1.00 21.54 55 PRO A C 13
ATOM 22462 O O . PRO A 1 55 ? 12.211 -13.605 -27.978 1.00 41.32 55 PRO A O 13
ATOM 22473 N N . TYR A 1 56 ? 11.149 -11.676 -28.440 1.00 74.21 56 TYR A N 13
ATOM 22474 C CA . TYR A 1 56 ? 11.452 -11.723 -29.865 1.00 64.14 56 TYR A CA 13
ATOM 22475 C C . TYR A 1 56 ? 12.362 -10.566 -30.267 1.00 55.31 56 TYR A C 13
ATOM 22476 O O . TYR A 1 56 ? 12.570 -10.308 -31.452 1.00 53.31 56 TYR A O 13
ATOM 22494 N N . ALA A 1 57 ? 12.901 -9.872 -29.270 1.00 31.11 57 ALA A N 13
ATOM 22495 C CA . ALA A 1 57 ? 13.790 -8.744 -29.517 1.00 50.15 57 ALA A CA 13
ATOM 22496 C C . ALA A 1 57 ? 15.158 -8.973 -28.883 1.00 73.34 57 ALA A C 13
ATOM 22497 O O . ALA A 1 57 ? 15.351 -9.929 -28.133 1.00 33.31 57 ALA A O 13
ATOM 22504 N N . GLN A 1 58 ? 16.103 -8.091 -29.191 1.00 70.11 58 GLN A N 13
ATOM 22505 C CA . GLN A 1 58 ? 17.453 -8.200 -28.652 1.00 2.44 58 GLN A CA 13
ATOM 22506 C C . GLN A 1 58 ? 17.539 -7.565 -27.268 1.00 1.24 58 GLN A C 13
ATOM 22507 O O . GLN A 1 58 ? 16.998 -6.484 -27.036 1.00 64.01 58 GLN A O 13
ATOM 22521 N N . GLU A 1 59 ? 18.222 -8.244 -26.351 1.00 72.44 59 GLU A N 13
ATOM 22522 C CA . GLU A 1 59 ? 18.377 -7.746 -24.990 1.00 33.12 59 GLU A CA 13
ATOM 22523 C C . GLU A 1 59 ? 19.773 -7.168 -24.777 1.00 52.25 59 GLU A C 13
ATOM 22524 O O . GLU A 1 59 ? 20.748 -7.647 -25.354 1.00 62.52 59 GLU A O 13
ATOM 22536 N N . GLU A 1 60 ? 19.859 -6.134 -23.946 1.00 54.12 60 GLU A N 13
ATOM 22537 C CA . GLU A 1 60 ? 21.135 -5.489 -23.659 1.00 73.31 60 GLU A CA 13
ATOM 22538 C C . GLU A 1 60 ? 21.935 -6.296 -22.640 1.00 54.02 60 GLU A C 13
ATOM 22539 O O . GLU A 1 60 ? 21.373 -7.068 -21.865 1.00 31.42 60 GLU A O 13
ATOM 22551 N N . GLY A 1 61 ? 23.251 -6.110 -22.649 1.00 63.31 61 GLY A N 13
ATOM 22552 C CA . GLY A 1 61 ? 24.108 -6.827 -21.723 1.00 33.43 61 GLY A CA 13
ATOM 22553 C C . GLY A 1 61 ? 23.828 -6.467 -20.277 1.00 43.11 61 GLY A C 13
ATOM 22554 O O . GLY A 1 61 ? 23.531 -7.338 -19.461 1.00 33.14 61 GLY A O 13
ATOM 22558 N N . GLN A 1 62 ? 23.926 -5.180 -19.960 1.00 50.24 62 GLN A N 13
ATOM 22559 C CA . GLN A 1 62 ? 23.684 -4.707 -18.602 1.00 73.34 62 GLN A CA 13
ATOM 22560 C C . GLN A 1 62 ? 23.224 -3.253 -18.606 1.00 3.02 62 GLN A C 13
ATOM 22561 O O . GLN A 1 62 ? 23.391 -2.526 -19.586 1.00 33.33 62 GLN A O 13
ATOM 22575 N N . PRO A 1 63 ? 22.632 -2.816 -17.485 1.00 33.44 63 PRO A N 13
ATOM 22576 C CA . PRO A 1 63 ? 22.136 -1.445 -17.333 1.00 62.14 63 PRO A CA 13
ATOM 22577 C C . PRO A 1 63 ? 23.163 -0.406 -17.771 1.00 72.14 63 PRO A C 13
ATOM 22578 O O . PRO A 1 63 ? 22.805 0.674 -18.241 1.00 42.21 63 PRO A O 13
ATOM 22589 N N . ASP A 1 64 ? 24.439 -0.740 -17.615 1.00 0.00 64 ASP A N 13
ATOM 22590 C CA . ASP A 1 64 ? 25.518 0.164 -17.996 1.00 1.01 64 ASP A CA 13
ATOM 22591 C C . ASP A 1 64 ? 25.335 0.656 -19.428 1.00 72.44 64 ASP A C 13
ATOM 22592 O O . ASP A 1 64 ? 25.032 1.826 -19.660 1.00 3.25 64 ASP A O 13
ATOM 22601 N N . SER A 1 65 ? 25.521 -0.246 -20.387 1.00 23.43 65 SER A N 13
ATOM 22602 C CA . SER A 1 65 ? 25.381 0.097 -21.797 1.00 65.40 65 SER A CA 13
ATOM 22603 C C . SER A 1 65 ? 26.395 1.164 -22.200 1.00 34.14 65 SER A C 13
ATOM 22604 O O . SER A 1 65 ? 26.046 2.305 -22.501 1.00 54.34 65 SER A O 13
ATOM 22612 N N . PRO A 1 66 ? 27.681 0.785 -22.204 1.00 43.15 66 PRO A N 13
ATOM 22613 C CA . PRO A 1 66 ? 28.773 1.694 -22.568 1.00 74.22 66 PRO A CA 13
ATOM 22614 C C . PRO A 1 66 ? 28.767 2.041 -24.053 1.00 64.10 66 PRO A C 13
ATOM 22615 O O . PRO A 1 66 ? 27.838 1.690 -24.779 1.00 43.32 66 PRO A O 13
ATOM 22626 N N . GLY A 1 67 ? 29.812 2.732 -24.498 1.00 44.04 67 GLY A N 13
ATOM 22627 C CA . GLY A 1 67 ? 29.908 3.114 -25.895 1.00 41.51 67 GLY A CA 13
ATOM 22628 C C . GLY A 1 67 ? 31.068 4.054 -26.161 1.00 34.12 67 GLY A C 13
ATOM 22629 O O . GLY A 1 67 ? 32.028 4.099 -25.392 1.00 15.25 67 GLY A O 13
ATOM 22633 N N . SER A 1 68 ? 30.980 4.805 -27.254 1.00 63.11 68 SER A N 13
ATOM 22634 C CA . SER A 1 68 ? 32.033 5.744 -27.623 1.00 23.15 68 SER A CA 13
ATOM 22635 C C . SER A 1 68 ? 31.628 7.175 -27.284 1.00 54.21 68 SER A C 13
ATOM 22636 O O . SER A 1 68 ? 32.430 8.101 -27.390 1.00 4.44 68 SER A O 13
ATOM 22644 N N . GLY A 1 69 ? 30.374 7.348 -26.876 1.00 72.33 69 GLY A N 13
ATOM 22645 C CA . GLY A 1 69 ? 29.882 8.668 -26.528 1.00 71.05 69 GLY A CA 13
ATOM 22646 C C . GLY A 1 69 ? 30.680 9.308 -25.410 1.00 60.00 69 GLY A C 13
ATOM 22647 O O . GLY A 1 69 ? 31.708 8.777 -24.989 1.00 60.04 69 GLY A O 13
ATOM 22651 N N . ASP A 1 70 ? 30.208 10.452 -24.928 1.00 53.33 70 ASP A N 13
ATOM 22652 C CA . ASP A 1 70 ? 30.885 11.166 -23.852 1.00 12.30 70 ASP A CA 13
ATOM 22653 C C . ASP A 1 70 ? 30.075 11.098 -22.561 1.00 51.20 70 ASP A C 13
ATOM 22654 O O . ASP A 1 70 ? 30.516 10.515 -21.571 1.00 73.44 70 ASP A O 13
ATOM 22663 N N . GLN A 1 71 ? 28.890 11.700 -22.580 1.00 33.44 71 GLN A N 13
ATOM 22664 C CA . GLN A 1 71 ? 28.020 11.708 -21.410 1.00 13.35 71 GLN A CA 13
ATOM 22665 C C . GLN A 1 71 ? 26.582 12.031 -21.803 1.00 11.13 71 GLN A C 13
ATOM 22666 O O . GLN A 1 71 ? 26.250 13.181 -22.089 1.00 51.43 71 GLN A O 13
ATOM 22680 N N . ARG A 1 72 ? 25.733 11.009 -21.814 1.00 61.43 72 ARG A N 13
ATOM 22681 C CA . ARG A 1 72 ? 24.331 11.183 -22.174 1.00 41.50 72 ARG A CA 13
ATOM 22682 C C . ARG A 1 72 ? 23.433 11.038 -20.949 1.00 23.41 72 ARG A C 13
ATOM 22683 O O . ARG A 1 72 ? 23.741 10.280 -20.028 1.00 14.40 72 ARG A O 13
ATOM 22704 N N . TYR A 1 73 ? 22.324 11.768 -20.945 1.00 74.30 73 TYR A N 13
ATOM 22705 C CA . TYR A 1 73 ? 21.383 11.722 -19.832 1.00 54.02 73 TYR A CA 13
ATOM 22706 C C . TYR A 1 73 ? 20.092 11.018 -20.239 1.00 15.30 73 TYR A C 13
ATOM 22707 O O . TYR A 1 73 ? 19.683 11.067 -21.399 1.00 62.25 73 TYR A O 13
ATOM 22725 N N . PHE A 1 74 ? 19.453 10.365 -19.274 1.00 74.54 74 PHE A N 13
ATOM 22726 C CA . PHE A 1 74 ? 18.208 9.650 -19.530 1.00 74.33 74 PHE A CA 13
ATOM 22727 C C . PHE A 1 74 ? 17.009 10.449 -19.028 1.00 74.11 74 PHE A C 13
ATOM 22728 O O . PHE A 1 74 ? 16.969 10.868 -17.871 1.00 73.51 74 PHE A O 13
ATOM 22745 N N . ARG A 1 75 ? 16.034 10.657 -19.907 1.00 73.21 75 ARG A N 13
ATOM 22746 C CA . ARG A 1 75 ? 14.834 11.407 -19.554 1.00 43.05 75 ARG A CA 13
ATOM 22747 C C . ARG A 1 75 ? 13.613 10.493 -19.516 1.00 50.14 75 ARG A C 13
ATOM 22748 O O . ARG A 1 75 ? 13.313 9.799 -20.488 1.00 25.21 75 ARG A O 13
ATOM 22769 N N . VAL A 1 76 ? 12.911 10.498 -18.387 1.00 44.14 76 VAL A N 13
ATOM 22770 C CA . VAL A 1 76 ? 11.722 9.670 -18.222 1.00 44.54 76 VAL A CA 13
ATOM 22771 C C . VAL A 1 76 ? 10.515 10.515 -17.832 1.00 53.14 76 VAL A C 13
ATOM 22772 O O . VAL A 1 76 ? 10.610 11.392 -16.975 1.00 1.33 76 VAL A O 13
ATOM 22785 N N . GLN A 1 77 ? 9.379 10.244 -18.468 1.00 65.41 77 GLN A N 13
ATOM 22786 C CA . GLN A 1 77 ? 8.152 10.979 -18.187 1.00 44.43 77 GLN A CA 13
ATOM 22787 C C . GLN A 1 77 ? 6.984 10.025 -17.965 1.00 71.33 77 GLN A C 13
ATOM 22788 O O . GLN A 1 77 ? 6.559 9.324 -18.884 1.00 64.15 77 GLN A O 13
ATOM 22802 N N . ILE A 1 78 ? 6.469 10.002 -16.741 1.00 0.54 78 ILE A N 13
ATOM 22803 C CA . ILE A 1 78 ? 5.349 9.134 -16.399 1.00 2.21 78 ILE A CA 13
ATOM 22804 C C . ILE A 1 78 ? 4.191 9.935 -15.815 1.00 12.34 78 ILE A C 13
ATOM 22805 O O . ILE A 1 78 ? 4.217 10.322 -14.646 1.00 41.44 78 ILE A O 13
ATOM 22821 N N . SER A 1 79 ? 3.174 10.179 -16.635 1.00 52.10 79 SER A N 13
ATOM 22822 C CA . SER A 1 79 ? 2.006 10.936 -16.200 1.00 54.05 79 SER A CA 13
ATOM 22823 C C . SER A 1 79 ? 0.843 10.003 -15.878 1.00 74.43 79 SER A C 13
ATOM 22824 O O . SER A 1 79 ? 0.457 9.168 -16.697 1.00 73.11 79 SER A O 13
ATOM 22832 N N . TYR A 1 80 ? 0.288 10.150 -14.680 1.00 45.22 80 TYR A N 13
ATOM 22833 C CA . TYR A 1 80 ? -0.829 9.320 -14.247 1.00 60.43 80 TYR A CA 13
ATOM 22834 C C . TYR A 1 80 ? -1.973 10.179 -13.718 1.00 32.44 80 TYR A C 13
ATOM 22835 O O . TYR A 1 80 ? -1.761 11.091 -12.919 1.00 12.04 80 TYR A O 13
ATOM 22853 N N . TYR A 1 81 ? -3.186 9.879 -14.168 1.00 53.23 81 TYR A N 13
ATOM 22854 C CA . TYR A 1 81 ? -4.365 10.624 -13.742 1.00 72.12 81 TYR A CA 13
ATOM 22855 C C . TYR A 1 81 ? -5.296 9.743 -12.914 1.00 2.52 81 TYR A C 13
ATOM 22856 O O . TYR A 1 81 ? -5.908 8.809 -13.431 1.00 21.12 81 TYR A O 13
ATOM 22874 N N . SER A 1 82 ? -5.397 10.050 -11.624 1.00 73.14 82 SER A N 13
ATOM 22875 C CA . SER A 1 82 ? -6.250 9.286 -10.722 1.00 34.41 82 SER A CA 13
ATOM 22876 C C . SER A 1 82 ? -7.710 9.363 -11.159 1.00 32.33 82 SER A C 13
ATOM 22877 O O . SER A 1 82 ? -8.013 9.779 -12.277 1.00 23.43 82 SER A O 13
ATOM 22885 N N . GLN A 1 83 ? -8.610 8.959 -10.268 1.00 21.31 83 GLN A N 13
ATOM 22886 C CA . GLN A 1 83 ? -10.038 8.981 -10.561 1.00 51.12 83 GLN A CA 13
ATOM 22887 C C . GLN A 1 83 ? -10.514 10.403 -10.842 1.00 21.32 83 GLN A C 13
ATOM 22888 O O . GLN A 1 83 ? -11.164 10.663 -11.855 1.00 44.21 83 GLN A O 13
ATOM 22902 N N . THR A 1 84 ? -10.187 11.321 -9.937 1.00 63.54 84 THR A N 13
ATOM 22903 C CA . THR A 1 84 ? -10.582 12.715 -10.087 1.00 3.44 84 THR A CA 13
ATOM 22904 C C . THR A 1 84 ? -9.364 13.632 -10.115 1.00 22.24 84 THR A C 13
ATOM 22905 O O . THR A 1 84 ? -9.354 14.647 -10.812 1.00 0.22 84 THR A O 13
ATOM 22916 N N . LEU A 1 85 ? -8.338 13.268 -9.354 1.00 22.45 85 LEU A N 13
ATOM 22917 C CA . LEU A 1 85 ? -7.113 14.057 -9.292 1.00 3.33 85 LEU A CA 13
ATOM 22918 C C . LEU A 1 85 ? -6.101 13.575 -10.327 1.00 12.24 85 LEU A C 13
ATOM 22919 O O . LEU A 1 85 ? -6.075 12.397 -10.681 1.00 71.44 85 LEU A O 13
ATOM 22935 N N . ARG A 1 86 ? -5.269 14.494 -10.805 1.00 63.24 86 ARG A N 13
ATOM 22936 C CA . ARG A 1 86 ? -4.254 14.162 -11.799 1.00 14.12 86 ARG A CA 13
ATOM 22937 C C . ARG A 1 86 ? -2.870 14.601 -11.330 1.00 32.43 86 ARG A C 13
ATOM 22938 O O . ARG A 1 86 ? -2.738 15.539 -10.545 1.00 14.54 86 ARG A O 13
ATOM 22959 N N . SER A 1 87 ? -1.841 13.914 -11.816 1.00 12.00 87 SER A N 13
ATOM 22960 C CA . SER A 1 87 ? -0.467 14.230 -11.443 1.00 71.53 87 SER A CA 13
ATOM 22961 C C . SER A 1 87 ? 0.515 13.672 -12.469 1.00 25.25 87 SER A C 13
ATOM 22962 O O . SER A 1 87 ? 0.195 12.743 -13.209 1.00 71.01 87 SER A O 13
ATOM 22970 N N . GLU A 1 88 ? 1.714 14.247 -12.504 1.00 74.33 88 GLU A N 13
ATOM 22971 C CA . GLU A 1 88 ? 2.743 13.808 -13.439 1.00 61.20 88 GLU A CA 13
ATOM 22972 C C . GLU A 1 88 ? 4.034 13.461 -12.703 1.00 42.21 88 GLU A C 13
ATOM 22973 O O . GLU A 1 88 ? 4.274 13.936 -11.592 1.00 63.44 88 GLU A O 13
ATOM 22985 N N . ILE A 1 89 ? 4.861 12.631 -13.330 1.00 32.11 89 ILE A N 13
ATOM 22986 C CA . ILE A 1 89 ? 6.127 12.221 -12.735 1.00 41.14 89 ILE A CA 13
ATOM 22987 C C . ILE A 1 89 ? 7.267 12.325 -13.743 1.00 53.13 89 ILE A C 13
ATOM 22988 O O . ILE A 1 89 ? 7.126 11.926 -14.899 1.00 71.23 89 ILE A O 13
ATOM 23004 N N . VAL A 1 90 ? 8.397 12.863 -13.297 1.00 23.24 90 VAL A N 13
ATOM 23005 C CA . VAL A 1 90 ? 9.563 13.017 -14.158 1.00 64.32 90 VAL A CA 13
ATOM 23006 C C . VAL A 1 90 ? 10.820 12.476 -13.485 1.00 34.13 90 VAL A C 13
ATOM 23007 O O . VAL A 1 90 ? 10.989 12.601 -12.271 1.00 65.40 90 VAL A O 13
ATOM 23020 N N . LEU A 1 91 ? 11.698 11.875 -14.280 1.00 2.15 91 LEU A N 13
ATOM 23021 C CA . LEU A 1 91 ? 12.941 11.315 -13.761 1.00 22.23 91 LEU A CA 13
ATOM 23022 C C . LEU A 1 91 ? 14.103 11.597 -14.708 1.00 10.11 91 LEU A C 13
ATOM 23023 O O . LEU A 1 91 ? 14.021 11.324 -15.906 1.00 44.13 91 LEU A O 13
ATOM 23039 N N . LEU A 1 92 ? 15.184 12.143 -14.163 1.00 44.30 92 LEU A N 13
ATOM 23040 C CA . LEU A 1 92 ? 16.365 12.461 -14.959 1.00 30.30 92 LEU A CA 13
ATOM 23041 C C . LEU A 1 92 ? 17.617 11.840 -14.348 1.00 30.05 92 LEU A C 13
ATOM 23042 O O . LEU A 1 92 ? 18.065 12.249 -13.276 1.00 15.51 92 LEU A O 13
ATOM 23058 N N . ILE A 1 93 ? 18.178 10.852 -15.036 1.00 42.14 93 ILE A N 13
ATOM 23059 C CA . ILE A 1 93 ? 19.380 10.178 -14.563 1.00 24.25 93 ILE A CA 13
ATOM 23060 C C . ILE A 1 93 ? 20.312 9.836 -15.721 1.00 12.24 93 ILE A C 13
ATOM 23061 O O . ILE A 1 93 ? 19.888 9.346 -16.767 1.00 74.41 93 ILE A O 13
ATOM 23077 N N . PRO A 1 94 ? 21.613 10.099 -15.531 1.00 2.25 94 PRO A N 13
ATOM 23078 C CA . PRO A 1 94 ? 22.633 9.825 -16.547 1.00 51.34 94 PRO A CA 13
ATOM 23079 C C . PRO A 1 94 ? 22.506 8.423 -17.133 1.00 55.22 94 PRO A C 13
ATOM 23080 O O . PRO A 1 94 ? 22.398 7.442 -16.399 1.00 22.22 94 PRO A O 13
ATOM 23091 N N . GLU A 1 95 ? 22.519 8.338 -18.460 1.00 34.42 95 GLU A N 13
ATOM 23092 C CA . GLU A 1 95 ? 22.404 7.054 -19.143 1.00 10.41 95 GLU A CA 13
ATOM 23093 C C . GLU A 1 95 ? 23.469 6.079 -18.650 1.00 61.25 95 GLU A C 13
ATOM 23094 O O . GLU A 1 95 ? 23.244 4.869 -18.598 1.00 15.35 95 GLU A O 13
ATOM 23106 N N . THR A 1 96 ? 24.632 6.613 -18.291 1.00 41.31 96 THR A N 13
ATOM 23107 C CA . THR A 1 96 ? 25.733 5.792 -17.805 1.00 22.42 96 THR A CA 13
ATOM 23108 C C . THR A 1 96 ? 25.351 5.065 -16.520 1.00 63.13 96 THR A C 13
ATOM 23109 O O . THR A 1 96 ? 25.968 4.064 -16.155 1.00 41.22 96 THR A O 13
ATOM 23120 N N . SER A 1 97 ? 24.330 5.574 -15.839 1.00 2.42 97 SER A N 13
ATOM 23121 C CA . SER A 1 97 ? 23.868 4.975 -14.592 1.00 71.15 97 SER A CA 13
ATOM 23122 C C . SER A 1 97 ? 22.410 4.540 -14.707 1.00 20.12 97 SER A C 13
ATOM 23123 O O . SER A 1 97 ? 21.752 4.266 -13.704 1.00 22.34 97 SER A O 13
ATOM 23131 N N . ALA A 1 98 ? 21.912 4.479 -15.938 1.00 0.35 98 ALA A N 13
ATOM 23132 C CA . ALA A 1 98 ? 20.533 4.076 -16.185 1.00 3.13 98 ALA A CA 13
ATOM 23133 C C . ALA A 1 98 ? 20.214 2.757 -15.489 1.00 40.03 98 ALA A C 13
ATOM 23134 O O . ALA A 1 98 ? 20.689 1.691 -15.880 1.00 25.42 98 ALA A O 13
ATOM 23141 N N . PRO A 1 99 ? 19.390 2.828 -14.433 1.00 42.22 99 PRO A N 13
ATOM 23142 C CA . PRO A 1 99 ? 18.989 1.648 -13.661 1.00 3.40 99 PRO A CA 13
ATOM 23143 C C . PRO A 1 99 ? 18.061 0.729 -14.447 1.00 60.01 99 PRO A C 13
ATOM 23144 O O . PRO A 1 99 ? 17.459 1.141 -15.438 1.00 51.11 99 PRO A O 13
ATOM 23155 N N . GLN A 1 100 ? 17.950 -0.517 -13.998 1.00 64.00 100 GLN A N 13
ATOM 23156 C CA . GLN A 1 100 ? 17.095 -1.494 -14.661 1.00 31.21 100 GLN A CA 13
ATOM 23157 C C . GLN A 1 100 ? 15.682 -0.949 -14.838 1.00 74.01 100 GLN A C 13
ATOM 23158 O O . GLN A 1 100 ? 15.007 -1.254 -15.821 1.00 41.12 100 GLN A O 13
ATOM 23172 N N . ALA A 1 101 ? 15.240 -0.141 -13.880 1.00 33.44 101 ALA A N 13
ATOM 23173 C CA . ALA A 1 101 ? 13.907 0.447 -13.931 1.00 3.51 101 ALA A CA 13
ATOM 23174 C C . ALA A 1 101 ? 13.718 1.268 -15.202 1.00 44.12 101 ALA A C 13
ATOM 23175 O O . ALA A 1 101 ? 12.770 1.052 -15.958 1.00 31.12 101 ALA A O 13
ATOM 23182 N N . LEU A 1 102 ? 14.626 2.211 -15.433 1.00 32.54 102 LEU A N 13
ATOM 23183 C CA . LEU A 1 102 ? 14.559 3.065 -16.613 1.00 73.12 102 LEU A CA 13
ATOM 23184 C C . LEU A 1 102 ? 14.704 2.242 -17.890 1.00 14.45 102 LEU A C 13
ATOM 23185 O O . LEU A 1 102 ? 13.965 2.439 -18.854 1.00 74.34 102 LEU A O 13
ATOM 23201 N N . VAL A 1 103 ? 15.660 1.319 -17.887 1.00 34.20 103 VAL A N 13
ATOM 23202 C CA . VAL A 1 103 ? 15.899 0.464 -19.043 1.00 65.42 103 VAL A CA 13
ATOM 23203 C C . VAL A 1 103 ? 14.673 -0.384 -19.364 1.00 25.15 103 VAL A C 13
ATOM 23204 O O . VAL A 1 103 ? 14.369 -0.638 -20.529 1.00 53.31 103 VAL A O 13
ATOM 23217 N N . ASP A 1 104 ? 13.973 -0.819 -18.322 1.00 24.13 104 ASP A N 13
ATOM 23218 C CA . ASP A 1 104 ? 12.778 -1.638 -18.492 1.00 5.45 104 ASP A CA 13
ATOM 23219 C C . ASP A 1 104 ? 11.605 -0.792 -18.977 1.00 21.14 104 ASP A C 13
ATOM 23220 O O . ASP A 1 104 ? 10.761 -1.262 -19.741 1.00 31.45 104 ASP A O 13
ATOM 23229 N N . LEU A 1 105 ? 11.557 0.457 -18.528 1.00 4.24 105 LEU A N 13
ATOM 23230 C CA . LEU A 1 105 ? 10.487 1.369 -18.915 1.00 15.11 105 LEU A CA 13
ATOM 23231 C C . LEU A 1 105 ? 10.706 1.897 -20.329 1.00 11.31 105 LEU A C 13
ATOM 23232 O O . LEU A 1 105 ? 9.757 2.286 -21.011 1.00 25.41 105 LEU A O 13
ATOM 23248 N N . TRP A 1 106 ? 11.961 1.907 -20.763 1.00 31.30 106 TRP A N 13
ATOM 23249 C CA . TRP A 1 106 ? 12.304 2.385 -22.097 1.00 43.13 106 TRP A CA 13
ATOM 23250 C C . TRP A 1 106 ? 12.104 1.288 -23.137 1.00 41.22 106 TRP A C 13
ATOM 23251 O O . TRP A 1 106 ? 11.779 1.565 -24.292 1.00 15.11 106 TRP A O 13
ATOM 23272 N N . LYS A 1 107 ? 12.300 0.042 -22.721 1.00 63.43 107 LYS A N 13
ATOM 23273 C CA . LYS A 1 107 ? 12.140 -1.098 -23.616 1.00 71.32 107 LYS A CA 13
ATOM 23274 C C . LYS A 1 107 ? 10.728 -1.668 -23.524 1.00 11.11 107 LYS A C 13
ATOM 23275 O O . LYS A 1 107 ? 10.005 -1.729 -24.519 1.00 51.40 107 LYS A O 13
ATOM 23294 N N . THR A 1 108 ? 10.340 -2.084 -22.322 1.00 54.33 108 THR A N 13
ATOM 23295 C CA . THR A 1 108 ? 9.014 -2.648 -22.100 1.00 43.21 108 THR A CA 13
ATOM 23296 C C . THR A 1 108 ? 7.990 -1.553 -21.821 1.00 65.43 108 THR A C 13
ATOM 23297 O O . THR A 1 108 ? 6.874 -1.588 -22.338 1.00 4.43 108 THR A O 13
ATOM 23308 N N . GLY A 1 109 ? 8.378 -0.581 -21.001 1.00 24.40 109 GLY A N 13
ATOM 23309 C CA . GLY A 1 109 ? 7.482 0.510 -20.668 1.00 40.44 109 GLY A CA 13
ATOM 23310 C C . GLY A 1 109 ? 6.267 0.046 -19.891 1.00 14.34 109 GLY A C 13
ATOM 23311 O O . GLY A 1 109 ? 5.186 0.623 -20.014 1.00 5.13 109 GLY A O 13
ATOM 23315 N N . GLN A 1 110 ? 6.443 -0.999 -19.089 1.00 74.33 110 GLN A N 13
ATOM 23316 C CA . GLN A 1 110 ? 5.350 -1.542 -18.291 1.00 12.44 110 GLN A CA 13
ATOM 23317 C C . GLN A 1 110 ? 5.876 -2.177 -17.008 1.00 1.11 110 GLN A C 13
ATOM 23318 O O . GLN A 1 110 ? 7.066 -2.470 -16.891 1.00 70.41 110 GLN A O 13
ATOM 23332 N N . VAL A 1 111 ? 4.982 -2.386 -16.047 1.00 31.41 111 VAL A N 13
ATOM 23333 C CA . VAL A 1 111 ? 5.356 -2.988 -14.772 1.00 50.44 111 VAL A CA 13
ATOM 23334 C C . VAL A 1 111 ? 6.143 -4.276 -14.983 1.00 23.14 111 VAL A C 13
ATOM 23335 O O . VAL A 1 111 ? 5.666 -5.209 -15.628 1.00 74.22 111 VAL A O 13
ATOM 23348 N N . ASP A 1 112 ? 7.352 -4.321 -14.433 1.00 51.51 112 ASP A N 13
ATOM 23349 C CA . ASP A 1 112 ? 8.206 -5.496 -14.559 1.00 2.33 112 ASP A CA 13
ATOM 23350 C C . ASP A 1 112 ? 7.875 -6.526 -13.484 1.00 13.15 112 ASP A C 13
ATOM 23351 O O . ASP A 1 112 ? 7.310 -6.190 -12.443 1.00 23.51 112 ASP A O 13
ATOM 23360 N N . GLU A 1 113 ? 8.229 -7.781 -13.744 1.00 13.51 113 GLU A N 13
ATOM 23361 C CA . GLU A 1 113 ? 7.967 -8.859 -12.799 1.00 34.45 113 GLU A CA 13
ATOM 23362 C C . GLU A 1 113 ? 6.499 -8.870 -12.379 1.00 25.33 113 GLU A C 13
ATOM 23363 O O . GLU A 1 113 ? 6.148 -9.410 -11.330 1.00 60.44 113 GLU A O 13
ATOM 23375 N N . MET A 1 1 ? 5.715 -0.213 -1.336 1.00 43.11 1 MET A N 14
ATOM 23376 C CA . MET A 1 1 ? 4.315 -0.271 -1.740 1.00 22.34 1 MET A CA 14
ATOM 23377 C C . MET A 1 1 ? 4.038 0.699 -2.884 1.00 23.31 1 MET A C 14
ATOM 23378 O O . MET A 1 1 ? 4.935 1.407 -3.342 1.00 1.23 1 MET A O 14
ATOM 23392 N N . LYS A 1 2 ? 2.791 0.725 -3.342 1.00 44.52 2 LYS A N 14
ATOM 23393 C CA . LYS A 1 2 ? 2.395 1.609 -4.432 1.00 64.15 2 LYS A CA 14
ATOM 23394 C C . LYS A 1 2 ? 3.197 1.308 -5.695 1.00 0.41 2 LYS A C 14
ATOM 23395 O O . LYS A 1 2 ? 4.022 2.107 -6.140 1.00 72.32 2 LYS A O 14
ATOM 23414 N N . PRO A 1 3 ? 2.950 0.131 -6.287 1.00 71.35 3 PRO A N 14
ATOM 23415 C CA . PRO A 1 3 ? 3.637 -0.301 -7.508 1.00 44.22 3 PRO A CA 14
ATOM 23416 C C . PRO A 1 3 ? 3.652 0.784 -8.580 1.00 33.12 3 PRO A C 14
ATOM 23417 O O . PRO A 1 3 ? 2.959 1.796 -8.463 1.00 72.30 3 PRO A O 14
ATOM 23428 N N . LEU A 1 4 ? 4.444 0.567 -9.624 1.00 2.24 4 LEU A N 14
ATOM 23429 C CA . LEU A 1 4 ? 4.548 1.527 -10.718 1.00 24.25 4 LEU A CA 14
ATOM 23430 C C . LEU A 1 4 ? 3.167 1.919 -11.231 1.00 72.13 4 LEU A C 14
ATOM 23431 O O . LEU A 1 4 ? 2.178 1.214 -11.026 1.00 41.41 4 LEU A O 14
ATOM 23447 N N . PRO A 1 5 ? 3.095 3.069 -11.918 1.00 12.15 5 PRO A N 14
ATOM 23448 C CA . PRO A 1 5 ? 1.840 3.580 -12.478 1.00 30.44 5 PRO A CA 14
ATOM 23449 C C . PRO A 1 5 ? 1.342 2.737 -13.647 1.00 12.02 5 PRO A C 14
ATOM 23450 O O . PRO A 1 5 ? 1.949 2.722 -14.718 1.00 1.24 5 PRO A O 14
ATOM 23461 N N . VAL A 1 6 ? 0.232 2.036 -13.435 1.00 42.41 6 VAL A N 14
ATOM 23462 C CA . VAL A 1 6 ? -0.349 1.192 -14.472 1.00 44.33 6 VAL A CA 14
ATOM 23463 C C . VAL A 1 6 ? -0.803 2.024 -15.667 1.00 33.43 6 VAL A C 14
ATOM 23464 O O . VAL A 1 6 ? -1.138 3.201 -15.527 1.00 22.34 6 VAL A O 14
ATOM 23477 N N . LEU A 1 7 ? -0.814 1.404 -16.842 1.00 2.12 7 LEU A N 14
ATOM 23478 C CA . LEU A 1 7 ? -1.228 2.086 -18.063 1.00 14.53 7 LEU A CA 14
ATOM 23479 C C . LEU A 1 7 ? -2.743 2.027 -18.232 1.00 52.21 7 LEU A C 14
ATOM 23480 O O . LEU A 1 7 ? -3.303 0.974 -18.534 1.00 41.35 7 LEU A O 14
ATOM 23496 N N . ASN A 1 8 ? -3.400 3.166 -18.037 1.00 33.11 8 ASN A N 14
ATOM 23497 C CA . ASN A 1 8 ? -4.851 3.244 -18.170 1.00 25.13 8 ASN A CA 14
ATOM 23498 C C . ASN A 1 8 ? -5.243 4.201 -19.291 1.00 74.32 8 ASN A C 14
ATOM 23499 O O . ASN A 1 8 ? -4.390 4.687 -20.032 1.00 44.11 8 ASN A O 14
ATOM 23510 N N . GLN A 1 9 ? -6.541 4.466 -19.408 1.00 64.43 9 GLN A N 14
ATOM 23511 C CA . GLN A 1 9 ? -7.046 5.364 -20.439 1.00 51.14 9 GLN A CA 14
ATOM 23512 C C . GLN A 1 9 ? -6.618 6.802 -20.166 1.00 41.11 9 GLN A C 14
ATOM 23513 O O . GLN A 1 9 ? -6.806 7.686 -21.002 1.00 71.24 9 GLN A O 14
ATOM 23527 N N . ASP A 1 10 ? -6.042 7.029 -18.991 1.00 1.32 10 ASP A N 14
ATOM 23528 C CA . ASP A 1 10 ? -5.586 8.360 -18.607 1.00 51.42 10 ASP A CA 14
ATOM 23529 C C . ASP A 1 10 ? -4.099 8.348 -18.267 1.00 11.50 10 ASP A C 14
ATOM 23530 O O . ASP A 1 10 ? -3.644 9.088 -17.394 1.00 15.24 10 ASP A O 14
ATOM 23539 N N . THR A 1 11 ? -3.345 7.503 -18.962 1.00 22.51 11 THR A N 14
ATOM 23540 C CA . THR A 1 11 ? -1.910 7.392 -18.732 1.00 41.23 11 THR A CA 14
ATOM 23541 C C . THR A 1 11 ? -1.121 7.867 -19.947 1.00 64.20 11 THR A C 14
ATOM 23542 O O . THR A 1 11 ? -1.472 7.561 -21.087 1.00 11.24 11 THR A O 14
ATOM 23553 N N . VAL A 1 12 ? -0.051 8.615 -19.697 1.00 11.45 12 VAL A N 14
ATOM 23554 C CA . VAL A 1 12 ? 0.790 9.131 -20.770 1.00 72.03 12 VAL A CA 14
ATOM 23555 C C . VAL A 1 12 ? 2.266 9.050 -20.399 1.00 62.23 12 VAL A C 14
ATOM 23556 O O . VAL A 1 12 ? 2.744 9.796 -19.544 1.00 14.00 12 VAL A O 14
ATOM 23569 N N . ILE A 1 13 ? 2.984 8.140 -21.048 1.00 64.43 13 ILE A N 14
ATOM 23570 C CA . ILE A 1 13 ? 4.408 7.962 -20.788 1.00 15.23 13 ILE A CA 14
ATOM 23571 C C . ILE A 1 13 ? 5.242 8.351 -22.003 1.00 52.24 13 ILE A C 14
ATOM 23572 O O . ILE A 1 13 ? 4.898 8.016 -23.136 1.00 42.45 13 ILE A O 14
ATOM 23588 N N . GLU A 1 14 ? 6.340 9.059 -21.759 1.00 24.34 14 GLU A N 14
ATOM 23589 C CA . GLU A 1 14 ? 7.224 9.492 -22.834 1.00 44.22 14 GLU A CA 14
ATOM 23590 C C . GLU A 1 14 ? 8.685 9.430 -22.396 1.00 71.25 14 GLU A C 14
ATOM 23591 O O . GLU A 1 14 ? 9.083 10.078 -21.427 1.00 72.24 14 GLU A O 14
ATOM 23603 N N . LEU A 1 15 ? 9.479 8.645 -23.117 1.00 1.53 15 LEU A N 14
ATOM 23604 C CA . LEU A 1 15 ? 10.896 8.497 -22.804 1.00 21.13 15 LEU A CA 14
ATOM 23605 C C . LEU A 1 15 ? 11.763 9.091 -23.909 1.00 62.32 15 LEU A C 14
ATOM 23606 O O . LEU A 1 15 ? 11.548 8.824 -25.091 1.00 61.11 15 LEU A O 14
ATOM 23622 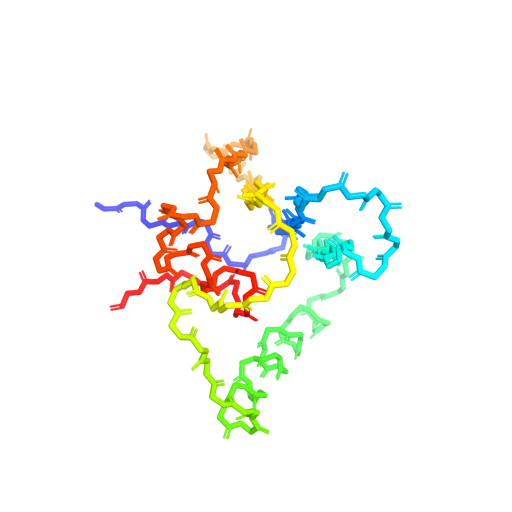N N . ALA A 1 16 ? 12.745 9.895 -23.516 1.00 41.42 16 ALA A N 14
ATOM 23623 C CA . ALA A 1 16 ? 13.648 10.523 -24.473 1.00 55.43 16 ALA A CA 14
ATOM 23624 C C . ALA A 1 16 ? 15.100 10.381 -24.033 1.00 5.01 16 ALA A C 14
ATOM 23625 O O . ALA A 1 16 ? 15.482 10.845 -22.958 1.00 54.53 16 ALA A O 14
ATOM 23632 N N . ARG A 1 17 ? 15.907 9.736 -24.869 1.00 71.42 17 ARG A N 14
ATOM 23633 C CA . ARG A 1 17 ? 17.318 9.531 -24.565 1.00 32.45 17 ARG A CA 14
ATOM 23634 C C . ARG A 1 17 ? 18.200 10.362 -25.491 1.00 65.32 17 ARG A C 14
ATOM 23635 O O . ARG A 1 17 ? 17.999 10.379 -26.705 1.00 31.41 17 ARG A O 14
ATOM 23656 N N . GLU A 1 18 ? 19.178 11.050 -24.909 1.00 70.43 18 GLU A N 14
ATOM 23657 C CA . GLU A 1 18 ? 20.090 11.884 -25.684 1.00 32.55 18 GLU A CA 14
ATOM 23658 C C . GLU A 1 18 ? 21.416 12.066 -24.950 1.00 73.23 18 GLU A C 14
ATOM 23659 O O . GLU A 1 18 ? 21.618 11.520 -23.866 1.00 41.53 18 GLU A O 14
ATOM 23671 N N . GLY A 1 19 ? 22.317 12.837 -25.551 1.00 53.14 19 GLY A N 14
ATOM 23672 C CA . GLY A 1 19 ? 23.612 13.077 -24.943 1.00 11.44 19 GLY A CA 14
ATOM 23673 C C . GLY A 1 19 ? 24.744 12.423 -25.710 1.00 54.41 19 GLY A C 14
ATOM 23674 O O . GLY A 1 19 ? 24.587 12.066 -26.877 1.00 11.41 19 GLY A O 14
ATOM 23678 N N . GLY A 1 20 ? 25.889 12.267 -25.054 1.00 23.04 20 GLY A N 14
ATOM 23679 C CA . GLY A 1 20 ? 27.036 11.653 -25.698 1.00 12.50 20 GLY A CA 14
ATOM 23680 C C . GLY A 1 20 ? 28.063 12.674 -26.147 1.00 23.52 20 GLY A C 14
ATOM 23681 O O . GLY A 1 20 ? 28.656 13.372 -25.324 1.00 60.21 20 GLY A O 14
ATOM 23685 N N . PHE A 1 21 ? 28.277 12.760 -27.456 1.00 33.44 21 PHE A N 14
ATOM 23686 C CA . PHE A 1 21 ? 29.242 13.700 -28.013 1.00 0.04 21 PHE A CA 14
ATOM 23687 C C . PHE A 1 21 ? 28.661 14.422 -29.225 1.00 61.41 21 PHE A C 14
ATOM 23688 O O . PHE A 1 21 ? 28.854 15.625 -29.396 1.00 21.10 21 PHE A O 14
ATOM 23705 N N . ALA A 1 22 ? 27.949 13.677 -30.064 1.00 62.45 22 ALA A N 14
ATOM 23706 C CA . ALA A 1 22 ? 27.339 14.244 -31.260 1.00 52.32 22 ALA A CA 14
ATOM 23707 C C . ALA A 1 22 ? 25.831 14.018 -31.267 1.00 12.10 22 ALA A C 14
ATOM 23708 O O . ALA A 1 22 ? 25.330 13.084 -30.640 1.00 2.21 22 ALA A O 14
ATOM 23715 N N . PHE A 1 23 ? 25.111 14.879 -31.979 1.00 62.23 23 PHE A N 14
ATOM 23716 C CA . PHE A 1 23 ? 23.659 14.774 -32.066 1.00 64.51 23 PHE A CA 14
ATOM 23717 C C . PHE A 1 23 ? 23.227 14.360 -33.470 1.00 10.22 23 PHE A C 14
ATOM 23718 O O . PHE A 1 23 ? 23.350 15.132 -34.421 1.00 51.41 23 PHE A O 14
ATOM 23735 N N . ILE A 1 24 ? 22.721 13.137 -33.590 1.00 42.55 24 ILE A N 14
ATOM 23736 C CA . ILE A 1 24 ? 22.270 12.621 -34.877 1.00 2.41 24 ILE A CA 14
ATOM 23737 C C . ILE A 1 24 ? 20.867 12.034 -34.772 1.00 52.23 24 ILE A C 14
ATOM 23738 O O . ILE A 1 24 ? 20.555 11.264 -33.863 1.00 42.43 24 ILE A O 14
ATOM 23754 N N . PRO A 1 25 ? 19.998 12.403 -35.725 1.00 43.54 25 PRO A N 14
ATOM 23755 C CA . PRO A 1 25 ? 18.614 11.923 -35.764 1.00 11.20 25 PRO A CA 14
ATOM 23756 C C . PRO A 1 25 ? 18.519 10.412 -35.586 1.00 24.32 25 PRO A C 14
ATOM 23757 O O . PRO A 1 25 ? 17.623 9.911 -34.907 1.00 32.31 25 PRO A O 14
ATOM 23768 N N . LYS A 1 26 ? 19.450 9.689 -36.199 1.00 65.03 26 LYS A N 14
ATOM 23769 C CA . LYS A 1 26 ? 19.474 8.234 -36.108 1.00 1.05 26 LYS A CA 14
ATOM 23770 C C . LYS A 1 26 ? 19.460 7.780 -34.651 1.00 53.33 26 LYS A C 14
ATOM 23771 O O . LYS A 1 26 ? 18.935 6.714 -34.328 1.00 31.02 26 LYS A O 14
ATOM 23790 N N . LEU A 1 27 ? 20.037 8.596 -33.777 1.00 3.34 27 LEU A N 14
ATOM 23791 C CA . LEU A 1 27 ? 20.089 8.279 -32.354 1.00 4.55 27 LEU A CA 14
ATOM 23792 C C . LEU A 1 27 ? 18.930 8.932 -31.608 1.00 33.34 27 LEU A C 14
ATOM 23793 O O . LEU A 1 27 ? 19.068 9.330 -30.452 1.00 0.24 27 LEU A O 14
ATOM 23809 N N . ALA A 1 28 ? 17.786 9.035 -32.277 1.00 1.23 28 ALA A N 14
ATOM 23810 C CA . ALA A 1 28 ? 16.601 9.635 -31.676 1.00 21.31 28 ALA A CA 14
ATOM 23811 C C . ALA A 1 28 ? 16.253 8.957 -30.355 1.00 10.43 28 ALA A C 14
ATOM 23812 O O . ALA A 1 28 ? 16.390 9.551 -29.286 1.00 44.52 28 ALA A O 14
ATOM 23819 N N . GLY A 1 29 ? 15.800 7.710 -30.436 1.00 24.24 29 GLY A N 14
ATOM 23820 C CA . GLY A 1 29 ? 15.439 6.973 -29.239 1.00 33.21 29 GLY A CA 14
ATOM 23821 C C . GLY A 1 29 ? 14.319 7.639 -28.464 1.00 71.32 29 GLY A C 14
ATOM 23822 O O . GLY A 1 29 ? 14.104 7.338 -27.291 1.00 31.45 29 GLY A O 14
ATOM 23826 N N . GLN A 1 30 ? 13.605 8.547 -29.122 1.00 3.13 30 GLN A N 14
ATOM 23827 C CA . GLN A 1 30 ? 12.503 9.259 -28.485 1.00 62.14 30 GLN A CA 14
ATOM 23828 C C . GLN A 1 30 ? 11.165 8.615 -28.835 1.00 5.31 30 GLN A C 14
ATOM 23829 O O . GLN A 1 30 ? 10.786 8.545 -30.004 1.00 11.41 30 GLN A O 14
ATOM 23843 N N . ARG A 1 31 ? 10.455 8.146 -27.814 1.00 45.20 31 ARG A N 14
ATOM 23844 C CA . ARG A 1 31 ? 9.161 7.507 -28.014 1.00 34.22 31 ARG A CA 14
ATOM 23845 C C . ARG A 1 31 ? 8.162 7.957 -26.951 1.00 64.40 31 ARG A C 14
ATOM 23846 O O . ARG A 1 31 ? 8.458 7.929 -25.756 1.00 60.13 31 ARG A O 14
ATOM 23867 N N . ARG A 1 32 ? 6.980 8.371 -27.395 1.00 21.13 32 ARG A N 14
ATOM 23868 C CA . ARG A 1 32 ? 5.939 8.828 -26.482 1.00 41.32 32 ARG A CA 14
ATOM 23869 C C . ARG A 1 32 ? 4.626 8.098 -26.746 1.00 54.00 32 ARG A C 14
ATOM 23870 O O . ARG A 1 32 ? 4.144 8.057 -27.878 1.00 71.55 32 ARG A O 14
ATOM 23891 N N . ILE A 1 33 ? 4.052 7.524 -25.694 1.00 24.41 33 ILE A N 14
ATOM 23892 C CA . ILE A 1 33 ? 2.795 6.796 -25.812 1.00 60.11 33 ILE A CA 14
ATOM 23893 C C . ILE A 1 33 ? 1.696 7.460 -24.990 1.00 11.02 33 ILE A C 14
ATOM 23894 O O . ILE A 1 33 ? 1.809 7.587 -23.771 1.00 44.11 33 ILE A O 14
ATOM 23910 N N . ALA A 1 34 ? 0.631 7.881 -25.665 1.00 64.51 34 ALA A N 14
ATOM 23911 C CA . ALA A 1 34 ? -0.490 8.528 -24.997 1.00 15.12 34 ALA A CA 14
ATOM 23912 C C . ALA A 1 34 ? -1.757 7.686 -25.109 1.00 41.14 34 ALA A C 14
ATOM 23913 O O . ALA A 1 34 ? -2.383 7.626 -26.169 1.00 1.44 34 ALA A O 14
ATOM 23920 N N . LEU A 1 35 ? -2.129 7.036 -24.012 1.00 51.32 35 LEU A N 14
ATOM 23921 C CA . LEU A 1 35 ? -3.322 6.196 -23.988 1.00 5.21 35 LEU A CA 14
ATOM 23922 C C . LEU A 1 35 ? -4.567 7.008 -24.330 1.00 44.14 35 LEU A C 14
ATOM 23923 O O . LEU A 1 35 ? -5.448 6.538 -25.049 1.00 61.11 35 LEU A O 14
ATOM 23939 N N . ALA A 1 36 ? -4.631 8.230 -23.813 1.00 4.43 36 ALA A N 14
ATOM 23940 C CA . ALA A 1 36 ? -5.765 9.109 -24.067 1.00 52.41 36 ALA A CA 14
ATOM 23941 C C . ALA A 1 36 ? -5.789 9.568 -25.521 1.00 74.43 36 ALA A C 14
ATOM 23942 O O . ALA A 1 36 ? -6.775 10.141 -25.985 1.00 52.01 36 ALA A O 14
ATOM 23949 N N . ASP A 1 37 ? -4.699 9.312 -26.235 1.00 62.14 37 ASP A N 14
ATOM 23950 C CA . ASP A 1 37 ? -4.595 9.698 -27.638 1.00 12.02 37 ASP A CA 14
ATOM 23951 C C . ASP A 1 37 ? -4.938 8.525 -28.551 1.00 43.12 37 ASP A C 14
ATOM 23952 O O . ASP A 1 37 ? -4.896 8.647 -29.776 1.00 22.22 37 ASP A O 14
ATOM 23961 N N . ILE A 1 38 ? -5.275 7.391 -27.947 1.00 71.34 38 ILE A N 14
ATOM 23962 C CA . ILE A 1 38 ? -5.625 6.196 -28.707 1.00 4.55 38 ILE A CA 14
ATOM 23963 C C . ILE A 1 38 ? -6.814 5.476 -28.081 1.00 54.23 38 ILE A C 14
ATOM 23964 O O . ILE A 1 38 ? -7.334 5.894 -27.046 1.00 22.03 38 ILE A O 14
ATOM 23980 N N . THR A 1 39 ? -7.242 4.389 -28.716 1.00 43.24 39 THR A N 14
ATOM 23981 C CA . THR A 1 39 ? -8.370 3.609 -28.223 1.00 3.42 39 THR A CA 14
ATOM 23982 C C . THR A 1 39 ? -7.896 2.412 -27.407 1.00 4.20 39 THR A C 14
ATOM 23983 O O . THR A 1 39 ? -6.796 1.893 -27.603 1.00 13.35 39 THR A O 14
ATOM 23994 N N . PRO A 1 40 ? -8.743 1.961 -26.470 1.00 64.31 40 PRO A N 14
ATOM 23995 C CA . PRO A 1 40 ? -8.432 0.818 -25.606 1.00 64.24 40 PRO A CA 14
ATOM 23996 C C . PRO A 1 40 ? -7.903 -0.377 -26.393 1.00 43.53 40 PRO A C 14
ATOM 23997 O O . PRO A 1 40 ? -6.997 -1.076 -25.942 1.00 21.23 40 PRO A O 14
ATOM 24008 N N . GLU A 1 41 ? -8.474 -0.603 -27.572 1.00 52.10 41 GLU A N 14
ATOM 24009 C CA . GLU A 1 41 ? -8.059 -1.714 -28.421 1.00 12.42 41 GLU A CA 14
ATOM 24010 C C . GLU A 1 41 ? -6.638 -1.503 -28.936 1.00 74.02 41 GLU A C 14
ATOM 24011 O O . GLU A 1 41 ? -5.825 -2.427 -28.938 1.00 54.22 41 GLU A O 14
ATOM 24023 N N . GLN A 1 42 ? -6.349 -0.282 -29.373 1.00 5.43 42 GLN A N 14
ATOM 24024 C CA . GLN A 1 42 ? -5.027 0.050 -29.892 1.00 21.11 42 GLN A CA 14
ATOM 24025 C C . GLN A 1 42 ? -3.940 -0.308 -28.883 1.00 73.55 42 GLN A C 14
ATOM 24026 O O . GLN A 1 42 ? -3.042 -1.098 -29.178 1.00 54.51 42 GLN A O 14
ATOM 24040 N N . ARG A 1 43 ? -4.028 0.277 -27.693 1.00 71.44 43 ARG A N 14
ATOM 24041 C CA . ARG A 1 43 ? -3.051 0.020 -26.642 1.00 34.11 43 ARG A CA 14
ATOM 24042 C C . ARG A 1 43 ? -3.065 -1.450 -26.234 1.00 34.30 43 ARG A C 14
ATOM 24043 O O . ARG A 1 43 ? -2.033 -2.013 -25.870 1.00 41.43 43 ARG A O 14
ATOM 24064 N N . GLN A 1 44 ? -4.242 -2.065 -26.297 1.00 21.41 44 GLN A N 14
ATOM 24065 C CA . GLN A 1 44 ? -4.390 -3.470 -25.933 1.00 2.53 44 GLN A CA 14
ATOM 24066 C C . GLN A 1 44 ? -3.524 -4.356 -26.822 1.00 31.55 44 GLN A C 14
ATOM 24067 O O . GLN A 1 44 ? -2.771 -5.198 -26.330 1.00 53.24 44 GLN A O 14
ATOM 24081 N N . ARG A 1 45 ? -3.637 -4.163 -28.131 1.00 43.35 45 ARG A N 14
ATOM 24082 C CA . ARG A 1 45 ? -2.865 -4.946 -29.089 1.00 34.42 45 ARG A CA 14
ATOM 24083 C C . ARG A 1 45 ? -1.387 -4.573 -29.032 1.00 11.53 45 ARG A C 14
ATOM 24084 O O . ARG A 1 45 ? -0.513 -5.425 -29.195 1.00 73.14 45 ARG A O 14
ATOM 24105 N N . LEU A 1 46 ? -1.114 -3.293 -28.799 1.00 74.42 46 LEU A N 14
ATOM 24106 C CA . LEU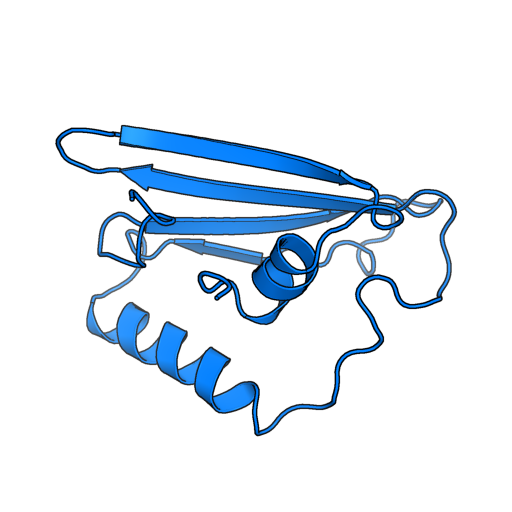 A 1 46 ? 0.258 -2.806 -28.721 1.00 3.31 46 LEU A CA 14
ATOM 24107 C C . LEU A 1 46 ? 0.977 -3.393 -27.510 1.00 74.12 46 LEU A C 14
ATOM 24108 O O . LEU A 1 46 ? 2.051 -3.979 -27.638 1.00 33.23 46 LEU A O 14
ATOM 24124 N N . ASN A 1 47 ? 0.374 -3.233 -26.336 1.00 63.33 47 ASN A N 14
ATOM 24125 C CA . ASN A 1 47 ? 0.956 -3.749 -25.102 1.00 71.44 47 ASN A CA 14
ATOM 24126 C C . ASN A 1 47 ? 1.122 -5.264 -25.172 1.00 24.44 47 ASN A C 14
ATOM 24127 O O . ASN A 1 47 ? 2.153 -5.804 -24.769 1.00 52.33 47 ASN A O 14
ATOM 24138 N N . GLN A 1 48 ? 0.102 -5.944 -25.685 1.00 12.42 48 GLN A N 14
ATOM 24139 C CA . GLN A 1 48 ? 0.136 -7.396 -25.807 1.00 35.25 48 GLN A CA 14
ATOM 24140 C C . GLN A 1 48 ? 1.181 -7.833 -26.828 1.00 12.33 48 GLN A C 14
ATOM 24141 O O . GLN A 1 48 ? 1.902 -8.808 -26.615 1.00 63.22 48 GLN A O 14
ATOM 24155 N N . LEU A 1 49 ? 1.257 -7.105 -27.937 1.00 20.34 49 LEU A N 14
ATOM 24156 C CA . LEU A 1 49 ? 2.214 -7.417 -28.992 1.00 64.51 49 LEU A CA 14
ATOM 24157 C C . LEU A 1 49 ? 3.642 -7.397 -28.456 1.00 22.23 49 LEU A C 14
ATOM 24158 O O . LEU A 1 49 ? 4.395 -8.357 -28.627 1.00 41.24 49 LEU A O 14
ATOM 24174 N N . LEU A 1 50 ? 4.008 -6.299 -27.804 1.00 20.13 50 LEU A N 14
ATOM 24175 C CA . LEU A 1 50 ? 5.345 -6.154 -27.239 1.00 64.22 50 LEU A CA 14
ATOM 24176 C C . LEU A 1 50 ? 5.607 -7.219 -26.179 1.00 10.24 50 LEU A C 14
ATOM 24177 O O . LEU A 1 50 ? 6.569 -7.979 -26.273 1.00 23.32 50 LEU A O 14
ATOM 24193 N N . ASN A 1 51 ? 4.742 -7.268 -25.171 1.00 0.44 51 ASN A N 14
ATOM 24194 C CA . ASN A 1 51 ? 4.879 -8.240 -24.093 1.00 33.33 51 ASN A CA 14
ATOM 24195 C C . ASN A 1 51 ? 4.937 -9.661 -24.646 1.00 50.11 51 ASN A C 14
ATOM 24196 O O . ASN A 1 51 ? 5.567 -10.540 -24.059 1.00 35.32 51 ASN A O 14
ATOM 24207 N N . GLN A 1 52 ? 4.277 -9.876 -25.779 1.00 72.23 52 GLN A N 14
ATOM 24208 C CA . GLN A 1 52 ? 4.254 -11.190 -26.412 1.00 13.14 52 GLN A CA 14
ATOM 24209 C C . GLN A 1 52 ? 5.637 -11.568 -26.931 1.00 31.52 52 GLN A C 14
ATOM 24210 O O . GLN A 1 52 ? 5.916 -12.740 -27.190 1.00 52.43 52 GLN A O 14
ATOM 24224 N N . THR A 1 53 ? 6.501 -10.570 -27.081 1.00 42.50 53 THR A N 14
ATOM 24225 C CA . THR A 1 53 ? 7.855 -10.797 -27.571 1.00 31.24 53 THR A CA 14
ATOM 24226 C C . THR A 1 53 ? 8.870 -10.718 -26.436 1.00 63.45 53 THR A C 14
ATOM 24227 O O . THR A 1 53 ? 10.037 -11.075 -26.608 1.00 12.01 53 THR A O 14
ATOM 24238 N N . LEU A 1 54 ? 8.420 -10.250 -25.277 1.00 65.35 54 LEU A N 14
ATOM 24239 C CA . LEU A 1 54 ? 9.291 -10.126 -24.113 1.00 54.42 54 LEU A CA 14
ATOM 24240 C C . LEU A 1 54 ? 9.960 -11.457 -23.789 1.00 21.15 54 LEU A C 14
ATOM 24241 O O . LEU A 1 54 ? 11.185 -11.572 -23.757 1.00 24.43 54 LEU A O 14
ATOM 24257 N N . PRO A 1 55 ? 9.138 -12.489 -23.544 1.00 4.45 55 PRO A N 14
ATOM 24258 C CA . PRO A 1 55 ? 9.629 -13.832 -23.220 1.00 12.42 55 PRO A CA 14
ATOM 24259 C C . PRO A 1 55 ? 10.286 -14.512 -24.415 1.00 63.43 55 PRO A C 14
ATOM 24260 O O . PRO A 1 55 ? 10.842 -15.604 -24.292 1.00 72.41 55 PRO A O 14
ATOM 24271 N N . TYR A 1 56 ? 10.220 -13.861 -25.571 1.00 62.11 56 TYR A N 14
ATOM 24272 C CA . TYR A 1 56 ? 10.808 -14.405 -26.790 1.00 32.13 56 TYR A CA 14
ATOM 24273 C C . TYR A 1 56 ? 11.952 -13.524 -27.283 1.00 75.22 56 TYR A C 14
ATOM 24274 O O . TYR A 1 56 ? 12.475 -13.723 -28.379 1.00 72.41 56 TYR A O 14
ATOM 24292 N N . ALA A 1 57 ? 12.335 -12.550 -26.465 1.00 15.50 57 ALA A N 14
ATOM 24293 C CA . ALA A 1 57 ? 13.418 -11.639 -26.816 1.00 34.25 57 ALA A CA 14
ATOM 24294 C C . ALA A 1 57 ? 14.757 -12.155 -26.300 1.00 71.24 57 ALA A C 14
ATOM 24295 O O . ALA A 1 57 ? 14.809 -13.130 -25.551 1.00 64.34 57 ALA A O 14
ATOM 24302 N N . GLN A 1 58 ? 15.836 -11.495 -26.708 1.00 23.25 58 GLN A N 14
ATOM 24303 C CA . GLN A 1 58 ? 17.176 -11.889 -26.287 1.00 73.34 58 GLN A CA 14
ATOM 24304 C C . GLN A 1 58 ? 17.338 -11.742 -24.778 1.00 62.31 58 GLN A C 14
ATOM 24305 O O . GLN A 1 58 ? 16.424 -11.295 -24.087 1.00 53.42 58 GLN A O 14
ATOM 24319 N N . GLU A 1 59 ? 18.508 -12.123 -24.274 1.00 11.22 59 GLU A N 14
ATOM 24320 C CA . GLU A 1 59 ? 18.789 -12.034 -22.846 1.00 15.14 59 GLU A CA 14
ATOM 24321 C C . GLU A 1 59 ? 19.405 -10.683 -22.495 1.00 43.34 59 GLU A C 14
ATOM 24322 O O . GLU A 1 59 ? 19.633 -9.848 -23.370 1.00 53.12 59 GLU A O 14
ATOM 24334 N N . GLU A 1 60 ? 19.672 -10.476 -21.210 1.00 25.24 60 GLU A N 14
ATOM 24335 C CA . GLU A 1 60 ? 20.261 -9.226 -20.744 1.00 23.23 60 GLU A CA 14
ATOM 24336 C C . GLU A 1 60 ? 21.510 -8.879 -21.550 1.00 55.00 60 GLU A C 14
ATOM 24337 O O . GLU A 1 60 ? 22.346 -9.739 -21.821 1.00 71.42 60 GLU A O 14
ATOM 24349 N N . GLY A 1 61 ? 21.627 -7.610 -21.931 1.00 21.50 61 GLY A N 14
ATOM 24350 C CA . GLY A 1 61 ? 22.775 -7.171 -22.703 1.00 33.10 61 GLY A CA 14
ATOM 24351 C C . GLY A 1 61 ? 23.559 -6.078 -22.004 1.00 64.44 61 GLY A C 14
ATOM 24352 O O . GLY A 1 61 ? 23.691 -4.971 -22.525 1.00 60.21 61 GLY A O 14
ATOM 24356 N N . GLN A 1 62 ? 24.080 -6.390 -20.822 1.00 2.32 62 GLN A N 14
ATOM 24357 C CA . GLN A 1 62 ? 24.854 -5.424 -20.050 1.00 73.03 62 GLN A CA 14
ATOM 24358 C C . GLN A 1 62 ? 23.992 -4.230 -19.653 1.00 5.15 62 GLN A C 14
ATOM 24359 O O . GLN A 1 62 ? 24.047 -3.163 -20.264 1.00 52.14 62 GLN A O 14
ATOM 24373 N N . PRO A 1 63 ? 23.177 -4.411 -18.603 1.00 22.21 63 PRO A N 14
ATOM 24374 C CA . PRO A 1 63 ? 22.289 -3.359 -18.100 1.00 33.42 63 PRO A CA 14
ATOM 24375 C C . PRO A 1 63 ? 23.009 -2.026 -17.926 1.00 35.41 63 PRO A C 14
ATOM 24376 O O . PRO A 1 63 ? 22.406 -0.962 -18.065 1.00 11.12 63 PRO A O 14
ATOM 24387 N N . ASP A 1 64 ? 24.300 -2.092 -17.622 1.00 30.22 64 ASP A N 14
ATOM 24388 C CA . ASP A 1 64 ? 25.103 -0.890 -17.430 1.00 54.25 64 ASP A CA 14
ATOM 24389 C C . ASP A 1 64 ? 26.564 -1.150 -17.783 1.00 72.01 64 ASP A C 14
ATOM 24390 O O . ASP A 1 64 ? 27.293 -1.784 -17.021 1.00 3.02 64 ASP A O 14
ATOM 24399 N N . SER A 1 65 ? 26.984 -0.657 -18.944 1.00 30.21 65 SER A N 14
ATOM 24400 C CA . SER A 1 65 ? 28.357 -0.841 -19.400 1.00 52.41 65 SER A CA 14
ATOM 24401 C C . SER A 1 65 ? 28.865 0.410 -20.111 1.00 12.33 65 SER A C 14
ATOM 24402 O O . SER A 1 65 ? 28.092 1.259 -20.557 1.00 23.21 65 SER A O 14
ATOM 24410 N N . PRO A 1 66 ? 30.196 0.529 -20.219 1.00 25.32 66 PRO A N 14
ATOM 24411 C CA . PRO A 1 66 ? 30.839 1.672 -20.874 1.00 70.33 66 PRO A CA 14
ATOM 24412 C C . PRO A 1 66 ? 30.618 1.674 -22.383 1.00 51.21 66 PRO A C 14
ATOM 24413 O O . PRO A 1 66 ? 31.072 0.774 -23.088 1.00 43.43 66 PRO A O 14
ATOM 24424 N N . GLY A 1 67 ? 29.917 2.693 -22.872 1.00 73.54 67 GLY A N 14
ATOM 24425 C CA . GLY A 1 67 ? 29.648 2.793 -24.295 1.00 22.30 67 GLY A CA 14
ATOM 24426 C C . GLY A 1 67 ? 30.332 3.987 -24.931 1.00 72.44 67 GLY A C 14
ATOM 24427 O O . GLY A 1 67 ? 31.482 4.292 -24.617 1.00 11.52 67 GLY A O 14
ATOM 24431 N N . SER A 1 68 ? 29.623 4.662 -25.830 1.00 44.35 68 SER A N 14
ATOM 24432 C CA . SER A 1 68 ? 30.171 5.826 -26.517 1.00 41.32 68 SER A CA 14
ATOM 24433 C C . SER A 1 68 ? 29.526 7.111 -26.007 1.00 4.44 68 SER A C 14
ATOM 24434 O O . SER A 1 68 ? 28.672 7.082 -25.122 1.00 22.42 68 SER A O 14
ATOM 24442 N N . GLY A 1 69 ? 29.943 8.240 -26.572 1.00 40.41 69 GLY A N 14
ATOM 24443 C CA . GLY A 1 69 ? 29.397 9.521 -26.162 1.00 72.12 69 GLY A CA 14
ATOM 24444 C C . GLY A 1 69 ? 30.005 10.023 -24.868 1.00 33.04 69 GLY A C 14
ATOM 24445 O O . GLY A 1 69 ? 30.136 9.270 -23.902 1.00 73.04 69 GLY A O 14
ATOM 24449 N N . ASP A 1 70 ? 30.378 11.298 -24.847 1.00 24.53 70 ASP A N 14
ATOM 24450 C CA . ASP A 1 70 ? 30.977 11.899 -23.661 1.00 12.52 70 ASP A CA 14
ATOM 24451 C C . ASP A 1 70 ? 30.117 11.642 -22.428 1.00 35.13 70 ASP A C 14
ATOM 24452 O O . ASP A 1 70 ? 30.577 11.051 -21.451 1.00 51.02 70 ASP A O 14
ATOM 24461 N N . GLN A 1 71 ? 28.866 12.090 -22.480 1.00 45.34 71 GLN A N 14
ATOM 24462 C CA . GLN A 1 71 ? 27.943 11.909 -21.367 1.00 10.55 71 GLN A CA 14
ATOM 24463 C C . GLN A 1 71 ? 26.505 11.807 -21.863 1.00 74.01 71 GLN A C 14
ATOM 24464 O O . GLN A 1 71 ? 25.936 12.782 -22.355 1.00 4.35 71 GLN A O 14
ATOM 24478 N N . ARG A 1 72 ? 25.922 10.620 -21.732 1.00 33.13 72 ARG A N 14
ATOM 24479 C CA . ARG A 1 72 ? 24.550 10.390 -22.169 1.00 31.24 72 ARG A CA 14
ATOM 24480 C C . ARG A 1 72 ? 23.578 10.519 -20.999 1.00 50.45 72 ARG A C 14
ATOM 24481 O O . ARG A 1 72 ? 23.889 10.127 -19.874 1.00 53.54 72 ARG A O 14
ATOM 24502 N N . TYR A 1 73 ? 22.402 11.072 -21.274 1.00 35.24 73 TYR A N 14
ATOM 24503 C CA . TYR A 1 73 ? 21.385 11.256 -20.244 1.00 62.14 73 TYR A CA 14
ATOM 24504 C C . TYR A 1 73 ? 20.075 10.586 -20.647 1.00 11.13 73 TYR A C 14
ATOM 24505 O O . TYR A 1 73 ? 19.680 10.618 -21.812 1.00 52.34 73 TYR A O 14
ATOM 24523 N N . PHE A 1 74 ? 19.405 9.980 -19.673 1.00 35.34 74 PHE A N 14
ATOM 24524 C CA . PHE A 1 74 ? 18.138 9.301 -19.923 1.00 43.23 74 PHE A CA 14
ATOM 24525 C C . PHE A 1 74 ? 16.981 10.052 -19.271 1.00 73.32 74 PHE A C 14
ATOM 24526 O O . PHE A 1 74 ? 17.000 10.322 -18.070 1.00 62.22 74 PHE A O 14
ATOM 24543 N N . ARG A 1 75 ? 15.974 10.386 -20.072 1.00 21.20 75 ARG A N 14
ATOM 24544 C CA . ARG A 1 75 ? 14.809 11.107 -19.574 1.00 73.52 75 ARG A CA 14
ATOM 24545 C C . ARG A 1 75 ? 13.563 10.226 -19.623 1.00 4.04 75 ARG A C 14
ATOM 24546 O O . ARG A 1 75 ? 13.222 9.673 -20.668 1.00 34.21 75 ARG A O 14
ATOM 24567 N N . VAL A 1 76 ? 12.889 10.100 -18.484 1.00 2.31 76 VAL A N 14
ATOM 24568 C CA . VAL A 1 76 ? 11.682 9.288 -18.396 1.00 73.21 76 VAL A CA 14
ATOM 24569 C C . VAL A 1 76 ? 10.559 10.045 -17.696 1.00 3.43 76 VAL A C 14
ATOM 24570 O O . VAL A 1 76 ? 10.593 10.239 -16.481 1.00 34.02 76 VAL A O 14
ATOM 24583 N N . GLN A 1 77 ? 9.567 10.471 -18.470 1.00 72.15 77 GLN A N 14
ATOM 24584 C CA . GLN A 1 77 ? 8.434 11.208 -17.924 1.00 34.14 77 GLN A CA 14
ATOM 24585 C C . GLN A 1 77 ? 7.175 10.347 -17.921 1.00 33.04 77 GLN A C 14
ATOM 24586 O O . GLN A 1 77 ? 6.865 9.680 -18.908 1.00 64.51 77 GLN A O 14
ATOM 24600 N N . ILE A 1 78 ? 6.453 10.367 -16.805 1.00 61.21 78 ILE A N 14
ATOM 24601 C CA . ILE A 1 78 ? 5.228 9.588 -16.675 1.00 14.53 78 ILE A CA 14
ATOM 24602 C C . ILE A 1 78 ? 4.081 10.451 -16.157 1.00 23.40 78 ILE A C 14
ATOM 24603 O O . ILE A 1 78 ? 4.041 10.806 -14.979 1.00 61.21 78 ILE A O 14
ATOM 24619 N N . SER A 1 79 ? 3.150 10.782 -17.045 1.00 53.41 79 SER A N 14
ATOM 24620 C CA . SER A 1 79 ? 2.003 11.605 -16.679 1.00 34.33 79 SER A CA 14
ATOM 24621 C C . SER A 1 79 ? 0.879 10.746 -16.107 1.00 73.44 79 SER A C 14
ATOM 24622 O O . SER A 1 79 ? 0.331 9.883 -16.794 1.00 60.13 79 SER A O 14
ATOM 24630 N N . TYR A 1 80 ? 0.540 10.988 -14.846 1.00 23.00 80 TYR A N 14
ATOM 24631 C CA . TYR A 1 80 ? -0.516 10.236 -14.180 1.00 34.20 80 TYR A CA 14
ATOM 24632 C C . TYR A 1 80 ? -1.780 11.079 -14.039 1.00 4.42 80 TYR A C 14
ATOM 24633 O O . TYR A 1 80 ? -1.866 11.949 -13.171 1.00 64.30 80 TYR A O 14
ATOM 24651 N N . TYR A 1 81 ? -2.758 10.816 -14.898 1.00 20.23 81 TYR A N 14
ATOM 24652 C CA . TYR A 1 81 ? -4.017 11.551 -14.871 1.00 61.13 81 TYR A CA 14
ATOM 24653 C C . TYR A 1 81 ? -5.124 10.712 -14.240 1.00 12.51 81 TYR A C 14
ATOM 24654 O O . TYR A 1 81 ? -5.535 9.690 -14.790 1.00 3.53 81 TYR A O 14
ATOM 24672 N N . SER A 1 82 ? -5.604 11.153 -13.081 1.00 42.54 82 SER A N 14
ATOM 24673 C CA . SER A 1 82 ? -6.662 10.443 -12.372 1.00 5.31 82 SER A CA 14
ATOM 24674 C C . SER A 1 82 ? -7.378 11.371 -11.396 1.00 35.03 82 SER A C 14
ATOM 24675 O O . SER A 1 82 ? -6.743 12.140 -10.674 1.00 75.52 82 SER A O 14
ATOM 24683 N N . GLN A 1 83 ? -8.705 11.292 -11.380 1.00 52.12 83 GLN A N 14
ATOM 24684 C CA . GLN A 1 83 ? -9.509 12.125 -10.493 1.00 71.15 83 GLN A CA 14
ATOM 24685 C C . GLN A 1 83 ? -8.966 12.086 -9.069 1.00 21.41 83 GLN A C 14
ATOM 24686 O O . GLN A 1 83 ? -8.886 13.113 -8.394 1.00 60.13 83 GLN A O 14
ATOM 24700 N N . THR A 1 84 ? -8.593 10.893 -8.615 1.00 74.44 84 THR A N 14
ATOM 24701 C CA . THR A 1 84 ? -8.059 10.719 -7.271 1.00 33.24 84 THR A CA 14
ATOM 24702 C C . THR A 1 84 ? -6.571 11.047 -7.223 1.00 55.13 84 THR A C 14
ATOM 24703 O O . THR A 1 84 ? -6.065 11.538 -6.213 1.00 54.34 84 THR A O 14
ATOM 24714 N N . LEU A 1 85 ? -5.875 10.774 -8.321 1.00 20.31 85 LEU A N 14
ATOM 24715 C CA . LEU A 1 85 ? -4.443 11.041 -8.405 1.00 53.10 85 LEU A CA 14
ATOM 24716 C C . LEU A 1 85 ? -4.120 11.894 -9.627 1.00 44.04 85 LEU A C 14
ATOM 24717 O O . LEU A 1 85 ? -4.250 11.441 -10.765 1.00 15.32 85 LEU A O 14
ATOM 24733 N N . ARG A 1 86 ? -3.695 13.130 -9.385 1.00 25.43 86 ARG A N 14
ATOM 24734 C CA . ARG A 1 86 ? -3.351 14.045 -10.466 1.00 2.53 86 ARG A CA 14
ATOM 24735 C C . ARG A 1 86 ? -1.938 14.594 -10.285 1.00 15.10 86 ARG A C 14
ATOM 24736 O O . ARG A 1 86 ? -1.729 15.573 -9.569 1.00 0.03 86 ARG A O 14
ATOM 24757 N N . SER A 1 87 ? -0.973 13.956 -10.939 1.00 11.10 87 SER A N 14
ATOM 24758 C CA . SER A 1 87 ? 0.420 14.377 -10.847 1.00 51.22 87 SER A CA 14
ATOM 24759 C C . SER A 1 87 ? 1.245 13.775 -11.980 1.00 24.40 87 SER A C 14
ATOM 24760 O O . SER A 1 87 ? 0.714 13.086 -12.850 1.00 61.41 87 SER A O 14
ATOM 24768 N N . GLU A 1 88 ? 2.548 14.040 -11.961 1.00 12.31 88 GLU A N 14
ATOM 24769 C CA . GLU A 1 88 ? 3.447 13.525 -12.987 1.00 10.12 88 GLU A CA 14
ATOM 24770 C C . GLU A 1 88 ? 4.766 13.064 -12.373 1.00 12.22 88 GLU A C 14
ATOM 24771 O O . GLU A 1 88 ? 5.362 13.768 -11.557 1.00 43.13 88 GLU A O 14
ATOM 24783 N N . ILE A 1 89 ? 5.214 11.878 -12.770 1.00 51.11 89 ILE A N 14
ATOM 24784 C CA . ILE A 1 89 ? 6.462 11.323 -12.260 1.00 15.42 89 ILE A CA 14
ATOM 24785 C C . ILE A 1 89 ? 7.563 11.388 -13.312 1.00 40.14 89 ILE A C 14
ATOM 24786 O O . ILE A 1 89 ? 7.529 10.665 -14.308 1.00 74.10 89 ILE A O 14
ATOM 24802 N N . VAL A 1 90 ? 8.542 12.258 -13.084 1.00 55.54 90 VAL A N 14
ATOM 24803 C CA . VAL A 1 90 ? 9.656 12.416 -14.011 1.00 51.02 90 VAL A CA 14
ATOM 24804 C C . VAL A 1 90 ? 10.981 12.068 -13.342 1.00 73.41 90 VAL A C 14
ATOM 24805 O O . VAL A 1 90 ? 11.208 12.403 -12.179 1.00 25.32 90 VAL A O 14
ATOM 24818 N N . LEU A 1 91 ? 11.852 11.394 -14.084 1.00 25.40 91 LEU A N 14
ATOM 24819 C CA . LEU A 1 91 ? 13.157 10.999 -13.563 1.00 51.40 91 LEU A CA 14
ATOM 24820 C C . LEU A 1 91 ? 14.225 11.084 -14.649 1.00 0.14 91 LEU A C 14
ATOM 24821 O O . LEU A 1 91 ? 14.027 10.608 -15.768 1.00 5.54 91 LEU A O 14
ATOM 24837 N N . LEU A 1 92 ? 15.358 11.691 -14.311 1.00 34.43 92 LEU A N 14
ATOM 24838 C CA . LEU A 1 92 ? 16.459 11.836 -15.256 1.00 22.20 92 LEU A CA 14
ATOM 24839 C C . LEU A 1 92 ? 17.759 11.301 -14.663 1.00 41.25 92 LEU A C 14
ATOM 24840 O O . LEU A 1 92 ? 18.219 11.774 -13.624 1.00 23.13 92 LEU A O 14
ATOM 24856 N N . ILE A 1 93 ? 18.347 10.315 -15.333 1.00 11.23 93 ILE A N 14
ATOM 24857 C CA . ILE A 1 93 ? 19.595 9.719 -14.874 1.00 4.31 93 ILE A CA 14
ATOM 24858 C C . ILE A 1 93 ? 20.494 9.352 -16.050 1.00 20.11 93 ILE A C 14
ATOM 24859 O O . ILE A 1 93 ? 20.051 8.781 -17.047 1.00 24.12 93 ILE A O 14
ATOM 24875 N N . PRO A 1 94 ? 21.788 9.685 -15.932 1.00 70.04 94 PRO A N 14
ATOM 24876 C CA . PRO A 1 94 ? 22.777 9.398 -16.975 1.00 62.44 94 PRO A CA 14
ATOM 24877 C C . PRO A 1 94 ? 22.694 7.959 -17.473 1.00 75.31 94 PRO A C 14
ATOM 24878 O O . PRO A 1 94 ? 22.670 7.019 -16.679 1.00 70.34 94 PRO A O 14
ATOM 24889 N N . GLU A 1 95 ? 22.649 7.795 -18.792 1.00 23.04 95 GLU A N 14
ATOM 24890 C CA . GLU A 1 95 ? 22.568 6.469 -19.394 1.00 11.52 95 GLU A CA 14
ATOM 24891 C C . GLU A 1 95 ? 23.698 5.575 -18.894 1.00 64.52 95 GLU A C 14
ATOM 24892 O O . GLU A 1 95 ? 23.574 4.349 -18.874 1.00 42.43 95 GLU A O 14
ATOM 24904 N N . THR A 1 96 ? 24.803 6.195 -18.491 1.00 51.33 96 THR A N 14
ATOM 24905 C CA . THR A 1 96 ? 25.956 5.457 -17.993 1.00 64.24 96 THR A CA 14
ATOM 24906 C C . THR A 1 96 ? 25.571 4.560 -16.823 1.00 24.43 96 THR A C 14
ATOM 24907 O O . THR A 1 96 ? 26.109 3.464 -16.665 1.00 24.20 96 THR A O 14
ATOM 24918 N N . SER A 1 97 ? 24.636 5.031 -16.004 1.00 43.32 97 SER A N 14
ATOM 24919 C CA . SER A 1 97 ? 24.181 4.272 -14.845 1.00 43.23 97 SER A CA 14
ATOM 24920 C C . SER A 1 97 ? 22.707 3.902 -14.983 1.00 5.33 97 SER A C 14
ATOM 24921 O O . SER A 1 97 ? 22.049 3.556 -14.002 1.00 63.23 97 SER A O 14
ATOM 24929 N N . ALA A 1 98 ? 22.196 3.979 -16.207 1.00 64.11 98 ALA A N 14
ATOM 24930 C CA . ALA A 1 98 ? 20.802 3.651 -16.475 1.00 34.45 98 ALA A CA 14
ATOM 24931 C C . ALA A 1 98 ? 20.432 2.296 -15.879 1.00 3.55 98 ALA A C 14
ATOM 24932 O O . ALA A 1 98 ? 20.856 1.244 -16.357 1.00 5.23 98 ALA A O 14
ATOM 24939 N N . PRO A 1 99 ? 19.624 2.321 -14.809 1.00 34.32 99 PRO A N 14
ATOM 24940 C CA . PRO A 1 99 ? 19.180 1.103 -14.124 1.00 74.33 99 PRO A CA 14
ATOM 24941 C C . PRO A 1 99 ? 18.204 0.288 -14.966 1.00 73.30 99 PRO A C 14
ATOM 24942 O O . PRO A 1 99 ? 17.605 0.802 -15.910 1.00 43.42 99 PRO A O 14
ATOM 24953 N N . GLN A 1 100 ? 18.048 -0.985 -14.617 1.00 64.30 100 GLN A N 14
ATOM 24954 C CA . GLN A 1 100 ? 17.145 -1.871 -15.342 1.00 14.33 100 GLN A CA 14
ATOM 24955 C C . GLN A 1 100 ? 15.745 -1.271 -15.425 1.00 0.51 100 GLN A C 14
ATOM 24956 O O . GLN A 1 100 ? 15.012 -1.510 -16.384 1.00 45.13 100 GLN A O 14
ATOM 24970 N N . ALA A 1 101 ? 15.380 -0.490 -14.413 1.00 42.11 101 ALA A N 14
ATOM 24971 C CA . ALA A 1 101 ? 14.069 0.146 -14.373 1.00 22.11 101 ALA A CA 14
ATOM 24972 C C . ALA A 1 101 ? 13.833 0.997 -15.616 1.00 62.53 101 ALA A C 14
ATOM 24973 O O . ALA A 1 101 ? 12.858 0.797 -16.341 1.00 54.34 101 ALA A O 14
ATOM 24980 N N . LEU A 1 102 ? 14.731 1.945 -15.857 1.00 41.42 102 LEU A N 14
ATOM 24981 C CA . LEU A 1 102 ? 14.620 2.828 -17.014 1.00 22.24 102 LEU A CA 14
ATOM 24982 C C . LEU A 1 102 ? 14.731 2.038 -18.314 1.00 4.12 102 LEU A C 14
ATOM 24983 O O . LEU A 1 102 ? 13.913 2.196 -19.220 1.00 63.32 102 LEU A O 14
ATOM 24999 N N . VAL A 1 103 ? 15.748 1.186 -18.398 1.00 3.14 103 VAL A N 14
ATOM 25000 C CA . VAL A 1 103 ? 15.965 0.369 -19.585 1.00 70.33 103 VAL A CA 14
ATOM 25001 C C . VAL A 1 103 ? 14.760 -0.522 -19.867 1.00 22.35 103 VAL A C 14
ATOM 25002 O O . VAL A 1 103 ? 14.522 -0.920 -21.007 1.00 22.20 103 VAL A O 14
ATOM 25015 N N . ASP A 1 104 ? 14.003 -0.831 -18.820 1.00 30.42 104 ASP A N 14
ATOM 25016 C CA . ASP A 1 104 ? 12.821 -1.675 -18.954 1.00 13.43 104 ASP A CA 14
ATOM 25017 C C . ASP A 1 104 ? 11.594 -0.839 -19.307 1.00 3.33 104 ASP A C 14
ATOM 25018 O O . ASP A 1 104 ? 10.669 -1.320 -19.962 1.00 64.14 104 ASP A O 14
ATOM 25027 N N . LEU A 1 105 ? 11.593 0.415 -18.867 1.00 72.20 105 LEU A N 14
ATOM 25028 C CA . LEU A 1 105 ? 10.479 1.318 -19.135 1.00 43.34 105 LEU A CA 14
ATOM 25029 C C . LEU A 1 105 ? 10.515 1.813 -20.578 1.00 31.11 105 LEU A C 14
ATOM 25030 O O . LEU A 1 105 ? 9.484 2.171 -21.147 1.00 71.12 105 LEU A O 14
ATOM 25046 N N . TRP A 1 106 ? 11.707 1.828 -21.163 1.00 50.01 106 TRP A N 14
ATOM 25047 C CA . TRP A 1 106 ? 11.876 2.277 -22.541 1.00 23.44 106 TRP A CA 14
ATOM 25048 C C . TRP A 1 106 ? 11.583 1.147 -23.521 1.00 73.41 106 TRP A C 14
ATOM 25049 O O . TRP A 1 106 ? 11.099 1.382 -24.629 1.00 23.23 106 TRP A O 14
ATOM 25070 N N . LYS A 1 107 ? 11.877 -0.081 -23.108 1.00 25.34 107 LYS A N 14
ATOM 25071 C CA . LYS A 1 107 ? 11.644 -1.249 -23.949 1.00 32.13 107 LYS A CA 14
ATOM 25072 C C . LYS A 1 107 ? 10.269 -1.850 -23.676 1.00 14.04 107 LYS A C 14
ATOM 25073 O O . LYS A 1 107 ? 9.429 -1.940 -24.572 1.00 65.55 107 LYS A O 14
ATOM 25092 N N . THR A 1 108 ? 10.043 -2.259 -22.431 1.00 12.42 108 THR A N 14
ATOM 25093 C CA . THR A 1 108 ? 8.770 -2.850 -22.040 1.00 34.23 108 THR A CA 14
ATOM 25094 C C . THR A 1 108 ? 7.745 -1.774 -21.697 1.00 64.24 108 THR A C 14
ATOM 25095 O O . THR A 1 108 ? 6.585 -1.858 -22.098 1.00 44.55 108 THR A O 14
ATOM 25106 N N . GLY A 1 109 ? 8.183 -0.763 -20.953 1.00 54.31 109 GLY A N 14
ATOM 25107 C CA . GLY A 1 109 ? 7.291 0.316 -20.570 1.00 34.01 109 GLY A CA 14
ATOM 25108 C C . GLY A 1 109 ? 6.168 -0.153 -19.665 1.00 65.34 109 GLY A C 14
ATOM 25109 O O . GLY A 1 109 ? 5.123 0.489 -19.580 1.00 15.51 109 GLY A O 14
ATOM 25113 N N . GLN A 1 110 ? 6.385 -1.277 -18.990 1.00 64.54 110 GLN A N 14
ATOM 25114 C CA . GLN A 1 110 ? 5.382 -1.833 -18.090 1.00 1.11 110 GLN A CA 14
ATOM 25115 C C . GLN A 1 110 ? 5.985 -2.131 -16.721 1.00 14.42 110 GLN A C 14
ATOM 25116 O O . GLN A 1 110 ? 7.188 -2.358 -16.597 1.00 21.32 110 GLN A O 14
ATOM 25130 N N . VAL A 1 111 ? 5.140 -2.127 -15.694 1.00 51.34 111 VAL A N 14
ATOM 25131 C CA . VAL A 1 111 ? 5.589 -2.397 -14.334 1.00 32.02 111 VAL A CA 14
ATOM 25132 C C . VAL A 1 111 ? 6.424 -3.671 -14.274 1.00 3.24 111 VAL A C 14
ATOM 25133 O O . VAL A 1 111 ? 5.940 -4.759 -14.587 1.00 11.54 111 VAL A O 14
ATOM 25146 N N . ASP A 1 112 ? 7.682 -3.528 -13.869 1.00 35.30 112 ASP A N 14
ATOM 25147 C CA . ASP A 1 112 ? 8.585 -4.668 -13.766 1.00 23.22 112 ASP A CA 14
ATOM 25148 C C . ASP A 1 112 ? 8.426 -5.368 -12.420 1.00 32.12 112 ASP A C 14
ATOM 25149 O O . ASP A 1 112 ? 8.304 -4.718 -11.382 1.00 43.44 112 ASP A O 14
ATOM 25158 N N . GLU A 1 113 ? 8.426 -6.697 -12.446 1.00 22.22 113 GLU A N 14
ATOM 25159 C CA . GLU A 1 113 ? 8.279 -7.484 -11.227 1.00 64.52 113 GLU A CA 14
ATOM 25160 C C . GLU A 1 113 ? 9.240 -8.670 -11.226 1.00 61.14 113 GLU A C 14
ATOM 25161 O O . GLU A 1 113 ? 10.093 -8.791 -12.105 1.00 74.04 113 GLU A O 14
ATOM 25173 N N . MET A 1 1 ? 6.655 0.383 -2.192 1.00 3.22 1 MET A N 15
ATOM 25174 C CA . MET A 1 1 ? 5.377 1.067 -2.036 1.00 34.11 1 MET A CA 15
ATOM 25175 C C . MET A 1 1 ? 5.039 1.880 -3.282 1.00 24.13 1 MET A C 15
ATOM 25176 O O . MET A 1 1 ? 5.897 2.113 -4.134 1.00 54.42 1 MET A O 15
ATOM 25190 N N . LYS A 1 2 ? 3.786 2.309 -3.382 1.00 32.34 2 LYS A N 15
ATOM 25191 C CA . LYS A 1 2 ? 3.335 3.097 -4.522 1.00 73.45 2 LYS A CA 15
ATOM 25192 C C . LYS A 1 2 ? 3.987 2.609 -5.812 1.00 50.23 2 LYS A C 15
ATOM 25193 O O . LYS A 1 2 ? 4.804 3.299 -6.422 1.00 51.34 2 LYS A O 15
ATOM 25212 N N . PRO A 1 3 ? 3.618 1.392 -6.240 1.00 3.52 3 PRO A N 15
ATOM 25213 C CA . PRO A 1 3 ? 4.154 0.787 -7.463 1.00 23.05 3 PRO A CA 15
ATOM 25214 C C . PRO A 1 3 ? 4.118 1.745 -8.648 1.00 41.40 3 PRO A C 15
ATOM 25215 O O . PRO A 1 3 ? 3.488 2.802 -8.586 1.00 72.14 3 PRO A O 15
ATOM 25226 N N . LEU A 1 4 ? 4.797 1.371 -9.727 1.00 31.44 4 LEU A N 15
ATOM 25227 C CA . LEU A 1 4 ? 4.842 2.197 -10.928 1.00 10.12 4 LEU A CA 15
ATOM 25228 C C . LEU A 1 4 ? 3.437 2.592 -11.370 1.00 14.20 4 LEU A C 15
ATOM 25229 O O . LEU A 1 4 ? 2.444 1.960 -11.007 1.00 3.34 4 LEU A O 15
ATOM 25245 N N . PRO A 1 5 ? 3.348 3.661 -12.175 1.00 51.31 5 PRO A N 15
ATOM 25246 C CA . PRO A 1 5 ? 2.069 4.163 -12.687 1.00 1.02 5 PRO A CA 15
ATOM 25247 C C . PRO A 1 5 ? 1.443 3.220 -13.708 1.00 61.51 5 PRO A C 15
ATOM 25248 O O . PRO A 1 5 ? 1.925 3.100 -14.835 1.00 31.23 5 PRO A O 15
ATOM 25259 N N . VAL A 1 6 ? 0.366 2.551 -13.307 1.00 42.25 6 VAL A N 15
ATOM 25260 C CA . VAL A 1 6 ? -0.327 1.619 -14.189 1.00 1.12 6 VAL A CA 15
ATOM 25261 C C . VAL A 1 6 ? -0.783 2.309 -15.469 1.00 53.51 6 VAL A C 15
ATOM 25262 O O . VAL A 1 6 ? -1.061 3.509 -15.475 1.00 53.54 6 VAL A O 15
ATOM 25275 N N . LEU A 1 7 ? -0.859 1.544 -16.552 1.00 42.44 7 LEU A N 15
ATOM 25276 C CA . LEU A 1 7 ? -1.283 2.082 -17.841 1.00 25.13 7 LEU A CA 15
ATOM 25277 C C . LEU A 1 7 ? -2.799 2.014 -17.987 1.00 13.43 7 LEU A C 15
ATOM 25278 O O . LEU A 1 7 ? -3.370 0.936 -18.142 1.00 33.11 7 LEU A O 15
ATOM 25294 N N . ASN A 1 8 ? -3.446 3.175 -17.938 1.00 24.22 8 ASN A N 15
ATOM 25295 C CA . ASN A 1 8 ? -4.897 3.248 -18.066 1.00 65.42 8 ASN A CA 15
ATOM 25296 C C . ASN A 1 8 ? -5.293 4.012 -19.326 1.00 35.43 8 ASN A C 15
ATOM 25297 O O . ASN A 1 8 ? -4.448 4.330 -20.162 1.00 14.44 8 ASN A O 15
ATOM 25308 N N . GLN A 1 9 ? -6.584 4.302 -19.453 1.00 12.01 9 GLN A N 15
ATOM 25309 C CA . GLN A 1 9 ? -7.093 5.029 -20.610 1.00 63.43 9 GLN A CA 15
ATOM 25310 C C . GLN A 1 9 ? -6.654 6.489 -20.573 1.00 25.45 9 GLN A C 15
ATOM 25311 O O . GLN A 1 9 ? -6.904 7.247 -21.509 1.00 73.15 9 GLN A O 15
ATOM 25325 N N . ASP A 1 10 ? -5.998 6.876 -19.484 1.00 63.12 10 ASP A N 15
ATOM 25326 C CA . ASP A 1 10 ? -5.523 8.245 -19.324 1.00 43.44 10 ASP A CA 15
ATOM 25327 C C . ASP A 1 10 ? -4.053 8.267 -18.917 1.00 63.34 10 ASP A C 15
ATOM 25328 O O . ASP A 1 10 ? -3.630 9.104 -18.119 1.00 62.03 10 ASP A O 15
ATOM 25337 N N . THR A 1 11 ? -3.277 7.339 -19.470 1.00 51.23 11 THR A N 15
ATOM 25338 C CA . THR A 1 11 ? -1.855 7.250 -19.164 1.00 32.35 11 THR A CA 15
ATOM 25339 C C . THR A 1 11 ? -1.007 7.598 -20.381 1.00 40.23 11 THR A C 15
ATOM 25340 O O . THR A 1 11 ? -1.259 7.114 -21.485 1.00 4.02 11 THR A O 15
ATOM 25351 N N . VAL A 1 12 ? 0.000 8.441 -20.174 1.00 30.21 12 VAL A N 15
ATOM 25352 C CA . VAL A 1 12 ? 0.887 8.853 -21.255 1.00 61.21 12 VAL A CA 15
ATOM 25353 C C . VAL A 1 12 ? 2.345 8.571 -20.907 1.00 54.45 12 VAL A C 15
ATOM 25354 O O . VAL A 1 12 ? 2.910 9.195 -20.009 1.00 23.34 12 VAL A O 15
ATOM 25367 N N . ILE A 1 13 ? 2.947 7.630 -21.625 1.00 60.44 13 ILE A N 15
ATOM 25368 C CA . ILE A 1 13 ? 4.340 7.267 -21.394 1.00 33.12 13 ILE A CA 15
ATOM 25369 C C . ILE A 1 13 ? 5.257 7.926 -22.418 1.00 1.31 13 ILE A C 15
ATOM 25370 O O . ILE A 1 13 ? 5.006 7.864 -23.621 1.00 1.11 13 ILE A O 15
ATOM 25386 N N . GLU A 1 14 ? 6.322 8.556 -21.931 1.00 40.24 14 GLU A N 15
ATOM 25387 C CA . GLU A 1 14 ? 7.278 9.226 -22.805 1.00 53.35 14 GLU A CA 15
ATOM 25388 C C . GLU A 1 14 ? 8.707 9.011 -22.315 1.00 52.25 14 GLU A C 15
ATOM 25389 O O . GLU A 1 14 ? 9.090 9.498 -21.251 1.00 43.41 14 GLU A O 15
ATOM 25401 N N . LEU A 1 15 ? 9.490 8.278 -23.099 1.00 2.04 15 LEU A N 15
ATOM 25402 C CA . LEU A 1 15 ? 10.877 7.997 -22.746 1.00 25.15 15 LEU A CA 15
ATOM 25403 C C . LEU A 1 15 ? 11.812 8.328 -23.905 1.00 2.05 15 LEU A C 15
ATOM 25404 O O . LEU A 1 15 ? 11.517 8.024 -25.060 1.00 34.33 15 LEU A O 15
ATOM 25420 N N . ALA A 1 16 ? 12.942 8.951 -23.587 1.00 42.31 16 ALA A N 15
ATOM 25421 C CA . ALA A 1 16 ? 13.922 9.320 -24.601 1.00 63.32 16 ALA A CA 15
ATOM 25422 C C . ALA A 1 16 ? 15.308 9.491 -23.989 1.00 23.24 16 ALA A C 15
ATOM 25423 O O . ALA A 1 16 ? 15.478 10.211 -23.005 1.00 33.15 16 ALA A O 15
ATOM 25430 N N . ARG A 1 17 ? 16.296 8.824 -24.576 1.00 44.13 17 ARG A N 15
ATOM 25431 C CA . ARG A 1 17 ? 17.667 8.901 -24.087 1.00 4.34 17 ARG A CA 15
ATOM 25432 C C . ARG A 1 17 ? 18.457 9.964 -24.846 1.00 31.32 17 ARG A C 15
ATOM 25433 O O . ARG A 1 17 ? 18.448 9.995 -26.076 1.00 4.31 17 ARG A O 15
ATOM 25454 N N . GLU A 1 18 ? 19.137 10.832 -24.103 1.00 61.43 18 GLU A N 15
ATOM 25455 C CA . GLU A 1 18 ? 19.930 11.896 -24.707 1.00 62.23 18 GLU A CA 15
ATOM 25456 C C . GLU A 1 18 ? 21.317 11.966 -24.075 1.00 44.23 18 GLU A C 15
ATOM 25457 O O . GLU A 1 18 ? 21.640 11.194 -23.173 1.00 45.44 18 GLU A O 15
ATOM 25469 N N . GLY A 1 19 ? 22.134 12.898 -24.557 1.00 2.42 19 GLY A N 15
ATOM 25470 C CA . GLY A 1 19 ? 23.477 13.053 -24.029 1.00 20.33 19 GLY A CA 15
ATOM 25471 C C . GLY A 1 19 ? 24.507 12.283 -24.830 1.00 64.54 19 GLY A C 15
ATOM 25472 O O . GLY A 1 19 ? 24.288 11.971 -26.000 1.00 41.32 19 GLY A O 15
ATOM 25476 N N . GLY A 1 20 ? 25.637 11.975 -24.200 1.00 0.22 20 GLY A N 15
ATOM 25477 C CA . GLY A 1 20 ? 26.689 11.241 -24.878 1.00 21.10 20 GLY A CA 15
ATOM 25478 C C . GLY A 1 20 ? 27.830 12.136 -25.318 1.00 40.53 20 GLY A C 15
ATOM 25479 O O . GLY A 1 20 ? 28.458 12.804 -24.496 1.00 12.00 20 GLY A O 15
ATOM 25483 N N . PHE A 1 21 ? 28.101 12.150 -26.619 1.00 40.52 21 PHE A N 15
ATOM 25484 C CA . PHE A 1 21 ? 29.176 12.969 -27.167 1.00 64.23 21 PHE A CA 15
ATOM 25485 C C . PHE A 1 21 ? 28.695 13.758 -28.381 1.00 73.12 21 PHE A C 15
ATOM 25486 O O . PHE A 1 21 ? 29.044 14.925 -28.555 1.00 1.13 21 PHE A O 15
ATOM 25503 N N . ALA A 1 22 ? 27.891 13.111 -29.219 1.00 14.33 22 ALA A N 15
ATOM 25504 C CA . ALA A 1 22 ? 27.359 13.752 -30.415 1.00 64.25 22 ALA A CA 15
ATOM 25505 C C . ALA A 1 22 ? 26.513 14.969 -30.057 1.00 63.22 22 ALA A C 15
ATOM 25506 O O . ALA A 1 22 ? 26.522 15.429 -28.915 1.00 51.03 22 ALA A O 15
ATOM 25513 N N . PHE A 1 23 ? 25.784 15.487 -31.040 1.00 32.40 23 PHE A N 15
ATOM 25514 C CA . PHE A 1 23 ? 24.933 16.652 -30.828 1.00 62.14 23 PHE A CA 15
ATOM 25515 C C . PHE A 1 23 ? 23.458 16.276 -30.937 1.00 24.30 23 PHE A C 15
ATOM 25516 O O . PHE A 1 23 ? 22.730 16.283 -29.944 1.00 25.32 23 PHE A O 15
ATOM 25533 N N . ILE A 1 24 ? 23.025 15.949 -32.150 1.00 23.53 24 ILE A N 15
ATOM 25534 C CA . ILE A 1 24 ? 21.638 15.569 -32.388 1.00 44.15 24 ILE A CA 15
ATOM 25535 C C . ILE A 1 24 ? 21.536 14.116 -32.838 1.00 74.41 24 ILE A C 15
ATOM 25536 O O . ILE A 1 24 ? 21.519 13.808 -34.030 1.00 51.31 24 ILE A O 15
ATOM 25552 N N . PRO A 1 25 ? 21.463 13.198 -31.862 1.00 43.23 25 PRO A N 15
ATOM 25553 C CA . PRO A 1 25 ? 21.358 11.761 -32.133 1.00 3.31 25 PRO A CA 15
ATOM 25554 C C . PRO A 1 25 ? 20.289 11.444 -33.173 1.00 31.24 25 PRO A C 15
ATOM 25555 O O . PRO A 1 25 ? 19.093 11.556 -32.903 1.00 11.30 25 PRO A O 15
ATOM 25566 N N . LYS A 1 26 ? 20.727 11.046 -34.362 1.00 52.14 26 LYS A N 15
ATOM 25567 C CA . LYS A 1 26 ? 19.808 10.710 -35.443 1.00 52.24 26 LYS A CA 15
ATOM 25568 C C . LYS A 1 26 ? 18.935 9.518 -35.065 1.00 24.41 26 LYS A C 15
ATOM 25569 O O . LYS A 1 26 ? 17.749 9.473 -35.395 1.00 4.43 26 LYS A O 15
ATOM 25588 N N . LEU A 1 27 ? 19.529 8.553 -34.370 1.00 51.24 27 LEU A N 15
ATOM 25589 C CA . LEU A 1 27 ? 18.805 7.360 -33.945 1.00 41.03 27 LEU A CA 15
ATOM 25590 C C . LEU A 1 27 ? 18.273 7.523 -32.525 1.00 53.22 27 LEU A C 15
ATOM 25591 O O . LEU A 1 27 ? 18.222 6.563 -31.757 1.00 12.32 27 LEU A O 15
ATOM 25607 N N . ALA A 1 28 ? 17.875 8.745 -32.185 1.00 20.34 28 ALA A N 15
ATOM 25608 C CA . ALA A 1 28 ? 17.342 9.033 -30.859 1.00 23.43 28 ALA A CA 15
ATOM 25609 C C . ALA A 1 28 ? 16.250 8.039 -30.478 1.00 52.04 28 ALA A C 15
ATOM 25610 O O . ALA A 1 28 ? 15.198 7.984 -31.115 1.00 23.12 28 ALA A O 15
ATOM 25617 N N . GLY A 1 29 ? 16.506 7.254 -29.436 1.00 45.12 29 GLY A N 15
ATOM 25618 C CA . GLY A 1 29 ? 15.535 6.272 -28.990 1.00 44.31 29 GLY A CA 15
ATOM 25619 C C . GLY A 1 29 ? 14.399 6.896 -28.205 1.00 54.33 29 GLY A C 15
ATOM 25620 O O . GLY A 1 29 ? 14.174 6.551 -27.046 1.00 22.33 29 GLY A O 15
ATOM 25624 N N . GLN A 1 30 ? 13.681 7.819 -28.838 1.00 61.12 30 GLN A N 15
ATOM 25625 C CA . GLN A 1 30 ? 12.563 8.494 -28.190 1.00 20.01 30 GLN A CA 15
ATOM 25626 C C . GLN A 1 30 ? 11.238 7.845 -28.575 1.00 32.30 30 GLN A C 15
ATOM 25627 O O . GLN A 1 30 ? 10.895 7.764 -29.755 1.00 14.15 30 GLN A O 15
ATOM 25641 N N . ARG A 1 31 ? 10.498 7.383 -27.573 1.00 35.05 31 ARG A N 15
ATOM 25642 C CA . ARG A 1 31 ? 9.211 6.739 -27.807 1.00 15.24 31 ARG A CA 15
ATOM 25643 C C . ARG A 1 31 ? 8.154 7.271 -26.843 1.00 35.41 31 ARG A C 15
ATOM 25644 O O . ARG A 1 31 ? 8.305 7.174 -25.625 1.00 3.50 31 ARG A O 15
ATOM 25665 N N . ARG A 1 32 ? 7.084 7.832 -27.397 1.00 34.51 32 ARG A N 15
ATOM 25666 C CA . ARG A 1 32 ? 6.003 8.380 -26.587 1.00 35.32 32 ARG A CA 15
ATOM 25667 C C . ARG A 1 32 ? 4.656 7.804 -27.016 1.00 40.41 32 ARG A C 15
ATOM 25668 O O . ARG A 1 32 ? 4.293 7.858 -28.192 1.00 4.34 32 ARG A O 15
ATOM 25689 N N . ILE A 1 33 ? 3.921 7.254 -26.056 1.00 15.20 33 ILE A N 15
ATOM 25690 C CA . ILE A 1 33 ? 2.615 6.670 -26.335 1.00 33.32 33 ILE A CA 15
ATOM 25691 C C . ILE A 1 33 ? 1.533 7.301 -25.465 1.00 52.01 33 ILE A C 15
ATOM 25692 O O . ILE A 1 33 ? 1.686 7.412 -24.249 1.00 40.22 33 ILE A O 15
ATOM 25708 N N . ALA A 1 34 ? 0.438 7.711 -26.097 1.00 0.40 34 ALA A N 15
ATOM 25709 C CA . ALA A 1 34 ? -0.672 8.328 -25.381 1.00 24.04 34 ALA A CA 15
ATOM 25710 C C . ALA A 1 34 ? -1.907 7.434 -25.408 1.00 50.41 34 ALA A C 15
ATOM 25711 O O . ALA A 1 34 ? -2.673 7.446 -26.373 1.00 10.03 34 ALA A O 15
ATOM 25718 N N . LEU A 1 35 ? -2.095 6.660 -24.345 1.00 50.21 35 LEU A N 15
ATOM 25719 C CA . LEU A 1 35 ? -3.238 5.759 -24.248 1.00 31.04 35 LEU A CA 15
ATOM 25720 C C . LEU A 1 35 ? -4.550 6.532 -24.337 1.00 30.15 35 LEU A C 15
ATOM 25721 O O . LEU A 1 35 ? -5.588 5.974 -24.691 1.00 61.31 35 LEU A O 15
ATOM 25737 N N . ALA A 1 36 ? -4.495 7.820 -24.014 1.00 50.02 36 ALA A N 15
ATOM 25738 C CA . ALA A 1 36 ? -5.678 8.671 -24.062 1.00 23.41 36 ALA A CA 15
ATOM 25739 C C . ALA A 1 36 ? -6.076 8.977 -25.502 1.00 32.44 36 ALA A C 15
ATOM 25740 O O . ALA A 1 36 ? -7.117 9.585 -25.752 1.00 3.42 36 ALA A O 15
ATOM 25747 N N . ASP A 1 37 ? -5.242 8.551 -26.444 1.00 54.43 37 ASP A N 15
ATOM 25748 C CA . ASP A 1 37 ? -5.508 8.780 -27.860 1.00 32.11 37 ASP A CA 15
ATOM 25749 C C . ASP A 1 37 ? -5.916 7.483 -28.552 1.00 43.14 37 ASP A C 15
ATOM 25750 O O . ASP A 1 37 ? -6.144 7.460 -29.762 1.00 73.42 37 ASP A O 15
ATOM 25759 N N . ILE A 1 38 ? -6.003 6.407 -27.778 1.00 14.11 38 ILE A N 15
ATOM 25760 C CA . ILE A 1 38 ? -6.383 5.107 -28.317 1.00 51.22 38 ILE A CA 15
ATOM 25761 C C . ILE A 1 38 ? -7.577 4.528 -27.566 1.00 21.21 38 ILE A C 15
ATOM 25762 O O . ILE A 1 38 ? -7.986 5.051 -26.529 1.00 31.12 38 ILE A O 15
ATOM 25778 N N . THR A 1 39 ? -8.132 3.442 -28.095 1.00 70.13 39 THR A N 15
ATOM 25779 C CA . THR A 1 39 ? -9.279 2.790 -27.475 1.00 45.01 39 THR A CA 15
ATOM 25780 C C . THR A 1 39 ? -8.834 1.694 -26.514 1.00 31.42 39 THR A C 15
ATOM 25781 O O . THR A 1 39 ? -7.732 1.155 -26.615 1.00 44.12 39 THR A O 15
ATOM 25792 N N . PRO A 1 40 ? -9.711 1.353 -25.558 1.00 22.33 40 PRO A N 15
ATOM 25793 C CA . PRO A 1 40 ? -9.431 0.316 -24.560 1.00 23.11 40 PRO A CA 15
ATOM 25794 C C . PRO A 1 40 ? -8.883 -0.961 -25.189 1.00 12.13 40 PRO A C 15
ATOM 25795 O O . PRO A 1 40 ? -7.857 -1.485 -24.757 1.00 42.32 40 PRO A O 15
ATOM 25806 N N . GLU A 1 41 ? -9.575 -1.456 -26.210 1.00 41.34 41 GLU A N 15
ATOM 25807 C CA . GLU A 1 41 ? -9.157 -2.672 -26.898 1.00 4.14 41 GLU A CA 15
ATOM 25808 C C . GLU A 1 41 ? -7.779 -2.493 -27.529 1.00 71.54 41 GLU A C 15
ATOM 25809 O O . GLU A 1 41 ? -6.900 -3.340 -27.374 1.00 22.24 41 GLU A O 15
ATOM 25821 N N . GLN A 1 42 ? -7.601 -1.386 -28.243 1.00 22.41 42 GLN A N 15
ATOM 25822 C CA . GLN A 1 42 ? -6.331 -1.097 -28.899 1.00 73.44 42 GLN A CA 15
ATOM 25823 C C . GLN A 1 42 ? -5.180 -1.137 -27.900 1.00 31.01 42 GLN A C 15
ATOM 25824 O O . GLN A 1 42 ? -4.118 -1.691 -28.183 1.00 71.42 42 GLN A O 15
ATOM 25838 N N . ARG A 1 43 ? -5.398 -0.545 -26.730 1.00 72.30 43 ARG A N 15
ATOM 25839 C CA . ARG A 1 43 ? -4.378 -0.512 -25.689 1.00 11.31 43 ARG A CA 15
ATOM 25840 C C . ARG A 1 43 ? -4.021 -1.923 -25.232 1.00 65.14 43 ARG A C 15
ATOM 25841 O O . ARG A 1 43 ? -2.849 -2.300 -25.212 1.00 33.24 43 ARG A O 15
ATOM 25862 N N . GLN A 1 44 ? -5.038 -2.697 -24.867 1.00 44.15 44 GLN A N 15
ATOM 25863 C CA . GLN A 1 44 ? -4.830 -4.066 -24.410 1.00 43.22 44 GLN A CA 15
ATOM 25864 C C . GLN A 1 44 ? -3.977 -4.848 -25.404 1.00 2.14 44 GLN A C 15
ATOM 25865 O O . GLN A 1 44 ? -3.019 -5.520 -25.020 1.00 41.52 44 GLN A O 15
ATOM 25879 N N . ARG A 1 45 ? -4.332 -4.756 -26.681 1.00 64.41 45 ARG A N 15
ATOM 25880 C CA . ARG A 1 45 ? -3.600 -5.457 -27.729 1.00 44.14 45 ARG A CA 15
ATOM 25881 C C . ARG A 1 45 ? -2.151 -4.982 -27.791 1.00 41.35 45 ARG A C 15
ATOM 25882 O O . ARG A 1 45 ? -1.235 -5.775 -28.009 1.00 65.52 45 ARG A O 15
ATOM 25903 N N . LEU A 1 46 ? -1.951 -3.682 -27.599 1.00 74.54 46 LEU A N 15
ATOM 25904 C CA . LEU A 1 46 ? -0.614 -3.100 -27.634 1.00 31.51 46 LEU A CA 15
ATOM 25905 C C . LEU A 1 46 ? 0.280 -3.727 -26.569 1.00 22.30 46 LEU A C 15
ATOM 25906 O O . LEU A 1 46 ? 1.378 -4.198 -26.865 1.00 14.13 46 LEU A O 15
ATOM 25922 N N . ASN A 1 47 ? -0.199 -3.731 -25.329 1.00 64.31 47 ASN A N 15
ATOM 25923 C CA . ASN A 1 47 ? 0.557 -4.302 -24.220 1.00 20.11 47 ASN A CA 15
ATOM 25924 C C . ASN A 1 47 ? 0.874 -5.772 -24.477 1.00 63.12 47 ASN A C 15
ATOM 25925 O O . ASN A 1 47 ? 2.024 -6.196 -24.370 1.00 65.30 47 ASN A O 15
ATOM 25936 N N . GLN A 1 48 ? -0.154 -6.543 -24.817 1.00 43.24 48 GLN A N 15
ATOM 25937 C CA . GLN A 1 48 ? 0.016 -7.965 -25.090 1.00 30.21 48 GLN A CA 15
ATOM 25938 C C . GLN A 1 48 ? 0.966 -8.185 -26.262 1.00 61.35 48 GLN A C 15
ATOM 25939 O O . GLN A 1 48 ? 1.722 -9.157 -26.288 1.00 64.25 48 GLN A O 15
ATOM 25953 N N . LEU A 1 49 ? 0.922 -7.277 -27.231 1.00 62.53 49 LEU A N 15
ATOM 25954 C CA . LEU A 1 49 ? 1.779 -7.372 -28.408 1.00 24.30 49 LEU A CA 15
ATOM 25955 C C . LEU A 1 49 ? 3.249 -7.242 -28.023 1.00 5.13 49 LEU A C 15
ATOM 25956 O O . LEU A 1 49 ? 4.038 -8.168 -28.218 1.00 41.41 49 LEU A O 15
ATOM 25972 N N . LEU A 1 50 ? 3.611 -6.088 -27.473 1.00 23.14 50 LEU A N 15
ATOM 25973 C CA . LEU A 1 50 ? 4.987 -5.837 -27.057 1.00 11.21 50 LEU A CA 15
ATOM 25974 C C . LEU A 1 50 ? 5.497 -6.957 -26.156 1.00 12.00 50 LEU A C 15
ATOM 25975 O O . LEU A 1 50 ? 6.598 -7.470 -26.350 1.00 72.21 50 LEU A O 15
ATOM 25991 N N . ASN A 1 51 ? 4.687 -7.332 -25.171 1.00 70.43 51 ASN A N 15
ATOM 25992 C CA . ASN A 1 51 ? 5.056 -8.393 -24.241 1.00 74.51 51 ASN A CA 15
ATOM 25993 C C . ASN A 1 51 ? 5.366 -9.688 -24.987 1.00 54.43 51 ASN A C 15
ATOM 25994 O O . ASN A 1 51 ? 6.392 -10.322 -24.748 1.00 24.33 51 ASN A O 15
ATOM 26005 N N . GLN A 1 52 ? 4.471 -10.071 -25.892 1.00 60.32 52 GLN A N 15
ATOM 26006 C CA . GLN A 1 52 ? 4.649 -11.290 -26.673 1.00 44.42 52 GLN A CA 15
ATOM 26007 C C . GLN A 1 52 ? 5.842 -11.163 -27.615 1.00 43.30 52 GLN A C 15
ATOM 26008 O O . GLN A 1 52 ? 6.309 -12.152 -28.181 1.00 74.03 52 GLN A O 15
ATOM 26022 N N . THR A 1 53 ? 6.333 -9.938 -27.779 1.00 72.03 53 THR A N 15
ATOM 26023 C CA . THR A 1 53 ? 7.470 -9.681 -28.654 1.00 22.24 53 THR A CA 15
ATOM 26024 C C . THR A 1 53 ? 8.786 -9.793 -27.892 1.00 33.05 53 THR A C 15
ATOM 26025 O O . THR A 1 53 ? 9.836 -10.054 -28.480 1.00 52.22 53 THR A O 15
ATOM 26036 N N . LEU A 1 54 ? 8.723 -9.595 -26.579 1.00 75.25 54 LEU A N 15
ATOM 26037 C CA . LEU A 1 54 ? 9.910 -9.675 -25.736 1.00 11.23 54 LEU A CA 15
ATOM 26038 C C . LEU A 1 54 ? 10.653 -10.987 -25.964 1.00 44.12 54 LEU A C 15
ATOM 26039 O O . LEU A 1 54 ? 11.830 -11.007 -26.325 1.00 63.21 54 LEU A O 15
ATOM 26055 N N . PRO A 1 55 ? 9.951 -12.110 -25.752 1.00 4.13 55 PRO A N 15
ATOM 26056 C CA . PRO A 1 55 ? 10.524 -13.447 -25.931 1.00 61.31 55 PRO A CA 15
ATOM 26057 C C . PRO A 1 55 ? 10.788 -13.773 -27.397 1.00 72.12 55 PRO A C 15
ATOM 26058 O O . PRO A 1 55 ? 11.384 -14.802 -27.717 1.00 51.21 55 PRO A O 15
ATOM 26069 N N . TYR A 1 56 ? 10.341 -12.891 -28.284 1.00 11.10 56 TYR A N 15
ATOM 26070 C CA . TYR A 1 56 ? 10.527 -13.086 -29.717 1.00 1.01 56 TYR A CA 15
ATOM 26071 C C . TYR A 1 56 ? 11.555 -12.105 -30.271 1.00 44.32 56 TYR A C 15
ATOM 26072 O O . TYR A 1 56 ? 11.819 -12.077 -31.473 1.00 31.40 56 TYR A O 15
ATOM 26090 N N . ALA A 1 57 ? 12.134 -11.300 -29.385 1.00 73.42 57 ALA A N 15
ATOM 26091 C CA . ALA A 1 57 ? 13.135 -10.319 -29.784 1.00 20.13 57 ALA A CA 15
ATOM 26092 C C . ALA A 1 57 ? 14.500 -10.658 -29.196 1.00 25.24 57 ALA A C 15
ATOM 26093 O O . ALA A 1 57 ? 14.624 -11.568 -28.376 1.00 1.31 57 ALA A O 15
ATOM 26100 N N . GLN A 1 58 ? 15.522 -9.922 -29.620 1.00 40.42 58 GLN A N 15
ATOM 26101 C CA . GLN A 1 58 ? 16.879 -10.146 -29.136 1.00 32.43 58 GLN A CA 15
ATOM 26102 C C . GLN A 1 58 ? 16.972 -9.884 -27.636 1.00 51.43 58 GLN A C 15
ATOM 26103 O O . GLN A 1 58 ? 16.019 -9.407 -27.020 1.00 42.04 58 GLN A O 15
ATOM 26117 N N . GLU A 1 59 ? 18.126 -10.198 -27.056 1.00 33.33 59 GLU A N 15
ATOM 26118 C CA . GLU A 1 59 ? 18.341 -9.997 -25.628 1.00 5.22 59 GLU A CA 15
ATOM 26119 C C . GLU A 1 59 ? 18.889 -8.599 -25.352 1.00 63.51 59 GLU A C 15
ATOM 26120 O O . GLU A 1 59 ? 19.384 -7.927 -26.256 1.00 0.21 59 GLU A O 15
ATOM 26132 N N . GLU A 1 60 ? 18.796 -8.170 -24.097 1.00 71.53 60 GLU A N 15
ATOM 26133 C CA . GLU A 1 60 ? 19.281 -6.853 -23.703 1.00 53.12 60 GLU A CA 15
ATOM 26134 C C . GLU A 1 60 ? 20.797 -6.859 -23.536 1.00 5.11 60 GLU A C 15
ATOM 26135 O O . GLU A 1 60 ? 21.402 -7.903 -23.297 1.00 65.21 60 GLU A O 15
ATOM 26147 N N . GLY A 1 61 ? 21.406 -5.684 -23.664 1.00 11.41 61 GLY A N 15
ATOM 26148 C CA . GLY A 1 61 ? 22.846 -5.575 -23.525 1.00 3.12 61 GLY A CA 15
ATOM 26149 C C . GLY A 1 61 ? 23.260 -5.060 -22.160 1.00 51.15 61 GLY A C 15
ATOM 26150 O O . GLY A 1 61 ? 23.895 -4.012 -22.053 1.00 4.41 61 GLY A O 15
ATOM 26154 N N . GLN A 1 62 ? 22.897 -5.798 -21.116 1.00 40.23 62 GLN A N 15
ATOM 26155 C CA . GLN A 1 62 ? 23.233 -5.407 -19.752 1.00 72.41 62 GLN A CA 15
ATOM 26156 C C . GLN A 1 62 ? 22.556 -4.092 -19.380 1.00 64.21 62 GLN A C 15
ATOM 26157 O O . GLN A 1 62 ? 22.180 -3.295 -20.239 1.00 54.13 62 GLN A O 15
ATOM 26171 N N . PRO A 1 63 ? 22.397 -3.858 -18.069 1.00 23.10 63 PRO A N 15
ATOM 26172 C CA . PRO A 1 63 ? 21.766 -2.640 -17.553 1.00 53.12 63 PRO A CA 15
ATOM 26173 C C . PRO A 1 63 ? 22.323 -1.378 -18.204 1.00 34.13 63 PRO A C 15
ATOM 26174 O O . PRO A 1 63 ? 21.584 -0.432 -18.479 1.00 70.40 63 PRO A O 15
ATOM 26185 N N . ASP A 1 64 ? 23.629 -1.371 -18.447 1.00 15.30 64 ASP A N 15
ATOM 26186 C CA . ASP A 1 64 ? 24.284 -0.225 -19.067 1.00 23.11 64 ASP A CA 15
ATOM 26187 C C . ASP A 1 64 ? 25.351 -0.680 -20.058 1.00 31.30 64 ASP A C 15
ATOM 26188 O O . ASP A 1 64 ? 26.484 -0.972 -19.675 1.00 40.44 64 ASP A O 15
ATOM 26197 N N . SER A 1 65 ? 24.980 -0.740 -21.333 1.00 11.10 65 SER A N 15
ATOM 26198 C CA . SER A 1 65 ? 25.903 -1.164 -22.379 1.00 22.43 65 SER A CA 15
ATOM 26199 C C . SER A 1 65 ? 27.129 -0.257 -22.422 1.00 61.21 65 SER A C 15
ATOM 26200 O O . SER A 1 65 ? 27.120 0.866 -21.919 1.00 12.41 65 SER A O 15
ATOM 26208 N N . PRO A 1 66 ? 28.211 -0.756 -23.038 1.00 43.52 66 PRO A N 15
ATOM 26209 C CA . PRO A 1 66 ? 29.466 -0.007 -23.163 1.00 73.43 66 PRO A CA 15
ATOM 26210 C C . PRO A 1 66 ? 29.343 1.173 -24.120 1.00 45.44 66 PRO A C 15
ATOM 26211 O O . PRO A 1 66 ? 29.695 1.072 -25.295 1.00 74.31 66 PRO A O 15
ATOM 26222 N N . GLY A 1 67 ? 28.843 2.294 -23.609 1.00 43.55 67 GLY A N 15
ATOM 26223 C CA . GLY A 1 67 ? 28.684 3.479 -24.433 1.00 62.31 67 GLY A CA 15
ATOM 26224 C C . GLY A 1 67 ? 30.009 4.135 -24.767 1.00 62.34 67 GLY A C 15
ATOM 26225 O O . GLY A 1 67 ? 31.053 3.741 -24.248 1.00 62.50 67 GLY A O 15
ATOM 26229 N N . SER A 1 68 ? 29.968 5.138 -25.639 1.00 20.33 68 SER A N 15
ATOM 26230 C CA . SER A 1 68 ? 31.176 5.846 -26.046 1.00 54.22 68 SER A CA 15
ATOM 26231 C C . SER A 1 68 ? 31.076 7.330 -25.706 1.00 55.24 68 SER A C 15
ATOM 26232 O O . SER A 1 68 ? 32.075 7.976 -25.394 1.00 20.21 68 SER A O 15
ATOM 26240 N N . GLY A 1 69 ? 29.860 7.865 -25.770 1.00 52.03 69 GLY A N 15
ATOM 26241 C CA . GLY A 1 69 ? 29.650 9.269 -25.467 1.00 60.33 69 GLY A CA 15
ATOM 26242 C C . GLY A 1 69 ? 30.261 9.673 -24.140 1.00 71.03 69 GLY A C 15
ATOM 26243 O O . GLY A 1 69 ? 30.602 8.820 -23.321 1.00 20.03 69 GLY A O 15
ATOM 26247 N N . ASP A 1 70 ? 30.401 10.977 -23.928 1.00 62.23 70 ASP A N 15
ATOM 26248 C CA . ASP A 1 70 ? 30.976 11.493 -22.691 1.00 61.24 70 ASP A CA 15
ATOM 26249 C C . ASP A 1 70 ? 30.082 11.167 -21.499 1.00 70.11 70 ASP A C 15
ATOM 26250 O O . ASP A 1 70 ? 30.526 10.555 -20.528 1.00 71.43 70 ASP A O 15
ATOM 26259 N N . GLN A 1 71 ? 28.822 11.581 -21.580 1.00 52.32 71 GLN A N 15
ATOM 26260 C CA . GLN A 1 71 ? 27.866 11.335 -20.507 1.00 24.44 71 GLN A CA 15
ATOM 26261 C C . GLN A 1 71 ? 26.440 11.299 -21.045 1.00 11.42 71 GLN A C 15
ATOM 26262 O O . GLN A 1 71 ? 25.912 12.315 -21.498 1.00 11.11 71 GLN A O 15
ATOM 26276 N N . ARG A 1 72 ? 25.822 10.124 -20.992 1.00 54.22 72 ARG A N 15
ATOM 26277 C CA . ARG A 1 72 ? 24.457 9.957 -21.476 1.00 34.41 72 ARG A CA 15
ATOM 26278 C C . ARG A 1 72 ? 23.476 9.854 -20.311 1.00 52.15 72 ARG A C 15
ATOM 26279 O O . ARG A 1 72 ? 23.845 9.445 -19.210 1.00 55.41 72 ARG A O 15
ATOM 26300 N N . TYR A 1 73 ? 22.226 10.228 -20.563 1.00 3.23 73 TYR A N 15
ATOM 26301 C CA . TYR A 1 73 ? 21.193 10.181 -19.535 1.00 1.41 73 TYR A CA 15
ATOM 26302 C C . TYR A 1 73 ? 19.865 9.707 -20.118 1.00 45.43 73 TYR A C 15
ATOM 26303 O O . TYR A 1 73 ? 19.602 9.875 -21.309 1.00 52.51 73 TYR A O 15
ATOM 26321 N N . PHE A 1 74 ? 19.032 9.114 -19.270 1.00 1.31 74 PHE A N 15
ATOM 26322 C CA . PHE A 1 74 ? 17.731 8.615 -19.699 1.00 61.04 74 PHE A CA 15
ATOM 26323 C C . PHE A 1 74 ? 16.609 9.520 -19.199 1.00 70.13 74 PHE A C 15
ATOM 26324 O O . PHE A 1 74 ? 16.515 9.808 -18.006 1.00 74.10 74 PHE A O 15
ATOM 26341 N N . ARG A 1 75 ? 15.761 9.965 -20.121 1.00 1.54 75 ARG A N 15
ATOM 26342 C CA . ARG A 1 75 ? 14.646 10.839 -19.774 1.00 45.15 75 ARG A CA 15
ATOM 26343 C C . ARG A 1 75 ? 13.346 10.047 -19.672 1.00 23.00 75 ARG A C 15
ATOM 26344 O O . ARG A 1 75 ? 12.732 9.708 -20.684 1.00 23.34 75 ARG A O 15
ATOM 26365 N N . VAL A 1 76 ? 12.933 9.755 -18.443 1.00 34.11 76 VAL A N 15
ATOM 26366 C CA . VAL A 1 76 ? 11.706 9.003 -18.208 1.00 14.43 76 VAL A CA 15
ATOM 26367 C C . VAL A 1 76 ? 10.569 9.926 -17.782 1.00 1.00 76 VAL A C 15
ATOM 26368 O O . VAL A 1 76 ? 10.665 10.617 -16.768 1.00 33.31 76 VAL A O 15
ATOM 26381 N N . GLN A 1 77 ? 9.494 9.931 -18.564 1.00 1.43 77 GLN A N 15
ATOM 26382 C CA . GLN A 1 77 ? 8.339 10.770 -18.267 1.00 73.11 77 GLN A CA 15
ATOM 26383 C C . GLN A 1 77 ? 7.049 9.959 -18.323 1.00 75.54 77 GLN A C 15
ATOM 26384 O O . GLN A 1 77 ? 6.764 9.296 -19.321 1.00 71.25 77 GLN A O 15
ATOM 26398 N N . ILE A 1 78 ? 6.272 10.015 -17.246 1.00 44.25 78 ILE A N 15
ATOM 26399 C CA . ILE A 1 78 ? 5.012 9.286 -17.174 1.00 43.14 78 ILE A CA 15
ATOM 26400 C C . ILE A 1 78 ? 3.883 10.187 -16.688 1.00 13.43 78 ILE A C 15
ATOM 26401 O O . ILE A 1 78 ? 3.859 10.600 -15.528 1.00 24.40 78 ILE A O 15
ATOM 26417 N N . SER A 1 79 ? 2.946 10.488 -17.582 1.00 2.44 79 SER A N 15
ATOM 26418 C CA . SER A 1 79 ? 1.814 11.343 -17.244 1.00 73.31 79 SER A CA 15
ATOM 26419 C C . SER A 1 79 ? 0.683 10.527 -16.625 1.00 71.53 79 SER A C 15
ATOM 26420 O O . SER A 1 79 ? 0.007 9.760 -17.313 1.00 1.45 79 SER A O 15
ATOM 26428 N N . TYR A 1 80 ? 0.483 10.697 -15.323 1.00 63.41 80 TYR A N 15
ATOM 26429 C CA . TYR A 1 80 ? -0.563 9.975 -14.610 1.00 34.34 80 TYR A CA 15
ATOM 26430 C C . TYR A 1 80 ? -1.833 10.815 -14.508 1.00 43.11 80 TYR A C 15
ATOM 26431 O O . TYR A 1 80 ? -1.974 11.640 -13.605 1.00 35.53 80 TYR A O 15
ATOM 26449 N N . TYR A 1 81 ? -2.753 10.599 -15.441 1.00 51.21 81 TYR A N 15
ATOM 26450 C CA . TYR A 1 81 ? -4.011 11.337 -15.459 1.00 44.03 81 TYR A CA 15
ATOM 26451 C C . TYR A 1 81 ? -5.181 10.428 -15.097 1.00 21.14 81 TYR A C 15
ATOM 26452 O O . TYR A 1 81 ? -5.312 9.324 -15.626 1.00 5.31 81 TYR A O 15
ATOM 26470 N N . SER A 1 82 ? -6.030 10.901 -14.190 1.00 73.12 82 SER A N 15
ATOM 26471 C CA . SER A 1 82 ? -7.189 10.131 -13.753 1.00 22.10 82 SER A CA 15
ATOM 26472 C C . SER A 1 82 ? -8.371 11.049 -13.457 1.00 70.30 82 SER A C 15
ATOM 26473 O O . SER A 1 82 ? -8.357 12.228 -13.808 1.00 1.21 82 SER A O 15
ATOM 26481 N N . GLN A 1 83 ? -9.392 10.498 -12.809 1.00 73.52 83 GLN A N 15
ATOM 26482 C CA . GLN A 1 83 ? -10.583 11.266 -12.466 1.00 51.04 83 GLN A CA 15
ATOM 26483 C C . GLN A 1 83 ? -10.250 12.370 -11.469 1.00 1.33 83 GLN A C 15
ATOM 26484 O O . GLN A 1 83 ? -10.603 13.533 -11.671 1.00 71.40 83 GLN A O 15
ATOM 26498 N N . THR A 1 84 ? -9.567 12.000 -10.390 1.00 34.05 84 THR A N 15
ATOM 26499 C CA . THR A 1 84 ? -9.188 12.958 -9.359 1.00 43.33 84 THR A CA 15
ATOM 26500 C C . THR A 1 84 ? -7.673 13.114 -9.284 1.00 71.41 84 THR A C 15
ATOM 26501 O O . THR A 1 84 ? -7.164 14.194 -8.985 1.00 45.53 84 THR A O 15
ATOM 26512 N N . LEU A 1 85 ? -6.958 12.028 -9.558 1.00 4.25 85 LEU A N 15
ATOM 26513 C CA . LEU A 1 85 ? -5.499 12.044 -9.522 1.00 13.13 85 LEU A CA 15
ATOM 26514 C C . LEU A 1 85 ? -4.928 12.583 -10.830 1.00 33.44 85 LEU A C 15
ATOM 26515 O O . LEU A 1 85 ? -4.975 11.912 -11.861 1.00 50.53 85 LEU A O 15
ATOM 26531 N N . ARG A 1 86 ? -4.388 13.796 -10.778 1.00 70.33 86 ARG A N 15
ATOM 26532 C CA . ARG A 1 86 ? -3.807 14.424 -11.959 1.00 22.24 86 ARG A CA 15
ATOM 26533 C C . ARG A 1 86 ? -2.394 14.923 -11.669 1.00 15.52 86 ARG A C 15
ATOM 26534 O O . ARG A 1 86 ? -2.211 15.991 -11.084 1.00 22.35 86 ARG A O 15
ATOM 26555 N N . SER A 1 87 ? -1.400 14.144 -12.082 1.00 51.21 87 SER A N 15
ATOM 26556 C CA . SER A 1 87 ? -0.004 14.505 -11.863 1.00 54.32 87 SER A CA 15
ATOM 26557 C C . SER A 1 87 ? 0.892 13.877 -12.926 1.00 3.03 87 SER A C 15
ATOM 26558 O O . SER A 1 87 ? 0.452 13.031 -13.703 1.00 31.45 87 SER A O 15
ATOM 26566 N N . GLU A 1 88 ? 2.153 14.299 -12.952 1.00 72.21 88 GLU A N 15
ATOM 26567 C CA . GLU A 1 88 ? 3.112 13.778 -13.920 1.00 14.35 88 GLU A CA 15
ATOM 26568 C C . GLU A 1 88 ? 4.413 13.375 -13.233 1.00 21.35 88 GLU A C 15
ATOM 26569 O O . GLU A 1 88 ? 5.001 14.157 -12.485 1.00 60.11 88 GLU A O 15
ATOM 26581 N N . ILE A 1 89 ? 4.856 12.149 -13.491 1.00 61.10 89 ILE A N 15
ATOM 26582 C CA . ILE A 1 89 ? 6.087 11.641 -12.899 1.00 3.55 89 ILE A CA 15
ATOM 26583 C C . ILE A 1 89 ? 7.217 11.609 -13.922 1.00 62.01 89 ILE A C 15
ATOM 26584 O O . ILE A 1 89 ? 7.223 10.779 -14.831 1.00 34.51 89 ILE A O 15
ATOM 26600 N N . VAL A 1 90 ? 8.175 12.518 -13.767 1.00 70.33 90 VAL A N 15
ATOM 26601 C CA . VAL A 1 90 ? 9.313 12.592 -14.676 1.00 73.20 90 VAL A CA 15
ATOM 26602 C C . VAL A 1 90 ? 10.629 12.612 -13.908 1.00 23.23 90 VAL A C 15
ATOM 26603 O O . VAL A 1 90 ? 10.805 13.397 -12.975 1.00 33.11 90 VAL A O 15
ATOM 26616 N N . LEU A 1 91 ? 11.553 11.744 -14.306 1.00 1.15 91 LEU A N 15
ATOM 26617 C CA . LEU A 1 91 ? 12.856 11.662 -13.655 1.00 22.32 91 LEU A CA 15
ATOM 26618 C C . LEU A 1 91 ? 13.948 11.319 -14.663 1.00 72.53 91 LEU A C 15
ATOM 26619 O O . LEU A 1 91 ? 13.693 10.653 -15.668 1.00 30.53 91 LEU A O 15
ATOM 26635 N N . LEU A 1 92 ? 15.165 11.775 -14.389 1.00 15.44 92 LEU A N 15
ATOM 26636 C CA . LEU A 1 92 ? 16.297 11.515 -15.271 1.00 32.03 92 LEU A CA 15
ATOM 26637 C C . LEU A 1 92 ? 17.320 10.612 -14.591 1.00 25.54 92 LEU A C 15
ATOM 26638 O O . LEU A 1 92 ? 17.794 10.909 -13.493 1.00 54.44 92 LEU A O 15
ATOM 26654 N N . ILE A 1 93 ? 17.659 9.509 -15.250 1.00 21.21 93 ILE A N 15
ATOM 26655 C CA . ILE A 1 93 ? 18.629 8.564 -14.710 1.00 42.22 93 ILE A CA 15
ATOM 26656 C C . ILE A 1 93 ? 19.780 8.341 -15.685 1.00 61.43 93 ILE A C 15
ATOM 26657 O O . ILE A 1 93 ? 19.609 7.780 -16.768 1.00 40.42 93 ILE A O 15
ATOM 26673 N N . PRO A 1 94 ? 20.983 8.787 -15.294 1.00 33.05 94 PRO A N 15
ATOM 26674 C CA . PRO A 1 94 ? 22.187 8.645 -16.118 1.00 32.25 94 PRO A CA 15
ATOM 26675 C C . PRO A 1 94 ? 22.352 7.231 -16.663 1.00 62.42 94 PRO A C 15
ATOM 26676 O O . PRO A 1 94 ? 22.257 6.254 -15.920 1.00 52.43 94 PRO A O 15
ATOM 26687 N N . GLU A 1 95 ? 22.601 7.129 -17.965 1.00 61.21 95 GLU A N 15
ATOM 26688 C CA . GLU A 1 95 ? 22.779 5.833 -18.609 1.00 64.30 95 GLU A CA 15
ATOM 26689 C C . GLU A 1 95 ? 23.846 5.011 -17.891 1.00 63.24 95 GLU A C 15
ATOM 26690 O O . GLU A 1 95 ? 23.726 3.792 -17.763 1.00 63.11 95 GLU A O 15
ATOM 26702 N N . THR A 1 96 ? 24.892 5.687 -17.425 1.00 73.01 96 THR A N 15
ATOM 26703 C CA . THR A 1 96 ? 25.981 5.021 -16.722 1.00 71.02 96 THR A CA 15
ATOM 26704 C C . THR A 1 96 ? 25.475 4.306 -15.475 1.00 15.44 96 THR A C 15
ATOM 26705 O O . THR A 1 96 ? 26.078 3.336 -15.015 1.00 55.44 96 THR A O 15
ATOM 26716 N N . SER A 1 97 ? 24.363 4.791 -14.930 1.00 40.54 97 SER A N 15
ATOM 26717 C CA . SER A 1 97 ? 23.777 4.200 -13.733 1.00 41.31 97 SER A CA 15
ATOM 26718 C C . SER A 1 97 ? 22.354 3.722 -14.004 1.00 53.50 97 SER A C 15
ATOM 26719 O O . SER A 1 97 ? 21.581 3.483 -13.077 1.00 33.01 97 SER A O 15
ATOM 26727 N N . ALA A 1 98 ? 22.015 3.586 -15.282 1.00 1.41 98 ALA A N 15
ATOM 26728 C CA . ALA A 1 98 ? 20.686 3.136 -15.676 1.00 63.43 98 ALA A CA 15
ATOM 26729 C C . ALA A 1 98 ? 20.302 1.854 -14.944 1.00 55.43 98 ALA A C 15
ATOM 26730 O O . ALA A 1 98 ? 20.833 0.776 -15.209 1.00 4.00 98 ALA A O 15
ATOM 26737 N N . PRO A 1 99 ? 19.356 1.972 -14.001 1.00 13.44 99 PRO A N 15
ATOM 26738 C CA . PRO A 1 99 ? 18.879 0.833 -13.211 1.00 1.12 99 PRO A CA 15
ATOM 26739 C C . PRO A 1 99 ? 18.063 -0.149 -14.044 1.00 63.32 99 PRO A C 15
ATOM 26740 O O . PRO A 1 99 ? 17.580 0.191 -15.124 1.00 5.12 99 PRO A O 15
ATOM 26751 N N . GLN A 1 100 ? 17.914 -1.368 -13.536 1.00 32.14 100 GLN A N 15
ATOM 26752 C CA . GLN A 1 100 ? 17.156 -2.399 -14.235 1.00 21.34 100 GLN A CA 15
ATOM 26753 C C . GLN A 1 100 ? 15.728 -1.937 -14.505 1.00 43.30 100 GLN A C 15
ATOM 26754 O O . GLN A 1 100 ? 15.178 -2.185 -15.577 1.00 53.12 100 GLN A O 15
ATOM 26768 N N . ALA A 1 101 ? 15.134 -1.263 -13.525 1.00 62.24 101 ALA A N 15
ATOM 26769 C CA . ALA A 1 101 ? 13.771 -0.765 -13.659 1.00 0.54 101 ALA A CA 15
ATOM 26770 C C . ALA A 1 101 ? 13.621 0.098 -14.907 1.00 64.55 101 ALA A C 15
ATOM 26771 O O . ALA A 1 101 ? 12.793 -0.185 -15.774 1.00 32.11 101 ALA A O 15
ATOM 26778 N N . LEU A 1 102 ? 14.427 1.150 -14.994 1.00 2.10 102 LEU A N 15
ATOM 26779 C CA . LEU A 1 102 ? 14.384 2.055 -16.138 1.00 20.24 102 LEU A CA 15
ATOM 26780 C C . LEU A 1 102 ? 14.612 1.296 -17.441 1.00 74.01 102 LEU A C 15
ATOM 26781 O O . LEU A 1 102 ? 13.862 1.456 -18.404 1.00 75.01 102 LEU A O 15
ATOM 26797 N N . VAL A 1 103 ? 15.651 0.467 -17.464 1.00 11.42 103 VAL A N 15
ATOM 26798 C CA . VAL A 1 103 ? 15.976 -0.319 -18.648 1.00 34.34 103 VAL A CA 15
ATOM 26799 C C . VAL A 1 103 ? 14.779 -1.146 -19.103 1.00 73.32 103 VAL A C 15
ATOM 26800 O O . VAL A 1 103 ? 14.610 -1.409 -20.294 1.00 71.30 103 VAL A O 15
ATOM 26813 N N . ASP A 1 104 ? 13.950 -1.553 -18.148 1.00 61.30 104 ASP A N 15
ATOM 26814 C CA . ASP A 1 104 ? 12.767 -2.350 -18.451 1.00 14.12 104 ASP A CA 15
ATOM 26815 C C . ASP A 1 104 ? 11.605 -1.457 -18.876 1.00 30.20 104 ASP A C 15
ATOM 26816 O O . ASP A 1 104 ? 10.744 -1.869 -19.654 1.00 72.33 104 ASP A O 15
ATOM 26825 N N . LEU A 1 105 ? 11.586 -0.233 -18.360 1.00 24.44 105 LEU A N 15
ATOM 26826 C CA . LEU A 1 105 ? 10.530 0.718 -18.685 1.00 14.32 105 LEU A CA 15
ATOM 26827 C C . LEU A 1 105 ? 10.645 1.186 -20.132 1.00 55.20 105 LEU A C 15
ATOM 26828 O O . LEU A 1 105 ? 9.641 1.482 -20.780 1.00 72.25 105 LEU A O 15
ATOM 26844 N N . TRP A 1 106 ? 11.873 1.249 -20.632 1.00 22.20 106 TRP A N 15
ATOM 26845 C CA . TRP A 1 106 ? 12.119 1.679 -22.004 1.00 30.41 106 TRP A CA 15
ATOM 26846 C C . TRP A 1 106 ? 12.012 0.504 -22.970 1.00 33.11 106 TRP A C 15
ATOM 26847 O O . TRP A 1 106 ? 11.774 0.688 -24.164 1.00 15.23 106 TRP A O 15
ATOM 26868 N N . LYS A 1 107 ? 12.189 -0.705 -22.447 1.00 14.31 107 LYS A N 15
ATOM 26869 C CA . LYS A 1 107 ? 12.110 -1.911 -23.262 1.00 42.24 107 LYS A CA 15
ATOM 26870 C C . LYS A 1 107 ? 10.682 -2.443 -23.311 1.00 15.10 107 LYS A C 15
ATOM 26871 O O . LYS A 1 107 ? 10.085 -2.553 -24.383 1.00 33.34 107 LYS A O 15
ATOM 26890 N N . THR A 1 108 ? 10.137 -2.771 -22.143 1.00 53.54 108 THR A N 15
ATOM 26891 C CA . THR A 1 108 ? 8.778 -3.290 -22.053 1.00 22.41 108 THR A CA 15
ATOM 26892 C C . THR A 1 108 ? 7.799 -2.200 -21.633 1.00 20.21 108 THR A C 15
ATOM 26893 O O . THR A 1 108 ? 6.702 -2.093 -22.180 1.00 21.24 108 THR A O 15
ATOM 26904 N N . GLY A 1 109 ? 8.203 -1.391 -20.658 1.00 64.31 109 GLY A N 15
ATOM 26905 C CA . GLY A 1 109 ? 7.349 -0.319 -20.182 1.00 4.11 109 GLY A CA 15
ATOM 26906 C C . GLY A 1 109 ? 6.299 -0.805 -19.203 1.00 22.30 109 GLY A C 15
ATOM 26907 O O . GLY A 1 109 ? 5.240 -0.194 -19.065 1.00 42.24 109 GLY A O 15
ATOM 26911 N N . GLN A 1 110 ? 6.592 -1.909 -18.523 1.00 4.11 110 GLN A N 15
ATOM 26912 C CA . GLN A 1 110 ? 5.663 -2.478 -17.554 1.00 4.13 110 GLN A CA 15
ATOM 26913 C C . GLN A 1 110 ? 6.310 -2.582 -16.176 1.00 71.44 110 GLN A C 15
ATOM 26914 O O . GLN A 1 110 ? 7.531 -2.684 -16.058 1.00 42.34 110 GLN A O 15
ATOM 26928 N N . VAL A 1 111 ? 5.483 -2.557 -15.136 1.00 53.52 111 VAL A N 15
ATOM 26929 C CA . VAL A 1 111 ? 5.974 -2.649 -13.766 1.00 74.14 111 VAL A CA 15
ATOM 26930 C C . VAL A 1 111 ? 6.860 -3.876 -13.582 1.00 51.30 111 VAL A C 15
ATOM 26931 O O . VAL A 1 111 ? 6.443 -5.002 -13.853 1.00 12.04 111 VAL A O 15
ATOM 26944 N N . ASP A 1 112 ? 8.084 -3.650 -13.119 1.00 45.44 112 ASP A N 15
ATOM 26945 C CA . ASP A 1 112 ? 9.031 -4.737 -12.897 1.00 15.12 112 ASP A CA 15
ATOM 26946 C C . ASP A 1 112 ? 8.821 -5.367 -11.524 1.00 34.25 112 ASP A C 15
ATOM 26947 O O . ASP A 1 112 ? 8.661 -4.665 -10.526 1.00 52.31 112 ASP A O 15
ATOM 26956 N N . GLU A 1 113 ? 8.821 -6.696 -11.481 1.00 42.15 113 GLU A N 15
ATOM 26957 C CA . GLU A 1 113 ? 8.629 -7.420 -10.231 1.00 33.05 113 GLU A CA 15
ATOM 26958 C C . GLU A 1 113 ? 9.630 -8.565 -10.105 1.00 12.11 113 GLU A C 15
ATOM 26959 O O . GLU A 1 113 ? 10.004 -8.956 -9.000 1.00 64.11 113 GLU A O 15
ATOM 26971 N N . MET A 1 1 ? 5.463 4.003 -1.357 1.00 73.12 1 MET A N 16
ATOM 26972 C CA . MET A 1 1 ? 6.114 2.786 -1.829 1.00 10.15 1 MET A CA 16
ATOM 26973 C C . MET A 1 1 ? 5.090 1.801 -2.383 1.00 13.01 1 MET A C 16
ATOM 26974 O O . MET A 1 1 ? 4.732 0.825 -1.724 1.00 20.43 1 MET A O 16
ATOM 26988 N N . LYS A 1 2 ? 4.621 2.063 -3.598 1.00 14.40 2 LYS A N 16
ATOM 26989 C CA . LYS A 1 2 ? 3.638 1.200 -4.242 1.00 60.02 2 LYS A CA 16
ATOM 26990 C C . LYS A 1 2 ? 3.943 1.043 -5.729 1.00 13.44 2 LYS A C 16
ATOM 26991 O O . LYS A 1 2 ? 4.622 1.870 -6.338 1.00 72.00 2 LYS A O 16
ATOM 27010 N N . PRO A 1 3 ? 3.429 -0.041 -6.328 1.00 14.20 3 PRO A N 16
ATOM 27011 C CA . PRO A 1 3 ? 3.631 -0.330 -7.751 1.00 1.42 3 PRO A CA 16
ATOM 27012 C C . PRO A 1 3 ? 3.358 0.884 -8.633 1.00 72.32 3 PRO A C 16
ATOM 27013 O O . PRO A 1 3 ? 2.824 1.893 -8.171 1.00 4.12 3 PRO A O 16
ATOM 27024 N N . LEU A 1 4 ? 3.726 0.779 -9.905 1.00 73.13 4 LEU A N 16
ATOM 27025 C CA . LEU A 1 4 ? 3.519 1.868 -10.854 1.00 5.14 4 LEU A CA 16
ATOM 27026 C C . LEU A 1 4 ? 2.048 1.983 -11.239 1.00 1.52 4 LEU A C 16
ATOM 27027 O O . LEU A 1 4 ? 1.258 1.057 -11.055 1.00 24.00 4 LEU A O 16
ATOM 27043 N N . PRO A 1 5 ? 1.670 3.147 -11.788 1.00 75.04 5 PRO A N 16
ATOM 27044 C CA . PRO A 1 5 ? 0.292 3.410 -12.214 1.00 14.21 5 PRO A CA 16
ATOM 27045 C C . PRO A 1 5 ? -0.104 2.591 -13.438 1.00 23.12 5 PRO A C 16
ATOM 27046 O O . PRO A 1 5 ? 0.406 2.812 -14.536 1.00 61.14 5 PRO A O 16
ATOM 27057 N N . VAL A 1 6 ? -1.016 1.644 -13.241 1.00 43.11 6 VAL A N 16
ATOM 27058 C CA . VAL A 1 6 ? -1.481 0.793 -14.329 1.00 63.44 6 VAL A CA 16
ATOM 27059 C C . VAL A 1 6 ? -1.889 1.623 -15.541 1.00 1.10 6 VAL A C 16
ATOM 27060 O O . VAL A 1 6 ? -2.308 2.774 -15.406 1.00 60.43 6 VAL A O 16
ATOM 27073 N N . LEU A 1 7 ? -1.764 1.033 -16.725 1.00 14.14 7 LEU A N 16
ATOM 27074 C CA . LEU A 1 7 ? -2.121 1.718 -17.962 1.00 51.23 7 LEU A CA 16
ATOM 27075 C C . LEU A 1 7 ? -3.636 1.808 -18.118 1.00 22.11 7 LEU A C 16
ATOM 27076 O O . LEU A 1 7 ? -4.302 0.809 -18.385 1.00 13.01 7 LEU A O 16
ATOM 27092 N N . ASN A 1 8 ? -4.172 3.012 -17.951 1.00 53.42 8 ASN A N 16
ATOM 27093 C CA . ASN A 1 8 ? -5.609 3.233 -18.075 1.00 4.11 8 ASN A CA 16
ATOM 27094 C C . ASN A 1 8 ? -5.909 4.267 -19.156 1.00 0.23 8 ASN A C 16
ATOM 27095 O O . ASN A 1 8 ? -5.011 4.709 -19.872 1.00 60.51 8 ASN A O 16
ATOM 27106 N N . GLN A 1 9 ? -7.177 4.649 -19.266 1.00 34.23 9 GLN A N 16
ATOM 27107 C CA . GLN A 1 9 ? -7.596 5.631 -20.259 1.00 63.20 9 GLN A CA 16
ATOM 27108 C C . GLN A 1 9 ? -7.012 7.005 -19.946 1.00 31.42 9 GLN A C 16
ATOM 27109 O O . GLN A 1 9 ? -7.097 7.926 -20.758 1.00 34.02 9 GLN A O 16
ATOM 27123 N N . ASP A 1 10 ? -6.420 7.135 -18.764 1.00 22.42 10 ASP A N 16
ATOM 27124 C CA . ASP A 1 10 ? -5.821 8.396 -18.343 1.00 51.03 10 ASP A CA 16
ATOM 27125 C C . ASP A 1 10 ? -4.341 8.215 -18.022 1.00 21.52 10 ASP A C 16
ATOM 27126 O O . ASP A 1 10 ? -3.810 8.848 -17.109 1.00 31.45 10 ASP A O 16
ATOM 27135 N N . THR A 1 11 ? -3.679 7.344 -18.778 1.00 5.41 11 THR A N 16
ATOM 27136 C CA . THR A 1 11 ? -2.261 7.077 -18.573 1.00 4.55 11 THR A CA 16
ATOM 27137 C C . THR A 1 11 ? -1.430 7.584 -19.746 1.00 71.23 11 THR A C 16
ATOM 27138 O O . THR A 1 11 ? -1.850 7.497 -20.900 1.00 53.32 11 THR A O 16
ATOM 27149 N N . VAL A 1 12 ? -0.248 8.112 -19.445 1.00 12.12 12 VAL A N 16
ATOM 27150 C CA . VAL A 1 12 ? 0.643 8.631 -20.476 1.00 33.02 12 VAL A CA 16
ATOM 27151 C C . VAL A 1 12 ? 2.096 8.284 -20.172 1.00 12.33 12 VAL A C 16
ATOM 27152 O O . VAL A 1 12 ? 2.682 8.803 -19.221 1.00 43.13 12 VAL A O 16
ATOM 27165 N N . ILE A 1 13 ? 2.671 7.405 -20.985 1.00 21.23 13 ILE A N 16
ATOM 27166 C CA . ILE A 1 13 ? 4.057 6.990 -20.803 1.00 54.24 13 ILE A CA 16
ATOM 27167 C C . ILE A 1 13 ? 4.946 7.546 -21.910 1.00 42.31 13 ILE A C 16
ATOM 27168 O O . ILE A 1 13 ? 4.860 7.121 -23.061 1.00 71.44 13 ILE A O 16
ATOM 27184 N N . GLU A 1 14 ? 5.802 8.499 -21.552 1.00 34.21 14 GLU A N 16
ATOM 27185 C CA . GLU A 1 14 ? 6.708 9.112 -22.515 1.00 41.24 14 GLU A CA 16
ATOM 27186 C C . GLU A 1 14 ? 8.163 8.893 -22.110 1.00 12.34 14 GLU A C 16
ATOM 27187 O O . GLU A 1 14 ? 8.568 9.236 -20.998 1.00 15.31 14 GLU A O 16
ATOM 27199 N N . LEU A 1 15 ? 8.944 8.320 -23.018 1.00 21.41 15 LEU A N 16
ATOM 27200 C CA . LEU A 1 15 ? 10.354 8.054 -22.756 1.00 23.31 15 LEU A CA 16
ATOM 27201 C C . LEU A 1 15 ? 11.217 8.471 -23.943 1.00 32.23 15 LEU A C 16
ATOM 27202 O O . LEU A 1 15 ? 10.818 8.317 -25.097 1.00 24.42 15 LEU A O 16
ATOM 27218 N N . ALA A 1 16 ? 12.401 8.998 -23.651 1.00 24.34 16 ALA A N 16
ATOM 27219 C CA . ALA A 1 16 ? 13.322 9.433 -24.693 1.00 61.14 16 ALA A CA 16
ATOM 27220 C C . ALA A 1 16 ? 14.759 9.457 -24.182 1.00 73.24 16 ALA A C 16
ATOM 27221 O O . ALA A 1 16 ? 15.024 9.911 -23.069 1.00 71.51 16 ALA A O 16
ATOM 27228 N N . ARG A 1 17 ? 15.682 8.965 -25.002 1.00 52.24 17 ARG A N 16
ATOM 27229 C CA . ARG A 1 17 ? 17.091 8.929 -24.632 1.00 24.30 17 ARG A CA 16
ATOM 27230 C C . ARG A 1 17 ? 17.867 10.040 -25.333 1.00 53.21 17 ARG A C 16
ATOM 27231 O O . ARG A 1 17 ? 17.707 10.259 -26.534 1.00 23.45 17 ARG A O 16
ATOM 27252 N N . GLU A 1 18 ? 18.705 10.739 -24.575 1.00 4.24 18 GLU A N 16
ATOM 27253 C CA . GLU A 1 18 ? 19.504 11.829 -25.124 1.00 32.22 18 GLU A CA 16
ATOM 27254 C C . GLU A 1 18 ? 20.831 11.958 -24.382 1.00 1.21 18 GLU A C 16
ATOM 27255 O O . GLU A 1 18 ? 21.120 11.191 -23.465 1.00 35.42 18 GLU A O 16
ATOM 27267 N N . GLY A 1 19 ? 21.636 12.936 -24.787 1.00 61.11 19 GLY A N 16
ATOM 27268 C CA . GLY A 1 19 ? 22.923 13.148 -24.151 1.00 43.35 19 GLY A CA 16
ATOM 27269 C C . GLY A 1 19 ? 24.077 13.044 -25.129 1.00 70.21 19 GLY A C 16
ATOM 27270 O O . GLY A 1 19 ? 23.910 12.561 -26.248 1.00 73.41 19 GLY A O 16
ATOM 27274 N N . GLY A 1 20 ? 25.252 13.500 -24.706 1.00 63.25 20 GLY A N 16
ATOM 27275 C CA . GLY A 1 20 ? 26.421 13.448 -25.566 1.00 34.03 20 GLY A CA 16
ATOM 27276 C C . GLY A 1 20 ? 26.947 12.038 -25.744 1.00 61.30 20 GLY A C 16
ATOM 27277 O O . GLY A 1 20 ? 27.767 11.569 -24.954 1.00 73.31 20 GLY A O 16
ATOM 27281 N N . PHE A 1 21 ? 26.474 11.358 -26.784 1.00 4.42 21 PHE A N 16
ATOM 27282 C CA . PHE A 1 21 ? 26.901 9.992 -27.062 1.00 34.12 21 PHE A CA 16
ATOM 27283 C C . PHE A 1 21 ? 27.539 9.892 -28.444 1.00 75.24 21 PHE A C 16
ATOM 27284 O O . PHE A 1 21 ? 28.257 8.938 -28.740 1.00 62.25 21 PHE A O 16
ATOM 27301 N N . ALA A 1 22 ? 27.269 10.884 -29.287 1.00 23.21 22 ALA A N 16
ATOM 27302 C CA . ALA A 1 22 ? 27.817 10.909 -30.637 1.00 43.03 22 ALA A CA 16
ATOM 27303 C C . ALA A 1 22 ? 27.452 12.205 -31.354 1.00 31.41 22 ALA A C 16
ATOM 27304 O O . ALA A 1 22 ? 26.954 13.147 -30.738 1.00 3.40 22 ALA A O 16
ATOM 27311 N N . PHE A 1 23 ? 27.703 12.245 -32.658 1.00 75.23 23 PHE A N 16
ATOM 27312 C CA . PHE A 1 23 ? 27.401 13.426 -33.459 1.00 23.04 23 PHE A CA 16
ATOM 27313 C C . PHE A 1 23 ? 26.088 13.250 -34.216 1.00 25.50 23 PHE A C 16
ATOM 27314 O O . PHE A 1 23 ? 25.127 13.986 -33.992 1.00 60.43 23 PHE A O 16
ATOM 27331 N N . ILE A 1 24 ? 26.057 12.269 -35.113 1.00 11.54 24 ILE A N 16
ATOM 27332 C CA . ILE A 1 24 ? 24.863 11.996 -35.903 1.00 31.24 24 ILE A CA 16
ATOM 27333 C C . ILE A 1 24 ? 23.622 11.929 -35.019 1.00 22.35 24 ILE A C 16
ATOM 27334 O O . ILE A 1 24 ? 23.622 11.313 -33.952 1.00 73.04 24 ILE A O 16
ATOM 27350 N N . PRO A 1 25 ? 22.538 12.576 -35.471 1.00 32.32 25 PRO A N 16
ATOM 27351 C CA . PRO A 1 25 ? 21.269 12.603 -34.737 1.00 72.53 25 PRO A CA 16
ATOM 27352 C C . PRO A 1 25 ? 20.841 11.216 -34.267 1.00 45.33 25 PRO A C 16
ATOM 27353 O O . PRO A 1 25 ? 20.245 10.449 -35.023 1.00 42.14 25 PRO A O 16
ATOM 27364 N N . LYS A 1 26 ? 21.149 10.901 -33.014 1.00 25.31 26 LYS A N 16
ATOM 27365 C CA . LYS A 1 26 ? 20.796 9.607 -32.441 1.00 41.21 26 LYS A CA 16
ATOM 27366 C C . LYS A 1 26 ? 19.503 9.703 -31.638 1.00 73.21 26 LYS A C 16
ATOM 27367 O O . LYS A 1 26 ? 19.108 8.752 -30.961 1.00 44.14 26 LYS A O 16
ATOM 27386 N N . LEU A 1 27 ? 18.846 10.855 -31.718 1.00 71.32 27 LEU A N 16
ATOM 27387 C CA . LEU A 1 27 ? 17.595 11.074 -31.000 1.00 22.21 27 LEU A CA 16
ATOM 27388 C C . LEU A 1 27 ? 16.656 9.884 -31.167 1.00 33.23 27 LEU A C 16
ATOM 27389 O O . LEU A 1 27 ? 15.847 9.591 -30.287 1.00 30.23 27 LEU A O 16
ATOM 27405 N N . ALA A 1 28 ? 16.770 9.201 -32.301 1.00 21.41 28 ALA A N 16
ATOM 27406 C CA . ALA A 1 28 ? 15.934 8.040 -32.581 1.00 62.12 28 ALA A CA 16
ATOM 27407 C C . ALA A 1 28 ? 15.895 7.091 -31.389 1.00 22.45 28 ALA A C 16
ATOM 27408 O O . ALA A 1 28 ? 16.923 6.805 -30.776 1.00 63.12 28 ALA A O 16
ATOM 27415 N N . GLY A 1 29 ? 14.701 6.605 -31.063 1.00 71.22 29 GLY A N 16
ATOM 27416 C CA . GLY A 1 29 ? 14.551 5.693 -29.944 1.00 14.30 29 GLY A CA 16
ATOM 27417 C C . GLY A 1 29 ? 13.540 6.185 -28.927 1.00 41.51 29 GLY A C 16
ATOM 27418 O O . GLY A 1 29 ? 13.358 5.571 -27.877 1.00 21.33 29 GLY A O 16
ATOM 27422 N N . GLN A 1 30 ? 12.883 7.298 -29.239 1.00 32.12 30 GLN A N 16
ATOM 27423 C CA . GLN A 1 30 ? 11.887 7.873 -28.342 1.00 42.02 30 GLN A CA 16
ATOM 27424 C C . GLN A 1 30 ? 10.561 7.128 -28.451 1.00 61.42 30 GLN A C 16
ATOM 27425 O O . GLN A 1 30 ? 10.118 6.786 -29.548 1.00 2.20 30 GLN A O 16
ATOM 27439 N N . ARG A 1 31 ? 9.933 6.878 -27.307 1.00 74.12 31 ARG A N 16
ATOM 27440 C CA . ARG A 1 31 ? 8.658 6.171 -27.274 1.00 53.33 31 ARG A CA 16
ATOM 27441 C C . ARG A 1 31 ? 7.629 6.944 -26.454 1.00 53.25 31 ARG A C 16
ATOM 27442 O O . ARG A 1 31 ? 7.727 7.021 -25.230 1.00 4.42 31 ARG A O 16
ATOM 27463 N N . ARG A 1 32 ? 6.643 7.515 -27.139 1.00 14.04 32 ARG A N 16
ATOM 27464 C CA . ARG A 1 32 ? 5.597 8.283 -26.474 1.00 53.22 32 ARG A CA 16
ATOM 27465 C C . ARG A 1 32 ? 4.223 7.674 -26.739 1.00 61.11 32 ARG A C 16
ATOM 27466 O O . ARG A 1 32 ? 3.690 7.778 -27.844 1.00 60.53 32 ARG A O 16
ATOM 27487 N N . ILE A 1 33 ? 3.657 7.039 -25.719 1.00 34.23 33 ILE A N 16
ATOM 27488 C CA . ILE A 1 33 ? 2.346 6.414 -25.842 1.00 34.35 33 ILE A CA 16
ATOM 27489 C C . ILE A 1 33 ? 1.320 7.109 -24.953 1.00 55.45 33 ILE A C 16
ATOM 27490 O O . ILE A 1 33 ? 1.472 7.160 -23.733 1.00 63.04 33 ILE A O 16
ATOM 27506 N N . ALA A 1 34 ? 0.273 7.643 -25.574 1.00 53.04 34 ALA A N 16
ATOM 27507 C CA . ALA A 1 34 ? -0.781 8.332 -24.840 1.00 51.32 34 ALA A CA 16
ATOM 27508 C C . ALA A 1 34 ? -2.104 7.581 -24.944 1.00 31.03 34 ALA A C 16
ATOM 27509 O O . ALA A 1 34 ? -2.744 7.572 -25.996 1.00 52.20 34 ALA A O 16
ATOM 27516 N N . LEU A 1 35 ? -2.508 6.951 -23.846 1.00 74.24 35 LEU A N 16
ATOM 27517 C CA . LEU A 1 35 ? -3.756 6.195 -23.814 1.00 0.32 35 LEU A CA 16
ATOM 27518 C C . LEU A 1 35 ? -4.937 7.077 -24.207 1.00 61.25 35 LEU A C 16
ATOM 27519 O O . LEU A 1 35 ? -5.868 6.624 -24.872 1.00 61.43 35 LEU A O 16
ATOM 27535 N N . ALA A 1 36 ? -4.890 8.339 -23.794 1.00 12.01 36 ALA A N 16
ATOM 27536 C CA . ALA A 1 36 ? -5.954 9.285 -24.107 1.00 2.21 36 ALA A CA 16
ATOM 27537 C C . ALA A 1 36 ? -5.990 9.596 -25.599 1.00 51.43 36 ALA A C 16
ATOM 27538 O O . ALA A 1 36 ? -6.942 10.201 -26.094 1.00 4.20 36 ALA A O 16
ATOM 27545 N N . ASP A 1 37 ? -4.949 9.180 -26.311 1.00 44.21 37 ASP A N 16
ATOM 27546 C CA . ASP A 1 37 ? -4.862 9.414 -27.748 1.00 3.32 37 ASP A CA 16
ATOM 27547 C C . ASP A 1 37 ? -5.136 8.131 -28.525 1.00 73.22 37 ASP A C 16
ATOM 27548 O O . ASP A 1 37 ? -4.898 8.061 -29.731 1.00 40.23 37 ASP A O 16
ATOM 27557 N N . ILE A 1 38 ? -5.637 7.118 -27.826 1.00 73.35 38 ILE A N 16
ATOM 27558 C CA . ILE A 1 38 ? -5.944 5.837 -28.451 1.00 41.14 38 ILE A CA 16
ATOM 27559 C C . ILE A 1 38 ? -7.170 5.193 -27.813 1.00 1.31 38 ILE A C 16
ATOM 27560 O O . ILE A 1 38 ? -7.644 5.637 -26.766 1.00 73.54 38 ILE A O 16
ATOM 27576 N N . THR A 1 39 ? -7.679 4.143 -28.449 1.00 60.30 39 THR A N 16
ATOM 27577 C CA . THR A 1 39 ? -8.849 3.437 -27.944 1.00 34.45 39 THR A CA 16
ATOM 27578 C C . THR A 1 39 ? -8.444 2.262 -27.061 1.00 60.41 39 THR A C 16
ATOM 27579 O O . THR A 1 39 ? -7.342 1.724 -27.170 1.00 23.15 39 THR A O 16
ATOM 27590 N N . PRO A 1 40 ? -9.355 1.851 -26.166 1.00 24.11 40 PRO A N 16
ATOM 27591 C CA . PRO A 1 40 ? -9.114 0.734 -25.248 1.00 33.31 40 PRO A CA 16
ATOM 27592 C C . PRO A 1 40 ? -8.553 -0.492 -25.961 1.00 1.14 40 PRO A C 16
ATOM 27593 O O . PRO A 1 40 ? -7.540 -1.053 -25.545 1.00 4.43 40 PRO A O 16
ATOM 27604 N N . GLU A 1 41 ? -9.218 -0.902 -27.036 1.00 50.22 41 GLU A N 16
ATOM 27605 C CA . GLU A 1 41 ? -8.784 -2.062 -27.806 1.00 11.22 41 GLU A CA 16
ATOM 27606 C C . GLU A 1 41 ? -7.389 -1.841 -28.382 1.00 64.24 41 GLU A C 16
ATOM 27607 O O . GLU A 1 41 ? -6.519 -2.706 -28.277 1.00 54.04 41 GLU A O 16
ATOM 27619 N N . GLN A 1 42 ? -7.184 -0.678 -28.992 1.00 4.24 42 GLN A N 16
ATOM 27620 C CA . GLN A 1 42 ? -5.895 -0.344 -29.586 1.00 63.10 42 GLN A CA 16
ATOM 27621 C C . GLN A 1 42 ? -4.764 -0.548 -28.583 1.00 63.14 42 GLN A C 16
ATOM 27622 O O . GLN A 1 42 ? -3.694 -1.048 -28.933 1.00 12.03 42 GLN A O 16
ATOM 27636 N N . ARG A 1 43 ? -5.007 -0.158 -27.337 1.00 12.43 43 ARG A N 16
ATOM 27637 C CA . ARG A 1 43 ? -4.008 -0.296 -26.284 1.00 33.32 43 ARG A CA 16
ATOM 27638 C C . ARG A 1 43 ? -3.761 -1.767 -25.959 1.00 14.41 43 ARG A C 16
ATOM 27639 O O . ARG A 1 43 ? -2.623 -2.233 -25.980 1.00 20.43 43 ARG A O 16
ATOM 27660 N N . GLN A 1 44 ? -4.836 -2.489 -25.659 1.00 24.53 44 GLN A N 16
ATOM 27661 C CA . GLN A 1 44 ? -4.735 -3.906 -25.328 1.00 64.03 44 GLN A CA 16
ATOM 27662 C C . GLN A 1 44 ? -3.894 -4.648 -26.362 1.00 41.43 44 GLN A C 16
ATOM 27663 O O . GLN A 1 44 ? -3.088 -5.512 -26.017 1.00 3.41 44 GLN A O 16
ATOM 27677 N N . ARG A 1 45 ? -4.088 -4.305 -27.632 1.00 1.35 45 ARG A N 16
ATOM 27678 C CA . ARG A 1 45 ? -3.348 -4.939 -28.716 1.00 75.20 45 ARG A CA 16
ATOM 27679 C C . ARG A 1 45 ? -1.892 -4.484 -28.720 1.00 21.51 45 ARG A C 16
ATOM 27680 O O . ARG A 1 45 ? -0.981 -5.284 -28.939 1.00 72.33 45 ARG A O 16
ATOM 27701 N N . LEU A 1 46 ? -1.679 -3.196 -28.476 1.00 54.05 46 LEU A N 16
ATOM 27702 C CA . LEU A 1 46 ? -0.333 -2.634 -28.452 1.00 54.22 46 LEU A CA 16
ATOM 27703 C C . LEU A 1 46 ? 0.489 -3.238 -27.319 1.00 32.44 46 LEU A C 16
ATOM 27704 O O . LEU A 1 46 ? 1.587 -3.747 -27.538 1.00 70.44 46 LEU A O 16
ATOM 27720 N N . ASN A 1 47 ? -0.052 -3.180 -26.106 1.00 30.11 47 ASN A N 16
ATOM 27721 C CA . ASN A 1 47 ? 0.631 -3.723 -24.937 1.00 60.55 47 ASN A CA 16
ATOM 27722 C C . ASN A 1 47 ? 0.866 -5.223 -25.093 1.00 53.10 47 ASN A C 16
ATOM 27723 O O . ASN A 1 47 ? 1.972 -5.713 -24.872 1.00 65.52 47 ASN A O 16
ATOM 27734 N N . GLN A 1 48 ? -0.184 -5.944 -25.475 1.00 25.02 48 GLN A N 16
ATOM 27735 C CA . GLN A 1 48 ? -0.091 -7.387 -25.660 1.00 32.43 48 GLN A CA 16
ATOM 27736 C C . GLN A 1 48 ? 0.931 -7.734 -26.737 1.00 51.02 48 GLN A C 16
ATOM 27737 O O . GLN A 1 48 ? 1.856 -8.513 -26.503 1.00 32.10 48 GLN A O 16
ATOM 27751 N N . LEU A 1 49 ? 0.758 -7.151 -27.918 1.00 65.25 49 LEU A N 16
ATOM 27752 C CA . LEU A 1 49 ? 1.666 -7.398 -29.033 1.00 62.54 49 LEU A CA 16
ATOM 27753 C C . LEU A 1 49 ? 3.098 -7.023 -28.664 1.00 14.11 49 LEU A C 16
ATOM 27754 O O . LEU A 1 49 ? 4.037 -7.772 -28.935 1.00 21.14 49 LEU A O 16
ATOM 27770 N N . LEU A 1 50 ? 3.257 -5.860 -28.042 1.00 53.44 50 LEU A N 16
ATOM 27771 C CA . LEU A 1 50 ? 4.574 -5.385 -27.633 1.00 11.12 50 LEU A CA 16
ATOM 27772 C C . LEU A 1 50 ? 5.294 -6.434 -26.792 1.00 72.41 50 LEU A C 16
ATOM 27773 O O . LEU A 1 50 ? 6.375 -6.898 -27.153 1.00 12.23 50 LEU A O 16
ATOM 27789 N N . ASN A 1 51 ? 4.685 -6.806 -25.671 1.00 22.15 51 ASN A N 16
ATOM 27790 C CA . ASN A 1 51 ? 5.267 -7.803 -24.779 1.00 45.41 51 ASN A CA 16
ATOM 27791 C C . ASN A 1 51 ? 5.309 -9.173 -25.448 1.00 63.04 51 ASN A C 16
ATOM 27792 O O . ASN A 1 51 ? 6.117 -10.027 -25.085 1.00 20.25 51 ASN A O 16
ATOM 27803 N N . GLN A 1 52 ? 4.434 -9.374 -26.428 1.00 41.12 52 GLN A N 16
ATOM 27804 C CA . GLN A 1 52 ? 4.371 -10.640 -27.148 1.00 64.40 52 GLN A CA 16
ATOM 27805 C C . GLN A 1 52 ? 5.633 -10.859 -27.976 1.00 43.22 52 GLN A C 16
ATOM 27806 O O . GLN A 1 52 ? 5.910 -11.972 -28.424 1.00 65.01 52 GLN A O 16
ATOM 27820 N N . THR A 1 53 ? 6.396 -9.789 -28.177 1.00 41.32 53 THR A N 16
ATOM 27821 C CA . THR A 1 53 ? 7.628 -9.863 -28.953 1.00 13.32 53 THR A CA 16
ATOM 27822 C C . THR A 1 53 ? 8.852 -9.845 -28.044 1.00 75.32 53 THR A C 16
ATOM 27823 O O . THR A 1 53 ? 9.967 -10.130 -28.482 1.00 71.52 53 THR A O 16
ATOM 27834 N N . LEU A 1 54 ? 8.637 -9.510 -26.777 1.00 12.31 54 LEU A N 16
ATOM 27835 C CA . LEU A 1 54 ? 9.723 -9.456 -25.805 1.00 44.10 54 LEU A CA 16
ATOM 27836 C C . LEU A 1 54 ? 10.485 -10.777 -25.766 1.00 33.13 54 LEU A C 16
ATOM 27837 O O . LEU A 1 54 ? 11.695 -10.831 -25.983 1.00 5.14 54 LEU A O 16
ATOM 27853 N N . PRO A 1 55 ? 9.760 -11.870 -25.485 1.00 13.04 55 PRO A N 16
ATOM 27854 C CA . PRO A 1 55 ? 10.346 -13.212 -25.413 1.00 54.21 55 PRO A CA 16
ATOM 27855 C C . PRO A 1 55 ? 10.776 -13.730 -26.781 1.00 45.20 55 PRO A C 16
ATOM 27856 O O . PRO A 1 55 ? 11.381 -14.797 -26.889 1.00 72.13 55 PRO A O 16
ATOM 27867 N N . TYR A 1 56 ? 10.462 -12.968 -27.823 1.00 5.33 56 TYR A N 16
ATOM 27868 C CA . TYR A 1 56 ? 10.816 -13.351 -29.184 1.00 73.23 56 TYR A CA 16
ATOM 27869 C C . TYR A 1 56 ? 11.840 -12.386 -29.774 1.00 21.34 56 TYR A C 16
ATOM 27870 O O . TYR A 1 56 ? 12.196 -12.482 -30.948 1.00 30.23 56 TYR A O 16
ATOM 27888 N N . ALA A 1 57 ? 12.311 -11.457 -28.949 1.00 12.25 57 ALA A N 16
ATOM 27889 C CA . ALA A 1 57 ? 13.296 -10.476 -29.385 1.00 41.45 57 ALA A CA 16
ATOM 27890 C C . ALA A 1 57 ? 14.708 -10.911 -29.010 1.00 24.21 57 ALA A C 16
ATOM 27891 O O . ALA A 1 57 ? 14.894 -11.894 -28.293 1.00 11.24 57 ALA A O 16
ATOM 27898 N N . GLN A 1 58 ? 15.700 -10.174 -29.500 1.00 30.20 58 GLN A N 16
ATOM 27899 C CA . GLN A 1 58 ? 17.096 -10.486 -29.216 1.00 73.41 58 GLN A CA 16
ATOM 27900 C C . GLN A 1 58 ? 17.389 -10.362 -27.725 1.00 11.34 58 GLN A C 16
ATOM 27901 O O . GLN A 1 58 ? 16.518 -9.985 -26.941 1.00 71.51 58 GLN A O 16
ATOM 27915 N N . GLU A 1 59 ? 18.621 -10.681 -27.340 1.00 12.41 59 GLU A N 16
ATOM 27916 C CA . GLU A 1 59 ? 19.027 -10.605 -25.942 1.00 24.04 59 GLU A CA 16
ATOM 27917 C C . GLU A 1 59 ? 19.498 -9.197 -25.587 1.00 74.21 59 GLU A C 16
ATOM 27918 O O . GLU A 1 59 ? 19.951 -8.448 -26.451 1.00 44.01 59 GLU A O 16
ATOM 27930 N N . GLU A 1 60 ? 19.384 -8.846 -24.310 1.00 4.11 60 GLU A N 16
ATOM 27931 C CA . GLU A 1 60 ? 19.797 -7.528 -23.842 1.00 14.14 60 GLU A CA 16
ATOM 27932 C C . GLU A 1 60 ? 21.312 -7.458 -23.677 1.00 20.53 60 GLU A C 16
ATOM 27933 O O . GLU A 1 60 ? 21.975 -8.479 -23.497 1.00 2.11 60 GLU A O 16
ATOM 27945 N N . GLY A 1 61 ? 21.854 -6.246 -23.740 1.00 55.31 61 GLY A N 16
ATOM 27946 C CA . GLY A 1 61 ? 23.286 -6.065 -23.597 1.00 3.41 61 GLY A CA 16
ATOM 27947 C C . GLY A 1 61 ? 23.653 -5.330 -22.323 1.00 3.21 61 GLY A C 16
ATOM 27948 O O . GLY A 1 61 ? 24.257 -4.259 -22.370 1.00 2.45 61 GLY A O 16
ATOM 27952 N N . GLN A 1 62 ? 23.286 -5.906 -21.183 1.00 3.23 62 GLN A N 16
ATOM 27953 C CA . GLN A 1 62 ? 23.579 -5.297 -19.891 1.00 1.52 62 GLN A CA 16
ATOM 27954 C C . GLN A 1 62 ? 22.861 -3.959 -19.745 1.00 3.14 62 GLN A C 16
ATOM 27955 O O . GLN A 1 62 ? 22.486 -3.317 -20.726 1.00 64.32 62 GLN A O 16
ATOM 27969 N N . PRO A 1 63 ? 22.664 -3.527 -18.490 1.00 40.43 63 PRO A N 16
ATOM 27970 C CA . PRO A 1 63 ? 21.990 -2.261 -18.186 1.00 11.00 63 PRO A CA 16
ATOM 27971 C C . PRO A 1 63 ? 22.531 -1.102 -19.015 1.00 44.44 63 PRO A C 16
ATOM 27972 O O . PRO A 1 63 ? 21.778 -0.229 -19.446 1.00 55.22 63 PRO A O 16
ATOM 27983 N N . ASP A 1 64 ? 23.841 -1.099 -19.236 1.00 24.23 64 ASP A N 16
ATOM 27984 C CA . ASP A 1 64 ? 24.484 -0.047 -20.015 1.00 73.42 64 ASP A CA 16
ATOM 27985 C C . ASP A 1 64 ? 25.933 -0.409 -20.326 1.00 74.44 64 ASP A C 16
ATOM 27986 O O . ASP A 1 64 ? 26.765 -0.509 -19.425 1.00 43.43 64 ASP A O 16
ATOM 27995 N N . SER A 1 65 ? 26.226 -0.607 -21.608 1.00 11.43 65 SER A N 16
ATOM 27996 C CA . SER A 1 65 ? 27.573 -0.963 -22.038 1.00 1.45 65 SER A CA 16
ATOM 27997 C C . SER A 1 65 ? 28.381 0.285 -22.383 1.00 34.12 65 SER A C 16
ATOM 27998 O O . SER A 1 65 ? 27.836 1.325 -22.754 1.00 63.25 65 SER A O 16
ATOM 28006 N N . PRO A 1 66 ? 29.712 0.180 -22.257 1.00 50.43 66 PRO A N 16
ATOM 28007 C CA . PRO A 1 66 ? 30.624 1.289 -22.551 1.00 43.44 66 PRO A CA 16
ATOM 28008 C C . PRO A 1 66 ? 30.691 1.606 -24.042 1.00 22.54 66 PRO A C 16
ATOM 28009 O O . PRO A 1 66 ? 29.926 1.062 -24.836 1.00 74.24 66 PRO A O 16
ATOM 28020 N N . GLY A 1 67 ? 31.613 2.488 -24.414 1.00 40.51 67 GLY A N 16
ATOM 28021 C CA . GLY A 1 67 ? 31.763 2.861 -25.809 1.00 13.14 67 GLY A CA 16
ATOM 28022 C C . GLY A 1 67 ? 31.963 4.352 -25.992 1.00 11.40 67 GLY A C 16
ATOM 28023 O O . GLY A 1 67 ? 32.317 5.059 -25.048 1.00 72.30 67 GLY A O 16
ATOM 28027 N N . SER A 1 68 ? 31.738 4.833 -27.211 1.00 32.33 68 SER A N 16
ATOM 28028 C CA . SER A 1 68 ? 31.901 6.249 -27.516 1.00 50.23 68 SER A CA 16
ATOM 28029 C C . SER A 1 68 ? 30.970 7.101 -26.658 1.00 60.25 68 SER A C 16
ATOM 28030 O O . SER A 1 68 ? 30.217 6.581 -25.836 1.00 3.33 68 SER A O 16
ATOM 28038 N N . GLY A 1 69 ? 31.028 8.414 -26.858 1.00 11.22 69 GLY A N 16
ATOM 28039 C CA . GLY A 1 69 ? 30.186 9.318 -26.096 1.00 20.11 69 GLY A CA 16
ATOM 28040 C C . GLY A 1 69 ? 30.896 9.890 -24.885 1.00 22.41 69 GLY A C 16
ATOM 28041 O O . GLY A 1 69 ? 31.917 9.358 -24.447 1.00 53.10 69 GLY A O 16
ATOM 28045 N N . ASP A 1 70 ? 30.357 10.976 -24.343 1.00 41.24 70 ASP A N 16
ATOM 28046 C CA . ASP A 1 70 ? 30.946 11.621 -23.176 1.00 2.33 70 ASP A CA 16
ATOM 28047 C C . ASP A 1 70 ? 30.040 11.473 -21.958 1.00 32.13 70 ASP A C 16
ATOM 28048 O O . ASP A 1 70 ? 30.498 11.119 -20.872 1.00 13.24 70 ASP A O 16
ATOM 28057 N N . GLN A 1 71 ? 28.753 11.747 -22.147 1.00 60.31 71 GLN A N 16
ATOM 28058 C CA . GLN A 1 71 ? 27.783 11.645 -21.063 1.00 43.10 71 GLN A CA 16
ATOM 28059 C C . GLN A 1 71 ? 26.364 11.533 -21.611 1.00 3.24 71 GLN A C 16
ATOM 28060 O O . GLN A 1 71 ? 25.858 12.460 -22.243 1.00 14.22 71 GLN A O 16
ATOM 28074 N N . ARG A 1 72 ? 25.728 10.393 -21.364 1.00 64.51 72 ARG A N 16
ATOM 28075 C CA . ARG A 1 72 ? 24.368 10.159 -21.834 1.00 2.10 72 ARG A CA 16
ATOM 28076 C C . ARG A 1 72 ? 23.377 10.208 -20.675 1.00 72.31 72 ARG A C 16
ATOM 28077 O O . ARG A 1 72 ? 23.744 9.987 -19.521 1.00 2.52 72 ARG A O 16
ATOM 28098 N N . TYR A 1 73 ? 22.120 10.498 -20.991 1.00 34.11 73 TYR A N 16
ATOM 28099 C CA . TYR A 1 73 ? 21.076 10.579 -19.976 1.00 72.41 73 TYR A CA 16
ATOM 28100 C C . TYR A 1 73 ? 19.738 10.099 -20.531 1.00 50.43 73 TYR A C 16
ATOM 28101 O O . TYR A 1 73 ? 19.413 10.341 -21.694 1.00 73.30 73 TYR A O 16
ATOM 28119 N N . PHE A 1 74 ? 18.966 9.419 -19.691 1.00 15.23 74 PHE A N 16
ATOM 28120 C CA . PHE A 1 74 ? 17.662 8.905 -20.096 1.00 24.12 74 PHE A CA 16
ATOM 28121 C C . PHE A 1 74 ? 16.537 9.753 -19.511 1.00 41.50 74 PHE A C 16
ATOM 28122 O O . PHE A 1 74 ? 16.566 10.116 -18.335 1.00 12.40 74 PHE A O 16
ATOM 28139 N N . ARG A 1 75 ? 15.548 10.066 -20.341 1.00 55.41 75 ARG A N 16
ATOM 28140 C CA . ARG A 1 75 ? 14.413 10.874 -19.908 1.00 24.41 75 ARG A CA 16
ATOM 28141 C C . ARG A 1 75 ? 13.189 9.999 -19.654 1.00 21.10 75 ARG A C 16
ATOM 28142 O O . ARG A 1 75 ? 12.657 9.376 -20.573 1.00 30.44 75 ARG A O 16
ATOM 28163 N N . VAL A 1 76 ? 12.747 9.957 -18.401 1.00 5.42 76 VAL A N 16
ATOM 28164 C CA . VAL A 1 76 ? 11.586 9.160 -18.026 1.00 31.04 76 VAL A CA 16
ATOM 28165 C C . VAL A 1 76 ? 10.410 10.050 -17.639 1.00 60.02 76 VAL A C 16
ATOM 28166 O O . VAL A 1 76 ? 10.516 10.876 -16.733 1.00 45.35 76 VAL A O 16
ATOM 28179 N N . GLN A 1 77 ? 9.289 9.874 -18.332 1.00 4.40 77 GLN A N 16
ATOM 28180 C CA . GLN A 1 77 ? 8.093 10.662 -18.061 1.00 11.42 77 GLN A CA 16
ATOM 28181 C C . GLN A 1 77 ? 6.858 9.771 -17.993 1.00 34.42 77 GLN A C 16
ATOM 28182 O O . GLN A 1 77 ? 6.477 9.145 -18.983 1.00 30.34 77 GLN A O 16
ATOM 28196 N N . ILE A 1 78 ? 6.236 9.717 -16.819 1.00 44.35 78 ILE A N 16
ATOM 28197 C CA . ILE A 1 78 ? 5.044 8.903 -16.623 1.00 72.54 78 ILE A CA 16
ATOM 28198 C C . ILE A 1 78 ? 3.923 9.714 -15.982 1.00 70.15 78 ILE A C 16
ATOM 28199 O O . ILE A 1 78 ? 3.927 9.951 -14.775 1.00 0.24 78 ILE A O 16
ATOM 28215 N N . SER A 1 79 ? 2.963 10.135 -16.800 1.00 0.44 79 SER A N 16
ATOM 28216 C CA . SER A 1 79 ? 1.836 10.922 -16.313 1.00 12.10 79 SER A CA 16
ATOM 28217 C C . SER A 1 79 ? 0.662 10.019 -15.944 1.00 44.50 79 SER A C 16
ATOM 28218 O O . SER A 1 79 ? 0.182 9.240 -16.767 1.00 31.42 79 SER A O 16
ATOM 28226 N N . TYR A 1 80 ? 0.206 10.131 -14.702 1.00 2.45 80 TYR A N 16
ATOM 28227 C CA . TYR A 1 80 ? -0.909 9.324 -14.221 1.00 51.43 80 TYR A CA 16
ATOM 28228 C C . TYR A 1 80 ? -2.051 10.210 -13.732 1.00 72.20 80 TYR A C 16
ATOM 28229 O O . TYR A 1 80 ? -1.870 11.042 -12.843 1.00 44.33 80 TYR A O 16
ATOM 28247 N N . TYR A 1 81 ? -3.228 10.023 -14.318 1.00 54.14 81 TYR A N 16
ATOM 28248 C CA . TYR A 1 81 ? -4.401 10.805 -13.945 1.00 21.02 81 TYR A CA 16
ATOM 28249 C C . TYR A 1 81 ? -5.477 9.914 -13.331 1.00 41.23 81 TYR A C 16
ATOM 28250 O O . TYR A 1 81 ? -6.106 9.115 -14.024 1.00 71.42 81 TYR A O 16
ATOM 28268 N N . SER A 1 82 ? -5.683 10.059 -12.026 1.00 42.42 82 SER A N 16
ATOM 28269 C CA . SER A 1 82 ? -6.680 9.267 -11.317 1.00 31.42 82 SER A CA 16
ATOM 28270 C C . SER A 1 82 ? -8.023 9.989 -11.281 1.00 13.21 82 SER A C 16
ATOM 28271 O O . SER A 1 82 ? -8.237 10.959 -12.008 1.00 74.30 82 SER A O 16
ATOM 28279 N N . GLN A 1 83 ? -8.924 9.509 -10.429 1.00 42.14 83 GLN A N 16
ATOM 28280 C CA . GLN A 1 83 ? -10.247 10.108 -10.299 1.00 4.42 83 GLN A CA 16
ATOM 28281 C C . GLN A 1 83 ? -10.153 11.512 -9.709 1.00 64.30 83 GLN A C 16
ATOM 28282 O O . GLN A 1 83 ? -10.712 12.465 -10.253 1.00 63.30 83 GLN A O 16
ATOM 28296 N N . THR A 1 84 ? -9.442 11.633 -8.592 1.00 62.40 84 THR A N 16
ATOM 28297 C CA . THR A 1 84 ? -9.276 12.919 -7.927 1.00 63.12 84 THR A CA 16
ATOM 28298 C C . THR A 1 84 ? -7.813 13.347 -7.915 1.00 64.40 84 THR A C 16
ATOM 28299 O O . THR A 1 84 ? -7.502 14.536 -7.993 1.00 52.13 84 THR A O 16
ATOM 28310 N N . LEU A 1 85 ? -6.917 12.371 -7.817 1.00 63.31 85 LEU A N 16
ATOM 28311 C CA . LEU A 1 85 ? -5.484 12.646 -7.796 1.00 13.44 85 LEU A CA 16
ATOM 28312 C C . LEU A 1 85 ? -4.910 12.655 -9.209 1.00 11.13 85 LEU A C 16
ATOM 28313 O O . LEU A 1 85 ? -4.929 11.639 -9.903 1.00 72.23 85 LEU A O 16
ATOM 28329 N N . ARG A 1 86 ? -4.398 13.808 -9.627 1.00 13.12 86 ARG A N 16
ATOM 28330 C CA . ARG A 1 86 ? -3.817 13.949 -10.957 1.00 35.44 86 ARG A CA 16
ATOM 28331 C C . ARG A 1 86 ? -2.407 14.524 -10.876 1.00 4.24 86 ARG A C 16
ATOM 28332 O O . ARG A 1 86 ? -2.199 15.613 -10.340 1.00 35.11 86 ARG A O 16
ATOM 28353 N N . SER A 1 87 ? -1.440 13.785 -11.411 1.00 0.33 87 SER A N 16
ATOM 28354 C CA . SER A 1 87 ? -0.048 14.220 -11.395 1.00 71.11 87 SER A CA 16
ATOM 28355 C C . SER A 1 87 ? 0.776 13.440 -12.415 1.00 51.13 87 SER A C 16
ATOM 28356 O O . SER A 1 87 ? 0.253 12.580 -13.123 1.00 42.35 87 SER A O 16
ATOM 28364 N N . GLU A 1 88 ? 2.067 13.748 -12.483 1.00 64.02 88 GLU A N 16
ATOM 28365 C CA . GLU A 1 88 ? 2.964 13.077 -13.417 1.00 71.20 88 GLU A CA 16
ATOM 28366 C C . GLU A 1 88 ? 4.363 12.939 -12.824 1.00 62.21 88 GLU A C 16
ATOM 28367 O O . GLU A 1 88 ? 4.744 13.688 -11.924 1.00 34.33 88 GLU A O 16
ATOM 28379 N N . ILE A 1 89 ? 5.124 11.976 -13.335 1.00 55.51 89 ILE A N 16
ATOM 28380 C CA . ILE A 1 89 ? 6.480 11.740 -12.857 1.00 41.40 89 ILE A CA 16
ATOM 28381 C C . ILE A 1 89 ? 7.498 11.930 -13.976 1.00 62.45 89 ILE A C 16
ATOM 28382 O O . ILE A 1 89 ? 7.585 11.115 -14.896 1.00 13.42 89 ILE A O 16
ATOM 28398 N N . VAL A 1 90 ? 8.269 13.009 -13.892 1.00 3.05 90 VAL A N 16
ATOM 28399 C CA . VAL A 1 90 ? 9.284 13.304 -14.896 1.00 4.34 90 VAL A CA 16
ATOM 28400 C C . VAL A 1 90 ? 10.643 13.547 -14.248 1.00 63.14 90 VAL A C 16
ATOM 28401 O O . VAL A 1 90 ? 10.834 14.527 -13.527 1.00 34.23 90 VAL A O 16
ATOM 28414 N N . LEU A 1 91 ? 11.586 12.649 -14.511 1.00 62.13 91 LEU A N 16
ATOM 28415 C CA . LEU A 1 91 ? 12.930 12.765 -13.955 1.00 32.01 91 LEU A CA 16
ATOM 28416 C C . LEU A 1 91 ? 13.978 12.299 -14.961 1.00 12.43 91 LEU A C 16
ATOM 28417 O O . LEU A 1 91 ? 13.696 11.474 -15.830 1.00 72.41 91 LEU A O 16
ATOM 28433 N N . LEU A 1 92 ? 15.188 12.832 -14.835 1.00 41.45 92 LEU A N 16
ATOM 28434 C CA . LEU A 1 92 ? 16.280 12.470 -15.732 1.00 62.02 92 LEU A CA 16
ATOM 28435 C C . LEU A 1 92 ? 17.343 11.660 -14.997 1.00 32.25 92 LEU A C 16
ATOM 28436 O O . LEU A 1 92 ? 17.858 12.087 -13.963 1.00 35.13 92 LEU A O 16
ATOM 28452 N N . ILE A 1 93 ? 17.668 10.490 -15.537 1.00 55.45 93 ILE A N 16
ATOM 28453 C CA . ILE A 1 93 ? 18.671 9.623 -14.934 1.00 62.41 93 ILE A CA 16
ATOM 28454 C C . ILE A 1 93 ? 19.751 9.246 -15.943 1.00 51.41 93 ILE A C 16
ATOM 28455 O O . ILE A 1 93 ? 19.484 8.630 -16.975 1.00 14.11 93 ILE A O 16
ATOM 28471 N N . PRO A 1 94 ? 21.002 9.624 -15.639 1.00 73.45 94 PRO A N 16
ATOM 28472 C CA . PRO A 1 94 ? 22.148 9.334 -16.506 1.00 41.40 94 PRO A CA 16
ATOM 28473 C C . PRO A 1 94 ? 22.180 7.878 -16.958 1.00 5.40 94 PRO A C 16
ATOM 28474 O O . PRO A 1 94 ? 21.999 6.966 -16.153 1.00 72.41 94 PRO A O 16
ATOM 28485 N N . GLU A 1 95 ? 22.413 7.670 -18.250 1.00 64.41 95 GLU A N 16
ATOM 28486 C CA . GLU A 1 95 ? 22.469 6.323 -18.808 1.00 10.43 95 GLU A CA 16
ATOM 28487 C C . GLU A 1 95 ? 23.563 5.500 -18.134 1.00 11.01 95 GLU A C 16
ATOM 28488 O O . GLU A 1 95 ? 23.416 4.293 -17.937 1.00 1.23 95 GLU A O 16
ATOM 28500 N N . THR A 1 96 ? 24.662 6.161 -17.783 1.00 14.14 96 THR A N 16
ATOM 28501 C CA . THR A 1 96 ? 25.781 5.492 -17.133 1.00 24.12 96 THR A CA 16
ATOM 28502 C C . THR A 1 96 ? 25.348 4.838 -15.826 1.00 33.11 96 THR A C 16
ATOM 28503 O O . THR A 1 96 ? 25.997 3.913 -15.338 1.00 60.33 96 THR A O 16
ATOM 28514 N N . SER A 1 97 ? 24.246 5.324 -15.263 1.00 71.03 97 SER A N 16
ATOM 28515 C CA . SER A 1 97 ? 23.727 4.788 -14.010 1.00 41.13 97 SER A CA 16
ATOM 28516 C C . SER A 1 97 ? 22.310 4.253 -14.194 1.00 22.14 97 SER A C 16
ATOM 28517 O O . SER A 1 97 ? 21.647 3.877 -13.227 1.00 40.35 97 SER A O 16
ATOM 28525 N N . ALA A 1 98 ? 21.853 4.222 -15.441 1.00 60.21 98 ALA A N 16
ATOM 28526 C CA . ALA A 1 98 ? 20.516 3.731 -15.753 1.00 3.31 98 ALA A CA 16
ATOM 28527 C C . ALA A 1 98 ? 20.274 2.362 -15.127 1.00 1.24 98 ALA A C 16
ATOM 28528 O O . ALA A 1 98 ? 20.835 1.351 -15.550 1.00 3.25 98 ALA A O 16
ATOM 28535 N N . PRO A 1 99 ? 19.419 2.326 -14.094 1.00 21.03 99 PRO A N 16
ATOM 28536 C CA . PRO A 1 99 ? 19.083 1.086 -13.387 1.00 5.30 99 PRO A CA 16
ATOM 28537 C C . PRO A 1 99 ? 18.245 0.141 -14.241 1.00 1.12 99 PRO A C 16
ATOM 28538 O O . PRO A 1 99 ? 17.648 0.554 -15.235 1.00 22.43 99 PRO A O 16
ATOM 28549 N N . GLN A 1 100 ? 18.205 -1.127 -13.846 1.00 30.32 100 GLN A N 16
ATOM 28550 C CA . GLN A 1 100 ? 17.439 -2.130 -14.576 1.00 63.42 100 GLN A CA 16
ATOM 28551 C C . GLN A 1 100 ? 16.006 -1.662 -14.804 1.00 51.30 100 GLN A C 16
ATOM 28552 O O . GLN A 1 100 ? 15.441 -1.861 -15.879 1.00 32.32 100 GLN A O 16
ATOM 28566 N N . ALA A 1 101 ? 15.424 -1.038 -13.785 1.00 54.12 101 ALA A N 16
ATOM 28567 C CA . ALA A 1 101 ? 14.057 -0.539 -13.875 1.00 71.41 101 ALA A CA 16
ATOM 28568 C C . ALA A 1 101 ? 13.867 0.319 -15.121 1.00 14.42 101 ALA A C 16
ATOM 28569 O O . ALA A 1 101 ? 13.033 0.016 -15.975 1.00 54.30 101 ALA A O 16
ATOM 28576 N N . LEU A 1 102 ? 14.644 1.392 -15.218 1.00 52.32 102 LEU A N 16
ATOM 28577 C CA . LEU A 1 102 ? 14.560 2.296 -16.360 1.00 45.41 102 LEU A CA 16
ATOM 28578 C C . LEU A 1 102 ? 14.821 1.551 -17.665 1.00 25.10 102 LEU A C 16
ATOM 28579 O O . LEU A 1 102 ? 14.090 1.713 -18.642 1.00 32.32 102 LEU A O 16
ATOM 28595 N N . VAL A 1 103 ? 15.868 0.732 -17.673 1.00 64.24 103 VAL A N 16
ATOM 28596 C CA . VAL A 1 103 ? 16.224 -0.042 -18.857 1.00 3.20 103 VAL A CA 16
ATOM 28597 C C . VAL A 1 103 ? 15.046 -0.881 -19.340 1.00 5.31 103 VAL A C 16
ATOM 28598 O O . VAL A 1 103 ? 14.902 -1.136 -20.536 1.00 12.15 103 VAL A O 16
ATOM 28611 N N . ASP A 1 104 ? 14.207 -1.306 -18.403 1.00 31.44 104 ASP A N 16
ATOM 28612 C CA . ASP A 1 104 ? 13.040 -2.116 -18.732 1.00 55.12 104 ASP A CA 16
ATOM 28613 C C . ASP A 1 104 ? 11.846 -1.232 -19.079 1.00 14.22 104 ASP A C 16
ATOM 28614 O O . ASP A 1 104 ? 10.962 -1.633 -19.838 1.00 45.53 104 ASP A O 16
ATOM 28623 N N . LEU A 1 105 ? 11.824 -0.028 -18.517 1.00 24.30 105 LEU A N 16
ATOM 28624 C CA . LEU A 1 105 ? 10.738 0.913 -18.766 1.00 1.14 105 LEU A CA 16
ATOM 28625 C C . LEU A 1 105 ? 10.785 1.432 -20.199 1.00 53.21 105 LEU A C 16
ATOM 28626 O O . LEU A 1 105 ? 9.748 1.705 -20.805 1.00 3.45 105 LEU A O 16
ATOM 28642 N N . TRP A 1 106 ? 11.992 1.564 -20.736 1.00 22.41 106 TRP A N 16
ATOM 28643 C CA . TRP A 1 106 ? 12.174 2.048 -22.100 1.00 34.13 106 TRP A CA 16
ATOM 28644 C C . TRP A 1 106 ? 12.011 0.914 -23.106 1.00 53.11 106 TRP A C 16
ATOM 28645 O O . TRP A 1 106 ? 11.721 1.149 -24.280 1.00 20.45 106 TRP A O 16
ATOM 28666 N N . LYS A 1 107 ? 12.198 -0.316 -22.640 1.00 65.14 107 LYS A N 16
ATOM 28667 C CA . LYS A 1 107 ? 12.071 -1.487 -23.499 1.00 71.52 107 LYS A CA 16
ATOM 28668 C C . LYS A 1 107 ? 10.637 -2.008 -23.500 1.00 40.35 107 LYS A C 16
ATOM 28669 O O . LYS A 1 107 ? 9.985 -2.061 -24.544 1.00 65.32 107 LYS A O 16
ATOM 28688 N N . THR A 1 108 ? 10.150 -2.389 -22.324 1.00 35.31 108 THR A N 16
ATOM 28689 C CA . THR A 1 108 ? 8.793 -2.905 -22.190 1.00 11.44 108 THR A CA 16
ATOM 28690 C C . THR A 1 108 ? 7.848 -1.833 -21.658 1.00 30.34 108 THR A C 16
ATOM 28691 O O . THR A 1 108 ? 6.731 -1.677 -22.149 1.00 61.22 108 THR A O 16
ATOM 28702 N N . GLY A 1 109 ? 8.304 -1.096 -20.649 1.00 51.14 109 GLY A N 16
ATOM 28703 C CA . GLY A 1 109 ? 7.486 -0.048 -20.068 1.00 1.32 109 GLY A CA 16
ATOM 28704 C C . GLY A 1 109 ? 6.542 -0.572 -19.004 1.00 55.15 109 GLY A C 16
ATOM 28705 O O . GLY A 1 109 ? 5.502 0.031 -18.737 1.00 64.15 109 GLY A O 16
ATOM 28709 N N . GLN A 1 110 ? 6.902 -1.698 -18.398 1.00 23.12 110 GLN A N 16
ATOM 28710 C CA . GLN A 1 110 ? 6.077 -2.304 -17.359 1.00 62.15 110 GLN A CA 16
ATOM 28711 C C . GLN A 1 110 ? 6.646 -2.015 -15.974 1.00 50.23 110 GLN A C 16
ATOM 28712 O O . GLN A 1 110 ? 7.797 -1.600 -15.839 1.00 22.24 110 GLN A O 16
ATOM 28726 N N . VAL A 1 111 ? 5.831 -2.236 -14.947 1.00 43.14 111 VAL A N 16
ATOM 28727 C CA . VAL A 1 111 ? 6.253 -2.000 -13.572 1.00 4.40 111 VAL A CA 16
ATOM 28728 C C . VAL A 1 111 ? 7.575 -2.699 -13.275 1.00 32.52 111 VAL A C 16
ATOM 28729 O O . VAL A 1 111 ? 7.798 -3.833 -13.700 1.00 31.22 111 VAL A O 16
ATOM 28742 N N . ASP A 1 112 ? 8.448 -2.017 -12.542 1.00 54.21 112 ASP A N 16
ATOM 28743 C CA . ASP A 1 112 ? 9.748 -2.573 -12.186 1.00 34.31 112 ASP A CA 16
ATOM 28744 C C . ASP A 1 112 ? 9.593 -3.952 -11.552 1.00 62.43 112 ASP A C 16
ATOM 28745 O O . ASP A 1 112 ? 8.899 -4.110 -10.548 1.00 43.14 112 ASP A O 16
ATOM 28754 N N . GLU A 1 113 ? 10.244 -4.948 -12.147 1.00 11.41 113 GLU A N 16
ATOM 28755 C CA . GLU A 1 113 ? 10.176 -6.313 -11.641 1.00 25.51 113 GLU A CA 16
ATOM 28756 C C . GLU A 1 113 ? 11.571 -6.924 -11.534 1.00 41.43 113 GLU A C 16
ATOM 28757 O O . GLU A 1 113 ? 12.200 -7.239 -12.544 1.00 0.40 113 GLU A O 16
ATOM 28769 N N . MET A 1 1 ? -2.595 -4.519 -1.832 1.00 22.00 1 MET A N 17
ATOM 28770 C CA . MET A 1 1 ? -1.524 -3.635 -2.279 1.00 74.45 1 MET A CA 17
ATOM 28771 C C . MET A 1 1 ? -2.012 -2.710 -3.390 1.00 63.32 1 MET A C 17
ATOM 28772 O O . MET A 1 1 ? -3.072 -2.931 -3.975 1.00 52.15 1 MET A O 17
ATOM 28786 N N . LYS A 1 2 ? -1.231 -1.674 -3.676 1.00 11.22 2 LYS A N 17
ATOM 28787 C CA . LYS A 1 2 ? -1.582 -0.715 -4.717 1.00 21.11 2 LYS A CA 17
ATOM 28788 C C . LYS A 1 2 ? -0.387 -0.433 -5.621 1.00 44.54 2 LYS A C 17
ATOM 28789 O O . LYS A 1 2 ? 0.191 0.655 -5.606 1.00 31.32 2 LYS A O 17
ATOM 28808 N N . PRO A 1 3 ? -0.006 -1.433 -6.430 1.00 51.53 3 PRO A N 17
ATOM 28809 C CA . PRO A 1 3 ? 1.122 -1.314 -7.358 1.00 65.13 3 PRO A CA 17
ATOM 28810 C C . PRO A 1 3 ? 1.069 -0.028 -8.175 1.00 52.33 3 PRO A C 17
ATOM 28811 O O . PRO A 1 3 ? 0.071 0.694 -8.151 1.00 51.03 3 PRO A O 17
ATOM 28822 N N . LEU A 1 4 ? 2.147 0.254 -8.898 1.00 63.00 4 LEU A N 17
ATOM 28823 C CA . LEU A 1 4 ? 2.223 1.454 -9.724 1.00 11.23 4 LEU A CA 17
ATOM 28824 C C . LEU A 1 4 ? 0.998 1.573 -10.625 1.00 43.03 4 LEU A C 17
ATOM 28825 O O . LEU A 1 4 ? 0.290 0.599 -10.884 1.00 3.55 4 LEU A O 17
ATOM 28841 N N . PRO A 1 5 ? 0.742 2.794 -11.118 1.00 63.12 5 PRO A N 17
ATOM 28842 C CA . PRO A 1 5 ? -0.395 3.069 -12.001 1.00 73.40 5 PRO A CA 17
ATOM 28843 C C . PRO A 1 5 ? -0.224 2.441 -13.380 1.00 21.51 5 PRO A C 17
ATOM 28844 O O . PRO A 1 5 ? 0.814 2.603 -14.022 1.00 73.34 5 PRO A O 17
ATOM 28855 N N . VAL A 1 6 ? -1.248 1.723 -13.830 1.00 34.01 6 VAL A N 17
ATOM 28856 C CA . VAL A 1 6 ? -1.211 1.072 -15.134 1.00 35.31 6 VAL A CA 17
ATOM 28857 C C . VAL A 1 6 ? -1.635 2.032 -16.240 1.00 24.21 6 VAL A C 17
ATOM 28858 O O . VAL A 1 6 ? -2.171 3.108 -15.972 1.00 34.43 6 VAL A O 17
ATOM 28871 N N . LEU A 1 7 ? -1.390 1.636 -17.484 1.00 51.53 7 LEU A N 17
ATOM 28872 C CA . LEU A 1 7 ? -1.746 2.462 -18.633 1.00 74.23 7 LEU A CA 17
ATOM 28873 C C . LEU A 1 7 ? -3.261 2.593 -18.761 1.00 3.12 7 LEU A C 17
ATOM 28874 O O . LEU A 1 7 ? -3.947 1.642 -19.131 1.00 20.52 7 LEU A O 17
ATOM 28890 N N . ASN A 1 8 ? -3.775 3.780 -18.454 1.00 24.34 8 ASN A N 17
ATOM 28891 C CA . ASN A 1 8 ? -5.208 4.036 -18.536 1.00 1.25 8 ASN A CA 17
ATOM 28892 C C . ASN A 1 8 ? -5.504 5.162 -19.522 1.00 64.32 8 ASN A C 17
ATOM 28893 O O . ASN A 1 8 ? -4.606 5.648 -20.210 1.00 15.53 8 ASN A O 17
ATOM 28904 N N . GLN A 1 9 ? -6.767 5.569 -19.585 1.00 11.50 9 GLN A N 17
ATOM 28905 C CA . GLN A 1 9 ? -7.181 6.637 -20.488 1.00 4.45 9 GLN A CA 17
ATOM 28906 C C . GLN A 1 9 ? -6.559 7.968 -20.077 1.00 12.31 9 GLN A C 17
ATOM 28907 O O . GLN A 1 9 ? -6.630 8.952 -20.814 1.00 72.44 9 GLN A O 17
ATOM 28921 N N . ASP A 1 10 ? -5.951 7.992 -18.896 1.00 41.12 10 ASP A N 17
ATOM 28922 C CA . ASP A 1 10 ? -5.316 9.202 -18.387 1.00 51.54 10 ASP A CA 17
ATOM 28923 C C . ASP A 1 10 ? -3.830 8.971 -18.133 1.00 21.32 10 ASP A C 17
ATOM 28924 O O . ASP A 1 10 ? -3.253 9.533 -17.201 1.00 61.13 10 ASP A O 17
ATOM 28933 N N . THR A 1 11 ? -3.215 8.138 -18.966 1.00 64.35 11 THR A N 17
ATOM 28934 C CA . THR A 1 11 ? -1.797 7.829 -18.831 1.00 3.42 11 THR A CA 17
ATOM 28935 C C . THR A 1 11 ? -1.001 8.371 -20.013 1.00 23.23 11 THR A C 17
ATOM 28936 O O . THR A 1 11 ? -1.461 8.333 -21.154 1.00 31.22 11 THR A O 17
ATOM 28947 N N . VAL A 1 12 ? 0.197 8.874 -19.733 1.00 2.44 12 VAL A N 17
ATOM 28948 C CA . VAL A 1 12 ? 1.059 9.422 -20.774 1.00 14.34 12 VAL A CA 17
ATOM 28949 C C . VAL A 1 12 ? 2.478 8.879 -20.654 1.00 42.24 12 VAL A C 17
ATOM 28950 O O . VAL A 1 12 ? 3.186 9.170 -19.689 1.00 53.15 12 VAL A O 17
ATOM 28963 N N . ILE A 1 13 ? 2.888 8.090 -21.641 1.00 64.42 13 ILE A N 17
ATOM 28964 C CA . ILE A 1 13 ? 4.225 7.507 -21.648 1.00 15.25 13 ILE A CA 17
ATOM 28965 C C . ILE A 1 13 ? 5.126 8.211 -22.656 1.00 3.12 13 ILE A C 17
ATOM 28966 O O . ILE A 1 13 ? 4.947 8.073 -23.865 1.00 62.03 13 ILE A O 17
ATOM 28982 N N . GLU A 1 14 ? 6.097 8.965 -22.148 1.00 71.34 14 GLU A N 17
ATOM 28983 C CA . GLU A 1 14 ? 7.028 9.689 -23.006 1.00 14.54 14 GLU A CA 17
ATOM 28984 C C . GLU A 1 14 ? 8.428 9.703 -22.399 1.00 51.31 14 GLU A C 17
ATOM 28985 O O . GLU A 1 14 ? 8.670 10.356 -21.383 1.00 45.22 14 GLU A O 17
ATOM 28997 N N . LEU A 1 15 ? 9.346 8.978 -23.029 1.00 13.14 15 LEU A N 17
ATOM 28998 C CA . LEU A 1 15 ? 10.723 8.905 -22.552 1.00 14.51 15 LEU A CA 17
ATOM 28999 C C . LEU A 1 15 ? 11.681 8.601 -23.699 1.00 34.51 15 LEU A C 17
ATOM 29000 O O . LEU A 1 15 ? 11.276 8.074 -24.735 1.00 42.43 15 LEU A O 17
ATOM 29016 N N . ALA A 1 16 ? 12.953 8.933 -23.505 1.00 33.11 16 ALA A N 17
ATOM 29017 C CA . ALA A 1 16 ? 13.969 8.691 -24.521 1.00 61.22 16 ALA A CA 17
ATOM 29018 C C . ALA A 1 16 ? 15.369 8.724 -23.917 1.00 33.54 16 ALA A C 17
ATOM 29019 O O . ALA A 1 16 ? 15.580 9.296 -22.847 1.00 72.41 16 ALA A O 17
ATOM 29026 N N . ARG A 1 17 ? 16.321 8.106 -24.607 1.00 62.24 17 ARG A N 17
ATOM 29027 C CA . ARG A 1 17 ? 17.701 8.063 -24.137 1.00 75.00 17 ARG A CA 17
ATOM 29028 C C . ARG A 1 17 ? 18.642 8.703 -25.153 1.00 73.03 17 ARG A C 17
ATOM 29029 O O . ARG A 1 17 ? 18.936 8.117 -26.195 1.00 2.53 17 ARG A O 17
ATOM 29050 N N . GLU A 1 18 ? 19.109 9.908 -24.843 1.00 2.05 18 GLU A N 17
ATOM 29051 C CA . GLU A 1 18 ? 20.016 10.627 -25.730 1.00 14.21 18 GLU A CA 17
ATOM 29052 C C . GLU A 1 18 ? 20.770 11.715 -24.971 1.00 42.33 18 GLU A C 17
ATOM 29053 O O . GLU A 1 18 ? 20.579 11.896 -23.770 1.00 32.05 18 GLU A O 17
ATOM 29065 N N . GLY A 1 19 ? 21.630 12.438 -25.683 1.00 71.44 19 GLY A N 17
ATOM 29066 C CA . GLY A 1 19 ? 22.401 13.498 -25.062 1.00 2.13 19 GLY A CA 17
ATOM 29067 C C . GLY A 1 19 ? 23.686 13.795 -25.809 1.00 40.21 19 GLY A C 17
ATOM 29068 O O . GLY A 1 19 ? 23.672 14.012 -27.020 1.00 22.20 19 GLY A O 17
ATOM 29072 N N . GLY A 1 20 ? 24.801 13.807 -25.085 1.00 1.12 20 GLY A N 17
ATOM 29073 C CA . GLY A 1 20 ? 26.085 14.083 -25.703 1.00 74.15 20 GLY A CA 17
ATOM 29074 C C . GLY A 1 20 ? 26.548 12.956 -26.605 1.00 31.32 20 GLY A C 17
ATOM 29075 O O . GLY A 1 20 ? 27.338 12.106 -26.193 1.00 2.33 20 GLY A O 17
ATOM 29079 N N . PHE A 1 21 ? 26.054 12.946 -27.839 1.00 21.24 21 PHE A N 17
ATOM 29080 C CA . PHE A 1 21 ? 26.420 11.912 -28.800 1.00 42.53 21 PHE A CA 17
ATOM 29081 C C . PHE A 1 21 ? 25.713 12.136 -30.134 1.00 24.30 21 PHE A C 17
ATOM 29082 O O . PHE A 1 21 ? 24.603 12.664 -30.179 1.00 40.32 21 PHE A O 17
ATOM 29099 N N . ALA A 1 22 ? 26.366 11.729 -31.218 1.00 41.40 22 ALA A N 17
ATOM 29100 C CA . ALA A 1 22 ? 25.801 11.883 -32.553 1.00 14.24 22 ALA A CA 17
ATOM 29101 C C . ALA A 1 22 ? 24.343 11.435 -32.586 1.00 44.34 22 ALA A C 17
ATOM 29102 O O . ALA A 1 22 ? 24.043 10.252 -32.428 1.00 64.23 22 ALA A O 17
ATOM 29109 N N . PHE A 1 23 ? 23.441 12.389 -32.793 1.00 32.32 23 PHE A N 17
ATOM 29110 C CA . PHE A 1 23 ? 22.014 12.092 -32.846 1.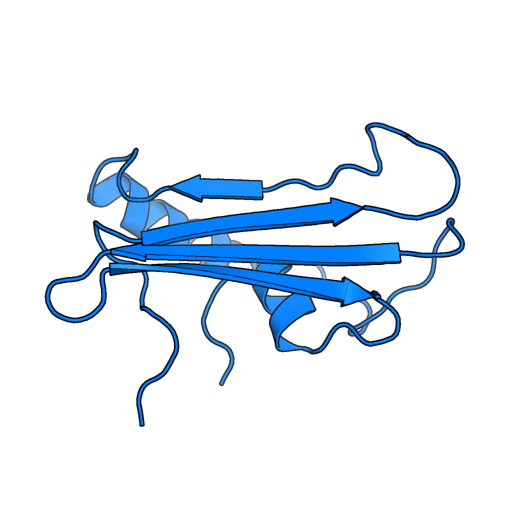00 0.25 23 PHE A CA 17
ATOM 29111 C C . PHE A 1 23 ? 21.657 11.368 -34.140 1.00 75.21 23 PHE A C 17
ATOM 29112 O O . PHE A 1 23 ? 21.795 11.921 -35.232 1.00 31.24 23 PHE A O 17
ATOM 29129 N N . ILE A 1 24 ? 21.197 10.128 -34.010 1.00 30.04 24 ILE A N 17
ATOM 29130 C CA . ILE A 1 24 ? 20.819 9.328 -35.168 1.00 42.01 24 ILE A CA 17
ATOM 29131 C C . ILE A 1 24 ? 19.426 8.733 -34.994 1.00 62.53 24 ILE A C 17
ATOM 29132 O O . ILE A 1 24 ? 19.087 8.178 -33.949 1.00 20.13 24 ILE A O 17
ATOM 29148 N N . PRO A 1 25 ? 18.599 8.847 -36.044 1.00 14.24 25 PRO A N 17
ATOM 29149 C CA . PRO A 1 25 ? 17.229 8.324 -36.033 1.00 23.04 25 PRO A CA 17
ATOM 29150 C C . PRO A 1 25 ? 17.161 6.890 -35.520 1.00 32.42 25 PRO A C 17
ATOM 29151 O O . PRO A 1 25 ? 16.251 6.529 -34.772 1.00 64.03 25 PRO A O 17
ATOM 29162 N N . LYS A 1 26 ? 18.128 6.074 -35.926 1.00 3.34 26 LYS A N 17
ATOM 29163 C CA . LYS A 1 26 ? 18.180 4.679 -35.506 1.00 72.22 26 LYS A CA 17
ATOM 29164 C C . LYS A 1 26 ? 18.642 4.563 -34.057 1.00 63.23 26 LYS A C 17
ATOM 29165 O O . LYS A 1 26 ? 18.169 3.705 -33.310 1.00 54.45 26 LYS A O 17
ATOM 29184 N N . LEU A 1 27 ? 19.568 5.431 -33.666 1.00 23.15 27 LEU A N 17
ATOM 29185 C CA . LEU A 1 27 ? 20.094 5.427 -32.305 1.00 32.24 27 LEU A CA 17
ATOM 29186 C C . LEU A 1 27 ? 19.363 6.445 -31.436 1.00 34.05 27 LEU A C 17
ATOM 29187 O O . LEU A 1 27 ? 19.952 7.047 -30.538 1.00 73.51 27 LEU A O 17
ATOM 29203 N N . ALA A 1 28 ? 18.075 6.631 -31.707 1.00 41.13 28 ALA A N 17
ATOM 29204 C CA . ALA A 1 28 ? 17.262 7.573 -30.948 1.00 23.24 28 ALA A CA 17
ATOM 29205 C C . ALA A 1 28 ? 16.631 6.899 -29.734 1.00 70.22 28 ALA A C 17
ATOM 29206 O O . ALA A 1 28 ? 17.005 7.173 -28.595 1.00 22.02 28 ALA A O 17
ATOM 29213 N N . GLY A 1 29 ? 15.670 6.015 -29.987 1.00 11.31 29 GLY A N 17
ATOM 29214 C CA . GLY A 1 29 ? 15.001 5.317 -28.905 1.00 24.42 29 GLY A CA 17
ATOM 29215 C C . GLY A 1 29 ? 14.002 6.194 -28.178 1.00 2.43 29 GLY A C 17
ATOM 29216 O O . GLY A 1 29 ? 13.670 5.939 -27.021 1.00 15.03 29 GLY A O 17
ATOM 29220 N N . GLN A 1 30 ? 13.524 7.232 -28.857 1.00 3.11 30 GLN A N 17
ATOM 29221 C CA . GLN A 1 30 ? 12.559 8.152 -28.266 1.00 61.14 30 GLN A CA 17
ATOM 29222 C C . GLN A 1 30 ? 11.139 7.799 -28.695 1.00 54.31 30 GLN A C 17
ATOM 29223 O O . GLN A 1 30 ? 10.866 7.611 -29.881 1.00 3.41 30 GLN A O 17
ATOM 29237 N N . ARG A 1 31 ? 10.237 7.711 -27.723 1.00 21.14 31 ARG A N 17
ATOM 29238 C CA . ARG A 1 31 ? 8.845 7.379 -27.999 1.00 53.25 31 ARG A CA 17
ATOM 29239 C C . ARG A 1 31 ? 7.913 8.076 -27.012 1.00 21.00 31 ARG A C 17
ATOM 29240 O O . ARG A 1 31 ? 8.120 8.016 -25.800 1.00 3.01 31 ARG A O 17
ATOM 29261 N N . ARG A 1 32 ? 6.887 8.737 -27.539 1.00 65.52 32 ARG A N 17
ATOM 29262 C CA . ARG A 1 32 ? 5.925 9.446 -26.705 1.00 4.05 32 ARG A CA 17
ATOM 29263 C C . ARG A 1 32 ? 4.495 9.103 -27.112 1.00 4.41 32 ARG A C 17
ATOM 29264 O O . ARG A 1 32 ? 3.991 9.599 -28.120 1.00 2.20 32 ARG A O 17
ATOM 29285 N N . ILE A 1 33 ? 3.848 8.253 -26.322 1.00 65.23 33 ILE A N 17
ATOM 29286 C CA . ILE A 1 33 ? 2.477 7.845 -26.601 1.00 21.23 33 ILE A CA 17
ATOM 29287 C C . ILE A 1 33 ? 1.520 8.374 -25.538 1.00 53.24 33 ILE A C 17
ATOM 29288 O O . ILE A 1 33 ? 1.776 8.252 -24.341 1.00 33.40 33 ILE A O 17
ATOM 29304 N N . ALA A 1 34 ? 0.415 8.962 -25.986 1.00 34.44 34 ALA A N 17
ATOM 29305 C CA . ALA A 1 34 ? -0.584 9.506 -25.074 1.00 4.33 34 ALA A CA 17
ATOM 29306 C C . ALA A 1 34 ? -1.905 8.755 -25.194 1.00 21.43 34 ALA A C 17
ATOM 29307 O O . ALA A 1 34 ? -2.573 8.814 -26.227 1.00 31.12 34 ALA A O 17
ATOM 29314 N N . LEU A 1 35 ? -2.276 8.048 -24.132 1.00 74.52 35 LEU A N 17
ATOM 29315 C CA . LEU A 1 35 ? -3.519 7.283 -24.119 1.00 23.12 35 LEU A CA 17
ATOM 29316 C C . LEU A 1 35 ? -4.715 8.182 -24.415 1.00 3.00 35 LEU A C 17
ATOM 29317 O O . LEU A 1 35 ? -5.681 7.758 -25.049 1.00 4.11 35 LEU A O 17
ATOM 29333 N N . ALA A 1 36 ? -4.642 9.426 -23.953 1.00 42.25 36 ALA A N 17
ATOM 29334 C CA . ALA A 1 36 ? -5.716 10.386 -24.173 1.00 13.44 36 ALA A CA 17
ATOM 29335 C C . ALA A 1 36 ? -5.810 10.780 -25.643 1.00 21.50 36 ALA A C 17
ATOM 29336 O O . ALA A 1 36 ? -6.769 11.428 -26.062 1.00 44.31 36 ALA A O 17
ATOM 29343 N N . ASP A 1 37 ? -4.809 10.383 -26.421 1.00 42.52 37 ASP A N 17
ATOM 29344 C CA . ASP A 1 37 ? -4.779 10.694 -27.846 1.00 5.33 37 ASP A CA 17
ATOM 29345 C C . ASP A 1 37 ? -5.063 9.449 -28.680 1.00 14.22 37 ASP A C 17
ATOM 29346 O O . ASP A 1 37 ? -5.100 9.509 -29.909 1.00 63.12 37 ASP A O 17
ATOM 29355 N N . ILE A 1 38 ? -5.264 8.323 -28.003 1.00 45.33 38 ILE A N 17
ATOM 29356 C CA . ILE A 1 38 ? -5.545 7.065 -28.682 1.00 61.52 38 ILE A CA 17
ATOM 29357 C C . ILE A 1 38 ? -6.675 6.308 -27.992 1.00 40.30 38 ILE A C 17
ATOM 29358 O O . ILE A 1 38 ? -7.121 6.688 -26.909 1.00 12.21 38 ILE A O 17
ATOM 29374 N N . THR A 1 39 ? -7.134 5.233 -28.626 1.00 1.25 39 THR A N 17
ATOM 29375 C CA . THR A 1 39 ? -8.211 4.422 -28.073 1.00 13.31 39 THR A CA 17
ATOM 29376 C C . THR A 1 39 ? -7.661 3.256 -27.261 1.00 25.31 39 THR A C 17
ATOM 29377 O O . THR A 1 39 ? -6.580 2.733 -27.534 1.00 61.04 39 THR A O 17
ATOM 29388 N N . PRO A 1 40 ? -8.419 2.835 -26.238 1.00 13.42 40 PRO A N 17
ATOM 29389 C CA . PRO A 1 40 ? -8.027 1.724 -25.366 1.00 11.45 40 PRO A CA 17
ATOM 29390 C C . PRO A 1 40 ? -7.563 0.504 -26.154 1.00 1.41 40 PRO A C 17
ATOM 29391 O O . PRO A 1 40 ? -6.540 -0.100 -25.834 1.00 2.33 40 PRO A O 17
ATOM 29402 N N . GLU A 1 41 ? -8.322 0.148 -27.186 1.00 3.43 41 GLU A N 17
ATOM 29403 C CA . GLU A 1 41 ? -7.987 -1.000 -28.019 1.00 23.40 41 GLU A CA 17
ATOM 29404 C C . GLU A 1 41 ? -6.606 -0.832 -28.648 1.00 35.42 41 GLU A C 17
ATOM 29405 O O . GLU A 1 41 ? -5.742 -1.698 -28.511 1.00 53.15 41 GLU A O 17
ATOM 29417 N N . GLN A 1 42 ? -6.409 0.287 -29.337 1.00 21.13 42 GLN A N 17
ATOM 29418 C CA . GLN A 1 42 ? -5.135 0.568 -29.988 1.00 23.24 42 GLN A CA 17
ATOM 29419 C C . GLN A 1 42 ? -3.976 0.409 -29.008 1.00 74.44 42 GLN A C 17
ATOM 29420 O O . GLN A 1 42 ? -2.925 -0.129 -29.357 1.00 52.14 42 GLN A O 17
ATOM 29434 N N . ARG A 1 43 ? -4.176 0.880 -27.782 1.00 20.32 43 ARG A N 17
ATOM 29435 C CA . ARG A 1 43 ? -3.147 0.791 -26.753 1.00 33.15 43 ARG A CA 17
ATOM 29436 C C . ARG A 1 43 ? -2.887 -0.663 -26.368 1.00 14.55 43 ARG A C 17
ATOM 29437 O O . ARG A 1 43 ? -1.742 -1.066 -26.168 1.00 10.35 43 ARG A O 17
ATOM 29458 N N . GLN A 1 44 ? -3.958 -1.443 -26.265 1.00 55.24 44 GLN A N 17
ATOM 29459 C CA . GLN A 1 44 ? -3.846 -2.851 -25.903 1.00 44.31 44 GLN A CA 17
ATOM 29460 C C . GLN A 1 44 ? -2.959 -3.598 -26.893 1.00 63.23 44 GLN A C 17
ATOM 29461 O O . GLN A 1 44 ? -1.984 -4.242 -26.505 1.00 71.50 44 GLN A O 17
ATOM 29475 N N . ARG A 1 45 ? -3.303 -3.508 -28.174 1.00 32.03 45 ARG A N 17
ATOM 29476 C CA . ARG A 1 45 ? -2.539 -4.177 -29.220 1.00 31.35 45 ARG A CA 17
ATOM 29477 C C . ARG A 1 45 ? -1.092 -3.693 -29.230 1.00 52.21 45 ARG A C 17
ATOM 29478 O O . ARG A 1 45 ? -0.159 -4.492 -29.320 1.00 72.03 45 ARG A O 17
ATOM 29499 N N . LEU A 1 46 ? -0.913 -2.380 -29.138 1.00 42.22 46 LEU A N 17
ATOM 29500 C CA . LEU A 1 46 ? 0.421 -1.788 -29.138 1.00 14.04 46 LEU A CA 17
ATOM 29501 C C . LEU A 1 46 ? 1.305 -2.439 -28.079 1.00 60.32 46 LEU A C 17
ATOM 29502 O O . LEU A 1 46 ? 2.381 -2.950 -28.385 1.00 24.42 46 LEU A O 17
ATOM 29518 N N . ASN A 1 47 ? 0.842 -2.418 -26.834 1.00 34.43 47 ASN A N 17
ATOM 29519 C CA . ASN A 1 47 ? 1.590 -3.009 -25.730 1.00 10.42 47 ASN A CA 17
ATOM 29520 C C . ASN A 1 47 ? 1.918 -4.471 -26.015 1.00 72.02 47 ASN A C 17
ATOM 29521 O O . ASN A 1 47 ? 3.049 -4.913 -25.818 1.00 44.25 47 ASN A O 17
ATOM 29532 N N . GLN A 1 48 ? 0.920 -5.216 -26.480 1.00 51.43 48 GLN A N 17
ATOM 29533 C CA . GLN A 1 48 ? 1.103 -6.628 -26.793 1.00 34.14 48 GLN A CA 17
ATOM 29534 C C . GLN A 1 48 ? 2.297 -6.831 -27.719 1.00 51.42 48 GLN A C 17
ATOM 29535 O O . GLN A 1 48 ? 3.142 -7.695 -27.480 1.00 51.55 48 GLN A O 17
ATOM 29549 N N . LEU A 1 49 ? 2.361 -6.030 -28.777 1.00 51.22 49 LEU A N 17
ATOM 29550 C CA . LEU A 1 49 ? 3.452 -6.121 -29.741 1.00 22.10 49 LEU A CA 17
ATOM 29551 C C . LEU A 1 49 ? 4.788 -5.791 -29.083 1.00 64.44 49 LEU A C 17
ATOM 29552 O O . LEU A 1 49 ? 5.770 -6.516 -29.250 1.00 64.14 49 LEU A O 17
ATOM 29568 N N . LEU A 1 50 ? 4.818 -4.695 -28.334 1.00 23.12 50 LEU A N 17
ATOM 29569 C CA . LEU A 1 50 ? 6.034 -4.270 -27.648 1.00 52.02 50 LEU A CA 17
ATOM 29570 C C . LEU A 1 50 ? 6.569 -5.381 -26.750 1.00 45.34 50 LEU A C 17
ATOM 29571 O O . LEU A 1 50 ? 7.715 -5.806 -26.890 1.00 23.25 50 LEU A O 17
ATOM 29587 N N . ASN A 1 51 ? 5.731 -5.847 -25.831 1.00 21.24 51 ASN A N 17
ATOM 29588 C CA . ASN A 1 51 ? 6.120 -6.910 -24.911 1.00 31.11 51 ASN A CA 17
ATOM 29589 C C . ASN A 1 51 ? 6.444 -8.194 -25.669 1.00 44.30 51 ASN A C 17
ATOM 29590 O O . ASN A 1 51 ? 7.324 -8.956 -25.270 1.00 3.24 51 ASN A O 17
ATOM 29601 N N . GLN A 1 52 ? 5.728 -8.425 -26.764 1.00 51.23 52 GLN A N 17
ATOM 29602 C CA . GLN A 1 52 ? 5.940 -9.616 -27.578 1.00 71.01 52 GLN A CA 17
ATOM 29603 C C . GLN A 1 52 ? 7.324 -9.599 -28.218 1.00 42.21 52 GLN A C 17
ATOM 29604 O O . GLN A 1 52 ? 7.796 -10.614 -28.732 1.00 14.11 52 GLN A O 17
ATOM 29618 N N . THR A 1 53 ? 7.972 -8.438 -28.184 1.00 61.42 53 THR A N 17
ATOM 29619 C CA . THR A 1 53 ? 9.302 -8.288 -28.762 1.00 74.21 53 THR A CA 17
ATOM 29620 C C . THR A 1 53 ? 10.371 -8.852 -27.834 1.00 5.42 53 THR A C 17
ATOM 29621 O O . THR A 1 53 ? 11.449 -9.248 -28.280 1.00 1.32 53 THR A O 17
ATOM 29632 N N . LEU A 1 54 ? 10.068 -8.885 -26.541 1.00 30.41 54 LEU A N 17
ATOM 29633 C CA . LEU A 1 54 ? 11.004 -9.402 -25.549 1.00 3.25 54 LEU A CA 17
ATOM 29634 C C . LEU A 1 54 ? 11.501 -10.790 -25.939 1.00 32.21 54 LEU A C 17
ATOM 29635 O O . LEU A 1 54 ? 12.699 -11.028 -26.090 1.00 43.25 54 LEU A O 17
ATOM 29651 N N . PRO A 1 55 ? 10.559 -11.730 -26.108 1.00 52.11 55 PRO A N 17
ATOM 29652 C CA . PRO A 1 55 ? 10.876 -13.110 -26.486 1.00 65.20 55 PRO A CA 17
ATOM 29653 C C . PRO A 1 55 ? 11.380 -13.217 -27.921 1.00 52.05 55 PRO A C 17
ATOM 29654 O O . PRO A 1 55 ? 11.797 -14.287 -28.365 1.00 73.14 55 PRO A O 17
ATOM 29665 N N . TYR A 1 56 ? 11.338 -12.102 -28.642 1.00 65.03 56 TYR A N 17
ATOM 29666 C CA . TYR A 1 56 ? 11.789 -12.071 -30.029 1.00 32.13 56 TYR A CA 17
ATOM 29667 C C . TYR A 1 56 ? 13.054 -11.231 -30.172 1.00 51.41 56 TYR A C 17
ATOM 29668 O O . TYR A 1 56 ? 13.543 -11.009 -31.279 1.00 62.13 56 TYR A O 17
ATOM 29686 N N . ALA A 1 57 ? 13.579 -10.766 -29.043 1.00 14.20 57 ALA A N 17
ATOM 29687 C CA . ALA A 1 57 ? 14.788 -9.952 -29.041 1.00 30.12 57 ALA A CA 17
ATOM 29688 C C . ALA A 1 57 ? 15.869 -10.578 -28.167 1.00 22.15 57 ALA A C 17
ATOM 29689 O O . ALA A 1 57 ? 15.620 -11.554 -27.460 1.00 70.51 57 ALA A O 17
ATOM 29696 N N . GLN A 1 58 ? 17.070 -10.010 -28.220 1.00 54.12 58 GLN A N 17
ATOM 29697 C CA . GLN A 1 58 ? 18.189 -10.514 -27.433 1.00 72.44 58 GLN A CA 17
ATOM 29698 C C . GLN A 1 58 ? 18.093 -10.044 -25.986 1.00 35.01 58 GLN A C 17
ATOM 29699 O O . GLN A 1 58 ? 17.244 -9.220 -25.647 1.00 34.32 58 GLN A O 17
ATOM 29713 N N . GLU A 1 59 ? 18.968 -10.573 -25.137 1.00 61.52 59 GLU A N 17
ATOM 29714 C CA . GLU A 1 59 ? 18.980 -10.208 -23.726 1.00 12.24 59 GLU A CA 17
ATOM 29715 C C . GLU A 1 59 ? 20.123 -9.243 -23.423 1.00 54.21 59 GLU A C 17
ATOM 29716 O O . GLU A 1 59 ? 21.196 -9.331 -24.018 1.00 22.03 59 GLU A O 17
ATOM 29728 N N . GLU A 1 60 ? 19.882 -8.322 -22.495 1.00 31.12 60 GLU A N 17
ATOM 29729 C CA . GLU A 1 60 ? 20.890 -7.340 -22.115 1.00 3.24 60 GLU A CA 17
ATOM 29730 C C . GLU A 1 60 ? 21.916 -7.953 -21.165 1.00 41.44 60 GLU A C 17
ATOM 29731 O O . GLU A 1 60 ? 21.587 -8.811 -20.348 1.00 74.01 60 GLU A O 17
ATOM 29743 N N . GLY A 1 61 ? 23.163 -7.505 -21.281 1.00 53.31 61 GLY A N 17
ATOM 29744 C CA . GLY A 1 61 ? 24.218 -8.020 -20.429 1.00 1.24 61 GLY A CA 17
ATOM 29745 C C . GLY A 1 61 ? 24.110 -7.515 -19.003 1.00 60.42 61 GLY A C 17
ATOM 29746 O O . GLY A 1 61 ? 23.872 -8.293 -18.080 1.00 33.41 61 GLY A O 17
ATOM 29750 N N . GLN A 1 62 ? 24.287 -6.210 -18.824 1.00 23.52 62 GLN A N 17
ATOM 29751 C CA . GLN A 1 62 ? 24.211 -5.605 -17.500 1.00 15.52 62 GLN A CA 17
ATOM 29752 C C . GLN A 1 62 ? 23.784 -4.143 -17.594 1.00 22.22 62 GLN A C 17
ATOM 29753 O O . GLN A 1 62 ? 23.859 -3.516 -18.651 1.00 31.22 62 GLN A O 17
ATOM 29767 N N . PRO A 1 63 ? 23.326 -3.586 -16.463 1.00 73.11 63 PRO A N 17
ATOM 29768 C CA . PRO A 1 63 ? 22.878 -2.192 -16.392 1.00 44.13 63 PRO A CA 17
ATOM 29769 C C . PRO A 1 63 ? 23.873 -1.231 -17.034 1.00 3.42 63 PRO A C 17
ATOM 29770 O O . PRO A 1 63 ? 23.491 -0.180 -17.550 1.00 64.44 63 PRO A O 17
ATOM 29781 N N . ASP A 1 64 ? 25.150 -1.597 -16.998 1.00 13.34 64 ASP A N 17
ATOM 29782 C CA . ASP A 1 64 ? 26.200 -0.767 -17.577 1.00 52.01 64 ASP A CA 17
ATOM 29783 C C . ASP A 1 64 ? 25.862 -0.390 -19.016 1.00 43.12 64 ASP A C 17
ATOM 29784 O O . ASP A 1 64 ? 25.564 0.767 -19.311 1.00 40.35 64 ASP A O 17
ATOM 29793 N N . SER A 1 65 ? 25.913 -1.374 -19.908 1.00 33.31 65 SER A N 17
ATOM 29794 C CA . SER A 1 65 ? 25.617 -1.145 -21.317 1.00 43.13 65 SER A CA 17
ATOM 29795 C C . SER A 1 65 ? 26.441 0.018 -21.863 1.00 15.13 65 SER A C 17
ATOM 29796 O O . SER A 1 65 ? 25.917 1.083 -22.191 1.00 73.34 65 SER A O 17
ATOM 29804 N N . PRO A 1 66 ? 27.762 -0.189 -21.961 1.00 41.35 66 PRO A N 17
ATOM 29805 C CA . PRO A 1 66 ? 28.687 0.830 -22.467 1.00 22.11 66 PRO A CA 17
ATOM 29806 C C . PRO A 1 66 ? 28.515 1.079 -23.961 1.00 63.35 66 PRO A C 17
ATOM 29807 O O . PRO A 1 66 ? 27.701 0.432 -24.619 1.00 13.14 66 PRO A O 17
ATOM 29818 N N . GLY A 1 67 ? 29.289 2.021 -24.493 1.00 71.40 67 GLY A N 17
ATOM 29819 C CA . GLY A 1 67 ? 29.207 2.337 -25.907 1.00 14.52 67 GLY A CA 17
ATOM 29820 C C . GLY A 1 67 ? 29.707 3.734 -26.218 1.00 12.21 67 GLY A C 17
ATOM 29821 O O . GLY A 1 67 ? 30.068 4.487 -25.314 1.00 14.43 67 GLY A O 17
ATOM 29825 N N . SER A 1 68 ? 29.730 4.081 -27.501 1.00 61.40 68 SER A N 17
ATOM 29826 C CA . SER A 1 68 ? 30.195 5.394 -27.930 1.00 3.43 68 SER A CA 17
ATOM 29827 C C . SER A 1 68 ? 29.341 6.500 -27.316 1.00 63.13 68 SER A C 17
ATOM 29828 O O . SER A 1 68 ? 28.274 6.240 -26.763 1.00 55.31 68 SER A O 17
ATOM 29836 N N . GLY A 1 69 ? 29.821 7.736 -27.419 1.00 30.21 69 GLY A N 17
ATOM 29837 C CA . GLY A 1 69 ? 29.090 8.863 -26.870 1.00 42.11 69 GLY A CA 17
ATOM 29838 C C . GLY A 1 69 ? 29.866 9.584 -25.786 1.00 12.34 69 GLY A C 17
ATOM 29839 O O . GLY A 1 69 ? 30.540 8.953 -24.971 1.00 52.41 69 GLY A O 17
ATOM 29843 N N . ASP A 1 70 ? 29.772 10.909 -25.775 1.00 43.33 70 ASP A N 17
ATOM 29844 C CA . ASP A 1 70 ? 30.471 11.718 -24.783 1.00 24.50 70 ASP A CA 17
ATOM 29845 C C . ASP A 1 70 ? 29.781 11.629 -23.426 1.00 32.23 70 ASP A C 17
ATOM 29846 O O . ASP A 1 70 ? 30.382 11.203 -22.440 1.00 42.00 70 ASP A O 17
ATOM 29855 N N . GLN A 1 71 ? 28.516 12.035 -23.383 1.00 71.43 71 GLN A N 17
ATOM 29856 C CA . GLN A 1 71 ? 27.745 12.002 -22.146 1.00 52.32 71 GLN A CA 17
ATOM 29857 C C . GLN A 1 71 ? 26.248 12.047 -22.436 1.00 62.13 71 GLN A C 17
ATOM 29858 O O . GLN A 1 71 ? 25.664 13.122 -22.572 1.00 41.11 71 GLN A O 17
ATOM 29872 N N . ARG A 1 72 ? 25.633 10.872 -22.530 1.00 45.34 72 ARG A N 17
ATOM 29873 C CA . ARG A 1 72 ? 24.205 10.778 -22.806 1.00 70.51 72 ARG A CA 17
ATOM 29874 C C . ARG A 1 72 ? 23.396 10.851 -21.514 1.00 70.14 72 ARG A C 17
ATOM 29875 O O . ARG A 1 72 ? 23.902 10.544 -20.435 1.00 31.32 72 ARG A O 17
ATOM 29896 N N . TYR A 1 73 ? 22.138 11.260 -21.633 1.00 51.21 73 TYR A N 17
ATOM 29897 C CA . TYR A 1 73 ? 21.260 11.377 -20.475 1.00 53.00 73 TYR A CA 17
ATOM 29898 C C . TYR A 1 73 ? 19.936 10.660 -20.721 1.00 33.02 73 TYR A C 17
ATOM 29899 O O . TYR A 1 73 ? 19.487 10.534 -21.860 1.00 74.13 73 TYR A O 17
ATOM 29917 N N . PHE A 1 74 ? 19.315 10.192 -19.643 1.00 52.11 74 PHE A N 17
ATOM 29918 C CA . PHE A 1 74 ? 18.042 9.487 -19.740 1.00 10.02 74 PHE A CA 17
ATOM 29919 C C . PHE A 1 74 ? 16.893 10.371 -19.263 1.00 60.13 74 PHE A C 17
ATOM 29920 O O . PHE A 1 74 ? 16.875 10.819 -18.117 1.00 32.13 74 PHE A O 17
ATOM 29937 N N . ARG A 1 75 ? 15.936 10.618 -20.152 1.00 64.32 75 ARG A N 17
ATOM 29938 C CA . ARG A 1 75 ? 14.785 11.449 -19.824 1.00 53.20 75 ARG A CA 17
ATOM 29939 C C . ARG A 1 75 ? 13.506 10.617 -19.789 1.00 10.34 75 ARG A C 17
ATOM 29940 O O . ARG A 1 75 ? 13.016 10.169 -20.825 1.00 33.20 75 ARG A O 17
ATOM 29961 N N . VAL A 1 76 ? 12.971 10.415 -18.589 1.00 31.42 76 VAL A N 17
ATOM 29962 C CA . VAL A 1 76 ? 11.749 9.637 -18.418 1.00 3.41 76 VAL A CA 17
ATOM 29963 C C . VAL A 1 76 ? 10.587 10.527 -17.992 1.00 11.12 76 VAL A C 17
ATOM 29964 O O . VAL A 1 76 ? 10.653 11.199 -16.963 1.00 54.52 76 VAL A O 17
ATOM 29977 N N . GLN A 1 77 ? 9.524 10.525 -18.790 1.00 31.14 77 GLN A N 17
ATOM 29978 C CA . GLN A 1 77 ? 8.346 11.333 -18.494 1.00 63.45 77 GLN A CA 17
ATOM 29979 C C . GLN A 1 77 ? 7.079 10.485 -18.543 1.00 1.54 77 GLN A C 17
ATOM 29980 O O . GLN A 1 77 ? 6.583 10.155 -19.620 1.00 32.41 77 GLN A O 17
ATOM 29994 N N . ILE A 1 78 ? 6.561 10.138 -17.370 1.00 20.44 78 ILE A N 17
ATOM 29995 C CA . ILE A 1 78 ? 5.351 9.330 -17.279 1.00 23.42 78 ILE A CA 17
ATOM 29996 C C . ILE A 1 78 ? 4.280 10.034 -16.453 1.00 42.33 78 ILE A C 17
ATOM 29997 O O . ILE A 1 78 ? 4.377 10.112 -15.229 1.00 10.43 78 ILE A O 17
ATOM 30013 N N . SER A 1 79 ? 3.258 10.545 -17.132 1.00 70.25 79 SER A N 17
ATOM 30014 C CA . SER A 1 79 ? 2.169 11.245 -16.462 1.00 55.24 79 SER A CA 17
ATOM 30015 C C . SER A 1 79 ? 1.077 10.269 -16.035 1.00 54.02 79 SER A C 17
ATOM 30016 O O . SER A 1 79 ? 0.616 9.449 -16.830 1.00 31.12 79 SER A O 17
ATOM 30024 N N . TYR A 1 80 ? 0.667 10.364 -14.775 1.00 64.31 80 TYR A N 17
ATOM 30025 C CA . TYR A 1 80 ? -0.369 9.488 -14.240 1.00 45.21 80 TYR A CA 17
ATOM 30026 C C . TYR A 1 80 ? -1.472 10.298 -13.566 1.00 51.24 80 TYR A C 17
ATOM 30027 O O . TYR A 1 80 ? -1.270 10.876 -12.498 1.00 61.21 80 TYR A O 17
ATOM 30045 N N . TYR A 1 81 ? -2.640 10.335 -14.199 1.00 24.02 81 TYR A N 17
ATOM 30046 C CA . TYR A 1 81 ? -3.776 11.075 -13.663 1.00 60.01 81 TYR A CA 17
ATOM 30047 C C . TYR A 1 81 ? -4.879 10.125 -13.207 1.00 23.43 81 TYR A C 17
ATOM 30048 O O . TYR A 1 81 ? -5.526 9.469 -14.023 1.00 40.11 81 TYR A O 17
ATOM 30066 N N . SER A 1 82 ? -5.087 10.056 -11.896 1.00 2.33 82 SER A N 17
ATOM 30067 C CA . SER A 1 82 ? -6.109 9.184 -11.328 1.00 43.33 82 SER A CA 17
ATOM 30068 C C . SER A 1 82 ? -6.984 9.946 -10.337 1.00 44.03 82 SER A C 17
ATOM 30069 O O . SER A 1 82 ? -6.936 11.174 -10.268 1.00 24.32 82 SER A O 17
ATOM 30077 N N . GLN A 1 83 ? -7.782 9.208 -9.573 1.00 62.51 83 GLN A N 17
ATOM 30078 C CA . GLN A 1 83 ? -8.668 9.813 -8.586 1.00 73.13 83 GLN A CA 17
ATOM 30079 C C . GLN A 1 83 ? -7.935 10.052 -7.270 1.00 55.04 83 GLN A C 17
ATOM 30080 O O . GLN A 1 83 ? -8.075 11.108 -6.652 1.00 32.21 83 GLN A O 17
ATOM 30094 N N . THR A 1 84 ? -7.153 9.064 -6.846 1.00 53.21 84 THR A N 17
ATOM 30095 C CA . THR A 1 84 ? -6.400 9.166 -5.603 1.00 3.21 84 THR A CA 17
ATOM 30096 C C . THR A 1 84 ? -5.035 9.802 -5.838 1.00 45.52 84 THR A C 17
ATOM 30097 O O . THR A 1 84 ? -4.517 10.520 -4.981 1.00 44.25 84 THR A O 17
ATOM 30108 N N . LEU A 1 85 ? -4.456 9.536 -7.004 1.00 10.11 85 LEU A N 17
ATOM 30109 C CA . LEU A 1 85 ? -3.150 10.084 -7.353 1.00 23.14 85 LEU A CA 17
ATOM 30110 C C . LEU A 1 85 ? -3.208 10.827 -8.683 1.00 54.14 85 LEU A C 17
ATOM 30111 O O . LEU A 1 85 ? -3.413 10.221 -9.735 1.00 40.34 85 LEU A O 17
ATOM 30127 N N . ARG A 1 86 ? -3.026 12.142 -8.629 1.00 43.32 86 ARG A N 17
ATOM 30128 C CA . ARG A 1 86 ? -3.057 12.968 -9.830 1.00 40.13 86 ARG A CA 17
ATOM 30129 C C . ARG A 1 86 ? -1.786 13.805 -9.948 1.00 72.42 86 ARG A C 17
ATOM 30130 O O . ARG A 1 86 ? -1.667 14.861 -9.328 1.00 2.11 86 ARG A O 17
ATOM 30151 N N . SER A 1 87 ? -0.840 13.324 -10.748 1.00 24.11 87 SER A N 17
ATOM 30152 C CA . SER A 1 87 ? 0.424 14.025 -10.944 1.00 21.22 87 SER A CA 17
ATOM 30153 C C . SER A 1 87 ? 1.244 13.368 -12.051 1.00 14.15 87 SER A C 17
ATOM 30154 O O . SER A 1 87 ? 0.805 12.400 -12.670 1.00 70.23 87 SER A O 17
ATOM 30162 N N . GLU A 1 88 ? 2.436 13.903 -12.292 1.00 43.31 88 GLU A N 17
ATOM 30163 C CA . GLU A 1 88 ? 3.317 13.370 -13.325 1.00 2.04 88 GLU A CA 17
ATOM 30164 C C . GLU A 1 88 ? 4.646 12.919 -12.726 1.00 22.51 88 GLU A C 17
ATOM 30165 O O . GLU A 1 88 ? 5.199 13.580 -11.846 1.00 61.44 88 GLU A O 17
ATOM 30177 N N . ILE A 1 89 ? 5.152 11.789 -13.208 1.00 62.34 89 ILE A N 17
ATOM 30178 C CA . ILE A 1 89 ? 6.416 11.249 -12.722 1.00 32.01 89 ILE A CA 17
ATOM 30179 C C . ILE A 1 89 ? 7.529 11.448 -13.745 1.00 71.10 89 ILE A C 17
ATOM 30180 O O . ILE A 1 89 ? 7.538 10.814 -14.800 1.00 75.13 89 ILE A O 17
ATOM 30196 N N . VAL A 1 90 ? 8.469 12.332 -13.425 1.00 34.12 90 VAL A N 17
ATOM 30197 C CA . VAL A 1 90 ? 9.589 12.613 -14.314 1.00 60.35 90 VAL A CA 17
ATOM 30198 C C . VAL A 1 90 ? 10.910 12.185 -13.686 1.00 5.11 90 VAL A C 17
ATOM 30199 O O . VAL A 1 90 ? 11.225 12.564 -12.557 1.00 1.11 90 VAL A O 17
ATOM 30212 N N . LEU A 1 91 ? 11.681 11.394 -14.424 1.00 24.14 91 LEU A N 17
ATOM 30213 C CA . LEU A 1 91 ? 12.971 10.914 -13.939 1.00 41.11 91 LEU A CA 17
ATOM 30214 C C . LEU A 1 91 ? 14.078 11.222 -14.942 1.00 4.11 91 LEU A C 17
ATOM 30215 O O . LEU A 1 91 ? 14.124 10.645 -16.029 1.00 64.10 91 LEU A O 17
ATOM 30231 N N . LEU A 1 92 ? 14.970 12.133 -14.569 1.00 41.51 92 LEU A N 17
ATOM 30232 C CA . LEU A 1 92 ? 16.080 12.517 -15.435 1.00 12.01 92 LEU A CA 17
ATOM 30233 C C . LEU A 1 92 ? 17.418 12.162 -14.794 1.00 50.35 92 LEU A C 17
ATOM 30234 O O . LEU A 1 92 ? 17.837 12.789 -13.821 1.00 12.30 92 LEU A O 17
ATOM 30250 N N . ILE A 1 93 ? 18.085 11.155 -15.348 1.00 54.24 93 ILE A N 17
ATOM 30251 C CA . ILE A 1 93 ? 19.377 10.720 -14.833 1.00 73.22 93 ILE A CA 17
ATOM 30252 C C . ILE A 1 93 ? 20.302 10.287 -15.965 1.00 44.21 93 ILE A C 17
ATOM 30253 O O . ILE A 1 93 ? 19.909 9.564 -16.880 1.00 53.04 93 ILE A O 17
ATOM 30269 N N . PRO A 1 94 ? 21.564 10.738 -15.903 1.00 22.15 94 PRO A N 17
ATOM 30270 C CA . PRO A 1 94 ? 22.574 10.408 -16.913 1.00 54.10 94 PRO A CA 17
ATOM 30271 C C . PRO A 1 94 ? 22.610 8.917 -17.231 1.00 50.21 94 PRO A C 17
ATOM 30272 O O . PRO A 1 94 ? 22.574 8.080 -16.330 1.00 10.54 94 PRO A O 17
ATOM 30283 N N . GLU A 1 95 ? 22.682 8.593 -18.518 1.00 70.13 95 GLU A N 17
ATOM 30284 C CA . GLU A 1 95 ? 22.723 7.202 -18.954 1.00 32.23 95 GLU A CA 17
ATOM 30285 C C . GLU A 1 95 ? 23.831 6.439 -18.234 1.00 63.21 95 GLU A C 17
ATOM 30286 O O . GLU A 1 95 ? 23.750 5.223 -18.055 1.00 55.11 95 GLU A O 17
ATOM 30298 N N . THR A 1 96 ? 24.869 7.161 -17.823 1.00 51.55 96 THR A N 17
ATOM 30299 C CA . THR A 1 96 ? 25.995 6.554 -17.125 1.00 51.13 96 THR A CA 17
ATOM 30300 C C . THR A 1 96 ? 25.536 5.842 -15.858 1.00 5.02 96 THR A C 17
ATOM 30301 O O . THR A 1 96 ? 26.080 4.801 -15.488 1.00 2.51 96 THR A O 17
ATOM 30312 N N . SER A 1 97 ? 24.533 6.409 -15.196 1.00 73.12 97 SER A N 17
ATOM 30313 C CA . SER A 1 97 ? 24.003 5.829 -13.967 1.00 50.15 97 SER A CA 17
ATOM 30314 C C . SER A 1 97 ? 22.595 5.285 -14.187 1.00 15.24 97 SER A C 17
ATOM 30315 O O . SER A 1 97 ? 21.857 5.040 -13.233 1.00 14.33 97 SER A O 17
ATOM 30323 N N . ALA A 1 98 ? 22.229 5.099 -15.451 1.00 21.33 98 ALA A N 17
ATOM 30324 C CA . ALA A 1 98 ? 20.911 4.582 -15.796 1.00 53.14 98 ALA A CA 17
ATOM 30325 C C . ALA A 1 98 ? 20.604 3.301 -15.028 1.00 1.32 98 ALA A C 17
ATOM 30326 O O . ALA A 1 98 ? 21.190 2.246 -15.273 1.00 55.30 98 ALA A O 17
ATOM 30333 N N . PRO A 1 99 ? 19.665 3.393 -14.074 1.00 70.35 99 PRO A N 17
ATOM 30334 C CA . PRO A 1 99 ? 19.260 2.250 -13.250 1.00 53.13 99 PRO A CA 17
ATOM 30335 C C . PRO A 1 99 ? 18.488 1.205 -14.048 1.00 75.10 99 PRO A C 17
ATOM 30336 O O . PRO A 1 99 ? 17.803 1.532 -15.017 1.00 12.43 99 PRO A O 17
ATOM 30347 N N . GLN A 1 100 ? 18.603 -0.053 -13.634 1.00 14.21 100 GLN A N 17
ATOM 30348 C CA . GLN A 1 100 ? 17.915 -1.145 -14.311 1.00 74.52 100 GLN A CA 17
ATOM 30349 C C . GLN A 1 100 ? 16.431 -0.835 -14.477 1.00 14.02 100 GLN A C 17
ATOM 30350 O O . GLN A 1 100 ? 15.808 -1.237 -15.459 1.00 62.32 100 GLN A O 17
ATOM 30364 N N . ALA A 1 101 ? 15.870 -0.117 -13.509 1.00 72.20 101 ALA A N 17
ATOM 30365 C CA . ALA A 1 101 ? 14.459 0.249 -13.549 1.00 24.44 101 ALA A CA 17
ATOM 30366 C C . ALA A 1 101 ? 14.127 1.015 -14.824 1.00 74.13 101 ALA A C 17
ATOM 30367 O O . ALA A 1 101 ? 13.238 0.623 -15.582 1.00 52.40 101 ALA A O 17
ATOM 30374 N N . LEU A 1 102 ? 14.844 2.109 -15.056 1.00 21.41 102 LEU A N 17
ATOM 30375 C CA . LEU A 1 102 ? 14.624 2.931 -16.241 1.00 3.14 102 LEU A CA 17
ATOM 30376 C C . LEU A 1 102 ? 14.911 2.141 -17.513 1.00 70.42 102 LEU A C 17
ATOM 30377 O O . LEU A 1 102 ? 14.083 2.085 -18.422 1.00 54.32 102 LEU A O 17
ATOM 30393 N N . VAL A 1 103 ? 16.089 1.528 -17.570 1.00 63.14 103 VAL A N 17
ATOM 30394 C CA . VAL A 1 103 ? 16.484 0.737 -18.730 1.00 3.11 103 VAL A CA 17
ATOM 30395 C C . VAL A 1 103 ? 15.473 -0.369 -19.011 1.00 41.43 103 VAL A C 17
ATOM 30396 O O . VAL A 1 103 ? 15.314 -0.803 -20.152 1.00 50.44 103 VAL A O 17
ATOM 30409 N N . ASP A 1 104 ? 14.792 -0.820 -17.964 1.00 53.21 104 ASP A N 17
ATOM 30410 C CA . ASP A 1 104 ? 13.794 -1.875 -18.098 1.00 54.42 104 ASP A CA 17
ATOM 30411 C C . ASP A 1 104 ? 12.431 -1.291 -18.458 1.00 41.14 104 ASP A C 17
ATOM 30412 O O . ASP A 1 104 ? 11.626 -1.935 -19.133 1.00 23.02 104 ASP A O 17
ATOM 30421 N N . LEU A 1 105 ? 12.178 -0.069 -18.004 1.00 41.50 105 LEU A N 17
ATOM 30422 C CA . LEU A 1 105 ? 10.912 0.603 -18.277 1.00 70.43 105 LEU A CA 17
ATOM 30423 C C . LEU A 1 105 ? 10.786 0.946 -19.758 1.00 61.32 105 LEU A C 17
ATOM 30424 O O . LEU A 1 105 ? 9.698 0.881 -20.330 1.00 32.01 105 LEU A O 17
ATOM 30440 N N . TRP A 1 106 ? 11.906 1.308 -20.373 1.00 51.31 106 TRP A N 17
ATOM 30441 C CA . TRP A 1 106 ? 11.921 1.659 -21.789 1.00 1.43 106 TRP A CA 17
ATOM 30442 C C . TRP A 1 106 ? 12.096 0.418 -22.656 1.00 21.53 106 TRP A C 17
ATOM 30443 O O . TRP A 1 106 ? 11.759 0.422 -23.840 1.00 21.01 106 TRP A O 17
ATOM 30464 N N . LYS A 1 107 ? 12.625 -0.645 -22.059 1.00 60.52 107 LYS A N 17
ATOM 30465 C CA . LYS A 1 107 ? 12.844 -1.896 -22.776 1.00 73.04 107 LYS A CA 17
ATOM 30466 C C . LYS A 1 107 ? 11.581 -2.752 -22.774 1.00 64.33 107 LYS A C 17
ATOM 30467 O O . LYS A 1 107 ? 11.203 -3.323 -23.798 1.00 45.12 107 LYS A O 17
ATOM 30486 N N . THR A 1 108 ? 10.931 -2.837 -21.618 1.00 20.31 108 THR A N 17
ATOM 30487 C CA . THR A 1 108 ? 9.711 -3.623 -21.483 1.00 22.30 108 THR A CA 17
ATOM 30488 C C . THR A 1 108 ? 8.573 -2.780 -20.921 1.00 11.34 108 THR A C 17
ATOM 30489 O O . THR A 1 108 ? 7.439 -2.857 -21.391 1.00 33.20 108 THR A O 17
ATOM 30500 N N . GLY A 1 109 ? 8.883 -1.972 -19.911 1.00 24.43 109 GLY A N 17
ATOM 30501 C CA . GLY A 1 109 ? 7.875 -1.125 -19.301 1.00 61.12 109 GLY A CA 17
ATOM 30502 C C . GLY A 1 109 ? 7.133 -1.823 -18.179 1.00 11.33 109 GLY A C 17
ATOM 30503 O O . GLY A 1 109 ? 6.004 -1.458 -17.853 1.00 13.32 109 GLY A O 17
ATOM 30507 N N . GLN A 1 110 ? 7.768 -2.830 -17.588 1.00 12.33 110 GLN A N 17
ATOM 30508 C CA . GLN A 1 110 ? 7.158 -3.581 -16.497 1.00 24.31 110 GLN A CA 17
ATOM 30509 C C . GLN A 1 110 ? 7.271 -2.819 -15.181 1.00 12.40 110 GLN A C 17
ATOM 30510 O O . GLN A 1 110 ? 8.296 -2.199 -14.896 1.00 31.41 110 GLN A O 17
ATOM 30524 N N . VAL A 1 111 ? 6.210 -2.867 -14.382 1.00 34.41 111 VAL A N 17
ATOM 30525 C CA . VAL A 1 111 ? 6.189 -2.182 -13.095 1.00 43.43 111 VAL A CA 17
ATOM 30526 C C . VAL A 1 111 ? 7.428 -2.519 -12.273 1.00 40.01 111 VAL A C 17
ATOM 30527 O O . VAL A 1 111 ? 7.746 -3.690 -12.062 1.00 51.54 111 VAL A O 17
ATOM 30540 N N . ASP A 1 112 ? 8.123 -1.486 -11.811 1.00 25.04 112 ASP A N 17
ATOM 30541 C CA . ASP A 1 112 ? 9.328 -1.672 -11.009 1.00 74.23 112 ASP A CA 17
ATOM 30542 C C . ASP A 1 112 ? 8.975 -1.902 -9.543 1.00 75.22 112 ASP A C 17
ATOM 30543 O O . ASP A 1 112 ? 7.857 -1.619 -9.113 1.00 30.31 112 ASP A O 17
ATOM 30552 N N . GLU A 1 113 ? 9.935 -2.418 -8.782 1.00 52.12 113 GLU A N 17
ATOM 30553 C CA . GLU A 1 113 ? 9.723 -2.687 -7.365 1.00 24.52 113 GLU A CA 17
ATOM 30554 C C . GLU A 1 113 ? 8.319 -3.232 -7.118 1.00 2.50 113 GLU A C 17
ATOM 30555 O O . GLU A 1 113 ? 8.153 -4.331 -6.592 1.00 20.33 113 GLU A O 17
ATOM 30567 N N . MET A 1 1 ? 1.668 -2.005 -0.722 1.00 62.42 1 MET A N 18
ATOM 30568 C CA . MET A 1 1 ? 2.542 -1.208 -1.576 1.00 33.44 1 MET A CA 18
ATOM 30569 C C . MET A 1 1 ? 1.739 -0.493 -2.658 1.00 64.31 1 MET A C 18
ATOM 30570 O O . MET A 1 1 ? 0.585 -0.834 -2.917 1.00 13.34 1 MET A O 18
ATOM 30584 N N . LYS A 1 2 ? 2.358 0.500 -3.288 1.00 71.42 2 LYS A N 18
ATOM 30585 C CA . LYS A 1 2 ? 1.702 1.263 -4.344 1.00 24.43 2 LYS A CA 18
ATOM 30586 C C . LYS A 1 2 ? 2.578 1.329 -5.591 1.00 74.52 2 LYS A C 18
ATOM 30587 O O . LYS A 1 2 ? 3.154 2.365 -5.920 1.00 50.54 2 LYS A O 18
ATOM 30606 N N . PRO A 1 3 ? 2.680 0.197 -6.304 1.00 33.10 3 PRO A N 18
ATOM 30607 C CA . PRO A 1 3 ? 3.481 0.102 -7.528 1.00 22.33 3 PRO A CA 18
ATOM 30608 C C . PRO A 1 3 ? 3.210 1.254 -8.489 1.00 62.33 3 PRO A C 18
ATOM 30609 O O . PRO A 1 3 ? 2.266 2.023 -8.303 1.00 23.13 3 PRO A O 18
ATOM 30620 N N . LEU A 1 4 ? 4.043 1.368 -9.518 1.00 73.52 4 LEU A N 18
ATOM 30621 C CA . LEU A 1 4 ? 3.893 2.426 -10.510 1.00 55.34 4 LEU A CA 18
ATOM 30622 C C . LEU A 1 4 ? 2.494 2.408 -11.118 1.00 53.53 4 LEU A C 18
ATOM 30623 O O . LEU A 1 4 ? 1.779 1.407 -11.063 1.00 50.54 4 LEU A O 18
ATOM 30639 N N . PRO A 1 5 ? 2.093 3.541 -11.714 1.00 53.32 5 PRO A N 18
ATOM 30640 C CA . PRO A 1 5 ? 0.778 3.680 -12.347 1.00 14.33 5 PRO A CA 18
ATOM 30641 C C . PRO A 1 5 ? 0.657 2.852 -13.621 1.00 34.51 5 PRO A C 18
ATOM 30642 O O . PRO A 1 5 ? 1.247 3.184 -14.648 1.00 43.44 5 PRO A O 18
ATOM 30653 N N . VAL A 1 6 ? -0.113 1.770 -13.547 1.00 53.44 6 VAL A N 18
ATOM 30654 C CA . VAL A 1 6 ? -0.313 0.895 -14.696 1.00 31.42 6 VAL A CA 18
ATOM 30655 C C . VAL A 1 6 ? -0.713 1.692 -15.932 1.00 41.01 6 VAL A C 18
ATOM 30656 O O . VAL A 1 6 ? -1.289 2.775 -15.826 1.00 53.51 6 VAL A O 18
ATOM 30669 N N . LEU A 1 7 ? -0.404 1.149 -17.105 1.00 2.44 7 LEU A N 18
ATOM 30670 C CA . LEU A 1 7 ? -0.731 1.810 -18.363 1.00 74.14 7 LEU A CA 18
ATOM 30671 C C . LEU A 1 7 ? -2.229 1.740 -18.642 1.00 35.44 7 LEU A C 18
ATOM 30672 O O . LEU A 1 7 ? -2.756 0.686 -18.995 1.00 32.53 7 LEU A O 18
ATOM 30688 N N . ASN A 1 8 ? -2.910 2.870 -18.482 1.00 5.33 8 ASN A N 18
ATOM 30689 C CA . ASN A 1 8 ? -4.347 2.937 -18.717 1.00 52.33 8 ASN A CA 18
ATOM 30690 C C . ASN A 1 8 ? -4.681 4.021 -19.738 1.00 72.11 8 ASN A C 18
ATOM 30691 O O . ASN A 1 8 ? -3.794 4.716 -20.232 1.00 62.43 8 ASN A O 18
ATOM 30702 N N . GLN A 1 9 ? -5.966 4.158 -20.048 1.00 14.41 9 GLN A N 18
ATOM 30703 C CA . GLN A 1 9 ? -6.417 5.157 -21.010 1.00 11.33 9 GLN A CA 18
ATOM 30704 C C . GLN A 1 9 ? -6.055 6.564 -20.544 1.00 33.30 9 GLN A C 18
ATOM 30705 O O . GLN A 1 9 ? -6.066 7.511 -21.331 1.00 30.34 9 GLN A O 18
ATOM 30719 N N . ASP A 1 10 ? -5.736 6.693 -19.261 1.00 62.30 10 ASP A N 18
ATOM 30720 C CA . ASP A 1 10 ? -5.370 7.984 -18.690 1.00 62.22 10 ASP A CA 18
ATOM 30721 C C . ASP A 1 10 ? -3.888 8.018 -18.330 1.00 1.21 10 ASP A C 18
ATOM 30722 O O . ASP A 1 10 ? -3.480 8.709 -17.395 1.00 35.40 10 ASP A O 18
ATOM 30731 N N . THR A 1 11 ? -3.085 7.268 -19.077 1.00 64.54 11 THR A N 18
ATOM 30732 C CA . THR A 1 11 ? -1.649 7.210 -18.836 1.00 5.12 11 THR A CA 18
ATOM 30733 C C . THR A 1 11 ? -0.868 7.742 -20.032 1.00 60.55 11 THR A C 18
ATOM 30734 O O . THR A 1 11 ? -1.255 7.530 -21.182 1.00 44.51 11 THR A O 18
ATOM 30745 N N . VAL A 1 12 ? 0.234 8.432 -19.755 1.00 73.13 12 VAL A N 18
ATOM 30746 C CA . VAL A 1 12 ? 1.070 8.992 -20.810 1.00 2.32 12 VAL A CA 18
ATOM 30747 C C . VAL A 1 12 ? 2.536 9.023 -20.391 1.00 13.24 12 VAL A C 18
ATOM 30748 O O . VAL A 1 12 ? 2.933 9.827 -19.547 1.00 24.02 12 VAL A O 18
ATOM 30761 N N . ILE A 1 13 ? 3.334 8.144 -20.986 1.00 22.42 13 ILE A N 18
ATOM 30762 C CA . ILE A 1 13 ? 4.756 8.071 -20.675 1.00 45.51 13 ILE A CA 18
ATOM 30763 C C . ILE A 1 13 ? 5.603 8.455 -21.884 1.00 23.11 13 ILE A C 18
ATOM 30764 O O . ILE A 1 13 ? 5.241 8.166 -23.024 1.00 3.11 13 ILE A O 18
ATOM 30780 N N . GLU A 1 14 ? 6.733 9.106 -21.626 1.00 23.24 14 GLU A N 18
ATOM 30781 C CA . GLU A 1 14 ? 7.632 9.528 -22.693 1.00 63.33 14 GLU A CA 18
ATOM 30782 C C . GLU A 1 14 ? 9.090 9.393 -22.262 1.00 70.14 14 GLU A C 18
ATOM 30783 O O . GLU A 1 14 ? 9.559 10.117 -21.383 1.00 51.23 14 GLU A O 18
ATOM 30795 N N . LEU A 1 15 ? 9.801 8.461 -22.887 1.00 23.23 15 LEU A N 18
ATOM 30796 C CA . LEU A 1 15 ? 11.206 8.229 -22.569 1.00 1.45 15 LEU A CA 18
ATOM 30797 C C . LEU A 1 15 ? 12.090 8.495 -23.783 1.00 24.43 15 LEU A C 18
ATOM 30798 O O . LEU A 1 15 ? 11.922 7.875 -24.833 1.00 1.24 15 LEU A O 18
ATOM 30814 N N . ALA A 1 16 ? 13.034 9.418 -23.631 1.00 21.14 16 ALA A N 18
ATOM 30815 C CA . ALA A 1 16 ? 13.948 9.762 -24.713 1.00 33.00 16 ALA A CA 18
ATOM 30816 C C . ALA A 1 16 ? 15.394 9.764 -24.230 1.00 43.45 16 ALA A C 18
ATOM 30817 O O . ALA A 1 16 ? 15.687 10.208 -23.120 1.00 23.31 16 ALA A O 18
ATOM 30824 N N . ARG A 1 17 ? 16.295 9.266 -25.072 1.00 14.25 17 ARG A N 18
ATOM 30825 C CA . ARG A 1 17 ? 17.711 9.209 -24.729 1.00 54.43 17 ARG A CA 18
ATOM 30826 C C . ARG A 1 17 ? 18.463 10.393 -25.330 1.00 40.21 17 ARG A C 18
ATOM 30827 O O . ARG A 1 17 ? 18.700 10.442 -26.537 1.00 25.45 17 ARG A O 18
ATOM 30848 N N . GLU A 1 18 ? 18.834 11.345 -24.480 1.00 3.23 18 GLU A N 18
ATOM 30849 C CA . GLU A 1 18 ? 19.558 12.529 -24.928 1.00 22.01 18 GLU A CA 18
ATOM 30850 C C . GLU A 1 18 ? 21.029 12.452 -24.527 1.00 35.23 18 GLU A C 18
ATOM 30851 O O . GLU A 1 18 ? 21.454 11.507 -23.864 1.00 33.41 18 GLU A O 18
ATOM 30863 N N . GLY A 1 19 ? 21.801 13.454 -24.935 1.00 12.42 19 GLY A N 18
ATOM 30864 C CA . GLY A 1 19 ? 23.215 13.481 -24.610 1.00 11.21 19 GLY A CA 18
ATOM 30865 C C . GLY A 1 19 ? 23.892 14.756 -25.073 1.00 62.31 19 GLY A C 18
ATOM 30866 O O . GLY A 1 19 ? 23.226 15.727 -25.429 1.00 21.02 19 GLY A O 18
ATOM 30870 N N . GLY A 1 20 ? 25.222 14.754 -25.067 1.00 71.53 20 GLY A N 18
ATOM 30871 C CA . GL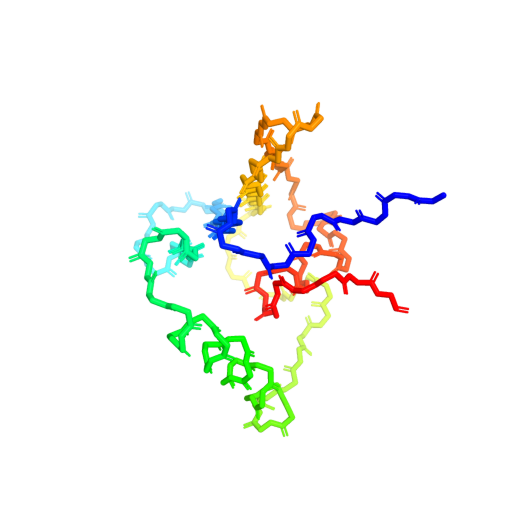Y A 1 20 ? 25.967 15.924 -25.490 1.00 44.54 20 GLY A CA 18
ATOM 30872 C C . GLY A 1 20 ? 27.248 15.565 -26.217 1.00 60.04 20 GLY A C 18
ATOM 30873 O O . GLY A 1 20 ? 28.031 14.743 -25.741 1.00 3.21 20 GLY A O 18
ATOM 30877 N N . PHE A 1 21 ? 27.462 16.180 -27.376 1.00 13.33 21 PHE A N 18
ATOM 30878 C CA . PHE A 1 21 ? 28.655 15.919 -28.172 1.00 23.44 21 PHE A CA 18
ATOM 30879 C C . PHE A 1 21 ? 28.731 14.448 -28.571 1.00 73.14 21 PHE A C 18
ATOM 30880 O O . PHE A 1 21 ? 29.739 13.782 -28.341 1.00 24.02 21 PHE A O 18
ATOM 30897 N N . ALA A 1 22 ? 27.655 13.948 -29.172 1.00 3.34 22 ALA A N 18
ATOM 30898 C CA . ALA A 1 22 ? 27.599 12.558 -29.605 1.00 23.30 22 ALA A CA 18
ATOM 30899 C C . ALA A 1 22 ? 27.434 12.460 -31.118 1.00 3.42 22 ALA A C 18
ATOM 30900 O O . ALA A 1 22 ? 26.534 13.070 -31.695 1.00 12.43 22 ALA A O 18
ATOM 30907 N N . PHE A 1 23 ? 28.310 11.690 -31.755 1.00 54.35 23 PHE A N 18
ATOM 30908 C CA . PHE A 1 23 ? 28.262 11.515 -33.202 1.00 73.43 23 PHE A CA 18
ATOM 30909 C C . PHE A 1 23 ? 27.072 10.648 -33.606 1.00 25.11 23 PHE A C 18
ATOM 30910 O O . PHE A 1 23 ? 26.204 11.081 -34.364 1.00 2.20 23 PHE A O 18
ATOM 30927 N N . ILE A 1 24 ? 27.041 9.422 -33.095 1.00 20.05 24 ILE A N 18
ATOM 30928 C CA . ILE A 1 24 ? 25.959 8.495 -33.401 1.00 30.42 24 ILE A CA 18
ATOM 30929 C C . ILE A 1 24 ? 24.598 9.131 -33.137 1.00 25.33 24 ILE A C 18
ATOM 30930 O O . ILE A 1 24 ? 24.467 10.070 -32.352 1.00 55.20 24 ILE A O 18
ATOM 30946 N N . PRO A 1 25 ? 23.561 8.607 -33.805 1.00 75.25 25 PRO A N 18
ATOM 30947 C CA . PRO A 1 25 ? 22.190 9.106 -33.658 1.00 3.41 25 PRO A CA 18
ATOM 30948 C C . PRO A 1 25 ? 21.788 9.271 -32.196 1.00 53.44 25 PRO A C 18
ATOM 30949 O O . PRO A 1 25 ? 21.403 8.307 -31.535 1.00 11.03 25 PRO A O 18
ATOM 30960 N N . LYS A 1 26 ? 21.878 10.500 -31.698 1.00 23.43 26 LYS A N 18
ATOM 30961 C CA . LYS A 1 26 ? 21.522 10.792 -30.314 1.00 51.55 26 LYS A CA 18
ATOM 30962 C C . LYS A 1 26 ? 20.052 11.184 -30.203 1.00 11.04 26 LYS A C 18
ATOM 30963 O O . LYS A 1 26 ? 19.547 11.432 -29.107 1.00 14.11 26 LYS A O 18
ATOM 30982 N N . LEU A 1 27 ? 19.370 11.236 -31.341 1.00 41.45 27 LEU A N 18
ATOM 30983 C CA . LEU A 1 27 ? 17.957 11.596 -31.371 1.00 54.22 27 LEU A CA 18
ATOM 30984 C C . LEU A 1 27 ? 17.120 10.468 -31.965 1.00 33.53 27 LEU A C 18
ATOM 30985 O O . LEU A 1 27 ? 16.049 10.703 -32.524 1.00 1.34 27 LEU A O 18
ATOM 31001 N N . ALA A 1 28 ? 17.615 9.241 -31.837 1.00 73.22 28 ALA A N 18
ATOM 31002 C CA . ALA A 1 28 ? 16.911 8.075 -32.357 1.00 13.10 28 ALA A CA 18
ATOM 31003 C C . ALA A 1 28 ? 16.576 7.093 -31.240 1.00 32.32 28 ALA A C 18
ATOM 31004 O O . ALA A 1 28 ? 17.436 6.736 -30.436 1.00 34.45 28 ALA A O 18
ATOM 31011 N N . GLY A 1 29 ? 15.320 6.659 -31.196 1.00 15.34 29 GLY A N 18
ATOM 31012 C CA . GLY A 1 29 ? 14.893 5.723 -30.172 1.00 65.32 29 GLY A CA 18
ATOM 31013 C C . GLY A 1 29 ? 13.826 6.302 -29.264 1.00 65.44 29 GLY A C 18
ATOM 31014 O O . GLY A 1 29 ? 13.397 5.654 -28.311 1.00 34.44 29 GLY A O 18
ATOM 31018 N N . GLN A 1 30 ? 13.400 7.525 -29.561 1.00 12.15 30 GLN A N 18
ATOM 31019 C CA . GLN A 1 30 ? 12.378 8.192 -28.762 1.00 23.54 30 GLN A CA 18
ATOM 31020 C C . GLN A 1 30 ? 11.142 7.310 -28.614 1.00 2.44 30 GLN A C 18
ATOM 31021 O O . GLN A 1 30 ? 10.683 6.701 -29.580 1.00 10.22 30 GLN A O 18
ATOM 31035 N N . ARG A 1 31 ? 10.609 7.247 -27.398 1.00 53.30 31 ARG A N 18
ATOM 31036 C CA . ARG A 1 31 ? 9.427 6.439 -27.123 1.00 53.25 31 ARG A CA 18
ATOM 31037 C C . ARG A 1 31 ? 8.350 7.269 -26.430 1.00 60.10 31 ARG A C 18
ATOM 31038 O O . ARG A 1 31 ? 8.533 7.721 -25.300 1.00 34.35 31 ARG A O 18
ATOM 31059 N N . ARG A 1 32 ? 7.229 7.465 -27.116 1.00 14.34 32 ARG A N 18
ATOM 31060 C CA . ARG A 1 32 ? 6.124 8.242 -26.567 1.00 34.14 32 ARG A CA 18
ATOM 31061 C C . ARG A 1 32 ? 4.845 7.410 -26.518 1.00 65.33 32 ARG A C 18
ATOM 31062 O O . ARG A 1 32 ? 4.217 7.159 -27.547 1.00 43.13 32 ARG A O 18
ATOM 31083 N N . ILE A 1 33 ? 4.468 6.984 -25.318 1.00 15.54 33 ILE A N 18
ATOM 31084 C CA . ILE A 1 33 ? 3.265 6.181 -25.136 1.00 12.42 33 ILE A CA 18
ATOM 31085 C C . ILE A 1 33 ? 2.101 7.037 -24.648 1.00 11.41 33 ILE A C 18
ATOM 31086 O O . ILE A 1 33 ? 2.034 7.401 -23.474 1.00 41.43 33 ILE A O 18
ATOM 31102 N N . ALA A 1 34 ? 1.184 7.354 -25.557 1.00 24.31 34 ALA A N 18
ATOM 31103 C CA . ALA A 1 34 ? 0.021 8.163 -25.218 1.00 54.55 34 ALA A CA 18
ATOM 31104 C C . ALA A 1 34 ? -1.268 7.362 -25.368 1.00 31.24 34 ALA A C 18
ATOM 31105 O O . ALA A 1 34 ? -1.836 7.276 -26.458 1.00 4.45 34 ALA A O 18
ATOM 31112 N N . LEU A 1 35 ? -1.725 6.775 -24.267 1.00 0.22 35 LEU A N 18
ATOM 31113 C CA . LEU A 1 35 ? -2.947 5.979 -24.275 1.00 54.12 35 LEU A CA 18
ATOM 31114 C C . LEU A 1 35 ? -4.160 6.847 -24.593 1.00 55.34 35 LEU A C 18
ATOM 31115 O O . LEU A 1 35 ? -5.181 6.354 -25.072 1.00 32.44 35 LEU A O 18
ATOM 31131 N N . ALA A 1 36 ? -4.040 8.144 -24.326 1.00 73.35 36 ALA A N 18
ATOM 31132 C CA . ALA A 1 36 ? -5.125 9.081 -24.588 1.00 51.33 36 ALA A CA 18
ATOM 31133 C C . ALA A 1 36 ? -5.352 9.254 -26.086 1.00 70.23 36 ALA A C 18
ATOM 31134 O O . ALA A 1 36 ? -6.345 9.846 -26.509 1.00 72.12 36 ALA A O 18
ATOM 31141 N N . ASP A 1 37 ? -4.426 8.734 -26.884 1.00 5.11 37 ASP A N 18
ATOM 31142 C CA . ASP A 1 37 ? -4.525 8.831 -28.336 1.00 21.54 37 ASP A CA 18
ATOM 31143 C C . ASP A 1 37 ? -5.037 7.524 -28.933 1.00 72.32 37 ASP A C 18
ATOM 31144 O O . ASP A 1 37 ? -5.062 7.355 -30.153 1.00 11.42 37 ASP A O 18
ATOM 31153 N N . ILE A 1 38 ? -5.444 6.602 -28.067 1.00 4.13 38 ILE A N 18
ATOM 31154 C CA . ILE A 1 38 ? -5.955 5.311 -28.509 1.00 61.12 38 ILE A CA 18
ATOM 31155 C C . ILE A 1 38 ? -7.061 4.812 -27.586 1.00 33.01 38 ILE A C 18
ATOM 31156 O O . ILE A 1 38 ? -7.279 5.362 -26.506 1.00 33.54 38 ILE A O 18
ATOM 31172 N N . THR A 1 39 ? -7.758 3.765 -28.017 1.00 64.25 39 THR A N 18
ATOM 31173 C CA . THR A 1 39 ? -8.841 3.190 -27.230 1.00 51.51 39 THR A CA 18
ATOM 31174 C C . THR A 1 39 ? -8.336 2.059 -26.343 1.00 21.52 39 THR A C 18
ATOM 31175 O O . THR A 1 39 ? -7.307 1.438 -26.613 1.00 34.24 39 THR A O 18
ATOM 31186 N N . PRO A 1 40 ? -9.075 1.781 -25.258 1.00 64.03 40 PRO A N 18
ATOM 31187 C CA . PRO A 1 40 ? -8.721 0.721 -24.310 1.00 22.24 40 PRO A CA 18
ATOM 31188 C C . PRO A 1 40 ? -8.378 -0.591 -25.008 1.00 11.15 40 PRO A C 18
ATOM 31189 O O . PRO A 1 40 ? -7.443 -1.287 -24.614 1.00 61.23 40 PRO A O 18
ATOM 31200 N N . GLU A 1 41 ? -9.141 -0.921 -26.045 1.00 32.11 41 GLU A N 18
ATOM 31201 C CA . GLU A 1 41 ? -8.917 -2.150 -26.797 1.00 31.34 41 GLU A CA 18
ATOM 31202 C C . GLU A 1 41 ? -7.650 -2.048 -27.641 1.00 20.42 41 GLU A C 18
ATOM 31203 O O . GLU A 1 41 ? -6.872 -2.998 -27.726 1.00 43.24 41 GLU A O 18
ATOM 31215 N N . GLN A 1 42 ? -7.452 -0.890 -28.262 1.00 65.42 42 GLN A N 18
ATOM 31216 C CA . GLN A 1 42 ? -6.280 -0.665 -29.101 1.00 11.24 42 GLN A CA 18
ATOM 31217 C C . GLN A 1 42 ? -4.997 -0.766 -28.282 1.00 72.21 42 GLN A C 18
ATOM 31218 O O . GLN A 1 42 ? -4.029 -1.398 -28.704 1.00 24.30 42 GLN A O 18
ATOM 31232 N N . ARG A 1 43 ? -4.998 -0.139 -27.110 1.00 63.43 43 ARG A N 18
ATOM 31233 C CA . ARG A 1 43 ? -3.833 -0.158 -26.233 1.00 51.24 43 ARG A CA 18
ATOM 31234 C C . ARG A 1 43 ? -3.590 -1.560 -25.682 1.00 42.32 43 ARG A C 18
ATOM 31235 O O . ARG A 1 43 ? -2.448 -2.006 -25.580 1.00 23.42 43 ARG A O 18
ATOM 31256 N N . GLN A 1 44 ? -4.671 -2.247 -25.329 1.00 31.01 44 GLN A N 18
ATOM 31257 C CA . GLN A 1 44 ? -4.574 -3.597 -24.787 1.00 72.20 44 GLN A CA 18
ATOM 31258 C C . GLN A 1 44 ? -4.058 -4.571 -25.841 1.00 74.13 44 GLN A C 18
ATOM 31259 O O . GLN A 1 44 ? -3.377 -5.545 -25.520 1.00 41.23 44 GLN A O 18
ATOM 31273 N N . ARG A 1 45 ? -4.388 -4.302 -27.100 1.00 54.03 45 ARG A N 18
ATOM 31274 C CA . ARG A 1 45 ? -3.960 -5.156 -28.202 1.00 2.44 45 ARG A CA 18
ATOM 31275 C C . ARG A 1 45 ? -2.468 -4.984 -28.474 1.00 31.14 45 ARG A C 18
ATOM 31276 O O . ARG A 1 45 ? -1.719 -5.961 -28.524 1.00 1.43 45 ARG A O 18
ATOM 31297 N N . LEU A 1 46 ? -2.044 -3.738 -28.649 1.00 43.32 46 LEU A N 18
ATOM 31298 C CA . LEU A 1 46 ? -0.641 -3.438 -28.917 1.00 13.53 46 LEU A CA 18
ATOM 31299 C C . LEU A 1 46 ? 0.230 -3.788 -27.714 1.00 55.15 46 LEU A C 18
ATOM 31300 O O . LEU A 1 46 ? 1.352 -4.267 -27.868 1.00 4.44 46 LEU A O 18
ATOM 31316 N N . ASN A 1 47 ? -0.298 -3.548 -26.518 1.00 43.33 47 ASN A N 18
ATOM 31317 C CA . ASN A 1 47 ? 0.431 -3.840 -25.289 1.00 41.52 47 ASN A CA 18
ATOM 31318 C C . ASN A 1 47 ? 0.612 -5.344 -25.108 1.00 44.43 47 ASN A C 18
ATOM 31319 O O . ASN A 1 47 ? 1.709 -5.814 -24.808 1.00 20.22 47 ASN A O 18
ATOM 31330 N N . GLN A 1 48 ? -0.471 -6.091 -25.294 1.00 63.12 48 GLN A N 18
ATOM 31331 C CA . GLN A 1 48 ? -0.431 -7.542 -25.151 1.00 42.34 48 GLN A CA 18
ATOM 31332 C C . GLN A 1 48 ? 0.458 -8.170 -26.220 1.00 54.31 48 GLN A C 18
ATOM 31333 O O . GLN A 1 48 ? 1.169 -9.141 -25.959 1.00 41.21 48 GLN A O 18
ATOM 31347 N N . LEU A 1 49 ? 0.412 -7.610 -27.424 1.00 72.10 49 LEU A N 18
ATOM 31348 C CA . LEU A 1 49 ? 1.213 -8.116 -28.534 1.00 13.54 49 LEU A CA 18
ATOM 31349 C C . LEU A 1 49 ? 2.699 -7.876 -28.286 1.00 54.22 49 LEU A C 18
ATOM 31350 O O . LEU A 1 49 ? 3.527 -8.759 -28.512 1.00 20.12 49 LEU A O 18
ATOM 31366 N N . LEU A 1 50 ? 3.029 -6.677 -27.819 1.00 44.02 50 LEU A N 18
ATOM 31367 C CA . LEU A 1 50 ? 4.416 -6.321 -27.538 1.00 71.12 50 LEU A CA 18
ATOM 31368 C C . LEU A 1 50 ? 4.970 -7.157 -26.389 1.00 4.21 50 LEU A C 18
ATOM 31369 O O . LEU A 1 50 ? 6.063 -7.714 -26.484 1.00 50.15 50 LEU A O 18
ATOM 31385 N N . ASN A 1 51 ? 4.208 -7.241 -25.304 1.00 12.25 51 ASN A N 18
ATOM 31386 C CA . ASN A 1 51 ? 4.622 -8.010 -24.136 1.00 22.20 51 ASN A CA 18
ATOM 31387 C C . ASN A 1 51 ? 4.818 -9.480 -24.495 1.00 23.13 51 ASN A C 18
ATOM 31388 O O . ASN A 1 51 ? 5.756 -10.124 -24.024 1.00 51.44 51 ASN A O 18
ATOM 31399 N N . GLN A 1 52 ? 3.927 -10.003 -25.331 1.00 23.43 52 GLN A N 18
ATOM 31400 C CA . GLN A 1 52 ? 4.003 -11.397 -25.752 1.00 73.22 52 GLN A CA 18
ATOM 31401 C C . GLN A 1 52 ? 5.244 -11.642 -26.603 1.00 64.22 52 GLN A C 18
ATOM 31402 O O . GLN A 1 52 ? 5.622 -12.787 -26.856 1.00 11.04 52 GLN A O 18
ATOM 31416 N N . THR A 1 53 ? 5.877 -10.559 -27.044 1.00 71.12 53 THR A N 18
ATOM 31417 C CA . THR A 1 53 ? 7.075 -10.656 -27.868 1.00 61.11 53 THR A CA 18
ATOM 31418 C C . THR A 1 53 ? 8.334 -10.664 -27.009 1.00 21.33 53 THR A C 18
ATOM 31419 O O . THR A 1 53 ? 9.381 -11.160 -27.428 1.00 1.32 53 THR A O 18
ATOM 31430 N N . LEU A 1 54 ? 8.226 -10.114 -25.805 1.00 3.34 54 LEU A N 18
ATOM 31431 C CA . LEU A 1 54 ? 9.357 -10.058 -24.885 1.00 21.34 54 LEU A CA 18
ATOM 31432 C C . LEU A 1 54 ? 9.974 -11.440 -24.696 1.00 62.53 54 LEU A C 18
ATOM 31433 O O . LEU A 1 54 ? 11.160 -11.657 -24.947 1.00 72.54 54 LEU A O 18
ATOM 31449 N N . PRO A 1 55 ? 9.152 -12.400 -24.246 1.00 12.54 55 PRO A N 18
ATOM 31450 C CA . PRO A 1 55 ? 9.594 -13.778 -24.016 1.00 61.25 55 PRO A CA 18
ATOM 31451 C C . PRO A 1 55 ? 9.898 -14.513 -25.317 1.00 73.44 55 PRO A C 18
ATOM 31452 O O . PRO A 1 55 ? 10.398 -15.639 -25.304 1.00 15.41 55 PRO A O 18
ATOM 31463 N N . TYR A 1 56 ? 9.593 -13.871 -26.439 1.00 43.14 56 TYR A N 18
ATOM 31464 C CA . TYR A 1 56 ? 9.832 -14.465 -27.749 1.00 60.13 56 TYR A CA 18
ATOM 31465 C C . TYR A 1 56 ? 10.892 -13.681 -28.518 1.00 75.51 56 TYR A C 18
ATOM 31466 O O . TYR A 1 56 ? 11.089 -13.892 -29.714 1.00 63.23 56 TYR A O 18
ATOM 31484 N N . ALA A 1 57 ? 11.571 -12.776 -27.821 1.00 34.51 57 ALA A N 18
ATOM 31485 C CA . ALA A 1 57 ? 12.612 -11.963 -28.436 1.00 11.45 57 ALA A CA 18
ATOM 31486 C C . ALA A 1 57 ? 14.000 -12.468 -28.055 1.00 54.33 57 ALA A C 18
ATOM 31487 O O . ALA A 1 57 ? 14.138 -13.352 -27.210 1.00 54.33 57 ALA A O 18
ATOM 31494 N N . GLN A 1 58 ? 15.024 -11.901 -28.685 1.00 73.23 58 GLN A N 18
ATOM 31495 C CA . GLN A 1 58 ? 16.401 -12.296 -28.413 1.00 34.30 58 GLN A CA 18
ATOM 31496 C C . GLN A 1 58 ? 16.785 -11.973 -26.973 1.00 1.10 58 GLN A C 18
ATOM 31497 O O . GLN A 1 58 ? 16.134 -11.163 -26.314 1.00 74.12 58 GLN A O 18
ATOM 31511 N N . GLU A 1 59 ? 17.847 -12.612 -26.491 1.00 52.33 59 GLU A N 18
ATOM 31512 C CA . GLU A 1 59 ? 18.316 -12.392 -25.128 1.00 44.15 59 GLU A CA 18
ATOM 31513 C C . GLU A 1 59 ? 18.793 -10.954 -24.942 1.00 71.24 59 GLU A C 18
ATOM 31514 O O . GLU A 1 59 ? 18.966 -10.217 -25.912 1.00 54.12 59 GLU A O 18
ATOM 31526 N N . GLU A 1 60 ? 19.003 -10.564 -23.689 1.00 33.00 60 GLU A N 18
ATOM 31527 C CA . GLU A 1 60 ? 19.458 -9.215 -23.376 1.00 12.52 60 GLU A CA 18
ATOM 31528 C C . GLU A 1 60 ? 20.680 -8.845 -24.212 1.00 14.41 60 GLU A C 18
ATOM 31529 O O . GLU A 1 60 ? 21.516 -9.693 -24.518 1.00 74.45 60 GLU A O 18
ATOM 31541 N N . GLY A 1 61 ? 20.775 -7.570 -24.578 1.00 41.11 61 GLY A N 18
ATOM 31542 C CA . GLY A 1 61 ? 21.897 -7.109 -25.376 1.00 35.33 61 GLY A CA 18
ATOM 31543 C C . GLY A 1 61 ? 22.694 -6.023 -24.682 1.00 23.13 61 GLY A C 18
ATOM 31544 O O . GLY A 1 61 ? 22.786 -4.900 -25.177 1.00 31.15 61 GLY A O 18
ATOM 31548 N N . GLN A 1 62 ? 23.271 -6.358 -23.532 1.00 10.31 62 GLN A N 18
ATOM 31549 C CA . GLN A 1 62 ? 24.063 -5.401 -22.768 1.00 53.31 62 GLN A CA 18
ATOM 31550 C C . GLN A 1 62 ? 23.196 -4.246 -22.277 1.00 33.34 62 GLN A C 18
ATOM 31551 O O . GLN A 1 62 ? 23.060 -3.215 -22.936 1.00 23.24 62 GLN A O 18
ATOM 31565 N N . PRO A 1 63 ? 22.593 -4.421 -21.091 1.00 62.11 63 PRO A N 18
ATOM 31566 C CA . PRO A 1 63 ? 21.729 -3.404 -20.485 1.00 33.32 63 PRO A CA 18
ATOM 31567 C C . PRO A 1 63 ? 22.364 -2.018 -20.502 1.00 72.14 63 PRO A C 18
ATOM 31568 O O . PRO A 1 63 ? 21.665 -1.005 -20.526 1.00 12.23 63 PRO A O 18
ATOM 31579 N N . ASP A 1 64 ? 23.692 -1.981 -20.492 1.00 14.23 64 ASP A N 18
ATOM 31580 C CA . ASP A 1 64 ? 24.421 -0.718 -20.508 1.00 62.20 64 ASP A CA 18
ATOM 31581 C C . ASP A 1 64 ? 25.625 -0.799 -21.441 1.00 5.50 64 ASP A C 18
ATOM 31582 O O . ASP A 1 64 ? 26.652 -1.383 -21.096 1.00 64.23 64 ASP A O 18
ATOM 31591 N N . SER A 1 65 ? 25.491 -0.208 -22.624 1.00 64.13 65 SER A N 18
ATOM 31592 C CA . SER A 1 65 ? 26.567 -0.217 -23.609 1.00 74.02 65 SER A CA 18
ATOM 31593 C C . SER A 1 65 ? 27.011 1.204 -23.941 1.00 4.22 65 SER A C 18
ATOM 31594 O O . SER A 1 65 ? 26.705 1.746 -25.003 1.00 42.01 65 SER A O 18
ATOM 31602 N N . PRO A 1 66 ? 27.752 1.824 -23.010 1.00 21.21 66 PRO A N 18
ATOM 31603 C CA . PRO A 1 66 ? 28.256 3.190 -23.179 1.00 60.15 66 PRO A CA 18
ATOM 31604 C C . PRO A 1 66 ? 29.344 3.278 -24.244 1.00 52.55 66 PRO A C 18
ATOM 31605 O O . PRO A 1 66 ? 29.746 2.268 -24.820 1.00 4.41 66 PRO A O 18
ATOM 31616 N N . GLY A 1 67 ? 29.816 4.494 -24.502 1.00 2.41 67 GLY A N 18
ATOM 31617 C CA . GLY A 1 67 ? 30.854 4.692 -25.497 1.00 74.24 67 GLY A CA 18
ATOM 31618 C C . GLY A 1 67 ? 31.075 6.156 -25.821 1.00 61.14 67 GLY A C 18
ATOM 31619 O O . GLY A 1 67 ? 31.396 6.952 -24.939 1.00 53.33 67 GLY A O 18
ATOM 31623 N N . SER A 1 68 ? 30.906 6.512 -27.091 1.00 35.31 68 SER A N 18
ATOM 31624 C CA . SER A 1 68 ? 31.094 7.889 -27.530 1.00 45.24 68 SER A CA 18
ATOM 31625 C C . SER A 1 68 ? 30.153 8.831 -26.786 1.00 73.12 68 SER A C 18
ATOM 31626 O O . SER A 1 68 ? 29.375 8.404 -25.934 1.00 23.22 68 SER A O 18
ATOM 31634 N N . GLY A 1 69 ? 30.229 10.117 -27.116 1.00 23.12 69 GLY A N 18
ATOM 31635 C CA . GLY A 1 69 ? 29.379 11.100 -26.470 1.00 44.11 69 GLY A CA 18
ATOM 31636 C C . GLY A 1 69 ? 29.994 11.653 -25.200 1.00 3.22 69 GLY A C 18
ATOM 31637 O O . GLY A 1 69 ? 30.418 10.896 -24.326 1.00 60.15 69 GLY A O 18
ATOM 31641 N N . ASP A 1 70 ? 30.045 12.977 -25.097 1.00 30.43 70 ASP A N 18
ATOM 31642 C CA . ASP A 1 70 ? 30.613 13.631 -23.924 1.00 25.11 70 ASP A CA 18
ATOM 31643 C C . ASP A 1 70 ? 29.799 13.310 -22.675 1.00 11.54 70 ASP A C 18
ATOM 31644 O O . ASP A 1 70 ? 30.356 12.985 -21.626 1.00 54.14 70 ASP A O 18
ATOM 31653 N N . GLN A 1 71 ? 28.479 13.406 -22.794 1.00 53.15 71 GLN A N 18
ATOM 31654 C CA . GLN A 1 71 ? 27.588 13.128 -21.674 1.00 2.12 71 GLN A CA 18
ATOM 31655 C C . GLN A 1 71 ? 26.209 12.704 -22.167 1.00 13.11 71 GLN A C 18
ATOM 31656 O O . GLN A 1 71 ? 25.435 13.526 -22.659 1.00 63.34 71 GLN A O 18
ATOM 31670 N N . ARG A 1 72 ? 25.907 11.417 -22.031 1.00 61.14 72 ARG A N 18
ATOM 31671 C CA . ARG A 1 72 ? 24.621 10.884 -22.465 1.00 23.32 72 ARG A CA 18
ATOM 31672 C C . ARG A 1 72 ? 23.731 10.569 -21.266 1.00 2.41 72 ARG A C 18
ATOM 31673 O O . ARG A 1 72 ? 24.192 10.019 -20.265 1.00 54.42 72 ARG A O 18
ATOM 31694 N N . TYR A 1 73 ? 22.455 10.923 -21.374 1.00 63.34 73 TYR A N 18
ATOM 31695 C CA . TYR A 1 73 ? 21.501 10.681 -20.298 1.00 43.35 73 TYR A CA 18
ATOM 31696 C C . TYR A 1 73 ? 20.114 10.379 -20.858 1.00 3.52 73 TYR A C 18
ATOM 31697 O O . TYR A 1 73 ? 19.843 10.613 -22.036 1.00 33.12 73 TYR A O 18
ATOM 31715 N N . PHE A 1 74 ? 19.239 9.859 -20.003 1.00 44.25 74 PHE A N 18
ATOM 31716 C CA . PHE A 1 74 ? 17.880 9.524 -20.411 1.00 12.44 74 PHE A CA 18
ATOM 31717 C C . PHE A 1 74 ? 16.859 10.333 -19.615 1.00 21.43 74 PHE A C 18
ATOM 31718 O O . PHE A 1 74 ? 17.076 10.645 -18.444 1.00 34.44 74 PHE A O 18
ATOM 31735 N N . ARG A 1 75 ? 15.747 10.669 -20.260 1.00 33.44 75 ARG A N 18
ATOM 31736 C CA . ARG A 1 75 ? 14.693 11.442 -19.614 1.00 21.05 75 ARG A CA 18
ATOM 31737 C C . ARG A 1 75 ? 13.397 10.640 -19.541 1.00 52.20 75 ARG A C 18
ATOM 31738 O O . ARG A 1 75 ? 12.754 10.386 -20.560 1.00 21.43 75 ARG A O 18
ATOM 31759 N N . VAL A 1 76 ? 13.019 10.244 -18.330 1.00 12.44 76 VAL A N 18
ATOM 31760 C CA . VAL A 1 76 ? 11.799 9.472 -18.124 1.00 4.14 76 VAL A CA 18
ATOM 31761 C C . VAL A 1 76 ? 10.655 10.365 -17.658 1.00 2.44 76 VAL A C 18
ATOM 31762 O O . VAL A 1 76 ? 10.687 10.905 -16.552 1.00 65.11 76 VAL A O 18
ATOM 31775 N N . GLN A 1 77 ? 9.645 10.516 -18.508 1.00 43.24 77 GLN A N 18
ATOM 31776 C CA . GLN A 1 77 ? 8.490 11.345 -18.183 1.00 65.23 77 GLN A CA 18
ATOM 31777 C C . GLN A 1 77 ? 7.225 10.500 -18.083 1.00 71.41 77 GLN A C 18
ATOM 31778 O O . GLN A 1 77 ? 6.657 10.093 -19.097 1.00 54.41 77 GLN A O 18
ATOM 31792 N N . ILE A 1 78 ? 6.790 10.238 -16.855 1.00 54.32 78 ILE A N 18
ATOM 31793 C CA . ILE A 1 78 ? 5.591 9.442 -16.624 1.00 11.05 78 ILE A CA 18
ATOM 31794 C C . ILE A 1 78 ? 4.446 10.308 -16.109 1.00 42.45 78 ILE A C 18
ATOM 31795 O O . ILE A 1 78 ? 4.426 10.699 -14.942 1.00 55.24 78 ILE A O 18
ATOM 31811 N N . SER A 1 79 ? 3.494 10.604 -16.989 1.00 31.25 79 SER A N 18
ATOM 31812 C CA . SER A 1 79 ? 2.346 11.426 -16.624 1.00 71.24 79 SER A CA 18
ATOM 31813 C C . SER A 1 79 ? 1.085 10.576 -16.507 1.00 35.43 79 SER A C 18
ATOM 31814 O O . SER A 1 79 ? 0.631 9.979 -17.483 1.00 63.45 79 SER A O 18
ATOM 31822 N N . TYR A 1 80 ? 0.523 10.526 -15.304 1.00 74.11 80 TYR A N 18
ATOM 31823 C CA . TYR A 1 80 ? -0.685 9.747 -15.056 1.00 50.33 80 TYR A CA 18
ATOM 31824 C C . TYR A 1 80 ? -1.742 10.591 -14.350 1.00 24.14 80 TYR A C 18
ATOM 31825 O O . TYR A 1 80 ? -1.488 11.163 -13.289 1.00 52.44 80 TYR A O 18
ATOM 31843 N N . TYR A 1 81 ? -2.927 10.662 -14.944 1.00 51.15 81 TYR A N 18
ATOM 31844 C CA . TYR A 1 81 ? -4.023 11.437 -14.374 1.00 71.44 81 TYR A CA 18
ATOM 31845 C C . TYR A 1 81 ? -5.226 10.545 -14.083 1.00 13.01 81 TYR A C 18
ATOM 31846 O O . TYR A 1 81 ? -5.893 10.065 -14.999 1.00 35.40 81 TYR A O 18
ATOM 31864 N N . SER A 1 82 ? -5.497 10.329 -12.800 1.00 14.13 82 SER A N 18
ATOM 31865 C CA . SER A 1 82 ? -6.618 9.493 -12.385 1.00 50.04 82 SER A CA 18
ATOM 31866 C C . SER A 1 82 ? -7.826 10.348 -12.016 1.00 54.12 82 SER A C 18
ATOM 31867 O O . SER A 1 82 ? -7.903 11.521 -12.380 1.00 14.33 82 SER A O 18
ATOM 31875 N N . GLN A 1 83 ? -8.767 9.751 -11.292 1.00 31.50 83 GLN A N 18
ATOM 31876 C CA . GLN A 1 83 ? -9.972 10.457 -10.874 1.00 34.31 83 GLN A CA 18
ATOM 31877 C C . GLN A 1 83 ? -9.657 11.473 -9.781 1.00 62.50 83 GLN A C 18
ATOM 31878 O O . GLN A 1 83 ? -10.095 12.622 -9.841 1.00 3.00 83 GLN A O 18
ATOM 31892 N N . THR A 1 84 ? -8.894 11.041 -8.781 1.00 42.23 84 THR A N 18
ATOM 31893 C CA . THR A 1 84 ? -8.521 11.912 -7.674 1.00 3.01 84 THR A CA 18
ATOM 31894 C C . THR A 1 84 ? -7.020 12.178 -7.665 1.00 23.20 84 THR A C 18
ATOM 31895 O O . THR A 1 84 ? -6.577 13.285 -7.355 1.00 65.52 84 THR A O 18
ATOM 31906 N N . LEU A 1 85 ? -6.241 11.157 -8.007 1.00 50.31 85 LEU A N 18
ATOM 31907 C CA . LEU A 1 85 ? -4.788 11.281 -8.039 1.00 42.14 85 LEU A CA 18
ATOM 31908 C C . LEU A 1 85 ? -4.298 11.576 -9.453 1.00 43.14 85 LEU A C 18
ATOM 31909 O O . LEU A 1 85 ? -4.239 10.684 -10.299 1.00 60.34 85 LEU A O 18
ATOM 31925 N N . ARG A 1 86 ? -3.945 12.833 -9.702 1.00 0.24 86 ARG A N 18
ATOM 31926 C CA . ARG A 1 86 ? -3.459 13.246 -11.013 1.00 23.53 86 ARG A CA 18
ATOM 31927 C C . ARG A 1 86 ? -2.182 14.071 -10.884 1.00 40.20 86 ARG A C 18
ATOM 31928 O O . ARG A 1 86 ? -2.152 15.080 -10.180 1.00 3.33 86 ARG A O 18
ATOM 31949 N N . SER A 1 87 ? -1.130 13.635 -11.569 1.00 24.22 87 SER A N 18
ATOM 31950 C CA . SER A 1 87 ? 0.151 14.331 -11.528 1.00 22.32 87 SER A CA 18
ATOM 31951 C C . SER A 1 87 ? 1.118 13.750 -12.555 1.00 23.32 87 SER A C 18
ATOM 31952 O O . SER A 1 87 ? 0.823 12.746 -13.202 1.00 54.13 87 SER A O 18
ATOM 31960 N N . GLU A 1 88 ? 2.275 14.389 -12.697 1.00 40.22 88 GLU A N 18
ATOM 31961 C CA . GLU A 1 88 ? 3.286 13.937 -13.646 1.00 34.40 88 GLU A CA 18
ATOM 31962 C C . GLU A 1 88 ? 4.612 13.669 -12.941 1.00 44.13 88 GLU A C 18
ATOM 31963 O O . GLU A 1 88 ? 4.864 14.185 -11.852 1.00 13.40 88 GLU A O 18
ATOM 31975 N N . ILE A 1 89 ? 5.457 12.859 -13.571 1.00 32.15 89 ILE A N 18
ATOM 31976 C CA . ILE A 1 89 ? 6.758 12.523 -13.005 1.00 15.13 89 ILE A CA 18
ATOM 31977 C C . ILE A 1 89 ? 7.860 12.647 -14.050 1.00 45.24 89 ILE A C 18
ATOM 31978 O O . ILE A 1 89 ? 7.741 12.126 -15.159 1.00 51.34 89 ILE A O 18
ATOM 31994 N N . VAL A 1 90 ? 8.936 13.339 -13.689 1.00 1.42 90 VAL A N 18
ATOM 31995 C CA . VAL A 1 90 ? 10.063 13.530 -14.594 1.00 72.23 90 VAL A CA 18
ATOM 31996 C C . VAL A 1 90 ? 11.384 13.215 -13.902 1.00 31.52 90 VAL A C 18
ATOM 31997 O O . VAL A 1 90 ? 11.644 13.685 -12.794 1.00 24.15 90 VAL A O 18
ATOM 32010 N N . LEU A 1 91 ? 12.215 12.416 -14.562 1.00 5.03 91 LEU A N 18
ATOM 32011 C CA . LEU A 1 91 ? 13.512 12.037 -14.010 1.00 52.40 91 LEU A CA 18
ATOM 32012 C C . LEU A 1 91 ? 14.569 11.960 -15.107 1.00 11.10 91 LEU A C 18
ATOM 32013 O O . LEU A 1 91 ? 14.336 11.380 -16.169 1.00 1.44 91 LEU A O 18
ATOM 32029 N N . LEU A 1 92 ? 15.732 12.546 -14.843 1.00 74.12 92 LEU A N 18
ATOM 32030 C CA . LEU A 1 92 ? 16.827 12.542 -15.807 1.00 75.42 92 LEU A CA 18
ATOM 32031 C C . LEU A 1 92 ? 18.107 12.007 -15.174 1.00 43.21 92 LEU A C 18
ATOM 32032 O O . LEU A 1 92 ? 18.635 12.593 -14.228 1.00 34.31 92 LEU A O 18
ATOM 32048 N N . ILE A 1 93 ? 18.603 10.894 -15.704 1.00 31.13 93 ILE A N 18
ATOM 32049 C CA . ILE A 1 93 ? 19.824 10.283 -15.192 1.00 54.15 93 ILE A CA 18
ATOM 32050 C C . ILE A 1 93 ? 20.681 9.734 -16.328 1.00 34.32 93 ILE A C 18
ATOM 32051 O O . ILE A 1 93 ? 20.186 9.109 -17.266 1.00 33.40 93 ILE A O 18
ATOM 32067 N N . PRO A 1 94 ? 21.998 9.970 -16.242 1.00 62.41 94 PRO A N 18
ATOM 32068 C CA . PRO A 1 94 ? 22.953 9.505 -17.253 1.00 21.25 94 PRO A CA 18
ATOM 32069 C C . PRO A 1 94 ? 22.749 8.037 -17.611 1.00 60.21 94 PRO A C 18
ATOM 32070 O O . PRO A 1 94 ? 22.444 7.215 -16.748 1.00 24.33 94 PRO A O 18
ATOM 32081 N N . GLU A 1 95 ? 22.919 7.715 -18.890 1.00 5.33 95 GLU A N 18
ATOM 32082 C CA . GLU A 1 95 ? 22.753 6.345 -19.361 1.00 42.50 95 GLU A CA 18
ATOM 32083 C C . GLU A 1 95 ? 23.768 5.416 -18.701 1.00 14.11 95 GLU A C 18
ATOM 32084 O O . GLU A 1 95 ? 23.578 4.200 -18.658 1.00 72.02 95 GLU A O 18
ATOM 32096 N N . THR A 1 96 ? 24.847 5.997 -18.187 1.00 1.32 96 THR A N 18
ATOM 32097 C CA . THR A 1 96 ? 25.893 5.223 -17.530 1.00 72.14 96 THR A CA 18
ATOM 32098 C C . THR A 1 96 ? 25.356 4.512 -16.293 1.00 61.03 96 THR A C 18
ATOM 32099 O O . THR A 1 96 ? 25.893 3.487 -15.873 1.00 0.34 96 THR A O 18
ATOM 32110 N N . SER A 1 97 ? 24.293 5.062 -15.715 1.00 21.11 97 SER A N 18
ATOM 32111 C CA . SER A 1 97 ? 23.685 4.481 -14.523 1.00 43.33 97 SER A CA 18
ATOM 32112 C C . SER A 1 97 ? 22.263 4.012 -14.813 1.00 13.34 97 SER A C 18
ATOM 32113 O O . SER A 1 97 ? 21.480 3.766 -13.895 1.00 61.15 97 SER A O 18
ATOM 32121 N N . ALA A 1 98 ? 21.936 3.891 -16.095 1.00 54.51 98 ALA A N 18
ATOM 32122 C CA . ALA A 1 98 ? 20.609 3.450 -16.507 1.00 13.43 98 ALA A CA 18
ATOM 32123 C C . ALA A 1 98 ? 20.254 2.110 -15.871 1.00 52.51 98 ALA A C 18
ATOM 32124 O O . ALA A 1 98 ? 20.824 1.070 -16.200 1.00 30.14 98 ALA A O 18
ATOM 32131 N N . PRO A 1 99 ? 19.290 2.134 -14.938 1.00 62.24 99 PRO A N 18
ATOM 32132 C CA . PRO A 1 99 ? 18.838 0.929 -14.237 1.00 61.50 99 PRO A CA 18
ATOM 32133 C C . PRO A 1 99 ? 18.067 -0.019 -15.150 1.00 43.31 99 PRO A C 18
ATOM 32134 O O . PRO A 1 99 ? 17.562 0.388 -16.196 1.00 63.11 99 PRO A O 18
ATOM 32145 N N . GLN A 1 100 ? 17.981 -1.282 -14.747 1.00 31.31 100 GLN A N 18
ATOM 32146 C CA . GLN A 1 100 ? 17.271 -2.287 -15.530 1.00 42.32 100 GLN A CA 18
ATOM 32147 C C . GLN A 1 100 ? 15.802 -1.910 -15.695 1.00 64.43 100 GLN A C 18
ATOM 32148 O O . GLN A 1 100 ? 15.239 -2.032 -16.782 1.00 71.25 100 GLN A O 18
ATOM 32162 N N . ALA A 1 101 ? 15.188 -1.453 -14.609 1.00 62.21 101 ALA A N 18
ATOM 32163 C CA . ALA A 1 101 ? 13.785 -1.058 -14.634 1.00 45.32 101 ALA A CA 18
ATOM 32164 C C . ALA A 1 101 ? 13.509 -0.087 -15.777 1.00 42.21 101 ALA A C 18
ATOM 32165 O O . ALA A 1 101 ? 12.708 -0.373 -16.668 1.00 44.53 101 ALA A O 18
ATOM 32172 N N . LEU A 1 102 ? 14.176 1.062 -15.745 1.00 72.14 102 LEU A N 18
ATOM 32173 C CA . LEU A 1 102 ? 14.001 2.076 -16.779 1.00 45.42 102 LEU A CA 18
ATOM 32174 C C . LEU A 1 102 ? 14.247 1.489 -18.165 1.00 54.04 102 LEU A C 18
ATOM 32175 O O . LEU A 1 102 ? 13.454 1.691 -19.086 1.00 5.12 102 LEU A O 18
ATOM 32191 N N . VAL A 1 103 ? 15.348 0.759 -18.307 1.00 25.12 103 VAL A N 18
ATOM 32192 C CA . VAL A 1 103 ? 15.697 0.139 -19.580 1.00 34.14 103 VAL A CA 18
ATOM 32193 C C . VAL A 1 103 ? 14.553 -0.724 -20.102 1.00 1.43 103 VAL A C 18
ATOM 32194 O O . VAL A 1 103 ? 14.407 -0.915 -21.309 1.00 43.21 103 VAL A O 18
ATOM 32207 N N . ASP A 1 104 ? 13.744 -1.242 -19.184 1.00 51.34 104 ASP A N 18
ATOM 32208 C CA . ASP A 1 104 ? 12.611 -2.083 -19.552 1.00 20.41 104 ASP A CA 18
ATOM 32209 C C . ASP A 1 104 ? 11.371 -1.237 -19.822 1.00 34.52 104 ASP A C 18
ATOM 32210 O O . ASP A 1 104 ? 10.473 -1.650 -20.557 1.00 52.14 104 ASP A O 18
ATOM 32219 N N . LEU A 1 105 ? 11.326 -0.053 -19.222 1.00 24.24 105 LEU A N 18
ATOM 32220 C CA . LEU A 1 105 ? 10.195 0.851 -19.396 1.00 42.32 105 LEU A CA 18
ATOM 32221 C C . LEU A 1 105 ? 10.259 1.548 -20.752 1.00 30.42 105 LEU A C 18
ATOM 32222 O O . LEU A 1 105 ? 9.232 1.929 -21.314 1.00 21.25 105 LEU A O 18
ATOM 32238 N N . TRP A 1 106 ? 11.470 1.708 -21.272 1.00 3.11 106 TRP A N 18
ATOM 32239 C CA . TRP A 1 106 ? 11.668 2.357 -22.563 1.00 75.34 106 TRP A CA 18
ATOM 32240 C C . TRP A 1 106 ? 11.273 1.427 -23.705 1.00 62.34 106 TRP A C 18
ATOM 32241 O O . TRP A 1 106 ? 10.824 1.877 -24.760 1.00 2.13 106 TRP A O 18
ATOM 32262 N N . LYS A 1 107 ? 11.443 0.127 -23.490 1.00 23.32 107 LYS A N 18
ATOM 32263 C CA . LYS A 1 107 ? 11.104 -0.868 -24.500 1.00 52.14 107 LYS A CA 18
ATOM 32264 C C . LYS A 1 107 ? 9.722 -1.458 -24.240 1.00 33.40 107 LYS A C 18
ATOM 32265 O O . LYS A 1 107 ? 8.827 -1.366 -25.081 1.00 14.23 107 LYS A O 18
ATOM 32284 N N . THR A 1 108 ? 9.553 -2.065 -23.069 1.00 2.10 108 THR A N 18
ATOM 32285 C CA . THR A 1 108 ? 8.280 -2.670 -22.698 1.00 3.12 108 THR A CA 18
ATOM 32286 C C . THR A 1 108 ? 7.320 -1.629 -22.134 1.00 3.32 108 THR A C 18
ATOM 32287 O O . THR A 1 108 ? 6.146 -1.592 -22.498 1.00 13.45 108 THR A O 18
ATOM 32298 N N . GLY A 1 109 ? 7.829 -0.783 -21.243 1.00 13.41 109 GLY A N 18
ATOM 32299 C CA . GLY A 1 109 ? 7.002 0.249 -20.643 1.00 61.35 109 GLY A CA 18
ATOM 32300 C C . GLY A 1 109 ? 6.032 -0.308 -19.620 1.00 50.23 109 GLY A C 18
ATOM 32301 O O . GLY A 1 109 ? 4.999 0.300 -19.342 1.00 34.33 109 GLY A O 18
ATOM 32305 N N . GLN A 1 110 ? 6.364 -1.467 -19.061 1.00 5.31 110 GLN A N 18
ATOM 32306 C CA . GLN A 1 110 ? 5.513 -2.106 -18.065 1.00 11.33 110 GLN A CA 18
ATOM 32307 C C . GLN A 1 110 ? 6.280 -2.353 -16.770 1.00 45.51 110 GLN A C 18
ATOM 32308 O O . GLN A 1 110 ? 7.436 -2.777 -16.793 1.00 32.25 110 GLN A O 18
ATOM 32322 N N . VAL A 1 111 ? 5.631 -2.083 -15.642 1.00 72.11 111 VAL A N 18
ATOM 32323 C CA . VAL A 1 111 ? 6.252 -2.277 -14.337 1.00 50.42 111 VAL A CA 18
ATOM 32324 C C . VAL A 1 111 ? 6.870 -3.665 -14.223 1.00 63.44 111 VAL A C 18
ATOM 32325 O O . VAL A 1 111 ? 6.240 -4.667 -14.564 1.00 13.44 111 VAL A O 18
ATOM 32338 N N . ASP A 1 112 ? 8.107 -3.718 -13.743 1.00 24.55 112 ASP A N 18
ATOM 32339 C CA . ASP A 1 112 ? 8.812 -4.985 -13.582 1.00 34.32 112 ASP A CA 18
ATOM 32340 C C . ASP A 1 112 ? 8.389 -5.682 -12.293 1.00 34.54 112 ASP A C 18
ATOM 32341 O O . ASP A 1 112 ? 8.459 -5.101 -11.210 1.00 64.52 112 ASP A O 18
ATOM 32350 N N . GLU A 1 113 ? 7.948 -6.930 -12.418 1.00 30.54 113 GLU A N 18
ATOM 32351 C CA . GLU A 1 113 ? 7.512 -7.705 -11.262 1.00 32.31 113 GLU A CA 18
ATOM 32352 C C . GLU A 1 113 ? 7.594 -9.202 -11.548 1.00 12.01 113 GLU A C 18
ATOM 32353 O O . GLU A 1 113 ? 7.650 -9.621 -12.704 1.00 14.44 113 GLU A O 18
ATOM 32365 N N . MET A 1 1 ? 0.857 -1.590 -0.228 1.00 62.11 1 MET A N 19
ATOM 32366 C CA . MET A 1 1 ? 1.685 -1.500 -1.426 1.00 34.34 1 MET A CA 19
ATOM 32367 C C . MET A 1 1 ? 0.988 -0.682 -2.508 1.00 12.32 1 MET A C 19
ATOM 32368 O O . MET A 1 1 ? -0.208 -0.844 -2.750 1.00 73.44 1 MET A O 19
ATOM 32382 N N . LYS A 1 2 ? 1.743 0.199 -3.156 1.00 31.05 2 LYS A N 19
ATOM 32383 C CA . LYS A 1 2 ? 1.199 1.043 -4.213 1.00 31.12 2 LYS A CA 19
ATOM 32384 C C . LYS A 1 2 ? 2.066 0.972 -5.466 1.00 33.11 2 LYS A C 19
ATOM 32385 O O . LYS A 1 2 ? 2.763 1.922 -5.822 1.00 52.13 2 LYS A O 19
ATOM 32404 N N . PRO A 1 3 ? 2.022 -0.180 -6.152 1.00 40.32 3 PRO A N 19
ATOM 32405 C CA . PRO A 1 3 ? 2.796 -0.401 -7.377 1.00 40.14 3 PRO A CA 19
ATOM 32406 C C . PRO A 1 3 ? 2.661 0.754 -8.365 1.00 24.55 3 PRO A C 19
ATOM 32407 O O . PRO A 1 3 ? 1.803 1.623 -8.206 1.00 23.21 3 PRO A O 19
ATOM 32418 N N . LEU A 1 4 ? 3.513 0.757 -9.384 1.00 25.53 4 LEU A N 19
ATOM 32419 C CA . LEU A 1 4 ? 3.489 1.805 -10.398 1.00 63.30 4 LEU A CA 19
ATOM 32420 C C . LEU A 1 4 ? 2.085 1.981 -10.966 1.00 15.05 4 LEU A C 19
ATOM 32421 O O . LEU A 1 4 ? 1.235 1.094 -10.873 1.00 43.42 4 LEU A O 19
ATOM 32437 N N . PRO A 1 5 ? 1.833 3.152 -11.569 1.00 54.02 5 PRO A N 19
ATOM 32438 C CA . PRO A 1 5 ? 0.532 3.471 -12.166 1.00 44.24 5 PRO A CA 19
ATOM 32439 C C . PRO A 1 5 ? 0.255 2.652 -13.422 1.00 54.12 5 PRO A C 19
ATOM 32440 O O . PRO A 1 5 ? 0.812 2.921 -14.487 1.00 32.24 5 PRO A O 19
ATOM 32451 N N . VAL A 1 6 ? -0.611 1.652 -13.291 1.00 61.34 6 VAL A N 19
ATOM 32452 C CA . VAL A 1 6 ? -0.964 0.794 -14.417 1.00 1.25 6 VAL A CA 19
ATOM 32453 C C . VAL A 1 6 ? -1.377 1.621 -15.629 1.00 64.22 6 VAL A C 19
ATOM 32454 O O . VAL A 1 6 ? -1.872 2.740 -15.492 1.00 14.00 6 VAL A O 19
ATOM 32467 N N . LEU A 1 7 ? -1.169 1.063 -16.817 1.00 33.23 7 LEU A N 19
ATOM 32468 C CA . LEU A 1 7 ? -1.520 1.748 -18.056 1.00 34.01 7 LEU A CA 19
ATOM 32469 C C . LEU A 1 7 ? -3.034 1.880 -18.195 1.00 64.33 7 LEU A C 19
ATOM 32470 O O . LEU A 1 7 ? -3.725 0.911 -18.505 1.00 62.54 7 LEU A O 19
ATOM 32486 N N . ASN A 1 8 ? -3.541 3.087 -17.966 1.00 60.40 8 ASN A N 19
ATOM 32487 C CA . ASN A 1 8 ? -4.973 3.346 -18.068 1.00 25.22 8 ASN A CA 19
ATOM 32488 C C . ASN A 1 8 ? -5.257 4.426 -19.107 1.00 12.45 8 ASN A C 19
ATOM 32489 O O . ASN A 1 8 ? -4.351 4.887 -19.800 1.00 54.34 8 ASN A O 19
ATOM 32500 N N . GLN A 1 9 ? -6.521 4.825 -19.206 1.00 51.33 9 GLN A N 19
ATOM 32501 C CA . GLN A 1 9 ? -6.925 5.851 -20.160 1.00 43.53 9 GLN A CA 19
ATOM 32502 C C . GLN A 1 9 ? -6.320 7.203 -19.794 1.00 72.03 9 GLN A C 19
ATOM 32503 O O . GLN A 1 9 ? -6.363 8.147 -20.583 1.00 42.22 9 GLN A O 19
ATOM 32517 N N . ASP A 1 10 ? -5.758 7.288 -18.594 1.00 12.44 10 ASP A N 19
ATOM 32518 C CA . ASP A 1 10 ? -5.144 8.524 -18.123 1.00 11.50 10 ASP A CA 19
ATOM 32519 C C . ASP A 1 10 ? -3.653 8.327 -17.866 1.00 14.11 10 ASP A C 19
ATOM 32520 O O . ASP A 1 10 ? -3.073 8.966 -16.988 1.00 13.35 10 ASP A O 19
ATOM 32529 N N . THR A 1 11 ? -3.038 7.437 -18.638 1.00 23.44 11 THR A N 19
ATOM 32530 C CA . THR A 1 11 ? -1.616 7.153 -18.492 1.00 64.13 11 THR A CA 19
ATOM 32531 C C . THR A 1 11 ? -0.848 7.531 -19.754 1.00 21.41 11 THR A C 19
ATOM 32532 O O . THR A 1 11 ? -1.324 7.319 -20.869 1.00 62.43 11 THR A O 19
ATOM 32543 N N . VAL A 1 12 ? 0.343 8.091 -19.571 1.00 5.13 12 VAL A N 19
ATOM 32544 C CA . VAL A 1 12 ? 1.178 8.497 -20.695 1.00 25.01 12 VAL A CA 19
ATOM 32545 C C . VAL A 1 12 ? 2.650 8.215 -20.416 1.00 65.11 12 VAL A C 19
ATOM 32546 O O . VAL A 1 12 ? 3.276 8.885 -19.594 1.00 44.14 12 VAL A O 19
ATOM 32559 N N . ILE A 1 13 ? 3.197 7.219 -21.106 1.00 3.53 13 ILE A N 19
ATOM 32560 C CA . ILE A 1 13 ? 4.597 6.850 -20.933 1.00 73.14 13 ILE A CA 19
ATOM 32561 C C . ILE A 1 13 ? 5.458 7.419 -22.056 1.00 11.13 13 ILE A C 19
ATOM 32562 O O . ILE A 1 13 ? 5.367 6.983 -23.203 1.00 21.23 13 ILE A O 19
ATOM 32578 N N . GLU A 1 14 ? 6.294 8.395 -21.716 1.00 24.23 14 GLU A N 19
ATOM 32579 C CA . GLU A 1 14 ? 7.173 9.023 -22.696 1.00 20.15 14 GLU A CA 19
ATOM 32580 C C . GLU A 1 14 ? 8.600 9.120 -22.164 1.00 20.54 14 GLU A C 19
ATOM 32581 O O . GLU A 1 14 ? 8.862 9.811 -21.178 1.00 61.52 14 GLU A O 19
ATOM 32593 N N . LEU A 1 15 ? 9.519 8.422 -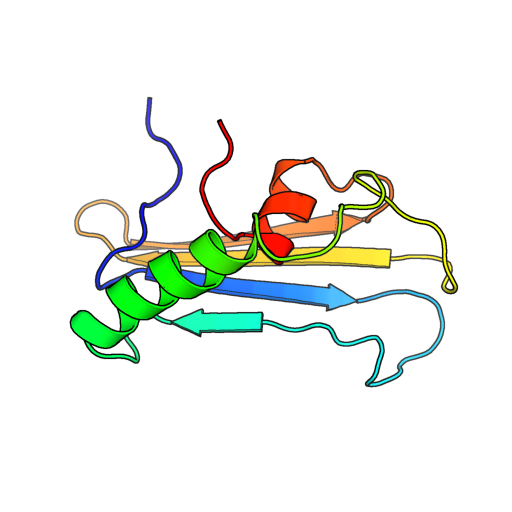22.822 1.00 71.12 15 LEU A N 19
ATOM 32594 C CA . LEU A 1 15 ? 10.920 8.428 -22.416 1.00 62.45 15 LEU A CA 19
ATOM 32595 C C . LEU A 1 15 ? 11.837 8.245 -23.622 1.00 12.21 15 LEU A C 19
ATOM 32596 O O . LEU A 1 15 ? 11.439 7.672 -24.636 1.00 12.33 15 LEU A O 19
ATOM 32612 N N . ALA A 1 16 ? 13.067 8.735 -23.503 1.00 74.30 16 ALA A N 19
ATOM 32613 C CA . ALA A 1 16 ? 14.041 8.622 -24.581 1.00 62.10 16 ALA A CA 19
ATOM 32614 C C . ALA A 1 16 ? 15.465 8.731 -24.047 1.00 65.31 16 ALA A C 19
ATOM 32615 O O . ALA A 1 16 ? 15.692 9.260 -22.959 1.00 13.30 16 ALA A O 19
ATOM 32622 N N . ARG A 1 17 ? 16.422 8.226 -24.819 1.00 61.21 17 ARG A N 19
ATOM 32623 C CA . ARG A 1 17 ? 17.824 8.265 -24.422 1.00 64.23 17 ARG A CA 19
ATOM 32624 C C . ARG A 1 17 ? 18.612 9.232 -25.302 1.00 14.15 17 ARG A C 19
ATOM 32625 O O . ARG A 1 17 ? 18.563 9.150 -26.528 1.00 70.22 17 ARG A O 19
ATOM 32646 N N . GLU A 1 18 ? 19.335 10.148 -24.665 1.00 21.33 18 GLU A N 19
ATOM 32647 C CA . GLU A 1 18 ? 20.131 11.131 -25.390 1.00 1.12 18 GLU A CA 19
ATOM 32648 C C . GLU A 1 18 ? 21.462 11.380 -24.685 1.00 54.33 18 GLU A C 19
ATOM 32649 O O . GLU A 1 18 ? 21.779 10.735 -23.687 1.00 75.32 18 GLU A O 19
ATOM 32661 N N . GLY A 1 19 ? 22.237 12.322 -25.214 1.00 3.11 19 GLY A N 19
ATOM 32662 C CA . GLY A 1 19 ? 23.525 12.640 -24.624 1.00 54.13 19 GLY A CA 19
ATOM 32663 C C . GLY A 1 19 ? 24.682 12.056 -25.410 1.00 2.52 19 GLY A C 19
ATOM 32664 O O . GLY A 1 19 ? 24.541 11.731 -26.588 1.00 34.54 19 GLY A O 19
ATOM 32668 N N . GLY A 1 20 ? 25.833 11.925 -24.756 1.00 52.54 20 GLY A N 19
ATOM 32669 C CA . GLY A 1 20 ? 27.003 11.379 -25.418 1.00 3.04 20 GLY A CA 19
ATOM 32670 C C . GLY A 1 20 ? 28.015 12.447 -25.782 1.00 2.34 20 GLY A C 19
ATOM 32671 O O . GLY A 1 20 ? 28.551 13.129 -24.907 1.00 71.13 20 GLY A O 19
ATOM 32675 N N . PHE A 1 21 ? 28.280 12.593 -27.076 1.00 15.53 21 PHE A N 19
ATOM 32676 C CA . PHE A 1 21 ? 29.236 13.585 -27.553 1.00 64.24 21 PHE A CA 19
ATOM 32677 C C . PHE A 1 21 ? 28.607 14.481 -28.616 1.00 35.13 21 PHE A C 19
ATOM 32678 O O . PHE A 1 21 ? 28.871 15.682 -28.666 1.00 72.32 21 PHE A O 19
ATOM 32695 N N . ALA A 1 22 ? 27.772 13.887 -29.463 1.00 44.32 22 ALA A N 19
ATOM 32696 C CA . ALA A 1 22 ? 27.104 14.631 -30.524 1.00 35.14 22 ALA A CA 19
ATOM 32697 C C . ALA A 1 22 ? 25.604 14.353 -30.527 1.00 1.30 22 ALA A C 19
ATOM 32698 O O . ALA A 1 22 ? 25.143 13.370 -29.947 1.00 3.15 22 ALA A O 19
ATOM 32705 N N . PHE A 1 23 ? 24.847 15.226 -31.184 1.00 30.13 23 PHE A N 19
ATOM 32706 C CA . PHE A 1 23 ? 23.399 15.075 -31.261 1.00 54.30 23 PHE A CA 19
ATOM 32707 C C . PHE A 1 23 ? 22.964 14.720 -32.680 1.00 14.41 23 PHE A C 19
ATOM 32708 O O . PHE A 1 23 ? 23.014 15.556 -33.583 1.00 65.31 23 PHE A O 19
ATOM 32725 N N . ILE A 1 24 ? 22.537 13.476 -32.868 1.00 11.15 24 ILE A N 19
ATOM 32726 C CA . ILE A 1 24 ? 22.093 13.010 -34.175 1.00 53.54 24 ILE A CA 19
ATOM 32727 C C . ILE A 1 24 ? 20.732 12.328 -34.083 1.00 24.51 24 ILE A C 19
ATOM 32728 O O . ILE A 1 24 ? 20.488 11.490 -33.214 1.00 2.21 24 ILE A O 19
ATOM 32744 N N . PRO A 1 25 ? 19.824 12.691 -35.001 1.00 24.41 25 PRO A N 19
ATOM 32745 C CA . PRO A 1 25 ? 18.474 12.123 -35.046 1.00 15.22 25 PRO A CA 19
ATOM 32746 C C . PRO A 1 25 ? 18.480 10.601 -34.951 1.00 5.30 25 PRO A C 19
ATOM 32747 O O . PRO A 1 25 ? 17.610 10.004 -34.318 1.00 14.10 25 PRO A O 19
ATOM 32758 N N . LYS A 1 26 ? 19.469 9.978 -35.584 1.00 11.32 26 LYS A N 19
ATOM 32759 C CA . LYS A 1 26 ? 19.591 8.525 -35.570 1.00 2.41 26 LYS A CA 19
ATOM 32760 C C . LYS A 1 26 ? 19.587 7.993 -34.141 1.00 33.34 26 LYS A C 19
ATOM 32761 O O . LYS A 1 26 ? 19.186 6.855 -33.893 1.00 32.34 26 LYS A O 19
ATOM 32780 N N . LEU A 1 27 ? 20.033 8.822 -33.204 1.00 23.22 27 LEU A N 19
ATOM 32781 C CA . LEU A 1 27 ? 20.079 8.435 -31.798 1.00 63.50 27 LEU A CA 19
ATOM 32782 C C . LEU A 1 27 ? 18.820 8.888 -31.067 1.00 34.51 27 LEU A C 19
ATOM 32783 O O . LEU A 1 27 ? 18.866 9.238 -29.888 1.00 43.13 27 LEU A O 19
ATOM 32799 N N . ALA A 1 28 ? 17.694 8.875 -31.774 1.00 44.42 28 ALA A N 19
ATOM 32800 C CA . ALA A 1 28 ? 16.421 9.281 -31.191 1.00 64.34 28 ALA A CA 19
ATOM 32801 C C . ALA A 1 28 ? 15.970 8.296 -30.118 1.00 63.54 28 ALA A C 19
ATOM 32802 O O . ALA A 1 28 ? 15.979 8.611 -28.929 1.00 75.14 28 ALA A O 19
ATOM 32809 N N . GLY A 1 29 ? 15.576 7.100 -30.547 1.00 0.10 29 GLY A N 19
ATOM 32810 C CA . GLY A 1 29 ? 15.126 6.087 -29.610 1.00 1.41 29 GLY A CA 19
ATOM 32811 C C . GLY A 1 29 ? 14.053 6.602 -28.671 1.00 3.22 29 GLY A C 19
ATOM 32812 O O . GLY A 1 29 ? 13.924 6.123 -27.545 1.00 31.21 29 GLY A O 19
ATOM 32816 N N . GLN A 1 30 ? 13.284 7.582 -29.134 1.00 72.12 30 GLN A N 19
ATOM 32817 C CA . GLN A 1 30 ? 12.219 8.163 -28.326 1.00 13.32 30 GLN A CA 19
ATOM 32818 C C . GLN A 1 30 ? 10.929 7.362 -28.468 1.00 14.42 30 GLN A C 19
ATOM 32819 O O . GLN A 1 30 ? 10.534 6.994 -29.574 1.00 53.23 30 GLN A O 19
ATOM 32833 N N . ARG A 1 31 ? 10.276 7.096 -27.341 1.00 23.20 31 ARG A N 19
ATOM 32834 C CA . ARG A 1 31 ? 9.031 6.337 -27.340 1.00 25.10 31 ARG A CA 19
ATOM 32835 C C . ARG A 1 31 ? 8.010 6.970 -26.400 1.00 32.33 31 ARG A C 19
ATOM 32836 O O . ARG A 1 31 ? 8.203 6.996 -25.184 1.00 70.31 31 ARG A O 19
ATOM 32857 N N . ARG A 1 32 ? 6.923 7.479 -26.971 1.00 23.10 32 ARG A N 19
ATOM 32858 C CA . ARG A 1 32 ? 5.872 8.113 -26.184 1.00 44.13 32 ARG A CA 19
ATOM 32859 C C . ARG A 1 32 ? 4.509 7.512 -26.513 1.00 61.24 32 ARG A C 19
ATOM 32860 O O . ARG A 1 32 ? 4.025 7.627 -27.640 1.00 15.15 32 ARG A O 19
ATOM 32881 N N . ILE A 1 33 ? 3.897 6.870 -25.524 1.00 12.41 33 ILE A N 19
ATOM 32882 C CA . ILE A 1 33 ? 2.590 6.252 -25.708 1.00 72.14 33 ILE A CA 19
ATOM 32883 C C . ILE A 1 33 ? 1.550 6.880 -24.787 1.00 34.41 33 ILE A C 19
ATOM 32884 O O . ILE A 1 33 ? 1.724 6.914 -23.569 1.00 62.23 33 ILE A O 19
ATOM 32900 N N . ALA A 1 34 ? 0.466 7.374 -25.377 1.00 30.33 34 ALA A N 19
ATOM 32901 C CA . ALA A 1 34 ? -0.605 7.997 -24.609 1.00 22.34 34 ALA A CA 19
ATOM 32902 C C . ALA A 1 34 ? -1.937 7.296 -24.855 1.00 44.11 34 ALA A C 19
ATOM 32903 O O . ALA A 1 34 ? -2.501 7.379 -25.947 1.00 1.21 34 ALA A O 19
ATOM 32910 N N . LEU A 1 35 ? -2.434 6.605 -23.835 1.00 50.42 35 LEU A N 19
ATOM 32911 C CA . LEU A 1 35 ? -3.700 5.889 -23.941 1.00 74.04 35 LEU A CA 19
ATOM 32912 C C . LEU A 1 35 ? -4.848 6.851 -24.230 1.00 0.40 35 LEU A C 19
ATOM 32913 O O . LEU A 1 35 ? -5.815 6.496 -24.903 1.00 31.22 35 LEU A O 19
ATOM 32929 N N . ALA A 1 36 ? -4.732 8.072 -23.718 1.00 54.40 36 ALA A N 19
ATOM 32930 C CA . ALA A 1 36 ? -5.758 9.087 -23.924 1.00 41.53 36 ALA A CA 19
ATOM 32931 C C . ALA A 1 36 ? -5.818 9.518 -25.386 1.00 32.11 36 ALA A C 19
ATOM 32932 O O . ALA A 1 36 ? -6.761 10.188 -25.807 1.00 40.31 36 ALA A O 19
ATOM 32939 N N . ASP A 1 37 ? -4.807 9.129 -26.154 1.00 42.14 37 ASP A N 19
ATOM 32940 C CA . ASP A 1 37 ? -4.745 9.475 -27.570 1.00 31.42 37 ASP A CA 19
ATOM 32941 C C . ASP A 1 37 ? -5.153 8.288 -28.437 1.00 63.32 37 ASP A C 19
ATOM 32942 O O . ASP A 1 37 ? -5.199 8.390 -29.663 1.00 71.25 37 ASP A O 19
ATOM 32951 N N . ILE A 1 38 ? -5.446 7.163 -27.793 1.00 1.54 38 ILE A N 19
ATOM 32952 C CA . ILE A 1 38 ? -5.849 5.958 -28.505 1.00 73.24 38 ILE A CA 19
ATOM 32953 C C . ILE A 1 38 ? -7.039 5.290 -27.826 1.00 35.55 38 ILE A C 19
ATOM 32954 O O . ILE A 1 38 ? -7.467 5.704 -26.748 1.00 1.15 38 ILE A O 19
ATOM 32970 N N . THR A 1 39 ? -7.571 4.250 -28.462 1.00 40.31 39 THR A N 19
ATOM 32971 C CA . THR A 1 39 ? -8.711 3.523 -27.919 1.00 55.32 39 THR A CA 19
ATOM 32972 C C . THR A 1 39 ? -8.257 2.342 -27.070 1.00 2.13 39 THR A C 19
ATOM 32973 O O . THR A 1 39 ? -7.206 1.746 -27.305 1.00 23.42 39 THR A O 19
ATOM 32984 N N . PRO A 1 40 ? -9.066 1.994 -26.058 1.00 25.31 40 PRO A N 19
ATOM 32985 C CA . PRO A 1 40 ? -8.767 0.879 -25.153 1.00 41.45 40 PRO A CA 19
ATOM 32986 C C . PRO A 1 40 ? -8.363 -0.385 -25.905 1.00 12.34 40 PRO A C 19
ATOM 32987 O O . PRO A 1 40 ? -7.413 -1.067 -25.523 1.00 41.11 40 PRO A O 19
ATOM 32998 N N . GLU A 1 41 ? -9.092 -0.690 -26.974 1.00 25.31 41 GLU A N 19
ATOM 32999 C CA . GLU A 1 41 ? -8.808 -1.874 -27.778 1.00 11.54 41 GLU A CA 19
ATOM 33000 C C . GLU A 1 41 ? -7.438 -1.765 -28.441 1.00 73.04 41 GLU A C 19
ATOM 33001 O O . GLU A 1 41 ? -6.573 -2.618 -28.245 1.00 34.13 41 GLU A O 19
ATOM 33013 N N . GLN A 1 42 ? -7.250 -0.710 -29.228 1.00 73.30 42 GLN A N 19
ATOM 33014 C CA . GLN A 1 42 ? -5.987 -0.491 -29.922 1.00 2.02 42 GLN A CA 19
ATOM 33015 C C . GLN A 1 42 ? -4.808 -0.630 -28.964 1.00 14.24 42 GLN A C 19
ATOM 33016 O O . GLN A 1 42 ? -3.816 -1.289 -29.276 1.00 14.23 42 GLN A O 19
ATOM 33030 N N . ARG A 1 43 ? -4.924 -0.004 -27.797 1.00 32.43 43 ARG A N 19
ATOM 33031 C CA . ARG A 1 43 ? -3.868 -0.057 -26.794 1.00 25.05 43 ARG A CA 19
ATOM 33032 C C . ARG A 1 43 ? -3.622 -1.492 -26.338 1.00 23.34 43 ARG A C 19
ATOM 33033 O O . ARG A 1 43 ? -2.488 -1.971 -26.349 1.00 10.15 43 ARG A O 19
ATOM 33054 N N . GLN A 1 44 ? -4.691 -2.172 -25.937 1.00 55.03 44 GLN A N 19
ATOM 33055 C CA . GLN A 1 44 ? -4.591 -3.552 -25.476 1.00 41.34 44 GLN A CA 19
ATOM 33056 C C . GLN A 1 44 ? -3.809 -4.402 -26.472 1.00 21.42 44 GLN A C 19
ATOM 33057 O O . GLN A 1 44 ? -2.907 -5.149 -26.091 1.00 33.30 44 GLN A O 19
ATOM 33071 N N . ARG A 1 45 ? -4.160 -4.284 -27.748 1.00 73.30 45 ARG A N 19
ATOM 33072 C CA . ARG A 1 45 ? -3.492 -5.044 -28.798 1.00 13.21 45 ARG A CA 19
ATOM 33073 C C . ARG A 1 45 ? -2.025 -4.642 -28.910 1.00 5.13 45 ARG A C 19
ATOM 33074 O O . ARG A 1 45 ? -1.159 -5.478 -29.173 1.00 0.13 45 ARG A O 19
ATOM 33095 N N . LEU A 1 46 ? -1.751 -3.357 -28.709 1.00 35.40 46 LEU A N 19
ATOM 33096 C CA . LEU A 1 46 ? -0.388 -2.844 -28.788 1.00 14.44 46 LEU A CA 19
ATOM 33097 C C . LEU A 1 46 ? 0.465 -3.387 -27.646 1.00 61.11 46 LEU A C 19
ATOM 33098 O O . LEU A 1 46 ? 1.477 -4.048 -27.875 1.00 42.40 46 LEU A O 19
ATOM 33114 N N . ASN A 1 47 ? 0.048 -3.106 -26.416 1.00 54.41 47 ASN A N 19
ATOM 33115 C CA . ASN A 1 47 ? 0.773 -3.568 -25.238 1.00 50.33 47 ASN A CA 19
ATOM 33116 C C . ASN A 1 47 ? 1.015 -5.073 -25.304 1.00 41.43 47 ASN A C 19
ATOM 33117 O O . ASN A 1 47 ? 2.115 -5.546 -25.023 1.00 25.41 47 ASN A O 19
ATOM 33128 N N . GLN A 1 48 ? -0.020 -5.817 -25.678 1.00 73.25 48 GLN A N 19
ATOM 33129 C CA . GLN A 1 48 ? 0.080 -7.268 -25.781 1.00 64.23 48 GLN A CA 19
ATOM 33130 C C . GLN A 1 48 ? 0.991 -7.670 -26.937 1.00 31.11 48 GLN A C 19
ATOM 33131 O O . GLN A 1 48 ? 1.808 -8.583 -26.809 1.00 73.30 48 GLN A O 19
ATOM 33145 N N . LEU A 1 49 ? 0.845 -6.983 -28.065 1.00 21.53 49 LEU A N 19
ATOM 33146 C CA . LEU A 1 49 ? 1.655 -7.269 -29.244 1.00 55.03 49 LEU A CA 19
ATOM 33147 C C . LEU A 1 49 ? 3.141 -7.255 -28.901 1.00 73.53 49 LEU A C 19
ATOM 33148 O O . LEU A 1 49 ? 3.850 -8.236 -29.129 1.00 23.34 49 LEU A O 19
ATOM 33164 N N . LEU A 1 50 ? 3.605 -6.139 -28.351 1.00 64.12 50 LEU A N 19
ATOM 33165 C CA . LEU A 1 50 ? 5.007 -5.998 -27.974 1.00 25.21 50 LEU A CA 19
ATOM 33166 C C . LEU A 1 50 ? 5.377 -6.985 -26.871 1.00 75.42 50 LEU A C 19
ATOM 33167 O O . LEU A 1 50 ? 6.447 -7.590 -26.899 1.00 65.11 50 LEU A O 19
ATOM 33183 N N . ASN A 1 51 ? 4.481 -7.144 -25.902 1.00 73.54 51 ASN A N 19
ATOM 33184 C CA . ASN A 1 51 ? 4.712 -8.060 -24.791 1.00 15.12 51 ASN A CA 19
ATOM 33185 C C . ASN A 1 51 ? 4.956 -9.479 -25.296 1.00 52.42 51 ASN A C 19
ATOM 33186 O O . ASN A 1 51 ? 5.858 -10.169 -24.823 1.00 33.21 51 ASN A O 19
ATOM 33197 N N . GLN A 1 52 ? 4.146 -9.905 -26.260 1.00 61.11 52 GLN A N 19
ATOM 33198 C CA . GLN A 1 52 ? 4.275 -11.241 -26.829 1.00 74.43 52 GLN A CA 19
ATOM 33199 C C . GLN A 1 52 ? 5.573 -11.374 -27.619 1.00 32.23 52 GLN A C 19
ATOM 33200 O O . GLN A 1 52 ? 5.979 -12.477 -27.987 1.00 33.23 52 GLN A O 19
ATOM 33214 N N . THR A 1 53 ? 6.221 -10.243 -27.877 1.00 3.32 53 THR A N 19
ATOM 33215 C CA . THR A 1 53 ? 7.473 -10.232 -28.624 1.00 34.31 53 THR A CA 19
ATOM 33216 C C . THR A 1 53 ? 8.668 -10.417 -27.696 1.00 42.14 53 THR A C 19
ATOM 33217 O O . THR A 1 53 ? 9.760 -10.777 -28.138 1.00 61.33 53 THR A O 19
ATOM 33228 N N . LEU A 1 54 ? 8.456 -10.169 -26.409 1.00 11.42 54 LEU A N 19
ATOM 33229 C CA . LEU A 1 54 ? 9.517 -10.308 -25.417 1.00 60.35 54 LEU A CA 19
ATOM 33230 C C . LEU A 1 54 ? 10.166 -11.686 -25.505 1.00 32.02 54 LEU A C 19
ATOM 33231 O O . LEU A 1 54 ? 11.374 -11.819 -25.700 1.00 22.14 54 LEU A O 19
ATOM 33247 N N . PRO A 1 55 ? 9.345 -12.737 -25.360 1.00 22.12 55 PRO A N 19
ATOM 33248 C CA . PRO A 1 55 ? 9.817 -14.124 -25.421 1.00 54.23 55 PRO A CA 19
ATOM 33249 C C . PRO A 1 55 ? 10.246 -14.528 -26.828 1.00 33.35 55 PRO A C 19
ATOM 33250 O O . PRO A 1 55 ? 10.769 -15.623 -27.037 1.00 31.15 55 PRO A O 19
ATOM 33261 N N . TYR A 1 56 ? 10.022 -13.639 -27.788 1.00 55.22 56 TYR A N 19
ATOM 33262 C CA . TYR A 1 56 ? 10.383 -13.904 -29.175 1.00 64.44 56 TYR A CA 19
ATOM 33263 C C . TYR A 1 56 ? 11.454 -12.929 -29.656 1.00 31.15 56 TYR A C 19
ATOM 33264 O O . TYR A 1 56 ? 11.768 -12.871 -30.844 1.00 0.41 56 TYR A O 19
ATOM 33282 N N . ALA A 1 57 ? 12.011 -12.165 -28.721 1.00 73.24 57 ALA A N 19
ATOM 33283 C CA . ALA A 1 57 ? 13.048 -11.194 -29.047 1.00 72.00 57 ALA A CA 19
ATOM 33284 C C . ALA A 1 57 ? 14.317 -11.456 -28.243 1.00 50.13 57 ALA A C 19
ATOM 33285 O O . ALA A 1 57 ? 14.328 -12.290 -27.338 1.00 54.42 57 ALA A O 19
ATOM 33292 N N . GLN A 1 58 ? 15.384 -10.739 -28.581 1.00 21.12 58 GLN A N 19
ATOM 33293 C CA . GLN A 1 58 ? 16.659 -10.896 -27.890 1.00 72.15 58 GLN A CA 19
ATOM 33294 C C . GLN A 1 58 ? 16.917 -9.723 -26.951 1.00 0.12 58 GLN A C 19
ATOM 33295 O O . GLN A 1 58 ? 17.019 -8.577 -27.388 1.00 31.24 58 GLN A O 19
ATOM 33309 N N . GLU A 1 59 ? 17.021 -10.018 -25.659 1.00 3.23 59 GLU A N 19
ATOM 33310 C CA . GLU A 1 59 ? 17.266 -8.986 -24.658 1.00 25.02 59 GLU A CA 19
ATOM 33311 C C . GLU A 1 59 ? 18.725 -8.999 -24.209 1.00 31.11 59 GLU A C 19
ATOM 33312 O O . GLU A 1 59 ? 19.236 -10.023 -23.756 1.00 13.44 59 GLU A O 19
ATOM 33324 N N . GLU A 1 60 ? 19.389 -7.855 -24.340 1.00 15.33 60 GLU A N 19
ATOM 33325 C CA . GLU A 1 60 ? 20.788 -7.735 -23.949 1.00 23.21 60 GLU A CA 19
ATOM 33326 C C . GLU A 1 60 ? 20.919 -7.570 -22.438 1.00 0.25 60 GLU A C 19
ATOM 33327 O O . GLU A 1 60 ? 19.987 -7.126 -21.768 1.00 5.32 60 GLU A O 19
ATOM 33339 N N . GLY A 1 61 ? 22.083 -7.932 -21.907 1.00 3.51 61 GLY A N 19
ATOM 33340 C CA . GLY A 1 61 ? 22.315 -7.817 -20.479 1.00 3.21 61 GLY A CA 19
ATOM 33341 C C . GLY A 1 61 ? 23.342 -6.753 -20.142 1.00 34.42 61 GLY A C 19
ATOM 33342 O O . GLY A 1 61 ? 24.379 -7.049 -19.549 1.00 34.41 61 GLY A O 19
ATOM 33346 N N . GLN A 1 62 ? 23.053 -5.513 -20.522 1.00 31.00 62 GLN A N 19
ATOM 33347 C CA . GLN A 1 62 ? 23.961 -4.403 -20.258 1.00 53.10 62 GLN A CA 19
ATOM 33348 C C . GLN A 1 62 ? 23.190 -3.161 -19.824 1.00 53.42 62 GLN A C 19
ATOM 33349 O O . GLN A 1 62 ? 22.997 -2.219 -20.594 1.00 63.21 62 GLN A O 19
ATOM 33363 N N . PRO A 1 63 ? 22.736 -3.156 -18.562 1.00 5.42 63 PRO A N 19
ATOM 33364 C CA . PRO A 1 63 ? 21.979 -2.035 -17.997 1.00 41.31 63 PRO A CA 19
ATOM 33365 C C . PRO A 1 63 ? 22.640 -0.689 -18.277 1.00 32.21 63 PRO A C 19
ATOM 33366 O O . PRO A 1 63 ? 21.965 0.335 -18.378 1.00 13.53 63 PRO A O 19
ATOM 33377 N N . ASP A 1 64 ? 23.962 -0.699 -18.402 1.00 22.44 64 ASP A N 19
ATOM 33378 C CA . ASP A 1 64 ? 24.714 0.521 -18.672 1.00 22.45 64 ASP A CA 19
ATOM 33379 C C . ASP A 1 64 ? 26.082 0.196 -19.264 1.00 52.15 64 ASP A C 19
ATOM 33380 O O . ASP A 1 64 ? 26.966 -0.308 -18.572 1.00 11.31 64 ASP A O 19
ATOM 33389 N N . SER A 1 65 ? 26.248 0.487 -20.551 1.00 13.33 65 SER A N 19
ATOM 33390 C CA . SER A 1 65 ? 27.506 0.222 -21.238 1.00 71.15 65 SER A CA 19
ATOM 33391 C C . SER A 1 65 ? 28.185 1.524 -21.650 1.00 41.53 65 SER A C 19
ATOM 33392 O O . SER A 1 65 ? 27.559 2.581 -21.737 1.00 75.21 65 SER A O 19
ATOM 33400 N N . PRO A 1 66 ? 29.499 1.449 -21.910 1.00 52.25 66 PRO A N 19
ATOM 33401 C CA . PRO A 1 66 ? 30.293 2.612 -22.318 1.00 51.01 66 PRO A CA 19
ATOM 33402 C C . PRO A 1 66 ? 29.942 3.090 -23.723 1.00 64.31 66 PRO A C 19
ATOM 33403 O O . PRO A 1 66 ? 28.984 2.614 -24.330 1.00 61.41 66 PRO A O 19
ATOM 33414 N N . GLY A 1 67 ? 30.726 4.034 -24.235 1.00 41.01 67 GLY A N 19
ATOM 33415 C CA . GLY A 1 67 ? 30.482 4.560 -25.565 1.00 71.15 67 GLY A CA 19
ATOM 33416 C C . GLY A 1 67 ? 31.365 5.748 -25.890 1.00 64.04 67 GLY A C 19
ATOM 33417 O O . GLY A 1 67 ? 31.978 6.337 -25.000 1.00 20.33 67 GLY A O 19
ATOM 33421 N N . SER A 1 68 ? 31.433 6.101 -27.170 1.00 61.32 68 SER A N 19
ATOM 33422 C CA . SER A 1 68 ? 32.253 7.223 -27.611 1.00 52.05 68 SER A CA 19
ATOM 33423 C C . SER A 1 68 ? 31.806 8.519 -26.941 1.00 71.32 68 SER A C 19
ATOM 33424 O O . SER A 1 68 ? 32.627 9.366 -26.594 1.00 0.50 68 SER A O 19
ATOM 33432 N N . GLY A 1 69 ? 30.496 8.664 -26.763 1.00 4.42 69 GLY A N 19
ATOM 33433 C CA . GLY A 1 69 ? 29.962 9.859 -26.135 1.00 75.43 69 GLY A CA 19
ATOM 33434 C C . GLY A 1 69 ? 30.641 10.175 -24.818 1.00 33.14 69 GLY A C 19
ATOM 33435 O O . GLY A 1 69 ? 31.099 9.273 -24.116 1.00 1.44 69 GLY A O 19
ATOM 33439 N N . ASP A 1 70 ? 30.707 11.458 -24.481 1.00 43.34 70 ASP A N 19
ATOM 33440 C CA . ASP A 1 70 ? 31.336 11.892 -23.239 1.00 64.31 70 ASP A CA 19
ATOM 33441 C C . ASP A 1 70 ? 30.459 11.552 -22.038 1.00 71.14 70 ASP A C 19
ATOM 33442 O O . ASP A 1 70 ? 30.926 10.962 -21.064 1.00 51.42 70 ASP A O 19
ATOM 33451 N N . GLN A 1 71 ? 29.187 11.929 -22.116 1.00 32.21 71 GLN A N 19
ATOM 33452 C CA . GLN A 1 71 ? 28.245 11.665 -21.034 1.00 41.33 71 GLN A CA 19
ATOM 33453 C C . GLN A 1 71 ? 26.830 11.491 -21.575 1.00 13.50 71 GLN A C 19
ATOM 33454 O O . GLN A 1 71 ? 26.230 12.437 -22.087 1.00 11.04 71 GLN A O 19
ATOM 33468 N N . ARG A 1 72 ? 26.302 10.277 -21.458 1.00 40.35 72 ARG A N 19
ATOM 33469 C CA . ARG A 1 72 ? 24.958 9.979 -21.937 1.00 55.52 72 ARG A CA 19
ATOM 33470 C C . ARG A 1 72 ? 23.962 9.953 -20.781 1.00 22.51 72 ARG A C 19
ATOM 33471 O O . ARG A 1 72 ? 24.332 9.692 -19.636 1.00 23.31 72 ARG A O 19
ATOM 33492 N N . TYR A 1 73 ? 22.699 10.224 -21.088 1.00 51.23 73 TYR A N 19
ATOM 33493 C CA . TYR A 1 73 ? 21.651 10.234 -20.075 1.00 12.22 73 TYR A CA 19
ATOM 33494 C C . TYR A 1 73 ? 20.303 9.856 -20.681 1.00 71.21 73 TYR A C 19
ATOM 33495 O O . TYR A 1 73 ? 20.150 9.805 -21.902 1.00 3.22 73 TYR A O 19
ATOM 33513 N N . PHE A 1 74 ? 19.327 9.591 -19.819 1.00 0.32 74 PHE A N 19
ATOM 33514 C CA . PHE A 1 74 ? 17.991 9.217 -20.268 1.00 31.04 74 PHE A CA 19
ATOM 33515 C C . PHE A 1 74 ? 16.926 10.047 -19.556 1.00 60.24 74 PHE A C 19
ATOM 33516 O O . PHE A 1 74 ? 17.072 10.389 -18.383 1.00 34.22 74 PHE A O 19
ATOM 33533 N N . ARG A 1 75 ? 15.856 10.367 -20.276 1.00 52.43 75 ARG A N 19
ATOM 33534 C CA . ARG A 1 75 ? 14.767 11.158 -19.716 1.00 10.42 75 ARG A CA 19
ATOM 33535 C C . ARG A 1 75 ? 13.483 10.338 -19.638 1.00 31.20 75 ARG A C 19
ATOM 33536 O O . ARG A 1 75 ? 12.887 9.999 -20.661 1.00 24.33 75 ARG A O 19
ATOM 33557 N N . VAL A 1 76 ? 13.062 10.021 -18.417 1.00 51.35 76 VAL A N 19
ATOM 33558 C CA . VAL A 1 76 ? 11.849 9.241 -18.206 1.00 14.14 76 VAL A CA 19
ATOM 33559 C C . VAL A 1 76 ? 10.710 10.122 -17.704 1.00 74.40 76 VAL A C 19
ATOM 33560 O O . VAL A 1 76 ? 10.821 10.761 -16.658 1.00 62.24 76 VAL A O 19
ATOM 33573 N N . GLN A 1 77 ? 9.615 10.149 -18.457 1.00 34.02 77 GLN A N 19
ATOM 33574 C CA . GLN A 1 77 ? 8.455 10.952 -18.088 1.00 74.20 77 GLN A CA 19
ATOM 33575 C C . GLN A 1 77 ? 7.192 10.097 -18.045 1.00 63.15 77 GLN A C 19
ATOM 33576 O O . GLN A 1 77 ? 6.731 9.603 -19.075 1.00 30.44 77 GLN A O 19
ATOM 33590 N N . ILE A 1 78 ? 6.639 9.927 -16.849 1.00 60.25 78 ILE A N 19
ATOM 33591 C CA . ILE A 1 78 ? 5.430 9.132 -16.674 1.00 12.22 78 ILE A CA 19
ATOM 33592 C C . ILE A 1 78 ? 4.284 9.985 -16.139 1.00 43.24 78 ILE A C 19
ATOM 33593 O O . ILE A 1 78 ? 4.224 10.285 -14.947 1.00 73.11 78 ILE A O 19
ATOM 33609 N N . SER A 1 79 ? 3.376 10.372 -17.030 1.00 23.21 79 SER A N 19
ATOM 33610 C CA . SER A 1 79 ? 2.233 11.192 -16.649 1.00 13.35 79 SER A CA 19
ATOM 33611 C C . SER A 1 79 ? 1.031 10.320 -16.297 1.00 64.11 79 SER A C 19
ATOM 33612 O O . SER A 1 79 ? 0.524 9.575 -17.136 1.00 24.20 79 SER A O 19
ATOM 33620 N N . TYR A 1 80 ? 0.581 10.418 -15.051 1.00 43.52 80 TYR A N 19
ATOM 33621 C CA . TYR A 1 80 ? -0.559 9.637 -14.586 1.00 42.35 80 TYR A CA 19
ATOM 33622 C C . TYR A 1 80 ? -1.582 10.528 -13.889 1.00 3.54 80 TYR A C 19
ATOM 33623 O O . TYR A 1 80 ? -1.242 11.295 -12.987 1.00 42.11 80 TYR A O 19
ATOM 33641 N N . TYR A 1 81 ? -2.836 10.421 -14.312 1.00 12.20 81 TYR A N 19
ATOM 33642 C CA . TYR A 1 81 ? -3.910 11.218 -13.730 1.00 61.22 81 TYR A CA 19
ATOM 33643 C C . TYR A 1 81 ? -4.794 10.364 -12.827 1.00 22.55 81 TYR A C 19
ATOM 33644 O O . TYR A 1 81 ? -5.526 9.494 -13.298 1.00 60.40 81 TYR A O 19
ATOM 33662 N N . SER A 1 82 ? -4.720 10.619 -11.524 1.00 43.33 82 SER A N 19
ATOM 33663 C CA . SER A 1 82 ? -5.510 9.873 -10.552 1.00 60.34 82 SER A CA 19
ATOM 33664 C C . SER A 1 82 ? -7.003 10.057 -10.809 1.00 45.32 82 SER A C 19
ATOM 33665 O O . SER A 1 82 ? -7.405 10.539 -11.868 1.00 35.34 82 SER A O 19
ATOM 33673 N N . GLN A 1 83 ? -7.817 9.671 -9.833 1.00 22.55 83 GLN A N 19
ATOM 33674 C CA . GLN A 1 83 ? -9.265 9.792 -9.953 1.00 2.43 83 GLN A CA 19
ATOM 33675 C C . GLN A 1 83 ? -9.676 11.252 -10.118 1.00 74.41 83 GLN A C 19
ATOM 33676 O O . GLN A 1 83 ? -10.427 11.597 -11.032 1.00 22.04 83 GLN A O 19
ATOM 33690 N N . THR A 1 84 ? -9.181 12.106 -9.228 1.00 61.11 84 THR A N 19
ATOM 33691 C CA . THR A 1 84 ? -9.498 13.528 -9.274 1.00 71.53 84 THR A CA 19
ATOM 33692 C C . THR A 1 84 ? -8.234 14.369 -9.413 1.00 74.30 84 THR A C 19
ATOM 33693 O O . THR A 1 84 ? -8.244 15.421 -10.053 1.00 1.33 84 THR A O 19
ATOM 33704 N N . LEU A 1 85 ? -7.148 13.899 -8.811 1.00 65.40 85 LEU A N 19
ATOM 33705 C CA . LEU A 1 85 ? -5.874 14.608 -8.868 1.00 60.22 85 LEU A CA 19
ATOM 33706 C C . LEU A 1 85 ? -5.036 14.128 -10.049 1.00 71.00 85 LEU A C 19
ATOM 33707 O O . LEU A 1 85 ? -5.138 12.974 -10.467 1.00 3.41 85 LEU A O 19
ATOM 33723 N N . ARG A 1 86 ? -4.207 15.020 -10.581 1.00 51.20 86 ARG A N 19
ATOM 33724 C CA . ARG A 1 86 ? -3.351 14.687 -11.713 1.00 4.51 86 ARG A CA 19
ATOM 33725 C C . ARG A 1 86 ? -1.898 15.053 -11.422 1.00 31.15 86 ARG A C 19
ATOM 33726 O O . ARG A 1 86 ? -1.614 16.116 -10.869 1.00 63.42 86 ARG A O 19
ATOM 33747 N N . SER A 1 87 ? -0.983 14.165 -11.796 1.00 71.42 87 SER A N 19
ATOM 33748 C CA . SER A 1 87 ? 0.440 14.391 -11.571 1.00 53.43 87 SER A CA 19
ATOM 33749 C C . SER A 1 87 ? 1.279 13.641 -12.601 1.00 52.44 87 SER A C 19
ATOM 33750 O O . SER A 1 87 ? 0.752 12.873 -13.405 1.00 61.11 87 SER A O 19
ATOM 33758 N N . GLU A 1 88 ? 2.588 13.872 -12.570 1.00 32.30 88 GLU A N 19
ATOM 33759 C CA . GLU A 1 88 ? 3.500 13.219 -13.501 1.00 61.34 88 GLU A CA 19
ATOM 33760 C C . GLU A 1 88 ? 4.879 13.035 -12.874 1.00 11.21 88 GLU A C 19
ATOM 33761 O O . GLU A 1 88 ? 5.244 13.743 -11.934 1.00 71.44 88 GLU A O 19
ATOM 33773 N N . ILE A 1 89 ? 5.639 12.081 -13.400 1.00 23.24 89 ILE A N 19
ATOM 33774 C CA . ILE A 1 89 ? 6.977 11.804 -12.892 1.00 4.42 89 ILE A CA 19
ATOM 33775 C C . ILE A 1 89 ? 8.026 11.973 -13.986 1.00 22.21 89 ILE A C 19
ATOM 33776 O O . ILE A 1 89 ? 8.118 11.157 -14.904 1.00 3.34 89 ILE A O 19
ATOM 33792 N N . VAL A 1 90 ? 8.817 13.036 -13.881 1.00 41.13 90 VAL A N 19
ATOM 33793 C CA . VAL A 1 90 ? 9.862 13.311 -14.860 1.00 63.30 90 VAL A CA 19
ATOM 33794 C C . VAL A 1 90 ? 11.224 13.441 -14.188 1.00 23.04 90 VAL A C 19
ATOM 33795 O O . VAL A 1 90 ? 11.434 14.320 -13.351 1.00 23.15 90 VAL A O 19
ATOM 33808 N N . LEU A 1 91 ? 12.148 12.561 -14.559 1.00 53.21 91 LEU A N 19
ATOM 33809 C CA . LEU A 1 91 ? 13.492 12.577 -13.992 1.00 51.54 91 LEU A CA 19
ATOM 33810 C C . LEU A 1 91 ? 14.530 12.189 -15.041 1.00 14.52 91 LEU A C 19
ATOM 33811 O O . LEU A 1 91 ? 14.244 11.416 -15.956 1.00 22.12 91 LEU A O 19
ATOM 33827 N N . LEU A 1 92 ? 15.735 12.730 -14.900 1.00 61.45 92 LEU A N 19
ATOM 33828 C CA . LEU A 1 92 ? 16.817 12.438 -15.834 1.00 44.43 92 LEU A CA 19
ATOM 33829 C C . LEU A 1 92 ? 18.044 11.909 -15.098 1.00 71.22 92 LEU A C 19
ATOM 33830 O O . LEU A 1 92 ? 18.475 12.482 -14.097 1.00 52.44 92 LEU A O 19
ATOM 33846 N N . ILE A 1 93 ? 18.602 10.813 -15.602 1.00 4.34 93 ILE A N 19
ATOM 33847 C CA . ILE A 1 93 ? 19.781 10.209 -14.994 1.00 22.03 93 ILE A CA 19
ATOM 33848 C C . ILE A 1 93 ? 20.678 9.571 -16.049 1.00 71.40 93 ILE A C 19
ATOM 33849 O O . ILE A 1 93 ? 20.213 8.897 -16.969 1.00 24.21 93 ILE A O 19
ATOM 33865 N N . PRO A 1 94 ? 21.995 9.785 -15.914 1.00 62.43 94 PRO A N 19
ATOM 33866 C CA . PRO A 1 94 ? 22.986 9.237 -16.846 1.00 34.43 94 PRO A CA 19
ATOM 33867 C C . PRO A 1 94 ? 22.764 7.753 -17.120 1.00 44.15 94 PRO A C 19
ATOM 33868 O O . PRO A 1 94 ? 22.428 6.989 -16.216 1.00 42.04 94 PRO A O 19
ATOM 33879 N N . GLU A 1 95 ? 22.956 7.353 -18.374 1.00 32.03 95 GLU A N 19
ATOM 33880 C CA . GLU A 1 95 ? 22.776 5.960 -18.766 1.00 43.10 95 GLU A CA 19
ATOM 33881 C C . GLU A 1 95 ? 23.721 5.049 -17.987 1.00 13.34 95 GLU A C 19
ATOM 33882 O O . GLU A 1 95 ? 23.484 3.847 -17.866 1.00 32.24 95 GLU A O 19
ATOM 33894 N N . THR A 1 96 ? 24.794 5.631 -17.459 1.00 54.14 96 THR A N 19
ATOM 33895 C CA . THR A 1 96 ? 25.775 4.873 -16.693 1.00 50.44 96 THR A CA 19
ATOM 33896 C C . THR A 1 96 ? 25.152 4.282 -15.434 1.00 1.42 96 THR A C 19
ATOM 33897 O O . THR A 1 96 ? 25.588 3.241 -14.944 1.00 63.42 96 THR A O 19
ATOM 33908 N N . SER A 1 97 ? 24.130 4.954 -14.914 1.00 35.32 97 SER A N 19
ATOM 33909 C CA . SER A 1 97 ? 23.448 4.496 -13.709 1.00 23.14 97 SER A CA 19
ATOM 33910 C C . SER A 1 97 ? 22.032 4.028 -14.029 1.00 51.45 97 SER A C 19
ATOM 33911 O O . SER A 1 97 ? 21.197 3.886 -13.137 1.00 75.22 97 SER A O 19
ATOM 33919 N N . ALA A 1 98 ? 21.770 3.792 -15.311 1.00 32.44 98 ALA A N 19
ATOM 33920 C CA . ALA A 1 98 ? 20.456 3.338 -15.751 1.00 1.45 98 ALA A CA 19
ATOM 33921 C C . ALA A 1 98 ? 20.027 2.085 -14.996 1.00 33.13 98 ALA A C 19
ATOM 33922 O O . ALA A 1 98 ? 20.580 1.000 -15.179 1.00 40.43 98 ALA A O 19
ATOM 33929 N N . PRO A 1 99 ? 19.017 2.234 -14.125 1.00 63.02 99 PRO A N 19
ATOM 33930 C CA . PRO A 1 99 ? 18.492 1.124 -13.325 1.00 34.01 99 PRO A CA 19
ATOM 33931 C C . PRO A 1 99 ? 17.740 0.103 -14.172 1.00 53.44 99 PRO A C 19
ATOM 33932 O O . PRO A 1 99 ? 17.261 0.420 -15.261 1.00 10.30 99 PRO A O 19
ATOM 33943 N N . GLN A 1 100 ? 17.640 -1.121 -13.666 1.00 33.24 100 GLN A N 19
ATOM 33944 C CA . GLN A 1 100 ? 16.946 -2.188 -14.378 1.00 14.35 100 GLN A CA 19
ATOM 33945 C C . GLN A 1 100 ? 15.496 -1.804 -14.654 1.00 53.31 100 GLN A C 19
ATOM 33946 O O . GLN A 1 100 ? 14.983 -2.025 -15.751 1.00 23.12 100 GLN A O 19
ATOM 33960 N N . ALA A 1 101 ? 14.840 -1.228 -13.652 1.00 51.40 101 ALA A N 19
ATOM 33961 C CA . ALA A 1 101 ? 13.450 -0.811 -13.788 1.00 74.51 101 ALA A CA 19
ATOM 33962 C C . ALA A 1 101 ? 13.242 0.003 -15.061 1.00 23.15 101 ALA A C 19
ATOM 33963 O O . ALA A 1 101 ? 12.429 -0.355 -15.913 1.00 71.04 101 ALA A O 19
ATOM 33970 N N . LEU A 1 102 ? 13.982 1.100 -15.182 1.00 72.33 102 LEU A N 19
ATOM 33971 C CA . LEU A 1 102 ? 13.879 1.966 -16.351 1.00 54.24 102 LEU A CA 19
ATOM 33972 C C . LEU A 1 102 ? 14.222 1.203 -17.627 1.00 1.23 102 LEU A C 19
ATOM 33973 O O . LEU A 1 102 ? 13.477 1.242 -18.606 1.00 33.34 102 LEU A O 19
ATOM 33989 N N . VAL A 1 103 ? 15.355 0.508 -17.607 1.00 41.14 103 VAL A N 19
ATOM 33990 C CA . VAL A 1 103 ? 15.796 -0.267 -18.761 1.00 21.12 103 VAL A CA 19
ATOM 33991 C C . VAL A 1 103 ? 14.706 -1.225 -19.229 1.00 11.52 103 VAL A C 19
ATOM 33992 O O . VAL A 1 103 ? 14.644 -1.584 -20.405 1.00 13.42 103 VAL A O 19
ATOM 34005 N N . ASP A 1 104 ? 13.848 -1.634 -18.301 1.00 71.10 104 ASP A N 19
ATOM 34006 C CA . ASP A 1 104 ? 12.758 -2.549 -18.618 1.00 72.34 104 ASP A CA 19
ATOM 34007 C C . ASP A 1 104 ? 11.534 -1.785 -19.114 1.00 32.51 104 ASP A C 19
ATOM 34008 O O . ASP A 1 104 ? 10.749 -2.300 -19.912 1.00 12.22 104 ASP A O 19
ATOM 34017 N N . LEU A 1 105 ? 11.376 -0.556 -18.636 1.00 24.35 105 LEU A N 19
ATOM 34018 C CA . LEU A 1 105 ? 10.247 0.279 -19.029 1.00 10.11 105 LEU A CA 19
ATOM 34019 C C . LEU A 1 105 ? 10.367 0.705 -20.489 1.00 31.23 105 LEU A C 19
ATOM 34020 O O . LEU A 1 105 ? 9.369 0.793 -21.204 1.00 14.35 105 LEU A O 19
ATOM 34036 N N . TRP A 1 106 ? 11.594 0.965 -20.924 1.00 61.14 106 TRP A N 19
ATOM 34037 C CA . TRP A 1 106 ? 11.845 1.379 -22.300 1.00 54.23 106 TRP A CA 19
ATOM 34038 C C . TRP A 1 106 ? 11.817 0.181 -23.243 1.00 52.31 106 TRP A C 19
ATOM 34039 O O . TRP A 1 106 ? 11.605 0.330 -24.447 1.00 12.32 106 TRP A O 19
ATOM 34060 N N . LYS A 1 107 ? 12.032 -1.007 -22.689 1.00 71.23 107 LYS A N 19
ATOM 34061 C CA . LYS A 1 107 ? 12.030 -2.232 -23.480 1.00 60.03 107 LYS A CA 19
ATOM 34062 C C . LYS A 1 107 ? 10.632 -2.839 -23.541 1.00 13.42 107 LYS A C 19
ATOM 34063 O O . LYS A 1 107 ? 10.049 -2.976 -24.617 1.00 31.21 107 LYS A O 19
ATOM 34082 N N . THR A 1 108 ? 10.097 -3.199 -22.378 1.00 50.01 108 THR A N 19
ATOM 34083 C CA . THR A 1 108 ? 8.767 -3.790 -22.299 1.00 23.20 108 THR A CA 19
ATOM 34084 C C . THR A 1 108 ? 7.727 -2.751 -21.897 1.00 74.22 108 THR A C 19
ATOM 34085 O O . THR A 1 108 ? 6.642 -2.689 -22.475 1.00 22.03 108 THR A O 19
ATOM 34096 N N . GLY A 1 109 ? 8.064 -1.935 -20.903 1.00 25.50 109 GLY A N 19
ATOM 34097 C CA . GLY A 1 109 ? 7.148 -0.909 -20.441 1.00 60.25 109 GLY A CA 19
ATOM 34098 C C . GLY A 1 109 ? 6.172 -1.428 -19.404 1.00 50.50 109 GLY A C 19
ATOM 34099 O O . GLY A 1 109 ? 5.084 -0.877 -19.237 1.00 4.51 109 GLY A O 19
ATOM 34103 N N . GLN A 1 110 ? 6.560 -2.491 -18.707 1.00 45.42 110 GLN A N 19
ATOM 34104 C CA . GLN A 1 110 ? 5.710 -3.084 -17.683 1.00 32.34 110 GLN A CA 19
ATOM 34105 C C . GLN A 1 110 ? 6.259 -2.802 -16.288 1.00 43.02 110 GLN A C 19
ATOM 34106 O O . GLN A 1 110 ? 7.435 -2.476 -16.127 1.00 44.54 110 GLN A O 19
ATOM 34120 N N . VAL A 1 111 ? 5.400 -2.929 -15.282 1.00 22.52 111 VAL A N 19
ATOM 34121 C CA . VAL A 1 111 ? 5.800 -2.689 -13.900 1.00 53.34 111 VAL A CA 19
ATOM 34122 C C . VAL A 1 111 ? 7.052 -3.482 -13.544 1.00 41.24 111 VAL A C 19
ATOM 34123 O O . VAL A 1 111 ? 7.179 -4.654 -13.900 1.00 3.41 111 VAL A O 19
ATOM 34136 N N . ASP A 1 112 ? 7.974 -2.835 -12.840 1.00 64.40 112 ASP A N 19
ATOM 34137 C CA . ASP A 1 112 ? 9.217 -3.481 -12.434 1.00 5.43 112 ASP A CA 19
ATOM 34138 C C . ASP A 1 112 ? 9.032 -4.240 -11.124 1.00 25.32 112 ASP A C 19
ATOM 34139 O O . ASP A 1 112 ? 8.064 -4.017 -10.398 1.00 5.02 112 ASP A O 19
ATOM 34148 N N . GLU A 1 113 ? 9.967 -5.139 -10.830 1.00 11.03 113 GLU A N 19
ATOM 34149 C CA . GLU A 1 113 ? 9.905 -5.933 -9.608 1.00 53.30 113 GLU A CA 19
ATOM 34150 C C . GLU A 1 113 ? 10.937 -5.451 -8.593 1.00 43.10 113 GLU A C 19
ATOM 34151 O O . GLU A 1 113 ? 10.682 -4.524 -7.826 1.00 12.52 113 GLU A O 19
ATOM 34163 N N . MET A 1 1 ? -4.723 -4.113 -4.887 1.00 44.12 1 MET A N 20
ATOM 34164 C CA . MET A 1 1 ? -3.961 -2.913 -4.560 1.00 31.13 1 MET A CA 20
ATOM 34165 C C . MET A 1 1 ? -3.437 -2.240 -5.824 1.00 52.32 1 MET A C 20
ATOM 34166 O O . MET A 1 1 ? -3.188 -1.034 -5.840 1.00 73.04 1 MET A O 20
ATOM 34180 N N . LYS A 1 2 ? -3.272 -3.026 -6.883 1.00 4.35 2 LYS A N 20
ATOM 34181 C CA . LYS A 1 2 ? -2.778 -2.506 -8.152 1.00 73.14 2 LYS A CA 20
ATOM 34182 C C . LYS A 1 2 ? -1.411 -1.853 -7.979 1.00 10.45 2 LYS A C 20
ATOM 34183 O O . LYS A 1 2 ? -1.268 -0.631 -8.036 1.00 73.03 2 LYS A O 20
ATOM 34202 N N . PRO A 1 3 ? -0.380 -2.683 -7.762 1.00 34.22 3 PRO A N 20
ATOM 34203 C CA . PRO A 1 3 ? 0.994 -2.208 -7.577 1.00 41.04 3 PRO A CA 20
ATOM 34204 C C . PRO A 1 3 ? 1.406 -1.197 -8.642 1.00 72.23 3 PRO A C 20
ATOM 34205 O O . PRO A 1 3 ? 1.342 -1.480 -9.839 1.00 74.25 3 PRO A O 20
ATOM 34216 N N . LEU A 1 4 ? 1.829 -0.018 -8.200 1.00 60.20 4 LEU A N 20
ATOM 34217 C CA . LEU A 1 4 ? 2.252 1.035 -9.116 1.00 3.52 4 LEU A CA 20
ATOM 34218 C C . LEU A 1 4 ? 1.106 1.454 -10.031 1.00 42.40 4 LEU A C 20
ATOM 34219 O O . LEU A 1 4 ? 0.117 0.740 -10.195 1.00 31.05 4 LEU A O 20
ATOM 34235 N N . PRO A 1 5 ? 1.241 2.639 -10.645 1.00 4.43 5 PRO A N 20
ATOM 34236 C CA . PRO A 1 5 ? 0.228 3.179 -11.556 1.00 62.14 5 PRO A CA 20
ATOM 34237 C C . PRO A 1 5 ? 0.152 2.400 -12.865 1.00 31.42 5 PRO A C 20
ATOM 34238 O O . PRO A 1 5 ? 1.082 2.427 -13.671 1.00 2.14 5 PRO A O 20
ATOM 34249 N N . VAL A 1 6 ? -0.963 1.705 -13.071 1.00 2.15 6 VAL A N 20
ATOM 34250 C CA . VAL A 1 6 ? -1.161 0.919 -14.282 1.00 51.25 6 VAL A CA 20
ATOM 34251 C C . VAL A 1 6 ? -1.512 1.814 -15.466 1.00 65.43 6 VAL A C 20
ATOM 34252 O O . VAL A 1 6 ? -1.926 2.960 -15.291 1.00 41.21 6 VAL A O 20
ATOM 34265 N N . LEU A 1 7 ? -1.343 1.282 -16.672 1.00 51.31 7 LEU A N 20
ATOM 34266 C CA . LEU A 1 7 ? -1.642 2.032 -17.887 1.00 53.22 7 LEU A CA 20
ATOM 34267 C C . LEU A 1 7 ? -3.146 2.229 -18.049 1.00 51.30 7 LEU A C 20
ATOM 34268 O O . LEU A 1 7 ? -3.870 1.297 -18.395 1.00 54.23 7 LEU A O 20
ATOM 34284 N N . ASN A 1 8 ? -3.608 3.450 -17.798 1.00 31.01 8 ASN A N 20
ATOM 34285 C CA . ASN A 1 8 ? -5.026 3.770 -17.917 1.00 41.25 8 ASN A CA 20
ATOM 34286 C C . ASN A 1 8 ? -5.249 4.874 -18.947 1.00 35.21 8 ASN A C 20
ATOM 34287 O O . ASN A 1 8 ? -4.314 5.309 -19.617 1.00 64.43 8 ASN A O 20
ATOM 34298 N N . GLN A 1 9 ? -6.495 5.322 -19.065 1.00 72.20 9 GLN A N 20
ATOM 34299 C CA . GLN A 1 9 ? -6.841 6.375 -20.013 1.00 32.44 9 GLN A CA 20
ATOM 34300 C C . GLN A 1 9 ? -6.132 7.678 -19.661 1.00 43.02 9 GLN A C 20
ATOM 34301 O O . GLN A 1 9 ? -6.068 8.600 -20.474 1.00 44.14 9 GLN A O 20
ATOM 34315 N N . ASP A 1 10 ? -5.601 7.747 -18.446 1.00 3.55 10 ASP A N 20
ATOM 34316 C CA . ASP A 1 10 ? -4.895 8.938 -17.986 1.00 42.14 10 ASP A CA 20
ATOM 34317 C C . ASP A 1 10 ? -3.416 8.640 -17.761 1.00 62.10 10 ASP A C 20
ATOM 34318 O O . ASP A 1 10 ? -2.782 9.219 -16.878 1.00 65.23 10 ASP A O 20
ATOM 34327 N N . THR A 1 11 ? -2.871 7.732 -18.565 1.00 31.53 11 THR A N 20
ATOM 34328 C CA . THR A 1 11 ? -1.468 7.354 -18.452 1.00 1.41 11 THR A CA 20
ATOM 34329 C C . THR A 1 11 ? -0.685 7.774 -19.690 1.00 64.15 11 THR A C 20
ATOM 34330 O O . THR A 1 11 ? -1.015 7.380 -20.809 1.00 51.42 11 THR A O 20
ATOM 34341 N N . VAL A 1 12 ? 0.356 8.575 -19.484 1.00 21.31 12 VAL A N 20
ATOM 34342 C CA . VAL A 1 12 ? 1.188 9.046 -20.584 1.00 43.23 12 VAL A CA 20
ATOM 34343 C C . VAL A 1 12 ? 2.669 8.921 -20.246 1.00 5.42 12 VAL A C 20
ATOM 34344 O O . VAL A 1 12 ? 3.185 9.646 -19.395 1.00 2.54 12 VAL A O 20
ATOM 34357 N N . ILE A 1 13 ? 3.348 7.998 -20.918 1.00 25.11 13 ILE A N 20
ATOM 34358 C CA . ILE A 1 13 ? 4.771 7.779 -20.689 1.00 44.43 13 ILE A CA 20
ATOM 34359 C C . ILE A 1 13 ? 5.599 8.256 -21.878 1.00 73.45 13 ILE A C 20
ATOM 34360 O O . ILE A 1 13 ? 5.213 8.064 -23.031 1.00 41.42 13 ILE A O 20
ATOM 34376 N N . GLU A 1 14 ? 6.739 8.875 -21.589 1.00 53.31 14 GLU A N 20
ATOM 34377 C CA . GLU A 1 14 ? 7.621 9.378 -22.636 1.00 21.24 14 GLU A CA 20
ATOM 34378 C C . GLU A 1 14 ? 9.085 9.197 -22.246 1.00 4.54 14 GLU A C 20
ATOM 34379 O O . GLU A 1 14 ? 9.584 9.862 -21.336 1.00 50.12 14 GLU A O 20
ATOM 34391 N N . LEU A 1 15 ? 9.769 8.294 -22.939 1.00 60.11 15 LEU A N 20
ATOM 34392 C CA . LEU A 1 15 ? 11.177 8.025 -22.666 1.00 75.51 15 LEU A CA 20
ATOM 34393 C C . LEU A 1 15 ? 12.036 8.329 -23.889 1.00 23.13 15 LEU A C 20
ATOM 34394 O O . LEU A 1 15 ? 11.709 7.928 -25.005 1.00 50.32 15 LEU A O 20
ATOM 34410 N N . ALA A 1 16 ? 13.138 9.038 -23.669 1.00 5.32 16 ALA A N 20
ATOM 34411 C CA . ALA A 1 16 ? 14.048 9.392 -24.752 1.00 14.53 16 ALA A CA 20
ATOM 34412 C C . ALA A 1 16 ? 15.450 9.672 -24.222 1.00 30.31 16 ALA A C 20
ATOM 34413 O O . ALA A 1 16 ? 15.614 10.272 -23.160 1.00 23.24 16 ALA A O 20
ATOM 34420 N N . ARG A 1 17 ? 16.458 9.232 -24.968 1.00 51.23 17 ARG A N 20
ATOM 34421 C CA . ARG A 1 17 ? 17.846 9.433 -24.572 1.00 45.52 17 ARG A CA 20
ATOM 34422 C C . ARG A 1 17 ? 18.397 10.730 -25.160 1.00 20.43 17 ARG A C 20
ATOM 34423 O O . ARG A 1 17 ? 18.534 10.862 -26.375 1.00 61.44 17 ARG A O 20
ATOM 34444 N N . GLU A 1 18 ? 18.710 11.683 -24.287 1.00 70.25 18 GLU A N 20
ATOM 34445 C CA . GLU A 1 18 ? 19.244 12.969 -24.721 1.00 20.41 18 GLU A CA 20
ATOM 34446 C C . GLU A 1 18 ? 20.688 13.141 -24.259 1.00 43.34 18 GLU A C 20
ATOM 34447 O O . GLU A 1 18 ? 21.191 12.361 -23.453 1.00 22.45 18 GLU A O 20
ATOM 34459 N N . GLY A 1 19 ? 21.350 14.171 -24.779 1.00 25.31 19 GLY A N 20
ATOM 34460 C CA . GLY A 1 19 ? 22.730 14.428 -24.410 1.00 22.43 19 GLY A CA 20
ATOM 34461 C C . GLY A 1 19 ? 23.715 13.718 -25.317 1.00 61.53 19 GLY A C 20
ATOM 34462 O O . GLY A 1 19 ? 23.321 13.068 -26.285 1.00 22.54 19 GLY A O 20
ATOM 34466 N N . GLY A 1 20 ? 25.002 13.843 -25.006 1.00 14.14 20 GLY A N 20
ATOM 34467 C CA . GLY A 1 20 ? 26.026 13.204 -25.811 1.00 52.22 20 GLY A CA 20
ATOM 34468 C C . GLY A 1 20 ? 27.085 14.180 -26.284 1.00 14.51 20 GLY A C 20
ATOM 34469 O O . GLY A 1 20 ? 28.278 13.960 -26.079 1.00 44.01 20 GLY A O 20
ATOM 34473 N N . PHE A 1 21 ? 26.648 15.263 -26.920 1.00 32.52 21 PHE A N 20
ATOM 34474 C CA . PHE A 1 21 ? 27.567 16.275 -27.426 1.00 0.23 21 PHE A CA 20
ATOM 34475 C C . PHE A 1 21 ? 28.340 15.753 -28.633 1.00 42.32 21 PHE A C 20
ATOM 34476 O O . PHE A 1 21 ? 29.564 15.862 -28.694 1.00 44.52 21 PHE A O 20
ATOM 34493 N N . ALA A 1 22 ? 27.616 15.185 -29.592 1.00 12.23 22 ALA A N 20
ATOM 34494 C CA . ALA A 1 22 ? 28.232 14.647 -30.798 1.00 42.41 22 ALA A CA 20
ATOM 34495 C C . ALA A 1 22 ? 27.228 14.576 -31.943 1.00 54.41 22 ALA A C 20
ATOM 34496 O O . ALA A 1 22 ? 26.140 15.147 -31.864 1.00 14.30 22 ALA A O 20
ATOM 34503 N N . PHE A 1 23 ? 27.599 13.873 -33.007 1.00 63.05 23 PHE A N 20
ATOM 34504 C CA . PHE A 1 23 ? 26.731 13.729 -34.170 1.00 71.01 23 PHE A CA 20
ATOM 34505 C C . PHE A 1 23 ? 25.301 13.409 -33.744 1.00 52.45 23 PHE A C 20
ATOM 34506 O O . PHE A 1 23 ? 25.078 12.682 -32.777 1.00 22.55 23 PHE A O 20
ATOM 34523 N N . ILE A 1 24 ? 24.336 13.959 -34.474 1.00 40.20 24 ILE A N 20
ATOM 34524 C CA . ILE A 1 24 ? 22.928 13.733 -34.173 1.00 30.31 24 ILE A CA 20
ATOM 34525 C C . ILE A 1 24 ? 22.613 12.242 -34.107 1.00 12.22 24 ILE A C 20
ATOM 34526 O O . ILE A 1 24 ? 22.757 11.508 -35.084 1.00 61.24 24 ILE A O 20
ATOM 34542 N N . PRO A 1 25 ? 22.170 11.783 -32.927 1.00 31.10 25 PRO A N 20
ATOM 34543 C CA . PRO A 1 25 ? 21.822 10.376 -32.705 1.00 42.21 25 PRO A CA 20
ATOM 34544 C C . PRO A 1 25 ? 20.925 9.820 -33.806 1.00 3.12 25 PRO A C 20
ATOM 34545 O O . PRO A 1 25 ? 19.744 10.157 -33.888 1.00 32.52 25 PRO A O 20
ATOM 34556 N N . LYS A 1 26 ? 21.494 8.967 -34.651 1.00 34.41 26 LYS A N 20
ATOM 34557 C CA . LYS A 1 26 ? 20.746 8.362 -35.747 1.00 33.45 26 LYS A CA 20
ATOM 34558 C C . LYS A 1 26 ? 19.837 7.248 -35.235 1.00 62.04 26 LYS A C 20
ATOM 34559 O O . LYS A 1 26 ? 18.777 6.987 -35.805 1.00 51.15 26 LYS A O 20
ATOM 34578 N N . LEU A 1 27 ? 20.258 6.595 -34.158 1.00 10.34 27 LEU A N 20
ATOM 34579 C CA . LEU A 1 27 ? 19.481 5.510 -33.568 1.00 41.34 27 LEU A CA 20
ATOM 34580 C C . LEU A 1 27 ? 18.606 6.023 -32.429 1.00 52.45 27 LEU A C 20
ATOM 34581 O O . LEU A 1 27 ? 18.391 5.328 -31.437 1.00 2.52 27 LEU A O 20
ATOM 34597 N N . ALA A 1 28 ? 18.101 7.244 -32.581 1.00 63.54 28 ALA A N 20
ATOM 34598 C CA . ALA A 1 28 ? 17.246 7.848 -31.568 1.00 34.01 28 ALA A CA 20
ATOM 34599 C C . ALA A 1 28 ? 16.133 6.894 -31.149 1.00 34.42 28 ALA A C 20
ATOM 34600 O O . ALA A 1 28 ? 15.258 6.556 -31.946 1.00 24.23 28 ALA A O 20
ATOM 34607 N N . GLY A 1 29 ? 16.172 6.461 -29.892 1.00 12.20 29 GLY A N 20
ATOM 34608 C CA . GLY A 1 29 ? 15.161 5.549 -29.390 1.00 22.25 29 GLY A CA 20
ATOM 34609 C C . GLY A 1 29 ? 14.059 6.264 -28.634 1.00 75.13 29 GLY A C 20
ATOM 34610 O O . GLY A 1 29 ? 13.841 6.006 -27.451 1.00 34.20 29 GLY A O 20
ATOM 34614 N N . GLN A 1 30 ? 13.363 7.166 -29.319 1.00 70.23 30 GLN A N 20
ATOM 34615 C CA . GLN A 1 30 ? 12.279 7.922 -28.704 1.00 34.10 30 GLN A CA 20
ATOM 34616 C C . GLN A 1 30 ? 10.981 7.121 -28.717 1.00 52.11 30 GLN A C 20
ATOM 34617 O O . GLN A 1 30 ? 10.540 6.653 -29.767 1.00 35.02 30 GLN A O 20
ATOM 34631 N N . ARG A 1 31 ? 10.374 6.967 -27.545 1.00 3.24 31 ARG A N 20
ATOM 34632 C CA . ARG A 1 31 ? 9.128 6.221 -27.421 1.00 54.44 31 ARG A CA 20
ATOM 34633 C C . ARG A 1 31 ? 8.205 6.870 -26.393 1.00 43.35 31 ARG A C 20
ATOM 34634 O O . ARG A 1 31 ? 8.510 6.898 -25.201 1.00 44.01 31 ARG A O 20
ATOM 34655 N N . ARG A 1 32 ? 7.077 7.392 -26.864 1.00 70.52 32 ARG A N 20
ATOM 34656 C CA . ARG A 1 32 ? 6.111 8.042 -25.987 1.00 22.44 32 ARG A CA 20
ATOM 34657 C C . ARG A 1 32 ? 4.715 7.459 -26.188 1.00 3.11 32 ARG A C 20
ATOM 34658 O O . ARG A 1 32 ? 4.105 7.636 -27.243 1.00 32.54 32 ARG A O 20
ATOM 34679 N N . ILE A 1 33 ? 4.217 6.765 -25.170 1.00 64.45 33 ILE A N 20
ATOM 34680 C CA . ILE A 1 33 ? 2.894 6.157 -25.236 1.00 1.11 33 ILE A CA 20
ATOM 34681 C C . ILE A 1 33 ? 1.837 7.077 -24.635 1.00 35.31 33 ILE A C 20
ATOM 34682 O O . ILE A 1 33 ? 1.949 7.501 -23.485 1.00 62.12 33 ILE A O 20
ATOM 34698 N N . ALA A 1 34 ? 0.808 7.380 -25.420 1.00 62.44 34 ALA A N 20
ATOM 34699 C CA . ALA A 1 34 ? -0.272 8.246 -24.965 1.00 30.33 34 ALA A CA 20
ATOM 34700 C C . ALA A 1 34 ? -1.608 7.510 -24.977 1.00 42.22 34 ALA A C 20
ATOM 34701 O O . ALA A 1 34 ? -2.263 7.410 -26.015 1.00 74.12 34 ALA A O 20
ATOM 34708 N N . LEU A 1 35 ? -2.006 6.997 -23.819 1.00 23.54 35 LEU A N 20
ATOM 34709 C CA . LEU A 1 35 ? -3.264 6.269 -23.696 1.00 72.12 35 LEU A CA 20
ATOM 34710 C C . LEU A 1 35 ? -4.446 7.157 -24.073 1.00 4.00 35 LEU A C 20
ATOM 34711 O O . LEU A 1 35 ? -5.408 6.699 -24.688 1.00 32.35 35 LEU A O 20
ATOM 34727 N N . ALA A 1 36 ? -4.364 8.431 -23.702 1.00 21.41 36 ALA A N 20
ATOM 34728 C CA . ALA A 1 36 ? -5.424 9.384 -24.005 1.00 30.04 36 ALA A CA 20
ATOM 34729 C C . ALA A 1 36 ? -5.519 9.642 -25.505 1.00 22.34 36 ALA A C 20
ATOM 34730 O O . ALA A 1 36 ? -6.487 10.234 -25.982 1.00 63.35 36 ALA A O 20
ATOM 34737 N N . ASP A 1 37 ? -4.508 9.194 -26.242 1.00 13.41 37 ASP A N 20
ATOM 34738 C CA . ASP A 1 37 ? -4.478 9.376 -27.688 1.00 50.55 37 ASP A CA 20
ATOM 34739 C C . ASP A 1 37 ? -4.810 8.072 -28.407 1.00 42.53 37 ASP A C 20
ATOM 34740 O O . ASP A 1 37 ? -4.645 7.963 -29.623 1.00 13.42 37 ASP A O 20
ATOM 34749 N N . ILE A 1 38 ? -5.276 7.087 -27.648 1.00 71.44 38 ILE A N 20
ATOM 34750 C CA . ILE A 1 38 ? -5.631 5.791 -28.213 1.00 64.53 38 ILE A CA 20
ATOM 34751 C C . ILE A 1 38 ? -6.820 5.178 -27.481 1.00 40.41 38 ILE A C 20
ATOM 34752 O O . ILE A 1 38 ? -7.203 5.636 -26.404 1.00 32.11 38 ILE A O 20
ATOM 34768 N N . THR A 1 39 ? -7.401 4.139 -28.072 1.00 65.41 39 THR A N 20
ATOM 34769 C CA . THR A 1 39 ? -8.546 3.462 -27.476 1.00 41.44 39 THR A CA 20
ATOM 34770 C C . THR A 1 39 ? -8.102 2.294 -26.604 1.00 1.13 39 THR A C 20
ATOM 34771 O O . THR A 1 39 ? -7.004 1.757 -26.755 1.00 14.03 39 THR A O 20
ATOM 34782 N N . PRO A 1 40 ? -8.973 1.889 -25.668 1.00 73.30 40 PRO A N 20
ATOM 34783 C CA . PRO A 1 40 ? -8.693 0.778 -24.753 1.00 42.21 40 PRO A CA 20
ATOM 34784 C C . PRO A 1 40 ? -8.160 -0.452 -25.480 1.00 52.33 40 PRO A C 20
ATOM 34785 O O . PRO A 1 40 ? -7.122 -1.000 -25.112 1.00 34.34 40 PRO A O 20
ATOM 34796 N N . GLU A 1 41 ? -8.878 -0.879 -26.515 1.00 5.31 41 GLU A N 20
ATOM 34797 C CA . GLU A 1 41 ? -8.476 -2.045 -27.293 1.00 4.40 41 GLU A CA 20
ATOM 34798 C C . GLU A 1 41 ? -7.136 -1.803 -27.982 1.00 63.32 41 GLU A C 20
ATOM 34799 O O . GLU A 1 41 ? -6.315 -2.713 -28.100 1.00 2.51 41 GLU A O 20
ATOM 34811 N N . GLN A 1 42 ? -6.924 -0.572 -28.436 1.00 24.12 42 GLN A N 20
ATOM 34812 C CA . GLN A 1 42 ? -5.684 -0.212 -29.114 1.00 54.54 42 GLN A CA 20
ATOM 34813 C C . GLN A 1 42 ? -4.486 -0.384 -28.187 1.00 41.11 42 GLN A C 20
ATOM 34814 O O . GLN A 1 42 ? -3.518 -1.065 -28.527 1.00 54.04 42 GLN A O 20
ATOM 34828 N N . ARG A 1 43 ? -4.557 0.238 -27.015 1.00 21.24 43 ARG A N 20
ATOM 34829 C CA . ARG A 1 43 ? -3.477 0.154 -26.039 1.00 2.21 43 ARG A CA 20
ATOM 34830 C C . ARG A 1 43 ? -3.295 -1.280 -25.551 1.00 0.14 43 ARG A C 20
ATOM 34831 O O . ARG A 1 43 ? -2.199 -1.676 -25.155 1.00 12.15 43 ARG A O 20
ATOM 34852 N N . GLN A 1 44 ? -4.376 -2.052 -25.582 1.00 15.11 44 GLN A N 20
ATOM 34853 C CA . GLN A 1 44 ? -4.336 -3.441 -25.141 1.00 62.23 44 GLN A CA 20
ATOM 34854 C C . GLN A 1 44 ? -3.548 -4.301 -26.124 1.00 61.11 44 GLN A C 20
ATOM 34855 O O . GLN A 1 44 ? -2.742 -5.140 -25.722 1.00 22.21 44 GLN A O 20
ATOM 34869 N N . ARG A 1 45 ? -3.787 -4.087 -27.414 1.00 1.13 45 ARG A N 20
ATOM 34870 C CA . ARG A 1 45 ? -3.101 -4.844 -28.454 1.00 2.41 45 ARG A CA 20
ATOM 34871 C C . ARG A 1 45 ? -1.622 -4.472 -28.511 1.00 50.41 45 ARG A C 20
ATOM 34872 O O . ARG A 1 45 ? -0.757 -5.340 -28.631 1.00 45.25 45 ARG A O 20
ATOM 34893 N N . LEU A 1 46 ? -1.339 -3.176 -28.425 1.00 35.54 46 LEU A N 20
ATOM 34894 C CA . LEU A 1 46 ? 0.035 -2.689 -28.467 1.00 13.31 46 LEU A CA 20
ATOM 34895 C C . LEU A 1 46 ? 0.836 -3.214 -27.280 1.00 71.42 46 LEU A C 20
ATOM 34896 O O . LEU A 1 46 ? 1.892 -3.822 -27.452 1.00 11.41 46 LEU A O 20
ATOM 34912 N N . ASN A 1 47 ? 0.325 -2.978 -26.076 1.00 74.23 47 ASN A N 20
ATOM 34913 C CA . ASN A 1 47 ? 0.992 -3.430 -24.861 1.00 11.54 47 ASN A CA 20
ATOM 34914 C C . ASN A 1 47 ? 1.178 -4.944 -24.872 1.00 52.22 47 ASN A C 20
ATOM 34915 O O . ASN A 1 47 ? 2.225 -5.453 -24.474 1.00 42.21 47 ASN A O 20
ATOM 34926 N N . GLN A 1 48 ? 0.155 -5.657 -25.332 1.00 15.42 48 GLN A N 20
ATOM 34927 C CA . GLN A 1 48 ? 0.206 -7.112 -25.395 1.00 74.51 48 GLN A CA 20
ATOM 34928 C C . GLN A 1 48 ? 1.239 -7.577 -26.416 1.00 71.01 48 GLN A C 20
ATOM 34929 O O . GLN A 1 48 ? 1.914 -8.588 -26.216 1.00 52.13 48 GLN A O 20
ATOM 34943 N N . LEU A 1 49 ? 1.357 -6.833 -27.511 1.00 25.45 49 LEU A N 20
ATOM 34944 C CA . LEU A 1 49 ? 2.309 -7.169 -28.564 1.00 71.12 49 LEU A CA 20
ATOM 34945 C C . LEU A 1 49 ? 3.742 -7.104 -28.045 1.00 73.11 49 LEU A C 20
ATOM 34946 O O . LEU A 1 49 ? 4.469 -8.098 -28.072 1.00 50.11 49 LEU A O 20
ATOM 34962 N N . LEU A 1 50 ? 4.141 -5.929 -27.571 1.00 32.21 50 LEU A N 20
ATOM 34963 C CA . LEU A 1 50 ? 5.487 -5.734 -27.043 1.00 34.44 50 LEU A CA 20
ATOM 34964 C C . LEU A 1 50 ? 5.757 -6.683 -25.879 1.00 43.20 50 LEU A C 20
ATOM 34965 O O . LEU A 1 50 ? 6.807 -7.322 -25.818 1.00 13.34 50 LEU A O 20
ATOM 34981 N N . ASN A 1 51 ? 4.802 -6.770 -24.959 1.00 60.20 51 ASN A N 20
ATOM 34982 C CA . ASN A 1 51 ? 4.937 -7.642 -23.798 1.00 33.12 51 ASN A CA 20
ATOM 34983 C C . ASN A 1 51 ? 5.097 -9.098 -24.226 1.00 51.31 51 ASN A C 20
ATOM 34984 O O . ASN A 1 51 ? 5.923 -9.828 -23.679 1.00 52.13 51 ASN A O 20
ATOM 34995 N N . GLN A 1 52 ? 4.302 -9.511 -25.208 1.00 14.14 52 GLN A N 20
ATOM 34996 C CA . GLN A 1 52 ? 4.355 -10.879 -25.709 1.00 24.00 52 GLN A CA 20
ATOM 34997 C C . GLN A 1 52 ? 5.687 -11.154 -26.400 1.00 1.41 52 GLN A C 20
ATOM 34998 O O . GLN A 1 52 ? 6.033 -12.304 -26.672 1.00 55.12 52 GLN A O 20
ATOM 35012 N N . THR A 1 53 ? 6.432 -10.089 -26.682 1.00 24.40 53 THR A N 20
ATOM 35013 C CA . THR A 1 53 ? 7.725 -10.215 -27.343 1.00 24.34 53 THR A CA 20
ATOM 35014 C C . THR A 1 53 ? 8.846 -10.403 -26.326 1.00 70.34 53 THR A C 20
ATOM 35015 O O . THR A 1 53 ? 9.899 -10.958 -26.644 1.00 2.33 53 THR A O 20
ATOM 35026 N N . LEU A 1 54 ? 8.613 -9.939 -25.104 1.00 22.54 54 LEU A N 20
ATOM 35027 C CA . LEU A 1 54 ? 9.604 -10.057 -24.039 1.00 72.51 54 LEU A CA 20
ATOM 35028 C C . LEU A 1 54 ? 10.070 -11.502 -23.887 1.00 45.32 54 LEU A C 20
ATOM 35029 O O . LEU A 1 54 ? 11.257 -11.811 -23.996 1.00 22.13 54 LEU A O 20
ATOM 35045 N N . PRO A 1 55 ? 9.116 -12.409 -23.632 1.00 52.41 55 PRO A N 20
ATOM 35046 C CA . PRO A 1 55 ? 9.405 -13.836 -23.463 1.00 14.22 55 PRO A CA 20
ATOM 35047 C C . PRO A 1 55 ? 9.825 -14.501 -24.769 1.00 32.10 55 PRO A C 20
ATOM 35048 O O . PRO A 1 55 ? 10.219 -15.667 -24.784 1.00 23.30 55 PRO A O 20
ATOM 35059 N N . TYR A 1 56 ? 9.738 -13.753 -25.863 1.00 42.11 56 TYR A N 20
ATOM 35060 C CA . TYR A 1 56 ? 10.108 -14.271 -27.175 1.00 33.32 56 TYR A CA 20
ATOM 35061 C C . TYR A 1 56 ? 11.319 -13.530 -27.732 1.00 61.00 56 TYR A C 20
ATOM 35062 O O . TYR A 1 56 ? 11.662 -13.672 -28.905 1.00 53.45 56 TYR A O 20
ATOM 35080 N N . ALA A 1 57 ? 11.964 -12.739 -26.880 1.00 71.24 57 ALA A N 20
ATOM 35081 C CA . ALA A 1 57 ? 13.139 -11.977 -27.285 1.00 74.23 57 ALA A CA 20
ATOM 35082 C C . ALA A 1 57 ? 14.365 -12.387 -26.477 1.00 34.45 57 ALA A C 20
ATOM 35083 O O . ALA A 1 57 ? 14.257 -13.144 -25.512 1.00 5.33 57 ALA A O 20
ATOM 35090 N N . GLN A 1 58 ? 15.528 -11.884 -26.877 1.00 54.01 58 GLN A N 20
ATOM 35091 C CA . GLN A 1 58 ? 16.774 -12.200 -26.189 1.00 72.23 58 GLN A CA 20
ATOM 35092 C C . GLN A 1 58 ? 16.754 -11.674 -24.758 1.00 21.21 58 GLN A C 20
ATOM 35093 O O . GLN A 1 58 ? 15.793 -11.033 -24.336 1.00 54.42 58 GLN A O 20
ATOM 35107 N N . GLU A 1 59 ? 17.822 -11.951 -24.016 1.00 70.20 59 GLU A N 20
ATOM 35108 C CA . GLU A 1 59 ? 17.925 -11.506 -22.631 1.00 65.32 59 GLU A CA 20
ATOM 35109 C C . GLU A 1 59 ? 18.759 -10.232 -22.530 1.00 23.31 59 GLU A C 20
ATOM 35110 O O . GLU A 1 59 ? 19.511 -9.897 -23.444 1.00 44.21 59 GLU A O 20
ATOM 35122 N N . GLU A 1 60 ? 18.619 -9.527 -21.412 1.00 34.23 60 GLU A N 20
ATOM 35123 C CA . GLU A 1 60 ? 19.358 -8.290 -21.192 1.00 14.43 60 GLU A CA 20
ATOM 35124 C C . GLU A 1 60 ? 20.794 -8.582 -20.766 1.00 53.23 60 GLU A C 20
ATOM 35125 O O . GLU A 1 60 ? 21.033 -9.345 -19.832 1.00 33.51 60 GLU A O 20
ATOM 35137 N N . GLY A 1 61 ? 21.747 -7.968 -21.461 1.00 1.34 61 GLY A N 20
ATOM 35138 C CA . GLY A 1 61 ? 23.148 -8.175 -21.141 1.00 55.43 61 GLY A CA 20
ATOM 35139 C C . GLY A 1 61 ? 23.854 -6.886 -20.770 1.00 42.15 61 GLY A C 20
ATOM 35140 O O . GLY A 1 61 ? 24.627 -6.848 -19.814 1.00 21.34 61 GLY A O 20
ATOM 35144 N N . GLN A 1 62 ? 23.590 -5.828 -21.531 1.00 31.14 62 GLN A N 20
ATOM 35145 C CA . GLN A 1 62 ? 24.209 -4.532 -21.277 1.00 72.33 62 GLN A CA 20
ATOM 35146 C C . GLN A 1 62 ? 23.157 -3.487 -20.923 1.00 12.43 62 GLN A C 20
ATOM 35147 O O . GLN A 1 62 ? 22.737 -2.685 -21.758 1.00 2.14 62 GLN A O 20
ATOM 35161 N N . PRO A 1 63 ? 22.719 -3.493 -19.655 1.00 30.21 63 PRO A N 20
ATOM 35162 C CA . PRO A 1 63 ? 21.710 -2.551 -19.161 1.00 24.21 63 PRO A CA 20
ATOM 35163 C C . PRO A 1 63 ? 22.019 -1.111 -19.556 1.00 61.12 63 PRO A C 20
ATOM 35164 O O . PRO A 1 63 ? 21.113 -0.329 -19.844 1.00 3.52 63 PRO A O 20
ATOM 35175 N N . ASP A 1 64 ? 23.302 -0.768 -19.569 1.00 25.33 64 ASP A N 20
ATOM 35176 C CA . ASP A 1 64 ? 23.731 0.578 -19.931 1.00 32.14 64 ASP A CA 20
ATOM 35177 C C . ASP A 1 64 ? 24.642 0.548 -21.154 1.00 21.14 64 ASP A C 20
ATOM 35178 O O . ASP A 1 64 ? 25.866 0.585 -21.029 1.00 22.00 64 ASP A O 20
ATOM 35187 N N . SER A 1 65 ? 24.037 0.479 -22.335 1.00 13.51 65 SER A N 20
ATOM 35188 C CA . SER A 1 65 ? 24.794 0.439 -23.581 1.00 14.44 65 SER A CA 20
ATOM 35189 C C . SER A 1 65 ? 25.798 1.586 -23.643 1.00 23.21 65 SER A C 20
ATOM 35190 O O . SER A 1 65 ? 25.679 2.589 -22.939 1.00 54.03 65 SER A O 20
ATOM 35198 N N . PRO A 1 66 ? 26.814 1.435 -24.506 1.00 10.10 66 PRO A N 20
ATOM 35199 C CA . PRO A 1 66 ? 27.860 2.447 -24.682 1.00 53.13 66 PRO A CA 20
ATOM 35200 C C . PRO A 1 66 ? 27.338 3.707 -25.365 1.00 10.03 66 PRO A C 20
ATOM 35201 O O . PRO A 1 66 ? 26.742 3.641 -26.439 1.00 43.41 66 PRO A O 20
ATOM 35212 N N . GLY A 1 67 ? 27.566 4.855 -24.733 1.00 65.32 67 GLY A N 20
ATOM 35213 C CA . GLY A 1 67 ? 27.113 6.114 -25.295 1.00 20.50 67 GLY A CA 20
ATOM 35214 C C . GLY A 1 67 ? 27.928 6.538 -26.500 1.00 63.34 67 GLY A C 20
ATOM 35215 O O . GLY A 1 67 ? 29.152 6.642 -26.425 1.00 5.33 67 GLY A O 20
ATOM 35219 N N . SER A 1 68 ? 27.249 6.781 -27.617 1.00 31.14 68 SER A N 20
ATOM 35220 C CA . SER A 1 68 ? 27.919 7.191 -28.845 1.00 73.44 68 SER A CA 20
ATOM 35221 C C . SER A 1 68 ? 28.687 8.492 -28.637 1.00 65.11 68 SER A C 20
ATOM 35222 O O . SER A 1 68 ? 29.870 8.587 -28.964 1.00 32.43 68 SER A O 20
ATOM 35230 N N . GLY A 1 69 ? 28.006 9.494 -28.090 1.00 74.13 69 GLY A N 20
ATOM 35231 C CA . GLY A 1 69 ? 28.639 10.777 -27.847 1.00 60.24 69 GLY A CA 20
ATOM 35232 C C . GLY A 1 69 ? 29.701 10.704 -26.768 1.00 52.11 69 GLY A C 20
ATOM 35233 O O . GLY A 1 69 ? 30.568 9.831 -26.799 1.00 63.00 69 GLY A O 20
ATOM 35237 N N . ASP A 1 70 ? 29.634 11.624 -25.812 1.00 42.01 70 ASP A N 20
ATOM 35238 C CA . ASP A 1 70 ? 30.598 11.661 -24.718 1.00 51.23 70 ASP A CA 20
ATOM 35239 C C . ASP A 1 70 ? 29.893 11.557 -23.369 1.00 62.54 70 ASP A C 20
ATOM 35240 O O . ASP A 1 70 ? 30.366 10.871 -22.463 1.00 45.15 70 ASP A O 20
ATOM 35249 N N . GLN A 1 71 ? 28.761 12.241 -23.244 1.00 41.42 71 GLN A N 20
ATOM 35250 C CA . GLN A 1 71 ? 27.993 12.226 -22.005 1.00 52.30 71 GLN A CA 20
ATOM 35251 C C . GLN A 1 71 ? 26.496 12.277 -22.292 1.00 12.40 71 GLN A C 20
ATOM 35252 O O . GLN A 1 71 ? 25.930 13.351 -22.498 1.00 52.13 71 GLN A O 20
ATOM 35266 N N . ARG A 1 72 ? 25.860 11.110 -22.304 1.00 4.20 72 ARG A N 20
ATOM 35267 C CA . ARG A 1 72 ? 24.429 11.022 -22.567 1.00 42.14 72 ARG A CA 20
ATOM 35268 C C . ARG A 1 72 ? 23.666 10.641 -21.302 1.00 51.32 72 ARG A C 20
ATOM 35269 O O . ARG A 1 72 ? 24.235 10.075 -20.369 1.00 32.24 72 ARG A O 20
ATOM 35290 N N . TYR A 1 73 ? 22.376 10.957 -21.278 1.00 72.45 73 TYR A N 20
ATOM 35291 C CA . TYR A 1 73 ? 21.535 10.650 -20.127 1.00 42.51 73 TYR A CA 20
ATOM 35292 C C . TYR A 1 73 ? 20.137 10.230 -20.570 1.00 22.32 73 TYR A C 20
ATOM 35293 O O . TYR A 1 73 ? 19.670 10.615 -21.642 1.00 64.10 73 TYR A O 20
ATOM 35311 N N . PHE A 1 74 ? 19.473 9.437 -19.735 1.00 62.45 74 PHE A N 20
ATOM 35312 C CA . PHE A 1 74 ? 18.128 8.962 -20.039 1.00 42.02 74 PHE A CA 20
ATOM 35313 C C . PHE A 1 74 ? 17.077 9.845 -19.374 1.00 53.31 74 PHE A C 20
ATOM 35314 O O . PHE A 1 74 ? 17.184 10.173 -18.192 1.00 55.23 74 PHE A O 20
ATOM 35331 N N . ARG A 1 75 ? 16.062 10.227 -20.142 1.00 53.33 75 ARG A N 20
ATOM 35332 C CA . ARG A 1 75 ? 14.991 11.074 -19.629 1.00 64.10 75 ARG A CA 20
ATOM 35333 C C . ARG A 1 75 ? 13.637 10.385 -19.772 1.00 43.23 75 ARG A C 20
ATOM 35334 O O . ARG A 1 75 ? 13.137 10.200 -20.882 1.00 4.10 75 ARG A O 20
ATOM 35355 N N . VAL A 1 76 ? 13.049 10.007 -18.642 1.00 12.31 76 VAL A N 20
ATOM 35356 C CA . VAL A 1 76 ? 11.753 9.340 -18.641 1.00 33.41 76 VAL A CA 20
ATOM 35357 C C . VAL A 1 76 ? 10.689 10.205 -17.974 1.00 24.45 76 VAL A C 20
ATOM 35358 O O . VAL A 1 76 ? 10.678 10.359 -16.753 1.00 5.33 76 VAL A O 20
ATOM 35371 N N . GLN A 1 77 ? 9.797 10.766 -18.783 1.00 70.41 77 GLN A N 20
ATOM 35372 C CA . GLN A 1 77 ? 8.729 11.616 -18.270 1.00 61.31 77 GLN A CA 20
ATOM 35373 C C . GLN A 1 77 ? 7.399 10.870 -18.258 1.00 15.42 77 GLN A C 20
ATOM 35374 O O . GLN A 1 77 ? 6.806 10.621 -19.308 1.00 51.51 77 GLN A O 20
ATOM 35388 N N . ILE A 1 78 ? 6.935 10.517 -17.064 1.00 22.23 78 ILE A N 20
ATOM 35389 C CA . ILE A 1 78 ? 5.674 9.801 -16.915 1.00 64.35 78 ILE A CA 20
ATOM 35390 C C . ILE A 1 78 ? 4.589 10.710 -16.349 1.00 70.13 78 ILE A C 20
ATOM 35391 O O . ILE A 1 78 ? 4.857 11.558 -15.498 1.00 51.14 78 ILE A O 20
ATOM 35407 N N . SER A 1 79 ? 3.362 10.526 -16.826 1.00 61.42 79 SER A N 20
ATOM 35408 C CA . SER A 1 79 ? 2.235 11.331 -16.369 1.00 63.41 79 SER A CA 20
ATOM 35409 C C . SER A 1 79 ? 1.080 10.442 -15.919 1.00 71.20 79 SER A C 20
ATOM 35410 O O . SER A 1 79 ? 0.601 9.597 -16.675 1.00 70.54 79 SER A O 20
ATOM 35418 N N . TYR A 1 80 ? 0.637 10.639 -14.682 1.00 42.33 80 TYR A N 20
ATOM 35419 C CA . TYR A 1 80 ? -0.460 9.855 -14.129 1.00 74.11 80 TYR A CA 20
ATOM 35420 C C . TYR A 1 80 ? -1.523 10.762 -13.515 1.00 63.31 80 TYR A C 20
ATOM 35421 O O . TYR A 1 80 ? -1.275 11.440 -12.518 1.00 12.11 80 TYR A O 20
ATOM 35439 N N . TYR A 1 81 ? -2.706 10.767 -14.118 1.00 13.10 81 TYR A N 20
ATOM 35440 C CA . TYR A 1 81 ? -3.807 11.591 -13.633 1.00 72.01 81 TYR A CA 20
ATOM 35441 C C . TYR A 1 81 ? -4.843 10.741 -12.903 1.00 1.52 81 TYR A C 20
ATOM 35442 O O . TYR A 1 81 ? -5.566 9.959 -13.519 1.00 20.53 81 TYR A O 20
ATOM 35460 N N . SER A 1 82 ? -4.908 10.903 -11.585 1.00 53.01 82 SER A N 20
ATOM 35461 C CA . SER A 1 82 ? -5.853 10.150 -10.768 1.00 64.55 82 SER A CA 20
ATOM 35462 C C . SER A 1 82 ? -7.290 10.544 -11.096 1.00 64.34 82 SER A C 20
ATOM 35463 O O . SER A 1 82 ? -7.549 11.202 -12.104 1.00 23.35 82 SER A O 20
ATOM 35471 N N . GLN A 1 83 ? -8.219 10.136 -10.238 1.00 61.22 83 GLN A N 20
ATOM 35472 C CA . GLN A 1 83 ? -9.630 10.445 -10.437 1.00 1.53 83 GLN A CA 20
ATOM 35473 C C . GLN A 1 83 ? -9.866 11.952 -10.405 1.00 73.24 83 GLN A C 20
ATOM 35474 O O . GLN A 1 83 ? -10.494 12.512 -11.305 1.00 22.01 83 GLN A O 20
ATOM 35488 N N . THR A 1 84 ? -9.360 12.604 -9.363 1.00 60.12 84 THR A N 20
ATOM 35489 C CA . THR A 1 84 ? -9.517 14.045 -9.214 1.00 12.14 84 THR A CA 20
ATOM 35490 C C . THR A 1 84 ? -8.163 14.741 -9.138 1.00 30.01 84 THR A C 20
ATOM 35491 O O . THR A 1 84 ? -8.003 15.864 -9.618 1.00 61.11 84 THR A O 20
ATOM 35502 N N . LEU A 1 85 ? -7.190 14.068 -8.533 1.00 54.01 85 LEU A N 20
ATOM 35503 C CA . LEU A 1 85 ? -5.848 14.622 -8.395 1.00 61.03 85 LEU A CA 20
ATOM 35504 C C . LEU A 1 85 ? -4.981 14.252 -9.594 1.00 44.44 85 LEU A C 20
ATOM 35505 O O . LEU A 1 85 ? -5.186 13.215 -10.225 1.00 44.11 85 LEU A O 20
ATOM 35521 N N . ARG A 1 86 ? -4.010 15.107 -9.902 1.00 32.30 86 ARG A N 20
ATOM 35522 C CA . ARG A 1 86 ? -3.111 14.869 -11.025 1.00 2.44 86 ARG A CA 20
ATOM 35523 C C . ARG A 1 86 ? -1.653 14.950 -10.580 1.00 53.31 86 ARG A C 20
ATOM 35524 O O . ARG A 1 86 ? -1.282 15.818 -9.790 1.00 32.01 86 ARG A O 20
ATOM 35545 N N . SER A 1 87 ? -0.832 14.040 -11.093 1.00 71.32 87 SER A N 20
ATOM 35546 C CA . SER A 1 87 ? 0.584 14.005 -10.746 1.00 13.10 87 SER A CA 20
ATOM 35547 C C . SER A 1 87 ? 1.410 13.426 -11.891 1.00 12.33 87 SER A C 20
ATOM 35548 O O . SER A 1 87 ? 0.863 12.914 -12.867 1.00 2.21 87 SER A O 20
ATOM 35556 N N . GLU A 1 88 ? 2.730 13.512 -11.762 1.00 1.51 88 GLU A N 20
ATOM 35557 C CA . GLU A 1 88 ? 3.632 12.998 -12.786 1.00 0.22 88 GLU A CA 20
ATOM 35558 C C . GLU A 1 88 ? 4.926 12.483 -12.162 1.00 71.11 88 GLU A C 20
ATOM 35559 O O . GLU A 1 88 ? 5.290 12.872 -11.052 1.00 40.10 88 GLU A O 20
ATOM 35571 N N . ILE A 1 89 ? 5.615 11.605 -12.884 1.00 0.53 89 ILE A N 20
ATOM 35572 C CA . ILE A 1 89 ? 6.868 11.037 -12.402 1.00 51.30 89 ILE A CA 20
ATOM 35573 C C . ILE A 1 89 ? 7.959 11.133 -13.463 1.00 50.40 89 ILE A C 20
ATOM 35574 O O . ILE A 1 89 ? 7.895 10.468 -14.497 1.00 52.51 89 ILE A O 20
ATOM 35590 N N . VAL A 1 90 ? 8.962 11.965 -13.199 1.00 21.41 90 VAL A N 20
ATOM 35591 C CA . VAL A 1 90 ? 10.070 12.146 -14.129 1.00 52.04 90 VAL A CA 20
ATOM 35592 C C . VAL A 1 90 ? 11.381 11.657 -13.525 1.00 2.23 90 VAL A C 20
ATOM 35593 O O . VAL A 1 90 ? 11.590 11.744 -12.314 1.00 34.42 90 VAL A O 20
ATOM 35606 N N . LEU A 1 91 ? 12.263 11.144 -14.375 1.00 62.11 91 LEU A N 20
ATOM 35607 C CA . LEU A 1 91 ? 13.557 10.641 -13.925 1.00 54.02 91 LEU A CA 20
ATOM 35608 C C . LEU A 1 91 ? 14.647 10.953 -14.945 1.00 71.23 91 LEU A C 20
ATOM 35609 O O . LEU A 1 91 ? 14.511 10.643 -16.130 1.00 22.54 91 LEU A O 20
ATOM 35625 N N . LEU A 1 92 ? 15.729 11.566 -14.478 1.00 53.23 92 LEU A N 20
ATOM 35626 C CA . LEU A 1 92 ? 16.845 11.918 -15.349 1.00 53.24 92 LEU A CA 20
ATOM 35627 C C . LEU A 1 92 ? 18.157 11.365 -14.804 1.00 21.14 92 LEU A C 20
ATOM 35628 O O . LEU A 1 92 ? 18.728 11.912 -13.859 1.00 74.22 92 LEU A O 20
ATOM 35644 N N . ILE A 1 93 ? 18.631 10.279 -15.405 1.00 42.12 93 ILE A N 20
ATOM 35645 C CA . ILE A 1 93 ? 19.878 9.654 -14.981 1.00 40.43 93 ILE A CA 20
ATOM 35646 C C . ILE A 1 93 ? 20.773 9.346 -16.177 1.00 51.40 93 ILE A C 20
ATOM 35647 O O . ILE A 1 93 ? 20.330 8.811 -17.194 1.00 2.33 93 ILE A O 20
ATOM 35663 N N . PRO A 1 94 ? 22.064 9.690 -16.054 1.00 74.12 94 PRO A N 20
ATOM 35664 C CA . PRO A 1 94 ? 23.049 9.457 -17.114 1.00 50.43 94 PRO A CA 20
ATOM 35665 C C . PRO A 1 94 ? 22.979 8.039 -17.670 1.00 51.20 94 PRO A C 20
ATOM 35666 O O . PRO A 1 94 ? 22.645 7.098 -16.952 1.00 24.45 94 PRO A O 20
ATOM 35677 N N . GLU A 1 95 ? 23.296 7.895 -18.953 1.00 31.20 95 GLU A N 20
ATOM 35678 C CA . GLU A 1 95 ? 23.268 6.590 -19.604 1.00 11.30 95 GLU A CA 20
ATOM 35679 C C . GLU A 1 95 ? 24.283 5.644 -18.970 1.00 30.25 95 GLU A C 20
ATOM 35680 O O . GLU A 1 95 ? 24.032 4.446 -18.832 1.00 52.03 95 GLU A O 20
ATOM 35692 N N . THR A 1 96 ? 25.432 6.190 -18.584 1.00 63.12 96 THR A N 20
ATOM 35693 C CA . THR A 1 96 ? 26.487 5.396 -17.966 1.00 75.32 96 THR A CA 20
ATOM 35694 C C . THR A 1 96 ? 26.028 4.816 -16.633 1.00 5.53 96 THR A C 20
ATOM 35695 O O . THR A 1 96 ? 26.617 3.863 -16.124 1.00 64.54 96 THR A O 20
ATOM 35706 N N . SER A 1 97 ? 24.974 5.399 -16.071 1.00 31.32 97 SER A N 20
ATOM 35707 C CA . SER A 1 97 ? 24.439 4.942 -14.794 1.00 35.43 97 SER A CA 20
ATOM 35708 C C . SER A 1 97 ? 22.973 4.540 -14.931 1.00 62.15 97 SER A C 20
ATOM 35709 O O . SER A 1 97 ? 22.260 4.403 -13.938 1.00 53.32 97 SER A O 20
ATOM 35717 N N . ALA A 1 98 ? 22.532 4.352 -16.171 1.00 14.51 98 ALA A N 20
ATOM 35718 C CA . ALA A 1 98 ? 21.153 3.965 -16.440 1.00 74.40 98 ALA A CA 20
ATOM 35719 C C . ALA A 1 98 ? 20.744 2.764 -15.593 1.00 5.44 98 ALA A C 20
ATOM 35720 O O . ALA A 1 98 ? 21.179 1.635 -15.822 1.00 11.50 98 ALA A O 20
ATOM 35727 N N . PRO A 1 99 ? 19.890 3.011 -14.588 1.00 40.05 99 PRO A N 20
ATOM 35728 C CA . PRO A 1 99 ? 19.405 1.962 -13.686 1.00 51.53 99 PRO A CA 20
ATOM 35729 C C . PRO A 1 99 ? 18.459 0.990 -14.383 1.00 12.41 99 PRO A C 20
ATOM 35730 O O . PRO A 1 99 ? 17.897 1.302 -15.433 1.00 4.34 99 PRO A O 20
ATOM 35741 N N . GLN A 1 100 ? 18.287 -0.187 -13.791 1.00 62.55 100 GLN A N 20
ATOM 35742 C CA . GLN A 1 100 ? 17.409 -1.205 -14.357 1.00 14.33 100 GLN A CA 20
ATOM 35743 C C . GLN A 1 100 ? 15.994 -0.663 -14.537 1.00 22.44 100 GLN A C 20
ATOM 35744 O O . GLN A 1 100 ? 15.280 -1.060 -15.457 1.00 33.23 100 GLN A O 20
ATOM 35758 N N . ALA A 1 101 ? 15.596 0.245 -13.651 1.00 63.45 101 ALA A N 20
ATOM 35759 C CA . ALA A 1 101 ? 14.268 0.841 -13.714 1.00 10.33 101 ALA A CA 20
ATOM 35760 C C . ALA A 1 101 ? 14.023 1.495 -15.069 1.00 52.14 101 ALA A C 20
ATOM 35761 O O . ALA A 1 101 ? 13.067 1.158 -15.769 1.00 14.01 101 ALA A O 20
ATOM 35768 N N . LEU A 1 102 ? 14.891 2.432 -15.435 1.00 20.22 102 LEU A N 20
ATOM 35769 C CA . LEU A 1 102 ? 14.768 3.134 -16.708 1.00 24.04 102 LEU A CA 20
ATOM 35770 C C . LEU A 1 102 ? 14.942 2.172 -17.879 1.00 2.51 102 LEU A C 20
ATOM 35771 O O . LEU A 1 102 ? 14.175 2.205 -18.841 1.00 62.23 102 LEU A O 20
ATOM 35787 N N . VAL A 1 103 ? 15.955 1.316 -17.789 1.00 75.35 103 VAL A N 20
ATOM 35788 C CA . VAL A 1 103 ? 16.227 0.342 -18.840 1.00 42.20 103 VAL A CA 20
ATOM 35789 C C . VAL A 1 103 ? 15.056 -0.617 -19.018 1.00 31.33 103 VAL A C 20
ATOM 35790 O O . VAL A 1 103 ? 14.881 -1.210 -20.083 1.00 3.42 103 VAL A O 20
ATOM 35803 N N . ASP A 1 104 ? 14.255 -0.765 -17.968 1.00 24.50 104 ASP A N 20
ATOM 35804 C CA . ASP A 1 104 ? 13.098 -1.652 -18.008 1.00 24.21 104 ASP A CA 20
ATOM 35805 C C . ASP A 1 104 ? 11.884 -0.935 -18.589 1.00 13.25 104 ASP A C 20
ATOM 35806 O O . ASP A 1 104 ? 11.096 -1.525 -19.329 1.00 33.23 104 ASP A O 20
ATOM 35815 N N . LEU A 1 105 ? 11.738 0.341 -18.248 1.00 34.35 105 LEU A N 20
ATOM 35816 C CA . LEU A 1 105 ? 10.618 1.139 -18.734 1.00 51.30 105 LEU A CA 20
ATOM 35817 C C . LEU A 1 105 ? 10.785 1.467 -20.214 1.00 61.44 105 LEU A C 20
ATOM 35818 O O . LEU A 1 105 ? 9.831 1.388 -20.989 1.00 4.41 105 LEU A O 20
ATOM 35834 N N . TRP A 1 106 ? 12.002 1.831 -20.600 1.00 65.23 106 TRP A N 20
ATOM 35835 C CA . TRP A 1 106 ? 12.295 2.168 -21.989 1.00 30.30 106 TRP A CA 20
ATOM 35836 C C . TRP A 1 106 ? 12.163 0.942 -22.886 1.00 31.11 106 TRP A C 20
ATOM 35837 O O . TRP A 1 106 ? 11.948 1.063 -24.092 1.00 75.31 106 TRP A O 20
ATOM 35858 N N . LYS A 1 107 ? 12.293 -0.239 -22.290 1.00 40.42 107 LYS A N 20
ATOM 35859 C CA . LYS A 1 107 ? 12.187 -1.488 -23.035 1.00 13.23 107 LYS A CA 20
ATOM 35860 C C . LYS A 1 107 ? 10.758 -2.021 -23.001 1.00 61.32 107 LYS A C 20
ATOM 35861 O O . LYS A 1 107 ? 10.121 -2.187 -24.042 1.00 63.51 107 LYS A O 20
ATOM 35880 N N . THR A 1 108 ? 10.258 -2.287 -21.798 1.00 64.12 108 THR A N 20
ATOM 35881 C CA . THR A 1 108 ? 8.905 -2.801 -21.629 1.00 62.23 108 THR A CA 20
ATOM 35882 C C . THR A 1 108 ? 7.931 -1.681 -21.282 1.00 71.32 108 THR A C 20
ATOM 35883 O O . THR A 1 108 ? 6.847 -1.588 -21.857 1.00 31.25 108 THR A O 20
ATOM 35894 N N . GLY A 1 109 ? 8.325 -0.832 -20.338 1.00 52.54 109 GLY A N 20
ATOM 35895 C CA . GLY A 1 109 ? 7.474 0.272 -19.932 1.00 23.22 109 GLY A CA 20
ATOM 35896 C C . GLY A 1 109 ? 6.498 -0.120 -18.840 1.00 63.32 109 GLY A C 20
ATOM 35897 O O . GLY A 1 109 ? 5.582 0.635 -18.519 1.00 15.12 109 GLY A O 20
ATOM 35901 N N . GLN A 1 110 ? 6.695 -1.305 -18.271 1.00 13.04 110 GLN A N 20
ATOM 35902 C CA . GLN A 1 110 ? 5.822 -1.796 -17.211 1.00 23.35 110 GLN A CA 20
ATOM 35903 C C . GLN A 1 110 ? 6.576 -1.897 -15.888 1.00 72.24 110 GLN A C 20
ATOM 35904 O O . GLN A 1 110 ? 7.793 -1.720 -15.841 1.00 22.23 110 GLN A O 20
ATOM 35918 N N . VAL A 1 111 ? 5.844 -2.182 -14.816 1.00 70.50 111 VAL A N 20
ATOM 35919 C CA . VAL A 1 111 ? 6.443 -2.308 -13.493 1.00 2.33 111 VAL A CA 20
ATOM 35920 C C . VAL A 1 111 ? 7.634 -3.259 -13.517 1.00 4.23 111 VAL A C 20
ATOM 35921 O O . VAL A 1 111 ? 7.520 -4.403 -13.956 1.00 75.03 111 VAL A O 20
ATOM 35934 N N . ASP A 1 112 ? 8.778 -2.778 -13.041 1.00 33.12 112 ASP A N 20
ATOM 35935 C CA . ASP A 1 112 ? 9.991 -3.586 -13.006 1.00 22.03 112 ASP A CA 20
ATOM 35936 C C . ASP A 1 112 ? 9.731 -4.929 -12.330 1.00 12.30 112 ASP A C 20
ATOM 35937 O O . ASP A 1 112 ? 9.177 -4.984 -11.233 1.00 35.32 112 ASP A O 20
ATOM 35946 N N . GLU A 1 113 ? 10.134 -6.008 -12.994 1.00 13.31 113 GLU A N 20
ATOM 35947 C CA . GLU A 1 113 ? 9.942 -7.350 -12.457 1.00 55.13 113 GLU A CA 20
ATOM 35948 C C . GLU A 1 113 ? 11.149 -8.234 -12.757 1.00 0.41 113 GLU A C 20
ATOM 35949 O O . GLU A 1 113 ? 12.289 -7.857 -12.485 1.00 55.25 113 GLU A O 20
#

Secondary structure (DSSP, 8-state):
---S--S-TTEEEEEEEEEESS--GGG--EEEEEGGGS-HHHHHHHHHHHHHHGGGS-----SS---S-SEEEEEEEEEEE-SS-EEEEEEEEEGGG--HHHHHHHHT-S---

Organism: Serratia proteamaculans (NCBI:txid28151)

B-factor: mean 37.39, std 22.81, range [0.03, 75.5]

Sequence (113 aa):
MKPLPVLNQDTVIELAREGGFAFIPKLAGQRRIALADITPEQRQRLNQLLNQTLPYAQEEGQPDSPGSGDQRYFRVQISYYSQTLRSEIVLLIPETSAPQALVDLWKTGQVDEMKPLPVLNQDTVIELAREGGFAFIPKLAGQRRIALADITPEQRQRLNQLLNQTLPYAQEEGQPDSPGSGDQRYFRVQISYYSQTLRSEIVLLIPETSAPQALVDLWKTGQVDEMKPLPVLNQDTVIELAREGGFAFIPKLAGQRRIALADITPEQRQRLNQLLNQTLPYAQEEGQPDSPGSGDQRYFRVQISYYSQTLRSEIVLLIPETSAPQALVDLWKTGQVDEMKPLPVLNQDTVIELAREGGFAFIPKLAGQRRIALADITPEQRQRLNQLLNQTLPYAQEEGQPDSPGSGDQRYFRVQISYYSQTLRSEIVLLIPETSAPQALVDLWKTGQVDEMKPLPVLNQDTVIELAREGGFAFIPKLAGQRRIALADITPEQRQRLNQLLNQTLPYAQEEGQPDSPGSGDQRYFRVQISYYSQTLRSEIVLLIPETSAPQALVDLWKTGQVDEMKPLPVLNQDTVIELAREGGFAFIPKLAGQRRIALADITPEQRQRLNQLLNQTLPYAQEEGQPDSPGSGDQRYFRVQISYYSQTLRSEIVLLIPETSAPQALVDLWKTGQVDEMKPLPVLNQDTVIELAREGGFAFIPKLAGQRRIALADITPEQRQRLNQLLNQTLPYAQEEGQPDSPGSGDQRYFRVQISYYSQTLRSEIVLLIPETSAPQALVDLWKTGQVDEMKPLPVLNQDTVIELAREGGFAFIPKLAGQRRIALADITPEQRQRLNQLLNQTLPYAQEEGQPDSPGSGDQRYFRVQISYYSQTLRSEIVLLIPETSAPQALVDLWKTGQVDEMKPLPVLNQDTVIELAREGGFAFIPKLAGQRRIALADITPEQRQRLNQLLNQTLPYAQEEGQPDSPGSGDQRYFRVQISYYSQTLRSEIVLLIPETSAPQALVDLWKTGQVDEMKPLPVLNQDTVIELAREGGFAFIPKLAGQRRIALADITPEQRQRLNQLLNQTLPYAQEEGQPDSPGSGDQRYFRVQISYYSQTLRSEIVLLIPETSAPQALVDLWKTGQVDEMKPLPVLNQDTVIELAREGGFAFIPKLAGQRRIALADITPEQRQRLNQLLNQTLPYAQEEGQPDSPGSGDQRYFRVQISYYSQTLRSEIVLLIPETSAPQALVDLWKTGQVDEMKPLPVLNQDTVIELAREGGFAFIPKLAGQRRIALADITPEQRQRLNQLLNQTLPYAQEEGQPDSPGSGDQRYFRVQISYYSQTLRSEIVLLIPETSAPQALVDLWKTGQVDEMKPLPVLNQDTVIELAREGGFAFIPKLAGQRRIALADITPEQRQRLNQLLNQTLPYAQEEGQPDSPGSGDQRYFRVQISYYSQTLRSEIVLLIPETSAPQALVDLWKTGQVDEMKPLPVLNQDTVIELAREGGFAFIPKLAGQRRIALADITPEQRQRLNQLLNQTLPYAQEEGQPDSPGSGDQRYFRVQISYYSQTLRSEIVLLIPETSAPQALVDLWKTGQVDEMKPLPVLNQDTVIELAREGGFAFIPKLAGQRRIALADITPEQRQRLNQLLNQTLPYAQEEGQPDSPGSGDQRYFRVQISYYSQTLRSEIVLLIPETSAPQALVDLWKTGQVDEMKPLPVLNQDTVIELAREGGFAFIPKLAGQRRIALADITPEQRQRLNQLLNQTLPYAQEEGQPDSPGSGDQRYFRVQISYYSQTLRSEIVLLIPETSAPQALVDLWKTGQVDEMKPLPVLNQDTVIELAREGGFAFIPKLAGQRRIALADITPEQRQRLNQLLNQTLPYAQEEGQPDSPGSGDQRYFRVQISYYSQTLRSEIVLLIPETSAPQALVDLWKTGQVDEMKPLPVLNQDTVIELAREGGFAFIPKLAGQRRIALADITPEQRQRLNQLLNQTLPYAQEEGQPDSPGSGDQRYFRVQISYYSQTLRSEIVLLIPETSAPQALVDLWKTGQVDEMKPLPVLNQDTVIELAREGGFAFIPKLAGQRRIALADITPEQRQRLNQLLNQTLPYAQEEGQPDSPGSGDQRYFRVQISYYSQTLRSEIVLLIPETSAPQALVDLWKTGQVDEMKPLPVLNQDTVIELAREGGFAFIPKLAGQRRIALADITPEQRQRLNQLLNQTLPYAQEEGQPDSPGSGDQRYFRVQISYYSQTLRSEIVLLIPETSAPQALVDLWKTGQVDE

Radius of gyration: 14.91 Å; Cα contacts (8 Å, |Δi|>4): 170; chains: 1; bounding box: 40×29×34 Å

InterPro domains:
  IPR049457 Emfourin [PF20242] (15-109)

Foldseek 3Di:
DPPPDDDDLFKKKWKWKDDQPDDDPPVTLTDIDHSVVDDPVGCVCVLCVLVVCVVVDDDDDCLQDDRPGHKMKMWMKIWGADPDRTDIDIDIGISVCRDVQSSVCSRNNDDDD

Solvent-accessible surface area: 8770 Å² total; per-residue (Å²): 234,191,95,88,28,114,48,52,120,38,0,26,11,53,10,34,78,93,31,8,184,52,190,65,106,169,50,26,25,102,153,186,46,17,8,62,118,49,74,77,122,102,37,126,162,44,55,129,115,81,67,103,63,70,99,180,57,175,170,81,37,125,62,56,52,134,57,92,35,129,101,44,58,17,110,2,51,14,20,38,136,39,186,125,93,169,68,108,67,70,92,85,44,50,12,111,68,6,61,89,38,6,14,29,28,69,88,39,11,81,42,55,206